Protein 2JYA (pdb70)

Radius of gyration: 15.41 Å; Cα contacts (8 Å, |Δi|>4): 136; chains: 1; bounding box: 48×17×27 Å

Secondary structure (DSSP, 8-state):
-EEEEE--SS---TTTT--S-PEEEEEEEE--S---TTT-S-S---SEEEEEEEESSHHHHHHHHHHHT-EEEE---TT-

Sequence (80 aa):
MSAKIYRPAKTAMQSGTAKTNVWVLEFDAEVPRKIDPIMGYTSSSDMKQQVKLTFETQEQAEAYAQRKGIEYRVILPKEAMSAKIYRPAKTAMQSGTAKTNVWVLEFDAEVPRKIDPIMGYTSSSDMKQQVKLTFETQEQAEAYAQRKGIEYRVILPKEAMSAKIYRPAKTAMQSGTAKTNVWVLEFDAEVPRKIDPIMGYTSSSDMKQQVKLTFETQEQAEAYAQRKGIEYRVILPKEAMSAKIYRPAKTAMQSGTAKTNVWVLEFDAEVPRKIDPIMGYTSSSDMKQQVKLTFETQEQAEAYAQRKGIEYRVILPKEAMSAKIYRPAKTAMQSGTAKTNVWVLEFDAEVPRKIDPIMGYTSSSDMKQQVKLTFETQEQAEAYAQRKGIEYRVILPKEAMSAKIYRPAKTAMQSGTAKTNVWVLEFDAEVPRKIDPIMGYTSSSDMKQQVKLTFETQEQAEAYAQRKGIEYRVILPKEAMSAKIYRPAKTAMQSGTAKTNVWVLEFDAEVPRKIDPIMGYTSSSDMKQQVKLTFETQEQAEAYAQRKGIEYRVILPKEAMSAKIYRPAKTAMQSGTAKTNVWVLEFDAEVPRKIDPIMGYTSSSDMKQQVKLTFETQEQAEAYAQRKGIEYRVILPKEAMSAKIYRPAKTAMQSGTAKTNVWVLEFDAEVPRKIDPIMGYTSSSDMKQQVKLTFETQEQAEAYAQRKGIEYRVILPKEAMSAKIYRPAKTAMQSGTAKTNVWVLEFDAEVPRKIDPIMGYTSSSDMKQQVKLTFETQEQAEAYAQRKGIEYRVILPKEAMSAKIYRPAKTAMQSGTAKTNVWVLEFDAEVPRKIDPIMGYTSSSDMKQQVKLTFETQEQAEAYAQRKGIEYRVILPKEAMSAKIYRPAKTAMQSGTAKTNVWVLEFDAEVPRKIDPIMGYTSSSDMKQQVKLTFETQEQAEAYAQRKGIEYRVILPKEAMSAKIYRPAKTAMQSGTAKTNVWVLEFDAEVPRKIDPIMGYTSSSDMKQQVKLTFETQEQAEAYAQRKGIEYRVILPKEAMSAKIYRPAKTAMQSGTAKTNVWVLEFDAEVPRKIDPIMGYTSSSDMKQQVKLTFETQEQAEAYAQRKGIEYRVILPKEAMSAKIYRPAKTAMQSGTAKTNVWVLEFDAEVPRKIDPIMGYTSSSDMKQQVKLTFETQEQAEAYAQRKGIEYRVILPKEAMSAKIYRPAKTAMQSGTAKTNVWVLEFDAEVPRKIDPIMGYTSSSDMKQQVKLTFETQEQAEAYAQRKGIEYRVILPKEAMSAKIYRPAKTAMQSGTAKTNVWVLEFDAEVPRKIDPIMGYTSSSDMKQQVKLTFETQEQAEAYAQRKGIEYRVILPKEAMSAKIYRPAKTAMQSGTAKTNVWVLEFDAEVPRKIDPIMGYTSSSDMKQQVKLTFETQEQAEAYAQRKGIEYRVILPKEAMSAKIYRPAKTAMQSGTAKTNVWVLEFDAEVPRKIDPIMGYTSSSDMKQQVKLTFETQEQAEAYAQRKGIEYRVILPKEAMSAKIYRPAKTAMQSGTAKTNVWVLEFDAEVPRKIDPIMGYTSSSDMKQQVKLTFETQEQAEAYAQRKGIEYRVILPKEA

Organism: Agrobacterium fabrum (strain C58 / ATCC 33970) (NCBI:txid176299)

InterPro domains:
  IPR006885 NADH dehydrogenase ubiquinone Fe-S protein 4 mitochondrial-like [PF04800] (3-96)
  IPR006885 NADH dehydrogenase ubiquinone Fe-S protein 4 mitochondrial-like [PTHR12219] (3-98)
  IPR038532 NADH dehydrogenase ubiquinone Fe-S protein 4-like superfamily [G3DSA:3.30.160.190] (1-80)

Structure (mmCIF, N/CA/C/O backbone):
data_2JYA
#
_entry.id   2JYA
#
loop_
_atom_site.group_PDB
_atom_site.id
_atom_site.type_symbol
_atom_site.label_atom_id
_atom_site.label_alt_id
_atom_site.label_comp_id
_atom_site.label_asym_id
_atom_site.label_entity_id
_atom_site.label_seq_id
_atom_site.pdbx_PDB_ins_code
_atom_site.Cartn_x
_atom_site.Cartn_y
_atom_site.Cartn_z
_atom_site.occupancy
_atom_site.B_iso_or_equiv
_atom_site.auth_seq_id
_atom_site.auth_comp_id
_atom_site.auth_asym_id
_atom_site.auth_atom_id
_atom_site.pdbx_PDB_model_num
ATOM 1 N N . MET A 1 4 ? -9.278 -4.419 6.247 1.00 0.00 1 MET A N 1
ATOM 2 C CA . MET A 1 4 ? -8.698 -4.296 4.886 1.00 0.00 1 MET A CA 1
ATOM 3 C C . MET A 1 4 ? -7.180 -4.399 4.982 1.00 0.00 1 MET A C 1
ATOM 4 O O . MET A 1 4 ? -6.590 -3.744 5.829 1.00 0.00 1 MET A O 1
ATOM 18 N N . SER A 1 5 ? -6.537 -5.154 4.079 1.00 0.00 2 SER A N 1
ATOM 19 C CA . SER A 1 5 ? -5.078 -5.398 4.125 1.00 0.00 2 SER A CA 1
ATOM 20 C C . SER A 1 5 ? -4.358 -4.610 3.018 1.00 0.00 2 SER A C 1
ATOM 21 O O . SER A 1 5 ? -4.719 -4.715 1.838 1.00 0.00 2 SER A O 1
ATOM 29 N N . ALA A 1 6 ? -3.379 -3.781 3.416 1.00 0.00 3 ALA A N 1
ATOM 30 C CA . ALA A 1 6 ? -2.522 -3.016 2.489 1.00 0.00 3 ALA A CA 1
ATOM 31 C C . ALA A 1 6 ? -1.148 -3.705 2.385 1.00 0.00 3 ALA A C 1
ATOM 32 O O . ALA A 1 6 ? -0.519 -3.974 3.395 1.00 0.00 3 ALA A O 1
ATOM 39 N N . LYS A 1 7 ? -0.689 -3.992 1.169 1.00 0.00 4 LYS A N 1
ATOM 40 C CA . LYS A 1 7 ? 0.581 -4.688 0.916 1.00 0.00 4 LYS A CA 1
ATOM 41 C C . LYS A 1 7 ? 1.579 -3.668 0.332 1.00 0.00 4 LYS A C 1
ATOM 42 O O . LYS A 1 7 ? 1.271 -2.967 -0.639 1.00 0.00 4 LYS A O 1
ATOM 61 N N . ILE A 1 8 ? 2.742 -3.532 0.986 1.00 0.00 5 ILE A N 1
ATOM 62 C CA . ILE A 1 8 ? 3.798 -2.597 0.559 1.00 0.00 5 ILE A CA 1
ATOM 63 C C . ILE A 1 8 ? 4.931 -3.435 -0.015 1.00 0.00 5 ILE A C 1
ATOM 64 O O . ILE A 1 8 ? 5.494 -4.253 0.704 1.00 0.00 5 ILE A O 1
ATOM 80 N N . TYR A 1 9 ? 5.296 -3.212 -1.284 1.00 0.00 6 TYR A N 1
ATOM 81 C CA . TYR A 1 9 ? 6.282 -4.062 -1.975 1.00 0.00 6 TYR A CA 1
ATOM 82 C C . TYR A 1 9 ? 7.065 -3.286 -3.049 1.00 0.00 6 TYR A C 1
ATOM 83 O O . TYR A 1 9 ? 6.631 -2.251 -3.530 1.00 0.00 6 TYR A O 1
ATOM 101 N N . ARG A 1 10 ? 8.224 -3.840 -3.416 1.00 0.00 7 ARG A N 1
ATOM 102 C CA . ARG A 1 10 ? 9.010 -3.410 -4.592 1.00 0.00 7 ARG A CA 1
ATOM 103 C C . ARG A 1 10 ? 9.173 -4.638 -5.499 1.00 0.00 7 ARG A C 1
ATOM 104 O O . ARG A 1 10 ? 10.037 -5.489 -5.240 1.00 0.00 7 ARG A O 1
ATOM 125 N N . PRO A 1 11 ? 8.298 -4.780 -6.537 1.00 0.00 8 PRO A N 1
ATOM 126 C CA . PRO A 1 11 ? 8.377 -5.893 -7.493 1.00 0.00 8 PRO A CA 1
ATOM 127 C C . PRO A 1 11 ? 9.549 -5.707 -8.494 1.00 0.00 8 PRO A C 1
ATOM 128 O O . PRO A 1 11 ? 10.126 -4.608 -8.594 1.00 0.00 8 PRO A O 1
ATOM 139 N N . ALA A 1 12 ? 9.902 -6.798 -9.208 1.00 0.00 9 ALA A N 1
ATOM 140 C CA . ALA A 1 12 ? 10.965 -6.797 -10.240 1.00 0.00 9 ALA A CA 1
ATOM 141 C C . ALA A 1 12 ? 10.594 -5.854 -11.391 1.00 0.00 9 ALA A C 1
ATOM 142 O O . ALA A 1 12 ? 11.434 -5.109 -11.905 1.00 0.00 9 ALA A O 1
ATOM 149 N N . LYS A 1 13 ? 9.314 -5.901 -11.767 1.00 0.00 10 LYS A N 1
ATOM 150 C CA . LYS A 1 13 ? 8.702 -4.958 -12.703 1.00 0.00 10 LYS A CA 1
ATOM 151 C C . LYS A 1 13 ? 7.677 -4.117 -11.917 1.00 0.00 10 LYS A C 1
ATOM 152 O O . LYS A 1 13 ? 6.674 -4.642 -11.430 1.00 0.00 10 LYS A O 1
ATOM 171 N N . THR A 1 14 ? 7.968 -2.819 -11.759 1.00 0.00 11 THR A N 1
ATOM 172 C CA . THR A 1 14 ? 7.210 -1.911 -10.873 1.00 0.00 11 THR A CA 1
ATOM 173 C C . THR A 1 14 ? 6.101 -1.174 -11.624 1.00 0.00 11 THR A C 1
ATOM 174 O O . THR A 1 14 ? 6.179 -0.998 -12.844 1.00 0.00 11 THR A O 1
ATOM 185 N N . ALA A 1 15 ? 5.057 -0.766 -10.865 1.00 0.00 12 ALA A N 1
ATOM 186 C CA . ALA A 1 15 ? 3.992 0.113 -11.364 1.00 0.00 12 ALA A CA 1
ATOM 187 C C . ALA A 1 15 ? 4.589 1.506 -11.625 1.00 0.00 12 ALA A C 1
ATOM 188 O O . ALA A 1 15 ? 4.780 2.306 -10.702 1.00 0.00 12 ALA A O 1
ATOM 195 N N . MET A 1 16 ? 4.948 1.742 -12.893 1.00 0.00 13 MET A N 1
ATOM 196 C CA . MET A 1 16 ? 5.636 2.963 -13.341 1.00 0.00 13 MET A CA 1
ATOM 197 C C . MET A 1 16 ? 4.676 4.169 -13.351 1.00 0.00 13 MET A C 1
ATOM 198 O O . MET A 1 16 ? 5.122 5.312 -13.221 1.00 0.00 13 MET A O 1
ATOM 212 N N . GLN A 1 17 ? 3.361 3.871 -13.495 1.00 0.00 14 GLN A N 1
ATOM 213 C CA . GLN A 1 17 ? 2.257 4.850 -13.422 1.00 0.00 14 GLN A CA 1
ATOM 214 C C . GLN A 1 17 ? 2.451 5.983 -14.450 1.00 0.00 14 GLN A C 1
ATOM 215 O O . GLN A 1 17 ? 3.095 6.989 -14.153 1.00 0.00 14 GLN A O 1
ATOM 229 N N . SER A 1 18 ? 1.943 5.761 -15.677 1.00 0.00 15 SER A N 1
ATOM 230 C CA . SER A 1 18 ? 2.119 6.676 -16.828 1.00 0.00 15 SER A CA 1
ATOM 231 C C . SER A 1 18 ? 3.618 6.792 -17.235 1.00 0.00 15 SER A C 1
ATOM 232 O O . SER A 1 18 ? 4.005 7.701 -17.981 1.00 0.00 15 SER A O 1
ATOM 240 N N . GLY A 1 19 ? 4.436 5.819 -16.768 1.00 0.00 16 GLY A N 1
ATOM 241 C CA . GLY A 1 19 ? 5.879 5.796 -17.024 1.00 0.00 16 GLY A CA 1
ATOM 242 C C . GLY A 1 19 ? 6.647 6.915 -16.323 1.00 0.00 16 GLY A C 1
ATOM 243 O O . GLY A 1 19 ? 7.693 7.351 -16.817 1.00 0.00 16 GLY A O 1
ATOM 247 N N . THR A 1 20 ? 6.134 7.378 -15.170 1.00 0.00 17 THR A N 1
ATOM 248 C CA . THR A 1 20 ? 6.746 8.490 -14.412 1.00 0.00 17 THR A CA 1
ATOM 249 C C . THR A 1 20 ? 7.907 7.997 -13.518 1.00 0.00 17 THR A C 1
ATOM 250 O O . THR A 1 20 ? 8.960 8.649 -13.432 1.00 0.00 17 THR A O 1
ATOM 261 N N . ALA A 1 21 ? 7.695 6.838 -12.863 1.00 0.00 18 ALA A N 1
ATOM 262 C CA . ALA A 1 21 ? 8.665 6.242 -11.921 1.00 0.00 18 ALA A CA 1
ATOM 263 C C . ALA A 1 21 ? 9.947 5.787 -12.643 1.00 0.00 18 ALA A C 1
ATOM 264 O O . ALA A 1 21 ? 9.878 5.161 -13.707 1.00 0.00 18 ALA A O 1
ATOM 271 N N . LYS A 1 22 ? 11.107 6.115 -12.045 1.00 0.00 19 LYS A N 1
ATOM 272 C CA . LYS A 1 22 ? 12.435 5.817 -12.612 1.00 0.00 19 LYS A CA 1
ATOM 273 C C . LYS A 1 22 ? 12.946 4.479 -12.051 1.00 0.00 19 LYS A C 1
ATOM 274 O O . LYS A 1 22 ? 12.962 3.465 -12.754 1.00 0.00 19 LYS A O 1
ATOM 293 N N . THR A 1 23 ? 13.329 4.489 -10.759 1.00 0.00 20 THR A N 1
ATOM 294 C CA . THR A 1 23 ? 13.804 3.294 -10.038 1.00 0.00 20 THR A CA 1
ATOM 295 C C . THR A 1 23 ? 12.611 2.451 -9.555 1.00 0.00 20 THR A C 1
ATOM 296 O O . THR A 1 23 ? 11.447 2.807 -9.810 1.00 0.00 20 THR A O 1
ATOM 307 N N . ASN A 1 24 ? 12.904 1.327 -8.875 1.00 0.00 21 ASN A N 1
ATOM 308 C CA . ASN A 1 24 ? 11.872 0.465 -8.288 1.00 0.00 21 ASN A CA 1
ATOM 309 C C . ASN A 1 24 ? 11.161 1.208 -7.140 1.00 0.00 21 ASN A C 1
ATOM 310 O O . ASN A 1 24 ? 11.636 1.238 -6.007 1.00 0.00 21 ASN A O 1
ATOM 321 N N . VAL A 1 25 ? 10.063 1.880 -7.493 1.00 0.00 22 VAL A N 1
ATOM 322 C CA . VAL A 1 25 ? 9.190 2.580 -6.540 1.00 0.00 22 VAL A CA 1
ATOM 323 C C . VAL A 1 25 ? 8.417 1.538 -5.700 1.00 0.00 22 VAL A C 1
ATOM 324 O O . VAL A 1 25 ? 8.201 0.399 -6.166 1.00 0.00 22 VAL A O 1
ATOM 337 N N . TRP A 1 26 ? 8.012 1.895 -4.463 1.00 0.00 23 TRP A N 1
ATOM 338 C CA . TRP A 1 26 ? 7.222 1.013 -3.597 1.00 0.00 23 TRP A CA 1
ATOM 339 C C . TRP A 1 26 ? 5.758 1.155 -4.025 1.00 0.00 23 TRP A C 1
ATOM 340 O O . TRP A 1 26 ? 5.226 2.268 -4.076 1.00 0.00 23 TRP A O 1
ATOM 361 N N . VAL A 1 27 ? 5.133 0.031 -4.335 1.00 0.00 24 VAL A N 1
ATOM 362 C CA . VAL A 1 27 ? 3.730 0.000 -4.717 1.00 0.00 24 VAL A CA 1
ATOM 363 C C . VAL A 1 27 ? 2.933 -0.438 -3.482 1.00 0.00 24 VAL A C 1
ATOM 364 O O . VAL A 1 27 ? 3.329 -1.374 -2.777 1.00 0.00 24 VAL A O 1
ATOM 377 N N . LEU A 1 28 ? 1.819 0.251 -3.237 1.00 0.00 25 LEU A N 1
ATOM 378 C CA . LEU A 1 28 ? 0.909 -0.011 -2.130 1.00 0.00 25 LEU A CA 1
ATOM 379 C C . LEU A 1 28 ? -0.428 -0.431 -2.727 1.00 0.00 25 LEU A C 1
ATOM 380 O O . LEU A 1 28 ? -1.189 0.409 -3.197 1.00 0.00 25 LEU A O 1
ATOM 396 N N . GLU A 1 29 ? -0.711 -1.724 -2.674 1.00 0.00 26 GLU A N 1
ATOM 397 C CA . GLU A 1 29 ? -1.994 -2.266 -3.149 1.00 0.00 26 GLU A CA 1
ATOM 398 C C . GLU A 1 29 ? -2.814 -2.602 -1.922 1.00 0.00 26 GLU A C 1
ATOM 399 O O . GLU A 1 29 ? -2.296 -3.208 -1.006 1.00 0.00 26 GLU A O 1
ATOM 411 N N . PHE A 1 30 ? -4.096 -2.261 -1.903 1.00 0.00 27 PHE A N 1
ATOM 412 C CA . PHE A 1 30 ? -4.944 -2.528 -0.737 1.00 0.00 27 PHE A CA 1
ATOM 413 C C . PHE A 1 30 ? -6.347 -2.930 -1.140 1.00 0.00 27 PHE A C 1
ATOM 414 O O . PHE A 1 30 ? -6.826 -2.577 -2.227 1.00 0.00 27 PHE A O 1
ATOM 431 N N . ASP A 1 31 ? -6.984 -3.693 -0.245 1.00 0.00 28 ASP A N 1
ATOM 432 C CA . ASP A 1 31 ? -8.416 -3.957 -0.254 1.00 0.00 28 ASP A CA 1
ATOM 433 C C . ASP A 1 31 ? -9.197 -2.638 -0.090 1.00 0.00 28 ASP A C 1
ATOM 434 O O . ASP A 1 31 ? -9.492 -2.200 1.026 1.00 0.00 28 ASP A O 1
ATOM 443 N N . ALA A 1 32 ? -9.443 -1.984 -1.225 1.00 0.00 29 ALA A N 1
ATOM 444 C CA . ALA A 1 32 ? -10.212 -0.742 -1.292 1.00 0.00 29 ALA A CA 1
ATOM 445 C C . ALA A 1 32 ? -11.701 -1.064 -1.181 1.00 0.00 29 ALA A C 1
ATOM 446 O O . ALA A 1 32 ? -12.277 -1.696 -2.078 1.00 0.00 29 ALA A O 1
ATOM 453 N N . GLU A 1 33 ? -12.302 -0.651 -0.062 1.00 0.00 30 GLU A N 1
ATOM 454 C CA . GLU A 1 33 ? -13.704 -0.926 0.235 1.00 0.00 30 GLU A CA 1
ATOM 455 C C . GLU A 1 33 ? -14.630 -0.084 -0.670 1.00 0.00 30 GLU A C 1
ATOM 456 O O . GLU A 1 33 ? -14.625 1.155 -0.619 1.00 0.00 30 GLU A O 1
ATOM 468 N N . VAL A 1 34 ? -15.362 -0.765 -1.561 1.00 0.00 31 VAL A N 1
ATOM 469 C CA . VAL A 1 34 ? -16.483 -0.166 -2.299 1.00 0.00 31 VAL A CA 1
ATOM 470 C C . VAL A 1 34 ? -17.789 -0.689 -1.635 1.00 0.00 31 VAL A C 1
ATOM 471 O O . VAL A 1 34 ? -18.204 -1.823 -1.880 1.00 0.00 31 VAL A O 1
ATOM 484 N N . PRO A 1 35 ? -18.396 0.105 -0.683 1.00 0.00 32 PRO A N 1
ATOM 485 C CA . PRO A 1 35 ? -19.545 -0.353 0.157 1.00 0.00 32 PRO A CA 1
ATOM 486 C C . PRO A 1 35 ? -20.859 -0.496 -0.640 1.00 0.00 32 PRO A C 1
ATOM 487 O O . PRO A 1 35 ? -20.840 -0.554 -1.876 1.00 0.00 32 PRO A O 1
ATOM 498 N N . ARG A 1 36 ? -21.993 -0.566 0.093 1.00 0.00 33 ARG A N 1
ATOM 499 C CA . ARG A 1 36 ? -23.340 -0.628 -0.501 1.00 0.00 33 ARG A CA 1
ATOM 500 C C . ARG A 1 36 ? -23.614 0.645 -1.343 1.00 0.00 33 ARG A C 1
ATOM 501 O O . ARG A 1 36 ? -23.969 1.714 -0.833 1.00 0.00 33 ARG A O 1
ATOM 522 N N . LYS A 1 37 ? -23.414 0.497 -2.645 1.00 0.00 34 LYS A N 1
ATOM 523 C CA . LYS A 1 37 ? -23.381 1.595 -3.624 1.00 0.00 34 LYS A CA 1
ATOM 524 C C . LYS A 1 37 ? -23.892 1.062 -4.975 1.00 0.00 34 LYS A C 1
ATOM 525 O O . LYS A 1 37 ? -23.101 0.675 -5.849 1.00 0.00 34 LYS A O 1
ATOM 544 N N . ILE A 1 38 ? -25.225 0.979 -5.105 1.00 0.00 35 ILE A N 1
ATOM 545 C CA . ILE A 1 38 ? -25.892 0.620 -6.371 1.00 0.00 35 ILE A CA 1
ATOM 546 C C . ILE A 1 38 ? -26.009 1.860 -7.271 1.00 0.00 35 ILE A C 1
ATOM 547 O O . ILE A 1 38 ? -26.019 2.998 -6.774 1.00 0.00 35 ILE A O 1
ATOM 563 N N . ASP A 1 39 ? -26.085 1.638 -8.588 1.00 0.00 36 ASP A N 1
ATOM 564 C CA . ASP A 1 39 ? -26.268 2.729 -9.562 1.00 0.00 36 ASP A CA 1
ATOM 565 C C . ASP A 1 39 ? -27.778 3.022 -9.688 1.00 0.00 36 ASP A C 1
ATOM 566 O O . ASP A 1 39 ? -28.554 2.076 -9.838 1.00 0.00 36 ASP A O 1
ATOM 575 N N . PRO A 1 40 ? -28.223 4.318 -9.623 1.00 0.00 37 PRO A N 1
ATOM 576 C CA . PRO A 1 40 ? -29.663 4.689 -9.751 1.00 0.00 37 PRO A CA 1
ATOM 577 C C . PRO A 1 40 ? -30.294 4.259 -11.101 1.00 0.00 37 PRO A C 1
ATOM 578 O O . PRO A 1 40 ? -31.508 4.028 -11.177 1.00 0.00 37 PRO A O 1
ATOM 589 N N . ILE A 1 41 ? -29.458 4.155 -12.150 1.00 0.00 38 ILE A N 1
ATOM 590 C CA . ILE A 1 41 ? -29.904 3.750 -13.502 1.00 0.00 38 ILE A CA 1
ATOM 591 C C . ILE A 1 41 ? -30.183 2.236 -13.529 1.00 0.00 38 ILE A C 1
ATOM 592 O O . ILE A 1 41 ? -31.184 1.777 -14.089 1.00 0.00 38 ILE A O 1
ATOM 608 N N . MET A 1 42 ? -29.282 1.480 -12.885 1.00 0.00 39 MET A N 1
ATOM 609 C CA . MET A 1 42 ? -29.288 0.001 -12.890 1.00 0.00 39 MET A CA 1
ATOM 610 C C . MET A 1 42 ? -30.210 -0.566 -11.790 1.00 0.00 39 MET A C 1
ATOM 611 O O . MET A 1 42 ? -30.621 -1.730 -11.859 1.00 0.00 39 MET A O 1
ATOM 625 N N . GLY A 1 43 ? -30.536 0.280 -10.791 1.00 0.00 40 GLY A N 1
ATOM 626 C CA . GLY A 1 43 ? -31.379 -0.109 -9.657 1.00 0.00 40 GLY A CA 1
ATOM 627 C C . GLY A 1 43 ? -30.731 -1.189 -8.796 1.00 0.00 40 GLY A C 1
ATOM 628 O O . GLY A 1 43 ? -29.600 -1.012 -8.330 1.00 0.00 40 GLY A O 1
ATOM 632 N N . TYR A 1 44 ? -31.446 -2.309 -8.600 1.00 0.00 41 TYR A N 1
ATOM 633 C CA . TYR A 1 44 ? -30.911 -3.500 -7.923 1.00 0.00 41 TYR A CA 1
ATOM 634 C C . TYR A 1 44 ? -29.933 -4.213 -8.866 1.00 0.00 41 TYR A C 1
ATOM 635 O O . TYR A 1 44 ? -30.351 -4.837 -9.852 1.00 0.00 41 TYR A O 1
ATOM 653 N N . THR A 1 45 ? -28.633 -4.079 -8.570 1.00 0.00 42 THR A N 1
ATOM 654 C CA . THR A 1 45 ? -27.551 -4.667 -9.367 1.00 0.00 42 THR A CA 1
ATOM 655 C C . THR A 1 45 ? -26.643 -5.531 -8.467 1.00 0.00 42 THR A C 1
ATOM 656 O O . THR A 1 45 ? -25.852 -5.018 -7.666 1.00 0.00 42 THR A O 1
ATOM 667 N N . SER A 1 46 ? -26.813 -6.864 -8.577 1.00 0.00 43 SER A N 1
ATOM 668 C CA . SER A 1 46 ? -25.943 -7.858 -7.911 1.00 0.00 43 SER A CA 1
ATOM 669 C C . SER A 1 46 ? -24.530 -7.838 -8.524 1.00 0.00 43 SER A C 1
ATOM 670 O O . SER A 1 46 ? -23.571 -8.298 -7.897 1.00 0.00 43 SER A O 1
ATOM 678 N N . SER A 1 47 ? -24.417 -7.304 -9.764 1.00 0.00 44 SER A N 1
ATOM 679 C CA . SER A 1 47 ? -23.132 -7.102 -10.450 1.00 0.00 44 SER A CA 1
ATOM 680 C C . SER A 1 47 ? -22.419 -5.872 -9.858 1.00 0.00 44 SER A C 1
ATOM 681 O O . SER A 1 47 ? -22.470 -4.758 -10.406 1.00 0.00 44 SER A O 1
ATOM 689 N N . SER A 1 48 ? -21.820 -6.107 -8.691 1.00 0.00 45 SER A N 1
ATOM 690 C CA . SER A 1 48 ? -21.059 -5.133 -7.919 1.00 0.00 45 SER A CA 1
ATOM 691 C C . SER A 1 48 ? -20.264 -5.922 -6.873 1.00 0.00 45 SER A C 1
ATOM 692 O O . SER A 1 48 ? -20.803 -6.280 -5.813 1.00 0.00 45 SER A O 1
ATOM 700 N N . ASP A 1 49 ? -19.007 -6.258 -7.218 1.00 0.00 46 ASP A N 1
ATOM 701 C CA . ASP A 1 49 ? -18.128 -7.085 -6.370 1.00 0.00 46 ASP A CA 1
ATOM 702 C C . ASP A 1 49 ? -17.849 -6.363 -5.038 1.00 0.00 46 ASP A C 1
ATOM 703 O O . ASP A 1 49 ? -17.777 -5.127 -5.009 1.00 0.00 46 ASP A O 1
ATOM 712 N N . MET A 1 50 ? -17.668 -7.156 -3.969 1.00 0.00 47 MET A N 1
ATOM 713 C CA . MET A 1 50 ? -17.590 -6.679 -2.574 1.00 0.00 47 MET A CA 1
ATOM 714 C C . MET A 1 50 ? -16.573 -5.523 -2.407 1.00 0.00 47 MET A C 1
ATOM 715 O O . MET A 1 50 ? -16.945 -4.425 -1.989 1.00 0.00 47 MET A O 1
ATOM 729 N N . LYS A 1 51 ? -15.297 -5.787 -2.748 1.00 0.00 48 LYS A N 1
ATOM 730 C CA . LYS A 1 51 ? -14.201 -4.790 -2.689 1.00 0.00 48 LYS A CA 1
ATOM 731 C C . LYS A 1 51 ? -13.386 -4.846 -3.999 1.00 0.00 48 LYS A C 1
ATOM 732 O O . LYS A 1 51 ? -13.617 -5.699 -4.860 1.00 0.00 48 LYS A O 1
ATOM 751 N N . GLN A 1 52 ? -12.419 -3.930 -4.121 1.00 0.00 49 GLN A N 1
ATOM 752 C CA . GLN A 1 52 ? -11.537 -3.793 -5.301 1.00 0.00 49 GLN A CA 1
ATOM 753 C C . GLN A 1 52 ? -10.100 -3.531 -4.815 1.00 0.00 49 GLN A C 1
ATOM 754 O O . GLN A 1 52 ? -9.913 -2.939 -3.764 1.00 0.00 49 GLN A O 1
ATOM 768 N N . GLN A 1 53 ? -9.092 -3.983 -5.566 1.00 0.00 50 GLN A N 1
ATOM 769 C CA . GLN A 1 53 ? -7.671 -3.887 -5.142 1.00 0.00 50 GLN A CA 1
ATOM 770 C C . GLN A 1 53 ? -6.932 -2.824 -5.980 1.00 0.00 50 GLN A C 1
ATOM 771 O O . GLN A 1 53 ? -6.368 -3.104 -7.043 1.00 0.00 50 GLN A O 1
ATOM 785 N N . VAL A 1 54 ? -6.986 -1.559 -5.524 1.00 0.00 51 VAL A N 1
ATOM 786 C CA . VAL A 1 54 ? -6.335 -0.424 -6.202 1.00 0.00 51 VAL A CA 1
ATOM 787 C C . VAL A 1 54 ? -4.956 -0.166 -5.569 1.00 0.00 51 VAL A C 1
ATOM 788 O O . VAL A 1 54 ? -4.667 -0.679 -4.479 1.00 0.00 51 VAL A O 1
ATOM 801 N N . LYS A 1 55 ? -4.112 0.647 -6.242 1.00 0.00 52 LYS A N 1
ATOM 802 C CA . LYS A 1 55 ? -2.724 0.845 -5.799 1.00 0.00 52 LYS A CA 1
ATOM 803 C C . LYS A 1 55 ? -2.220 2.280 -5.995 1.00 0.00 52 LYS A C 1
ATOM 804 O O . LYS A 1 55 ? -2.636 3.001 -6.906 1.00 0.00 52 LYS A O 1
ATOM 823 N N . LEU A 1 56 ? -1.312 2.648 -5.078 1.00 0.00 53 LEU A N 1
ATOM 824 C CA . LEU A 1 56 ? -0.620 3.939 -5.004 1.00 0.00 53 LEU A CA 1
ATOM 825 C C . LEU A 1 56 ? 0.892 3.666 -5.142 1.00 0.00 53 LEU A C 1
ATOM 826 O O . LEU A 1 56 ? 1.331 2.536 -4.918 1.00 0.00 53 LEU A O 1
ATOM 842 N N . THR A 1 57 ? 1.689 4.671 -5.531 1.00 0.00 54 THR A N 1
ATOM 843 C CA . THR A 1 57 ? 3.165 4.549 -5.593 1.00 0.00 54 THR A CA 1
ATOM 844 C C . THR A 1 57 ? 3.837 5.619 -4.705 1.00 0.00 54 THR A C 1
ATOM 845 O O . THR A 1 57 ? 3.522 6.805 -4.813 1.00 0.00 54 THR A O 1
ATOM 856 N N . PHE A 1 58 ? 4.766 5.182 -3.829 1.00 0.00 55 PHE A N 1
ATOM 857 C CA . PHE A 1 58 ? 5.518 6.037 -2.884 1.00 0.00 55 PHE A CA 1
ATOM 858 C C . PHE A 1 58 ? 7.013 5.712 -3.000 1.00 0.00 55 PHE A C 1
ATOM 859 O O . PHE A 1 58 ? 7.382 4.558 -3.244 1.00 0.00 55 PHE A O 1
ATOM 876 N N . GLU A 1 59 ? 7.868 6.722 -2.772 1.00 0.00 56 GLU A N 1
ATOM 877 C CA . GLU A 1 59 ? 9.335 6.573 -2.896 1.00 0.00 56 GLU A CA 1
ATOM 878 C C . GLU A 1 59 ? 9.917 5.711 -1.754 1.00 0.00 56 GLU A C 1
ATOM 879 O O . GLU A 1 59 ? 10.994 5.137 -1.907 1.00 0.00 56 GLU A O 1
ATOM 891 N N . THR A 1 60 ? 9.192 5.617 -0.621 1.00 0.00 57 THR A N 1
ATOM 892 C CA . THR A 1 60 ? 9.603 4.799 0.536 1.00 0.00 57 THR A CA 1
ATOM 893 C C . THR A 1 60 ? 8.435 3.930 1.047 1.00 0.00 57 THR A C 1
ATOM 894 O O . THR A 1 60 ? 7.254 4.243 0.820 1.00 0.00 57 THR A O 1
ATOM 905 N N . GLN A 1 61 ? 8.813 2.842 1.743 1.00 0.00 58 GLN A N 1
ATOM 906 C CA . GLN A 1 61 ? 7.897 1.965 2.500 1.00 0.00 58 GLN A CA 1
ATOM 907 C C . GLN A 1 61 ? 7.140 2.749 3.577 1.00 0.00 58 GLN A C 1
ATOM 908 O O . GLN A 1 61 ? 5.933 2.578 3.750 1.00 0.00 58 GLN A O 1
ATOM 922 N N . GLU A 1 62 ? 7.898 3.604 4.279 1.00 0.00 59 GLU A N 1
ATOM 923 C CA . GLU A 1 62 ? 7.411 4.385 5.431 1.00 0.00 59 GLU A CA 1
ATOM 924 C C . GLU A 1 62 ? 6.230 5.292 5.039 1.00 0.00 59 GLU A C 1
ATOM 925 O O . GLU A 1 62 ? 5.320 5.498 5.840 1.00 0.00 59 GLU A O 1
ATOM 937 N N . GLN A 1 63 ? 6.258 5.836 3.806 1.00 0.00 60 GLN A N 1
ATOM 938 C CA . GLN A 1 63 ? 5.166 6.678 3.270 1.00 0.00 60 GLN A CA 1
ATOM 939 C C . GLN A 1 63 ? 3.920 5.840 2.887 1.00 0.00 60 GLN A C 1
ATOM 940 O O . GLN A 1 63 ? 2.792 6.334 2.982 1.00 0.00 60 GLN A O 1
ATOM 954 N N . ALA A 1 64 ? 4.119 4.568 2.480 1.00 0.00 61 ALA A N 1
ATOM 955 C CA . ALA A 1 64 ? 3.016 3.688 2.021 1.00 0.00 61 ALA A CA 1
ATOM 956 C C . ALA A 1 64 ? 2.261 3.087 3.216 1.00 0.00 61 ALA A C 1
ATOM 957 O O . ALA A 1 64 ? 1.028 2.959 3.202 1.00 0.00 61 ALA A O 1
ATOM 964 N N . GLU A 1 65 ? 3.035 2.750 4.258 1.00 0.00 62 GLU A N 1
ATOM 965 C CA . GLU A 1 65 ? 2.465 2.255 5.518 1.00 0.00 62 GLU A CA 1
ATOM 966 C C . GLU A 1 65 ? 1.773 3.395 6.275 1.00 0.00 62 GLU A C 1
ATOM 967 O O . GLU A 1 65 ? 0.735 3.170 6.883 1.00 0.00 62 GLU A O 1
ATOM 979 N N . ALA A 1 66 ? 2.362 4.616 6.229 1.00 0.00 63 ALA A N 1
ATOM 980 C CA . ALA A 1 66 ? 1.798 5.822 6.871 1.00 0.00 63 ALA A CA 1
ATOM 981 C C . ALA A 1 66 ? 0.382 6.140 6.365 1.00 0.00 63 ALA A C 1
ATOM 982 O O . ALA A 1 66 ? -0.457 6.605 7.141 1.00 0.00 63 ALA A O 1
ATOM 989 N N . TYR A 1 67 ? 0.132 5.877 5.061 1.00 0.00 64 TYR A N 1
ATOM 990 C CA . TYR A 1 67 ? -1.202 6.028 4.456 1.00 0.00 64 TYR A CA 1
ATOM 991 C C . TYR A 1 67 ? -2.184 5.080 5.158 1.00 0.00 64 TYR A C 1
ATOM 992 O O . TYR A 1 67 ? -3.175 5.522 5.749 1.00 0.00 64 TYR A O 1
ATOM 1010 N N . ALA A 1 68 ? -1.868 3.775 5.074 1.00 0.00 65 ALA A N 1
ATOM 1011 C CA . ALA A 1 68 ? -2.673 2.678 5.622 1.00 0.00 65 ALA A CA 1
ATOM 1012 C C . ALA A 1 68 ? -3.020 2.901 7.114 1.00 0.00 65 ALA A C 1
ATOM 1013 O O . ALA A 1 68 ? -4.176 2.804 7.506 1.00 0.00 65 ALA A O 1
ATOM 1020 N N . GLN A 1 69 ? -2.000 3.259 7.905 1.00 0.00 66 GLN A N 1
ATOM 1021 C CA . GLN A 1 69 ? -2.120 3.519 9.355 1.00 0.00 66 GLN A CA 1
ATOM 1022 C C . GLN A 1 69 ? -3.088 4.679 9.637 1.00 0.00 66 GLN A C 1
ATOM 1023 O O . GLN A 1 69 ? -3.957 4.571 10.510 1.00 0.00 66 GLN A O 1
ATOM 1037 N N . ARG A 1 70 ? -2.928 5.783 8.882 1.00 0.00 67 ARG A N 1
ATOM 1038 C CA . ARG A 1 70 ? -3.764 6.996 8.983 1.00 0.00 67 ARG A CA 1
ATOM 1039 C C . ARG A 1 70 ? -5.231 6.700 8.615 1.00 0.00 67 ARG A C 1
ATOM 1040 O O . ARG A 1 70 ? -6.149 7.317 9.159 1.00 0.00 67 ARG A O 1
ATOM 1061 N N . LYS A 1 71 ? -5.440 5.743 7.695 1.00 0.00 68 LYS A N 1
ATOM 1062 C CA . LYS A 1 71 ? -6.789 5.343 7.234 1.00 0.00 68 LYS A CA 1
ATOM 1063 C C . LYS A 1 71 ? -7.375 4.216 8.112 1.00 0.00 68 LYS A C 1
ATOM 1064 O O . LYS A 1 71 ? -8.576 3.937 8.040 1.00 0.00 68 LYS A O 1
ATOM 1083 N N . GLY A 1 72 ? -6.517 3.562 8.924 1.00 0.00 69 GLY A N 1
ATOM 1084 C CA . GLY A 1 72 ? -6.922 2.415 9.757 1.00 0.00 69 GLY A CA 1
ATOM 1085 C C . GLY A 1 72 ? -6.712 1.069 9.056 1.00 0.00 69 GLY A C 1
ATOM 1086 O O . GLY A 1 72 ? -6.978 0.010 9.638 1.00 0.00 69 GLY A O 1
ATOM 1090 N N . ILE A 1 73 ? -6.267 1.132 7.784 1.00 0.00 70 ILE A N 1
ATOM 1091 C CA . ILE A 1 73 ? -5.998 -0.072 6.982 1.00 0.00 70 ILE A CA 1
ATOM 1092 C C . ILE A 1 73 ? -4.755 -0.801 7.552 1.00 0.00 70 ILE A C 1
ATOM 1093 O O . ILE A 1 73 ? -3.627 -0.315 7.455 1.00 0.00 70 ILE A O 1
ATOM 1109 N N . GLU A 1 74 ? -5.036 -1.931 8.219 1.00 0.00 71 GLU A N 1
ATOM 1110 C CA . GLU A 1 74 ? -3.963 -2.864 8.652 1.00 0.00 71 GLU A CA 1
ATOM 1111 C C . GLU A 1 74 ? -3.112 -3.272 7.427 1.00 0.00 71 GLU A C 1
ATOM 1112 O O . GLU A 1 74 ? -3.660 -3.442 6.333 1.00 0.00 71 GLU A O 1
ATOM 1124 N N . TYR A 1 75 ? -1.787 -3.448 7.592 1.00 0.00 72 TYR A N 1
ATOM 1125 C CA . TYR A 1 75 ? -0.885 -3.640 6.445 1.00 0.00 72 TYR A CA 1
ATOM 1126 C C . TYR A 1 75 ? 0.125 -4.770 6.687 1.00 0.00 72 TYR A C 1
ATOM 1127 O O . TYR A 1 75 ? 0.540 -5.021 7.824 1.00 0.00 72 TYR A O 1
ATOM 1145 N N . ARG A 1 76 ? 0.476 -5.466 5.600 1.00 0.00 73 ARG A N 1
ATOM 1146 C CA . ARG A 1 76 ? 1.551 -6.461 5.552 1.00 0.00 73 ARG A CA 1
ATOM 1147 C C . ARG A 1 76 ? 2.643 -5.908 4.617 1.00 0.00 73 ARG A C 1
ATOM 1148 O O . ARG A 1 76 ? 2.358 -5.553 3.474 1.00 0.00 73 ARG A O 1
ATOM 1169 N N . VAL A 1 77 ? 3.882 -5.827 5.110 1.00 0.00 74 VAL A N 1
ATOM 1170 C CA . VAL A 1 77 ? 5.031 -5.410 4.288 1.00 0.00 74 VAL A CA 1
ATOM 1171 C C . VAL A 1 77 ? 5.687 -6.636 3.634 1.00 0.00 74 VAL A C 1
ATOM 1172 O O . VAL A 1 77 ? 6.024 -7.616 4.308 1.00 0.00 74 VAL A O 1
ATOM 1185 N N . ILE A 1 78 ? 5.830 -6.557 2.312 1.00 0.00 75 ILE A N 1
ATOM 1186 C CA . ILE A 1 78 ? 6.595 -7.492 1.495 1.00 0.00 75 ILE A CA 1
ATOM 1187 C C . ILE A 1 78 ? 7.892 -6.767 1.088 1.00 0.00 75 ILE A C 1
ATOM 1188 O O . ILE A 1 78 ? 7.852 -5.770 0.361 1.00 0.00 75 ILE A O 1
ATOM 1204 N N . LEU A 1 79 ? 9.026 -7.244 1.611 1.00 0.00 76 LEU A N 1
ATOM 1205 C CA . LEU A 1 79 ? 10.355 -6.679 1.328 1.00 0.00 76 LEU A CA 1
ATOM 1206 C C . LEU A 1 79 ? 10.689 -6.733 -0.182 1.00 0.00 76 LEU A C 1
ATOM 1207 O O . LEU A 1 79 ? 10.170 -7.599 -0.896 1.00 0.00 76 LEU A O 1
ATOM 1223 N N . PRO A 1 80 ? 11.568 -5.810 -0.690 1.00 0.00 77 PRO A N 1
ATOM 1224 C CA . PRO A 1 80 ? 11.902 -5.731 -2.133 1.00 0.00 77 PRO A CA 1
ATOM 1225 C C . PRO A 1 80 ? 12.619 -6.993 -2.651 1.00 0.00 77 PRO A C 1
ATOM 1226 O O . PRO A 1 80 ? 13.094 -7.823 -1.869 1.00 0.00 77 PRO A O 1
ATOM 1237 N N . LYS A 1 81 ? 12.742 -7.080 -3.981 1.00 0.00 78 LYS A N 1
ATOM 1238 C CA . LYS A 1 81 ? 13.420 -8.201 -4.693 1.00 0.00 78 LYS A CA 1
ATOM 1239 C C . LYS A 1 81 ? 14.975 -8.074 -4.648 1.00 0.00 78 LYS A C 1
ATOM 1240 O O . LYS A 1 81 ? 15.681 -8.559 -5.541 1.00 0.00 78 LYS A O 1
ATOM 1259 N N . GLU A 1 82 ? 15.484 -7.469 -3.562 1.00 0.00 79 GLU A N 1
ATOM 1260 C CA . GLU A 1 82 ? 16.890 -7.053 -3.402 1.00 0.00 79 GLU A CA 1
ATOM 1261 C C . GLU A 1 82 ? 17.235 -6.882 -1.901 1.00 0.00 79 GLU A C 1
ATOM 1262 O O . GLU A 1 82 ? 18.342 -6.457 -1.555 1.00 0.00 79 GLU A O 1
ATOM 1274 N N . ALA A 1 83 ? 16.281 -7.254 -1.017 1.00 0.00 80 ALA A N 1
ATOM 1275 C CA . ALA A 1 83 ? 16.401 -7.063 0.446 1.00 0.00 80 ALA A CA 1
ATOM 1276 C C . ALA A 1 83 ? 17.397 -8.057 1.067 1.00 0.00 80 ALA A C 1
ATOM 1277 O O . ALA A 1 83 ? 18.030 -7.751 2.084 1.00 0.00 80 ALA A O 1
ATOM 1284 N N . MET A 1 4 ? -9.976 -5.656 4.085 1.00 0.00 1 MET A N 2
ATOM 1285 C CA . MET A 1 4 ? -9.077 -4.510 3.830 1.00 0.00 1 MET A CA 2
ATOM 1286 C C . MET A 1 4 ? -7.731 -4.739 4.546 1.00 0.00 1 MET A C 2
ATOM 1287 O O . MET A 1 4 ? -7.552 -4.339 5.697 1.00 0.00 1 MET A O 2
ATOM 1301 N N . SER A 1 5 ? -6.809 -5.438 3.865 1.00 0.00 2 SER A N 2
ATOM 1302 C CA . SER A 1 5 ? -5.446 -5.709 4.357 1.00 0.00 2 SER A CA 2
ATOM 1303 C C . SER A 1 5 ? -4.457 -5.342 3.247 1.00 0.00 2 SER A C 2
ATOM 1304 O O . SER A 1 5 ? -4.521 -5.899 2.138 1.00 0.00 2 SER A O 2
ATOM 1312 N N . ALA A 1 6 ? -3.569 -4.383 3.539 1.00 0.00 3 ALA A N 2
ATOM 1313 C CA . ALA A 1 6 ? -2.732 -3.730 2.517 1.00 0.00 3 ALA A CA 2
ATOM 1314 C C . ALA A 1 6 ? -1.318 -4.298 2.528 1.00 0.00 3 ALA A C 2
ATOM 1315 O O . ALA A 1 6 ? -0.737 -4.495 3.580 1.00 0.00 3 ALA A O 2
ATOM 1322 N N . LYS A 1 7 ? -0.782 -4.593 1.352 1.00 0.00 4 LYS A N 2
ATOM 1323 C CA . LYS A 1 7 ? 0.585 -5.082 1.192 1.00 0.00 4 LYS A CA 2
ATOM 1324 C C . LYS A 1 7 ? 1.404 -3.960 0.535 1.00 0.00 4 LYS A C 2
ATOM 1325 O O . LYS A 1 7 ? 1.030 -3.447 -0.526 1.00 0.00 4 LYS A O 2
ATOM 1344 N N . ILE A 1 8 ? 2.490 -3.537 1.202 1.00 0.00 5 ILE A N 2
ATOM 1345 C CA . ILE A 1 8 ? 3.380 -2.492 0.687 1.00 0.00 5 ILE A CA 2
ATOM 1346 C C . ILE A 1 8 ? 4.663 -3.179 0.246 1.00 0.00 5 ILE A C 2
ATOM 1347 O O . ILE A 1 8 ? 5.320 -3.836 1.043 1.00 0.00 5 ILE A O 2
ATOM 1363 N N . TYR A 1 9 ? 5.007 -3.000 -1.016 1.00 0.00 6 TYR A N 2
ATOM 1364 C CA . TYR A 1 9 ? 6.150 -3.653 -1.652 1.00 0.00 6 TYR A CA 2
ATOM 1365 C C . TYR A 1 9 ? 6.711 -2.712 -2.699 1.00 0.00 6 TYR A C 2
ATOM 1366 O O . TYR A 1 9 ? 6.116 -1.684 -2.994 1.00 0.00 6 TYR A O 2
ATOM 1384 N N . ARG A 1 10 ? 7.841 -3.087 -3.274 1.00 0.00 7 ARG A N 2
ATOM 1385 C CA . ARG A 1 10 ? 8.376 -2.389 -4.440 1.00 0.00 7 ARG A CA 2
ATOM 1386 C C . ARG A 1 10 ? 8.379 -3.390 -5.597 1.00 0.00 7 ARG A C 2
ATOM 1387 O O . ARG A 1 10 ? 8.962 -4.462 -5.456 1.00 0.00 7 ARG A O 2
ATOM 1408 N N . PRO A 1 11 ? 7.654 -3.108 -6.716 1.00 0.00 8 PRO A N 2
ATOM 1409 C CA . PRO A 1 11 ? 7.640 -3.994 -7.893 1.00 0.00 8 PRO A CA 2
ATOM 1410 C C . PRO A 1 11 ? 9.059 -4.184 -8.488 1.00 0.00 8 PRO A C 2
ATOM 1411 O O . PRO A 1 11 ? 9.594 -3.304 -9.151 1.00 0.00 8 PRO A O 2
ATOM 1422 N N . ALA A 1 12 ? 9.684 -5.301 -8.096 1.00 0.00 9 ALA A N 2
ATOM 1423 C CA . ALA A 1 12 ? 10.881 -5.858 -8.744 1.00 0.00 9 ALA A CA 2
ATOM 1424 C C . ALA A 1 12 ? 10.457 -6.903 -9.798 1.00 0.00 9 ALA A C 2
ATOM 1425 O O . ALA A 1 12 ? 11.274 -7.401 -10.573 1.00 0.00 9 ALA A O 2
ATOM 1432 N N . LYS A 1 13 ? 9.152 -7.229 -9.787 1.00 0.00 10 LYS A N 2
ATOM 1433 C CA . LYS A 1 13 ? 8.474 -8.037 -10.822 1.00 0.00 10 LYS A CA 2
ATOM 1434 C C . LYS A 1 13 ? 7.645 -7.116 -11.747 1.00 0.00 10 LYS A C 2
ATOM 1435 O O . LYS A 1 13 ? 6.635 -7.549 -12.313 1.00 0.00 10 LYS A O 2
ATOM 1454 N N . THR A 1 14 ? 8.141 -5.870 -11.913 1.00 0.00 11 THR A N 2
ATOM 1455 C CA . THR A 1 14 ? 7.388 -4.711 -12.436 1.00 0.00 11 THR A CA 2
ATOM 1456 C C . THR A 1 14 ? 6.556 -5.037 -13.687 1.00 0.00 11 THR A C 2
ATOM 1457 O O . THR A 1 14 ? 7.063 -5.679 -14.619 1.00 0.00 11 THR A O 2
ATOM 1468 N N . ALA A 1 15 ? 5.283 -4.603 -13.669 1.00 0.00 12 ALA A N 2
ATOM 1469 C CA . ALA A 1 15 ? 4.355 -4.741 -14.798 1.00 0.00 12 ALA A CA 2
ATOM 1470 C C . ALA A 1 15 ? 4.945 -4.096 -16.067 1.00 0.00 12 ALA A C 2
ATOM 1471 O O . ALA A 1 15 ? 5.637 -3.071 -15.973 1.00 0.00 12 ALA A O 2
ATOM 1478 N N . MET A 1 16 ? 4.679 -4.718 -17.228 1.00 0.00 13 MET A N 2
ATOM 1479 C CA . MET A 1 16 ? 5.267 -4.311 -18.517 1.00 0.00 13 MET A CA 2
ATOM 1480 C C . MET A 1 16 ? 4.897 -2.856 -18.855 1.00 0.00 13 MET A C 2
ATOM 1481 O O . MET A 1 16 ? 3.714 -2.538 -19.039 1.00 0.00 13 MET A O 2
ATOM 1495 N N . GLN A 1 17 ? 5.923 -1.985 -18.875 1.00 0.00 14 GLN A N 2
ATOM 1496 C CA . GLN A 1 17 ? 5.781 -0.548 -19.162 1.00 0.00 14 GLN A CA 2
ATOM 1497 C C . GLN A 1 17 ? 5.376 -0.337 -20.639 1.00 0.00 14 GLN A C 2
ATOM 1498 O O . GLN A 1 17 ? 6.225 -0.126 -21.512 1.00 0.00 14 GLN A O 2
ATOM 1512 N N . SER A 1 18 ? 4.067 -0.462 -20.907 1.00 0.00 15 SER A N 2
ATOM 1513 C CA . SER A 1 18 ? 3.503 -0.364 -22.259 1.00 0.00 15 SER A CA 2
ATOM 1514 C C . SER A 1 18 ? 3.224 1.111 -22.603 1.00 0.00 15 SER A C 2
ATOM 1515 O O . SER A 1 18 ? 3.922 1.706 -23.438 1.00 0.00 15 SER A O 2
ATOM 1523 N N . GLY A 1 19 ? 2.217 1.700 -21.931 1.00 0.00 16 GLY A N 2
ATOM 1524 C CA . GLY A 1 19 ? 1.850 3.112 -22.122 1.00 0.00 16 GLY A CA 2
ATOM 1525 C C . GLY A 1 19 ? 2.396 4.004 -21.016 1.00 0.00 16 GLY A C 2
ATOM 1526 O O . GLY A 1 19 ? 1.842 5.068 -20.727 1.00 0.00 16 GLY A O 2
ATOM 1530 N N . THR A 1 20 ? 3.495 3.552 -20.394 1.00 0.00 17 THR A N 2
ATOM 1531 C CA . THR A 1 20 ? 4.160 4.258 -19.292 1.00 0.00 17 THR A CA 2
ATOM 1532 C C . THR A 1 20 ? 5.662 3.912 -19.289 1.00 0.00 17 THR A C 2
ATOM 1533 O O . THR A 1 20 ? 6.115 3.043 -20.050 1.00 0.00 17 THR A O 2
ATOM 1544 N N . ALA A 1 21 ? 6.420 4.631 -18.452 1.00 0.00 18 ALA A N 2
ATOM 1545 C CA . ALA A 1 21 ? 7.865 4.419 -18.256 1.00 0.00 18 ALA A CA 2
ATOM 1546 C C . ALA A 1 21 ? 8.273 4.950 -16.871 1.00 0.00 18 ALA A C 2
ATOM 1547 O O . ALA A 1 21 ? 9.404 5.418 -16.674 1.00 0.00 18 ALA A O 2
ATOM 1554 N N . LYS A 1 22 ? 7.336 4.855 -15.904 1.00 0.00 19 LYS A N 2
ATOM 1555 C CA . LYS A 1 22 ? 7.539 5.370 -14.536 1.00 0.00 19 LYS A CA 2
ATOM 1556 C C . LYS A 1 22 ? 8.604 4.556 -13.784 1.00 0.00 19 LYS A C 2
ATOM 1557 O O . LYS A 1 22 ? 8.668 3.328 -13.921 1.00 0.00 19 LYS A O 2
ATOM 1576 N N . THR A 1 23 ? 9.422 5.269 -12.992 1.00 0.00 20 THR A N 2
ATOM 1577 C CA . THR A 1 23 ? 10.465 4.672 -12.146 1.00 0.00 20 THR A CA 2
ATOM 1578 C C . THR A 1 23 ? 9.831 3.844 -11.013 1.00 0.00 20 THR A C 2
ATOM 1579 O O . THR A 1 23 ? 8.686 4.104 -10.603 1.00 0.00 20 THR A O 2
ATOM 1590 N N . ASN A 1 24 ? 10.576 2.849 -10.521 1.00 0.00 21 ASN A N 2
ATOM 1591 C CA . ASN A 1 24 ? 10.043 1.839 -9.596 1.00 0.00 21 ASN A CA 2
ATOM 1592 C C . ASN A 1 24 ? 9.878 2.406 -8.182 1.00 0.00 21 ASN A C 2
ATOM 1593 O O . ASN A 1 24 ? 10.836 2.517 -7.408 1.00 0.00 21 ASN A O 2
ATOM 1604 N N . VAL A 1 25 ? 8.640 2.794 -7.889 1.00 0.00 22 VAL A N 2
ATOM 1605 C CA . VAL A 1 25 ? 8.214 3.275 -6.567 1.00 0.00 22 VAL A CA 2
ATOM 1606 C C . VAL A 1 25 ? 7.582 2.114 -5.788 1.00 0.00 22 VAL A C 2
ATOM 1607 O O . VAL A 1 25 ? 7.570 0.988 -6.272 1.00 0.00 22 VAL A O 2
ATOM 1620 N N . TRP A 1 26 ? 7.035 2.384 -4.601 1.00 0.00 23 TRP A N 2
ATOM 1621 C CA . TRP A 1 26 ? 6.403 1.364 -3.750 1.00 0.00 23 TRP A CA 2
ATOM 1622 C C . TRP A 1 26 ? 4.894 1.318 -4.046 1.00 0.00 23 TRP A C 2
ATOM 1623 O O . TRP A 1 26 ? 4.237 2.354 -4.118 1.00 0.00 23 TRP A O 2
ATOM 1644 N N . VAL A 1 27 ? 4.362 0.104 -4.229 1.00 0.00 24 VAL A N 2
ATOM 1645 C CA . VAL A 1 27 ? 2.921 -0.082 -4.470 1.00 0.00 24 VAL A CA 2
ATOM 1646 C C . VAL A 1 27 ? 2.239 -0.573 -3.180 1.00 0.00 24 VAL A C 2
ATOM 1647 O O . VAL A 1 27 ? 2.767 -1.432 -2.466 1.00 0.00 24 VAL A O 2
ATOM 1660 N N . LEU A 1 28 ? 1.051 -0.012 -2.919 1.00 0.00 25 LEU A N 2
ATOM 1661 C CA . LEU A 1 28 ? 0.176 -0.363 -1.807 1.00 0.00 25 LEU A CA 2
ATOM 1662 C C . LEU A 1 28 ? -1.061 -0.999 -2.445 1.00 0.00 25 LEU A C 2
ATOM 1663 O O . LEU A 1 28 ? -1.860 -0.306 -3.075 1.00 0.00 25 LEU A O 2
ATOM 1679 N N . GLU A 1 29 ? -1.203 -2.311 -2.292 1.00 0.00 26 GLU A N 2
ATOM 1680 C CA . GLU A 1 29 ? -2.323 -3.051 -2.891 1.00 0.00 26 GLU A CA 2
ATOM 1681 C C . GLU A 1 29 ? -3.133 -3.723 -1.782 1.00 0.00 26 GLU A C 2
ATOM 1682 O O . GLU A 1 29 ? -2.561 -4.383 -0.927 1.00 0.00 26 GLU A O 2
ATOM 1694 N N . PHE A 1 30 ? -4.462 -3.565 -1.802 1.00 0.00 27 PHE A N 2
ATOM 1695 C CA . PHE A 1 30 ? -5.363 -4.129 -0.784 1.00 0.00 27 PHE A CA 2
ATOM 1696 C C . PHE A 1 30 ? -6.685 -4.565 -1.404 1.00 0.00 27 PHE A C 2
ATOM 1697 O O . PHE A 1 30 ? -7.053 -4.108 -2.494 1.00 0.00 27 PHE A O 2
ATOM 1714 N N . ASP A 1 31 ? -7.383 -5.474 -0.707 1.00 0.00 28 ASP A N 2
ATOM 1715 C CA . ASP A 1 31 ? -8.780 -5.801 -1.046 1.00 0.00 28 ASP A CA 2
ATOM 1716 C C . ASP A 1 31 ? -9.638 -4.593 -0.618 1.00 0.00 28 ASP A C 2
ATOM 1717 O O . ASP A 1 31 ? -9.594 -4.178 0.549 1.00 0.00 28 ASP A O 2
ATOM 1726 N N . ALA A 1 32 ? -10.369 -4.018 -1.590 1.00 0.00 29 ALA A N 2
ATOM 1727 C CA . ALA A 1 32 ? -10.915 -2.650 -1.493 1.00 0.00 29 ALA A CA 2
ATOM 1728 C C . ALA A 1 32 ? -11.862 -2.438 -0.298 1.00 0.00 29 ALA A C 2
ATOM 1729 O O . ALA A 1 32 ? -12.505 -3.375 0.196 1.00 0.00 29 ALA A O 2
ATOM 1736 N N . GLU A 1 33 ? -11.909 -1.180 0.158 1.00 0.00 30 GLU A N 2
ATOM 1737 C CA . GLU A 1 33 ? -12.815 -0.719 1.224 1.00 0.00 30 GLU A CA 2
ATOM 1738 C C . GLU A 1 33 ? -14.026 0.015 0.622 1.00 0.00 30 GLU A C 2
ATOM 1739 O O . GLU A 1 33 ? -14.770 0.694 1.348 1.00 0.00 30 GLU A O 2
ATOM 1751 N N . VAL A 1 34 ? -14.220 -0.139 -0.715 1.00 0.00 31 VAL A N 2
ATOM 1752 C CA . VAL A 1 34 ? -15.367 0.439 -1.426 1.00 0.00 31 VAL A CA 2
ATOM 1753 C C . VAL A 1 34 ? -16.664 -0.245 -0.906 1.00 0.00 31 VAL A C 2
ATOM 1754 O O . VAL A 1 34 ? -16.789 -1.465 -0.975 1.00 0.00 31 VAL A O 2
ATOM 1767 N N . PRO A 1 35 ? -17.613 0.521 -0.292 1.00 0.00 32 PRO A N 2
ATOM 1768 C CA . PRO A 1 35 ? -18.801 -0.064 0.377 1.00 0.00 32 PRO A CA 2
ATOM 1769 C C . PRO A 1 35 ? -19.886 -0.522 -0.617 1.00 0.00 32 PRO A C 2
ATOM 1770 O O . PRO A 1 35 ? -19.628 -0.675 -1.819 1.00 0.00 32 PRO A O 2
ATOM 1781 N N . ARG A 1 36 ? -21.099 -0.759 -0.082 1.00 0.00 33 ARG A N 2
ATOM 1782 C CA . ARG A 1 36 ? -22.316 -0.975 -0.891 1.00 0.00 33 ARG A CA 2
ATOM 1783 C C . ARG A 1 36 ? -22.585 0.233 -1.811 1.00 0.00 33 ARG A C 2
ATOM 1784 O O . ARG A 1 36 ? -23.176 0.093 -2.890 1.00 0.00 33 ARG A O 2
ATOM 1805 N N . LYS A 1 37 ? -22.140 1.416 -1.344 1.00 0.00 34 LYS A N 2
ATOM 1806 C CA . LYS A 1 37 ? -22.284 2.680 -2.049 1.00 0.00 34 LYS A CA 2
ATOM 1807 C C . LYS A 1 37 ? -21.245 2.759 -3.189 1.00 0.00 34 LYS A C 2
ATOM 1808 O O . LYS A 1 37 ? -20.152 3.324 -3.026 1.00 0.00 34 LYS A O 2
ATOM 1827 N N . ILE A 1 38 ? -21.570 2.092 -4.304 1.00 0.00 35 ILE A N 2
ATOM 1828 C CA . ILE A 1 38 ? -20.830 2.208 -5.566 1.00 0.00 35 ILE A CA 2
ATOM 1829 C C . ILE A 1 38 ? -21.594 3.189 -6.467 1.00 0.00 35 ILE A C 2
ATOM 1830 O O . ILE A 1 38 ? -22.838 3.180 -6.486 1.00 0.00 35 ILE A O 2
ATOM 1846 N N . ASP A 1 39 ? -20.836 4.037 -7.175 1.00 0.00 36 ASP A N 2
ATOM 1847 C CA . ASP A 1 39 ? -21.369 5.105 -8.027 1.00 0.00 36 ASP A CA 2
ATOM 1848 C C . ASP A 1 39 ? -22.336 4.550 -9.092 1.00 0.00 36 ASP A C 2
ATOM 1849 O O . ASP A 1 39 ? -21.945 3.657 -9.852 1.00 0.00 36 ASP A O 2
ATOM 1858 N N . PRO A 1 40 ? -23.610 5.068 -9.159 1.00 0.00 37 PRO A N 2
ATOM 1859 C CA . PRO A 1 40 ? -24.595 4.685 -10.207 1.00 0.00 37 PRO A CA 2
ATOM 1860 C C . PRO A 1 40 ? -24.082 4.962 -11.642 1.00 0.00 37 PRO A C 2
ATOM 1861 O O . PRO A 1 40 ? -24.595 4.397 -12.611 1.00 0.00 37 PRO A O 2
ATOM 1872 N N . ILE A 1 41 ? -23.068 5.841 -11.734 1.00 0.00 38 ILE A N 2
ATOM 1873 C CA . ILE A 1 41 ? -22.335 6.140 -12.974 1.00 0.00 38 ILE A CA 2
ATOM 1874 C C . ILE A 1 41 ? -21.691 4.851 -13.542 1.00 0.00 38 ILE A C 2
ATOM 1875 O O . ILE A 1 41 ? -21.834 4.542 -14.733 1.00 0.00 38 ILE A O 2
ATOM 1891 N N . MET A 1 42 ? -20.998 4.098 -12.668 1.00 0.00 39 MET A N 2
ATOM 1892 C CA . MET A 1 42 ? -20.417 2.777 -13.014 1.00 0.00 39 MET A CA 2
ATOM 1893 C C . MET A 1 42 ? -21.514 1.696 -13.026 1.00 0.00 39 MET A C 2
ATOM 1894 O O . MET A 1 42 ? -21.499 0.786 -13.866 1.00 0.00 39 MET A O 2
ATOM 1908 N N . GLY A 1 43 ? -22.456 1.823 -12.086 1.00 0.00 40 GLY A N 2
ATOM 1909 C CA . GLY A 1 43 ? -23.557 0.880 -11.917 1.00 0.00 40 GLY A CA 2
ATOM 1910 C C . GLY A 1 43 ? -24.158 1.011 -10.526 1.00 0.00 40 GLY A C 2
ATOM 1911 O O . GLY A 1 43 ? -23.424 0.942 -9.532 1.00 0.00 40 GLY A O 2
ATOM 1915 N N . TYR A 1 44 ? -25.482 1.243 -10.445 1.00 0.00 41 TYR A N 2
ATOM 1916 C CA . TYR A 1 44 ? -26.201 1.371 -9.166 1.00 0.00 41 TYR A CA 2
ATOM 1917 C C . TYR A 1 44 ? -26.354 -0.024 -8.532 1.00 0.00 41 TYR A C 2
ATOM 1918 O O . TYR A 1 44 ? -27.302 -0.758 -8.838 1.00 0.00 41 TYR A O 2
ATOM 1936 N N . THR A 1 45 ? -25.367 -0.397 -7.706 1.00 0.00 42 THR A N 2
ATOM 1937 C CA . THR A 1 45 ? -25.275 -1.733 -7.116 1.00 0.00 42 THR A CA 2
ATOM 1938 C C . THR A 1 45 ? -26.057 -1.834 -5.797 1.00 0.00 42 THR A C 2
ATOM 1939 O O . THR A 1 45 ? -26.060 -0.895 -4.989 1.00 0.00 42 THR A O 2
ATOM 1950 N N . SER A 1 46 ? -26.733 -2.977 -5.609 1.00 0.00 43 SER A N 2
ATOM 1951 C CA . SER A 1 46 ? -27.229 -3.415 -4.300 1.00 0.00 43 SER A CA 2
ATOM 1952 C C . SER A 1 46 ? -26.041 -3.907 -3.447 1.00 0.00 43 SER A C 2
ATOM 1953 O O . SER A 1 46 ? -26.031 -3.739 -2.222 1.00 0.00 43 SER A O 2
ATOM 1961 N N . SER A 1 47 ? -25.049 -4.502 -4.151 1.00 0.00 44 SER A N 2
ATOM 1962 C CA . SER A 1 47 ? -23.816 -5.058 -3.580 1.00 0.00 44 SER A CA 2
ATOM 1963 C C . SER A 1 47 ? -24.107 -6.290 -2.702 1.00 0.00 44 SER A C 2
ATOM 1964 O O . SER A 1 47 ? -24.262 -6.192 -1.476 1.00 0.00 44 SER A O 2
ATOM 1972 N N . SER A 1 48 ? -24.253 -7.441 -3.372 1.00 0.00 45 SER A N 2
ATOM 1973 C CA . SER A 1 48 ? -24.328 -8.769 -2.726 1.00 0.00 45 SER A CA 2
ATOM 1974 C C . SER A 1 48 ? -22.937 -9.441 -2.759 1.00 0.00 45 SER A C 2
ATOM 1975 O O . SER A 1 48 ? -22.683 -10.415 -2.039 1.00 0.00 45 SER A O 2
ATOM 1983 N N . ASP A 1 49 ? -22.042 -8.888 -3.597 1.00 0.00 46 ASP A N 2
ATOM 1984 C CA . ASP A 1 49 ? -20.698 -9.433 -3.853 1.00 0.00 46 ASP A CA 2
ATOM 1985 C C . ASP A 1 49 ? -19.638 -8.667 -3.050 1.00 0.00 46 ASP A C 2
ATOM 1986 O O . ASP A 1 49 ? -19.915 -7.586 -2.502 1.00 0.00 46 ASP A O 2
ATOM 1995 N N . MET A 1 50 ? -18.423 -9.238 -2.996 1.00 0.00 47 MET A N 2
ATOM 1996 C CA . MET A 1 50 ? -17.281 -8.656 -2.262 1.00 0.00 47 MET A CA 2
ATOM 1997 C C . MET A 1 50 ? -16.477 -7.684 -3.144 1.00 0.00 47 MET A C 2
ATOM 1998 O O . MET A 1 50 ? -16.742 -7.533 -4.341 1.00 0.00 47 MET A O 2
ATOM 2012 N N . LYS A 1 51 ? -15.474 -7.052 -2.519 1.00 0.00 48 LYS A N 2
ATOM 2013 C CA . LYS A 1 51 ? -14.723 -5.938 -3.104 1.00 0.00 48 LYS A CA 2
ATOM 2014 C C . LYS A 1 51 ? -13.468 -6.462 -3.819 1.00 0.00 48 LYS A C 2
ATOM 2015 O O . LYS A 1 51 ? -12.691 -7.226 -3.234 1.00 0.00 48 LYS A O 2
ATOM 2034 N N . GLN A 1 52 ? -13.276 -6.017 -5.071 1.00 0.00 49 GLN A N 2
ATOM 2035 C CA . GLN A 1 52 ? -12.101 -6.366 -5.900 1.00 0.00 49 GLN A CA 2
ATOM 2036 C C . GLN A 1 52 ? -10.821 -5.708 -5.339 1.00 0.00 49 GLN A C 2
ATOM 2037 O O . GLN A 1 52 ? -10.893 -4.909 -4.400 1.00 0.00 49 GLN A O 2
ATOM 2051 N N . GLN A 1 53 ? -9.650 -6.043 -5.916 1.00 0.00 50 GLN A N 2
ATOM 2052 C CA . GLN A 1 53 ? -8.375 -5.464 -5.458 1.00 0.00 50 GLN A CA 2
ATOM 2053 C C . GLN A 1 53 ? -8.150 -4.066 -6.071 1.00 0.00 50 GLN A C 2
ATOM 2054 O O . GLN A 1 53 ? -8.677 -3.735 -7.141 1.00 0.00 50 GLN A O 2
ATOM 2068 N N . VAL A 1 54 ? -7.388 -3.260 -5.334 1.00 0.00 51 VAL A N 2
ATOM 2069 C CA . VAL A 1 54 ? -7.044 -1.871 -5.698 1.00 0.00 51 VAL A CA 2
ATOM 2070 C C . VAL A 1 54 ? -5.581 -1.597 -5.337 1.00 0.00 51 VAL A C 2
ATOM 2071 O O . VAL A 1 54 ? -5.078 -2.140 -4.351 1.00 0.00 51 VAL A O 2
ATOM 2084 N N . LYS A 1 55 ? -4.910 -0.743 -6.125 1.00 0.00 52 LYS A N 2
ATOM 2085 C CA . LYS A 1 55 ? -3.474 -0.465 -5.952 1.00 0.00 52 LYS A CA 2
ATOM 2086 C C . LYS A 1 55 ? -3.164 1.035 -6.147 1.00 0.00 52 LYS A C 2
ATOM 2087 O O . LYS A 1 55 ? -3.684 1.692 -7.054 1.00 0.00 52 LYS A O 2
ATOM 2106 N N . LEU A 1 56 ? -2.330 1.554 -5.240 1.00 0.00 53 LEU A N 2
ATOM 2107 C CA . LEU A 1 56 ? -1.889 2.960 -5.185 1.00 0.00 53 LEU A CA 2
ATOM 2108 C C . LEU A 1 56 ? -0.357 2.963 -5.226 1.00 0.00 53 LEU A C 2
ATOM 2109 O O . LEU A 1 56 ? 0.260 1.967 -4.847 1.00 0.00 53 LEU A O 2
ATOM 2125 N N . THR A 1 57 ? 0.285 4.035 -5.706 1.00 0.00 54 THR A N 2
ATOM 2126 C CA . THR A 1 57 ? 1.754 4.133 -5.797 1.00 0.00 54 THR A CA 2
ATOM 2127 C C . THR A 1 57 ? 2.283 5.325 -4.979 1.00 0.00 54 THR A C 2
ATOM 2128 O O . THR A 1 57 ? 1.867 6.465 -5.188 1.00 0.00 54 THR A O 2
ATOM 2139 N N . PHE A 1 58 ? 3.219 5.053 -4.065 1.00 0.00 55 PHE A N 2
ATOM 2140 C CA . PHE A 1 58 ? 3.885 6.032 -3.197 1.00 0.00 55 PHE A CA 2
ATOM 2141 C C . PHE A 1 58 ? 5.396 5.886 -3.414 1.00 0.00 55 PHE A C 2
ATOM 2142 O O . PHE A 1 58 ? 5.869 4.774 -3.608 1.00 0.00 55 PHE A O 2
ATOM 2159 N N . GLU A 1 59 ? 6.142 6.993 -3.346 1.00 0.00 56 GLU A N 2
ATOM 2160 C CA . GLU A 1 59 ? 7.584 7.006 -3.687 1.00 0.00 56 GLU A CA 2
ATOM 2161 C C . GLU A 1 59 ? 8.441 6.252 -2.651 1.00 0.00 56 GLU A C 2
ATOM 2162 O O . GLU A 1 59 ? 9.550 5.809 -2.962 1.00 0.00 56 GLU A O 2
ATOM 2174 N N . THR A 1 60 ? 7.922 6.111 -1.421 1.00 0.00 57 THR A N 2
ATOM 2175 C CA . THR A 1 60 ? 8.604 5.390 -0.329 1.00 0.00 57 THR A CA 2
ATOM 2176 C C . THR A 1 60 ? 7.611 4.480 0.404 1.00 0.00 57 THR A C 2
ATOM 2177 O O . THR A 1 60 ? 6.386 4.655 0.288 1.00 0.00 57 THR A O 2
ATOM 2188 N N . GLN A 1 61 ? 8.161 3.509 1.161 1.00 0.00 58 GLN A N 2
ATOM 2189 C CA . GLN A 1 61 ? 7.369 2.628 2.037 1.00 0.00 58 GLN A CA 2
ATOM 2190 C C . GLN A 1 61 ? 6.650 3.445 3.113 1.00 0.00 58 GLN A C 2
ATOM 2191 O O . GLN A 1 61 ? 5.486 3.191 3.400 1.00 0.00 58 GLN A O 2
ATOM 2205 N N . GLU A 1 62 ? 7.361 4.444 3.670 1.00 0.00 59 GLU A N 2
ATOM 2206 C CA . GLU A 1 62 ? 6.874 5.269 4.795 1.00 0.00 59 GLU A CA 2
ATOM 2207 C C . GLU A 1 62 ? 5.573 6.005 4.435 1.00 0.00 59 GLU A C 2
ATOM 2208 O O . GLU A 1 62 ? 4.672 6.107 5.265 1.00 0.00 59 GLU A O 2
ATOM 2220 N N . GLN A 1 63 ? 5.486 6.507 3.191 1.00 0.00 60 GLN A N 2
ATOM 2221 C CA . GLN A 1 63 ? 4.289 7.219 2.693 1.00 0.00 60 GLN A CA 2
ATOM 2222 C C . GLN A 1 63 ? 3.086 6.266 2.557 1.00 0.00 60 GLN A C 2
ATOM 2223 O O . GLN A 1 63 ? 1.944 6.665 2.790 1.00 0.00 60 GLN A O 2
ATOM 2237 N N . ALA A 1 64 ? 3.361 4.999 2.214 1.00 0.00 61 ALA A N 2
ATOM 2238 C CA . ALA A 1 64 ? 2.316 3.990 1.972 1.00 0.00 61 ALA A CA 2
ATOM 2239 C C . ALA A 1 64 ? 1.799 3.399 3.299 1.00 0.00 61 ALA A C 2
ATOM 2240 O O . ALA A 1 64 ? 0.595 3.228 3.494 1.00 0.00 61 ALA A O 2
ATOM 2247 N N . GLU A 1 65 ? 2.730 3.174 4.229 1.00 0.00 62 GLU A N 2
ATOM 2248 C CA . GLU A 1 65 ? 2.391 2.576 5.529 1.00 0.00 62 GLU A CA 2
ATOM 2249 C C . GLU A 1 65 ? 1.680 3.600 6.415 1.00 0.00 62 GLU A C 2
ATOM 2250 O O . GLU A 1 65 ? 0.738 3.241 7.112 1.00 0.00 62 GLU A O 2
ATOM 2262 N N . ALA A 1 66 ? 2.128 4.876 6.371 1.00 0.00 63 ALA A N 2
ATOM 2263 C CA . ALA A 1 66 ? 1.491 5.988 7.102 1.00 0.00 63 ALA A CA 2
ATOM 2264 C C . ALA A 1 66 ? 0.086 6.289 6.567 1.00 0.00 63 ALA A C 2
ATOM 2265 O O . ALA A 1 66 ? -0.784 6.713 7.325 1.00 0.00 63 ALA A O 2
ATOM 2272 N N . TYR A 1 67 ? -0.113 6.080 5.252 1.00 0.00 64 TYR A N 2
ATOM 2273 C CA . TYR A 1 67 ? -1.423 6.269 4.603 1.00 0.00 64 TYR A CA 2
ATOM 2274 C C . TYR A 1 67 ? -2.412 5.221 5.126 1.00 0.00 64 TYR A C 2
ATOM 2275 O O . TYR A 1 67 ? -3.549 5.548 5.497 1.00 0.00 64 TYR A O 2
ATOM 2293 N N . ALA A 1 68 ? -1.968 3.950 5.116 1.00 0.00 65 ALA A N 2
ATOM 2294 C CA . ALA A 1 68 ? -2.710 2.815 5.677 1.00 0.00 65 ALA A CA 2
ATOM 2295 C C . ALA A 1 68 ? -3.034 3.043 7.171 1.00 0.00 65 ALA A C 2
ATOM 2296 O O . ALA A 1 68 ? -4.157 2.836 7.594 1.00 0.00 65 ALA A O 2
ATOM 2303 N N . GLN A 1 69 ? -2.034 3.510 7.939 1.00 0.00 66 GLN A N 2
ATOM 2304 C CA . GLN A 1 69 ? -2.167 3.797 9.389 1.00 0.00 66 GLN A CA 2
ATOM 2305 C C . GLN A 1 69 ? -3.199 4.909 9.647 1.00 0.00 66 GLN A C 2
ATOM 2306 O O . GLN A 1 69 ? -4.004 4.803 10.578 1.00 0.00 66 GLN A O 2
ATOM 2320 N N . ARG A 1 70 ? -3.160 5.979 8.825 1.00 0.00 67 ARG A N 2
ATOM 2321 C CA . ARG A 1 70 ? -4.120 7.106 8.853 1.00 0.00 67 ARG A CA 2
ATOM 2322 C C . ARG A 1 70 ? -5.564 6.598 8.705 1.00 0.00 67 ARG A C 2
ATOM 2323 O O . ARG A 1 70 ? -6.495 7.120 9.323 1.00 0.00 67 ARG A O 2
ATOM 2344 N N . LYS A 1 71 ? -5.717 5.559 7.874 1.00 0.00 68 LYS A N 2
ATOM 2345 C CA . LYS A 1 71 ? -7.011 4.923 7.586 1.00 0.00 68 LYS A CA 2
ATOM 2346 C C . LYS A 1 71 ? -7.326 3.825 8.621 1.00 0.00 68 LYS A C 2
ATOM 2347 O O . LYS A 1 71 ? -8.489 3.445 8.792 1.00 0.00 68 LYS A O 2
ATOM 2366 N N . GLY A 1 72 ? -6.278 3.317 9.303 1.00 0.00 69 GLY A N 2
ATOM 2367 C CA . GLY A 1 72 ? -6.399 2.191 10.232 1.00 0.00 69 GLY A CA 2
ATOM 2368 C C . GLY A 1 72 ? -6.037 0.854 9.583 1.00 0.00 69 GLY A C 2
ATOM 2369 O O . GLY A 1 72 ? -5.883 -0.137 10.294 1.00 0.00 69 GLY A O 2
ATOM 2373 N N . ILE A 1 73 ? -5.885 0.861 8.233 1.00 0.00 70 ILE A N 2
ATOM 2374 C CA . ILE A 1 73 ? -5.679 -0.359 7.421 1.00 0.00 70 ILE A CA 2
ATOM 2375 C C . ILE A 1 73 ? -4.501 -1.211 7.963 1.00 0.00 70 ILE A C 2
ATOM 2376 O O . ILE A 1 73 ? -3.340 -0.772 7.970 1.00 0.00 70 ILE A O 2
ATOM 2392 N N . GLU A 1 74 ? -4.873 -2.407 8.446 1.00 0.00 71 GLU A N 2
ATOM 2393 C CA . GLU A 1 74 ? -3.888 -3.437 8.808 1.00 0.00 71 GLU A CA 2
ATOM 2394 C C . GLU A 1 74 ? -3.035 -3.761 7.571 1.00 0.00 71 GLU A C 2
ATOM 2395 O O . GLU A 1 74 ? -3.589 -3.994 6.488 1.00 0.00 71 GLU A O 2
ATOM 2407 N N . TYR A 1 75 ? -1.704 -3.763 7.709 1.00 0.00 72 TYR A N 2
ATOM 2408 C CA . TYR A 1 75 ? -0.809 -3.843 6.555 1.00 0.00 72 TYR A CA 2
ATOM 2409 C C . TYR A 1 75 ? 0.419 -4.711 6.855 1.00 0.00 72 TYR A C 2
ATOM 2410 O O . TYR A 1 75 ? 0.903 -4.759 7.990 1.00 0.00 72 TYR A O 2
ATOM 2428 N N . ARG A 1 76 ? 0.895 -5.404 5.821 1.00 0.00 73 ARG A N 2
ATOM 2429 C CA . ARG A 1 76 ? 2.149 -6.153 5.829 1.00 0.00 73 ARG A CA 2
ATOM 2430 C C . ARG A 1 76 ? 3.098 -5.488 4.827 1.00 0.00 73 ARG A C 2
ATOM 2431 O O . ARG A 1 76 ? 2.680 -5.164 3.712 1.00 0.00 73 ARG A O 2
ATOM 2452 N N . VAL A 1 77 ? 4.365 -5.266 5.220 1.00 0.00 74 VAL A N 2
ATOM 2453 C CA . VAL A 1 77 ? 5.389 -4.742 4.299 1.00 0.00 74 VAL A CA 2
ATOM 2454 C C . VAL A 1 77 ? 6.316 -5.889 3.858 1.00 0.00 74 VAL A C 2
ATOM 2455 O O . VAL A 1 77 ? 6.836 -6.654 4.685 1.00 0.00 74 VAL A O 2
ATOM 2468 N N . ILE A 1 78 ? 6.468 -6.024 2.539 1.00 0.00 75 ILE A N 2
ATOM 2469 C CA . ILE A 1 78 ? 7.250 -7.064 1.880 1.00 0.00 75 ILE A CA 2
ATOM 2470 C C . ILE A 1 78 ? 8.368 -6.367 1.100 1.00 0.00 75 ILE A C 2
ATOM 2471 O O . ILE A 1 78 ? 8.108 -5.383 0.391 1.00 0.00 75 ILE A O 2
ATOM 2487 N N . LEU A 1 79 ? 9.602 -6.853 1.244 1.00 0.00 76 LEU A N 2
ATOM 2488 C CA . LEU A 1 79 ? 10.730 -6.358 0.451 1.00 0.00 76 LEU A CA 2
ATOM 2489 C C . LEU A 1 79 ? 10.659 -6.900 -0.987 1.00 0.00 76 LEU A C 2
ATOM 2490 O O . LEU A 1 79 ? 10.138 -8.003 -1.208 1.00 0.00 76 LEU A O 2
ATOM 2506 N N . PRO A 1 80 ? 11.170 -6.123 -1.993 1.00 0.00 77 PRO A N 2
ATOM 2507 C CA . PRO A 1 80 ? 11.249 -6.600 -3.390 1.00 0.00 77 PRO A CA 2
ATOM 2508 C C . PRO A 1 80 ? 12.277 -7.748 -3.534 1.00 0.00 77 PRO A C 2
ATOM 2509 O O . PRO A 1 80 ? 13.176 -7.885 -2.693 1.00 0.00 77 PRO A O 2
ATOM 2520 N N . LYS A 1 81 ? 12.143 -8.558 -4.612 1.00 0.00 78 LYS A N 2
ATOM 2521 C CA . LYS A 1 81 ? 13.057 -9.700 -4.876 1.00 0.00 78 LYS A CA 2
ATOM 2522 C C . LYS A 1 81 ? 14.501 -9.202 -5.100 1.00 0.00 78 LYS A C 2
ATOM 2523 O O . LYS A 1 81 ? 15.463 -9.927 -4.840 1.00 0.00 78 LYS A O 2
ATOM 2542 N N . GLU A 1 82 ? 14.618 -7.948 -5.583 1.00 0.00 79 GLU A N 2
ATOM 2543 C CA . GLU A 1 82 ? 15.905 -7.286 -5.868 1.00 0.00 79 GLU A CA 2
ATOM 2544 C C . GLU A 1 82 ? 16.651 -6.929 -4.566 1.00 0.00 79 GLU A C 2
ATOM 2545 O O . GLU A 1 82 ? 17.884 -6.839 -4.563 1.00 0.00 79 GLU A O 2
ATOM 2557 N N . ALA A 1 83 ? 15.881 -6.696 -3.475 1.00 0.00 80 ALA A N 2
ATOM 2558 C CA . ALA A 1 83 ? 16.442 -6.415 -2.150 1.00 0.00 80 ALA A CA 2
ATOM 2559 C C . ALA A 1 83 ? 17.013 -7.713 -1.572 1.00 0.00 80 ALA A C 2
ATOM 2560 O O . ALA A 1 83 ? 16.339 -8.445 -0.837 1.00 0.00 80 ALA A O 2
ATOM 2567 N N . MET A 1 4 ? -9.876 -4.054 5.266 1.00 0.00 1 MET A N 3
ATOM 2568 C CA . MET A 1 4 ? -8.969 -4.365 4.139 1.00 0.00 1 MET A CA 3
ATOM 2569 C C . MET A 1 4 ? -7.578 -4.632 4.694 1.00 0.00 1 MET A C 3
ATOM 2570 O O . MET A 1 4 ? -7.222 -4.076 5.730 1.00 0.00 1 MET A O 3
ATOM 2584 N N . SER A 1 5 ? -6.772 -5.404 3.971 1.00 0.00 2 SER A N 3
ATOM 2585 C CA . SER A 1 5 ? -5.400 -5.750 4.379 1.00 0.00 2 SER A CA 3
ATOM 2586 C C . SER A 1 5 ? -4.456 -5.366 3.242 1.00 0.00 2 SER A C 3
ATOM 2587 O O . SER A 1 5 ? -4.586 -5.882 2.126 1.00 0.00 2 SER A O 3
ATOM 2595 N N . ALA A 1 6 ? -3.542 -4.427 3.515 1.00 0.00 3 ALA A N 3
ATOM 2596 C CA . ALA A 1 6 ? -2.648 -3.857 2.492 1.00 0.00 3 ALA A CA 3
ATOM 2597 C C . ALA A 1 6 ? -1.265 -4.502 2.598 1.00 0.00 3 ALA A C 3
ATOM 2598 O O . ALA A 1 6 ? -0.754 -4.707 3.693 1.00 0.00 3 ALA A O 3
ATOM 2605 N N . LYS A 1 7 ? -0.676 -4.855 1.459 1.00 0.00 4 LYS A N 3
ATOM 2606 C CA . LYS A 1 7 ? 0.675 -5.412 1.391 1.00 0.00 4 LYS A CA 3
ATOM 2607 C C . LYS A 1 7 ? 1.601 -4.340 0.785 1.00 0.00 4 LYS A C 3
ATOM 2608 O O . LYS A 1 7 ? 1.321 -3.798 -0.293 1.00 0.00 4 LYS A O 3
ATOM 2627 N N . ILE A 1 8 ? 2.668 -3.986 1.519 1.00 0.00 5 ILE A N 3
ATOM 2628 C CA . ILE A 1 8 ? 3.663 -3.008 1.064 1.00 0.00 5 ILE A CA 3
ATOM 2629 C C . ILE A 1 8 ? 4.896 -3.779 0.642 1.00 0.00 5 ILE A C 3
ATOM 2630 O O . ILE A 1 8 ? 5.493 -4.471 1.452 1.00 0.00 5 ILE A O 3
ATOM 2646 N N . TYR A 1 9 ? 5.284 -3.622 -0.604 1.00 0.00 6 TYR A N 3
ATOM 2647 C CA . TYR A 1 9 ? 6.430 -4.312 -1.184 1.00 0.00 6 TYR A CA 3
ATOM 2648 C C . TYR A 1 9 ? 7.076 -3.388 -2.203 1.00 0.00 6 TYR A C 3
ATOM 2649 O O . TYR A 1 9 ? 6.586 -2.291 -2.448 1.00 0.00 6 TYR A O 3
ATOM 2667 N N . ARG A 1 10 ? 8.176 -3.835 -2.776 1.00 0.00 7 ARG A N 3
ATOM 2668 C CA . ARG A 1 10 ? 8.886 -3.077 -3.805 1.00 0.00 7 ARG A CA 3
ATOM 2669 C C . ARG A 1 10 ? 9.279 -4.053 -4.917 1.00 0.00 7 ARG A C 3
ATOM 2670 O O . ARG A 1 10 ? 10.301 -4.742 -4.810 1.00 0.00 7 ARG A O 3
ATOM 2691 N N . PRO A 1 11 ? 8.432 -4.161 -5.986 1.00 0.00 8 PRO A N 3
ATOM 2692 C CA . PRO A 1 11 ? 8.596 -5.156 -7.051 1.00 0.00 8 PRO A CA 3
ATOM 2693 C C . PRO A 1 11 ? 9.443 -4.607 -8.212 1.00 0.00 8 PRO A C 3
ATOM 2694 O O . PRO A 1 11 ? 10.217 -3.662 -8.041 1.00 0.00 8 PRO A O 3
ATOM 2705 N N . ALA A 1 12 ? 9.286 -5.225 -9.381 1.00 0.00 9 ALA A N 3
ATOM 2706 C CA . ALA A 1 12 ? 9.873 -4.758 -10.649 1.00 0.00 9 ALA A CA 3
ATOM 2707 C C . ALA A 1 12 ? 8.723 -4.544 -11.657 1.00 0.00 9 ALA A C 3
ATOM 2708 O O . ALA A 1 12 ? 8.935 -4.348 -12.855 1.00 0.00 9 ALA A O 3
ATOM 2715 N N . LYS A 1 13 ? 7.491 -4.554 -11.108 1.00 0.00 10 LYS A N 3
ATOM 2716 C CA . LYS A 1 13 ? 6.227 -4.452 -11.847 1.00 0.00 10 LYS A CA 3
ATOM 2717 C C . LYS A 1 13 ? 5.912 -2.991 -12.208 1.00 0.00 10 LYS A C 3
ATOM 2718 O O . LYS A 1 13 ? 5.042 -2.713 -13.040 1.00 0.00 10 LYS A O 3
ATOM 2737 N N . THR A 1 14 ? 6.625 -2.071 -11.543 1.00 0.00 11 THR A N 3
ATOM 2738 C CA . THR A 1 14 ? 6.559 -0.628 -11.808 1.00 0.00 11 THR A CA 3
ATOM 2739 C C . THR A 1 14 ? 7.004 -0.323 -13.263 1.00 0.00 11 THR A C 3
ATOM 2740 O O . THR A 1 14 ? 8.204 -0.248 -13.563 1.00 0.00 11 THR A O 3
ATOM 2751 N N . ALA A 1 15 ? 6.007 -0.238 -14.165 1.00 0.00 12 ALA A N 3
ATOM 2752 C CA . ALA A 1 15 ? 6.207 0.088 -15.589 1.00 0.00 12 ALA A CA 3
ATOM 2753 C C . ALA A 1 15 ? 6.384 1.610 -15.776 1.00 0.00 12 ALA A C 3
ATOM 2754 O O . ALA A 1 15 ? 6.414 2.359 -14.788 1.00 0.00 12 ALA A O 3
ATOM 2761 N N . MET A 1 16 ? 6.500 2.062 -17.046 1.00 0.00 13 MET A N 3
ATOM 2762 C CA . MET A 1 16 ? 6.669 3.492 -17.377 1.00 0.00 13 MET A CA 3
ATOM 2763 C C . MET A 1 16 ? 5.387 4.266 -17.016 1.00 0.00 13 MET A C 3
ATOM 2764 O O . MET A 1 16 ? 4.465 4.388 -17.831 1.00 0.00 13 MET A O 3
ATOM 2778 N N . GLN A 1 17 ? 5.318 4.711 -15.755 1.00 0.00 14 GLN A N 3
ATOM 2779 C CA . GLN A 1 17 ? 4.185 5.462 -15.209 1.00 0.00 14 GLN A CA 3
ATOM 2780 C C . GLN A 1 17 ? 4.476 6.951 -15.376 1.00 0.00 14 GLN A C 3
ATOM 2781 O O . GLN A 1 17 ? 5.382 7.471 -14.732 1.00 0.00 14 GLN A O 3
ATOM 2795 N N . SER A 1 18 ? 3.735 7.601 -16.295 1.00 0.00 15 SER A N 3
ATOM 2796 C CA . SER A 1 18 ? 3.962 9.003 -16.708 1.00 0.00 15 SER A CA 3
ATOM 2797 C C . SER A 1 18 ? 5.373 9.156 -17.350 1.00 0.00 15 SER A C 3
ATOM 2798 O O . SER A 1 18 ? 5.940 10.253 -17.404 1.00 0.00 15 SER A O 3
ATOM 2806 N N . GLY A 1 19 ? 5.902 8.024 -17.870 1.00 0.00 16 GLY A N 3
ATOM 2807 C CA . GLY A 1 19 ? 7.235 7.956 -18.472 1.00 0.00 16 GLY A CA 3
ATOM 2808 C C . GLY A 1 19 ? 8.281 7.380 -17.519 1.00 0.00 16 GLY A C 3
ATOM 2809 O O . GLY A 1 19 ? 9.119 6.563 -17.930 1.00 0.00 16 GLY A O 3
ATOM 2813 N N . THR A 1 20 ? 8.214 7.792 -16.235 1.00 0.00 17 THR A N 3
ATOM 2814 C CA . THR A 1 20 ? 9.243 7.469 -15.225 1.00 0.00 17 THR A CA 3
ATOM 2815 C C . THR A 1 20 ? 9.106 6.016 -14.709 1.00 0.00 17 THR A C 3
ATOM 2816 O O . THR A 1 20 ? 7.993 5.540 -14.435 1.00 0.00 17 THR A O 3
ATOM 2827 N N . ALA A 1 21 ? 10.264 5.325 -14.621 1.00 0.00 18 ALA A N 3
ATOM 2828 C CA . ALA A 1 21 ? 10.367 3.912 -14.197 1.00 0.00 18 ALA A CA 3
ATOM 2829 C C . ALA A 1 21 ? 11.837 3.503 -13.949 1.00 0.00 18 ALA A C 3
ATOM 2830 O O . ALA A 1 21 ? 12.124 2.312 -13.780 1.00 0.00 18 ALA A O 3
ATOM 2837 N N . LYS A 1 22 ? 12.757 4.499 -13.903 1.00 0.00 19 LYS A N 3
ATOM 2838 C CA . LYS A 1 22 ? 14.215 4.258 -13.748 1.00 0.00 19 LYS A CA 3
ATOM 2839 C C . LYS A 1 22 ? 14.530 3.585 -12.395 1.00 0.00 19 LYS A C 3
ATOM 2840 O O . LYS A 1 22 ? 15.475 2.799 -12.285 1.00 0.00 19 LYS A O 3
ATOM 2859 N N . THR A 1 23 ? 13.733 3.937 -11.369 1.00 0.00 20 THR A N 3
ATOM 2860 C CA . THR A 1 23 ? 13.771 3.305 -10.043 1.00 0.00 20 THR A CA 3
ATOM 2861 C C . THR A 1 23 ? 12.456 2.543 -9.822 1.00 0.00 20 THR A C 3
ATOM 2862 O O . THR A 1 23 ? 11.366 3.090 -10.059 1.00 0.00 20 THR A O 3
ATOM 2873 N N . ASN A 1 24 ? 12.562 1.283 -9.393 1.00 0.00 21 ASN A N 3
ATOM 2874 C CA . ASN A 1 24 ? 11.399 0.482 -8.993 1.00 0.00 21 ASN A CA 3
ATOM 2875 C C . ASN A 1 24 ? 10.975 0.906 -7.583 1.00 0.00 21 ASN A C 3
ATOM 2876 O O . ASN A 1 24 ? 11.640 0.554 -6.612 1.00 0.00 21 ASN A O 3
ATOM 2887 N N . VAL A 1 25 ? 9.903 1.711 -7.497 1.00 0.00 22 VAL A N 3
ATOM 2888 C CA . VAL A 1 25 ? 9.401 2.260 -6.221 1.00 0.00 22 VAL A CA 3
ATOM 2889 C C . VAL A 1 25 ? 8.562 1.222 -5.449 1.00 0.00 22 VAL A C 3
ATOM 2890 O O . VAL A 1 25 ? 8.367 0.087 -5.925 1.00 0.00 22 VAL A O 3
ATOM 2903 N N . TRP A 1 26 ? 8.042 1.621 -4.272 1.00 0.00 23 TRP A N 3
ATOM 2904 C CA . TRP A 1 26 ? 7.271 0.737 -3.392 1.00 0.00 23 TRP A CA 3
ATOM 2905 C C . TRP A 1 26 ? 5.804 0.739 -3.857 1.00 0.00 23 TRP A C 3
ATOM 2906 O O . TRP A 1 26 ? 5.214 1.803 -4.065 1.00 0.00 23 TRP A O 3
ATOM 2927 N N . VAL A 1 27 ? 5.242 -0.455 -4.035 1.00 0.00 24 VAL A N 3
ATOM 2928 C CA . VAL A 1 27 ? 3.824 -0.604 -4.393 1.00 0.00 24 VAL A CA 3
ATOM 2929 C C . VAL A 1 27 ? 3.019 -1.016 -3.157 1.00 0.00 24 VAL A C 3
ATOM 2930 O O . VAL A 1 27 ? 3.447 -1.858 -2.362 1.00 0.00 24 VAL A O 3
ATOM 2943 N N . LEU A 1 28 ? 1.841 -0.402 -3.029 1.00 0.00 25 LEU A N 3
ATOM 2944 C CA . LEU A 1 28 ? 0.886 -0.631 -1.958 1.00 0.00 25 LEU A CA 3
ATOM 2945 C C . LEU A 1 28 ? -0.366 -1.211 -2.605 1.00 0.00 25 LEU A C 3
ATOM 2946 O O . LEU A 1 28 ? -1.118 -0.497 -3.261 1.00 0.00 25 LEU A O 3
ATOM 2962 N N . GLU A 1 29 ? -0.556 -2.504 -2.416 1.00 0.00 26 GLU A N 3
ATOM 2963 C CA . GLU A 1 29 ? -1.665 -3.237 -3.031 1.00 0.00 26 GLU A CA 3
ATOM 2964 C C . GLU A 1 29 ? -2.583 -3.709 -1.924 1.00 0.00 26 GLU A C 3
ATOM 2965 O O . GLU A 1 29 ? -2.129 -4.321 -0.970 1.00 0.00 26 GLU A O 3
ATOM 2977 N N . PHE A 1 30 ? -3.884 -3.467 -2.079 1.00 0.00 27 PHE A N 3
ATOM 2978 C CA . PHE A 1 30 ? -4.913 -3.882 -1.135 1.00 0.00 27 PHE A CA 3
ATOM 2979 C C . PHE A 1 30 ? -6.207 -4.220 -1.863 1.00 0.00 27 PHE A C 3
ATOM 2980 O O . PHE A 1 30 ? -6.445 -3.777 -2.991 1.00 0.00 27 PHE A O 3
ATOM 2997 N N . ASP A 1 31 ? -7.020 -5.035 -1.201 1.00 0.00 28 ASP A N 3
ATOM 2998 C CA . ASP A 1 31 ? -8.423 -5.192 -1.590 1.00 0.00 28 ASP A CA 3
ATOM 2999 C C . ASP A 1 31 ? -9.121 -3.850 -1.238 1.00 0.00 28 ASP A C 3
ATOM 3000 O O . ASP A 1 31 ? -8.954 -3.351 -0.120 1.00 0.00 28 ASP A O 3
ATOM 3009 N N . ALA A 1 32 ? -9.839 -3.268 -2.215 1.00 0.00 29 ALA A N 3
ATOM 3010 C CA . ALA A 1 32 ? -10.293 -1.844 -2.154 1.00 0.00 29 ALA A CA 3
ATOM 3011 C C . ALA A 1 32 ? -11.048 -1.482 -0.864 1.00 0.00 29 ALA A C 3
ATOM 3012 O O . ALA A 1 32 ? -11.853 -2.274 -0.360 1.00 0.00 29 ALA A O 3
ATOM 3019 N N . GLU A 1 33 ? -10.783 -0.258 -0.364 1.00 0.00 30 GLU A N 3
ATOM 3020 C CA . GLU A 1 33 ? -11.440 0.321 0.828 1.00 0.00 30 GLU A CA 3
ATOM 3021 C C . GLU A 1 33 ? -12.829 0.895 0.457 1.00 0.00 30 GLU A C 3
ATOM 3022 O O . GLU A 1 33 ? -13.200 2.012 0.860 1.00 0.00 30 GLU A O 3
ATOM 3034 N N . VAL A 1 34 ? -13.630 0.098 -0.274 1.00 0.00 31 VAL A N 3
ATOM 3035 C CA . VAL A 1 34 ? -14.909 0.556 -0.834 1.00 0.00 31 VAL A CA 3
ATOM 3036 C C . VAL A 1 34 ? -16.084 -0.203 -0.170 1.00 0.00 31 VAL A C 3
ATOM 3037 O O . VAL A 1 34 ? -16.013 -1.418 0.002 1.00 0.00 31 VAL A O 3
ATOM 3050 N N . PRO A 1 35 ? -17.135 0.521 0.314 1.00 0.00 32 PRO A N 3
ATOM 3051 C CA . PRO A 1 35 ? -18.435 -0.097 0.657 1.00 0.00 32 PRO A CA 3
ATOM 3052 C C . PRO A 1 35 ? -19.298 -0.255 -0.602 1.00 0.00 32 PRO A C 3
ATOM 3053 O O . PRO A 1 35 ? -18.773 -0.464 -1.702 1.00 0.00 32 PRO A O 3
ATOM 3064 N N . ARG A 1 36 ? -20.620 -0.168 -0.452 1.00 0.00 33 ARG A N 3
ATOM 3065 C CA . ARG A 1 36 ? -21.530 -0.043 -1.608 1.00 0.00 33 ARG A CA 3
ATOM 3066 C C . ARG A 1 36 ? -21.615 1.443 -2.069 1.00 0.00 33 ARG A C 3
ATOM 3067 O O . ARG A 1 36 ? -22.702 1.991 -2.279 1.00 0.00 33 ARG A O 3
ATOM 3088 N N . LYS A 1 37 ? -20.426 2.074 -2.272 1.00 0.00 34 LYS A N 3
ATOM 3089 C CA . LYS A 1 37 ? -20.299 3.502 -2.622 1.00 0.00 34 LYS A CA 3
ATOM 3090 C C . LYS A 1 37 ? -20.542 3.684 -4.134 1.00 0.00 34 LYS A C 3
ATOM 3091 O O . LYS A 1 37 ? -19.608 3.884 -4.927 1.00 0.00 34 LYS A O 3
ATOM 3110 N N . ILE A 1 38 ? -21.818 3.547 -4.517 1.00 0.00 35 ILE A N 3
ATOM 3111 C CA . ILE A 1 38 ? -22.282 3.532 -5.917 1.00 0.00 35 ILE A CA 3
ATOM 3112 C C . ILE A 1 38 ? -23.656 4.221 -5.989 1.00 0.00 35 ILE A C 3
ATOM 3113 O O . ILE A 1 38 ? -24.453 4.128 -5.043 1.00 0.00 35 ILE A O 3
ATOM 3129 N N . ASP A 1 39 ? -23.915 4.932 -7.094 1.00 0.00 36 ASP A N 3
ATOM 3130 C CA . ASP A 1 39 ? -25.166 5.699 -7.293 1.00 0.00 36 ASP A CA 3
ATOM 3131 C C . ASP A 1 39 ? -26.048 5.040 -8.361 1.00 0.00 36 ASP A C 3
ATOM 3132 O O . ASP A 1 39 ? -25.537 4.294 -9.210 1.00 0.00 36 ASP A O 3
ATOM 3141 N N . PRO A 1 40 ? -27.405 5.288 -8.329 1.00 0.00 37 PRO A N 3
ATOM 3142 C CA . PRO A 1 40 ? -28.322 4.852 -9.410 1.00 0.00 37 PRO A CA 3
ATOM 3143 C C . PRO A 1 40 ? -27.919 5.472 -10.766 1.00 0.00 37 PRO A C 3
ATOM 3144 O O . PRO A 1 40 ? -28.018 4.821 -11.806 1.00 0.00 37 PRO A O 3
ATOM 3155 N N . ILE A 1 41 ? -27.406 6.722 -10.702 1.00 0.00 38 ILE A N 3
ATOM 3156 C CA . ILE A 1 41 ? -26.921 7.480 -11.875 1.00 0.00 38 ILE A CA 3
ATOM 3157 C C . ILE A 1 41 ? -25.744 6.737 -12.556 1.00 0.00 38 ILE A C 3
ATOM 3158 O O . ILE A 1 41 ? -25.650 6.703 -13.783 1.00 0.00 38 ILE A O 3
ATOM 3174 N N . MET A 1 42 ? -24.877 6.124 -11.722 1.00 0.00 39 MET A N 3
ATOM 3175 C CA . MET A 1 42 ? -23.702 5.355 -12.187 1.00 0.00 39 MET A CA 3
ATOM 3176 C C . MET A 1 42 ? -24.125 4.080 -12.933 1.00 0.00 39 MET A C 3
ATOM 3177 O O . MET A 1 42 ? -23.471 3.677 -13.902 1.00 0.00 39 MET A O 3
ATOM 3191 N N . GLY A 1 43 ? -25.230 3.464 -12.471 1.00 0.00 40 GLY A N 3
ATOM 3192 C CA . GLY A 1 43 ? -25.725 2.205 -13.041 1.00 0.00 40 GLY A CA 3
ATOM 3193 C C . GLY A 1 43 ? -24.839 1.007 -12.698 1.00 0.00 40 GLY A C 3
ATOM 3194 O O . GLY A 1 43 ? -24.921 -0.041 -13.349 1.00 0.00 40 GLY A O 3
ATOM 3198 N N . TYR A 1 44 ? -23.999 1.165 -11.653 1.00 0.00 41 TYR A N 3
ATOM 3199 C CA . TYR A 1 44 ? -23.079 0.116 -11.171 1.00 0.00 41 TYR A CA 3
ATOM 3200 C C . TYR A 1 44 ? -23.644 -0.495 -9.860 1.00 0.00 41 TYR A C 3
ATOM 3201 O O . TYR A 1 44 ? -22.917 -1.053 -9.038 1.00 0.00 41 TYR A O 3
ATOM 3219 N N . THR A 1 45 ? -24.981 -0.423 -9.715 1.00 0.00 42 THR A N 3
ATOM 3220 C CA . THR A 1 45 ? -25.695 -0.844 -8.503 1.00 0.00 42 THR A CA 3
ATOM 3221 C C . THR A 1 45 ? -25.923 -2.371 -8.453 1.00 0.00 42 THR A C 3
ATOM 3222 O O . THR A 1 45 ? -25.976 -2.951 -7.361 1.00 0.00 42 THR A O 3
ATOM 3233 N N . SER A 1 46 ? -26.061 -3.012 -9.633 1.00 0.00 43 SER A N 3
ATOM 3234 C CA . SER A 1 46 ? -26.179 -4.484 -9.732 1.00 0.00 43 SER A CA 3
ATOM 3235 C C . SER A 1 46 ? -24.850 -5.137 -9.317 1.00 0.00 43 SER A C 3
ATOM 3236 O O . SER A 1 46 ? -24.822 -6.094 -8.534 1.00 0.00 43 SER A O 3
ATOM 3244 N N . SER A 1 47 ? -23.749 -4.571 -9.825 1.00 0.00 44 SER A N 3
ATOM 3245 C CA . SER A 1 47 ? -22.391 -4.990 -9.472 1.00 0.00 44 SER A CA 3
ATOM 3246 C C . SER A 1 47 ? -21.892 -4.159 -8.273 1.00 0.00 44 SER A C 3
ATOM 3247 O O . SER A 1 47 ? -21.058 -3.260 -8.418 1.00 0.00 44 SER A O 3
ATOM 3255 N N . SER A 1 48 ? -22.469 -4.446 -7.090 1.00 0.00 45 SER A N 3
ATOM 3256 C CA . SER A 1 48 ? -22.098 -3.793 -5.828 1.00 0.00 45 SER A CA 3
ATOM 3257 C C . SER A 1 48 ? -20.696 -4.269 -5.398 1.00 0.00 45 SER A C 3
ATOM 3258 O O . SER A 1 48 ? -20.552 -5.346 -4.804 1.00 0.00 45 SER A O 3
ATOM 3266 N N . ASP A 1 49 ? -19.663 -3.490 -5.778 1.00 0.00 46 ASP A N 3
ATOM 3267 C CA . ASP A 1 49 ? -18.258 -3.868 -5.557 1.00 0.00 46 ASP A CA 3
ATOM 3268 C C . ASP A 1 49 ? -17.895 -3.784 -4.068 1.00 0.00 46 ASP A C 3
ATOM 3269 O O . ASP A 1 49 ? -18.017 -2.720 -3.449 1.00 0.00 46 ASP A O 3
ATOM 3278 N N . MET A 1 50 ? -17.450 -4.917 -3.512 1.00 0.00 47 MET A N 3
ATOM 3279 C CA . MET A 1 50 ? -17.124 -5.051 -2.083 1.00 0.00 47 MET A CA 3
ATOM 3280 C C . MET A 1 50 ? -15.666 -4.656 -1.821 1.00 0.00 47 MET A C 3
ATOM 3281 O O . MET A 1 50 ? -15.378 -3.978 -0.830 1.00 0.00 47 MET A O 3
ATOM 3295 N N . LYS A 1 51 ? -14.750 -5.117 -2.702 1.00 0.00 48 LYS A N 3
ATOM 3296 C CA . LYS A 1 51 ? -13.306 -4.802 -2.613 1.00 0.00 48 LYS A CA 3
ATOM 3297 C C . LYS A 1 51 ? -12.545 -5.317 -3.864 1.00 0.00 48 LYS A C 3
ATOM 3298 O O . LYS A 1 51 ? -12.047 -6.452 -3.900 1.00 0.00 48 LYS A O 3
ATOM 3317 N N . GLN A 1 52 ? -12.513 -4.489 -4.922 1.00 0.00 49 GLN A N 3
ATOM 3318 C CA . GLN A 1 52 ? -11.683 -4.741 -6.129 1.00 0.00 49 GLN A CA 3
ATOM 3319 C C . GLN A 1 52 ? -10.213 -4.454 -5.802 1.00 0.00 49 GLN A C 3
ATOM 3320 O O . GLN A 1 52 ? -9.915 -3.519 -5.077 1.00 0.00 49 GLN A O 3
ATOM 3334 N N . GLN A 1 53 ? -9.289 -5.250 -6.327 1.00 0.00 50 GLN A N 3
ATOM 3335 C CA . GLN A 1 53 ? -7.869 -5.076 -6.004 1.00 0.00 50 GLN A CA 3
ATOM 3336 C C . GLN A 1 53 ? -7.340 -3.788 -6.661 1.00 0.00 50 GLN A C 3
ATOM 3337 O O . GLN A 1 53 ? -7.588 -3.525 -7.844 1.00 0.00 50 GLN A O 3
ATOM 3351 N N . VAL A 1 54 ? -6.616 -3.017 -5.863 1.00 0.00 51 VAL A N 3
ATOM 3352 C CA . VAL A 1 54 ? -6.123 -1.677 -6.220 1.00 0.00 51 VAL A CA 3
ATOM 3353 C C . VAL A 1 54 ? -4.676 -1.533 -5.744 1.00 0.00 51 VAL A C 3
ATOM 3354 O O . VAL A 1 54 ? -4.283 -2.148 -4.747 1.00 0.00 51 VAL A O 3
ATOM 3367 N N . LYS A 1 55 ? -3.889 -0.728 -6.468 1.00 0.00 52 LYS A N 3
ATOM 3368 C CA . LYS A 1 55 ? -2.476 -0.506 -6.144 1.00 0.00 52 LYS A CA 3
ATOM 3369 C C . LYS A 1 55 ? -2.065 0.947 -6.404 1.00 0.00 52 LYS A C 3
ATOM 3370 O O . LYS A 1 55 ? -2.434 1.553 -7.413 1.00 0.00 52 LYS A O 3
ATOM 3389 N N . LEU A 1 56 ? -1.311 1.479 -5.433 1.00 0.00 53 LEU A N 3
ATOM 3390 C CA . LEU A 1 56 ? -0.809 2.855 -5.404 1.00 0.00 53 LEU A CA 3
ATOM 3391 C C . LEU A 1 56 ? 0.723 2.778 -5.323 1.00 0.00 53 LEU A C 3
ATOM 3392 O O . LEU A 1 56 ? 1.251 1.846 -4.723 1.00 0.00 53 LEU A O 3
ATOM 3408 N N . THR A 1 57 ? 1.439 3.738 -5.914 1.00 0.00 54 THR A N 3
ATOM 3409 C CA . THR A 1 57 ? 2.913 3.756 -5.926 1.00 0.00 54 THR A CA 3
ATOM 3410 C C . THR A 1 57 ? 3.435 4.939 -5.099 1.00 0.00 54 THR A C 3
ATOM 3411 O O . THR A 1 57 ? 2.944 6.064 -5.225 1.00 0.00 54 THR A O 3
ATOM 3422 N N . PHE A 1 58 ? 4.413 4.652 -4.228 1.00 0.00 55 PHE A N 3
ATOM 3423 C CA . PHE A 1 58 ? 5.060 5.618 -3.329 1.00 0.00 55 PHE A CA 3
ATOM 3424 C C . PHE A 1 58 ? 6.584 5.427 -3.422 1.00 0.00 55 PHE A C 3
ATOM 3425 O O . PHE A 1 58 ? 7.048 4.306 -3.625 1.00 0.00 55 PHE A O 3
ATOM 3442 N N . GLU A 1 59 ? 7.347 6.522 -3.250 1.00 0.00 56 GLU A N 3
ATOM 3443 C CA . GLU A 1 59 ? 8.827 6.489 -3.363 1.00 0.00 56 GLU A CA 3
ATOM 3444 C C . GLU A 1 59 ? 9.479 5.726 -2.186 1.00 0.00 56 GLU A C 3
ATOM 3445 O O . GLU A 1 59 ? 10.567 5.161 -2.340 1.00 0.00 56 GLU A O 3
ATOM 3457 N N . THR A 1 60 ? 8.801 5.695 -1.020 1.00 0.00 57 THR A N 3
ATOM 3458 C CA . THR A 1 60 ? 9.286 4.973 0.176 1.00 0.00 57 THR A CA 3
ATOM 3459 C C . THR A 1 60 ? 8.148 4.134 0.785 1.00 0.00 57 THR A C 3
ATOM 3460 O O . THR A 1 60 ? 6.963 4.349 0.487 1.00 0.00 57 THR A O 3
ATOM 3471 N N . GLN A 1 61 ? 8.544 3.180 1.643 1.00 0.00 58 GLN A N 3
ATOM 3472 C CA . GLN A 1 61 ? 7.618 2.393 2.474 1.00 0.00 58 GLN A CA 3
ATOM 3473 C C . GLN A 1 61 ? 6.844 3.304 3.444 1.00 0.00 58 GLN A C 3
ATOM 3474 O O . GLN A 1 61 ? 5.656 3.090 3.683 1.00 0.00 58 GLN A O 3
ATOM 3488 N N . GLU A 1 62 ? 7.562 4.307 3.990 1.00 0.00 59 GLU A N 3
ATOM 3489 C CA . GLU A 1 62 ? 7.032 5.278 4.969 1.00 0.00 59 GLU A CA 3
ATOM 3490 C C . GLU A 1 62 ? 5.747 5.952 4.455 1.00 0.00 59 GLU A C 3
ATOM 3491 O O . GLU A 1 62 ? 4.792 6.141 5.207 1.00 0.00 59 GLU A O 3
ATOM 3503 N N . GLN A 1 63 ? 5.768 6.332 3.170 1.00 0.00 60 GLN A N 3
ATOM 3504 C CA . GLN A 1 63 ? 4.641 6.985 2.485 1.00 0.00 60 GLN A CA 3
ATOM 3505 C C . GLN A 1 63 ? 3.440 6.016 2.321 1.00 0.00 60 GLN A C 3
ATOM 3506 O O . GLN A 1 63 ? 2.284 6.431 2.446 1.00 0.00 60 GLN A O 3
ATOM 3520 N N . ALA A 1 64 ? 3.724 4.718 2.073 1.00 0.00 61 ALA A N 3
ATOM 3521 C CA . ALA A 1 64 ? 2.679 3.700 1.804 1.00 0.00 61 ALA A CA 3
ATOM 3522 C C . ALA A 1 64 ? 1.963 3.284 3.101 1.00 0.00 61 ALA A C 3
ATOM 3523 O O . ALA A 1 64 ? 0.737 3.090 3.119 1.00 0.00 61 ALA A O 3
ATOM 3530 N N . GLU A 1 65 ? 2.755 3.154 4.181 1.00 0.00 62 GLU A N 3
ATOM 3531 C CA . GLU A 1 65 ? 2.215 2.826 5.508 1.00 0.00 62 GLU A CA 3
ATOM 3532 C C . GLU A 1 65 ? 1.438 4.011 6.079 1.00 0.00 62 GLU A C 3
ATOM 3533 O O . GLU A 1 65 ? 0.423 3.810 6.728 1.00 0.00 62 GLU A O 3
ATOM 3545 N N . ALA A 1 66 ? 1.933 5.244 5.832 1.00 0.00 63 ALA A N 3
ATOM 3546 C CA . ALA A 1 66 ? 1.246 6.489 6.218 1.00 0.00 63 ALA A CA 3
ATOM 3547 C C . ALA A 1 66 ? -0.185 6.556 5.651 1.00 0.00 63 ALA A C 3
ATOM 3548 O O . ALA A 1 66 ? -1.101 7.021 6.336 1.00 0.00 63 ALA A O 3
ATOM 3555 N N . TYR A 1 67 ? -0.361 6.078 4.400 1.00 0.00 64 TYR A N 3
ATOM 3556 C CA . TYR A 1 67 ? -1.672 6.015 3.736 1.00 0.00 64 TYR A CA 3
ATOM 3557 C C . TYR A 1 67 ? -2.605 5.063 4.503 1.00 0.00 64 TYR A C 3
ATOM 3558 O O . TYR A 1 67 ? -3.665 5.478 4.983 1.00 0.00 64 TYR A O 3
ATOM 3576 N N . ALA A 1 68 ? -2.180 3.788 4.592 1.00 0.00 65 ALA A N 3
ATOM 3577 C CA . ALA A 1 68 ? -2.925 2.703 5.262 1.00 0.00 65 ALA A CA 3
ATOM 3578 C C . ALA A 1 68 ? -3.334 3.077 6.707 1.00 0.00 65 ALA A C 3
ATOM 3579 O O . ALA A 1 68 ? -4.487 2.917 7.083 1.00 0.00 65 ALA A O 3
ATOM 3586 N N . GLN A 1 69 ? -2.374 3.613 7.481 1.00 0.00 66 GLN A N 3
ATOM 3587 C CA . GLN A 1 69 ? -2.580 4.029 8.887 1.00 0.00 66 GLN A CA 3
ATOM 3588 C C . GLN A 1 69 ? -3.634 5.147 8.995 1.00 0.00 66 GLN A C 3
ATOM 3589 O O . GLN A 1 69 ? -4.518 5.077 9.854 1.00 0.00 66 GLN A O 3
ATOM 3603 N N . ARG A 1 70 ? -3.531 6.172 8.118 1.00 0.00 67 ARG A N 3
ATOM 3604 C CA . ARG A 1 70 ? -4.482 7.306 8.051 1.00 0.00 67 ARG A CA 3
ATOM 3605 C C . ARG A 1 70 ? -5.913 6.809 7.754 1.00 0.00 67 ARG A C 3
ATOM 3606 O O . ARG A 1 70 ? -6.893 7.352 8.281 1.00 0.00 67 ARG A O 3
ATOM 3627 N N . LYS A 1 71 ? -6.018 5.739 6.947 1.00 0.00 68 LYS A N 3
ATOM 3628 C CA . LYS A 1 71 ? -7.313 5.145 6.549 1.00 0.00 68 LYS A CA 3
ATOM 3629 C C . LYS A 1 71 ? -7.797 4.108 7.581 1.00 0.00 68 LYS A C 3
ATOM 3630 O O . LYS A 1 71 ? -8.996 3.803 7.646 1.00 0.00 68 LYS A O 3
ATOM 3649 N N . GLY A 1 72 ? -6.860 3.585 8.398 1.00 0.00 69 GLY A N 3
ATOM 3650 C CA . GLY A 1 72 ? -7.148 2.492 9.340 1.00 0.00 69 GLY A CA 3
ATOM 3651 C C . GLY A 1 72 ? -6.921 1.104 8.727 1.00 0.00 69 GLY A C 3
ATOM 3652 O O . GLY A 1 72 ? -7.188 0.084 9.378 1.00 0.00 69 GLY A O 3
ATOM 3656 N N . ILE A 1 73 ? -6.457 1.082 7.452 1.00 0.00 70 ILE A N 3
ATOM 3657 C CA . ILE A 1 73 ? -6.154 -0.176 6.737 1.00 0.00 70 ILE A CA 3
ATOM 3658 C C . ILE A 1 73 ? -5.013 -0.933 7.451 1.00 0.00 70 ILE A C 3
ATOM 3659 O O . ILE A 1 73 ? -3.862 -0.471 7.476 1.00 0.00 70 ILE A O 3
ATOM 3675 N N . GLU A 1 74 ? -5.402 -2.073 8.060 1.00 0.00 71 GLU A N 3
ATOM 3676 C CA . GLU A 1 74 ? -4.405 -3.022 8.609 1.00 0.00 71 GLU A CA 3
ATOM 3677 C C . GLU A 1 74 ? -3.474 -3.475 7.456 1.00 0.00 71 GLU A C 3
ATOM 3678 O O . GLU A 1 74 ? -3.956 -3.741 6.350 1.00 0.00 71 GLU A O 3
ATOM 3690 N N . TYR A 1 75 ? -2.155 -3.545 7.692 1.00 0.00 72 TYR A N 3
ATOM 3691 C CA . TYR A 1 75 ? -1.177 -3.794 6.620 1.00 0.00 72 TYR A CA 3
ATOM 3692 C C . TYR A 1 75 ? -0.013 -4.655 7.127 1.00 0.00 72 TYR A C 3
ATOM 3693 O O . TYR A 1 75 ? 0.307 -4.638 8.319 1.00 0.00 72 TYR A O 3
ATOM 3711 N N . ARG A 1 76 ? 0.588 -5.420 6.211 1.00 0.00 73 ARG A N 3
ATOM 3712 C CA . ARG A 1 76 ? 1.827 -6.177 6.441 1.00 0.00 73 ARG A CA 3
ATOM 3713 C C . ARG A 1 76 ? 2.843 -5.778 5.359 1.00 0.00 73 ARG A C 3
ATOM 3714 O O . ARG A 1 76 ? 2.479 -5.597 4.193 1.00 0.00 73 ARG A O 3
ATOM 3735 N N . VAL A 1 77 ? 4.113 -5.642 5.758 1.00 0.00 74 VAL A N 3
ATOM 3736 C CA . VAL A 1 77 ? 5.205 -5.225 4.859 1.00 0.00 74 VAL A CA 3
ATOM 3737 C C . VAL A 1 77 ? 6.108 -6.420 4.494 1.00 0.00 74 VAL A C 3
ATOM 3738 O O . VAL A 1 77 ? 6.471 -7.232 5.352 1.00 0.00 74 VAL A O 3
ATOM 3751 N N . ILE A 1 78 ? 6.460 -6.485 3.206 1.00 0.00 75 ILE A N 3
ATOM 3752 C CA . ILE A 1 78 ? 7.397 -7.444 2.619 1.00 0.00 75 ILE A CA 3
ATOM 3753 C C . ILE A 1 78 ? 8.665 -6.664 2.188 1.00 0.00 75 ILE A C 3
ATOM 3754 O O . ILE A 1 78 ? 8.577 -5.472 1.852 1.00 0.00 75 ILE A O 3
ATOM 3770 N N . LEU A 1 79 ? 9.831 -7.331 2.203 1.00 0.00 76 LEU A N 3
ATOM 3771 C CA . LEU A 1 79 ? 11.092 -6.752 1.695 1.00 0.00 76 LEU A CA 3
ATOM 3772 C C . LEU A 1 79 ? 11.105 -6.723 0.139 1.00 0.00 76 LEU A C 3
ATOM 3773 O O . LEU A 1 79 ? 10.410 -7.526 -0.493 1.00 0.00 76 LEU A O 3
ATOM 3789 N N . PRO A 1 80 ? 11.897 -5.790 -0.497 1.00 0.00 77 PRO A N 3
ATOM 3790 C CA . PRO A 1 80 ? 11.947 -5.631 -1.985 1.00 0.00 77 PRO A CA 3
ATOM 3791 C C . PRO A 1 80 ? 12.511 -6.861 -2.740 1.00 0.00 77 PRO A C 3
ATOM 3792 O O . PRO A 1 80 ? 13.073 -7.770 -2.134 1.00 0.00 77 PRO A O 3
ATOM 3803 N N . LYS A 1 81 ? 12.369 -6.847 -4.082 1.00 0.00 78 LYS A N 3
ATOM 3804 C CA . LYS A 1 81 ? 12.992 -7.848 -4.989 1.00 0.00 78 LYS A CA 3
ATOM 3805 C C . LYS A 1 81 ? 14.535 -7.730 -4.987 1.00 0.00 78 LYS A C 3
ATOM 3806 O O . LYS A 1 81 ? 15.246 -8.660 -5.374 1.00 0.00 78 LYS A O 3
ATOM 3825 N N . GLU A 1 82 ? 15.028 -6.558 -4.552 1.00 0.00 79 GLU A N 3
ATOM 3826 C CA . GLU A 1 82 ? 16.466 -6.242 -4.470 1.00 0.00 79 GLU A CA 3
ATOM 3827 C C . GLU A 1 82 ? 17.008 -6.475 -3.040 1.00 0.00 79 GLU A C 3
ATOM 3828 O O . GLU A 1 82 ? 18.148 -6.107 -2.738 1.00 0.00 79 GLU A O 3
ATOM 3840 N N . ALA A 1 83 ? 16.191 -7.126 -2.179 1.00 0.00 80 ALA A N 3
ATOM 3841 C CA . ALA A 1 83 ? 16.558 -7.402 -0.779 1.00 0.00 80 ALA A CA 3
ATOM 3842 C C . ALA A 1 83 ? 17.671 -8.465 -0.709 1.00 0.00 80 ALA A C 3
ATOM 3843 O O . ALA A 1 83 ? 17.405 -9.672 -0.791 1.00 0.00 80 ALA A O 3
ATOM 3850 N N . MET A 1 4 ? -9.858 -4.333 7.014 1.00 0.00 1 MET A N 4
ATOM 3851 C CA . MET A 1 4 ? -9.211 -5.250 6.043 1.00 0.00 1 MET A CA 4
ATOM 3852 C C . MET A 1 4 ? -7.695 -4.993 6.025 1.00 0.00 1 MET A C 4
ATOM 3853 O O . MET A 1 4 ? -7.208 -4.120 6.752 1.00 0.00 1 MET A O 4
ATOM 3867 N N . SER A 1 5 ? -6.951 -5.725 5.175 1.00 0.00 2 SER A N 4
ATOM 3868 C CA . SER A 1 5 ? -5.473 -5.700 5.171 1.00 0.00 2 SER A CA 4
ATOM 3869 C C . SER A 1 5 ? -4.929 -5.154 3.838 1.00 0.00 2 SER A C 4
ATOM 3870 O O . SER A 1 5 ? -5.403 -5.534 2.759 1.00 0.00 2 SER A O 4
ATOM 3878 N N . ALA A 1 6 ? -3.954 -4.236 3.935 1.00 0.00 3 ALA A N 4
ATOM 3879 C CA . ALA A 1 6 ? -3.240 -3.684 2.775 1.00 0.00 3 ALA A CA 4
ATOM 3880 C C . ALA A 1 6 ? -1.865 -4.357 2.675 1.00 0.00 3 ALA A C 4
ATOM 3881 O O . ALA A 1 6 ? -1.263 -4.704 3.682 1.00 0.00 3 ALA A O 4
ATOM 3888 N N . LYS A 1 7 ? -1.396 -4.587 1.461 1.00 0.00 4 LYS A N 4
ATOM 3889 C CA . LYS A 1 7 ? -0.080 -5.157 1.191 1.00 0.00 4 LYS A CA 4
ATOM 3890 C C . LYS A 1 7 ? 0.827 -4.038 0.632 1.00 0.00 4 LYS A C 4
ATOM 3891 O O . LYS A 1 7 ? 0.458 -3.328 -0.315 1.00 0.00 4 LYS A O 4
ATOM 3910 N N . ILE A 1 8 ? 1.975 -3.833 1.280 1.00 0.00 5 ILE A N 4
ATOM 3911 C CA . ILE A 1 8 ? 3.012 -2.934 0.781 1.00 0.00 5 ILE A CA 4
ATOM 3912 C C . ILE A 1 8 ? 4.106 -3.802 0.189 1.00 0.00 5 ILE A C 4
ATOM 3913 O O . ILE A 1 8 ? 4.635 -4.688 0.857 1.00 0.00 5 ILE A O 4
ATOM 3929 N N . TYR A 1 9 ? 4.408 -3.556 -1.064 1.00 0.00 6 TYR A N 4
ATOM 3930 C CA . TYR A 1 9 ? 5.465 -4.240 -1.794 1.00 0.00 6 TYR A CA 4
ATOM 3931 C C . TYR A 1 9 ? 6.044 -3.265 -2.813 1.00 0.00 6 TYR A C 4
ATOM 3932 O O . TYR A 1 9 ? 5.571 -2.135 -2.936 1.00 0.00 6 TYR A O 4
ATOM 3950 N N . ARG A 1 10 ? 7.074 -3.698 -3.516 1.00 0.00 7 ARG A N 4
ATOM 3951 C CA . ARG A 1 10 ? 7.663 -2.935 -4.617 1.00 0.00 7 ARG A CA 4
ATOM 3952 C C . ARG A 1 10 ? 8.044 -3.938 -5.704 1.00 0.00 7 ARG A C 4
ATOM 3953 O O . ARG A 1 10 ? 9.075 -4.607 -5.589 1.00 0.00 7 ARG A O 4
ATOM 3974 N N . PRO A 1 11 ? 7.184 -4.121 -6.741 1.00 0.00 8 PRO A N 4
ATOM 3975 C CA . PRO A 1 11 ? 7.433 -5.124 -7.781 1.00 0.00 8 PRO A CA 4
ATOM 3976 C C . PRO A 1 11 ? 8.568 -4.693 -8.728 1.00 0.00 8 PRO A C 4
ATOM 3977 O O . PRO A 1 11 ? 8.883 -3.493 -8.835 1.00 0.00 8 PRO A O 4
ATOM 3988 N N . ALA A 1 12 ? 9.182 -5.687 -9.397 1.00 0.00 9 ALA A N 4
ATOM 3989 C CA . ALA A 1 12 ? 10.197 -5.452 -10.443 1.00 0.00 9 ALA A CA 4
ATOM 3990 C C . ALA A 1 12 ? 9.615 -4.581 -11.573 1.00 0.00 9 ALA A C 4
ATOM 3991 O O . ALA A 1 12 ? 10.320 -3.779 -12.191 1.00 0.00 9 ALA A O 4
ATOM 3998 N N . LYS A 1 13 ? 8.303 -4.738 -11.793 1.00 0.00 10 LYS A N 4
ATOM 3999 C CA . LYS A 1 13 ? 7.516 -3.928 -12.719 1.00 0.00 10 LYS A CA 4
ATOM 4000 C C . LYS A 1 13 ? 6.182 -3.545 -12.045 1.00 0.00 10 LYS A C 4
ATOM 4001 O O . LYS A 1 13 ? 5.377 -4.416 -11.696 1.00 0.00 10 LYS A O 4
ATOM 4020 N N . THR A 1 14 ? 5.981 -2.238 -11.827 1.00 0.00 11 THR A N 4
ATOM 4021 C CA . THR A 1 14 ? 4.727 -1.690 -11.272 1.00 0.00 11 THR A CA 4
ATOM 4022 C C . THR A 1 14 ? 3.612 -1.703 -12.334 1.00 0.00 11 THR A C 4
ATOM 4023 O O . THR A 1 14 ? 2.420 -1.724 -12.010 1.00 0.00 11 THR A O 4
ATOM 4034 N N . ALA A 1 15 ? 4.042 -1.694 -13.599 1.00 0.00 12 ALA A N 4
ATOM 4035 C CA . ALA A 1 15 ? 3.180 -1.778 -14.779 1.00 0.00 12 ALA A CA 4
ATOM 4036 C C . ALA A 1 15 ? 4.067 -2.179 -15.974 1.00 0.00 12 ALA A C 4
ATOM 4037 O O . ALA A 1 15 ? 5.163 -2.721 -15.771 1.00 0.00 12 ALA A O 4
ATOM 4044 N N . MET A 1 16 ? 3.602 -1.932 -17.210 1.00 0.00 13 MET A N 4
ATOM 4045 C CA . MET A 1 16 ? 4.441 -2.101 -18.415 1.00 0.00 13 MET A CA 4
ATOM 4046 C C . MET A 1 16 ? 5.558 -1.037 -18.391 1.00 0.00 13 MET A C 4
ATOM 4047 O O . MET A 1 16 ? 5.274 0.160 -18.491 1.00 0.00 13 MET A O 4
ATOM 4061 N N . GLN A 1 17 ? 6.814 -1.478 -18.186 1.00 0.00 14 GLN A N 4
ATOM 4062 C CA . GLN A 1 17 ? 7.972 -0.583 -17.960 1.00 0.00 14 GLN A CA 4
ATOM 4063 C C . GLN A 1 17 ? 9.028 -0.731 -19.082 1.00 0.00 14 GLN A C 4
ATOM 4064 O O . GLN A 1 17 ? 10.190 -1.075 -18.828 1.00 0.00 14 GLN A O 4
ATOM 4078 N N . SER A 1 18 ? 8.609 -0.451 -20.328 1.00 0.00 15 SER A N 4
ATOM 4079 C CA . SER A 1 18 ? 9.509 -0.451 -21.499 1.00 0.00 15 SER A CA 4
ATOM 4080 C C . SER A 1 18 ? 9.095 0.661 -22.485 1.00 0.00 15 SER A C 4
ATOM 4081 O O . SER A 1 18 ? 7.999 0.616 -23.059 1.00 0.00 15 SER A O 4
ATOM 4089 N N . GLY A 1 19 ? 9.983 1.660 -22.661 1.00 0.00 16 GLY A N 4
ATOM 4090 C CA . GLY A 1 19 ? 9.713 2.819 -23.520 1.00 0.00 16 GLY A CA 4
ATOM 4091 C C . GLY A 1 19 ? 8.835 3.861 -22.835 1.00 0.00 16 GLY A C 4
ATOM 4092 O O . GLY A 1 19 ? 8.194 4.674 -23.504 1.00 0.00 16 GLY A O 4
ATOM 4096 N N . THR A 1 20 ? 8.839 3.860 -21.488 1.00 0.00 17 THR A N 4
ATOM 4097 C CA . THR A 1 20 ? 7.987 4.741 -20.667 1.00 0.00 17 THR A CA 4
ATOM 4098 C C . THR A 1 20 ? 8.764 5.217 -19.419 1.00 0.00 17 THR A C 4
ATOM 4099 O O . THR A 1 20 ? 9.918 4.812 -19.208 1.00 0.00 17 THR A O 4
ATOM 4110 N N . ALA A 1 21 ? 8.122 6.080 -18.606 1.00 0.00 18 ALA A N 4
ATOM 4111 C CA . ALA A 1 21 ? 8.691 6.580 -17.340 1.00 0.00 18 ALA A CA 4
ATOM 4112 C C . ALA A 1 21 ? 8.942 5.430 -16.348 1.00 0.00 18 ALA A C 4
ATOM 4113 O O . ALA A 1 21 ? 8.068 4.571 -16.148 1.00 0.00 18 ALA A O 4
ATOM 4120 N N . LYS A 1 22 ? 10.147 5.419 -15.747 1.00 0.00 19 LYS A N 4
ATOM 4121 C CA . LYS A 1 22 ? 10.522 4.441 -14.719 1.00 0.00 19 LYS A CA 4
ATOM 4122 C C . LYS A 1 22 ? 9.818 4.807 -13.410 1.00 0.00 19 LYS A C 4
ATOM 4123 O O . LYS A 1 22 ? 10.332 5.583 -12.600 1.00 0.00 19 LYS A O 4
ATOM 4142 N N . THR A 1 23 ? 8.595 4.293 -13.267 1.00 0.00 20 THR A N 4
ATOM 4143 C CA . THR A 1 23 ? 7.739 4.514 -12.098 1.00 0.00 20 THR A CA 4
ATOM 4144 C C . THR A 1 23 ? 7.789 3.273 -11.179 1.00 0.00 20 THR A C 4
ATOM 4145 O O . THR A 1 23 ? 6.837 2.964 -10.469 1.00 0.00 20 THR A O 4
ATOM 4156 N N . ASN A 1 24 ? 8.953 2.589 -11.179 1.00 0.00 21 ASN A N 4
ATOM 4157 C CA . ASN A 1 24 ? 9.216 1.394 -10.350 1.00 0.00 21 ASN A CA 4
ATOM 4158 C C . ASN A 1 24 ? 9.360 1.800 -8.863 1.00 0.00 21 ASN A C 4
ATOM 4159 O O . ASN A 1 24 ? 10.469 1.910 -8.329 1.00 0.00 21 ASN A O 4
ATOM 4170 N N . VAL A 1 25 ? 8.211 2.070 -8.228 1.00 0.00 22 VAL A N 4
ATOM 4171 C CA . VAL A 1 25 ? 8.105 2.550 -6.838 1.00 0.00 22 VAL A CA 4
ATOM 4172 C C . VAL A 1 25 ? 7.299 1.546 -6.001 1.00 0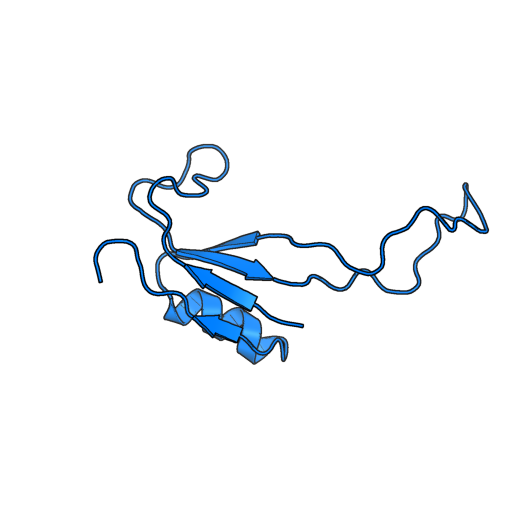.00 22 VAL A C 4
ATOM 4173 O O . VAL A 1 25 ? 6.984 0.448 -6.481 1.00 0.00 22 VAL A O 4
ATOM 4186 N N . TRP A 1 26 ? 6.942 1.918 -4.763 1.00 0.00 23 TRP A N 4
ATOM 4187 C CA . TRP A 1 26 ? 6.257 1.027 -3.831 1.00 0.00 23 TRP A CA 4
ATOM 4188 C C . TRP A 1 26 ? 4.753 1.095 -4.109 1.00 0.00 23 TRP A C 4
ATOM 4189 O O . TRP A 1 26 ? 4.182 2.180 -4.253 1.00 0.00 23 TRP A O 4
ATOM 4210 N N . VAL A 1 27 ? 4.137 -0.073 -4.203 1.00 0.00 24 VAL A N 4
ATOM 4211 C CA . VAL A 1 27 ? 2.691 -0.169 -4.411 1.00 0.00 24 VAL A CA 4
ATOM 4212 C C . VAL A 1 27 ? 2.009 -0.487 -3.070 1.00 0.00 24 VAL A C 4
ATOM 4213 O O . VAL A 1 27 ? 2.500 -1.315 -2.290 1.00 0.00 24 VAL A O 4
ATOM 4226 N N . LEU A 1 28 ? 0.866 0.170 -2.835 1.00 0.00 25 LEU A N 4
ATOM 4227 C CA . LEU A 1 28 ? -0.011 -0.057 -1.697 1.00 0.00 25 LEU A CA 4
ATOM 4228 C C . LEU A 1 28 ? -1.317 -0.548 -2.298 1.00 0.00 25 LEU A C 4
ATOM 4229 O O . LEU A 1 28 ? -2.075 0.227 -2.875 1.00 0.00 25 LEU A O 4
ATOM 4245 N N . GLU A 1 29 ? -1.548 -1.842 -2.175 1.00 0.00 26 GLU A N 4
ATOM 4246 C CA . GLU A 1 29 ? -2.803 -2.450 -2.624 1.00 0.00 26 GLU A CA 4
ATOM 4247 C C . GLU A 1 29 ? -3.590 -2.815 -1.379 1.00 0.00 26 GLU A C 4
ATOM 4248 O O . GLU A 1 29 ? -3.024 -3.326 -0.437 1.00 0.00 26 GLU A O 4
ATOM 4260 N N . PHE A 1 30 ? -4.890 -2.560 -1.376 1.00 0.00 27 PHE A N 4
ATOM 4261 C CA . PHE A 1 30 ? -5.766 -2.843 -0.222 1.00 0.00 27 PHE A CA 4
ATOM 4262 C C . PHE A 1 30 ? -6.919 -3.733 -0.654 1.00 0.00 27 PHE A C 4
ATOM 4263 O O . PHE A 1 30 ? -7.264 -3.792 -1.836 1.00 0.00 27 PHE A O 4
ATOM 4280 N N . ASP A 1 31 ? -7.527 -4.395 0.326 1.00 0.00 28 ASP A N 4
ATOM 4281 C CA . ASP A 1 31 ? -8.622 -5.325 0.080 1.00 0.00 28 ASP A CA 4
ATOM 4282 C C . ASP A 1 31 ? -9.901 -4.542 0.351 1.00 0.00 28 ASP A C 4
ATOM 4283 O O . ASP A 1 31 ? -10.293 -4.368 1.514 1.00 0.00 28 ASP A O 4
ATOM 4292 N N . ALA A 1 32 ? -10.469 -3.958 -0.715 1.00 0.00 29 ALA A N 4
ATOM 4293 C CA . ALA A 1 32 ? -11.716 -3.190 -0.622 1.00 0.00 29 ALA A CA 4
ATOM 4294 C C . ALA A 1 32 ? -12.846 -4.078 -0.088 1.00 0.00 29 ALA A C 4
ATOM 4295 O O . ALA A 1 32 ? -12.998 -5.215 -0.519 1.00 0.00 29 ALA A O 4
ATOM 4302 N N . GLU A 1 33 ? -13.619 -3.551 0.854 1.00 0.00 30 GLU A N 4
ATOM 4303 C CA . GLU A 1 33 ? -14.726 -4.278 1.504 1.00 0.00 30 GLU A CA 4
ATOM 4304 C C . GLU A 1 33 ? -16.051 -4.045 0.749 1.00 0.00 30 GLU A C 4
ATOM 4305 O O . GLU A 1 33 ? -17.138 -4.108 1.336 1.00 0.00 30 GLU A O 4
ATOM 4317 N N . VAL A 1 34 ? -15.956 -3.852 -0.576 1.00 0.00 31 VAL A N 4
ATOM 4318 C CA . VAL A 1 34 ? -17.087 -3.404 -1.401 1.00 0.00 31 VAL A CA 4
ATOM 4319 C C . VAL A 1 34 ? -17.189 -4.273 -2.693 1.00 0.00 31 VAL A C 4
ATOM 4320 O O . VAL A 1 34 ? -16.287 -4.248 -3.538 1.00 0.00 31 VAL A O 4
ATOM 4333 N N . PRO A 1 35 ? -18.275 -5.109 -2.833 1.00 0.00 32 PRO A N 4
ATOM 4334 C CA . PRO A 1 35 ? -18.498 -5.964 -4.028 1.00 0.00 32 PRO A CA 4
ATOM 4335 C C . PRO A 1 35 ? -19.067 -5.166 -5.214 1.00 0.00 32 PRO A C 4
ATOM 4336 O O . PRO A 1 35 ? -18.856 -3.962 -5.303 1.00 0.00 32 PRO A O 4
ATOM 4347 N N . ARG A 1 36 ? -19.777 -5.872 -6.116 1.00 0.00 33 ARG A N 4
ATOM 4348 C CA . ARG A 1 36 ? -20.446 -5.296 -7.309 1.00 0.00 33 ARG A CA 4
ATOM 4349 C C . ARG A 1 36 ? -21.234 -3.983 -7.026 1.00 0.00 33 ARG A C 4
ATOM 4350 O O . ARG A 1 36 ? -21.355 -3.142 -7.920 1.00 0.00 33 ARG A O 4
ATOM 4371 N N . LYS A 1 37 ? -21.763 -3.815 -5.787 1.00 0.00 34 LYS A N 4
ATOM 4372 C CA . LYS A 1 37 ? -22.495 -2.592 -5.391 1.00 0.00 34 LYS A CA 4
ATOM 4373 C C . LYS A 1 37 ? -21.508 -1.417 -5.184 1.00 0.00 34 LYS A C 4
ATOM 4374 O O . LYS A 1 37 ? -21.064 -1.156 -4.066 1.00 0.00 34 LYS A O 4
ATOM 4393 N N . ILE A 1 38 ? -21.141 -0.766 -6.301 1.00 0.00 35 ILE A N 4
ATOM 4394 C CA . ILE A 1 38 ? -20.246 0.417 -6.348 1.00 0.00 35 ILE A CA 4
ATOM 4395 C C . ILE A 1 38 ? -20.937 1.516 -7.183 1.00 0.00 35 ILE A C 4
ATOM 4396 O O . ILE A 1 38 ? -21.859 1.207 -7.951 1.00 0.00 35 ILE A O 4
ATOM 4412 N N . ASP A 1 39 ? -20.509 2.790 -6.986 1.00 0.00 36 ASP A N 4
ATOM 4413 C CA . ASP A 1 39 ? -20.988 3.978 -7.745 1.00 0.00 36 ASP A CA 4
ATOM 4414 C C . ASP A 1 39 ? -21.153 3.677 -9.254 1.00 0.00 36 ASP A C 4
ATOM 4415 O O . ASP A 1 39 ? -20.226 3.143 -9.851 1.00 0.00 36 ASP A O 4
ATOM 4424 N N . PRO A 1 40 ? -22.316 4.045 -9.896 1.00 0.00 37 PRO A N 4
ATOM 4425 C CA . PRO A 1 40 ? -22.601 3.725 -11.337 1.00 0.00 37 PRO A CA 4
ATOM 4426 C C . PRO A 1 40 ? -21.536 4.285 -12.313 1.00 0.00 37 PRO A C 4
ATOM 4427 O O . PRO A 1 40 ? -21.409 3.811 -13.444 1.00 0.00 37 PRO A O 4
ATOM 4438 N N . ILE A 1 41 ? -20.768 5.273 -11.833 1.00 0.00 38 ILE A N 4
ATOM 4439 C CA . ILE A 1 41 ? -19.657 5.901 -12.571 1.00 0.00 38 ILE A CA 4
ATOM 4440 C C . ILE A 1 41 ? -18.525 4.881 -12.849 1.00 0.00 38 ILE A C 4
ATOM 4441 O O . ILE A 1 41 ? -17.935 4.865 -13.937 1.00 0.00 38 ILE A O 4
ATOM 4457 N N . MET A 1 42 ? -18.255 4.022 -11.850 1.00 0.00 39 MET A N 4
ATOM 4458 C CA . MET A 1 42 ? -17.119 3.071 -11.869 1.00 0.00 39 MET A CA 4
ATOM 4459 C C . MET A 1 42 ? -17.545 1.686 -11.330 1.00 0.00 39 MET A C 4
ATOM 4460 O O . MET A 1 42 ? -16.701 0.903 -10.886 1.00 0.00 39 MET A O 4
ATOM 4474 N N . GLY A 1 43 ? -18.850 1.381 -11.402 1.00 0.00 40 GLY A N 4
ATOM 4475 C CA . GLY A 1 43 ? -19.419 0.188 -10.758 1.00 0.00 40 GLY A CA 4
ATOM 4476 C C . GLY A 1 43 ? -20.080 -0.768 -11.730 1.00 0.00 40 GLY A C 4
ATOM 4477 O O . GLY A 1 43 ? -19.768 -1.968 -11.730 1.00 0.00 40 GLY A O 4
ATOM 4481 N N . TYR A 1 44 ? -21.005 -0.233 -12.556 1.00 0.00 41 TYR A N 4
ATOM 4482 C CA . TYR A 1 44 ? -21.789 -1.027 -13.526 1.00 0.00 41 TYR A CA 4
ATOM 4483 C C . TYR A 1 44 ? -20.862 -1.753 -14.519 1.00 0.00 41 TYR A C 4
ATOM 4484 O O . TYR A 1 44 ? -20.309 -1.128 -15.430 1.00 0.00 41 TYR A O 4
ATOM 4502 N N . THR A 1 45 ? -20.655 -3.059 -14.255 1.00 0.00 42 THR A N 4
ATOM 4503 C CA . THR A 1 45 ? -19.900 -4.029 -15.091 1.00 0.00 42 THR A CA 4
ATOM 4504 C C . THR A 1 45 ? -18.369 -3.763 -15.158 1.00 0.00 42 THR A C 4
ATOM 4505 O O . THR A 1 45 ? -17.602 -4.689 -15.441 1.00 0.00 42 THR A O 4
ATOM 4516 N N . SER A 1 46 ? -17.924 -2.519 -14.888 1.00 0.00 43 SER A N 4
ATOM 4517 C CA . SER A 1 46 ? -16.496 -2.174 -14.721 1.00 0.00 43 SER A CA 4
ATOM 4518 C C . SER A 1 46 ? -15.976 -2.708 -13.365 1.00 0.00 43 SER A C 4
ATOM 4519 O O . SER A 1 46 ? -14.764 -2.856 -13.163 1.00 0.00 43 SER A O 4
ATOM 4527 N N . SER A 1 47 ? -16.918 -2.981 -12.445 1.00 0.00 44 SER A N 4
ATOM 4528 C CA . SER A 1 47 ? -16.653 -3.607 -11.147 1.00 0.00 44 SER A CA 4
ATOM 4529 C C . SER A 1 47 ? -17.732 -4.675 -10.884 1.00 0.00 44 SER A C 4
ATOM 4530 O O . SER A 1 47 ? -18.418 -4.657 -9.857 1.00 0.00 44 SER A O 4
ATOM 4538 N N . SER A 1 48 ? -17.860 -5.627 -11.827 1.00 0.00 45 SER A N 4
ATOM 4539 C CA . SER A 1 48 ? -18.847 -6.730 -11.759 1.00 0.00 45 SER A CA 4
ATOM 4540 C C . SER A 1 48 ? -18.264 -7.940 -10.982 1.00 0.00 45 SER A C 4
ATOM 4541 O O . SER A 1 48 ? -18.575 -9.102 -11.281 1.00 0.00 45 SER A O 4
ATOM 4549 N N . ASP A 1 49 ? -17.447 -7.652 -9.955 1.00 0.00 46 ASP A N 4
ATOM 4550 C CA . ASP A 1 49 ? -16.731 -8.672 -9.154 1.00 0.00 46 ASP A CA 4
ATOM 4551 C C . ASP A 1 49 ? -16.898 -8.380 -7.662 1.00 0.00 46 ASP A C 4
ATOM 4552 O O . ASP A 1 49 ? -17.338 -7.291 -7.268 1.00 0.00 46 ASP A O 4
ATOM 4561 N N . MET A 1 50 ? -16.543 -9.375 -6.835 1.00 0.00 47 MET A N 4
ATOM 4562 C CA . MET A 1 50 ? -16.534 -9.244 -5.376 1.00 0.00 47 MET A CA 4
ATOM 4563 C C . MET A 1 50 ? -15.206 -8.599 -4.928 1.00 0.00 47 MET A C 4
ATOM 4564 O O . MET A 1 50 ? -14.135 -9.187 -5.105 1.00 0.00 47 MET A O 4
ATOM 4578 N N . LYS A 1 51 ? -15.303 -7.343 -4.427 1.00 0.00 48 LYS A N 4
ATOM 4579 C CA . LYS A 1 51 ? -14.208 -6.614 -3.750 1.00 0.00 48 LYS A CA 4
ATOM 4580 C C . LYS A 1 51 ? -13.097 -6.205 -4.737 1.00 0.00 48 LYS A C 4
ATOM 4581 O O . LYS A 1 51 ? -12.379 -7.063 -5.260 1.00 0.00 48 LYS A O 4
ATOM 4600 N N . GLN A 1 52 ? -12.978 -4.891 -5.005 1.00 0.00 49 GLN A N 4
ATOM 4601 C CA . GLN A 1 52 ? -11.962 -4.355 -5.932 1.00 0.00 49 GLN A CA 4
ATOM 4602 C C . GLN A 1 52 ? -10.654 -4.030 -5.174 1.00 0.00 49 GLN A C 4
ATOM 4603 O O . GLN A 1 52 ? -10.556 -3.019 -4.486 1.00 0.00 49 GLN A O 4
ATOM 4617 N N . GLN A 1 53 ? -9.649 -4.905 -5.287 1.00 0.00 50 GLN A N 4
ATOM 4618 C CA . GLN A 1 53 ? -8.337 -4.666 -4.652 1.00 0.00 50 GLN A CA 4
ATOM 4619 C C . GLN A 1 53 ? -7.566 -3.627 -5.480 1.00 0.00 50 GLN A C 4
ATOM 4620 O O . GLN A 1 53 ? -6.834 -3.977 -6.415 1.00 0.00 50 GLN A O 4
ATOM 4634 N N . VAL A 1 54 ? -7.778 -2.336 -5.157 1.00 0.00 51 VAL A N 4
ATOM 4635 C CA . VAL A 1 54 ? -7.227 -1.193 -5.893 1.00 0.00 51 VAL A CA 4
ATOM 4636 C C . VAL A 1 54 ? -5.827 -0.882 -5.335 1.00 0.00 51 VAL A C 4
ATOM 4637 O O . VAL A 1 54 ? -5.488 -1.305 -4.220 1.00 0.00 51 VAL A O 4
ATOM 4650 N N . LYS A 1 55 ? -5.043 -0.097 -6.082 1.00 0.00 52 LYS A N 4
ATOM 4651 C CA . LYS A 1 55 ? -3.648 0.161 -5.728 1.00 0.00 52 LYS A CA 4
ATOM 4652 C C . LYS A 1 55 ? -3.280 1.635 -5.921 1.00 0.00 52 LYS A C 4
ATOM 4653 O O . LYS A 1 55 ? -3.797 2.323 -6.804 1.00 0.00 52 LYS A O 4
ATOM 4672 N N . LEU A 1 56 ? -2.389 2.083 -5.039 1.00 0.00 53 LEU A N 4
ATOM 4673 C CA . LEU A 1 56 ? -1.787 3.417 -5.045 1.00 0.00 53 LEU A CA 4
ATOM 4674 C C . LEU A 1 56 ? -0.278 3.225 -5.193 1.00 0.00 53 LEU A C 4
ATOM 4675 O O . LEU A 1 56 ? 0.240 2.150 -4.886 1.00 0.00 53 LEU A O 4
ATOM 4691 N N . THR A 1 57 ? 0.434 4.242 -5.679 1.00 0.00 54 THR A N 4
ATOM 4692 C CA . THR A 1 57 ? 1.896 4.204 -5.771 1.00 0.00 54 THR A CA 4
ATOM 4693 C C . THR A 1 57 ? 2.507 5.366 -4.977 1.00 0.00 54 THR A C 4
ATOM 4694 O O . THR A 1 57 ? 2.065 6.512 -5.087 1.00 0.00 54 THR A O 4
ATOM 4705 N N . PHE A 1 58 ? 3.502 5.036 -4.150 1.00 0.00 55 PHE A N 4
ATOM 4706 C CA . PHE A 1 58 ? 4.259 5.972 -3.312 1.00 0.00 55 PHE A CA 4
ATOM 4707 C C . PHE A 1 58 ? 5.749 5.740 -3.572 1.00 0.00 55 PHE A C 4
ATOM 4708 O O . PHE A 1 58 ? 6.158 4.606 -3.824 1.00 0.00 55 PHE A O 4
ATOM 4725 N N . GLU A 1 59 ? 6.554 6.807 -3.487 1.00 0.00 56 GLU A N 4
ATOM 4726 C CA . GLU A 1 59 ? 8.004 6.740 -3.783 1.00 0.00 56 GLU A CA 4
ATOM 4727 C C . GLU A 1 59 ? 8.769 5.926 -2.721 1.00 0.00 56 GLU A C 4
ATOM 4728 O O . GLU A 1 59 ? 9.832 5.369 -3.011 1.00 0.00 56 GLU A O 4
ATOM 4740 N N . THR A 1 60 ? 8.199 5.841 -1.501 1.00 0.00 57 THR A N 4
ATOM 4741 C CA . THR A 1 60 ? 8.780 5.093 -0.372 1.00 0.00 57 THR A CA 4
ATOM 4742 C C . THR A 1 60 ? 7.704 4.219 0.296 1.00 0.00 57 THR A C 4
ATOM 4743 O O . THR A 1 60 ? 6.495 4.464 0.140 1.00 0.00 57 THR A O 4
ATOM 4754 N N . GLN A 1 61 ? 8.174 3.202 1.051 1.00 0.00 58 GLN A N 4
ATOM 4755 C CA . GLN A 1 61 ? 7.331 2.366 1.932 1.00 0.00 58 GLN A CA 4
ATOM 4756 C C . GLN A 1 61 ? 6.667 3.228 3.005 1.00 0.00 58 GLN A C 4
ATOM 4757 O O . GLN A 1 61 ? 5.497 3.032 3.334 1.00 0.00 58 GLN A O 4
ATOM 4771 N N . GLU A 1 62 ? 7.451 4.176 3.528 1.00 0.00 59 GLU A N 4
ATOM 4772 C CA . GLU A 1 62 ? 7.077 5.046 4.644 1.00 0.00 59 GLU A CA 4
ATOM 4773 C C . GLU A 1 62 ? 5.792 5.838 4.344 1.00 0.00 59 GLU A C 4
ATOM 4774 O O . GLU A 1 62 ? 4.963 6.036 5.231 1.00 0.00 59 GLU A O 4
ATOM 4786 N N . GLN A 1 63 ? 5.656 6.312 3.098 1.00 0.00 60 GLN A N 4
ATOM 4787 C CA . GLN A 1 63 ? 4.457 7.041 2.643 1.00 0.00 60 GLN A CA 4
ATOM 4788 C C . GLN A 1 63 ? 3.227 6.108 2.506 1.00 0.00 60 GLN A C 4
ATOM 4789 O O . GLN A 1 63 ? 2.090 6.549 2.707 1.00 0.00 60 GLN A O 4
ATOM 4803 N N . ALA A 1 64 ? 3.455 4.820 2.174 1.00 0.00 61 ALA A N 4
ATOM 4804 C CA . ALA A 1 64 ? 2.370 3.831 1.965 1.00 0.00 61 ALA A CA 4
ATOM 4805 C C . ALA A 1 64 ? 1.781 3.363 3.305 1.00 0.00 61 ALA A C 4
ATOM 4806 O O . ALA A 1 64 ? 0.559 3.198 3.446 1.00 0.00 61 ALA A O 4
ATOM 4813 N N . GLU A 1 65 ? 2.677 3.164 4.284 1.00 0.00 62 GLU A N 4
ATOM 4814 C CA . GLU A 1 65 ? 2.293 2.763 5.646 1.00 0.00 62 GLU A CA 4
ATOM 4815 C C . GLU A 1 65 ? 1.647 3.926 6.396 1.00 0.00 62 GLU A C 4
ATOM 4816 O O . GLU A 1 65 ? 0.704 3.714 7.155 1.00 0.00 62 GLU A O 4
ATOM 4828 N N . ALA A 1 66 ? 2.159 5.156 6.178 1.00 0.00 63 ALA A N 4
ATOM 4829 C CA . ALA A 1 66 ? 1.556 6.389 6.715 1.00 0.00 63 ALA A CA 4
ATOM 4830 C C . ALA A 1 66 ? 0.111 6.576 6.238 1.00 0.00 63 ALA A C 4
ATOM 4831 O O . ALA A 1 66 ? -0.744 7.031 7.004 1.00 0.00 63 ALA A O 4
ATOM 4838 N N . TYR A 1 67 ? -0.148 6.210 4.969 1.00 0.00 64 TYR A N 4
ATOM 4839 C CA . TYR A 1 67 ? -1.485 6.258 4.369 1.00 0.00 64 TYR A CA 4
ATOM 4840 C C . TYR A 1 67 ? -2.422 5.250 5.064 1.00 0.00 64 TYR A C 4
ATOM 4841 O O . TYR A 1 67 ? -3.464 5.642 5.611 1.00 0.00 64 TYR A O 4
ATOM 4859 N N . ALA A 1 68 ? -2.040 3.957 5.020 1.00 0.00 65 ALA A N 4
ATOM 4860 C CA . ALA A 1 68 ? -2.816 2.835 5.585 1.00 0.00 65 ALA A CA 4
ATOM 4861 C C . ALA A 1 68 ? -3.165 3.046 7.076 1.00 0.00 65 ALA A C 4
ATOM 4862 O O . ALA A 1 68 ? -4.324 2.925 7.462 1.00 0.00 65 ALA A O 4
ATOM 4869 N N . GLN A 1 69 ? -2.155 3.398 7.888 1.00 0.00 66 GLN A N 4
ATOM 4870 C CA . GLN A 1 69 ? -2.314 3.601 9.344 1.00 0.00 66 GLN A CA 4
ATOM 4871 C C . GLN A 1 69 ? -3.251 4.783 9.656 1.00 0.00 66 GLN A C 4
ATOM 4872 O O . GLN A 1 69 ? -4.033 4.711 10.613 1.00 0.00 66 GLN A O 4
ATOM 4886 N N . ARG A 1 70 ? -3.170 5.866 8.851 1.00 0.00 67 ARG A N 4
ATOM 4887 C CA . ARG A 1 70 ? -4.059 7.047 8.961 1.00 0.00 67 ARG A CA 4
ATOM 4888 C C . ARG A 1 70 ? -5.529 6.649 8.706 1.00 0.00 67 ARG A C 4
ATOM 4889 O O . ARG A 1 70 ? -6.452 7.244 9.274 1.00 0.00 67 ARG A O 4
ATOM 4910 N N . LYS A 1 71 ? -5.733 5.627 7.856 1.00 0.00 68 LYS A N 4
ATOM 4911 C CA . LYS A 1 71 ? -7.066 5.078 7.549 1.00 0.00 68 LYS A CA 4
ATOM 4912 C C . LYS A 1 71 ? -7.468 4.009 8.591 1.00 0.00 68 LYS A C 4
ATOM 4913 O O . LYS A 1 71 ? -8.658 3.726 8.766 1.00 0.00 68 LYS A O 4
ATOM 4932 N N . GLY A 1 72 ? -6.459 3.428 9.275 1.00 0.00 69 GLY A N 4
ATOM 4933 C CA . GLY A 1 72 ? -6.667 2.316 10.214 1.00 0.00 69 GLY A CA 4
ATOM 4934 C C . GLY A 1 72 ? -6.411 0.951 9.578 1.00 0.00 69 GLY A C 4
ATOM 4935 O O . GLY A 1 72 ? -6.549 -0.080 10.245 1.00 0.00 69 GLY A O 4
ATOM 4939 N N . ILE A 1 73 ? -6.076 0.957 8.270 1.00 0.00 70 ILE A N 4
ATOM 4940 C CA . ILE A 1 73 ? -5.827 -0.286 7.515 1.00 0.00 70 ILE A CA 4
ATOM 4941 C C . ILE A 1 73 ? -4.529 -0.970 8.024 1.00 0.00 70 ILE A C 4
ATOM 4942 O O . ILE A 1 73 ? -3.416 -0.447 7.870 1.00 0.00 70 ILE A O 4
ATOM 4958 N N . GLU A 1 74 ? -4.754 -2.109 8.711 1.00 0.00 71 GLU A N 4
ATOM 4959 C CA . GLU A 1 74 ? -3.637 -3.021 9.063 1.00 0.00 71 GLU A CA 4
ATOM 4960 C C . GLU A 1 74 ? -2.928 -3.461 7.766 1.00 0.00 71 GLU A C 4
ATOM 4961 O O . GLU A 1 74 ? -3.589 -3.695 6.760 1.00 0.00 71 GLU A O 4
ATOM 4973 N N . TYR A 1 75 ? -1.596 -3.572 7.782 1.00 0.00 72 TYR A N 4
ATOM 4974 C CA . TYR A 1 75 ? -0.804 -3.765 6.554 1.00 0.00 72 TYR A CA 4
ATOM 4975 C C . TYR A 1 75 ? 0.357 -4.746 6.784 1.00 0.00 72 TYR A C 4
ATOM 4976 O O . TYR A 1 75 ? 0.880 -4.855 7.898 1.00 0.00 72 TYR A O 4
ATOM 4994 N N . ARG A 1 76 ? 0.742 -5.472 5.725 1.00 0.00 73 ARG A N 4
ATOM 4995 C CA . ARG A 1 76 ? 1.925 -6.346 5.720 1.00 0.00 73 ARG A CA 4
ATOM 4996 C C . ARG A 1 76 ? 2.892 -5.893 4.617 1.00 0.00 73 ARG A C 4
ATOM 4997 O O . ARG A 1 76 ? 2.497 -5.768 3.456 1.00 0.00 73 ARG A O 4
ATOM 5018 N N . VAL A 1 77 ? 4.162 -5.676 4.993 1.00 0.00 74 VAL A N 4
ATOM 5019 C CA . VAL A 1 77 ? 5.206 -5.160 4.091 1.00 0.00 74 VAL A CA 4
ATOM 5020 C C . VAL A 1 77 ? 6.099 -6.320 3.654 1.00 0.00 74 VAL A C 4
ATOM 5021 O O . VAL A 1 77 ? 6.503 -7.146 4.482 1.00 0.00 74 VAL A O 4
ATOM 5034 N N . ILE A 1 78 ? 6.400 -6.375 2.354 1.00 0.00 75 ILE A N 4
ATOM 5035 C CA . ILE A 1 78 ? 7.217 -7.420 1.732 1.00 0.00 75 ILE A CA 4
ATOM 5036 C C . ILE A 1 78 ? 8.284 -6.730 0.870 1.00 0.00 75 ILE A C 4
ATOM 5037 O O . ILE A 1 78 ? 7.952 -5.944 -0.031 1.00 0.00 75 ILE A O 4
ATOM 5053 N N . LEU A 1 79 ? 9.557 -7.003 1.186 1.00 0.00 76 LEU A N 4
ATOM 5054 C CA . LEU A 1 79 ? 10.711 -6.363 0.545 1.00 0.00 76 LEU A CA 4
ATOM 5055 C C . LEU A 1 79 ? 10.798 -6.699 -0.959 1.00 0.00 76 LEU A C 4
ATOM 5056 O O . LEU A 1 79 ? 10.473 -7.821 -1.357 1.00 0.00 76 LEU A O 4
ATOM 5072 N N . PRO A 1 80 ? 11.235 -5.720 -1.811 1.00 0.00 77 PRO A N 4
ATOM 5073 C CA . PRO A 1 80 ? 11.439 -5.936 -3.259 1.00 0.00 77 PRO A CA 4
ATOM 5074 C C . PRO A 1 80 ? 12.659 -6.821 -3.568 1.00 0.00 77 PRO A C 4
ATOM 5075 O O . PRO A 1 80 ? 13.379 -7.274 -2.670 1.00 0.00 77 PRO A O 4
ATOM 5086 N N . LYS A 1 81 ? 12.918 -6.972 -4.874 1.00 0.00 78 LYS A N 4
ATOM 5087 C CA . LYS A 1 81 ? 14.043 -7.758 -5.415 1.00 0.00 78 LYS A CA 4
ATOM 5088 C C . LYS A 1 81 ? 15.416 -7.037 -5.266 1.00 0.00 78 LYS A C 4
ATOM 5089 O O . LYS A 1 81 ? 16.406 -7.470 -5.866 1.00 0.00 78 LYS A O 4
ATOM 5108 N N . GLU A 1 82 ? 15.483 -5.969 -4.439 1.00 0.00 79 GLU A N 4
ATOM 5109 C CA . GLU A 1 82 ? 16.696 -5.140 -4.294 1.00 0.00 79 GLU A CA 4
ATOM 5110 C C . GLU A 1 82 ? 16.921 -4.676 -2.836 1.00 0.00 79 GLU A C 4
ATOM 5111 O O . GLU A 1 82 ? 17.994 -4.142 -2.520 1.00 0.00 79 GLU A O 4
ATOM 5123 N N . ALA A 1 83 ? 15.926 -4.884 -1.939 1.00 0.00 80 ALA A N 4
ATOM 5124 C CA . ALA A 1 83 ? 16.044 -4.456 -0.524 1.00 0.00 80 ALA A CA 4
ATOM 5125 C C . ALA A 1 83 ? 16.699 -5.552 0.332 1.00 0.00 80 ALA A C 4
ATOM 5126 O O . ALA A 1 83 ? 16.014 -6.415 0.902 1.00 0.00 80 ALA A O 4
ATOM 5133 N N . MET A 1 4 ? -9.794 -4.319 6.762 1.00 0.00 1 MET A N 5
ATOM 5134 C CA . MET A 1 4 ? -9.170 -4.378 5.418 1.00 0.00 1 MET A CA 5
ATOM 5135 C C . MET A 1 4 ? -7.649 -4.424 5.568 1.00 0.00 1 MET A C 5
ATOM 5136 O O . MET A 1 4 ? -7.106 -3.765 6.463 1.00 0.00 1 MET A O 5
ATOM 5150 N N . SER A 1 5 ? -6.946 -5.164 4.678 1.00 0.00 2 SER A N 5
ATOM 5151 C CA . SER A 1 5 ? -5.493 -5.420 4.804 1.00 0.00 2 SER A CA 5
ATOM 5152 C C . SER A 1 5 ? -4.731 -4.893 3.571 1.00 0.00 2 SER A C 5
ATOM 5153 O O . SER A 1 5 ? -5.037 -5.268 2.433 1.00 0.00 2 SER A O 5
ATOM 5161 N N . ALA A 1 6 ? -3.756 -4.001 3.814 1.00 0.00 3 ALA A N 5
ATOM 5162 C CA . ALA A 1 6 ? -2.912 -3.406 2.755 1.00 0.00 3 ALA A CA 5
ATOM 5163 C C . ALA A 1 6 ? -1.570 -4.143 2.706 1.00 0.00 3 ALA A C 5
ATOM 5164 O O . ALA A 1 6 ? -1.009 -4.468 3.740 1.00 0.00 3 ALA A O 5
ATOM 5171 N N . LYS A 1 7 ? -1.072 -4.438 1.504 1.00 0.00 4 LYS A N 5
ATOM 5172 C CA . LYS A 1 7 ? 0.251 -5.043 1.305 1.00 0.00 4 LYS A CA 5
ATOM 5173 C C . LYS A 1 7 ? 1.141 -4.011 0.610 1.00 0.00 4 LYS A C 5
ATOM 5174 O O . LYS A 1 7 ? 0.781 -3.470 -0.444 1.00 0.00 4 LYS A O 5
ATOM 5193 N N . ILE A 1 8 ? 2.282 -3.706 1.244 1.00 0.00 5 ILE A N 5
ATOM 5194 C CA . ILE A 1 8 ? 3.253 -2.740 0.727 1.00 0.00 5 ILE A CA 5
ATOM 5195 C C . ILE A 1 8 ? 4.438 -3.545 0.201 1.00 0.00 5 ILE A C 5
ATOM 5196 O O . ILE A 1 8 ? 5.024 -4.330 0.932 1.00 0.00 5 ILE A O 5
ATOM 5212 N N . TYR A 1 9 ? 4.760 -3.345 -1.069 1.00 0.00 6 TYR A N 5
ATOM 5213 C CA . TYR A 1 9 ? 5.835 -4.057 -1.770 1.00 0.00 6 TYR A CA 5
ATOM 5214 C C . TYR A 1 9 ? 6.385 -3.144 -2.858 1.00 0.00 6 TYR A C 5
ATOM 5215 O O . TYR A 1 9 ? 5.852 -2.065 -3.088 1.00 0.00 6 TYR A O 5
ATOM 5233 N N . ARG A 1 10 ? 7.445 -3.581 -3.526 1.00 0.00 7 ARG A N 5
ATOM 5234 C CA . ARG A 1 10 ? 8.031 -2.839 -4.648 1.00 0.00 7 ARG A CA 5
ATOM 5235 C C . ARG A 1 10 ? 8.427 -3.848 -5.735 1.00 0.00 7 ARG A C 5
ATOM 5236 O O . ARG A 1 10 ? 9.468 -4.515 -5.616 1.00 0.00 7 ARG A O 5
ATOM 5257 N N . PRO A 1 11 ? 7.565 -4.033 -6.779 1.00 0.00 8 PRO A N 5
ATOM 5258 C CA . PRO A 1 11 ? 7.794 -5.036 -7.831 1.00 0.00 8 PRO A CA 5
ATOM 5259 C C . PRO A 1 11 ? 8.794 -4.540 -8.904 1.00 0.00 8 PRO A C 5
ATOM 5260 O O . PRO A 1 11 ? 9.243 -3.384 -8.867 1.00 0.00 8 PRO A O 5
ATOM 5271 N N . ALA A 1 12 ? 9.143 -5.435 -9.847 1.00 0.00 9 ALA A N 5
ATOM 5272 C CA . ALA A 1 12 ? 10.043 -5.117 -10.978 1.00 0.00 9 ALA A CA 5
ATOM 5273 C C . ALA A 1 12 ? 9.310 -4.269 -12.052 1.00 0.00 9 ALA A C 5
ATOM 5274 O O . ALA A 1 12 ? 9.948 -3.636 -12.900 1.00 0.00 9 ALA A O 5
ATOM 5281 N N . LYS A 1 13 ? 7.967 -4.286 -11.998 1.00 0.00 10 LYS A N 5
ATOM 5282 C CA . LYS A 1 13 ? 7.090 -3.408 -12.783 1.00 0.00 10 LYS A CA 5
ATOM 5283 C C . LYS A 1 13 ? 5.825 -3.132 -11.948 1.00 0.00 10 LYS A C 5
ATOM 5284 O O . LYS A 1 13 ? 5.191 -4.074 -11.451 1.00 0.00 10 LYS A O 5
ATOM 5303 N N . THR A 1 14 ? 5.505 -1.838 -11.735 1.00 0.00 11 THR A N 5
ATOM 5304 C CA . THR A 1 14 ? 4.363 -1.413 -10.901 1.00 0.00 11 THR A CA 5
ATOM 5305 C C . THR A 1 14 ? 3.009 -1.802 -11.557 1.00 0.00 11 THR A C 5
ATOM 5306 O O . THR A 1 14 ? 2.419 -2.832 -11.198 1.00 0.00 11 THR A O 5
ATOM 5317 N N . ALA A 1 15 ? 2.572 -0.998 -12.545 1.00 0.00 12 ALA A N 5
ATOM 5318 C CA . ALA A 1 15 ? 1.278 -1.137 -13.236 1.00 0.00 12 ALA A CA 5
ATOM 5319 C C . ALA A 1 15 ? 1.156 0.026 -14.235 1.00 0.00 12 ALA A C 5
ATOM 5320 O O . ALA A 1 15 ? 1.159 -0.173 -15.452 1.00 0.00 12 ALA A O 5
ATOM 5327 N N . MET A 1 16 ? 1.099 1.249 -13.681 1.00 0.00 13 MET A N 5
ATOM 5328 C CA . MET A 1 16 ? 1.085 2.504 -14.449 1.00 0.00 13 MET A CA 5
ATOM 5329 C C . MET A 1 16 ? 2.539 2.915 -14.758 1.00 0.00 13 MET A C 5
ATOM 5330 O O . MET A 1 16 ? 3.299 3.315 -13.863 1.00 0.00 13 MET A O 5
ATOM 5344 N N . GLN A 1 17 ? 2.941 2.748 -16.032 1.00 0.00 14 GLN A N 5
ATOM 5345 C CA . GLN A 1 17 ? 4.323 2.980 -16.475 1.00 0.00 14 GLN A CA 5
ATOM 5346 C C . GLN A 1 17 ? 4.537 4.460 -16.839 1.00 0.00 14 GLN A C 5
ATOM 5347 O O . GLN A 1 17 ? 4.368 4.867 -17.997 1.00 0.00 14 GLN A O 5
ATOM 5361 N N . SER A 1 18 ? 4.850 5.271 -15.813 1.00 0.00 15 SER A N 5
ATOM 5362 C CA . SER A 1 18 ? 5.140 6.705 -15.980 1.00 0.00 15 SER A CA 5
ATOM 5363 C C . SER A 1 18 ? 6.661 6.922 -16.131 1.00 0.00 15 SER A C 5
ATOM 5364 O O . SER A 1 18 ? 7.150 7.143 -17.245 1.00 0.00 15 SER A O 5
ATOM 5372 N N . GLY A 1 19 ? 7.402 6.821 -15.006 1.00 0.00 16 GLY A N 5
ATOM 5373 C CA . GLY A 1 19 ? 8.874 6.876 -14.990 1.00 0.00 16 GLY A CA 5
ATOM 5374 C C . GLY A 1 19 ? 9.482 5.570 -14.491 1.00 0.00 16 GLY A C 5
ATOM 5375 O O . GLY A 1 19 ? 10.659 5.513 -14.097 1.00 0.00 16 GLY A O 5
ATOM 5379 N N . THR A 1 20 ? 8.670 4.506 -14.551 1.00 0.00 17 THR A N 5
ATOM 5380 C CA . THR A 1 20 ? 8.993 3.187 -13.995 1.00 0.00 17 THR A CA 5
ATOM 5381 C C . THR A 1 20 ? 9.921 2.380 -14.926 1.00 0.00 17 THR A C 5
ATOM 5382 O O . THR A 1 20 ? 10.406 1.308 -14.548 1.00 0.00 17 THR A O 5
ATOM 5393 N N . ALA A 1 21 ? 10.137 2.891 -16.157 1.00 0.00 18 ALA A N 5
ATOM 5394 C CA . ALA A 1 21 ? 11.123 2.331 -17.103 1.00 0.00 18 ALA A CA 5
ATOM 5395 C C . ALA A 1 21 ? 12.557 2.648 -16.625 1.00 0.00 18 ALA A C 5
ATOM 5396 O O . ALA A 1 21 ? 13.515 1.955 -16.991 1.00 0.00 18 ALA A O 5
ATOM 5403 N N . LYS A 1 22 ? 12.684 3.721 -15.816 1.00 0.00 19 LYS A N 5
ATOM 5404 C CA . LYS A 1 22 ? 13.944 4.098 -15.152 1.00 0.00 19 LYS A CA 5
ATOM 5405 C C . LYS A 1 22 ? 13.997 3.433 -13.768 1.00 0.00 19 LYS A C 5
ATOM 5406 O O . LYS A 1 22 ? 14.840 2.561 -13.523 1.00 0.00 19 LYS A O 5
ATOM 5425 N N . THR A 1 23 ? 13.063 3.832 -12.879 1.00 0.00 20 THR A N 5
ATOM 5426 C CA . THR A 1 23 ? 12.944 3.286 -11.509 1.00 0.00 20 THR A CA 5
ATOM 5427 C C . THR A 1 23 ? 11.462 3.110 -11.130 1.00 0.00 20 THR A C 5
ATOM 5428 O O . THR A 1 23 ? 10.670 4.043 -11.273 1.00 0.00 20 THR A O 5
ATOM 5439 N N . ASN A 1 24 ? 11.093 1.901 -10.680 1.00 0.00 21 ASN A N 5
ATOM 5440 C CA . ASN A 1 24 ? 9.762 1.629 -10.099 1.00 0.00 21 ASN A CA 5
ATOM 5441 C C . ASN A 1 24 ? 9.697 2.140 -8.655 1.00 0.00 21 ASN A C 5
ATOM 5442 O O . ASN A 1 24 ? 10.724 2.377 -8.009 1.00 0.00 21 ASN A O 5
ATOM 5453 N N . VAL A 1 25 ? 8.468 2.306 -8.164 1.00 0.00 22 VAL A N 5
ATOM 5454 C CA . VAL A 1 25 ? 8.188 2.739 -6.783 1.00 0.00 22 VAL A CA 5
ATOM 5455 C C . VAL A 1 25 ? 7.427 1.633 -6.034 1.00 0.00 22 VAL A C 5
ATOM 5456 O O . VAL A 1 25 ? 7.189 0.549 -6.589 1.00 0.00 22 VAL A O 5
ATOM 5469 N N . TRP A 1 26 ? 7.011 1.924 -4.790 1.00 0.00 23 TRP A N 5
ATOM 5470 C CA . TRP A 1 26 ? 6.340 0.965 -3.912 1.00 0.00 23 TRP A CA 5
ATOM 5471 C C . TRP A 1 26 ? 4.834 0.990 -4.220 1.00 0.00 23 TRP A C 5
ATOM 5472 O O . TRP A 1 26 ? 4.240 2.066 -4.335 1.00 0.00 23 TRP A O 5
ATOM 5493 N N . VAL A 1 27 ? 4.239 -0.190 -4.376 1.00 0.00 24 VAL A N 5
ATOM 5494 C CA . VAL A 1 27 ? 2.800 -0.316 -4.582 1.00 0.00 24 VAL A CA 5
ATOM 5495 C C . VAL A 1 27 ? 2.142 -0.751 -3.262 1.00 0.00 24 VAL A C 5
ATOM 5496 O O . VAL A 1 27 ? 2.663 -1.619 -2.546 1.00 0.00 24 VAL A O 5
ATOM 5509 N N . LEU A 1 28 ? 0.993 -0.140 -2.968 1.00 0.00 25 LEU A N 5
ATOM 5510 C CA . LEU A 1 28 ? 0.126 -0.496 -1.858 1.00 0.00 25 LEU A CA 5
ATOM 5511 C C . LEU A 1 28 ? -1.159 -1.000 -2.484 1.00 0.00 25 LEU A C 5
ATOM 5512 O O . LEU A 1 28 ? -1.930 -0.223 -3.034 1.00 0.00 25 LEU A O 5
ATOM 5528 N N . GLU A 1 29 ? -1.372 -2.302 -2.404 1.00 0.00 26 GLU A N 5
ATOM 5529 C CA . GLU A 1 29 ? -2.620 -2.917 -2.865 1.00 0.00 26 GLU A CA 5
ATOM 5530 C C . GLU A 1 29 ? -3.386 -3.358 -1.629 1.00 0.00 26 GLU A C 5
ATOM 5531 O O . GLU A 1 29 ? -2.794 -3.951 -0.733 1.00 0.00 26 GLU A O 5
ATOM 5543 N N . PHE A 1 30 ? -4.694 -3.091 -1.559 1.00 0.00 27 PHE A N 5
ATOM 5544 C CA . PHE A 1 30 ? -5.494 -3.415 -0.364 1.00 0.00 27 PHE A CA 5
ATOM 5545 C C . PHE A 1 30 ? -6.904 -3.830 -0.720 1.00 0.00 27 PHE A C 5
ATOM 5546 O O . PHE A 1 30 ? -7.435 -3.411 -1.740 1.00 0.00 27 PHE A O 5
ATOM 5563 N N . ASP A 1 31 ? -7.507 -4.620 0.166 1.00 0.00 28 ASP A N 5
ATOM 5564 C CA . ASP A 1 31 ? -8.953 -4.835 0.214 1.00 0.00 28 ASP A CA 5
ATOM 5565 C C . ASP A 1 31 ? -9.601 -3.468 0.484 1.00 0.00 28 ASP A C 5
ATOM 5566 O O . ASP A 1 31 ? -9.396 -2.918 1.560 1.00 0.00 28 ASP A O 5
ATOM 5575 N N . ALA A 1 32 ? -10.266 -2.868 -0.515 1.00 0.00 29 ALA A N 5
ATOM 5576 C CA . ALA A 1 32 ? -10.747 -1.474 -0.410 1.00 0.00 29 ALA A CA 5
ATOM 5577 C C . ALA A 1 32 ? -11.772 -1.266 0.720 1.00 0.00 29 ALA A C 5
ATOM 5578 O O . ALA A 1 32 ? -12.524 -2.176 1.087 1.00 0.00 29 ALA A O 5
ATOM 5585 N N . GLU A 1 33 ? -11.794 -0.029 1.236 1.00 0.00 30 GLU A N 5
ATOM 5586 C CA . GLU A 1 33 ? -12.681 0.403 2.334 1.00 0.00 30 GLU A CA 5
ATOM 5587 C C . GLU A 1 33 ? -14.084 0.809 1.822 1.00 0.00 30 GLU A C 5
ATOM 5588 O O . GLU A 1 33 ? -14.883 1.378 2.574 1.00 0.00 30 GLU A O 5
ATOM 5600 N N . VAL A 1 34 ? -14.367 0.522 0.537 1.00 0.00 31 VAL A N 5
ATOM 5601 C CA . VAL A 1 34 ? -15.673 0.772 -0.074 1.00 0.00 31 VAL A CA 5
ATOM 5602 C C . VAL A 1 34 ? -16.508 -0.538 0.004 1.00 0.00 31 VAL A C 5
ATOM 5603 O O . VAL A 1 34 ? -15.962 -1.627 -0.222 1.00 0.00 31 VAL A O 5
ATOM 5616 N N . PRO A 1 35 ? -17.811 -0.467 0.435 1.00 0.00 32 PRO A N 5
ATOM 5617 C CA . PRO A 1 35 ? -18.762 -1.615 0.367 1.00 0.00 32 PRO A CA 5
ATOM 5618 C C . PRO A 1 35 ? -18.914 -2.241 -1.042 1.00 0.00 32 PRO A C 5
ATOM 5619 O O . PRO A 1 35 ? -18.446 -1.690 -2.046 1.00 0.00 32 PRO A O 5
ATOM 5630 N N . ARG A 1 36 ? -19.625 -3.391 -1.083 1.00 0.00 33 ARG A N 5
ATOM 5631 C CA . ARG A 1 36 ? -19.965 -4.118 -2.338 1.00 0.00 33 ARG A CA 5
ATOM 5632 C C . ARG A 1 36 ? -20.922 -3.304 -3.241 1.00 0.00 33 ARG A C 5
ATOM 5633 O O . ARG A 1 36 ? -21.121 -3.636 -4.415 1.00 0.00 33 ARG A O 5
ATOM 5654 N N . LYS A 1 37 ? -21.523 -2.255 -2.656 1.00 0.00 34 LYS A N 5
ATOM 5655 C CA . LYS A 1 37 ? -22.391 -1.315 -3.361 1.00 0.00 34 LYS A CA 5
ATOM 5656 C C . LYS A 1 37 ? -21.551 -0.425 -4.290 1.00 0.00 34 LYS A C 5
ATOM 5657 O O . LYS A 1 37 ? -20.759 0.405 -3.824 1.00 0.00 34 LYS A O 5
ATOM 5676 N N . ILE A 1 38 ? -21.699 -0.656 -5.595 1.00 0.00 35 ILE A N 5
ATOM 5677 C CA . ILE A 1 38 ? -21.007 0.112 -6.650 1.00 0.00 35 ILE A CA 5
ATOM 5678 C C . ILE A 1 38 ? -21.894 1.274 -7.153 1.00 0.00 35 ILE A C 5
ATOM 5679 O O . ILE A 1 38 ? -23.114 1.280 -6.938 1.00 0.00 35 ILE A O 5
ATOM 5695 N N . ASP A 1 39 ? -21.272 2.250 -7.826 1.00 0.00 36 ASP A N 5
ATOM 5696 C CA . ASP A 1 39 ? -21.971 3.419 -8.405 1.00 0.00 36 ASP A CA 5
ATOM 5697 C C . ASP A 1 39 ? -22.434 3.073 -9.846 1.00 0.00 36 ASP A C 5
ATOM 5698 O O . ASP A 1 39 ? -21.785 2.244 -10.495 1.00 0.00 36 ASP A O 5
ATOM 5707 N N . PRO A 1 40 ? -23.580 3.649 -10.358 1.00 0.00 37 PRO A N 5
ATOM 5708 C CA . PRO A 1 40 ? -24.022 3.478 -11.776 1.00 0.00 37 PRO A CA 5
ATOM 5709 C C . PRO A 1 40 ? -22.916 3.772 -12.827 1.00 0.00 37 PRO A C 5
ATOM 5710 O O . PRO A 1 40 ? -22.882 3.126 -13.884 1.00 0.00 37 PRO A O 5
ATOM 5721 N N . ILE A 1 41 ? -22.022 4.743 -12.522 1.00 0.00 38 ILE A N 5
ATOM 5722 C CA . ILE A 1 41 ? -20.885 5.107 -13.412 1.00 0.00 38 ILE A CA 5
ATOM 5723 C C . ILE A 1 41 ? -19.920 3.913 -13.555 1.00 0.00 38 ILE A C 5
ATOM 5724 O O . ILE A 1 41 ? -19.455 3.600 -14.661 1.00 0.00 38 ILE A O 5
ATOM 5740 N N . MET A 1 42 ? -19.659 3.238 -12.417 1.00 0.00 39 MET A N 5
ATOM 5741 C CA . MET A 1 42 ? -18.791 2.043 -12.352 1.00 0.00 39 MET A CA 5
ATOM 5742 C C . MET A 1 42 ? -19.382 0.916 -13.227 1.00 0.00 39 MET A C 5
ATOM 5743 O O . MET A 1 42 ? -18.730 0.443 -14.164 1.00 0.00 39 MET A O 5
ATOM 5757 N N . GLY A 1 43 ? -20.624 0.511 -12.901 1.00 0.00 40 GLY A N 5
ATOM 5758 C CA . GLY A 1 43 ? -21.373 -0.475 -13.691 1.00 0.00 40 GLY A CA 5
ATOM 5759 C C . GLY A 1 43 ? -20.730 -1.867 -13.742 1.00 0.00 40 GLY A C 5
ATOM 5760 O O . GLY A 1 43 ? -20.968 -2.632 -14.683 1.00 0.00 40 GLY A O 5
ATOM 5764 N N . TYR A 1 44 ? -19.919 -2.195 -12.721 1.00 0.00 41 TYR A N 5
ATOM 5765 C CA . TYR A 1 44 ? -19.204 -3.484 -12.623 1.00 0.00 41 TYR A CA 5
ATOM 5766 C C . TYR A 1 44 ? -20.132 -4.563 -12.007 1.00 0.00 41 TYR A C 5
ATOM 5767 O O . TYR A 1 44 ? -19.950 -5.001 -10.868 1.00 0.00 41 TYR A O 5
ATOM 5785 N N . THR A 1 45 ? -21.172 -4.944 -12.766 1.00 0.00 42 THR A N 5
ATOM 5786 C CA . THR A 1 45 ? -22.183 -5.933 -12.332 1.00 0.00 42 THR A CA 5
ATOM 5787 C C . THR A 1 45 ? -21.909 -7.323 -12.944 1.00 0.00 42 THR A C 5
ATOM 5788 O O . THR A 1 45 ? -22.599 -8.298 -12.608 1.00 0.00 42 THR A O 5
ATOM 5799 N N . SER A 1 46 ? -20.901 -7.399 -13.842 1.00 0.00 43 SER A N 5
ATOM 5800 C CA . SER A 1 46 ? -20.502 -8.648 -14.524 1.00 0.00 43 SER A CA 5
ATOM 5801 C C . SER A 1 46 ? -20.045 -9.711 -13.503 1.00 0.00 43 SER A C 5
ATOM 5802 O O . SER A 1 46 ? -20.514 -10.857 -13.518 1.00 0.00 43 SER A O 5
ATOM 5810 N N . SER A 1 47 ? -19.135 -9.291 -12.609 1.00 0.00 44 SER A N 5
ATOM 5811 C CA . SER A 1 47 ? -18.663 -10.095 -11.470 1.00 0.00 44 SER A CA 5
ATOM 5812 C C . SER A 1 47 ? -18.923 -9.308 -10.170 1.00 0.00 44 SER A C 5
ATOM 5813 O O . SER A 1 47 ? -18.228 -8.324 -9.885 1.00 0.00 44 SER A O 5
ATOM 5821 N N . SER A 1 48 ? -19.973 -9.711 -9.427 1.00 0.00 45 SER A N 5
ATOM 5822 C CA . SER A 1 48 ? -20.347 -9.093 -8.147 1.00 0.00 45 SER A CA 5
ATOM 5823 C C . SER A 1 48 ? -19.311 -9.446 -7.063 1.00 0.00 45 SER A C 5
ATOM 5824 O O . SER A 1 48 ? -19.431 -10.463 -6.369 1.00 0.00 45 SER A O 5
ATOM 5832 N N . ASP A 1 49 ? -18.252 -8.626 -6.984 1.00 0.00 46 ASP A N 5
ATOM 5833 C CA . ASP A 1 49 ? -17.151 -8.808 -6.020 1.00 0.00 46 ASP A CA 5
ATOM 5834 C C . ASP A 1 49 ? -17.454 -8.002 -4.734 1.00 0.00 46 ASP A C 5
ATOM 5835 O O . ASP A 1 49 ? -18.361 -7.153 -4.730 1.00 0.00 46 ASP A O 5
ATOM 5844 N N . MET A 1 50 ? -16.706 -8.269 -3.650 1.00 0.00 47 MET A N 5
ATOM 5845 C CA . MET A 1 50 ? -16.894 -7.578 -2.357 1.00 0.00 47 MET A CA 5
ATOM 5846 C C . MET A 1 50 ? -16.471 -6.097 -2.456 1.00 0.00 47 MET A C 5
ATOM 5847 O O . MET A 1 50 ? -17.081 -5.238 -1.823 1.00 0.00 47 MET A O 5
ATOM 5861 N N . LYS A 1 51 ? -15.396 -5.828 -3.228 1.00 0.00 48 LYS A N 5
ATOM 5862 C CA . LYS A 1 51 ? -14.923 -4.457 -3.552 1.00 0.00 48 LYS A CA 5
ATOM 5863 C C . LYS A 1 51 ? -13.702 -4.530 -4.485 1.00 0.00 48 LYS A C 5
ATOM 5864 O O . LYS A 1 51 ? -12.982 -5.534 -4.510 1.00 0.00 48 LYS A O 5
ATOM 5883 N N . GLN A 1 52 ? -13.475 -3.443 -5.241 1.00 0.00 49 GLN A N 5
ATOM 5884 C CA . GLN A 1 52 ? -12.272 -3.288 -6.078 1.00 0.00 49 GLN A CA 5
ATOM 5885 C C . GLN A 1 52 ? -11.043 -3.094 -5.177 1.00 0.00 49 GLN A C 5
ATOM 5886 O O . GLN A 1 52 ? -10.902 -2.064 -4.536 1.00 0.00 49 GLN A O 5
ATOM 5900 N N . GLN A 1 53 ? -10.200 -4.126 -5.079 1.00 0.00 50 GLN A N 5
ATOM 5901 C CA . GLN A 1 53 ? -8.941 -4.067 -4.314 1.00 0.00 50 GLN A CA 5
ATOM 5902 C C . GLN A 1 53 ? -7.960 -3.076 -4.997 1.00 0.00 50 GLN A C 5
ATOM 5903 O O . GLN A 1 53 ? -7.207 -3.442 -5.901 1.00 0.00 50 GLN A O 5
ATOM 5917 N N . VAL A 1 54 ? -8.017 -1.790 -4.580 1.00 0.00 51 VAL A N 5
ATOM 5918 C CA . VAL A 1 54 ? -7.305 -0.669 -5.230 1.00 0.00 51 VAL A CA 5
ATOM 5919 C C . VAL A 1 54 ? -5.774 -0.762 -5.008 1.00 0.00 51 VAL A C 5
ATOM 5920 O O . VAL A 1 54 ? -5.311 -1.436 -4.082 1.00 0.00 51 VAL A O 5
ATOM 5933 N N . LYS A 1 55 ? -5.008 -0.052 -5.866 1.00 0.00 52 LYS A N 5
ATOM 5934 C CA . LYS A 1 55 ? -3.547 0.051 -5.715 1.00 0.00 52 LYS A CA 5
ATOM 5935 C C . LYS A 1 55 ? -3.081 1.511 -5.877 1.00 0.00 52 LYS A C 5
ATOM 5936 O O . LYS A 1 55 ? -3.493 2.227 -6.795 1.00 0.00 52 LYS A O 5
ATOM 5955 N N . LEU A 1 56 ? -2.239 1.929 -4.931 1.00 0.00 53 LEU A N 5
ATOM 5956 C CA . LEU A 1 56 ? -1.668 3.274 -4.847 1.00 0.00 53 LEU A CA 5
ATOM 5957 C C . LEU A 1 56 ? -0.153 3.137 -5.031 1.00 0.00 53 LEU A C 5
ATOM 5958 O O . LEU A 1 56 ? 0.415 2.117 -4.657 1.00 0.00 53 LEU A O 5
ATOM 5974 N N . THR A 1 57 ? 0.511 4.133 -5.616 1.00 0.00 54 THR A N 5
ATOM 5975 C CA . THR A 1 57 ? 1.972 4.126 -5.771 1.00 0.00 54 THR A CA 5
ATOM 5976 C C . THR A 1 57 ? 2.588 5.267 -4.937 1.00 0.00 54 THR A C 5
ATOM 5977 O O . THR A 1 57 ? 2.111 6.409 -4.974 1.00 0.00 54 THR A O 5
ATOM 5988 N N . PHE A 1 58 ? 3.616 4.926 -4.148 1.00 0.00 55 PHE A N 5
ATOM 5989 C CA . PHE A 1 58 ? 4.363 5.845 -3.273 1.00 0.00 55 PHE A CA 5
ATOM 5990 C C . PHE A 1 58 ? 5.859 5.638 -3.523 1.00 0.00 55 PHE A C 5
ATOM 5991 O O . PHE A 1 58 ? 6.280 4.511 -3.753 1.00 0.00 55 PHE A O 5
ATOM 6008 N N . GLU A 1 59 ? 6.661 6.708 -3.420 1.00 0.00 56 GLU A N 5
ATOM 6009 C CA . GLU A 1 59 ? 8.107 6.657 -3.723 1.00 0.00 56 GLU A CA 5
ATOM 6010 C C . GLU A 1 59 ? 8.891 5.816 -2.688 1.00 0.00 56 GLU A C 5
ATOM 6011 O O . GLU A 1 59 ? 9.927 5.224 -3.014 1.00 0.00 56 GLU A O 5
ATOM 6023 N N . THR A 1 60 ? 8.361 5.746 -1.456 1.00 0.00 57 THR A N 5
ATOM 6024 C CA . THR A 1 60 ? 8.982 5.009 -0.341 1.00 0.00 57 THR A CA 5
ATOM 6025 C C . THR A 1 60 ? 7.929 4.165 0.394 1.00 0.00 57 THR A C 5
ATOM 6026 O O . THR A 1 60 ? 6.720 4.433 0.307 1.00 0.00 57 THR A O 5
ATOM 6037 N N . GLN A 1 61 ? 8.428 3.151 1.115 1.00 0.00 58 GLN A N 5
ATOM 6038 C CA . GLN A 1 61 ? 7.642 2.310 2.032 1.00 0.00 58 GLN A CA 5
ATOM 6039 C C . GLN A 1 61 ? 6.924 3.162 3.103 1.00 0.00 58 GLN A C 5
ATOM 6040 O O . GLN A 1 61 ? 5.743 2.954 3.369 1.00 0.00 58 GLN A O 5
ATOM 6054 N N . GLU A 1 62 ? 7.692 4.097 3.690 1.00 0.00 59 GLU A N 5
ATOM 6055 C CA . GLU A 1 62 ? 7.235 4.996 4.780 1.00 0.00 59 GLU A CA 5
ATOM 6056 C C . GLU A 1 62 ? 5.917 5.709 4.425 1.00 0.00 59 GLU A C 5
ATOM 6057 O O . GLU A 1 62 ? 4.990 5.758 5.235 1.00 0.00 59 GLU A O 5
ATOM 6069 N N . GLN A 1 63 ? 5.852 6.231 3.195 1.00 0.00 60 GLN A N 5
ATOM 6070 C CA . GLN A 1 63 ? 4.695 6.991 2.692 1.00 0.00 60 GLN A CA 5
ATOM 6071 C C . GLN A 1 63 ? 3.471 6.079 2.451 1.00 0.00 60 GLN A C 5
ATOM 6072 O O . GLN A 1 63 ? 2.325 6.532 2.580 1.00 0.00 60 GLN A O 5
ATOM 6086 N N . ALA A 1 64 ? 3.713 4.788 2.125 1.00 0.00 61 ALA A N 5
ATOM 6087 C CA . ALA A 1 64 ? 2.640 3.807 1.875 1.00 0.00 61 ALA A CA 5
ATOM 6088 C C . ALA A 1 64 ? 2.029 3.316 3.199 1.00 0.00 61 ALA A C 5
ATOM 6089 O O . ALA A 1 64 ? 0.805 3.309 3.371 1.00 0.00 61 ALA A O 5
ATOM 6096 N N . GLU A 1 65 ? 2.907 3.013 4.166 1.00 0.00 62 GLU A N 5
ATOM 6097 C CA . GLU A 1 65 ? 2.464 2.475 5.465 1.00 0.00 62 GLU A CA 5
ATOM 6098 C C . GLU A 1 65 ? 1.744 3.556 6.281 1.00 0.00 62 GLU A C 5
ATOM 6099 O O . GLU A 1 65 ? 0.755 3.266 6.950 1.00 0.00 62 GLU A O 5
ATOM 6111 N N . ALA A 1 66 ? 2.246 4.807 6.194 1.00 0.00 63 ALA A N 5
ATOM 6112 C CA . ALA A 1 66 ? 1.610 5.986 6.824 1.00 0.00 63 ALA A CA 5
ATOM 6113 C C . ALA A 1 66 ? 0.168 6.220 6.311 1.00 0.00 63 ALA A C 5
ATOM 6114 O O . ALA A 1 66 ? -0.712 6.602 7.089 1.00 0.00 63 ALA A O 5
ATOM 6121 N N . TYR A 1 67 ? -0.062 5.951 5.006 1.00 0.00 64 TYR A N 5
ATOM 6122 C CA . TYR A 1 67 ? -1.395 6.079 4.373 1.00 0.00 64 TYR A CA 5
ATOM 6123 C C . TYR A 1 67 ? -2.380 5.099 5.026 1.00 0.00 64 TYR A C 5
ATOM 6124 O O . TYR A 1 67 ? -3.441 5.509 5.528 1.00 0.00 64 TYR A O 5
ATOM 6142 N N . ALA A 1 68 ? -2.017 3.801 4.990 1.00 0.00 65 ALA A N 5
ATOM 6143 C CA . ALA A 1 68 ? -2.790 2.703 5.590 1.00 0.00 65 ALA A CA 5
ATOM 6144 C C . ALA A 1 68 ? -3.122 2.980 7.081 1.00 0.00 65 ALA A C 5
ATOM 6145 O O . ALA A 1 68 ? -4.275 2.876 7.495 1.00 0.00 65 ALA A O 5
ATOM 6152 N N . GLN A 1 69 ? -2.097 3.394 7.845 1.00 0.00 66 GLN A N 5
ATOM 6153 C CA . GLN A 1 69 ? -2.205 3.700 9.291 1.00 0.00 66 GLN A CA 5
ATOM 6154 C C . GLN A 1 69 ? -3.211 4.826 9.567 1.00 0.00 66 GLN A C 5
ATOM 6155 O O . GLN A 1 69 ? -4.037 4.711 10.478 1.00 0.00 66 GLN A O 5
ATOM 6169 N N . ARG A 1 70 ? -3.136 5.915 8.785 1.00 0.00 67 ARG A N 5
ATOM 6170 C CA . ARG A 1 70 ? -4.006 7.100 8.914 1.00 0.00 67 ARG A CA 5
ATOM 6171 C C . ARG A 1 70 ? -5.490 6.727 8.710 1.00 0.00 67 ARG A C 5
ATOM 6172 O O . ARG A 1 70 ? -6.385 7.333 9.300 1.00 0.00 67 ARG A O 5
ATOM 6193 N N . LYS A 1 71 ? -5.720 5.704 7.871 1.00 0.00 68 LYS A N 5
ATOM 6194 C CA . LYS A 1 71 ? -7.064 5.179 7.574 1.00 0.00 68 LYS A CA 5
ATOM 6195 C C . LYS A 1 71 ? -7.473 4.091 8.593 1.00 0.00 68 LYS A C 5
ATOM 6196 O O . LYS A 1 71 ? -8.663 3.829 8.781 1.00 0.00 68 LYS A O 5
ATOM 6215 N N . GLY A 1 72 ? -6.472 3.488 9.265 1.00 0.00 69 GLY A N 5
ATOM 6216 C CA . GLY A 1 72 ? -6.706 2.351 10.172 1.00 0.00 69 GLY A CA 5
ATOM 6217 C C . GLY A 1 72 ? -6.461 0.999 9.497 1.00 0.00 69 GLY A C 5
ATOM 6218 O O . GLY A 1 72 ? -6.562 -0.044 10.150 1.00 0.00 69 GLY A O 5
ATOM 6222 N N . ILE A 1 73 ? -6.153 1.035 8.179 1.00 0.00 70 ILE A N 5
ATOM 6223 C CA . ILE A 1 73 ? -5.915 -0.186 7.378 1.00 0.00 70 ILE A CA 5
ATOM 6224 C C . ILE A 1 73 ? -4.672 -0.942 7.924 1.00 0.00 70 ILE A C 5
ATOM 6225 O O . ILE A 1 73 ? -3.539 -0.455 7.834 1.00 0.00 70 ILE A O 5
ATOM 6241 N N . GLU A 1 74 ? -4.966 -2.096 8.558 1.00 0.00 71 GLU A N 5
ATOM 6242 C CA . GLU A 1 74 ? -3.898 -3.032 8.995 1.00 0.00 71 GLU A CA 5
ATOM 6243 C C . GLU A 1 74 ? -3.071 -3.439 7.762 1.00 0.00 71 GLU A C 5
ATOM 6244 O O . GLU A 1 74 ? -3.645 -3.652 6.696 1.00 0.00 71 GLU A O 5
ATOM 6256 N N . TYR A 1 75 ? -1.737 -3.544 7.882 1.00 0.00 72 TYR A N 5
ATOM 6257 C CA . TYR A 1 75 ? -0.867 -3.681 6.702 1.00 0.00 72 TYR A CA 5
ATOM 6258 C C . TYR A 1 75 ? 0.305 -4.643 6.956 1.00 0.00 72 TYR A C 5
ATOM 6259 O O . TYR A 1 75 ? 0.798 -4.763 8.086 1.00 0.00 72 TYR A O 5
ATOM 6277 N N . ARG A 1 76 ? 0.725 -5.342 5.893 1.00 0.00 73 ARG A N 5
ATOM 6278 C CA . ARG A 1 76 ? 1.890 -6.232 5.896 1.00 0.00 73 ARG A CA 5
ATOM 6279 C C . ARG A 1 76 ? 2.877 -5.723 4.828 1.00 0.00 73 ARG A C 5
ATOM 6280 O O . ARG A 1 7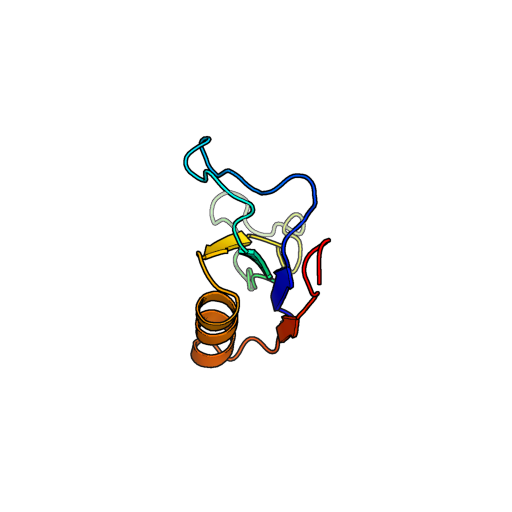6 ? 2.588 -5.785 3.628 1.00 0.00 73 ARG A O 5
ATOM 6301 N N . VAL A 1 77 ? 4.018 -5.185 5.275 1.00 0.00 74 VAL A N 5
ATOM 6302 C CA . VAL A 1 77 ? 5.107 -4.765 4.382 1.00 0.00 74 VAL A CA 5
ATOM 6303 C C . VAL A 1 77 ? 5.981 -5.982 4.042 1.00 0.00 74 VAL A C 5
ATOM 6304 O O . VAL A 1 77 ? 6.330 -6.773 4.922 1.00 0.00 74 VAL A O 5
ATOM 6317 N N . ILE A 1 78 ? 6.322 -6.097 2.760 1.00 0.00 75 ILE A N 5
ATOM 6318 C CA . ILE A 1 78 ? 7.084 -7.195 2.171 1.00 0.00 75 ILE A CA 5
ATOM 6319 C C . ILE A 1 78 ? 8.345 -6.603 1.517 1.00 0.00 75 ILE A C 5
ATOM 6320 O O . ILE A 1 78 ? 8.252 -5.610 0.776 1.00 0.00 75 ILE A O 5
ATOM 6336 N N . LEU A 1 79 ? 9.520 -7.174 1.845 1.00 0.00 76 LEU A N 5
ATOM 6337 C CA . LEU A 1 79 ? 10.792 -6.776 1.231 1.00 0.00 76 LEU A CA 5
ATOM 6338 C C . LEU A 1 79 ? 10.753 -6.983 -0.296 1.00 0.00 76 LEU A C 5
ATOM 6339 O O . LEU A 1 79 ? 10.312 -8.034 -0.762 1.00 0.00 76 LEU A O 5
ATOM 6355 N N . PRO A 1 80 ? 11.217 -5.977 -1.078 1.00 0.00 77 PRO A N 5
ATOM 6356 C CA . PRO A 1 80 ? 11.155 -6.015 -2.553 1.00 0.00 77 PRO A CA 5
ATOM 6357 C C . PRO A 1 80 ? 12.227 -6.922 -3.192 1.00 0.00 77 PRO A C 5
ATOM 6358 O O . PRO A 1 80 ? 13.147 -7.405 -2.520 1.00 0.00 77 PRO A O 5
ATOM 6369 N N . LYS A 1 81 ? 12.093 -7.093 -4.519 1.00 0.00 78 LYS A N 5
ATOM 6370 C CA . LYS A 1 81 ? 13.027 -7.867 -5.360 1.00 0.00 78 LYS A CA 5
ATOM 6371 C C . LYS A 1 81 ? 14.458 -7.258 -5.363 1.00 0.00 78 LYS A C 5
ATOM 6372 O O . LYS A 1 81 ? 15.448 -7.977 -5.544 1.00 0.00 78 LYS A O 5
ATOM 6391 N N . GLU A 1 82 ? 14.544 -5.927 -5.133 1.00 0.00 79 GLU A N 5
ATOM 6392 C CA . GLU A 1 82 ? 15.827 -5.187 -5.092 1.00 0.00 79 GLU A CA 5
ATOM 6393 C C . GLU A 1 82 ? 16.562 -5.409 -3.752 1.00 0.00 79 GLU A C 5
ATOM 6394 O O . GLU A 1 82 ? 17.788 -5.275 -3.686 1.00 0.00 79 GLU A O 5
ATOM 6406 N N . ALA A 1 83 ? 15.802 -5.747 -2.689 1.00 0.00 80 ALA A N 5
ATOM 6407 C CA . ALA A 1 83 ? 16.366 -6.028 -1.349 1.00 0.00 80 ALA A CA 5
ATOM 6408 C C . ALA A 1 83 ? 16.939 -7.454 -1.281 1.00 0.00 80 ALA A C 5
ATOM 6409 O O . ALA A 1 83 ? 17.942 -7.705 -0.595 1.00 0.00 80 ALA A O 5
ATOM 6416 N N . MET A 1 4 ? -9.973 -4.194 6.741 1.00 0.00 1 MET A N 6
ATOM 6417 C CA . MET A 1 4 ? -9.301 -4.321 5.431 1.00 0.00 1 MET A CA 6
ATOM 6418 C C . MET A 1 4 ? -7.791 -4.372 5.648 1.00 0.00 1 MET A C 6
ATOM 6419 O O . MET A 1 4 ? -7.283 -3.696 6.536 1.00 0.00 1 MET A O 6
ATOM 6433 N N . SER A 1 5 ? -7.070 -5.134 4.813 1.00 0.00 2 SER A N 6
ATOM 6434 C CA . SER A 1 5 ? -5.618 -5.319 4.956 1.00 0.00 2 SER A CA 6
ATOM 6435 C C . SER A 1 5 ? -4.902 -4.786 3.717 1.00 0.00 2 SER A C 6
ATOM 6436 O O . SER A 1 5 ? -5.308 -5.068 2.587 1.00 0.00 2 SER A O 6
ATOM 6444 N N . ALA A 1 6 ? -3.881 -3.954 3.953 1.00 0.00 3 ALA A N 6
ATOM 6445 C CA . ALA A 1 6 ? -3.056 -3.356 2.892 1.00 0.00 3 ALA A CA 6
ATOM 6446 C C . ALA A 1 6 ? -1.734 -4.125 2.769 1.00 0.00 3 ALA A C 6
ATOM 6447 O O . ALA A 1 6 ? -1.127 -4.501 3.767 1.00 0.00 3 ALA A O 6
ATOM 6454 N N . LYS A 1 7 ? -1.318 -4.395 1.537 1.00 0.00 4 LYS A N 6
ATOM 6455 C CA . LYS A 1 7 ? -0.037 -5.028 1.231 1.00 0.00 4 LYS A CA 6
ATOM 6456 C C . LYS A 1 7 ? 0.862 -3.953 0.602 1.00 0.00 4 LYS A C 6
ATOM 6457 O O . LYS A 1 7 ? 0.501 -3.322 -0.400 1.00 0.00 4 LYS A O 6
ATOM 6476 N N . ILE A 1 8 ? 1.999 -3.694 1.254 1.00 0.00 5 ILE A N 6
ATOM 6477 C CA . ILE A 1 8 ? 2.997 -2.734 0.773 1.00 0.00 5 ILE A CA 6
ATOM 6478 C C . ILE A 1 8 ? 4.134 -3.559 0.212 1.00 0.00 5 ILE A C 6
ATOM 6479 O O . ILE A 1 8 ? 4.692 -4.383 0.918 1.00 0.00 5 ILE A O 6
ATOM 6495 N N . TYR A 1 9 ? 4.469 -3.343 -1.041 1.00 0.00 6 TYR A N 6
ATOM 6496 C CA . TYR A 1 9 ? 5.500 -4.103 -1.742 1.00 0.00 6 TYR A CA 6
ATOM 6497 C C . TYR A 1 9 ? 6.108 -3.212 -2.812 1.00 0.00 6 TYR A C 6
ATOM 6498 O O . TYR A 1 9 ? 5.625 -2.111 -3.052 1.00 0.00 6 TYR A O 6
ATOM 6516 N N . ARG A 1 10 ? 7.156 -3.702 -3.444 1.00 0.00 7 ARG A N 6
ATOM 6517 C CA . ARG A 1 10 ? 7.801 -3.003 -4.555 1.00 0.00 7 ARG A CA 6
ATOM 6518 C C . ARG A 1 10 ? 8.148 -4.043 -5.614 1.00 0.00 7 ARG A C 6
ATOM 6519 O O . ARG A 1 10 ? 9.156 -4.755 -5.479 1.00 0.00 7 ARG A O 6
ATOM 6540 N N . PRO A 1 11 ? 7.280 -4.198 -6.656 1.00 0.00 8 PRO A N 6
ATOM 6541 C CA . PRO A 1 11 ? 7.457 -5.238 -7.675 1.00 0.00 8 PRO A CA 6
ATOM 6542 C C . PRO A 1 11 ? 8.626 -4.908 -8.621 1.00 0.00 8 PRO A C 6
ATOM 6543 O O . PRO A 1 11 ? 8.924 -3.734 -8.870 1.00 0.00 8 PRO A O 6
ATOM 6554 N N . ALA A 1 12 ? 9.303 -5.961 -9.106 1.00 0.00 9 ALA A N 6
ATOM 6555 C CA . ALA A 1 12 ? 10.300 -5.849 -10.182 1.00 0.00 9 ALA A CA 6
ATOM 6556 C C . ALA A 1 12 ? 9.622 -5.331 -11.462 1.00 0.00 9 ALA A C 6
ATOM 6557 O O . ALA A 1 12 ? 10.210 -4.568 -12.240 1.00 0.00 9 ALA A O 6
ATOM 6564 N N . LYS A 1 13 ? 8.361 -5.757 -11.644 1.00 0.00 10 LYS A N 6
ATOM 6565 C CA . LYS A 1 13 ? 7.502 -5.306 -12.736 1.00 0.00 10 LYS A CA 6
ATOM 6566 C C . LYS A 1 13 ? 6.575 -4.158 -12.253 1.00 0.00 10 LYS A C 6
ATOM 6567 O O . LYS A 1 13 ? 5.455 -4.375 -11.783 1.00 0.00 10 LYS A O 6
ATOM 6586 N N . THR A 1 14 ? 7.093 -2.932 -12.314 1.00 0.00 11 THR A N 6
ATOM 6587 C CA . THR A 1 14 ? 6.313 -1.701 -12.052 1.00 0.00 11 THR A CA 6
ATOM 6588 C C . THR A 1 14 ? 5.796 -1.115 -13.381 1.00 0.00 11 THR A C 6
ATOM 6589 O O . THR A 1 14 ? 5.983 -1.716 -14.454 1.00 0.00 11 THR A O 6
ATOM 6600 N N . ALA A 1 15 ? 5.115 0.046 -13.298 1.00 0.00 12 ALA A N 6
ATOM 6601 C CA . ALA A 1 15 ? 4.727 0.828 -14.481 1.00 0.00 12 ALA A CA 6
ATOM 6602 C C . ALA A 1 15 ? 5.995 1.322 -15.210 1.00 0.00 12 ALA A C 6
ATOM 6603 O O . ALA A 1 15 ? 6.986 1.696 -14.549 1.00 0.00 12 ALA A O 6
ATOM 6610 N N . MET A 1 16 ? 5.947 1.285 -16.567 1.00 0.00 13 MET A N 6
ATOM 6611 C CA . MET A 1 16 ? 7.064 1.667 -17.465 1.00 0.00 13 MET A CA 6
ATOM 6612 C C . MET A 1 16 ? 8.234 0.659 -17.328 1.00 0.00 13 MET A C 6
ATOM 6613 O O . MET A 1 16 ? 9.401 1.025 -17.492 1.00 0.00 13 MET A O 6
ATOM 6627 N N . GLN A 1 17 ? 7.869 -0.622 -17.053 1.00 0.00 14 GLN A N 6
ATOM 6628 C CA . GLN A 1 17 ? 8.810 -1.747 -16.802 1.00 0.00 14 GLN A CA 6
ATOM 6629 C C . GLN A 1 17 ? 9.951 -1.815 -17.849 1.00 0.00 14 GLN A C 6
ATOM 6630 O O . GLN A 1 17 ? 9.709 -1.574 -19.037 1.00 0.00 14 GLN A O 6
ATOM 6644 N N . SER A 1 18 ? 11.181 -2.103 -17.355 1.00 0.00 15 SER A N 6
ATOM 6645 C CA . SER A 1 18 ? 12.438 -2.237 -18.143 1.00 0.00 15 SER A CA 6
ATOM 6646 C C . SER A 1 18 ? 13.077 -0.863 -18.429 1.00 0.00 15 SER A C 6
ATOM 6647 O O . SER A 1 18 ? 14.306 -0.762 -18.541 1.00 0.00 15 SER A O 6
ATOM 6655 N N . GLY A 1 19 ? 12.240 0.188 -18.562 1.00 0.00 16 GLY A N 6
ATOM 6656 C CA . GLY A 1 19 ? 12.712 1.579 -18.620 1.00 0.00 16 GLY A CA 6
ATOM 6657 C C . GLY A 1 19 ? 12.373 2.346 -17.346 1.00 0.00 16 GLY A C 6
ATOM 6658 O O . GLY A 1 19 ? 12.431 3.577 -17.319 1.00 0.00 16 GLY A O 6
ATOM 6662 N N . THR A 1 20 ? 12.068 1.597 -16.271 1.00 0.00 17 THR A N 6
ATOM 6663 C CA . THR A 1 20 ? 11.589 2.134 -14.986 1.00 0.00 17 THR A CA 6
ATOM 6664 C C . THR A 1 20 ? 12.785 2.392 -14.026 1.00 0.00 17 THR A C 6
ATOM 6665 O O . THR A 1 20 ? 12.730 2.112 -12.822 1.00 0.00 17 THR A O 6
ATOM 6676 N N . ALA A 1 21 ? 13.857 2.993 -14.589 1.00 0.00 18 ALA A N 6
ATOM 6677 C CA . ALA A 1 21 ? 15.110 3.276 -13.870 1.00 0.00 18 ALA A CA 6
ATOM 6678 C C . ALA A 1 21 ? 14.881 4.265 -12.708 1.00 0.00 18 ALA A C 6
ATOM 6679 O O . ALA A 1 21 ? 14.653 5.456 -12.935 1.00 0.00 18 ALA A O 6
ATOM 6686 N N . LYS A 1 22 ? 14.856 3.712 -11.468 1.00 0.00 19 LYS A N 6
ATOM 6687 C CA . LYS A 1 22 ? 14.668 4.450 -10.193 1.00 0.00 19 LYS A CA 6
ATOM 6688 C C . LYS A 1 22 ? 13.186 4.807 -9.942 1.00 0.00 19 LYS A C 6
ATOM 6689 O O . LYS A 1 22 ? 12.742 4.820 -8.788 1.00 0.00 19 LYS A O 6
ATOM 6708 N N . THR A 1 23 ? 12.411 5.072 -11.020 1.00 0.00 20 THR A N 6
ATOM 6709 C CA . THR A 1 23 ? 10.955 5.299 -10.926 1.00 0.00 20 THR A CA 6
ATOM 6710 C C . THR A 1 23 ? 10.196 3.967 -10.647 1.00 0.00 20 THR A C 6
ATOM 6711 O O . THR A 1 23 ? 8.969 3.951 -10.509 1.00 0.00 20 THR A O 6
ATOM 6722 N N . ASN A 1 24 ? 10.957 2.845 -10.580 1.00 0.00 21 ASN A N 6
ATOM 6723 C CA . ASN A 1 24 ? 10.516 1.600 -9.925 1.00 0.00 21 ASN A CA 6
ATOM 6724 C C . ASN A 1 24 ? 10.281 1.910 -8.438 1.00 0.00 21 ASN A C 6
ATOM 6725 O O . ASN A 1 24 ? 11.235 2.168 -7.703 1.00 0.00 21 ASN A O 6
ATOM 6736 N N . VAL A 1 25 ? 9.009 1.939 -8.029 1.00 0.00 22 VAL A N 6
ATOM 6737 C CA . VAL A 1 25 ? 8.581 2.426 -6.699 1.00 0.00 22 VAL A CA 6
ATOM 6738 C C . VAL A 1 25 ? 7.645 1.416 -6.020 1.00 0.00 22 VAL A C 6
ATOM 6739 O O . VAL A 1 25 ? 7.326 0.365 -6.595 1.00 0.00 22 VAL A O 6
ATOM 6752 N N . TRP A 1 26 ? 7.173 1.761 -4.806 1.00 0.00 23 TRP A N 6
ATOM 6753 C CA . TRP A 1 26 ? 6.394 0.868 -3.944 1.00 0.00 23 TRP A CA 6
ATOM 6754 C C . TRP A 1 26 ? 4.901 1.015 -4.276 1.00 0.00 23 TRP A C 6
ATOM 6755 O O . TRP A 1 26 ? 4.387 2.130 -4.391 1.00 0.00 23 TRP A O 6
ATOM 6776 N N . VAL A 1 27 ? 4.232 -0.126 -4.431 1.00 0.00 24 VAL A N 6
ATOM 6777 C CA . VAL A 1 27 ? 2.785 -0.156 -4.647 1.00 0.00 24 VAL A CA 6
ATOM 6778 C C . VAL A 1 27 ? 2.091 -0.523 -3.326 1.00 0.00 24 VAL A C 6
ATOM 6779 O O . VAL A 1 27 ? 2.550 -1.402 -2.589 1.00 0.00 24 VAL A O 6
ATOM 6792 N N . LEU A 1 28 ? 0.982 0.166 -3.058 1.00 0.00 25 LEU A N 6
ATOM 6793 C CA . LEU A 1 28 ? 0.110 -0.052 -1.911 1.00 0.00 25 LEU A CA 6
ATOM 6794 C C . LEU A 1 28 ? -1.223 -0.541 -2.448 1.00 0.00 25 LEU A C 6
ATOM 6795 O O . LEU A 1 28 ? -1.979 0.230 -3.031 1.00 0.00 25 LEU A O 6
ATOM 6811 N N . GLU A 1 29 ? -1.494 -1.820 -2.265 1.00 0.00 26 GLU A N 6
ATOM 6812 C CA . GLU A 1 29 ? -2.742 -2.426 -2.735 1.00 0.00 26 GLU A CA 6
ATOM 6813 C C . GLU A 1 29 ? -3.531 -2.888 -1.517 1.00 0.00 26 GLU A C 6
ATOM 6814 O O . GLU A 1 29 ? -2.975 -3.548 -0.652 1.00 0.00 26 GLU A O 6
ATOM 6826 N N . PHE A 1 30 ? -4.825 -2.565 -1.458 1.00 0.00 27 PHE A N 6
ATOM 6827 C CA . PHE A 1 30 ? -5.714 -2.995 -0.376 1.00 0.00 27 PHE A CA 6
ATOM 6828 C C . PHE A 1 30 ? -7.119 -3.245 -0.905 1.00 0.00 27 PHE A C 6
ATOM 6829 O O . PHE A 1 30 ? -7.504 -2.728 -1.968 1.00 0.00 27 PHE A O 6
ATOM 6846 N N . ASP A 1 31 ? -7.856 -4.073 -0.160 1.00 0.00 28 ASP A N 6
ATOM 6847 C CA . ASP A 1 31 ? -9.294 -4.261 -0.352 1.00 0.00 28 ASP A CA 6
ATOM 6848 C C . ASP A 1 31 ? -9.972 -2.947 0.049 1.00 0.00 28 ASP A C 6
ATOM 6849 O O . ASP A 1 31 ? -9.859 -2.547 1.216 1.00 0.00 28 ASP A O 6
ATOM 6858 N N . ALA A 1 32 ? -10.615 -2.268 -0.927 1.00 0.00 29 ALA A N 6
ATOM 6859 C CA . ALA A 1 32 ? -11.149 -0.900 -0.731 1.00 0.00 29 ALA A CA 6
ATOM 6860 C C . ALA A 1 32 ? -12.102 -0.828 0.479 1.00 0.00 29 ALA A C 6
ATOM 6861 O O . ALA A 1 32 ? -13.034 -1.629 0.597 1.00 0.00 29 ALA A O 6
ATOM 6868 N N . GLU A 1 33 ? -11.835 0.137 1.377 1.00 0.00 30 GLU A N 6
ATOM 6869 C CA . GLU A 1 33 ? -12.612 0.344 2.621 1.00 0.00 30 GLU A CA 6
ATOM 6870 C C . GLU A 1 33 ? -14.028 0.906 2.346 1.00 0.00 30 GLU A C 6
ATOM 6871 O O . GLU A 1 33 ? -14.829 1.042 3.279 1.00 0.00 30 GLU A O 6
ATOM 6883 N N . VAL A 1 34 ? -14.327 1.217 1.071 1.00 0.00 31 VAL A N 6
ATOM 6884 C CA . VAL A 1 34 ? -15.639 1.730 0.657 1.00 0.00 31 VAL A CA 6
ATOM 6885 C C . VAL A 1 34 ? -16.680 0.578 0.669 1.00 0.00 31 VAL A C 6
ATOM 6886 O O . VAL A 1 34 ? -16.342 -0.561 0.302 1.00 0.00 31 VAL A O 6
ATOM 6899 N N . PRO A 1 35 ? -17.938 0.823 1.164 1.00 0.00 32 PRO A N 6
ATOM 6900 C CA . PRO A 1 35 ? -19.067 -0.126 0.975 1.00 0.00 32 PRO A CA 6
ATOM 6901 C C . PRO A 1 35 ? -19.540 -0.131 -0.494 1.00 0.00 32 PRO A C 6
ATOM 6902 O O . PRO A 1 35 ? -18.917 0.507 -1.359 1.00 0.00 32 PRO A O 6
ATOM 6913 N N . ARG A 1 36 ? -20.630 -0.865 -0.788 1.00 0.00 33 ARG A N 6
ATOM 6914 C CA . ARG A 1 36 ? -21.224 -0.868 -2.137 1.00 0.00 33 ARG A CA 6
ATOM 6915 C C . ARG A 1 36 ? -21.936 0.479 -2.395 1.00 0.00 33 ARG A C 6
ATOM 6916 O O . ARG A 1 36 ? -23.142 0.640 -2.198 1.00 0.00 33 ARG A O 6
ATOM 6937 N N . LYS A 1 37 ? -21.120 1.471 -2.759 1.00 0.00 34 LYS A N 6
ATOM 6938 C CA . LYS A 1 37 ? -21.550 2.850 -2.998 1.00 0.00 34 LYS A CA 6
ATOM 6939 C C . LYS A 1 37 ? -20.820 3.371 -4.254 1.00 0.00 34 LYS A C 6
ATOM 6940 O O . LYS A 1 37 ? -20.584 4.575 -4.428 1.00 0.00 34 LYS A O 6
ATOM 6959 N N . ILE A 1 38 ? -20.476 2.428 -5.151 1.00 0.00 35 ILE A N 6
ATOM 6960 C CA . ILE A 1 38 ? -19.867 2.748 -6.446 1.00 0.00 35 ILE A CA 6
ATOM 6961 C C . ILE A 1 38 ? -20.934 3.359 -7.374 1.00 0.00 35 ILE A C 6
ATOM 6962 O O . ILE A 1 38 ? -22.144 3.233 -7.117 1.00 0.00 35 ILE A O 6
ATOM 6978 N N . ASP A 1 39 ? -20.489 4.020 -8.442 1.00 0.00 36 ASP A N 6
ATOM 6979 C CA . ASP A 1 39 ? -21.395 4.660 -9.402 1.00 0.00 36 ASP A CA 6
ATOM 6980 C C . ASP A 1 39 ? -22.108 3.594 -10.266 1.00 0.00 36 ASP A C 6
ATOM 6981 O O . ASP A 1 39 ? -21.440 2.765 -10.894 1.00 0.00 36 ASP A O 6
ATOM 6990 N N . PRO A 1 40 ? -23.485 3.597 -10.313 1.00 0.00 37 PRO A N 6
ATOM 6991 C CA . PRO A 1 40 ? -24.258 2.670 -11.187 1.00 0.00 37 PRO A CA 6
ATOM 6992 C C . PRO A 1 40 ? -24.132 3.052 -12.685 1.00 0.00 37 PRO A C 6
ATOM 6993 O O . PRO A 1 40 ? -24.538 2.293 -13.572 1.00 0.00 37 PRO A O 6
ATOM 7004 N N . ILE A 1 41 ? -23.559 4.248 -12.926 1.00 0.00 38 ILE A N 6
ATOM 7005 C CA . ILE A 1 41 ? -23.242 4.775 -14.264 1.00 0.00 38 ILE A CA 6
ATOM 7006 C C . ILE A 1 41 ? -22.152 3.911 -14.944 1.00 0.00 38 ILE A C 6
ATOM 7007 O O . ILE A 1 41 ? -22.106 3.804 -16.171 1.00 0.00 38 ILE A O 6
ATOM 7023 N N . MET A 1 42 ? -21.301 3.274 -14.121 1.00 0.00 39 MET A N 6
ATOM 7024 C CA . MET A 1 42 ? -20.241 2.362 -14.595 1.00 0.00 39 MET A CA 6
ATOM 7025 C C . MET A 1 42 ? -20.858 1.098 -15.225 1.00 0.00 39 MET A C 6
ATOM 7026 O O . MET A 1 42 ? -20.672 0.839 -16.423 1.00 0.00 39 MET A O 6
ATOM 7040 N N . GLY A 1 43 ? -21.610 0.336 -14.405 1.00 0.00 40 GLY A N 6
ATOM 7041 C CA . GLY A 1 43 ? -22.295 -0.880 -14.857 1.00 0.00 40 GLY A CA 6
ATOM 7042 C C . GLY A 1 43 ? -21.345 -1.960 -15.386 1.00 0.00 40 GLY A C 6
ATOM 7043 O O . GLY A 1 43 ? -20.145 -1.935 -15.083 1.00 0.00 40 GLY A O 6
ATOM 7047 N N . TYR A 1 44 ? -21.906 -2.922 -16.152 1.00 0.00 41 TYR A N 6
ATOM 7048 C CA . TYR A 1 44 ? -21.156 -4.011 -16.841 1.00 0.00 41 TYR A CA 6
ATOM 7049 C C . TYR A 1 44 ? -20.351 -4.899 -15.853 1.00 0.00 41 TYR A C 6
ATOM 7050 O O . TYR A 1 44 ? -19.418 -5.610 -16.256 1.00 0.00 41 TYR A O 6
ATOM 7068 N N . THR A 1 45 ? -20.750 -4.872 -14.570 1.00 0.00 42 THR A N 6
ATOM 7069 C CA . THR A 1 45 ? -20.086 -5.609 -13.491 1.00 0.00 42 THR A CA 6
ATOM 7070 C C . THR A 1 45 ? -20.810 -6.964 -13.269 1.00 0.00 42 THR A C 6
ATOM 7071 O O . THR A 1 45 ? -21.839 -7.050 -12.582 1.00 0.00 42 THR A O 6
ATOM 7082 N N . SER A 1 46 ? -20.281 -8.011 -13.947 1.00 0.00 43 SER A N 6
ATOM 7083 C CA . SER A 1 46 ? -20.800 -9.389 -13.876 1.00 0.00 43 SER A CA 6
ATOM 7084 C C . SER A 1 46 ? -20.617 -9.984 -12.467 1.00 0.00 43 SER A C 6
ATOM 7085 O O . SER A 1 46 ? -21.392 -10.848 -12.037 1.00 0.00 43 SER A O 6
ATOM 7093 N N . SER A 1 47 ? -19.567 -9.515 -11.775 1.00 0.00 44 SER A N 6
ATOM 7094 C CA . SER A 1 47 ? -19.288 -9.858 -10.379 1.00 0.00 44 SER A CA 6
ATOM 7095 C C . SER A 1 47 ? -20.179 -9.029 -9.438 1.00 0.00 44 SER A C 6
ATOM 7096 O O . SER A 1 47 ? -20.514 -7.874 -9.748 1.00 0.00 44 SER A O 6
ATOM 7104 N N . SER A 1 48 ? -20.579 -9.638 -8.305 1.00 0.00 45 SER A N 6
ATOM 7105 C CA . SER A 1 48 ? -21.341 -8.955 -7.245 1.00 0.00 45 SER A CA 6
ATOM 7106 C C . SER A 1 48 ? -20.406 -8.013 -6.462 1.00 0.00 45 SER A C 6
ATOM 7107 O O . SER A 1 48 ? -19.906 -8.354 -5.378 1.00 0.00 45 SER A O 6
ATOM 7115 N N . ASP A 1 49 ? -20.139 -6.840 -7.057 1.00 0.00 46 ASP A N 6
ATOM 7116 C CA . ASP A 1 49 ? -19.161 -5.872 -6.546 1.00 0.00 46 ASP A CA 6
ATOM 7117 C C . ASP A 1 49 ? -19.698 -5.171 -5.290 1.00 0.00 46 ASP A C 6
ATOM 7118 O O . ASP A 1 49 ? -20.721 -4.476 -5.343 1.00 0.00 46 ASP A O 6
ATOM 7127 N N . MET A 1 50 ? -19.016 -5.392 -4.162 1.00 0.00 47 MET A N 6
ATOM 7128 C CA . MET A 1 50 ? -19.260 -4.651 -2.917 1.00 0.00 47 MET A CA 6
ATOM 7129 C C . MET A 1 50 ? -18.233 -3.505 -2.798 1.00 0.00 47 MET A C 6
ATOM 7130 O O . MET A 1 50 ? -18.495 -2.481 -2.178 1.00 0.00 47 MET A O 6
ATOM 7144 N N . LYS A 1 51 ? -17.049 -3.727 -3.381 1.00 0.00 48 LYS A N 6
ATOM 7145 C CA . LYS A 1 51 ? -15.994 -2.719 -3.536 1.00 0.00 48 LYS A CA 6
ATOM 7146 C C . LYS A 1 51 ? -15.017 -3.211 -4.604 1.00 0.00 48 LYS A C 6
ATOM 7147 O O . LYS A 1 51 ? -14.898 -4.422 -4.839 1.00 0.00 48 LYS A O 6
ATOM 7166 N N . GLN A 1 52 ? -14.353 -2.266 -5.267 1.00 0.00 49 GLN A N 6
ATOM 7167 C CA . GLN A 1 52 ? -13.261 -2.563 -6.205 1.00 0.00 49 GLN A CA 6
ATOM 7168 C C . GLN A 1 52 ? -11.962 -2.833 -5.423 1.00 0.00 49 GLN A C 6
ATOM 7169 O O . GLN A 1 52 ? -11.889 -2.591 -4.213 1.00 0.00 49 GLN A O 6
ATOM 7183 N N . GLN A 1 53 ? -10.957 -3.390 -6.108 1.00 0.00 50 GLN A N 6
ATOM 7184 C CA . GLN A 1 53 ? -9.571 -3.371 -5.607 1.00 0.00 50 GLN A CA 6
ATOM 7185 C C . GLN A 1 53 ? -8.979 -1.989 -5.929 1.00 0.00 50 GLN A C 6
ATOM 7186 O O . GLN A 1 53 ? -9.397 -1.344 -6.904 1.00 0.00 50 GLN A O 6
ATOM 7200 N N . VAL A 1 54 ? -8.056 -1.512 -5.101 1.00 0.00 51 VAL A N 6
ATOM 7201 C CA . VAL A 1 54 ? -7.443 -0.188 -5.293 1.00 0.00 51 VAL A CA 6
ATOM 7202 C C . VAL A 1 54 ? -5.938 -0.264 -5.020 1.00 0.00 51 VAL A C 6
ATOM 7203 O O . VAL A 1 54 ? -5.489 -1.033 -4.158 1.00 0.00 51 VAL A O 6
ATOM 7216 N N . LYS A 1 55 ? -5.174 0.530 -5.783 1.00 0.00 52 LYS A N 6
ATOM 7217 C CA . LYS A 1 55 ? -3.727 0.638 -5.611 1.00 0.00 52 LYS A CA 6
ATOM 7218 C C . LYS A 1 55 ? -3.278 2.094 -5.748 1.00 0.00 52 LYS A C 6
ATOM 7219 O O . LYS A 1 55 ? -3.779 2.849 -6.587 1.00 0.00 52 LYS A O 6
ATOM 7238 N N . LEU A 1 56 ? -2.355 2.465 -4.863 1.00 0.00 53 LEU A N 6
ATOM 7239 C CA . LEU A 1 56 ? -1.692 3.768 -4.826 1.00 0.00 53 LEU A CA 6
ATOM 7240 C C . LEU A 1 56 ? -0.191 3.507 -5.017 1.00 0.00 53 LEU A C 6
ATOM 7241 O O . LEU A 1 56 ? 0.287 2.431 -4.671 1.00 0.00 53 LEU A O 6
ATOM 7257 N N . THR A 1 57 ? 0.558 4.459 -5.581 1.00 0.00 54 THR A N 6
ATOM 7258 C CA . THR A 1 57 ? 2.020 4.280 -5.770 1.00 0.00 54 THR A CA 6
ATOM 7259 C C . THR A 1 57 ? 2.796 5.411 -5.076 1.00 0.00 54 THR A C 6
ATOM 7260 O O . THR A 1 57 ? 2.508 6.594 -5.282 1.00 0.00 54 THR A O 6
ATOM 7271 N N . PHE A 1 58 ? 3.776 5.024 -4.250 1.00 0.00 55 PHE A N 6
ATOM 7272 C CA . PHE A 1 58 ? 4.588 5.931 -3.429 1.00 0.00 55 PHE A CA 6
ATOM 7273 C C . PHE A 1 58 ? 6.064 5.620 -3.657 1.00 0.00 55 PHE A C 6
ATOM 7274 O O . PHE A 1 58 ? 6.417 4.486 -3.988 1.00 0.00 55 PHE A O 6
ATOM 7291 N N . GLU A 1 59 ? 6.918 6.623 -3.429 1.00 0.00 56 GLU A N 6
ATOM 7292 C CA . GLU A 1 59 ? 8.369 6.509 -3.653 1.00 0.00 56 GLU A CA 6
ATOM 7293 C C . GLU A 1 59 ? 9.030 5.533 -2.656 1.00 0.00 56 GLU A C 6
ATOM 7294 O O . GLU A 1 59 ? 10.029 4.877 -2.983 1.00 0.00 56 GLU A O 6
ATOM 7306 N N . THR A 1 60 ? 8.443 5.430 -1.449 1.00 0.00 57 THR A N 6
ATOM 7307 C CA . THR A 1 60 ? 8.979 4.606 -0.355 1.00 0.00 57 THR A CA 6
ATOM 7308 C C . THR A 1 60 ? 7.873 3.750 0.286 1.00 0.00 57 THR A C 6
ATOM 7309 O O . THR A 1 60 ? 6.672 4.037 0.145 1.00 0.00 57 THR A O 6
ATOM 7320 N N . GLN A 1 61 ? 8.324 2.700 1.000 1.00 0.00 58 GLN A N 6
ATOM 7321 C CA . GLN A 1 61 ? 7.493 1.880 1.906 1.00 0.00 58 GLN A CA 6
ATOM 7322 C C . GLN A 1 61 ? 6.786 2.751 2.944 1.00 0.00 58 GLN A C 6
ATOM 7323 O O . GLN A 1 61 ? 5.580 2.637 3.154 1.00 0.00 58 GLN A O 6
ATOM 7337 N N . GLU A 1 62 ? 7.604 3.616 3.563 1.00 0.00 59 GLU A N 6
ATOM 7338 C CA . GLU A 1 62 ? 7.225 4.554 4.632 1.00 0.00 59 GLU A CA 6
ATOM 7339 C C . GLU A 1 62 ? 5.914 5.311 4.342 1.00 0.00 59 GLU A C 6
ATOM 7340 O O . GLU A 1 62 ? 5.058 5.405 5.212 1.00 0.00 59 GLU A O 6
ATOM 7352 N N . GLN A 1 63 ? 5.775 5.836 3.112 1.00 0.00 60 GLN A N 6
ATOM 7353 C CA . GLN A 1 63 ? 4.587 6.618 2.695 1.00 0.00 60 GLN A CA 6
ATOM 7354 C C . GLN A 1 63 ? 3.329 5.731 2.554 1.00 0.00 60 GLN A C 6
ATOM 7355 O O . GLN A 1 63 ? 2.216 6.173 2.858 1.00 0.00 60 GLN A O 6
ATOM 7369 N N . ALA A 1 64 ? 3.510 4.469 2.124 1.00 0.00 61 ALA A N 6
ATOM 7370 C CA . ALA A 1 64 ? 2.391 3.550 1.826 1.00 0.00 61 ALA A CA 6
ATOM 7371 C C . ALA A 1 64 ? 1.840 2.929 3.115 1.00 0.00 61 ALA A C 6
ATOM 7372 O O . ALA A 1 64 ? 0.624 2.750 3.275 1.00 0.00 61 ALA A O 6
ATOM 7379 N N . GLU A 1 65 ? 2.762 2.621 4.035 1.00 0.00 62 GLU A N 6
ATOM 7380 C CA . GLU A 1 65 ? 2.409 2.107 5.361 1.00 0.00 62 GLU A CA 6
ATOM 7381 C C . GLU A 1 65 ? 1.799 3.220 6.220 1.00 0.00 62 GLU A C 6
ATOM 7382 O O . GLU A 1 65 ? 0.845 2.974 6.943 1.00 0.00 62 GLU A O 6
ATOM 7394 N N . ALA A 1 66 ? 2.365 4.444 6.128 1.00 0.00 63 ALA A N 6
ATOM 7395 C CA . ALA A 1 66 ? 1.833 5.638 6.821 1.00 0.00 63 ALA A CA 6
ATOM 7396 C C . ALA A 1 66 ? 0.391 5.950 6.408 1.00 0.00 63 ALA A C 6
ATOM 7397 O O . ALA A 1 66 ? -0.391 6.447 7.220 1.00 0.00 63 ALA A O 6
ATOM 7404 N N . TYR A 1 67 ? 0.059 5.664 5.129 1.00 0.00 64 TYR A N 6
ATOM 7405 C CA . TYR A 1 67 ? -1.302 5.834 4.601 1.00 0.00 64 TYR A CA 6
ATOM 7406 C C . TYR A 1 67 ? -2.254 4.883 5.337 1.00 0.00 64 TYR A C 6
ATOM 7407 O O . TYR A 1 67 ? -3.252 5.319 5.923 1.00 0.00 64 TYR A O 6
ATOM 7425 N N . ALA A 1 68 ? -1.927 3.577 5.278 1.00 0.00 65 ALA A N 6
ATOM 7426 C CA . ALA A 1 68 ? -2.673 2.499 5.950 1.00 0.00 65 ALA A CA 6
ATOM 7427 C C . ALA A 1 68 ? -2.868 2.776 7.465 1.00 0.00 65 ALA A C 6
ATOM 7428 O O . ALA A 1 68 ? -3.973 2.652 7.976 1.00 0.00 65 ALA A O 6
ATOM 7435 N N . GLN A 1 69 ? -1.783 3.188 8.149 1.00 0.00 66 GLN A N 6
ATOM 7436 C CA . GLN A 1 69 ? -1.780 3.522 9.597 1.00 0.00 66 GLN A CA 6
ATOM 7437 C C . GLN A 1 69 ? -2.754 4.674 9.899 1.00 0.00 66 GLN A C 6
ATOM 7438 O O . GLN A 1 69 ? -3.546 4.590 10.843 1.00 0.00 66 GLN A O 6
ATOM 7452 N N . ARG A 1 70 ? -2.675 5.749 9.091 1.00 0.00 67 ARG A N 6
ATOM 7453 C CA . ARG A 1 70 ? -3.548 6.936 9.181 1.00 0.00 67 ARG A CA 6
ATOM 7454 C C . ARG A 1 70 ? -5.035 6.549 9.037 1.00 0.00 67 ARG A C 6
ATOM 7455 O O . ARG A 1 70 ? -5.910 7.119 9.707 1.00 0.00 67 ARG A O 6
ATOM 7476 N N . LYS A 1 71 ? -5.307 5.553 8.175 1.00 0.00 68 LYS A N 6
ATOM 7477 C CA . LYS A 1 71 ? -6.664 5.044 7.921 1.00 0.00 68 LYS A CA 6
ATOM 7478 C C . LYS A 1 71 ? -7.099 4.049 9.024 1.00 0.00 68 LYS A C 6
ATOM 7479 O O . LYS A 1 71 ? -8.298 3.886 9.283 1.00 0.00 68 LYS A O 6
ATOM 7498 N N . GLY A 1 72 ? -6.107 3.405 9.679 1.00 0.00 69 GLY A N 6
ATOM 7499 C CA . GLY A 1 72 ? -6.352 2.300 10.619 1.00 0.00 69 GLY A CA 6
ATOM 7500 C C . GLY A 1 72 ? -6.173 0.923 9.966 1.00 0.00 69 GLY A C 6
ATOM 7501 O O . GLY A 1 72 ? -6.266 -0.107 10.647 1.00 0.00 69 GLY A O 6
ATOM 7505 N N . ILE A 1 73 ? -5.941 0.927 8.633 1.00 0.00 70 ILE A N 6
ATOM 7506 C CA . ILE A 1 73 ? -5.804 -0.302 7.829 1.00 0.00 70 ILE A CA 6
ATOM 7507 C C . ILE A 1 73 ? -4.572 -1.136 8.298 1.00 0.00 70 ILE A C 6
ATOM 7508 O O . ILE A 1 73 ? -3.415 -0.703 8.177 1.00 0.00 70 ILE A O 6
ATOM 7524 N N . GLU A 1 74 ? -4.903 -2.294 8.911 1.00 0.00 71 GLU A N 6
ATOM 7525 C CA . GLU A 1 74 ? -3.873 -3.320 9.228 1.00 0.00 71 GLU A CA 6
ATOM 7526 C C . GLU A 1 74 ? -3.096 -3.681 7.940 1.00 0.00 71 GLU A C 6
ATOM 7527 O O . GLU A 1 74 ? -3.709 -3.816 6.886 1.00 0.00 71 GLU A O 6
ATOM 7539 N N . TYR A 1 75 ? -1.760 -3.849 8.008 1.00 0.00 72 TYR A N 6
ATOM 7540 C CA . TYR A 1 75 ? -0.936 -3.983 6.791 1.00 0.00 72 TYR A CA 6
ATOM 7541 C C . TYR A 1 75 ? 0.282 -4.887 7.016 1.00 0.00 72 TYR A C 6
ATOM 7542 O O . TYR A 1 75 ? 0.786 -4.999 8.143 1.00 0.00 72 TYR A O 6
ATOM 7560 N N . ARG A 1 76 ? 0.735 -5.549 5.937 1.00 0.00 73 ARG A N 6
ATOM 7561 C CA . ARG A 1 76 ? 1.990 -6.320 5.908 1.00 0.00 73 ARG A CA 6
ATOM 7562 C C . ARG A 1 76 ? 2.902 -5.741 4.796 1.00 0.00 73 ARG A C 6
ATOM 7563 O O . ARG A 1 76 ? 2.474 -5.603 3.645 1.00 0.00 73 ARG A O 6
ATOM 7584 N N . VAL A 1 77 ? 4.145 -5.375 5.171 1.00 0.00 74 VAL A N 6
ATOM 7585 C CA . VAL A 1 77 ? 5.170 -4.866 4.231 1.00 0.00 74 VAL A CA 6
ATOM 7586 C C . VAL A 1 77 ? 6.066 -6.027 3.732 1.00 0.00 74 VAL A C 6
ATOM 7587 O O . VAL A 1 77 ? 6.433 -6.917 4.506 1.00 0.00 74 VAL A O 6
ATOM 7600 N N . ILE A 1 78 ? 6.376 -6.026 2.424 1.00 0.00 75 ILE A N 6
ATOM 7601 C CA . ILE A 1 78 ? 7.187 -7.061 1.755 1.00 0.00 75 ILE A CA 6
ATOM 7602 C C . ILE A 1 78 ? 8.418 -6.380 1.125 1.00 0.00 75 ILE A C 6
ATOM 7603 O O . ILE A 1 78 ? 8.297 -5.307 0.519 1.00 0.00 75 ILE A O 6
ATOM 7619 N N . LEU A 1 79 ? 9.589 -7.018 1.269 1.00 0.00 76 LEU A N 6
ATOM 7620 C CA . LEU A 1 79 ? 10.868 -6.507 0.757 1.00 0.00 76 LEU A CA 6
ATOM 7621 C C . LEU A 1 79 ? 10.970 -6.672 -0.778 1.00 0.00 76 LEU A C 6
ATOM 7622 O O . LEU A 1 79 ? 10.510 -7.682 -1.326 1.00 0.00 76 LEU A O 6
ATOM 7638 N N . PRO A 1 80 ? 11.583 -5.676 -1.497 1.00 0.00 77 PRO A N 6
ATOM 7639 C CA . PRO A 1 80 ? 11.714 -5.699 -2.973 1.00 0.00 77 PRO A CA 6
ATOM 7640 C C . PRO A 1 80 ? 12.867 -6.598 -3.458 1.00 0.00 77 PRO A C 6
ATOM 7641 O O . PRO A 1 80 ? 13.439 -7.369 -2.683 1.00 0.00 77 PRO A O 6
ATOM 7652 N N . LYS A 1 81 ? 13.230 -6.437 -4.742 1.00 0.00 78 LYS A N 6
ATOM 7653 C CA . LYS A 1 81 ? 14.329 -7.190 -5.397 1.00 0.00 78 LYS A CA 6
ATOM 7654 C C . LYS A 1 81 ? 15.748 -6.679 -4.994 1.00 0.00 78 LYS A C 6
ATOM 7655 O O . LYS A 1 81 ? 16.735 -7.010 -5.658 1.00 0.00 78 LYS A O 6
ATOM 7674 N N . GLU A 1 82 ? 15.840 -5.903 -3.893 1.00 0.00 79 GLU A N 6
ATOM 7675 C CA . GLU A 1 82 ? 17.097 -5.307 -3.413 1.00 0.00 79 GLU A CA 6
ATOM 7676 C C . GLU A 1 82 ? 17.074 -5.224 -1.870 1.00 0.00 79 GLU A C 6
ATOM 7677 O O . GLU A 1 82 ? 17.865 -5.912 -1.210 1.00 0.00 79 GLU A O 6
ATOM 7689 N N . ALA A 1 83 ? 16.130 -4.427 -1.311 1.00 0.00 80 ALA A N 6
ATOM 7690 C CA . ALA A 1 83 ? 15.915 -4.293 0.147 1.00 0.00 80 ALA A CA 6
ATOM 7691 C C . ALA A 1 83 ? 17.196 -3.864 0.888 1.00 0.00 80 ALA A C 6
ATOM 7692 O O . ALA A 1 83 ? 17.615 -4.508 1.859 1.00 0.00 80 ALA A O 6
ATOM 7699 N N . MET A 1 4 ? -9.533 -5.891 6.737 1.00 0.00 1 MET A N 7
ATOM 7700 C CA . MET A 1 4 ? -8.822 -5.166 5.662 1.00 0.00 1 MET A CA 7
ATOM 7701 C C . MET A 1 4 ? -7.327 -5.151 5.983 1.00 0.00 1 MET A C 7
ATOM 7702 O O . MET A 1 4 ? -6.912 -4.512 6.951 1.00 0.00 1 MET A O 7
ATOM 7716 N N . SER A 1 5 ? -6.531 -5.857 5.172 1.00 0.00 2 SER A N 7
ATOM 7717 C CA . SER A 1 5 ? -5.066 -5.950 5.322 1.00 0.00 2 SER A CA 7
ATOM 7718 C C . SER A 1 5 ? -4.402 -5.315 4.093 1.00 0.00 2 SER A C 7
ATOM 7719 O O . SER A 1 5 ? -4.749 -5.654 2.955 1.00 0.00 2 SER A O 7
ATOM 7727 N N . ALA A 1 6 ? -3.499 -4.351 4.326 1.00 0.00 3 ALA A N 7
ATOM 7728 C CA . ALA A 1 6 ? -2.806 -3.610 3.261 1.00 0.00 3 ALA A CA 7
ATOM 7729 C C . ALA A 1 6 ? -1.394 -4.187 3.052 1.00 0.00 3 ALA A C 7
ATOM 7730 O O . ALA A 1 6 ? -0.655 -4.365 4.003 1.00 0.00 3 ALA A O 7
ATOM 7737 N N . LYS A 1 7 ? -1.036 -4.504 1.808 1.00 0.00 4 LYS A N 7
ATOM 7738 C CA . LYS A 1 7 ? 0.277 -5.044 1.446 1.00 0.00 4 LYS A CA 7
ATOM 7739 C C . LYS A 1 7 ? 1.005 -4.013 0.557 1.00 0.00 4 LYS A C 7
ATOM 7740 O O . LYS A 1 7 ? 0.501 -3.609 -0.500 1.00 0.00 4 LYS A O 7
ATOM 7759 N N . ILE A 1 8 ? 2.174 -3.556 1.046 1.00 0.00 5 ILE A N 7
ATOM 7760 C CA . ILE A 1 8 ? 2.984 -2.514 0.396 1.00 0.00 5 ILE A CA 7
ATOM 7761 C C . ILE A 1 8 ? 4.195 -3.211 -0.208 1.00 0.00 5 ILE A C 7
ATOM 7762 O O . ILE A 1 8 ? 4.956 -3.844 0.524 1.00 0.00 5 ILE A O 7
ATOM 7778 N N . TYR A 1 9 ? 4.400 -3.073 -1.518 1.00 0.00 6 TYR A N 7
ATOM 7779 C CA . TYR A 1 9 ? 5.438 -3.838 -2.224 1.00 0.00 6 TYR A CA 7
ATOM 7780 C C . TYR A 1 9 ? 5.989 -3.069 -3.427 1.00 0.00 6 TYR A C 7
ATOM 7781 O O . TYR A 1 9 ? 5.369 -2.131 -3.927 1.00 0.00 6 TYR A O 7
ATOM 7799 N N . ARG A 1 10 ? 7.164 -3.508 -3.882 1.00 0.00 7 ARG A N 7
ATOM 7800 C CA . ARG A 1 10 ? 7.754 -3.072 -5.158 1.00 0.00 7 ARG A CA 7
ATOM 7801 C C . ARG A 1 10 ? 7.929 -4.299 -6.056 1.00 0.00 7 ARG A C 7
ATOM 7802 O O . ARG A 1 10 ? 8.842 -5.107 -5.827 1.00 0.00 7 ARG A O 7
ATOM 7823 N N . PRO A 1 11 ? 7.040 -4.480 -7.070 1.00 0.00 8 PRO A N 7
ATOM 7824 C CA . PRO A 1 11 ? 7.118 -5.624 -7.985 1.00 0.00 8 PRO A CA 7
ATOM 7825 C C . PRO A 1 11 ? 8.257 -5.461 -9.023 1.00 0.00 8 PRO A C 7
ATOM 7826 O O . PRO A 1 11 ? 8.480 -4.366 -9.554 1.00 0.00 8 PRO A O 7
ATOM 7837 N N . ALA A 1 12 ? 8.973 -6.574 -9.291 1.00 0.00 9 ALA A N 7
ATOM 7838 C CA . ALA A 1 12 ? 10.008 -6.657 -10.347 1.00 0.00 9 ALA A CA 7
ATOM 7839 C C . ALA A 1 12 ? 9.373 -6.599 -11.760 1.00 0.00 9 ALA A C 7
ATOM 7840 O O . ALA A 1 12 ? 10.076 -6.484 -12.771 1.00 0.00 9 ALA A O 7
ATOM 7847 N N . LYS A 1 13 ? 8.039 -6.719 -11.800 1.00 0.00 10 LYS A N 7
ATOM 7848 C CA . LYS A 1 13 ? 7.207 -6.382 -12.960 1.00 0.00 10 LYS A CA 7
ATOM 7849 C C . LYS A 1 13 ? 6.088 -5.439 -12.470 1.00 0.00 10 LYS A C 7
ATOM 7850 O O . LYS A 1 13 ? 5.057 -5.881 -11.943 1.00 0.00 10 LYS A O 7
ATOM 7869 N N . THR A 1 14 ? 6.333 -4.132 -12.589 1.00 0.00 11 THR A N 7
ATOM 7870 C CA . THR A 1 14 ? 5.402 -3.092 -12.121 1.00 0.00 11 THR A CA 7
ATOM 7871 C C . THR A 1 14 ? 4.328 -2.818 -13.182 1.00 0.00 11 THR A C 7
ATOM 7872 O O . THR A 1 14 ? 4.627 -2.799 -14.389 1.00 0.00 11 THR A O 7
ATOM 7883 N N . ALA A 1 15 ? 3.069 -2.656 -12.715 1.00 0.00 12 ALA A N 7
ATOM 7884 C CA . ALA A 1 15 ? 1.955 -2.211 -13.558 1.00 0.00 12 ALA A CA 7
ATOM 7885 C C . ALA A 1 15 ? 2.294 -0.833 -14.145 1.00 0.00 12 ALA A C 7
ATOM 7886 O O . ALA A 1 15 ? 2.547 0.122 -13.394 1.00 0.00 12 ALA A O 7
ATOM 7893 N N . MET A 1 16 ? 2.335 -0.770 -15.481 1.00 0.00 13 MET A N 7
ATOM 7894 C CA . MET A 1 16 ? 2.816 0.400 -16.225 1.00 0.00 13 MET A CA 7
ATOM 7895 C C . MET A 1 16 ? 1.814 1.565 -16.122 1.00 0.00 13 MET A C 7
ATOM 7896 O O . MET A 1 16 ? 0.844 1.652 -16.890 1.00 0.00 13 MET A O 7
ATOM 7910 N N . GLN A 1 17 ? 2.028 2.402 -15.093 1.00 0.00 14 GLN A N 7
ATOM 7911 C CA . GLN A 1 17 ? 1.338 3.691 -14.921 1.00 0.00 14 GLN A CA 7
ATOM 7912 C C . GLN A 1 17 ? 1.920 4.703 -15.930 1.00 0.00 14 GLN A C 7
ATOM 7913 O O . GLN A 1 17 ? 1.203 5.546 -16.479 1.00 0.00 14 GLN A O 7
ATOM 7927 N N . SER A 1 18 ? 3.238 4.581 -16.146 1.00 0.00 15 SER A N 7
ATOM 7928 C CA . SER A 1 18 ? 3.979 5.280 -17.200 1.00 0.00 15 SER A CA 7
ATOM 7929 C C . SER A 1 18 ? 5.258 4.474 -17.510 1.00 0.00 15 SER A C 7
ATOM 7930 O O . SER A 1 18 ? 5.767 3.752 -16.634 1.00 0.00 15 SER A O 7
ATOM 7938 N N . GLY A 1 19 ? 5.750 4.572 -18.756 1.00 0.00 16 GLY A N 7
ATOM 7939 C CA . GLY A 1 19 ? 6.941 3.836 -19.201 1.00 0.00 16 GLY A CA 7
ATOM 7940 C C . GLY A 1 19 ? 8.235 4.473 -18.702 1.00 0.00 16 GLY A C 7
ATOM 7941 O O . GLY A 1 19 ? 8.986 5.070 -19.487 1.00 0.00 16 GLY A O 7
ATOM 7945 N N . THR A 1 20 ? 8.479 4.342 -17.384 1.00 0.00 17 THR A N 7
ATOM 7946 C CA . THR A 1 20 ? 9.637 4.933 -16.698 1.00 0.00 17 THR A CA 7
ATOM 7947 C C . THR A 1 20 ? 9.974 4.127 -15.422 1.00 0.00 17 THR A C 7
ATOM 7948 O O . THR A 1 20 ? 10.699 4.605 -14.545 1.00 0.00 17 THR A O 7
ATOM 7959 N N . ALA A 1 21 ? 9.488 2.873 -15.347 1.00 0.00 18 ALA A N 7
ATOM 7960 C CA . ALA A 1 21 ? 9.613 2.037 -14.138 1.00 0.00 18 ALA A CA 7
ATOM 7961 C C . ALA A 1 21 ? 11.003 1.358 -14.057 1.00 0.00 18 ALA A C 7
ATOM 7962 O O . ALA A 1 21 ? 11.139 0.149 -14.292 1.00 0.00 18 ALA A O 7
ATOM 7969 N N . LYS A 1 22 ? 12.040 2.180 -13.786 1.00 0.00 19 LYS A N 7
ATOM 7970 C CA . LYS A 1 22 ? 13.387 1.706 -13.423 1.00 0.00 19 LYS A CA 7
ATOM 7971 C C . LYS A 1 22 ? 13.432 1.611 -11.889 1.00 0.00 19 LYS A C 7
ATOM 7972 O O . LYS A 1 22 ? 13.554 0.519 -11.312 1.00 0.00 19 LYS A O 7
ATOM 7991 N N . THR A 1 23 ? 13.327 2.789 -11.242 1.00 0.00 20 THR A N 7
ATOM 7992 C CA . THR A 1 23 ? 13.024 2.902 -9.819 1.00 0.00 20 THR A CA 7
ATOM 7993 C C . THR A 1 23 ? 11.505 2.717 -9.657 1.00 0.00 20 THR A C 7
ATOM 7994 O O . THR A 1 23 ? 10.725 3.660 -9.841 1.00 0.00 20 THR A O 7
ATOM 8005 N N . ASN A 1 24 ? 11.097 1.470 -9.379 1.00 0.00 21 ASN A N 7
ATOM 8006 C CA . ASN A 1 24 ? 9.677 1.064 -9.384 1.00 0.00 21 ASN A CA 7
ATOM 8007 C C . ASN A 1 24 ? 8.903 1.753 -8.251 1.00 0.00 21 ASN A C 7
ATOM 8008 O O . ASN A 1 24 ? 9.436 1.945 -7.154 1.00 0.00 21 ASN A O 7
ATOM 8019 N N . VAL A 1 25 ? 7.659 2.139 -8.541 1.00 0.00 22 VAL A N 7
ATOM 8020 C CA . VAL A 1 25 ? 6.755 2.761 -7.559 1.00 0.00 22 VAL A CA 7
ATOM 8021 C C . VAL A 1 25 ? 6.247 1.692 -6.566 1.00 0.00 22 VAL A C 7
ATOM 8022 O O . VAL A 1 25 ? 6.145 0.506 -6.928 1.00 0.00 22 VAL A O 7
ATOM 8035 N N . TRP A 1 26 ? 5.954 2.091 -5.307 1.00 0.00 23 TRP A N 7
ATOM 8036 C CA . TRP A 1 26 ? 5.420 1.182 -4.286 1.00 0.00 23 TRP A CA 7
ATOM 8037 C C . TRP A 1 26 ? 3.895 1.121 -4.460 1.00 0.00 23 TRP A C 7
ATOM 8038 O O . TRP A 1 26 ? 3.220 2.160 -4.496 1.00 0.00 23 TRP A O 7
ATOM 8059 N N . VAL A 1 27 ? 3.378 -0.096 -4.569 1.00 0.00 24 VAL A N 7
ATOM 8060 C CA . VAL A 1 27 ? 1.944 -0.321 -4.759 1.00 0.00 24 VAL A CA 7
ATOM 8061 C C . VAL A 1 27 ? 1.345 -0.731 -3.402 1.00 0.00 24 VAL A C 7
ATOM 8062 O O . VAL A 1 27 ? 1.939 -1.539 -2.677 1.00 0.00 24 VAL A O 7
ATOM 8075 N N . LEU A 1 28 ? 0.172 -0.167 -3.073 1.00 0.00 25 LEU A N 7
ATOM 8076 C CA . LEU A 1 28 ? -0.552 -0.405 -1.825 1.00 0.00 25 LEU A CA 7
ATOM 8077 C C . LEU A 1 28 ? -1.913 -1.029 -2.157 1.00 0.00 25 LEU A C 7
ATOM 8078 O O . LEU A 1 28 ? -2.837 -0.338 -2.572 1.00 0.00 25 LEU A O 7
ATOM 8094 N N . GLU A 1 29 ? -2.010 -2.327 -1.925 1.00 0.00 26 GLU A N 7
ATOM 8095 C CA . GLU A 1 29 ? -3.261 -3.079 -2.129 1.00 0.00 26 GLU A CA 7
ATOM 8096 C C . GLU A 1 29 ? -3.859 -3.357 -0.759 1.00 0.00 26 GLU A C 7
ATOM 8097 O O . GLU A 1 29 ? -3.134 -3.735 0.135 1.00 0.00 26 GLU A O 7
ATOM 8109 N N . PHE A 1 30 ? -5.171 -3.194 -0.593 1.00 0.00 27 PHE A N 7
ATOM 8110 C CA . PHE A 1 30 ? -5.869 -3.549 0.658 1.00 0.00 27 PHE A CA 7
ATOM 8111 C C . PHE A 1 30 ? -7.246 -4.106 0.342 1.00 0.00 27 PHE A C 7
ATOM 8112 O O . PHE A 1 30 ? -7.852 -3.683 -0.650 1.00 0.00 27 PHE A O 7
ATOM 8129 N N . ASP A 1 31 ? -7.756 -5.016 1.199 1.00 0.00 28 ASP A N 7
ATOM 8130 C CA . ASP A 1 31 ? -9.094 -5.614 1.060 1.00 0.00 28 ASP A CA 7
ATOM 8131 C C . ASP A 1 31 ? -10.170 -4.531 1.147 1.00 0.00 28 ASP A C 7
ATOM 8132 O O . ASP A 1 31 ? -10.580 -4.140 2.233 1.00 0.00 28 ASP A O 7
ATOM 8141 N N . ALA A 1 32 ? -10.585 -4.029 -0.012 1.00 0.00 29 ALA A N 7
ATOM 8142 C CA . ALA A 1 32 ? -11.619 -3.002 -0.104 1.00 0.00 29 ALA A CA 7
ATOM 8143 C C . ALA A 1 32 ? -12.989 -3.681 -0.185 1.00 0.00 29 ALA A C 7
ATOM 8144 O O . ALA A 1 32 ? -13.154 -4.673 -0.902 1.00 0.00 29 ALA A O 7
ATOM 8151 N N . GLU A 1 33 ? -13.971 -3.133 0.549 1.00 0.00 30 GLU A N 7
ATOM 8152 C CA . GLU A 1 33 ? -15.331 -3.702 0.646 1.00 0.00 30 GLU A CA 7
ATOM 8153 C C . GLU A 1 33 ? -16.212 -3.263 -0.551 1.00 0.00 30 GLU A C 7
ATOM 8154 O O . GLU A 1 33 ? -17.425 -3.511 -0.566 1.00 0.00 30 GLU A O 7
ATOM 8166 N N . VAL A 1 34 ? -15.585 -2.636 -1.561 1.00 0.00 31 VAL A N 7
ATOM 8167 C CA . VAL A 1 34 ? -16.263 -2.171 -2.775 1.00 0.00 31 VAL A CA 7
ATOM 8168 C C . VAL A 1 34 ? -16.276 -3.293 -3.862 1.00 0.00 31 VAL A C 7
ATOM 8169 O O . VAL A 1 34 ? -15.211 -3.764 -4.292 1.00 0.00 31 VAL A O 7
ATOM 8182 N N . PRO A 1 35 ? -17.492 -3.791 -4.274 1.00 0.00 32 PRO A N 7
ATOM 8183 C CA . PRO A 1 35 ? -17.635 -4.803 -5.352 1.00 0.00 32 PRO A CA 7
ATOM 8184 C C . PRO A 1 35 ? -17.674 -4.165 -6.754 1.00 0.00 32 PRO A C 7
ATOM 8185 O O . PRO A 1 35 ? -17.058 -3.124 -6.979 1.00 0.00 32 PRO A O 7
ATOM 8196 N N . ARG A 1 36 ? -18.390 -4.819 -7.697 1.00 0.00 33 ARG A N 7
ATOM 8197 C CA . ARG A 1 36 ? -18.704 -4.251 -9.038 1.00 0.00 33 ARG A CA 7
ATOM 8198 C C . ARG A 1 36 ? -19.408 -2.867 -8.948 1.00 0.00 33 ARG A C 7
ATOM 8199 O O . ARG A 1 36 ? -19.502 -2.141 -9.942 1.00 0.00 33 ARG A O 7
ATOM 8220 N N . LYS A 1 37 ? -19.924 -2.533 -7.750 1.00 0.00 34 LYS A N 7
ATOM 8221 C CA . LYS A 1 37 ? -20.448 -1.200 -7.423 1.00 0.00 34 LYS A CA 7
ATOM 8222 C C . LYS A 1 37 ? -19.255 -0.243 -7.121 1.00 0.00 34 LYS A C 7
ATOM 8223 O O . LYS A 1 37 ? -19.103 0.272 -6.006 1.00 0.00 34 LYS A O 7
ATOM 8242 N N . ILE A 1 38 ? -18.393 -0.059 -8.142 1.00 0.00 35 ILE A N 7
ATOM 8243 C CA . ILE A 1 38 ? -17.182 0.797 -8.080 1.00 0.00 35 ILE A CA 7
ATOM 8244 C C . ILE A 1 38 ? -17.508 2.256 -8.481 1.00 0.00 35 ILE A C 7
ATOM 8245 O O . ILE A 1 38 ? -18.678 2.652 -8.487 1.00 0.00 35 ILE A O 7
ATOM 8261 N N . ASP A 1 39 ? -16.453 3.057 -8.755 1.00 0.00 36 ASP A N 7
ATOM 8262 C CA . ASP A 1 39 ? -16.593 4.428 -9.291 1.00 0.00 36 ASP A CA 7
ATOM 8263 C C . ASP A 1 39 ? -17.407 4.422 -10.613 1.00 0.00 36 ASP A C 7
ATOM 8264 O O . ASP A 1 39 ? -16.952 3.843 -11.612 1.00 0.00 36 ASP A O 7
ATOM 8273 N N . PRO A 1 40 ? -18.623 5.066 -10.652 1.00 0.00 37 PRO A N 7
ATOM 8274 C CA . PRO A 1 40 ? -19.459 5.130 -11.882 1.00 0.00 37 PRO A CA 7
ATOM 8275 C C . PRO A 1 40 ? -18.864 6.088 -12.945 1.00 0.00 37 PRO A C 7
ATOM 8276 O O . PRO A 1 40 ? -19.362 6.156 -14.074 1.00 0.00 37 PRO A O 7
ATOM 8287 N N . ILE A 1 41 ? -17.802 6.817 -12.545 1.00 0.00 38 ILE A N 7
ATOM 8288 C CA . ILE A 1 41 ? -17.101 7.807 -13.377 1.00 0.00 38 ILE A CA 7
ATOM 8289 C C . ILE A 1 41 ? -16.524 7.151 -14.652 1.00 0.00 38 ILE A C 7
ATOM 8290 O O . ILE A 1 41 ? -16.818 7.591 -15.769 1.00 0.00 38 ILE A O 7
ATOM 8306 N N . MET A 1 42 ? -15.718 6.088 -14.465 1.00 0.00 39 MET A N 7
ATOM 8307 C CA . MET A 1 42 ? -15.103 5.333 -15.579 1.00 0.00 39 MET A CA 7
ATOM 8308 C C . MET A 1 42 ? -15.801 3.957 -15.747 1.00 0.00 39 MET A C 7
ATOM 8309 O O . MET A 1 42 ? -16.373 3.687 -16.813 1.00 0.00 39 MET A O 7
ATOM 8323 N N . GLY A 1 43 ? -15.792 3.117 -14.683 1.00 0.00 40 GLY A N 7
ATOM 8324 C CA . GLY A 1 43 ? -16.397 1.771 -14.724 1.00 0.00 40 GLY A CA 7
ATOM 8325 C C . GLY A 1 43 ? -15.621 0.776 -15.604 1.00 0.00 40 GLY A C 7
ATOM 8326 O O . GLY A 1 43 ? -15.558 0.951 -16.822 1.00 0.00 40 GLY A O 7
ATOM 8330 N N . TYR A 1 44 ? -15.042 -0.282 -14.991 1.00 0.00 41 TYR A N 7
ATOM 8331 C CA . TYR A 1 44 ? -14.217 -1.288 -15.710 1.00 0.00 41 TYR A CA 7
ATOM 8332 C C . TYR A 1 44 ? -14.549 -2.728 -15.241 1.00 0.00 41 TYR A C 7
ATOM 8333 O O . TYR A 1 44 ? -13.701 -3.629 -15.329 1.00 0.00 41 TYR A O 7
ATOM 8351 N N . THR A 1 45 ? -15.808 -2.941 -14.806 1.00 0.00 42 THR A N 7
ATOM 8352 C CA . THR A 1 45 ? -16.268 -4.230 -14.242 1.00 0.00 42 THR A CA 7
ATOM 8353 C C . THR A 1 45 ? -16.188 -5.378 -15.273 1.00 0.00 42 THR A C 7
ATOM 8354 O O . THR A 1 45 ? -16.387 -5.160 -16.477 1.00 0.00 42 THR A O 7
ATOM 8365 N N . SER A 1 46 ? -15.869 -6.593 -14.798 1.00 0.00 43 SER A N 7
ATOM 8366 C CA . SER A 1 46 ? -15.864 -7.797 -15.643 1.00 0.00 43 SER A CA 7
ATOM 8367 C C . SER A 1 46 ? -17.314 -8.211 -15.949 1.00 0.00 43 SER A C 7
ATOM 8368 O O . SER A 1 46 ? -17.697 -8.348 -17.122 1.00 0.00 43 SER A O 7
ATOM 8376 N N . SER A 1 47 ? -18.111 -8.369 -14.871 1.00 0.00 44 SER A N 7
ATOM 8377 C CA . SER A 1 47 ? -19.548 -8.671 -14.948 1.00 0.00 44 SER A CA 7
ATOM 8378 C C . SER A 1 47 ? -20.156 -8.623 -13.527 1.00 0.00 44 SER A C 7
ATOM 8379 O O . SER A 1 47 ? -20.683 -7.592 -13.109 1.00 0.00 44 SER A O 7
ATOM 8387 N N . SER A 1 48 ? -20.020 -9.731 -12.772 1.00 0.00 45 SER A N 7
ATOM 8388 C CA . SER A 1 48 ? -20.640 -9.914 -11.443 1.00 0.00 45 SER A CA 7
ATOM 8389 C C . SER A 1 48 ? -19.535 -10.048 -10.368 1.00 0.00 45 SER A C 7
ATOM 8390 O O . SER A 1 48 ? -19.657 -10.818 -9.406 1.00 0.00 45 SER A O 7
ATOM 8398 N N . ASP A 1 49 ? -18.463 -9.256 -10.538 1.00 0.00 46 ASP A N 7
ATOM 8399 C CA . ASP A 1 49 ? -17.270 -9.290 -9.663 1.00 0.00 46 ASP A CA 7
ATOM 8400 C C . ASP A 1 49 ? -17.567 -8.703 -8.265 1.00 0.00 46 ASP A C 7
ATOM 8401 O O . ASP A 1 49 ? -18.366 -7.768 -8.115 1.00 0.00 46 ASP A O 7
ATOM 8410 N N . MET A 1 50 ? -16.915 -9.295 -7.247 1.00 0.00 47 MET A N 7
ATOM 8411 C CA . MET A 1 50 ? -17.178 -9.020 -5.813 1.00 0.00 47 MET A CA 7
ATOM 8412 C C . MET A 1 50 ? -16.147 -8.035 -5.222 1.00 0.00 47 MET A C 7
ATOM 8413 O O . MET A 1 50 ? -15.352 -7.452 -5.967 1.00 0.00 47 MET A O 7
ATOM 8427 N N . LYS A 1 51 ? -16.228 -7.832 -3.878 1.00 0.00 48 LYS A N 7
ATOM 8428 C CA . LYS A 1 51 ? -15.412 -6.845 -3.123 1.00 0.00 48 LYS A CA 7
ATOM 8429 C C . LYS A 1 51 ? -13.885 -7.025 -3.356 1.00 0.00 48 LYS A C 7
ATOM 8430 O O . LYS A 1 51 ? -13.199 -7.797 -2.670 1.00 0.00 48 LYS A O 7
ATOM 8449 N N . GLN A 1 52 ? -13.391 -6.309 -4.380 1.00 0.00 49 GLN A N 7
ATOM 8450 C CA . GLN A 1 52 ? -11.996 -6.380 -4.850 1.00 0.00 49 GLN A CA 7
ATOM 8451 C C . GLN A 1 52 ? -11.054 -5.634 -3.894 1.00 0.00 49 GLN A C 7
ATOM 8452 O O . GLN A 1 52 ? -11.468 -4.684 -3.225 1.00 0.00 49 GLN A O 7
ATOM 8466 N N . GLN A 1 53 ? -9.781 -6.065 -3.835 1.00 0.00 50 GLN A N 7
ATOM 8467 C CA . GLN A 1 53 ? -8.732 -5.302 -3.146 1.00 0.00 50 GLN A CA 7
ATOM 8468 C C . GLN A 1 53 ? -8.232 -4.213 -4.113 1.00 0.00 50 GLN A C 7
ATOM 8469 O O . GLN A 1 53 ? -7.755 -4.525 -5.212 1.00 0.00 50 GLN A O 7
ATOM 8483 N N . VAL A 1 54 ? -8.415 -2.930 -3.769 1.00 0.00 51 VAL A N 7
ATOM 8484 C CA . VAL A 1 54 ? -8.012 -1.811 -4.637 1.00 0.00 51 VAL A CA 7
ATOM 8485 C C . VAL A 1 54 ? -6.551 -1.437 -4.357 1.00 0.00 51 VAL A C 7
ATOM 8486 O O . VAL A 1 54 ? -6.003 -1.821 -3.314 1.00 0.00 51 VAL A O 7
ATOM 8499 N N . LYS A 1 55 ? -5.942 -0.655 -5.268 1.00 0.00 52 LYS A N 7
ATOM 8500 C CA . LYS A 1 55 ? -4.512 -0.342 -5.165 1.00 0.00 52 LYS A CA 7
ATOM 8501 C C . LYS A 1 55 ? -4.226 1.145 -5.434 1.00 0.00 52 LYS A C 7
ATOM 8502 O O . LYS A 1 55 ? -4.847 1.778 -6.296 1.00 0.00 52 LYS A O 7
ATOM 8521 N N . LEU A 1 56 ? -3.298 1.677 -4.634 1.00 0.00 53 LEU A N 7
ATOM 8522 C CA . LEU A 1 56 ? -2.793 3.049 -4.709 1.00 0.00 53 LEU A CA 7
ATOM 8523 C C . LEU A 1 56 ? -1.297 2.970 -5.048 1.00 0.00 53 LEU A C 7
ATOM 8524 O O . LEU A 1 56 ? -0.668 1.943 -4.805 1.00 0.00 53 LEU A O 7
ATOM 8540 N N . THR A 1 57 ? -0.723 4.019 -5.636 1.00 0.00 54 THR A N 7
ATOM 8541 C CA . THR A 1 57 ? 0.732 4.094 -5.901 1.00 0.00 54 THR A CA 7
ATOM 8542 C C . THR A 1 57 ? 1.353 5.299 -5.176 1.00 0.00 54 THR A C 7
ATOM 8543 O O . THR A 1 57 ? 0.804 6.409 -5.215 1.00 0.00 54 THR A O 7
ATOM 8554 N N . PHE A 1 58 ? 2.495 5.063 -4.501 1.00 0.00 55 PHE A N 7
ATOM 8555 C CA . PHE A 1 58 ? 3.249 6.076 -3.738 1.00 0.00 55 PHE A CA 7
ATOM 8556 C C . PHE A 1 58 ? 4.751 5.933 -4.049 1.00 0.00 55 PHE A C 7
ATOM 8557 O O . PHE A 1 58 ? 5.237 4.816 -4.251 1.00 0.00 55 PHE A O 7
ATOM 8574 N N . GLU A 1 59 ? 5.473 7.065 -4.029 1.00 0.00 56 GLU A N 7
ATOM 8575 C CA . GLU A 1 59 ? 6.899 7.113 -4.423 1.00 0.00 56 GLU A CA 7
ATOM 8576 C C . GLU A 1 59 ? 7.794 6.347 -3.426 1.00 0.00 56 GLU A C 7
ATOM 8577 O O . GLU A 1 59 ? 8.875 5.885 -3.791 1.00 0.00 56 GLU A O 7
ATOM 8589 N N . THR A 1 60 ? 7.324 6.211 -2.172 1.00 0.00 57 THR A N 7
ATOM 8590 C CA . THR A 1 60 ? 8.048 5.488 -1.106 1.00 0.00 57 THR A CA 7
ATOM 8591 C C . THR A 1 60 ? 7.089 4.560 -0.350 1.00 0.00 57 THR A C 7
ATOM 8592 O O . THR A 1 60 ? 5.859 4.727 -0.425 1.00 0.00 57 THR A O 7
ATOM 8603 N N . GLN A 1 61 ? 7.670 3.596 0.397 1.00 0.00 58 GLN A N 7
ATOM 8604 C CA . GLN A 1 61 ? 6.920 2.714 1.317 1.00 0.00 58 GLN A CA 7
ATOM 8605 C C . GLN A 1 61 ? 6.241 3.541 2.415 1.00 0.00 58 GLN A C 7
ATOM 8606 O O . GLN A 1 61 ? 5.096 3.271 2.780 1.00 0.00 58 GLN A O 7
ATOM 8620 N N . GLU A 1 62 ? 6.980 4.566 2.893 1.00 0.00 59 GLU A N 7
ATOM 8621 C CA . GLU A 1 62 ? 6.569 5.449 4.004 1.00 0.00 59 GLU A CA 7
ATOM 8622 C C . GLU A 1 62 ? 5.169 6.052 3.792 1.00 0.00 59 GLU A C 7
ATOM 8623 O O . GLU A 1 62 ? 4.355 6.062 4.704 1.00 0.00 59 GLU A O 7
ATOM 8635 N N . GLN A 1 63 ? 4.915 6.528 2.567 1.00 0.00 60 GLN A N 7
ATOM 8636 C CA . GLN A 1 63 ? 3.651 7.196 2.197 1.00 0.00 60 GLN A CA 7
ATOM 8637 C C . GLN A 1 63 ? 2.464 6.198 2.132 1.00 0.00 60 GLN A C 7
ATOM 8638 O O . GLN A 1 63 ? 1.319 6.573 2.411 1.00 0.00 60 GLN A O 7
ATOM 8652 N N . ALA A 1 64 ? 2.749 4.925 1.781 1.00 0.00 61 ALA A N 7
ATOM 8653 C CA . ALA A 1 64 ? 1.715 3.869 1.632 1.00 0.00 61 ALA A CA 7
ATOM 8654 C C . ALA A 1 64 ? 1.335 3.262 2.995 1.00 0.00 61 ALA A C 7
ATOM 8655 O O . ALA A 1 64 ? 0.158 2.979 3.272 1.00 0.00 61 ALA A O 7
ATOM 8662 N N . GLU A 1 65 ? 2.358 3.096 3.845 1.00 0.00 62 GLU A N 7
ATOM 8663 C CA . GLU A 1 65 ? 2.176 2.522 5.185 1.00 0.00 62 GLU A CA 7
ATOM 8664 C C . GLU A 1 65 ? 1.550 3.547 6.136 1.00 0.00 62 GLU A C 7
ATOM 8665 O O . GLU A 1 65 ? 0.702 3.186 6.947 1.00 0.00 62 GLU A O 7
ATOM 8677 N N . ALA A 1 66 ? 1.968 4.826 6.023 1.00 0.00 63 ALA A N 7
ATOM 8678 C CA . ALA A 1 66 ? 1.397 5.946 6.796 1.00 0.00 63 ALA A CA 7
ATOM 8679 C C . ALA A 1 66 ? -0.073 6.191 6.437 1.00 0.00 63 ALA A C 7
ATOM 8680 O O . ALA A 1 66 ? -0.849 6.635 7.287 1.00 0.00 63 ALA A O 7
ATOM 8687 N N . TYR A 1 67 ? -0.445 5.898 5.168 1.00 0.00 64 TYR A N 7
ATOM 8688 C CA . TYR A 1 67 ? -1.846 5.982 4.724 1.00 0.00 64 TYR A CA 7
ATOM 8689 C C . TYR A 1 67 ? -2.680 4.941 5.491 1.00 0.00 64 TYR A C 7
ATOM 8690 O O . TYR A 1 67 ? -3.698 5.277 6.108 1.00 0.00 64 TYR A O 7
ATOM 8708 N N . ALA A 1 68 ? -2.216 3.676 5.437 1.00 0.00 65 ALA A N 7
ATOM 8709 C CA . ALA A 1 68 ? -2.836 2.534 6.137 1.00 0.00 65 ALA A CA 7
ATOM 8710 C C . ALA A 1 68 ? -2.968 2.797 7.659 1.00 0.00 65 ALA A C 7
ATOM 8711 O O . ALA A 1 68 ? -4.013 2.556 8.237 1.00 0.00 65 ALA A O 7
ATOM 8718 N N . GLN A 1 69 ? -1.904 3.344 8.268 1.00 0.00 66 GLN A N 7
ATOM 8719 C CA . GLN A 1 69 ? -1.838 3.657 9.716 1.00 0.00 66 GLN A CA 7
ATOM 8720 C C . GLN A 1 69 ? -2.857 4.742 10.110 1.00 0.00 66 GLN A C 7
ATOM 8721 O O . GLN A 1 69 ? -3.540 4.611 11.136 1.00 0.00 66 GLN A O 7
ATOM 8735 N N . ARG A 1 70 ? -2.947 5.811 9.295 1.00 0.00 67 ARG A N 7
ATOM 8736 C CA . ARG A 1 70 ? -3.902 6.922 9.499 1.00 0.00 67 ARG A CA 7
ATOM 8737 C C . ARG A 1 70 ? -5.357 6.422 9.362 1.00 0.00 67 ARG A C 7
ATOM 8738 O O . ARG A 1 70 ? -6.273 6.960 9.992 1.00 0.00 67 ARG A O 7
ATOM 8759 N N . LYS A 1 71 ? -5.547 5.372 8.552 1.00 0.00 68 LYS A N 7
ATOM 8760 C CA . LYS A 1 71 ? -6.861 4.730 8.346 1.00 0.00 68 LYS A CA 7
ATOM 8761 C C . LYS A 1 71 ? -7.098 3.610 9.377 1.00 0.00 68 LYS A C 7
ATOM 8762 O O . LYS A 1 71 ? -8.232 3.151 9.541 1.00 0.00 68 LYS A O 7
ATOM 8781 N N . GLY A 1 72 ? -6.018 3.146 10.041 1.00 0.00 69 GLY A N 7
ATOM 8782 C CA . GLY A 1 72 ? -6.077 2.036 10.994 1.00 0.00 69 GLY A CA 7
ATOM 8783 C C . GLY A 1 72 ? -5.844 0.675 10.337 1.00 0.00 69 GLY A C 7
ATOM 8784 O O . GLY A 1 72 ? -5.743 -0.340 11.039 1.00 0.00 69 GLY A O 7
ATOM 8788 N N . ILE A 1 73 ? -5.779 0.672 8.983 1.00 0.00 70 ILE A N 7
ATOM 8789 C CA . ILE A 1 73 ? -5.629 -0.561 8.182 1.00 0.00 70 ILE A CA 7
ATOM 8790 C C . ILE A 1 73 ? -4.321 -1.305 8.570 1.00 0.00 70 ILE A C 7
ATOM 8791 O O . ILE A 1 73 ? -3.208 -0.800 8.365 1.00 0.00 70 ILE A O 7
ATOM 8807 N N . GLU A 1 74 ? -4.540 -2.482 9.193 1.00 0.00 71 GLU A N 7
ATOM 8808 C CA . GLU A 1 74 ? -3.434 -3.415 9.519 1.00 0.00 71 GLU A CA 7
ATOM 8809 C C . GLU A 1 74 ? -2.655 -3.732 8.220 1.00 0.00 71 GLU A C 7
ATOM 8810 O O . GLU A 1 74 ? -3.287 -3.961 7.188 1.00 0.00 71 GLU A O 7
ATOM 8822 N N . TYR A 1 75 ? -1.306 -3.733 8.238 1.00 0.00 72 TYR A N 7
ATOM 8823 C CA . TYR A 1 75 ? -0.521 -3.820 6.992 1.00 0.00 72 TYR A CA 7
ATOM 8824 C C . TYR A 1 75 ? 0.729 -4.704 7.144 1.00 0.00 72 TYR A C 7
ATOM 8825 O O . TYR A 1 75 ? 1.351 -4.757 8.210 1.00 0.00 72 TYR A O 7
ATOM 8843 N N . ARG A 1 76 ? 1.056 -5.414 6.058 1.00 0.00 73 ARG A N 7
ATOM 8844 C CA . ARG A 1 76 ? 2.299 -6.173 5.878 1.00 0.00 73 ARG A CA 7
ATOM 8845 C C . ARG A 1 76 ? 3.074 -5.558 4.701 1.00 0.00 73 ARG A C 7
ATOM 8846 O O . ARG A 1 76 ? 2.471 -5.199 3.692 1.00 0.00 73 ARG A O 7
ATOM 8867 N N . VAL A 1 77 ? 4.400 -5.415 4.828 1.00 0.00 74 VAL A N 7
ATOM 8868 C CA . VAL A 1 77 ? 5.254 -4.937 3.720 1.00 0.00 74 VAL A CA 7
ATOM 8869 C C . VAL A 1 77 ? 6.049 -6.110 3.112 1.00 0.00 74 VAL A C 7
ATOM 8870 O O . VAL A 1 77 ? 6.593 -6.957 3.834 1.00 0.00 74 VAL A O 7
ATOM 8883 N N . ILE A 1 78 ? 6.047 -6.181 1.768 1.00 0.00 75 ILE A N 7
ATOM 8884 C CA . ILE A 1 78 ? 6.829 -7.139 0.983 1.00 0.00 75 ILE A CA 7
ATOM 8885 C C . ILE A 1 78 ? 8.017 -6.363 0.392 1.00 0.00 75 ILE A C 7
ATOM 8886 O O . ILE A 1 78 ? 7.835 -5.460 -0.436 1.00 0.00 75 ILE A O 7
ATOM 8902 N N . LEU A 1 79 ? 9.220 -6.694 0.868 1.00 0.00 76 LEU A N 7
ATOM 8903 C CA . LEU A 1 79 ? 10.460 -6.008 0.495 1.00 0.00 76 LEU A CA 7
ATOM 8904 C C . LEU A 1 79 ? 10.864 -6.330 -0.959 1.00 0.00 76 LEU A C 7
ATOM 8905 O O . LEU A 1 79 ? 10.602 -7.440 -1.440 1.00 0.00 76 LEU A O 7
ATOM 8921 N N . PRO A 1 80 ? 11.510 -5.362 -1.688 1.00 0.00 77 PRO A N 7
ATOM 8922 C CA . PRO A 1 80 ? 11.949 -5.581 -3.082 1.00 0.00 77 PRO A CA 7
ATOM 8923 C C . PRO A 1 80 ? 13.231 -6.442 -3.154 1.00 0.00 77 PRO A C 7
ATOM 8924 O O . PRO A 1 80 ? 13.817 -6.796 -2.121 1.00 0.00 77 PRO A O 7
ATOM 8935 N N . LYS A 1 81 ? 13.667 -6.743 -4.391 1.00 0.00 78 LYS A N 7
ATOM 8936 C CA . LYS A 1 81 ? 14.867 -7.566 -4.659 1.00 0.00 78 LYS A CA 7
ATOM 8937 C C . LYS A 1 81 ? 16.156 -6.897 -4.107 1.00 0.00 78 LYS A C 7
ATOM 8938 O O . LYS A 1 81 ? 17.116 -7.575 -3.734 1.00 0.00 78 LYS A O 7
ATOM 8957 N N . GLU A 1 82 ? 16.124 -5.555 -4.034 1.00 0.00 79 GLU A N 7
ATOM 8958 C CA . GLU A 1 82 ? 17.279 -4.703 -3.658 1.00 0.00 79 GLU A CA 7
ATOM 8959 C C . GLU A 1 82 ? 17.244 -4.297 -2.170 1.00 0.00 79 GLU A C 7
ATOM 8960 O O . GLU A 1 82 ? 17.981 -3.396 -1.752 1.00 0.00 79 GLU A O 7
ATOM 8972 N N . ALA A 1 83 ? 16.397 -4.965 -1.373 1.00 0.00 80 ALA A N 7
ATOM 8973 C CA . ALA A 1 83 ? 16.314 -4.728 0.084 1.00 0.00 80 ALA A CA 7
ATOM 8974 C C . ALA A 1 83 ? 17.567 -5.262 0.814 1.00 0.00 80 ALA A C 7
ATOM 8975 O O . ALA A 1 83 ? 17.905 -4.804 1.909 1.00 0.00 80 ALA A O 7
ATOM 8982 N N . MET A 1 4 ? -9.501 -3.033 6.655 1.00 0.00 1 MET A N 8
ATOM 8983 C CA . MET A 1 4 ? -8.775 -3.337 5.399 1.00 0.00 1 MET A CA 8
ATOM 8984 C C . MET A 1 4 ? -7.420 -3.963 5.752 1.00 0.00 1 MET A C 8
ATOM 8985 O O . MET A 1 4 ? -6.919 -3.756 6.860 1.00 0.00 1 MET A O 8
ATOM 8999 N N . SER A 1 5 ? -6.808 -4.665 4.788 1.00 0.00 2 SER A N 8
ATOM 9000 C CA . SER A 1 5 ? -5.548 -5.406 4.979 1.00 0.00 2 SER A CA 8
ATOM 9001 C C . SER A 1 5 ? -4.634 -5.115 3.775 1.00 0.00 2 SER A C 8
ATOM 9002 O O . SER A 1 5 ? -4.861 -5.621 2.669 1.00 0.00 2 SER A O 8
ATOM 9010 N N . ALA A 1 6 ? -3.643 -4.237 3.981 1.00 0.00 3 ALA A N 8
ATOM 9011 C CA . ALA A 1 6 ? -2.867 -3.648 2.875 1.00 0.00 3 ALA A CA 8
ATOM 9012 C C . ALA A 1 6 ? -1.510 -4.340 2.729 1.00 0.00 3 ALA A C 8
ATOM 9013 O O . ALA A 1 6 ? -0.861 -4.656 3.716 1.00 0.00 3 ALA A O 8
ATOM 9020 N N . LYS A 1 7 ? -1.098 -4.592 1.487 1.00 0.00 4 LYS A N 8
ATOM 9021 C CA . LYS A 1 7 ? 0.213 -5.150 1.166 1.00 0.00 4 LYS A CA 8
ATOM 9022 C C . LYS A 1 7 ? 1.047 -4.010 0.556 1.00 0.00 4 LYS A C 8
ATOM 9023 O O . LYS A 1 7 ? 0.627 -3.364 -0.415 1.00 0.00 4 LYS A O 8
ATOM 9042 N N . ILE A 1 8 ? 2.194 -3.721 1.183 1.00 0.00 5 ILE A N 8
ATOM 9043 C CA . ILE A 1 8 ? 3.143 -2.723 0.690 1.00 0.00 5 ILE A CA 8
ATOM 9044 C C . ILE A 1 8 ? 4.279 -3.497 0.062 1.00 0.00 5 ILE A C 8
ATOM 9045 O O . ILE A 1 8 ? 4.880 -4.339 0.712 1.00 0.00 5 ILE A O 8
ATOM 9061 N N . TYR A 1 9 ? 4.543 -3.231 -1.196 1.00 0.00 6 TYR A N 8
ATOM 9062 C CA . TYR A 1 9 ? 5.598 -3.897 -1.948 1.00 0.00 6 TYR A CA 8
ATOM 9063 C C . TYR A 1 9 ? 6.117 -2.935 -2.998 1.00 0.00 6 TYR A C 8
ATOM 9064 O O . TYR A 1 9 ? 5.624 -1.826 -3.127 1.00 0.00 6 TYR A O 8
ATOM 9082 N N . ARG A 1 10 ? 7.104 -3.381 -3.736 1.00 0.00 7 ARG A N 8
ATOM 9083 C CA . ARG A 1 10 ? 7.723 -2.601 -4.804 1.00 0.00 7 ARG A CA 8
ATOM 9084 C C . ARG A 1 10 ? 7.904 -3.575 -5.971 1.00 0.00 7 ARG A C 8
ATOM 9085 O O . ARG A 1 10 ? 8.827 -4.382 -5.954 1.00 0.00 7 ARG A O 8
ATOM 9106 N N . PRO A 1 11 ? 6.955 -3.577 -6.954 1.00 0.00 8 PRO A N 8
ATOM 9107 C CA . PRO A 1 11 ? 6.839 -4.658 -7.957 1.00 0.00 8 PRO A CA 8
ATOM 9108 C C . PRO A 1 11 ? 8.096 -4.800 -8.849 1.00 0.00 8 PRO A C 8
ATOM 9109 O O . PRO A 1 11 ? 8.481 -3.876 -9.558 1.00 0.00 8 PRO A O 8
ATOM 9120 N N . ALA A 1 12 ? 8.753 -5.968 -8.750 1.00 0.00 9 ALA A N 8
ATOM 9121 C CA . ALA A 1 12 ? 9.857 -6.358 -9.650 1.00 0.00 9 ALA A CA 8
ATOM 9122 C C . ALA A 1 12 ? 9.312 -6.772 -11.031 1.00 0.00 9 ALA A C 8
ATOM 9123 O O . ALA A 1 12 ? 10.064 -6.887 -12.004 1.00 0.00 9 ALA A O 8
ATOM 9130 N N . LYS A 1 13 ? 7.991 -7.022 -11.077 1.00 0.00 10 LYS A N 8
ATOM 9131 C CA . LYS A 1 13 ? 7.242 -7.306 -12.309 1.00 0.00 10 LYS A CA 8
ATOM 9132 C C . LYS A 1 13 ? 7.115 -6.039 -13.189 1.00 0.00 10 LYS A C 8
ATOM 9133 O O . LYS A 1 13 ? 7.024 -6.150 -14.419 1.00 0.00 10 LYS A O 8
ATOM 9152 N N . THR A 1 14 ? 7.103 -4.834 -12.558 1.00 0.00 11 THR A N 8
ATOM 9153 C CA . THR A 1 14 ? 7.139 -3.564 -13.306 1.00 0.00 11 THR A CA 8
ATOM 9154 C C . THR A 1 14 ? 8.575 -3.275 -13.768 1.00 0.00 11 THR A C 8
ATOM 9155 O O . THR A 1 14 ? 9.533 -3.485 -13.010 1.00 0.00 11 THR A O 8
ATOM 9166 N N . ALA A 1 15 ? 8.703 -2.822 -15.015 1.00 0.00 12 ALA A N 8
ATOM 9167 C CA . ALA A 1 15 ? 9.983 -2.407 -15.609 1.00 0.00 12 ALA A CA 8
ATOM 9168 C C . ALA A 1 15 ? 10.253 -0.914 -15.303 1.00 0.00 12 ALA A C 8
ATOM 9169 O O . ALA A 1 15 ? 9.749 -0.382 -14.301 1.00 0.00 12 ALA A O 8
ATOM 9176 N N . MET A 1 16 ? 11.066 -0.256 -16.162 1.00 0.00 13 MET A N 8
ATOM 9177 C CA . MET A 1 16 ? 11.392 1.190 -16.062 1.00 0.00 13 MET A CA 8
ATOM 9178 C C . MET A 1 16 ? 10.128 2.095 -16.026 1.00 0.00 13 MET A C 8
ATOM 9179 O O . MET A 1 16 ? 10.189 3.226 -15.523 1.00 0.00 13 MET A O 8
ATOM 9193 N N . GLN A 1 17 ? 8.995 1.584 -16.566 1.00 0.00 14 GLN A N 8
ATOM 9194 C CA . GLN A 1 17 ? 7.695 2.294 -16.573 1.00 0.00 14 GLN A CA 8
ATOM 9195 C C . GLN A 1 17 ? 7.100 2.317 -15.145 1.00 0.00 14 GLN A C 8
ATOM 9196 O O . GLN A 1 17 ? 6.385 1.394 -14.734 1.00 0.00 14 GLN A O 8
ATOM 9210 N N . SER A 1 18 ? 7.465 3.358 -14.389 1.00 0.00 15 SER A N 8
ATOM 9211 C CA . SER A 1 18 ? 7.058 3.547 -12.983 1.00 0.00 15 SER A CA 8
ATOM 9212 C C . SER A 1 18 ? 6.419 4.946 -12.780 1.00 0.00 15 SER A C 8
ATOM 9213 O O . SER A 1 18 ? 5.919 5.265 -11.690 1.00 0.00 15 SER A O 8
ATOM 9221 N N . GLY A 1 19 ? 6.423 5.764 -13.855 1.00 0.00 16 GLY A N 8
ATOM 9222 C CA . GLY A 1 19 ? 5.884 7.128 -13.816 1.00 0.00 16 GLY A CA 8
ATOM 9223 C C . GLY A 1 19 ? 6.769 8.096 -13.025 1.00 0.00 16 GLY A C 8
ATOM 9224 O O . GLY A 1 19 ? 6.269 8.997 -12.342 1.00 0.00 16 GLY A O 8
ATOM 9228 N N . THR A 1 20 ? 8.091 7.888 -13.129 1.00 0.00 17 THR A N 8
ATOM 9229 C CA . THR A 1 20 ? 9.126 8.667 -12.415 1.00 0.00 17 THR A CA 8
ATOM 9230 C C . THR A 1 20 ? 10.500 8.410 -13.101 1.00 0.00 17 THR A C 8
ATOM 9231 O O . THR A 1 20 ? 10.537 7.978 -14.267 1.00 0.00 17 THR A O 8
ATOM 9242 N N . ALA A 1 21 ? 11.622 8.716 -12.417 1.00 0.00 18 ALA A N 8
ATOM 9243 C CA . ALA A 1 21 ? 12.974 8.292 -12.859 1.00 0.00 18 ALA A CA 8
ATOM 9244 C C . ALA A 1 21 ? 13.081 6.749 -12.818 1.00 0.00 18 ALA A C 8
ATOM 9245 O O . ALA A 1 21 ? 12.176 6.082 -12.298 1.00 0.00 18 ALA A O 8
ATOM 9252 N N . LYS A 1 22 ? 14.172 6.182 -13.371 1.00 0.00 19 LYS A N 8
ATOM 9253 C CA . LYS A 1 22 ? 14.330 4.715 -13.503 1.00 0.00 19 LYS A CA 8
ATOM 9254 C C . LYS A 1 22 ? 14.523 4.058 -12.118 1.00 0.00 19 LYS A C 8
ATOM 9255 O O . LYS A 1 22 ? 15.651 3.831 -11.657 1.00 0.00 19 LYS A O 8
ATOM 9274 N N . THR A 1 23 ? 13.393 3.814 -11.458 1.00 0.00 20 THR A N 8
ATOM 9275 C CA . THR A 1 23 ? 13.326 3.166 -10.156 1.00 0.00 20 THR A CA 8
ATOM 9276 C C . THR A 1 23 ? 11.881 2.724 -9.905 1.00 0.00 20 THR A C 8
ATOM 9277 O O . THR A 1 23 ? 10.938 3.467 -10.208 1.00 0.00 20 THR A O 8
ATOM 9288 N N . ASN A 1 24 ? 11.720 1.502 -9.380 1.00 0.00 21 ASN A N 8
ATOM 9289 C CA . ASN A 1 24 ? 10.406 0.921 -9.088 1.00 0.00 21 ASN A CA 8
ATOM 9290 C C . ASN A 1 24 ? 9.744 1.681 -7.931 1.00 0.00 21 ASN A C 8
ATOM 9291 O O . ASN A 1 24 ? 10.388 1.966 -6.915 1.00 0.00 21 ASN A O 8
ATOM 9302 N N . VAL A 1 25 ? 8.478 2.045 -8.123 1.00 0.00 22 VAL A N 8
ATOM 9303 C CA . VAL A 1 25 ? 7.666 2.712 -7.098 1.00 0.00 22 VAL A CA 8
ATOM 9304 C C . VAL A 1 25 ? 7.089 1.648 -6.139 1.00 0.00 22 VAL A C 8
ATOM 9305 O O . VAL A 1 25 ? 6.980 0.475 -6.523 1.00 0.00 22 VAL A O 8
ATOM 9318 N N . TRP A 1 26 ? 6.728 2.030 -4.900 1.00 0.00 23 TRP A N 8
ATOM 9319 C CA . TRP A 1 26 ? 6.074 1.141 -3.935 1.00 0.00 23 TRP A CA 8
ATOM 9320 C C . TRP A 1 26 ? 4.548 1.226 -4.137 1.00 0.00 23 TRP A C 8
ATOM 9321 O O . TRP A 1 26 ? 3.991 2.319 -4.239 1.00 0.00 23 TRP A O 8
ATOM 9342 N N . VAL A 1 27 ? 3.903 0.065 -4.211 1.00 0.00 24 VAL A N 8
ATOM 9343 C CA . VAL A 1 27 ? 2.437 -0.002 -4.321 1.00 0.00 24 VAL A CA 8
ATOM 9344 C C . VAL A 1 27 ? 1.835 -0.337 -2.947 1.00 0.00 24 VAL A C 8
ATOM 9345 O O . VAL A 1 27 ? 2.367 -1.176 -2.213 1.00 0.00 24 VAL A O 8
ATOM 9358 N N . LEU A 1 28 ? 0.711 0.330 -2.640 1.00 0.00 25 LEU A N 8
ATOM 9359 C CA . LEU A 1 28 ? -0.111 0.111 -1.451 1.00 0.00 25 LEU A CA 8
ATOM 9360 C C . LEU A 1 28 ? -1.453 -0.420 -1.963 1.00 0.00 25 LEU A C 8
ATOM 9361 O O . LEU A 1 28 ? -2.256 0.339 -2.492 1.00 0.00 25 LEU A O 8
ATOM 9377 N N . GLU A 1 29 ? -1.671 -1.719 -1.807 1.00 0.00 26 GLU A N 8
ATOM 9378 C CA . GLU A 1 29 ? -2.888 -2.389 -2.302 1.00 0.00 26 GLU A CA 8
ATOM 9379 C C . GLU A 1 29 ? -3.703 -2.871 -1.102 1.00 0.00 26 GLU A C 8
ATOM 9380 O O . GLU A 1 29 ? -3.149 -3.523 -0.233 1.00 0.00 26 GLU A O 8
ATOM 9392 N N . PHE A 1 30 ? -5.013 -2.595 -1.075 1.00 0.00 27 PHE A N 8
ATOM 9393 C CA . PHE A 1 30 ? -5.918 -3.034 0.005 1.00 0.00 27 PHE A CA 8
ATOM 9394 C C . PHE A 1 30 ? -7.293 -3.414 -0.560 1.00 0.00 27 PHE A C 8
ATOM 9395 O O . PHE A 1 30 ? -7.686 -2.939 -1.634 1.00 0.00 27 PHE A O 8
ATOM 9412 N N . ASP A 1 31 ? -8.004 -4.285 0.170 1.00 0.00 28 ASP A N 8
ATOM 9413 C CA . ASP A 1 31 ? -9.413 -4.592 -0.108 1.00 0.00 28 ASP A CA 8
ATOM 9414 C C . ASP A 1 31 ? -10.274 -3.360 0.247 1.00 0.00 28 ASP A C 8
ATOM 9415 O O . ASP A 1 31 ? -10.295 -2.914 1.400 1.00 0.00 28 ASP A O 8
ATOM 9424 N N . ALA A 1 32 ? -10.906 -2.769 -0.775 1.00 0.00 29 ALA A N 8
ATOM 9425 C CA . ALA A 1 32 ? -11.729 -1.554 -0.639 1.00 0.00 29 ALA A CA 8
ATOM 9426 C C . ALA A 1 32 ? -13.043 -1.847 0.106 1.00 0.00 29 ALA A C 8
ATOM 9427 O O . ALA A 1 32 ? -13.689 -2.856 -0.168 1.00 0.00 29 ALA A O 8
ATOM 9434 N N . GLU A 1 33 ? -13.466 -0.909 0.981 1.00 0.00 30 GLU A N 8
ATOM 9435 C CA . GLU A 1 33 ? -14.662 -1.073 1.853 1.00 0.00 30 GLU A CA 8
ATOM 9436 C C . GLU A 1 33 ? -15.994 -0.990 1.067 1.00 0.00 30 GLU A C 8
ATOM 9437 O O . GLU A 1 33 ? -17.075 -1.117 1.664 1.00 0.00 30 GLU A O 8
ATOM 9449 N N . VAL A 1 34 ? -15.902 -0.788 -0.262 1.00 0.00 31 VAL A N 8
ATOM 9450 C CA . VAL A 1 34 ? -17.057 -0.609 -1.135 1.00 0.00 31 VAL A CA 8
ATOM 9451 C C . VAL A 1 34 ? -17.816 -1.949 -1.275 1.00 0.00 31 VAL A C 8
ATOM 9452 O O . VAL A 1 34 ? -17.194 -2.989 -1.508 1.00 0.00 31 VAL A O 8
ATOM 9465 N N . PRO A 1 35 ? -19.158 -1.959 -1.036 1.00 0.00 32 PRO A N 8
ATOM 9466 C CA . PRO A 1 35 ? -20.026 -3.124 -1.342 1.00 0.00 32 PRO A CA 8
ATOM 9467 C C . PRO A 1 35 ? -20.107 -3.443 -2.858 1.00 0.00 32 PRO A C 8
ATOM 9468 O O . PRO A 1 35 ? -19.284 -2.992 -3.667 1.00 0.00 32 PRO A O 8
ATOM 9479 N N . ARG A 1 36 ? -21.126 -4.234 -3.214 1.00 0.00 33 ARG A N 8
ATOM 9480 C CA . ARG A 1 36 ? -21.531 -4.482 -4.615 1.00 0.00 33 ARG A CA 8
ATOM 9481 C C . ARG A 1 36 ? -22.060 -3.198 -5.319 1.00 0.00 33 ARG A C 8
ATOM 9482 O O . ARG A 1 36 ? -22.305 -3.212 -6.530 1.00 0.00 33 ARG A O 8
ATOM 9503 N N . LYS A 1 37 ? -22.281 -2.124 -4.524 1.00 0.00 34 LYS A N 8
ATOM 9504 C CA . LYS A 1 37 ? -22.787 -0.831 -4.999 1.00 0.00 34 LYS A CA 8
ATOM 9505 C C . LYS A 1 37 ? -21.813 -0.192 -6.002 1.00 0.00 34 LYS A C 8
ATOM 9506 O O . LYS A 1 37 ? -20.804 0.411 -5.613 1.00 0.00 34 LYS A O 8
ATOM 9525 N N . ILE A 1 38 ? -22.122 -0.380 -7.288 1.00 0.00 35 ILE A N 8
ATOM 9526 C CA . ILE A 1 38 ? -21.365 0.197 -8.410 1.00 0.00 35 ILE A CA 8
ATOM 9527 C C . ILE A 1 38 ? -21.835 1.633 -8.710 1.00 0.00 35 ILE A C 8
ATOM 9528 O O . ILE A 1 38 ? -22.879 2.080 -8.210 1.00 0.00 35 ILE A O 8
ATOM 9544 N N . ASP A 1 39 ? -21.048 2.351 -9.520 1.00 0.00 36 ASP A N 8
ATOM 9545 C CA . ASP A 1 39 ? -21.489 3.598 -10.159 1.00 0.00 36 ASP A CA 8
ATOM 9546 C C . ASP A 1 39 ? -22.279 3.228 -11.435 1.00 0.00 36 ASP A C 8
ATOM 9547 O O . ASP A 1 39 ? -21.759 2.477 -12.269 1.00 0.00 36 ASP A O 8
ATOM 9556 N N . PRO A 1 40 ? -23.544 3.726 -11.608 1.00 0.00 37 PRO A N 8
ATOM 9557 C CA . PRO A 1 40 ? -24.385 3.384 -12.786 1.00 0.00 37 PRO A CA 8
ATOM 9558 C C . PRO A 1 40 ? -23.839 3.925 -14.140 1.00 0.00 37 PRO A C 8
ATOM 9559 O O . PRO A 1 40 ? -24.436 3.676 -15.193 1.00 0.00 37 PRO A O 8
ATOM 9570 N N . ILE A 1 41 ? -22.718 4.676 -14.090 1.00 0.00 38 ILE A N 8
ATOM 9571 C CA . ILE A 1 41 ? -21.902 4.993 -15.285 1.00 0.00 38 ILE A CA 8
ATOM 9572 C C . ILE A 1 41 ? -21.388 3.685 -15.927 1.00 0.00 38 ILE A C 8
ATOM 9573 O O . ILE A 1 41 ? -21.538 3.461 -17.134 1.00 0.00 38 ILE A O 8
ATOM 9589 N N . MET A 1 42 ? -20.819 2.814 -15.081 1.00 0.00 39 MET A N 8
ATOM 9590 C CA . MET A 1 42 ? -20.164 1.561 -15.513 1.00 0.00 39 MET A CA 8
ATOM 9591 C C . MET A 1 42 ? -21.015 0.322 -15.148 1.00 0.00 39 MET A C 8
ATOM 9592 O O . MET A 1 42 ? -22.104 0.446 -14.567 1.00 0.00 39 MET A O 8
ATOM 9606 N N . GLY A 1 43 ? -20.496 -0.874 -15.509 1.00 0.00 40 GLY A N 8
ATOM 9607 C CA . GLY A 1 43 ? -21.174 -2.149 -15.255 1.00 0.00 40 GLY A CA 8
ATOM 9608 C C . GLY A 1 43 ? -20.911 -2.710 -13.860 1.00 0.00 40 GLY A C 8
ATOM 9609 O O . GLY A 1 43 ? -20.283 -2.051 -13.022 1.00 0.00 40 GLY A O 8
ATOM 9613 N N . TYR A 1 44 ? -21.382 -3.948 -13.635 1.00 0.00 41 TYR A N 8
ATOM 9614 C CA . TYR A 1 44 ? -21.349 -4.618 -12.320 1.00 0.00 41 TYR A CA 8
ATOM 9615 C C . TYR A 1 44 ? -20.159 -5.594 -12.179 1.00 0.00 41 TYR A C 8
ATOM 9616 O O . TYR A 1 44 ? -19.605 -5.727 -11.088 1.00 0.00 41 TYR A O 8
ATOM 9634 N N . THR A 1 45 ? -19.762 -6.246 -13.290 1.00 0.00 42 THR A N 8
ATOM 9635 C CA . THR A 1 45 ? -18.843 -7.416 -13.270 1.00 0.00 42 THR A CA 8
ATOM 9636 C C . THR A 1 45 ? -17.423 -7.088 -12.722 1.00 0.00 42 THR A C 8
ATOM 9637 O O . THR A 1 45 ? -16.658 -8.002 -12.393 1.00 0.00 42 THR A O 8
ATOM 9648 N N . SER A 1 46 ? -17.085 -5.791 -12.630 1.00 0.00 43 SER A N 8
ATOM 9649 C CA . SER A 1 46 ? -15.797 -5.330 -12.074 1.00 0.00 43 SER A CA 8
ATOM 9650 C C . SER A 1 46 ? -15.733 -5.468 -10.531 1.00 0.00 43 SER A C 8
ATOM 9651 O O . SER A 1 46 ? -14.639 -5.555 -9.961 1.00 0.00 43 SER A O 8
ATOM 9659 N N . SER A 1 47 ? -16.907 -5.474 -9.870 1.00 0.00 44 SER A N 8
ATOM 9660 C CA . SER A 1 47 ? -17.026 -5.629 -8.408 1.00 0.00 44 SER A CA 8
ATOM 9661 C C . SER A 1 47 ? -18.221 -6.541 -8.076 1.00 0.00 44 SER A C 8
ATOM 9662 O O . SER A 1 47 ? -19.378 -6.192 -8.342 1.00 0.00 44 SER A O 8
ATOM 9670 N N . SER A 1 48 ? -17.918 -7.711 -7.496 1.00 0.00 45 SER A N 8
ATOM 9671 C CA . SER A 1 48 ? -18.922 -8.721 -7.116 1.00 0.00 45 SER A CA 8
ATOM 9672 C C . SER A 1 48 ? -19.573 -8.362 -5.752 1.00 0.00 45 SER A C 8
ATOM 9673 O O . SER A 1 48 ? -19.307 -7.287 -5.192 1.00 0.00 45 SER A O 8
ATOM 9681 N N . ASP A 1 49 ? -20.416 -9.283 -5.233 1.00 0.00 46 ASP A N 8
ATOM 9682 C CA . ASP A 1 49 ? -21.201 -9.099 -3.985 1.00 0.00 46 ASP A CA 8
ATOM 9683 C C . ASP A 1 49 ? -20.329 -8.783 -2.754 1.00 0.00 46 ASP A C 8
ATOM 9684 O O . ASP A 1 49 ? -20.829 -8.203 -1.786 1.00 0.00 46 ASP A O 8
ATOM 9693 N N . MET A 1 50 ? -19.044 -9.183 -2.786 1.00 0.00 47 MET A N 8
ATOM 9694 C CA . MET A 1 50 ? -18.090 -8.869 -1.703 1.00 0.00 47 MET A CA 8
ATOM 9695 C C . MET A 1 50 ? -17.668 -7.386 -1.775 1.00 0.00 47 MET A C 8
ATOM 9696 O O . MET A 1 50 ? -18.192 -6.547 -1.029 1.00 0.00 47 MET A O 8
ATOM 9710 N N . LYS A 1 51 ? -16.758 -7.089 -2.730 1.00 0.00 48 LYS A N 8
ATOM 9711 C CA . LYS A 1 51 ? -16.046 -5.795 -2.832 1.00 0.00 48 LYS A CA 8
ATOM 9712 C C . LYS A 1 51 ? -15.094 -5.830 -4.050 1.00 0.00 48 LYS A C 8
ATOM 9713 O O . LYS A 1 51 ? -15.199 -6.724 -4.903 1.00 0.00 48 LYS A O 8
ATOM 9732 N N . GLN A 1 52 ? -14.176 -4.853 -4.118 1.00 0.00 49 GLN A N 8
ATOM 9733 C CA . GLN A 1 52 ? -13.055 -4.848 -5.080 1.00 0.00 49 GLN A CA 8
ATOM 9734 C C . GLN A 1 52 ? -11.771 -4.423 -4.346 1.00 0.00 49 GLN A C 8
ATOM 9735 O O . GLN A 1 52 ? -11.775 -4.279 -3.114 1.00 0.00 49 GLN A O 8
ATOM 9749 N N . GLN A 1 53 ? -10.674 -4.244 -5.101 1.00 0.00 50 GLN A N 8
ATOM 9750 C CA . GLN A 1 53 ? -9.391 -3.757 -4.562 1.00 0.00 50 GLN A CA 8
ATOM 9751 C C . GLN A 1 53 ? -9.153 -2.294 -4.990 1.00 0.00 50 GLN A C 8
ATOM 9752 O O . GLN A 1 53 ? -9.797 -1.784 -5.918 1.00 0.00 50 GLN A O 8
ATOM 9766 N N . VAL A 1 54 ? -8.232 -1.641 -4.273 1.00 0.00 51 VAL A N 8
ATOM 9767 C CA . VAL A 1 54 ? -7.719 -0.286 -4.582 1.00 0.00 51 VAL A CA 8
ATOM 9768 C C . VAL A 1 54 ? -6.197 -0.298 -4.368 1.00 0.00 51 VAL A C 8
ATOM 9769 O O . VAL A 1 54 ? -5.703 -1.002 -3.486 1.00 0.00 51 VAL A O 8
ATOM 9782 N N . LYS A 1 55 ? -5.469 0.494 -5.176 1.00 0.00 52 LYS A N 8
ATOM 9783 C CA . LYS A 1 55 ? -4.007 0.588 -5.056 1.00 0.00 52 LYS A CA 8
ATOM 9784 C C . LYS A 1 55 ? -3.503 2.007 -5.339 1.00 0.00 52 LYS A C 8
ATOM 9785 O O . LYS A 1 55 ? -3.976 2.690 -6.247 1.00 0.00 52 LYS A O 8
ATOM 9804 N N . LEU A 1 56 ? -2.531 2.414 -4.511 1.00 0.00 53 LEU A N 8
ATOM 9805 C CA . LEU A 1 56 ? -1.883 3.726 -4.542 1.00 0.00 53 LEU A CA 8
ATOM 9806 C C . LEU A 1 56 ? -0.385 3.511 -4.827 1.00 0.00 53 LEU A C 8
ATOM 9807 O O . LEU A 1 56 ? 0.133 2.416 -4.602 1.00 0.00 53 LEU A O 8
ATOM 9823 N N . THR A 1 57 ? 0.308 4.530 -5.339 1.00 0.00 54 THR A N 8
ATOM 9824 C CA . THR A 1 57 ? 1.763 4.485 -5.559 1.00 0.00 54 THR A CA 8
ATOM 9825 C C . THR A 1 57 ? 2.455 5.580 -4.725 1.00 0.00 54 THR A C 8
ATOM 9826 O O . THR A 1 57 ? 1.970 6.712 -4.661 1.00 0.00 54 THR A O 8
ATOM 9837 N N . PHE A 1 58 ? 3.564 5.208 -4.057 1.00 0.00 55 PHE A N 8
ATOM 9838 C CA . PHE A 1 58 ? 4.361 6.085 -3.173 1.00 0.00 55 PHE A CA 8
ATOM 9839 C C . PHE A 1 58 ? 5.860 5.840 -3.411 1.00 0.00 55 PHE A C 8
ATOM 9840 O O . PHE A 1 58 ? 6.262 4.709 -3.685 1.00 0.00 55 PHE A O 8
ATOM 9857 N N . GLU A 1 59 ? 6.686 6.895 -3.241 1.00 0.00 56 GLU A N 8
ATOM 9858 C CA . GLU A 1 59 ? 8.143 6.851 -3.544 1.00 0.00 56 GLU A CA 8
ATOM 9859 C C . GLU A 1 59 ? 8.888 5.836 -2.647 1.00 0.00 56 GLU A C 8
ATOM 9860 O O . GLU A 1 59 ? 9.858 5.203 -3.082 1.00 0.00 56 GLU A O 8
ATOM 9872 N N . THR A 1 60 ? 8.404 5.685 -1.395 1.00 0.00 57 THR A N 8
ATOM 9873 C CA . THR A 1 60 ? 9.025 4.814 -0.377 1.00 0.00 57 THR A CA 8
ATOM 9874 C C . THR A 1 60 ? 7.971 3.967 0.349 1.00 0.00 57 THR A C 8
ATOM 9875 O O . THR A 1 60 ? 6.761 4.253 0.292 1.00 0.00 57 THR A O 8
ATOM 9886 N N . GLN A 1 61 ? 8.473 2.925 1.038 1.00 0.00 58 GLN A N 8
ATOM 9887 C CA . GLN A 1 61 ? 7.672 2.050 1.914 1.00 0.00 58 GLN A CA 8
ATOM 9888 C C . GLN A 1 61 ? 6.984 2.857 3.022 1.00 0.00 58 GLN A C 8
ATOM 9889 O O . GLN A 1 61 ? 5.791 2.673 3.280 1.00 0.00 58 GLN A O 8
ATOM 9903 N N . GLU A 1 62 ? 7.783 3.748 3.647 1.00 0.00 59 GLU A N 8
ATOM 9904 C CA . GLU A 1 62 ? 7.341 4.655 4.728 1.00 0.00 59 GLU A CA 8
ATOM 9905 C C . GLU A 1 62 ? 6.038 5.399 4.387 1.00 0.00 59 GLU A C 8
ATOM 9906 O O . GLU A 1 62 ? 5.154 5.500 5.231 1.00 0.00 59 GLU A O 8
ATOM 9918 N N . GLN A 1 63 ? 5.946 5.907 3.144 1.00 0.00 60 GLN A N 8
ATOM 9919 C CA . GLN A 1 63 ? 4.796 6.708 2.672 1.00 0.00 60 GLN A CA 8
ATOM 9920 C C . GLN A 1 63 ? 3.522 5.844 2.511 1.00 0.00 60 GLN A C 8
ATOM 9921 O O . GLN A 1 63 ? 2.406 6.310 2.787 1.00 0.00 60 GLN A O 8
ATOM 9935 N N . ALA A 1 64 ? 3.705 4.579 2.089 1.00 0.00 61 ALA A N 8
ATOM 9936 C CA . ALA A 1 64 ? 2.589 3.656 1.794 1.00 0.00 61 ALA A CA 8
ATOM 9937 C C . ALA A 1 64 ? 1.981 3.112 3.090 1.00 0.00 61 ALA A C 8
ATOM 9938 O O . ALA A 1 64 ? 0.752 2.989 3.229 1.00 0.00 61 ALA A O 8
ATOM 9945 N N . GLU A 1 65 ? 2.874 2.829 4.046 1.00 0.00 62 GLU A N 8
ATOM 9946 C CA . GLU A 1 65 ? 2.457 2.375 5.377 1.00 0.00 62 GLU A CA 8
ATOM 9947 C C . GLU A 1 65 ? 1.943 3.533 6.237 1.00 0.00 62 GLU A C 8
ATOM 9948 O O . GLU A 1 65 ? 1.102 3.308 7.097 1.00 0.00 62 GLU A O 8
ATOM 9960 N N . ALA A 1 66 ? 2.463 4.761 6.024 1.00 0.00 63 ALA A N 8
ATOM 9961 C CA . ALA A 1 66 ? 1.961 5.986 6.695 1.00 0.00 63 ALA A CA 8
ATOM 9962 C C . ALA A 1 66 ? 0.483 6.246 6.373 1.00 0.00 63 ALA A C 8
ATOM 9963 O O . ALA A 1 66 ? -0.267 6.708 7.238 1.00 0.00 63 ALA A O 8
ATOM 9970 N N . TYR A 1 67 ? 0.079 5.931 5.124 1.00 0.00 64 TYR A N 8
ATOM 9971 C CA . TYR A 1 67 ? -1.326 6.014 4.699 1.00 0.00 64 TYR A CA 8
ATOM 9972 C C . TYR A 1 67 ? -2.168 5.038 5.537 1.00 0.00 64 TYR A C 8
ATOM 9973 O O . TYR A 1 67 ? -3.132 5.442 6.200 1.00 0.00 64 TYR A O 8
ATOM 9991 N N . ALA A 1 68 ? -1.789 3.747 5.464 1.00 0.00 65 ALA A N 8
ATOM 9992 C CA . ALA A 1 68 ? -2.442 2.635 6.174 1.00 0.00 65 ALA A CA 8
ATOM 9993 C C . ALA A 1 68 ? -2.597 2.912 7.691 1.00 0.00 65 ALA A C 8
ATOM 9994 O O . ALA A 1 68 ? -3.679 2.761 8.238 1.00 0.00 65 ALA A O 8
ATOM 10001 N N . GLN A 1 69 ? -1.506 3.361 8.333 1.00 0.00 66 GLN A N 8
ATOM 10002 C CA . GLN A 1 69 ? -1.460 3.681 9.781 1.00 0.00 66 GLN A CA 8
ATOM 10003 C C . GLN A 1 69 ? -2.448 4.804 10.139 1.00 0.00 66 GLN A C 8
ATOM 10004 O O . GLN A 1 69 ? -3.194 4.694 11.120 1.00 0.00 66 GLN A O 8
ATOM 10018 N N . ARG A 1 70 ? -2.452 5.877 9.328 1.00 0.00 67 ARG A N 8
ATOM 10019 C CA . ARG A 1 70 ? -3.351 7.039 9.481 1.00 0.00 67 ARG A CA 8
ATOM 10020 C C . ARG A 1 70 ? -4.828 6.616 9.397 1.00 0.00 67 ARG A C 8
ATOM 10021 O O . ARG A 1 70 ? -5.691 7.180 10.079 1.00 0.00 67 ARG A O 8
ATOM 10042 N N . LYS A 1 71 ? -5.106 5.609 8.550 1.00 0.00 68 LYS A N 8
ATOM 10043 C CA . LYS A 1 71 ? -6.457 5.077 8.327 1.00 0.00 68 LYS A CA 8
ATOM 10044 C C . LYS A 1 71 ? -6.804 3.962 9.341 1.00 0.00 68 LYS A C 8
ATOM 10045 O O . LYS A 1 71 ? -7.987 3.678 9.569 1.00 0.00 68 LYS A O 8
ATOM 10064 N N . GLY A 1 72 ? -5.765 3.351 9.954 1.00 0.00 69 GLY A N 8
ATOM 10065 C CA . GLY A 1 72 ? -5.936 2.193 10.854 1.00 0.00 69 GLY A CA 8
ATOM 10066 C C . GLY A 1 72 ? -5.785 0.846 10.138 1.00 0.00 69 GLY A C 8
ATOM 10067 O O . GLY A 1 72 ? -5.882 -0.213 10.774 1.00 0.00 69 GLY A O 8
ATOM 10071 N N . ILE A 1 73 ? -5.563 0.909 8.807 1.00 0.00 70 ILE A N 8
ATOM 10072 C CA . ILE A 1 73 ? -5.418 -0.280 7.949 1.00 0.00 70 ILE A CA 8
ATOM 10073 C C . ILE A 1 73 ? -4.235 -1.166 8.424 1.00 0.00 70 ILE A C 8
ATOM 10074 O O . ILE A 1 73 ? -3.072 -0.745 8.396 1.00 0.00 70 ILE A O 8
ATOM 10090 N N . GLU A 1 74 ? -4.611 -2.368 8.933 1.00 0.00 71 GLU A N 8
ATOM 10091 C CA . GLU A 1 74 ? -3.595 -3.421 9.223 1.00 0.00 71 GLU A CA 8
ATOM 10092 C C . GLU A 1 74 ? -2.838 -3.734 7.919 1.00 0.00 71 GLU A C 8
ATOM 10093 O O . GLU A 1 74 ? -3.467 -3.808 6.860 1.00 0.00 71 GLU A O 8
ATOM 10105 N N . TYR A 1 75 ? -1.507 -3.901 7.970 1.00 0.00 72 TYR A N 8
ATOM 10106 C CA . TYR A 1 75 ? -0.711 -4.049 6.746 1.00 0.00 72 TYR A CA 8
ATOM 10107 C C . TYR A 1 75 ? 0.495 -4.979 6.934 1.00 0.00 72 TYR A C 8
ATOM 10108 O O . TYR A 1 75 ? 1.057 -5.083 8.029 1.00 0.00 72 TYR A O 8
ATOM 10126 N N . ARG A 1 76 ? 0.862 -5.667 5.845 1.00 0.00 73 ARG A N 8
ATOM 10127 C CA . ARG A 1 76 ? 2.094 -6.453 5.722 1.00 0.00 73 ARG A CA 8
ATOM 10128 C C . ARG A 1 76 ? 3.003 -5.799 4.658 1.00 0.00 73 ARG A C 8
ATOM 10129 O O . ARG A 1 76 ? 2.578 -5.600 3.517 1.00 0.00 73 ARG A O 8
ATOM 10150 N N . VAL A 1 77 ? 4.241 -5.445 5.059 1.00 0.00 74 VAL A N 8
ATOM 10151 C CA . VAL A 1 77 ? 5.280 -4.942 4.132 1.00 0.00 74 VAL A CA 8
ATOM 10152 C C . VAL A 1 77 ? 6.134 -6.116 3.609 1.00 0.00 74 VAL A C 8
ATOM 10153 O O . VAL A 1 77 ? 6.469 -7.046 4.356 1.00 0.00 74 VAL A O 8
ATOM 10166 N N . ILE A 1 78 ? 6.416 -6.082 2.298 1.00 0.00 75 ILE A N 8
ATOM 10167 C CA . ILE A 1 78 ? 7.238 -7.063 1.568 1.00 0.00 75 ILE A CA 8
ATOM 10168 C C . ILE A 1 78 ? 8.406 -6.302 0.908 1.00 0.00 75 ILE A C 8
ATOM 10169 O O . ILE A 1 78 ? 8.200 -5.211 0.352 1.00 0.00 75 ILE A O 8
ATOM 10185 N N . LEU A 1 79 ? 9.620 -6.869 0.976 1.00 0.00 76 LEU A N 8
ATOM 10186 C CA . LEU A 1 79 ? 10.803 -6.298 0.315 1.00 0.00 76 LEU A CA 8
ATOM 10187 C C . LEU A 1 79 ? 11.015 -6.959 -1.067 1.00 0.00 76 LEU A C 8
ATOM 10188 O O . LEU A 1 79 ? 10.872 -8.182 -1.202 1.00 0.00 76 LEU A O 8
ATOM 10204 N N . PRO A 1 80 ? 11.356 -6.147 -2.112 1.00 0.00 77 PRO A N 8
ATOM 10205 C CA . PRO A 1 80 ? 11.610 -6.641 -3.489 1.00 0.00 77 PRO A CA 8
ATOM 10206 C C . PRO A 1 80 ? 13.069 -7.117 -3.684 1.00 0.00 77 PRO A C 8
ATOM 10207 O O . PRO A 1 80 ? 13.878 -7.057 -2.749 1.00 0.00 77 PRO A O 8
ATOM 10218 N N . LYS A 1 81 ? 13.407 -7.545 -4.923 1.00 0.00 78 LYS A N 8
ATOM 10219 C CA . LYS A 1 81 ? 14.740 -8.108 -5.242 1.00 0.00 78 LYS A CA 8
ATOM 10220 C C . LYS A 1 81 ? 15.857 -7.035 -5.191 1.00 0.00 78 LYS A C 8
ATOM 10221 O O . LYS A 1 81 ? 16.991 -7.337 -4.800 1.00 0.00 78 LYS A O 8
ATOM 10240 N N . GLU A 1 82 ? 15.527 -5.779 -5.567 1.00 0.00 79 GLU A N 8
ATOM 10241 C CA . GLU A 1 82 ? 16.508 -4.666 -5.600 1.00 0.00 79 GLU A CA 8
ATOM 10242 C C . GLU A 1 82 ? 16.430 -3.825 -4.316 1.00 0.00 79 GLU A C 8
ATOM 10243 O O . GLU A 1 82 ? 17.451 -3.631 -3.650 1.00 0.00 79 GLU A O 8
ATOM 10255 N N . ALA A 1 83 ? 15.215 -3.355 -3.974 1.00 0.00 80 ALA A N 8
ATOM 10256 C CA . ALA A 1 83 ? 14.963 -2.437 -2.834 1.00 0.00 80 ALA A CA 8
ATOM 10257 C C . ALA A 1 83 ? 15.897 -1.198 -2.848 1.00 0.00 80 ALA A C 8
ATOM 10258 O O . ALA A 1 83 ? 16.101 -0.568 -1.806 1.00 0.00 80 ALA A O 8
ATOM 10265 N N . MET A 1 4 ? -10.199 -4.193 7.244 1.00 0.00 1 MET A N 9
ATOM 10266 C CA . MET A 1 4 ? -9.534 -4.442 5.944 1.00 0.00 1 MET A CA 9
ATOM 10267 C C . MET A 1 4 ? -8.010 -4.439 6.123 1.00 0.00 1 MET A C 9
ATOM 10268 O O . MET A 1 4 ? -7.483 -3.745 7.001 1.00 0.00 1 MET A O 9
ATOM 10282 N N . SER A 1 5 ? -7.304 -5.196 5.266 1.00 0.00 2 SER A N 9
ATOM 10283 C CA . SER A 1 5 ? -5.849 -5.389 5.346 1.00 0.00 2 SER A CA 9
ATOM 10284 C C . SER A 1 5 ? -5.187 -4.977 4.021 1.00 0.00 2 SER A C 9
ATOM 10285 O O . SER A 1 5 ? -5.617 -5.413 2.945 1.00 0.00 2 SER A O 9
ATOM 10293 N N . ALA A 1 6 ? -4.168 -4.112 4.111 1.00 0.00 3 ALA A N 9
ATOM 10294 C CA . ALA A 1 6 ? -3.422 -3.617 2.943 1.00 0.00 3 ALA A CA 9
ATOM 10295 C C . ALA A 1 6 ? -2.109 -4.400 2.820 1.00 0.00 3 ALA A C 9
ATOM 10296 O O . ALA A 1 6 ? -1.557 -4.853 3.817 1.00 0.00 3 ALA A O 9
ATOM 10303 N N . LYS A 1 7 ? -1.654 -4.630 1.592 1.00 0.00 4 LYS A N 9
ATOM 10304 C CA . LYS A 1 7 ? -0.343 -5.212 1.311 1.00 0.00 4 LYS A CA 9
ATOM 10305 C C . LYS A 1 7 ? 0.551 -4.120 0.694 1.00 0.00 4 LYS A C 9
ATOM 10306 O O . LYS A 1 7 ? 0.170 -3.453 -0.276 1.00 0.00 4 LYS A O 9
ATOM 10325 N N . ILE A 1 8 ? 1.714 -3.898 1.310 1.00 0.00 5 ILE A N 9
ATOM 10326 C CA . ILE A 1 8 ? 2.748 -3.002 0.782 1.00 0.00 5 ILE A CA 9
ATOM 10327 C C . ILE A 1 8 ? 3.755 -3.884 0.085 1.00 0.00 5 ILE A C 9
ATOM 10328 O O . ILE A 1 8 ? 4.160 -4.890 0.635 1.00 0.00 5 ILE A O 9
ATOM 10344 N N . TYR A 1 9 ? 4.095 -3.547 -1.140 1.00 0.00 6 TYR A N 9
ATOM 10345 C CA . TYR A 1 9 ? 5.147 -4.218 -1.896 1.00 0.00 6 TYR A CA 9
ATOM 10346 C C . TYR A 1 9 ? 5.741 -3.229 -2.892 1.00 0.00 6 TYR A C 9
ATOM 10347 O O . TYR A 1 9 ? 5.333 -2.072 -2.944 1.00 0.00 6 TYR A O 9
ATOM 10365 N N . ARG A 1 10 ? 6.711 -3.691 -3.663 1.00 0.00 7 ARG A N 9
ATOM 10366 C CA . ARG A 1 10 ? 7.339 -2.915 -4.727 1.00 0.00 7 ARG A CA 9
ATOM 10367 C C . ARG A 1 10 ? 7.654 -3.904 -5.861 1.00 0.00 7 ARG A C 9
ATOM 10368 O O . ARG A 1 10 ? 8.681 -4.595 -5.823 1.00 0.00 7 ARG A O 9
ATOM 10389 N N . PRO A 1 11 ? 6.746 -4.011 -6.876 1.00 0.00 8 PRO A N 9
ATOM 10390 C CA . PRO A 1 11 ? 6.732 -5.145 -7.835 1.00 0.00 8 PRO A CA 9
ATOM 10391 C C . PRO A 1 11 ? 7.807 -5.018 -8.924 1.00 0.00 8 PRO A C 9
ATOM 10392 O O . PRO A 1 11 ? 8.698 -4.186 -8.820 1.00 0.00 8 PRO A O 9
ATOM 10403 N N . ALA A 1 12 ? 7.737 -5.885 -9.942 1.00 0.00 9 ALA A N 9
ATOM 10404 C CA . ALA A 1 12 ? 8.612 -5.807 -11.124 1.00 0.00 9 ALA A CA 9
ATOM 10405 C C . ALA A 1 12 ? 8.129 -4.710 -12.099 1.00 0.00 9 ALA A C 9
ATOM 10406 O O . ALA A 1 12 ? 8.909 -4.205 -12.917 1.00 0.00 9 ALA A O 9
ATOM 10413 N N . LYS A 1 13 ? 6.840 -4.342 -11.981 1.00 0.00 10 LYS A N 9
ATOM 10414 C CA . LYS A 1 13 ? 6.170 -3.384 -12.875 1.00 0.00 10 LYS A CA 9
ATOM 10415 C C . LYS A 1 13 ? 5.086 -2.610 -12.089 1.00 0.00 10 LYS A C 9
ATOM 10416 O O . LYS A 1 13 ? 4.202 -3.217 -11.479 1.00 0.00 10 LYS A O 9
ATOM 10435 N N . THR A 1 14 ? 5.176 -1.270 -12.095 1.00 0.00 11 THR A N 9
ATOM 10436 C CA . THR A 1 14 ? 4.271 -0.384 -11.323 1.00 0.00 11 THR A CA 9
ATOM 10437 C C . THR A 1 14 ? 3.111 0.130 -12.199 1.00 0.00 11 THR A C 9
ATOM 10438 O O . THR A 1 14 ? 1.943 0.023 -11.816 1.00 0.00 11 THR A O 9
ATOM 10449 N N . ALA A 1 15 ? 3.443 0.683 -13.375 1.00 0.00 12 ALA A N 9
ATOM 10450 C CA . ALA A 1 15 ? 2.452 1.245 -14.311 1.00 0.00 12 ALA A CA 9
ATOM 10451 C C . ALA A 1 15 ? 2.895 1.003 -15.766 1.00 0.00 12 ALA A C 9
ATOM 10452 O O . ALA A 1 15 ? 3.791 1.690 -16.276 1.00 0.00 12 ALA A O 9
ATOM 10459 N N . MET A 1 16 ? 2.267 0.003 -16.413 1.00 0.00 13 MET A N 9
ATOM 10460 C CA . MET A 1 16 ? 2.642 -0.465 -17.764 1.00 0.00 13 MET A CA 9
ATOM 10461 C C . MET A 1 16 ? 1.799 0.203 -18.867 1.00 0.00 13 MET A C 9
ATOM 10462 O O . MET A 1 16 ? 2.290 0.420 -19.978 1.00 0.00 13 MET A O 9
ATOM 10476 N N . GLN A 1 17 ? 0.530 0.512 -18.557 1.00 0.00 14 GLN A N 9
ATOM 10477 C CA . GLN A 1 17 ? -0.455 1.010 -19.550 1.00 0.00 14 GLN A CA 9
ATOM 10478 C C . GLN A 1 17 ? -0.604 2.540 -19.388 1.00 0.00 14 GLN A C 9
ATOM 10479 O O . GLN A 1 17 ? -0.735 3.026 -18.259 1.00 0.00 14 GLN A O 9
ATOM 10493 N N . SER A 1 18 ? -0.559 3.265 -20.533 1.00 0.00 15 SER A N 9
ATOM 10494 C CA . SER A 1 18 ? -0.772 4.724 -20.626 1.00 0.00 15 SER A CA 9
ATOM 10495 C C . SER A 1 18 ? 0.358 5.508 -19.918 1.00 0.00 15 SER A C 9
ATOM 10496 O O . SER A 1 18 ? 1.302 5.971 -20.575 1.00 0.00 15 SER A O 9
ATOM 10504 N N . GLY A 1 19 ? 0.269 5.618 -18.577 1.00 0.00 16 GLY A N 9
ATOM 10505 C CA . GLY A 1 19 ? 1.295 6.275 -17.768 1.00 0.00 16 GLY A CA 9
ATOM 10506 C C . GLY A 1 19 ? 2.463 5.335 -17.491 1.00 0.00 16 GLY A C 9
ATOM 10507 O O . GLY A 1 19 ? 2.562 4.763 -16.402 1.00 0.00 16 GLY A O 9
ATOM 10511 N N . THR A 1 20 ? 3.321 5.159 -18.502 1.00 0.00 17 THR A N 9
ATOM 10512 C CA . THR A 1 20 ? 4.469 4.242 -18.451 1.00 0.00 17 THR A CA 9
ATOM 10513 C C . THR A 1 20 ? 5.591 4.811 -17.555 1.00 0.00 17 THR A C 9
ATOM 10514 O O . THR A 1 20 ? 6.503 5.500 -18.026 1.00 0.00 17 THR A O 9
ATOM 10525 N N . ALA A 1 21 ? 5.478 4.545 -16.245 1.00 0.00 18 ALA A N 9
ATOM 10526 C CA . ALA A 1 21 ? 6.423 5.047 -15.236 1.00 0.00 18 ALA A CA 9
ATOM 10527 C C . ALA A 1 21 ? 7.727 4.221 -15.240 1.00 0.00 18 ALA A C 9
ATOM 10528 O O . ALA A 1 21 ? 7.687 2.984 -15.179 1.00 0.00 18 ALA A O 9
ATOM 10535 N N . LYS A 1 22 ? 8.874 4.921 -15.328 1.00 0.00 19 LYS A N 9
ATOM 10536 C CA . LYS A 1 22 ? 10.216 4.301 -15.254 1.00 0.00 19 LYS A CA 9
ATOM 10537 C C . LYS A 1 22 ? 10.629 4.078 -13.784 1.00 0.00 19 LYS A C 9
ATOM 10538 O O . LYS A 1 22 ? 11.421 3.171 -13.474 1.00 0.00 19 LYS A O 9
ATOM 10557 N N . THR A 1 23 ? 10.095 4.933 -12.896 1.00 0.00 20 THR A N 9
ATOM 10558 C CA . THR A 1 23 ? 10.301 4.833 -11.451 1.00 0.00 20 THR A CA 9
ATOM 10559 C C . THR A 1 23 ? 9.412 3.715 -10.881 1.00 0.00 20 THR A C 9
ATOM 10560 O O . THR A 1 23 ? 8.204 3.905 -10.654 1.00 0.00 20 THR A O 9
ATOM 10571 N N . ASN A 1 24 ? 10.008 2.516 -10.741 1.00 0.00 21 ASN A N 9
ATOM 10572 C CA . ASN A 1 24 ? 9.359 1.385 -10.075 1.00 0.00 21 ASN A CA 9
ATOM 10573 C C . ASN A 1 24 ? 9.418 1.620 -8.566 1.00 0.00 21 ASN A C 9
ATOM 10574 O O . ASN A 1 24 ? 10.410 1.291 -7.909 1.00 0.00 21 ASN A O 9
ATOM 10585 N N . VAL A 1 25 ? 8.360 2.258 -8.060 1.00 0.00 22 VAL A N 9
ATOM 10586 C CA . VAL A 1 25 ? 8.204 2.645 -6.651 1.00 0.00 22 VAL A CA 9
ATOM 10587 C C . VAL A 1 25 ? 7.332 1.619 -5.902 1.00 0.00 22 VAL A C 9
ATOM 10588 O O . VAL A 1 25 ? 7.017 0.551 -6.447 1.00 0.00 22 VAL A O 9
ATOM 10601 N N . TRP A 1 26 ? 6.915 1.949 -4.668 1.00 0.00 23 TRP A N 9
ATOM 10602 C CA . TRP A 1 26 ? 6.162 1.042 -3.802 1.00 0.00 23 TRP A CA 9
ATOM 10603 C C . TRP A 1 26 ? 4.664 1.171 -4.118 1.00 0.00 23 TRP A C 9
ATOM 10604 O O . TRP A 1 26 ? 4.154 2.269 -4.328 1.00 0.00 23 TRP A O 9
ATOM 10625 N N . VAL A 1 27 ? 4.001 0.028 -4.189 1.00 0.00 24 VAL A N 9
ATOM 10626 C CA . VAL A 1 27 ? 2.542 -0.010 -4.336 1.00 0.00 24 VAL A CA 9
ATOM 10627 C C . VAL A 1 27 ? 1.911 -0.321 -2.968 1.00 0.00 24 VAL A C 9
ATOM 10628 O O . VAL A 1 27 ? 2.417 -1.169 -2.222 1.00 0.00 24 VAL A O 9
ATOM 10641 N N . LEU A 1 28 ? 0.798 0.366 -2.661 1.00 0.00 25 LEU A N 9
ATOM 10642 C CA . LEU A 1 28 ? -0.016 0.152 -1.462 1.00 0.00 25 LEU A CA 9
ATOM 10643 C C . LEU A 1 28 ? -1.384 -0.283 -1.967 1.00 0.00 25 LEU A C 9
ATOM 10644 O O . LEU A 1 28 ? -2.164 0.522 -2.477 1.00 0.00 25 LEU A O 9
ATOM 10660 N N . GLU A 1 29 ? -1.636 -1.572 -1.832 1.00 0.00 26 GLU A N 9
ATOM 10661 C CA . GLU A 1 29 ? -2.863 -2.200 -2.313 1.00 0.00 26 GLU A CA 9
ATOM 10662 C C . GLU A 1 29 ? -3.719 -2.540 -1.103 1.00 0.00 26 GLU A C 9
ATOM 10663 O O . GLU A 1 29 ? -3.201 -3.071 -0.144 1.00 0.00 26 GLU A O 9
ATOM 10675 N N . PHE A 1 30 ? -5.013 -2.237 -1.149 1.00 0.00 27 PHE A N 9
ATOM 10676 C CA . PHE A 1 30 ? -5.966 -2.568 -0.079 1.00 0.00 27 PHE A CA 9
ATOM 10677 C C . PHE A 1 30 ? -7.296 -2.991 -0.693 1.00 0.00 27 PHE A C 9
ATOM 10678 O O . PHE A 1 30 ? -7.663 -2.517 -1.777 1.00 0.00 27 PHE A O 9
ATOM 10695 N N . ASP A 1 31 ? -8.021 -3.874 0.010 1.00 0.00 28 ASP A N 9
ATOM 10696 C CA . ASP A 1 31 ? -9.382 -4.255 -0.361 1.00 0.00 28 ASP A CA 9
ATOM 10697 C C . ASP A 1 31 ? -10.302 -3.047 -0.180 1.00 0.00 28 ASP A C 9
ATOM 10698 O O . ASP A 1 31 ? -10.589 -2.640 0.963 1.00 0.00 28 ASP A O 9
ATOM 10707 N N . ALA A 1 32 ? -10.708 -2.452 -1.313 1.00 0.00 29 ALA A N 9
ATOM 10708 C CA . ALA A 1 32 ? -11.607 -1.299 -1.335 1.00 0.00 29 ALA A CA 9
ATOM 10709 C C . ALA A 1 32 ? -12.951 -1.685 -0.710 1.00 0.00 29 ALA A C 9
ATOM 10710 O O . ALA A 1 32 ? -13.642 -2.577 -1.214 1.00 0.00 29 ALA A O 9
ATOM 10717 N N . GLU A 1 33 ? -13.298 -1.005 0.396 1.00 0.00 30 GLU A N 9
ATOM 10718 C CA . GLU A 1 33 ? -14.518 -1.272 1.186 1.00 0.00 30 GLU A CA 9
ATOM 10719 C C . GLU A 1 33 ? -15.740 -0.540 0.599 1.00 0.00 30 GLU A C 9
ATOM 10720 O O . GLU A 1 33 ? -16.623 -0.073 1.340 1.00 0.00 30 GLU A O 9
ATOM 10732 N N . VAL A 1 34 ? -15.804 -0.516 -0.747 1.00 0.00 31 VAL A N 9
ATOM 10733 C CA . VAL A 1 34 ? -16.922 0.059 -1.511 1.00 0.00 31 VAL A CA 9
ATOM 10734 C C . VAL A 1 34 ? -18.263 -0.570 -1.035 1.00 0.00 31 VAL A C 9
ATOM 10735 O O . VAL A 1 34 ? -18.339 -1.793 -0.866 1.00 0.00 31 VAL A O 9
ATOM 10748 N N . PRO A 1 35 ? -19.321 0.261 -0.741 1.00 0.00 32 PRO A N 9
ATOM 10749 C CA . PRO A 1 35 ? -20.600 -0.242 -0.171 1.00 0.00 32 PRO A CA 9
ATOM 10750 C C . PRO A 1 35 ? -21.397 -1.124 -1.157 1.00 0.00 32 PRO A C 9
ATOM 10751 O O . PRO A 1 35 ? -20.859 -1.616 -2.155 1.00 0.00 32 PRO A O 9
ATOM 10762 N N . ARG A 1 36 ? -22.687 -1.333 -0.845 1.00 0.00 33 ARG A N 9
ATOM 10763 C CA . ARG A 1 36 ? -23.621 -2.070 -1.721 1.00 0.00 33 ARG A CA 9
ATOM 10764 C C . ARG A 1 36 ? -23.809 -1.318 -3.059 1.00 0.00 33 ARG A C 9
ATOM 10765 O O . ARG A 1 36 ? -24.108 -1.921 -4.098 1.00 0.00 33 ARG A O 9
ATOM 10786 N N . LYS A 1 37 ? -23.626 0.018 -3.001 1.00 0.00 34 LYS A N 9
ATOM 10787 C CA . LYS A 1 37 ? -23.555 0.871 -4.187 1.00 0.00 34 LYS A CA 9
ATOM 10788 C C . LYS A 1 37 ? -22.122 0.783 -4.731 1.00 0.00 34 LYS A C 9
ATOM 10789 O O . LYS A 1 37 ? -21.240 1.529 -4.295 1.00 0.00 34 LYS A O 9
ATOM 10808 N N . ILE A 1 38 ? -21.890 -0.207 -5.598 1.00 0.00 35 ILE A N 9
ATOM 10809 C CA . ILE A 1 38 ? -20.599 -0.389 -6.286 1.00 0.00 35 ILE A CA 9
ATOM 10810 C C . ILE A 1 38 ? -20.404 0.754 -7.303 1.00 0.00 35 ILE A C 9
ATOM 10811 O O . ILE A 1 38 ? -21.378 1.151 -7.962 1.00 0.00 35 ILE A O 9
ATOM 10827 N N . ASP A 1 39 ? -19.156 1.281 -7.396 1.00 0.00 36 ASP A N 9
ATOM 10828 C CA . ASP A 1 39 ? -18.796 2.471 -8.219 1.00 0.00 36 ASP A CA 9
ATOM 10829 C C . ASP A 1 39 ? -19.409 2.394 -9.640 1.00 0.00 36 ASP A C 9
ATOM 10830 O O . ASP A 1 39 ? -19.329 1.330 -10.244 1.00 0.00 36 ASP A O 9
ATOM 10839 N N . PRO A 1 40 ? -20.023 3.517 -10.171 1.00 0.00 37 PRO A N 9
ATOM 10840 C CA . PRO A 1 40 ? -20.766 3.527 -11.468 1.00 0.00 37 PRO A CA 9
ATOM 10841 C C . PRO A 1 40 ? -20.013 2.824 -12.607 1.00 0.00 37 PRO A C 9
ATOM 10842 O O . PRO A 1 40 ? -20.577 1.980 -13.306 1.00 0.00 37 PRO A O 9
ATOM 10853 N N . ILE A 1 41 ? -18.717 3.173 -12.722 1.00 0.00 38 ILE A N 9
ATOM 10854 C CA . ILE A 1 41 ? -17.767 2.602 -13.713 1.00 0.00 38 ILE A CA 9
ATOM 10855 C C . ILE A 1 41 ? -17.825 1.052 -13.756 1.00 0.00 38 ILE A C 9
ATOM 10856 O O . ILE A 1 41 ? -17.852 0.447 -14.835 1.00 0.00 38 ILE A O 9
ATOM 10872 N N . MET A 1 42 ? -17.867 0.431 -12.571 1.00 0.00 39 MET A N 9
ATOM 10873 C CA . MET A 1 42 ? -17.828 -1.044 -12.411 1.00 0.00 39 MET A CA 9
ATOM 10874 C C . MET A 1 42 ? -19.117 -1.562 -11.732 1.00 0.00 39 MET A C 9
ATOM 10875 O O . MET A 1 42 ? -19.135 -2.666 -11.174 1.00 0.00 39 MET A O 9
ATOM 10889 N N . GLY A 1 43 ? -20.201 -0.771 -11.811 1.00 0.00 40 GLY A N 9
ATOM 10890 C CA . GLY A 1 43 ? -21.451 -1.100 -11.129 1.00 0.00 40 GLY A CA 9
ATOM 10891 C C . GLY A 1 43 ? -22.652 -0.373 -11.703 1.00 0.00 40 GLY A C 9
ATOM 10892 O O . GLY A 1 43 ? -23.4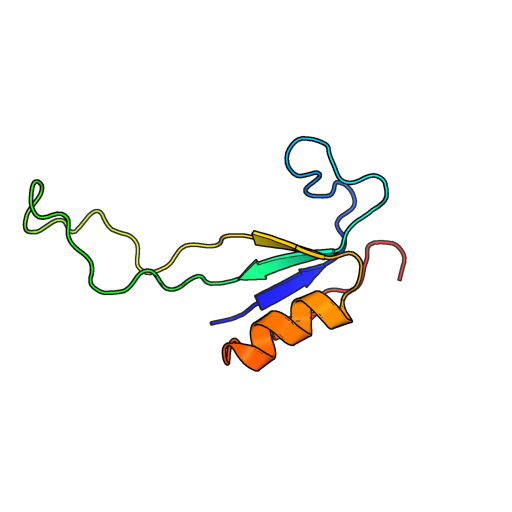10 0.274 -10.968 1.00 0.00 40 GLY A O 9
ATOM 10896 N N . TYR A 1 44 ? -22.811 -0.465 -13.035 1.00 0.00 41 TYR A N 9
ATOM 10897 C CA . TYR A 1 44 ? -24.012 0.038 -13.740 1.00 0.00 41 TYR A CA 9
ATOM 10898 C C . TYR A 1 44 ? -25.220 -0.874 -13.451 1.00 0.00 41 TYR A C 9
ATOM 10899 O O . TYR A 1 44 ? -26.351 -0.397 -13.301 1.00 0.00 41 TYR A O 9
ATOM 10917 N N . THR A 1 45 ? -24.948 -2.190 -13.380 1.00 0.00 42 THR A N 9
ATOM 10918 C CA . THR A 1 45 ? -25.965 -3.224 -13.130 1.00 0.00 42 THR A CA 9
ATOM 10919 C C . THR A 1 45 ? -26.323 -3.320 -11.626 1.00 0.00 42 THR A C 9
ATOM 10920 O O . THR A 1 45 ? -25.581 -2.825 -10.764 1.00 0.00 42 THR A O 9
ATOM 10931 N N . SER A 1 46 ? -27.477 -3.954 -11.336 1.00 0.00 43 SER A N 9
ATOM 10932 C CA . SER A 1 46 ? -27.936 -4.219 -9.960 1.00 0.00 43 SER A CA 9
ATOM 10933 C C . SER A 1 46 ? -27.061 -5.321 -9.330 1.00 0.00 43 SER A C 9
ATOM 10934 O O . SER A 1 46 ? -26.472 -5.131 -8.255 1.00 0.00 43 SER A O 9
ATOM 10942 N N . SER A 1 47 ? -26.966 -6.465 -10.037 1.00 0.00 44 SER A N 9
ATOM 10943 C CA . SER A 1 47 ? -26.022 -7.539 -9.706 1.00 0.00 44 SER A CA 9
ATOM 10944 C C . SER A 1 47 ? -24.633 -7.152 -10.259 1.00 0.00 44 SER A C 9
ATOM 10945 O O . SER A 1 47 ? -24.219 -7.590 -11.341 1.00 0.00 44 SER A O 9
ATOM 10953 N N . SER A 1 48 ? -23.961 -6.252 -9.529 1.00 0.00 45 SER A N 9
ATOM 10954 C CA . SER A 1 48 ? -22.669 -5.670 -9.924 1.00 0.00 45 SER A CA 9
ATOM 10955 C C . SER A 1 48 ? -21.496 -6.479 -9.344 1.00 0.00 45 SER A C 9
ATOM 10956 O O . SER A 1 48 ? -21.699 -7.487 -8.647 1.00 0.00 45 SER A O 9
ATOM 10964 N N . ASP A 1 49 ? -20.267 -6.027 -9.648 1.00 0.00 46 ASP A N 9
ATOM 10965 C CA . ASP A 1 49 ? -19.020 -6.689 -9.205 1.00 0.00 46 ASP A CA 9
ATOM 10966 C C . ASP A 1 49 ? -18.818 -6.530 -7.683 1.00 0.00 46 ASP A C 9
ATOM 10967 O O . ASP A 1 49 ? -19.406 -5.645 -7.062 1.00 0.00 46 ASP A O 9
ATOM 10976 N N . MET A 1 50 ? -17.972 -7.396 -7.101 1.00 0.00 47 MET A N 9
ATOM 10977 C CA . MET A 1 50 ? -17.704 -7.433 -5.644 1.00 0.00 47 MET A CA 9
ATOM 10978 C C . MET A 1 50 ? -16.864 -6.209 -5.191 1.00 0.00 47 MET A C 9
ATOM 10979 O O . MET A 1 50 ? -16.601 -5.278 -5.964 1.00 0.00 47 MET A O 9
ATOM 10993 N N . LYS A 1 51 ? -16.430 -6.252 -3.920 1.00 0.00 48 LYS A N 9
ATOM 10994 C CA . LYS A 1 51 ? -15.526 -5.263 -3.335 1.00 0.00 48 LYS A CA 9
ATOM 10995 C C . LYS A 1 51 ? -14.095 -5.649 -3.727 1.00 0.00 48 LYS A C 9
ATOM 10996 O O . LYS A 1 51 ? -13.458 -6.495 -3.085 1.00 0.00 48 LYS A O 9
ATOM 11015 N N . GLN A 1 52 ? -13.653 -5.090 -4.867 1.00 0.00 49 GLN A N 9
ATOM 11016 C CA . GLN A 1 52 ? -12.309 -5.324 -5.423 1.00 0.00 49 GLN A CA 9
ATOM 11017 C C . GLN A 1 52 ? -11.222 -4.685 -4.533 1.00 0.00 49 GLN A C 9
ATOM 11018 O O . GLN A 1 52 ? -11.516 -3.872 -3.651 1.00 0.00 49 GLN A O 9
ATOM 11032 N N . GLN A 1 53 ? -9.964 -5.072 -4.774 1.00 0.00 50 GLN A N 9
ATOM 11033 C CA . GLN A 1 53 ? -8.800 -4.362 -4.225 1.00 0.00 50 GLN A CA 9
ATOM 11034 C C . GLN A 1 53 ? -8.403 -3.231 -5.189 1.00 0.00 50 GLN A C 9
ATOM 11035 O O . GLN A 1 53 ? -8.408 -3.422 -6.413 1.00 0.00 50 GLN A O 9
ATOM 11049 N N . VAL A 1 54 ? -8.184 -2.013 -4.661 1.00 0.00 51 VAL A N 9
ATOM 11050 C CA . VAL A 1 54 ? -7.587 -0.896 -5.407 1.00 0.00 51 VAL A CA 9
ATOM 11051 C C . VAL A 1 54 ? -6.191 -0.600 -4.837 1.00 0.00 51 VAL A C 9
ATOM 11052 O O . VAL A 1 54 ? -5.848 -1.063 -3.741 1.00 0.00 51 VAL A O 9
ATOM 11065 N N . LYS A 1 55 ? -5.401 0.196 -5.570 1.00 0.00 52 LYS A N 9
ATOM 11066 C CA . LYS A 1 55 ? -3.983 0.404 -5.214 1.00 0.00 52 LYS A CA 9
ATOM 11067 C C . LYS A 1 55 ? -3.499 1.827 -5.516 1.00 0.00 52 LYS A C 9
ATOM 11068 O O . LYS A 1 55 ? -4.083 2.549 -6.324 1.00 0.00 52 LYS A O 9
ATOM 11087 N N . LEU A 1 56 ? -2.449 2.223 -4.786 1.00 0.00 53 LEU A N 9
ATOM 11088 C CA . LEU A 1 56 ? -1.795 3.542 -4.863 1.00 0.00 53 LEU A CA 9
ATOM 11089 C C . LEU A 1 56 ? -0.295 3.324 -5.125 1.00 0.00 53 LEU A C 9
ATOM 11090 O O . LEU A 1 56 ? 0.215 2.228 -4.891 1.00 0.00 53 LEU A O 9
ATOM 11106 N N . THR A 1 57 ? 0.417 4.346 -5.622 1.00 0.00 54 THR A N 9
ATOM 11107 C CA . THR A 1 57 ? 1.886 4.324 -5.764 1.00 0.00 54 THR A CA 9
ATOM 11108 C C . THR A 1 57 ? 2.510 5.448 -4.912 1.00 0.00 54 THR A C 9
ATOM 11109 O O . THR A 1 57 ? 2.092 6.609 -4.988 1.00 0.00 54 THR A O 9
ATOM 11120 N N . PHE A 1 58 ? 3.503 5.075 -4.099 1.00 0.00 55 PHE A N 9
ATOM 11121 C CA . PHE A 1 58 ? 4.270 5.964 -3.215 1.00 0.00 55 PHE A CA 9
ATOM 11122 C C . PHE A 1 58 ? 5.761 5.734 -3.483 1.00 0.00 55 PHE A C 9
ATOM 11123 O O . PHE A 1 58 ? 6.157 4.603 -3.752 1.00 0.00 55 PHE A O 9
ATOM 11140 N N . GLU A 1 59 ? 6.581 6.788 -3.350 1.00 0.00 56 GLU A N 9
ATOM 11141 C CA . GLU A 1 59 ? 8.028 6.749 -3.675 1.00 0.00 56 GLU A CA 9
ATOM 11142 C C . GLU A 1 59 ? 8.795 5.834 -2.699 1.00 0.00 56 GLU A C 9
ATOM 11143 O O . GLU A 1 59 ? 9.781 5.193 -3.074 1.00 0.00 56 GLU A O 9
ATOM 11155 N N . THR A 1 60 ? 8.301 5.770 -1.449 1.00 0.00 57 THR A N 9
ATOM 11156 C CA . THR A 1 60 ? 8.917 4.998 -0.357 1.00 0.00 57 THR A CA 9
ATOM 11157 C C . THR A 1 60 ? 7.850 4.160 0.365 1.00 0.00 57 THR A C 9
ATOM 11158 O O . THR A 1 60 ? 6.648 4.458 0.280 1.00 0.00 57 THR A O 9
ATOM 11169 N N . GLN A 1 61 ? 8.312 3.121 1.092 1.00 0.00 58 GLN A N 9
ATOM 11170 C CA . GLN A 1 61 ? 7.463 2.320 1.992 1.00 0.00 58 GLN A CA 9
ATOM 11171 C C . GLN A 1 61 ? 6.856 3.211 3.097 1.00 0.00 58 GLN A C 9
ATOM 11172 O O . GLN A 1 61 ? 5.687 3.056 3.438 1.00 0.00 58 GLN A O 9
ATOM 11186 N N . GLU A 1 62 ? 7.693 4.136 3.625 1.00 0.00 59 GLU A N 9
ATOM 11187 C CA . GLU A 1 62 ? 7.303 5.121 4.664 1.00 0.00 59 GLU A CA 9
ATOM 11188 C C . GLU A 1 62 ? 5.974 5.834 4.340 1.00 0.00 59 GLU A C 9
ATOM 11189 O O . GLU A 1 62 ? 5.091 5.932 5.195 1.00 0.00 59 GLU A O 9
ATOM 11201 N N . GLN A 1 63 ? 5.835 6.312 3.094 1.00 0.00 60 GLN A N 9
ATOM 11202 C CA . GLN A 1 63 ? 4.640 7.053 2.647 1.00 0.00 60 GLN A CA 9
ATOM 11203 C C . GLN A 1 63 ? 3.396 6.132 2.548 1.00 0.00 60 GLN A C 9
ATOM 11204 O O . GLN A 1 63 ? 2.266 6.589 2.779 1.00 0.00 60 GLN A O 9
ATOM 11218 N N . ALA A 1 64 ? 3.609 4.833 2.228 1.00 0.00 61 ALA A N 9
ATOM 11219 C CA . ALA A 1 64 ? 2.522 3.843 2.060 1.00 0.00 61 ALA A CA 9
ATOM 11220 C C . ALA A 1 64 ? 1.974 3.363 3.423 1.00 0.00 61 ALA A C 9
ATOM 11221 O O . ALA A 1 64 ? 0.760 3.230 3.612 1.00 0.00 61 ALA A O 9
ATOM 11228 N N . GLU A 1 65 ? 2.907 3.103 4.353 1.00 0.00 62 GLU A N 9
ATOM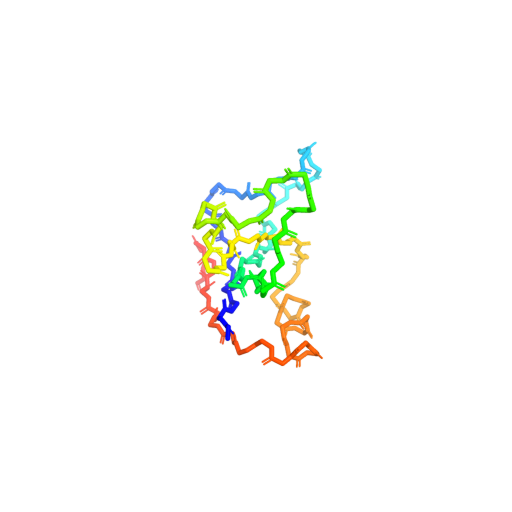 11229 C CA . GLU A 1 65 ? 2.571 2.651 5.718 1.00 0.00 62 GLU A CA 9
ATOM 11230 C C . GLU A 1 65 ? 1.916 3.776 6.519 1.00 0.00 62 GLU A C 9
ATOM 11231 O O . GLU A 1 65 ? 0.940 3.535 7.225 1.00 0.00 62 GLU A O 9
ATOM 11243 N N . ALA A 1 66 ? 2.460 5.002 6.400 1.00 0.00 63 ALA A N 9
ATOM 11244 C CA . ALA A 1 66 ? 1.901 6.201 7.052 1.00 0.00 63 ALA A CA 9
ATOM 11245 C C . ALA A 1 66 ? 0.468 6.485 6.574 1.00 0.00 63 ALA A C 9
ATOM 11246 O O . ALA A 1 66 ? -0.349 6.982 7.345 1.00 0.00 63 ALA A O 9
ATOM 11253 N N . TYR A 1 67 ? 0.178 6.153 5.296 1.00 0.00 64 TYR A N 9
ATOM 11254 C CA . TYR A 1 67 ? -1.169 6.278 4.716 1.00 0.00 64 TYR A CA 9
ATOM 11255 C C . TYR A 1 67 ? -2.129 5.316 5.434 1.00 0.00 64 TYR A C 9
ATOM 11256 O O . TYR A 1 67 ? -3.133 5.745 6.018 1.00 0.00 64 TYR A O 9
ATOM 11274 N N . ALA A 1 68 ? -1.805 4.008 5.361 1.00 0.00 65 ALA A N 9
ATOM 11275 C CA . ALA A 1 68 ? -2.615 2.910 5.922 1.00 0.00 65 ALA A CA 9
ATOM 11276 C C . ALA A 1 68 ? -2.908 3.106 7.430 1.00 0.00 65 ALA A C 9
ATOM 11277 O O . ALA A 1 68 ? -4.061 3.046 7.843 1.00 0.00 65 ALA A O 9
ATOM 11284 N N . GLN A 1 69 ? -1.851 3.379 8.216 1.00 0.00 66 GLN A N 9
ATOM 11285 C CA . GLN A 1 69 ? -1.942 3.601 9.683 1.00 0.00 66 GLN A CA 9
ATOM 11286 C C . GLN A 1 69 ? -2.863 4.790 10.020 1.00 0.00 66 GLN A C 9
ATOM 11287 O O . GLN A 1 69 ? -3.677 4.707 10.953 1.00 0.00 66 GLN A O 9
ATOM 11301 N N . ARG A 1 70 ? -2.741 5.888 9.245 1.00 0.00 67 ARG A N 9
ATOM 11302 C CA . ARG A 1 70 ? -3.551 7.113 9.392 1.00 0.00 67 ARG A CA 9
ATOM 11303 C C . ARG A 1 70 ? -5.051 6.816 9.153 1.00 0.00 67 ARG A C 9
ATOM 11304 O O . ARG A 1 70 ? -5.924 7.453 9.751 1.00 0.00 67 ARG A O 9
ATOM 11325 N N . LYS A 1 71 ? -5.328 5.819 8.289 1.00 0.00 68 LYS A N 9
ATOM 11326 C CA . LYS A 1 71 ? -6.701 5.346 8.009 1.00 0.00 68 LYS A CA 9
ATOM 11327 C C . LYS A 1 71 ? -7.125 4.243 9.011 1.00 0.00 68 LYS A C 9
ATOM 11328 O O . LYS A 1 71 ? -8.320 3.979 9.181 1.00 0.00 68 LYS A O 9
ATOM 11347 N N . GLY A 1 72 ? -6.129 3.612 9.665 1.00 0.00 69 GLY A N 9
ATOM 11348 C CA . GLY A 1 72 ? -6.364 2.473 10.563 1.00 0.00 69 GLY A CA 9
ATOM 11349 C C . GLY A 1 72 ? -6.187 1.121 9.867 1.00 0.00 69 GLY A C 9
ATOM 11350 O O . GLY A 1 72 ? -6.326 0.073 10.506 1.00 0.00 69 GLY A O 9
ATOM 11354 N N . ILE A 1 73 ? -5.908 1.157 8.546 1.00 0.00 70 ILE A N 9
ATOM 11355 C CA . ILE A 1 73 ? -5.733 -0.070 7.745 1.00 0.00 70 ILE A CA 9
ATOM 11356 C C . ILE A 1 73 ? -4.451 -0.832 8.187 1.00 0.00 70 ILE A C 9
ATOM 11357 O O . ILE A 1 73 ? -3.326 -0.358 7.998 1.00 0.00 70 ILE A O 9
ATOM 11373 N N . GLU A 1 74 ? -4.703 -1.977 8.856 1.00 0.00 71 GLU A N 9
ATOM 11374 C CA . GLU A 1 74 ? -3.613 -2.928 9.192 1.00 0.00 71 GLU A CA 9
ATOM 11375 C C . GLU A 1 74 ? -2.955 -3.416 7.882 1.00 0.00 71 GLU A C 9
ATOM 11376 O O . GLU A 1 74 ? -3.660 -3.646 6.905 1.00 0.00 71 GLU A O 9
ATOM 11388 N N . TYR A 1 75 ? -1.618 -3.573 7.851 1.00 0.00 72 TYR A N 9
ATOM 11389 C CA . TYR A 1 75 ? -0.877 -3.811 6.594 1.00 0.00 72 TYR A CA 9
ATOM 11390 C C . TYR A 1 75 ? 0.285 -4.807 6.787 1.00 0.00 72 TYR A C 9
ATOM 11391 O O . TYR A 1 75 ? 0.846 -4.926 7.883 1.00 0.00 72 TYR A O 9
ATOM 11409 N N . ARG A 1 76 ? 0.626 -5.529 5.706 1.00 0.00 73 ARG A N 9
ATOM 11410 C CA . ARG A 1 76 ? 1.758 -6.478 5.663 1.00 0.00 73 ARG A CA 9
ATOM 11411 C C . ARG A 1 76 ? 2.741 -6.018 4.559 1.00 0.00 73 ARG A C 9
ATOM 11412 O O . ARG A 1 76 ? 2.371 -5.978 3.383 1.00 0.00 73 ARG A O 9
ATOM 11433 N N . VAL A 1 77 ? 3.968 -5.635 4.956 1.00 0.00 74 VAL A N 9
ATOM 11434 C CA . VAL A 1 77 ? 5.033 -5.216 4.008 1.00 0.00 74 VAL A CA 9
ATOM 11435 C C . VAL A 1 77 ? 5.757 -6.445 3.404 1.00 0.00 74 VAL A C 9
ATOM 11436 O O . VAL A 1 77 ? 6.123 -7.372 4.123 1.00 0.00 74 VAL A O 9
ATOM 11449 N N . ILE A 1 78 ? 5.940 -6.422 2.074 1.00 0.00 75 ILE A N 9
ATOM 11450 C CA . ILE A 1 78 ? 6.703 -7.409 1.295 1.00 0.00 75 ILE A CA 9
ATOM 11451 C C . ILE A 1 78 ? 7.909 -6.675 0.671 1.00 0.00 75 ILE A C 9
ATOM 11452 O O . ILE A 1 78 ? 7.767 -5.545 0.178 1.00 0.00 75 ILE A O 9
ATOM 11468 N N . LEU A 1 79 ? 9.090 -7.311 0.715 1.00 0.00 76 LEU A N 9
ATOM 11469 C CA . LEU A 1 79 ? 10.329 -6.753 0.145 1.00 0.00 76 LEU A CA 9
ATOM 11470 C C . LEU A 1 79 ? 10.281 -6.770 -1.400 1.00 0.00 76 LEU A C 9
ATOM 11471 O O . LEU A 1 79 ? 9.681 -7.680 -1.984 1.00 0.00 76 LEU A O 9
ATOM 11487 N N . PRO A 1 80 ? 10.924 -5.772 -2.091 1.00 0.00 77 PRO A N 9
ATOM 11488 C CA . PRO A 1 80 ? 10.933 -5.692 -3.577 1.00 0.00 77 PRO A CA 9
ATOM 11489 C C . PRO A 1 80 ? 11.838 -6.745 -4.252 1.00 0.00 77 PRO A C 9
ATOM 11490 O O . PRO A 1 80 ? 12.567 -7.474 -3.582 1.00 0.00 77 PRO A O 9
ATOM 11501 N N . LYS A 1 81 ? 11.789 -6.768 -5.603 1.00 0.00 78 LYS A N 9
ATOM 11502 C CA . LYS A 1 81 ? 12.693 -7.586 -6.449 1.00 0.00 78 LYS A CA 9
ATOM 11503 C C . LYS A 1 81 ? 14.115 -6.977 -6.498 1.00 0.00 78 LYS A C 9
ATOM 11504 O O . LYS A 1 81 ? 15.096 -7.677 -6.768 1.00 0.00 78 LYS A O 9
ATOM 11523 N N . GLU A 1 82 ? 14.194 -5.667 -6.213 1.00 0.00 79 GLU A N 9
ATOM 11524 C CA . GLU A 1 82 ? 15.438 -4.870 -6.294 1.00 0.00 79 GLU A CA 9
ATOM 11525 C C . GLU A 1 82 ? 16.122 -4.745 -4.916 1.00 0.00 79 GLU A C 9
ATOM 11526 O O . GLU A 1 82 ? 17.126 -4.035 -4.782 1.00 0.00 79 GLU A O 9
ATOM 11538 N N . ALA A 1 83 ? 15.576 -5.449 -3.903 1.00 0.00 80 ALA A N 9
ATOM 11539 C CA . ALA A 1 83 ? 16.128 -5.451 -2.534 1.00 0.00 80 ALA A CA 9
ATOM 11540 C C . ALA A 1 83 ? 17.498 -6.151 -2.491 1.00 0.00 80 ALA A C 9
ATOM 11541 O O . ALA A 1 83 ? 18.412 -5.707 -1.786 1.00 0.00 80 ALA A O 9
ATOM 11548 N N . MET A 1 4 ? -9.811 -5.058 6.609 1.00 0.00 1 MET A N 10
ATOM 11549 C CA . MET A 1 4 ? -9.140 -4.853 5.304 1.00 0.00 1 MET A CA 10
ATOM 11550 C C . MET A 1 4 ? -7.630 -4.855 5.516 1.00 0.00 1 MET A C 10
ATOM 11551 O O . MET A 1 4 ? -7.151 -4.220 6.458 1.00 0.00 1 MET A O 10
ATOM 11565 N N . SER A 1 5 ? -6.878 -5.555 4.644 1.00 0.00 2 SER A N 10
ATOM 11566 C CA . SER A 1 5 ? -5.410 -5.697 4.785 1.00 0.00 2 SER A CA 10
ATOM 11567 C C . SER A 1 5 ? -4.674 -5.148 3.547 1.00 0.00 2 SER A C 10
ATOM 11568 O O . SER A 1 5 ? -5.020 -5.477 2.405 1.00 0.00 2 SER A O 10
ATOM 11576 N N . ALA A 1 6 ? -3.691 -4.271 3.807 1.00 0.00 3 ALA A N 10
ATOM 11577 C CA . ALA A 1 6 ? -2.858 -3.623 2.771 1.00 0.00 3 ALA A CA 10
ATOM 11578 C C . ALA A 1 6 ? -1.495 -4.331 2.658 1.00 0.00 3 ALA A C 10
ATOM 11579 O O . ALA A 1 6 ? -0.892 -4.696 3.660 1.00 0.00 3 ALA A O 10
ATOM 11586 N N . LYS A 1 7 ? -1.039 -4.542 1.429 1.00 0.00 4 LYS A N 10
ATOM 11587 C CA . LYS A 1 7 ? 0.274 -5.104 1.111 1.00 0.00 4 LYS A CA 10
ATOM 11588 C C . LYS A 1 7 ? 1.147 -3.978 0.536 1.00 0.00 4 LYS A C 10
ATOM 11589 O O . LYS A 1 7 ? 0.783 -3.332 -0.456 1.00 0.00 4 LYS A O 10
ATOM 11608 N N . ILE A 1 8 ? 2.265 -3.704 1.212 1.00 0.00 5 ILE A N 10
ATOM 11609 C CA . ILE A 1 8 ? 3.258 -2.732 0.760 1.00 0.00 5 ILE A CA 10
ATOM 11610 C C . ILE A 1 8 ? 4.437 -3.536 0.243 1.00 0.00 5 ILE A C 10
ATOM 11611 O O . ILE A 1 8 ? 4.990 -4.356 0.975 1.00 0.00 5 ILE A O 10
ATOM 11627 N N . TYR A 1 9 ? 4.807 -3.302 -1.007 1.00 0.00 6 TYR A N 10
ATOM 11628 C CA . TYR A 1 9 ? 5.886 -4.023 -1.670 1.00 0.00 6 TYR A CA 10
ATOM 11629 C C . TYR A 1 9 ? 6.433 -3.155 -2.803 1.00 0.00 6 TYR A C 10
ATOM 11630 O O . TYR A 1 9 ? 5.871 -2.107 -3.113 1.00 0.00 6 TYR A O 10
ATOM 11648 N N . ARG A 1 10 ? 7.520 -3.600 -3.414 1.00 0.00 7 ARG A N 10
ATOM 11649 C CA . ARG A 1 10 ? 8.102 -2.931 -4.589 1.00 0.00 7 ARG A CA 10
ATOM 11650 C C . ARG A 1 10 ? 8.474 -4.011 -5.609 1.00 0.00 7 ARG A C 10
ATOM 11651 O O . ARG A 1 10 ? 9.514 -4.661 -5.471 1.00 0.00 7 ARG A O 10
ATOM 11672 N N . PRO A 1 11 ? 7.598 -4.276 -6.615 1.00 0.00 8 PRO A N 10
ATOM 11673 C CA . PRO A 1 11 ? 7.795 -5.392 -7.551 1.00 0.00 8 PRO A CA 10
ATOM 11674 C C . PRO A 1 11 ? 8.835 -5.064 -8.637 1.00 0.00 8 PRO A C 10
ATOM 11675 O O . PRO A 1 11 ? 9.051 -3.894 -8.977 1.00 0.00 8 PRO A O 10
ATOM 11686 N N . ALA A 1 12 ? 9.474 -6.127 -9.161 1.00 0.00 9 ALA A N 10
ATOM 11687 C CA . ALA A 1 12 ? 10.402 -6.049 -10.304 1.00 0.00 9 ALA A CA 10
ATOM 11688 C C . ALA A 1 12 ? 9.661 -5.664 -11.607 1.00 0.00 9 ALA A C 10
ATOM 11689 O O . ALA A 1 12 ? 10.295 -5.316 -12.611 1.00 0.00 9 ALA A O 10
ATOM 11696 N N . LYS A 1 13 ? 8.317 -5.732 -11.565 1.00 0.00 10 LYS A N 10
ATOM 11697 C CA . LYS A 1 13 ? 7.439 -5.343 -12.675 1.00 0.00 10 LYS A CA 10
ATOM 11698 C C . LYS A 1 13 ? 6.523 -4.165 -12.259 1.00 0.00 10 LYS A C 10
ATOM 11699 O O . LYS A 1 13 ? 5.643 -4.311 -11.412 1.00 0.00 10 LYS A O 10
ATOM 11718 N N . THR A 1 14 ? 6.784 -2.994 -12.850 1.00 0.00 11 THR A N 10
ATOM 11719 C CA . THR A 1 14 ? 5.905 -1.799 -12.799 1.00 0.00 11 THR A CA 10
ATOM 11720 C C . THR A 1 14 ? 6.031 -1.052 -14.139 1.00 0.00 11 THR A C 10
ATOM 11721 O O . THR A 1 14 ? 5.042 -0.526 -14.664 1.00 0.00 11 THR A O 10
ATOM 11732 N N . ALA A 1 15 ? 7.282 -1.008 -14.656 1.00 0.00 12 ALA A N 10
ATOM 11733 C CA . ALA A 1 15 ? 7.618 -0.479 -15.994 1.00 0.00 12 ALA A CA 10
ATOM 11734 C C . ALA A 1 15 ? 7.260 1.015 -16.114 1.00 0.00 12 ALA A C 10
ATOM 11735 O O . ALA A 1 15 ? 6.644 1.457 -17.090 1.00 0.00 12 ALA A O 10
ATOM 11742 N N . MET A 1 16 ? 7.667 1.783 -15.091 1.00 0.00 13 MET A N 10
ATOM 11743 C CA . MET A 1 16 ? 7.406 3.232 -15.020 1.00 0.00 13 MET A CA 10
ATOM 11744 C C . MET A 1 16 ? 8.493 3.967 -15.814 1.00 0.00 13 MET A C 10
ATOM 11745 O O . MET A 1 16 ? 9.675 3.617 -15.714 1.00 0.00 13 MET A O 10
ATOM 11759 N N . GLN A 1 17 ? 8.094 4.970 -16.614 1.00 0.00 14 GLN A N 10
ATOM 11760 C CA . GLN A 1 17 ? 9.014 5.726 -17.489 1.00 0.00 14 GLN A CA 10
ATOM 11761 C C . GLN A 1 17 ? 8.831 7.239 -17.272 1.00 0.00 14 GLN A C 10
ATOM 11762 O O . GLN A 1 17 ? 7.951 7.853 -17.892 1.00 0.00 14 GLN A O 10
ATOM 11776 N N . SER A 1 18 ? 9.635 7.817 -16.359 1.00 0.00 15 SER A N 10
ATOM 11777 C CA . SER A 1 18 ? 9.713 9.273 -16.140 1.00 0.00 15 SER A CA 10
ATOM 11778 C C . SER A 1 18 ? 10.901 9.595 -15.209 1.00 0.00 15 SER A C 10
ATOM 11779 O O . SER A 1 18 ? 11.481 8.694 -14.588 1.00 0.00 15 SER A O 10
ATOM 11787 N N . GLY A 1 19 ? 11.257 10.889 -15.128 1.00 0.00 16 GLY A N 10
ATOM 11788 C CA . GLY A 1 19 ? 12.261 11.368 -14.176 1.00 0.00 16 GLY A CA 10
ATOM 11789 C C . GLY A 1 19 ? 11.701 11.430 -12.754 1.00 0.00 16 GLY A C 10
ATOM 11790 O O . GLY A 1 19 ? 12.447 11.311 -11.777 1.00 0.00 16 GLY A O 10
ATOM 11794 N N . THR A 1 20 ? 10.369 11.621 -12.654 1.00 0.00 17 THR A N 10
ATOM 11795 C CA . THR A 1 20 ? 9.641 11.632 -11.373 1.00 0.00 17 THR A CA 10
ATOM 11796 C C . THR A 1 20 ? 9.300 10.192 -10.918 1.00 0.00 17 THR A C 10
ATOM 11797 O O . THR A 1 20 ? 9.033 9.952 -9.734 1.00 0.00 17 THR A O 10
ATOM 11808 N N . ALA A 1 21 ? 9.328 9.238 -11.872 1.00 0.00 18 ALA A N 10
ATOM 11809 C CA . ALA A 1 21 ? 8.894 7.847 -11.647 1.00 0.00 18 ALA A CA 10
ATOM 11810 C C . ALA A 1 21 ? 10.070 6.880 -11.823 1.00 0.00 18 ALA A C 10
ATOM 11811 O O . ALA A 1 21 ? 10.574 6.707 -12.937 1.00 0.00 18 ALA A O 10
ATOM 11818 N N . LYS A 1 22 ? 10.508 6.274 -10.711 1.00 0.00 19 LYS A N 10
ATOM 11819 C CA . LYS A 1 22 ? 11.509 5.193 -10.712 1.00 0.00 19 LYS A CA 10
ATOM 11820 C C . LYS A 1 22 ? 10.973 3.975 -11.488 1.00 0.00 19 LYS A C 10
ATOM 11821 O O . LYS A 1 22 ? 9.778 3.672 -11.399 1.00 0.00 19 LYS A O 10
ATOM 11840 N N . THR A 1 23 ? 11.876 3.288 -12.222 1.00 0.00 20 THR A N 10
ATOM 11841 C CA . THR A 1 23 ? 11.537 2.129 -13.090 1.00 0.00 20 THR A CA 10
ATOM 11842 C C . THR A 1 23 ? 10.729 1.053 -12.326 1.00 0.00 20 THR A C 10
ATOM 11843 O O . THR A 1 23 ? 9.834 0.402 -12.889 1.00 0.00 20 THR A O 10
ATOM 11854 N N . ASN A 1 24 ? 11.082 0.894 -11.038 1.00 0.00 21 ASN A N 10
ATOM 11855 C CA . ASN A 1 24 ? 10.307 0.144 -10.044 1.00 0.00 21 ASN A CA 10
ATOM 11856 C C . ASN A 1 24 ? 9.941 1.107 -8.908 1.00 0.00 21 ASN A C 10
ATOM 11857 O O . ASN A 1 24 ? 10.813 1.788 -8.373 1.00 0.00 21 ASN A O 10
ATOM 11868 N N . VAL A 1 25 ? 8.643 1.183 -8.591 1.00 0.00 22 VAL A N 10
ATOM 11869 C CA . VAL A 1 25 ? 8.082 2.079 -7.552 1.00 0.00 22 VAL A CA 10
ATOM 11870 C C . VAL A 1 25 ? 7.371 1.221 -6.484 1.00 0.00 22 VAL A C 10
ATOM 11871 O O . VAL A 1 25 ? 6.960 0.085 -6.788 1.00 0.00 22 VAL A O 10
ATOM 11884 N N . TRP A 1 26 ? 7.230 1.730 -5.230 1.00 0.00 23 TRP A N 10
ATOM 11885 C CA . TRP A 1 26 ? 6.564 0.987 -4.149 1.00 0.00 23 TRP A CA 10
ATOM 11886 C C . TRP A 1 26 ? 5.049 1.030 -4.406 1.00 0.00 23 TRP A C 10
ATOM 11887 O O . TRP A 1 26 ? 4.463 2.116 -4.532 1.00 0.00 23 TRP A O 10
ATOM 11908 N N . VAL A 1 27 ? 4.440 -0.148 -4.502 1.00 0.00 24 VAL A N 10
ATOM 11909 C CA . VAL A 1 27 ? 3.004 -0.275 -4.730 1.00 0.00 24 VAL A CA 10
ATOM 11910 C C . VAL A 1 27 ? 2.316 -0.605 -3.400 1.00 0.00 24 VAL A C 10
ATOM 11911 O O . VAL A 1 27 ? 2.807 -1.429 -2.616 1.00 0.00 24 VAL A O 10
ATOM 11924 N N . LEU A 1 28 ? 1.172 0.040 -3.183 1.00 0.00 25 LEU A N 10
ATOM 11925 C CA . LEU A 1 28 ? 0.279 -0.203 -2.066 1.00 0.00 25 LEU A CA 10
ATOM 11926 C C . LEU A 1 28 ? -1.032 -0.721 -2.640 1.00 0.00 25 LEU A C 10
ATOM 11927 O O . LEU A 1 28 ? -1.810 0.038 -3.209 1.00 0.00 25 LEU A O 10
ATOM 11943 N N . GLU A 1 29 ? -1.249 -2.011 -2.486 1.00 0.00 26 GLU A N 10
ATOM 11944 C CA . GLU A 1 29 ? -2.533 -2.629 -2.830 1.00 0.00 26 GLU A CA 10
ATOM 11945 C C . GLU A 1 29 ? -3.229 -2.952 -1.529 1.00 0.00 26 GLU A C 10
ATOM 11946 O O . GLU A 1 29 ? -2.591 -3.400 -0.599 1.00 0.00 26 GLU A O 10
ATOM 11958 N N . PHE A 1 30 ? -4.524 -2.700 -1.449 1.00 0.00 27 PHE A N 10
ATOM 11959 C CA . PHE A 1 30 ? -5.302 -3.021 -0.251 1.00 0.00 27 PHE A CA 10
ATOM 11960 C C . PHE A 1 30 ? -6.685 -3.477 -0.620 1.00 0.00 27 PHE A C 10
ATOM 11961 O O . PHE A 1 30 ? -7.210 -3.081 -1.660 1.00 0.00 27 PHE A O 10
ATOM 11978 N N . ASP A 1 31 ? -7.281 -4.278 0.261 1.00 0.00 28 ASP A N 10
ATOM 11979 C CA . ASP A 1 31 ? -8.706 -4.553 0.236 1.00 0.00 28 ASP A CA 10
ATOM 11980 C C . ASP A 1 31 ? -9.435 -3.232 0.502 1.00 0.00 28 ASP A C 10
ATOM 11981 O O . ASP A 1 31 ? -9.400 -2.723 1.627 1.00 0.00 28 ASP A O 10
ATOM 11990 N N . ALA A 1 32 ? -9.971 -2.635 -0.571 1.00 0.00 29 ALA A N 10
ATOM 11991 C CA . ALA A 1 32 ? -10.618 -1.323 -0.517 1.00 0.00 29 ALA A CA 10
ATOM 11992 C C . ALA A 1 32 ? -11.735 -1.320 0.532 1.00 0.00 29 ALA A C 10
ATOM 11993 O O . ALA A 1 32 ? -12.650 -2.140 0.470 1.00 0.00 29 ALA A O 10
ATOM 12000 N N . GLU A 1 33 ? -11.638 -0.386 1.495 1.00 0.00 30 GLU A N 10
ATOM 12001 C CA . GLU A 1 33 ? -12.564 -0.282 2.644 1.00 0.00 30 GLU A CA 10
ATOM 12002 C C . GLU A 1 33 ? -13.974 0.210 2.229 1.00 0.00 30 GLU A C 10
ATOM 12003 O O . GLU A 1 33 ? -14.853 0.383 3.082 1.00 0.00 30 GLU A O 10
ATOM 12015 N N . VAL A 1 34 ? -14.178 0.406 0.916 1.00 0.00 31 VAL A N 10
ATOM 12016 C CA . VAL A 1 34 ? -15.441 0.874 0.341 1.00 0.00 31 VAL A CA 10
ATOM 12017 C C . VAL A 1 34 ? -16.357 -0.349 0.040 1.00 0.00 31 VAL A C 10
ATOM 12018 O O . VAL A 1 34 ? -15.878 -1.359 -0.490 1.00 0.00 31 VAL A O 10
ATOM 12031 N N . PRO A 1 35 ? -17.672 -0.313 0.447 1.00 0.00 32 PRO A N 10
ATOM 12032 C CA . PRO A 1 35 ? -18.653 -1.374 0.102 1.00 0.00 32 PRO A CA 10
ATOM 12033 C C . PRO A 1 35 ? -19.190 -1.214 -1.338 1.00 0.00 32 PRO A C 10
ATOM 12034 O O . PRO A 1 35 ? -18.567 -0.564 -2.188 1.00 0.00 32 PRO A O 10
ATOM 12045 N N . ARG A 1 36 ? -20.359 -1.828 -1.591 1.00 0.00 33 ARG A N 10
ATOM 12046 C CA . ARG A 1 36 ? -21.073 -1.724 -2.880 1.00 0.00 33 ARG A CA 10
ATOM 12047 C C . ARG A 1 36 ? -21.637 -0.300 -3.109 1.00 0.00 33 ARG A C 10
ATOM 12048 O O . ARG A 1 36 ? -22.053 0.043 -4.225 1.00 0.00 33 ARG A O 10
ATOM 12069 N N . LYS A 1 37 ? -21.676 0.505 -2.027 1.00 0.00 34 LYS A N 10
ATOM 12070 C CA . LYS A 1 37 ? -22.067 1.918 -2.087 1.00 0.00 34 LYS A CA 10
ATOM 12071 C C . LYS A 1 37 ? -20.919 2.748 -2.690 1.00 0.00 34 LYS A C 10
ATOM 12072 O O . LYS A 1 37 ? -20.032 3.229 -1.978 1.00 0.00 34 LYS A O 10
ATOM 12091 N N . ILE A 1 38 ? -20.926 2.828 -4.026 1.00 0.00 35 ILE A N 10
ATOM 12092 C CA . ILE A 1 38 ? -19.980 3.625 -4.832 1.00 0.00 35 ILE A CA 10
ATOM 12093 C C . ILE A 1 38 ? -20.782 4.589 -5.740 1.00 0.00 35 ILE A C 10
ATOM 12094 O O . ILE A 1 38 ? -21.959 4.850 -5.458 1.00 0.00 35 ILE A O 10
ATOM 12110 N N . ASP A 1 39 ? -20.153 5.140 -6.804 1.00 0.00 36 ASP A N 10
ATOM 12111 C CA . ASP A 1 39 ? -20.876 5.959 -7.808 1.00 0.00 36 ASP A CA 10
ATOM 12112 C C . ASP A 1 39 ? -21.958 5.111 -8.526 1.00 0.00 36 ASP A C 10
ATOM 12113 O O . ASP A 1 39 ? -21.618 4.138 -9.212 1.00 0.00 36 ASP A O 10
ATOM 12122 N N . PRO A 1 40 ? -23.285 5.476 -8.395 1.00 0.00 37 PRO A N 10
ATOM 12123 C CA . PRO A 1 40 ? -24.407 4.664 -8.945 1.00 0.00 37 PRO A CA 10
ATOM 12124 C C . PRO A 1 40 ? -24.428 4.615 -10.498 1.00 0.00 37 PRO A C 10
ATOM 12125 O O . PRO A 1 40 ? -25.252 3.919 -11.097 1.00 0.00 37 PRO A O 10
ATOM 12136 N N . ILE A 1 41 ? -23.522 5.386 -11.124 1.00 0.00 38 ILE A N 10
ATOM 12137 C CA . ILE A 1 41 ? -23.221 5.297 -12.564 1.00 0.00 38 ILE A CA 10
ATOM 12138 C C . ILE A 1 41 ? -22.716 3.878 -12.915 1.00 0.00 38 ILE A C 10
ATOM 12139 O O . ILE A 1 41 ? -23.227 3.229 -13.835 1.00 0.00 38 ILE A O 10
ATOM 12155 N N . MET A 1 42 ? -21.730 3.410 -12.135 1.00 0.00 39 MET A N 10
ATOM 12156 C CA . MET A 1 42 ? -21.002 2.149 -12.390 1.00 0.00 39 MET A CA 10
ATOM 12157 C C . MET A 1 42 ? -21.437 1.027 -11.424 1.00 0.00 39 MET A C 10
ATOM 12158 O O . MET A 1 42 ? -20.821 -0.045 -11.404 1.00 0.00 39 MET A O 10
ATOM 12172 N N . GLY A 1 43 ? -22.500 1.271 -10.638 1.00 0.00 40 GLY A N 10
ATOM 12173 C CA . GLY A 1 43 ? -23.003 0.272 -9.699 1.00 0.00 40 GLY A CA 10
ATOM 12174 C C . GLY A 1 43 ? -24.296 0.690 -9.025 1.00 0.00 40 GLY A C 10
ATOM 12175 O O . GLY A 1 43 ? -25.065 1.458 -9.600 1.00 0.00 40 GLY A O 10
ATOM 12179 N N . TYR A 1 44 ? -24.524 0.162 -7.806 1.00 0.00 41 TYR A N 10
ATOM 12180 C CA . TYR A 1 44 ? -25.758 0.382 -7.012 1.00 0.00 41 TYR A CA 10
ATOM 12181 C C . TYR A 1 44 ? -26.995 -0.113 -7.800 1.00 0.00 41 TYR A C 10
ATOM 12182 O O . TYR A 1 44 ? -28.039 0.548 -7.876 1.00 0.00 41 TYR A O 10
ATOM 12200 N N . THR A 1 45 ? -26.839 -1.314 -8.377 1.00 0.00 42 THR A N 10
ATOM 12201 C CA . THR A 1 45 ? -27.831 -1.954 -9.249 1.00 0.00 42 THR A CA 10
ATOM 12202 C C . THR A 1 45 ? -27.443 -3.458 -9.394 1.00 0.00 42 THR A C 10
ATOM 12203 O O . THR A 1 45 ? -26.881 -4.028 -8.444 1.00 0.00 42 THR A O 10
ATOM 12214 N N . SER A 1 46 ? -27.771 -4.111 -10.541 1.00 0.00 43 SER A N 10
ATOM 12215 C CA . SER A 1 46 ? -27.289 -5.480 -10.863 1.00 0.00 43 SER A CA 10
ATOM 12216 C C . SER A 1 46 ? -25.744 -5.544 -10.784 1.00 0.00 43 SER A C 10
ATOM 12217 O O . SER A 1 46 ? -25.177 -6.512 -10.260 1.00 0.00 43 SER A O 10
ATOM 12225 N N . SER A 1 47 ? -25.084 -4.493 -11.308 1.00 0.00 44 SER A N 10
ATOM 12226 C CA . SER A 1 47 ? -23.653 -4.250 -11.086 1.00 0.00 44 SER A CA 10
ATOM 12227 C C . SER A 1 47 ? -23.467 -3.827 -9.614 1.00 0.00 44 SER A C 10
ATOM 12228 O O . SER A 1 47 ? -23.879 -2.729 -9.220 1.00 0.00 44 SER A O 10
ATOM 12236 N N . SER A 1 48 ? -22.908 -4.733 -8.802 1.00 0.00 45 SER A N 10
ATOM 12237 C CA . SER A 1 48 ? -22.757 -4.539 -7.356 1.00 0.00 45 SER A CA 10
ATOM 12238 C C . SER A 1 48 ? -21.497 -5.271 -6.879 1.00 0.00 45 SER A C 10
ATOM 12239 O O . SER A 1 48 ? -21.547 -6.462 -6.559 1.00 0.00 45 SER A O 10
ATOM 12247 N N . ASP A 1 49 ? -20.357 -4.567 -6.901 1.00 0.00 46 ASP A N 10
ATOM 12248 C CA . ASP A 1 49 ? -19.069 -5.131 -6.467 1.00 0.00 46 ASP A CA 10
ATOM 12249 C C . ASP A 1 49 ? -18.967 -5.102 -4.933 1.00 0.00 46 ASP A C 10
ATOM 12250 O O . ASP A 1 49 ? -19.403 -4.133 -4.308 1.00 0.00 46 ASP A O 10
ATOM 12259 N N . MET A 1 50 ? -18.400 -6.174 -4.346 1.00 0.00 47 MET A N 10
ATOM 12260 C CA . MET A 1 50 ? -18.254 -6.309 -2.883 1.00 0.00 47 MET A CA 10
ATOM 12261 C C . MET A 1 50 ? -17.292 -5.217 -2.372 1.00 0.00 47 MET A C 10
ATOM 12262 O O . MET A 1 50 ? -17.673 -4.325 -1.603 1.00 0.00 47 MET A O 10
ATOM 12276 N N . LYS A 1 51 ? -16.050 -5.326 -2.855 1.00 0.00 48 LYS A N 10
ATOM 12277 C CA . LYS A 1 51 ? -14.949 -4.388 -2.607 1.00 0.00 48 LYS A CA 10
ATOM 12278 C C . LYS A 1 51 ? -13.773 -4.868 -3.466 1.00 0.00 48 LYS A C 10
ATOM 12279 O O . LYS A 1 51 ? -13.447 -6.065 -3.461 1.00 0.00 48 LYS A O 10
ATOM 12298 N N . GLN A 1 52 ? -13.180 -3.970 -4.260 1.00 0.00 49 GLN A N 10
ATOM 12299 C CA . GLN A 1 52 ? -12.026 -4.321 -5.116 1.00 0.00 49 GLN A CA 10
ATOM 12300 C C . GLN A 1 52 ? -10.712 -4.103 -4.335 1.00 0.00 49 GLN A C 10
ATOM 12301 O O . GLN A 1 52 ? -10.731 -3.877 -3.121 1.00 0.00 49 GLN A O 10
ATOM 12315 N N . GLN A 1 53 ? -9.570 -4.212 -5.031 1.00 0.00 50 GLN A N 10
ATOM 12316 C CA . GLN A 1 53 ? -8.241 -3.918 -4.475 1.00 0.00 50 GLN A CA 10
ATOM 12317 C C . GLN A 1 53 ? -7.522 -2.938 -5.402 1.00 0.00 50 GLN A C 10
ATOM 12318 O O . GLN A 1 53 ? -6.973 -3.336 -6.439 1.00 0.00 50 GLN A O 10
ATOM 12332 N N . VAL A 1 54 ? -7.591 -1.642 -5.064 1.00 0.00 51 VAL A N 10
ATOM 12333 C CA . VAL A 1 54 ? -6.906 -0.572 -5.799 1.00 0.00 51 VAL A CA 10
ATOM 12334 C C . VAL A 1 54 ? -5.435 -0.476 -5.374 1.00 0.00 51 VAL A C 10
ATOM 12335 O O . VAL A 1 54 ? -5.032 -1.021 -4.334 1.00 0.00 51 VAL A O 10
ATOM 12348 N N . LYS A 1 55 ? -4.658 0.260 -6.181 1.00 0.00 52 LYS A N 10
ATOM 12349 C CA . LYS A 1 55 ? -3.215 0.402 -5.952 1.00 0.00 52 LYS A CA 10
ATOM 12350 C C . LYS A 1 55 ? -2.763 1.863 -6.058 1.00 0.00 52 LYS A C 10
ATOM 12351 O O . LYS A 1 55 ? -3.171 2.603 -6.959 1.00 0.00 52 LYS A O 10
ATOM 12370 N N . LEU A 1 56 ? -1.922 2.255 -5.097 1.00 0.00 53 LEU A N 10
ATOM 12371 C CA . LEU A 1 56 ? -1.331 3.587 -4.994 1.00 0.00 53 LEU A CA 10
ATOM 12372 C C . LEU A 1 56 ? 0.192 3.425 -5.124 1.00 0.00 53 LEU A C 10
ATOM 12373 O O . LEU A 1 56 ? 0.747 2.459 -4.619 1.00 0.00 53 LEU A O 10
ATOM 12389 N N . THR A 1 57 ? 0.857 4.368 -5.787 1.00 0.00 54 THR A N 10
ATOM 12390 C CA . THR A 1 57 ? 2.312 4.306 -6.016 1.00 0.00 54 THR A CA 10
ATOM 12391 C C . THR A 1 57 ? 3.005 5.461 -5.265 1.00 0.00 54 THR A C 10
ATOM 12392 O O . THR A 1 57 ? 2.584 6.617 -5.368 1.00 0.00 54 THR A O 10
ATOM 12403 N N . PHE A 1 58 ? 4.044 5.118 -4.475 1.00 0.00 55 PHE A N 10
ATOM 12404 C CA . PHE A 1 58 ? 4.800 6.071 -3.633 1.00 0.00 55 PHE A CA 10
ATOM 12405 C C . PHE A 1 58 ? 6.312 5.829 -3.786 1.00 0.00 55 PHE A C 10
ATOM 12406 O O . PHE A 1 58 ? 6.737 4.718 -4.121 1.00 0.00 55 PHE A O 10
ATOM 12423 N N . GLU A 1 59 ? 7.101 6.880 -3.493 1.00 0.00 56 GLU A N 10
ATOM 12424 C CA . GLU A 1 59 ? 8.577 6.823 -3.592 1.00 0.00 56 GLU A CA 10
ATOM 12425 C C . GLU A 1 59 ? 9.173 5.831 -2.573 1.00 0.00 56 GLU A C 10
ATOM 12426 O O . GLU A 1 59 ? 10.206 5.207 -2.831 1.00 0.00 56 GLU A O 10
ATOM 12438 N N . THR A 1 60 ? 8.501 5.691 -1.415 1.00 0.00 57 THR A N 10
ATOM 12439 C CA . THR A 1 60 ? 8.975 4.856 -0.298 1.00 0.00 57 THR A CA 10
ATOM 12440 C C . THR A 1 60 ? 7.832 4.014 0.281 1.00 0.00 57 THR A C 10
ATOM 12441 O O . THR A 1 60 ? 6.648 4.287 0.041 1.00 0.00 57 THR A O 10
ATOM 12452 N N . GLN A 1 61 ? 8.232 2.997 1.059 1.00 0.00 58 GLN A N 10
ATOM 12453 C CA . GLN A 1 61 ? 7.337 2.191 1.911 1.00 0.00 58 GLN A CA 10
ATOM 12454 C C . GLN A 1 61 ? 6.610 3.078 2.926 1.00 0.00 58 GLN A C 10
ATOM 12455 O O . GLN A 1 61 ? 5.419 2.886 3.177 1.00 0.00 58 GLN A O 10
ATOM 12469 N N . GLU A 1 62 ? 7.378 4.031 3.500 1.00 0.00 59 GLU A N 10
ATOM 12470 C CA . GLU A 1 62 ? 6.931 4.928 4.595 1.00 0.00 59 GLU A CA 10
ATOM 12471 C C . GLU A 1 62 ? 5.579 5.591 4.265 1.00 0.00 59 GLU A C 10
ATOM 12472 O O . GLU A 1 62 ? 4.675 5.634 5.099 1.00 0.00 59 GLU A O 10
ATOM 12484 N N . GLN A 1 63 ? 5.481 6.094 3.023 1.00 0.00 60 GLN A N 10
ATOM 12485 C CA . GLN A 1 63 ? 4.303 6.825 2.522 1.00 0.00 60 GLN A CA 10
ATOM 12486 C C . GLN A 1 63 ? 3.096 5.886 2.280 1.00 0.00 60 GLN A C 10
ATOM 12487 O O . GLN A 1 63 ? 1.943 6.307 2.431 1.00 0.00 60 GLN A O 10
ATOM 12501 N N . ALA A 1 64 ? 3.361 4.609 1.934 1.00 0.00 61 ALA A N 10
ATOM 12502 C CA . ALA A 1 64 ? 2.309 3.623 1.609 1.00 0.00 61 ALA A CA 10
ATOM 12503 C C . ALA A 1 64 ? 1.670 3.056 2.886 1.00 0.00 61 ALA A C 10
ATOM 12504 O O . ALA A 1 64 ? 0.446 2.885 2.969 1.00 0.00 61 ALA A O 10
ATOM 12511 N N . GLU A 1 65 ? 2.527 2.795 3.886 1.00 0.00 62 GLU A N 10
ATOM 12512 C CA . GLU A 1 65 ? 2.070 2.309 5.198 1.00 0.00 62 GLU A CA 10
ATOM 12513 C C . GLU A 1 65 ? 1.337 3.416 5.968 1.00 0.00 62 GLU A C 10
ATOM 12514 O O . GLU A 1 65 ? 0.327 3.148 6.618 1.00 0.00 62 GLU A O 10
ATOM 12526 N N . ALA A 1 66 ? 1.855 4.660 5.875 1.00 0.00 63 ALA A N 10
ATOM 12527 C CA . ALA A 1 66 ? 1.243 5.855 6.501 1.00 0.00 63 ALA A CA 10
ATOM 12528 C C . ALA A 1 66 ? -0.227 6.057 6.076 1.00 0.00 63 ALA A C 10
ATOM 12529 O O . ALA A 1 66 ? -1.065 6.469 6.891 1.00 0.00 63 ALA A O 10
ATOM 12536 N N . TYR A 1 67 ? -0.523 5.744 4.794 1.00 0.00 64 TYR A N 10
ATOM 12537 C CA . TYR A 1 67 ? -1.884 5.845 4.236 1.00 0.00 64 TYR A CA 10
ATOM 12538 C C . TYR A 1 67 ? -2.813 4.813 4.903 1.00 0.00 64 TYR A C 10
ATOM 12539 O O . TYR A 1 67 ? -3.893 5.166 5.398 1.00 0.00 64 TYR A O 10
ATOM 12557 N N . ALA A 1 68 ? -2.413 3.526 4.836 1.00 0.00 65 ALA A N 10
ATOM 12558 C CA . ALA A 1 68 ? -3.146 2.391 5.434 1.00 0.00 65 ALA A CA 10
ATOM 12559 C C . ALA A 1 68 ? -3.476 2.634 6.929 1.00 0.00 65 ALA A C 10
ATOM 12560 O O . ALA A 1 68 ? -4.615 2.446 7.353 1.00 0.00 65 ALA A O 10
ATOM 12567 N N . GLN A 1 69 ? -2.463 3.086 7.689 1.00 0.00 66 GLN A N 10
ATOM 12568 C CA . GLN A 1 69 ? -2.586 3.410 9.131 1.00 0.00 66 GLN A CA 10
ATOM 12569 C C . GLN A 1 69 ? -3.638 4.506 9.379 1.00 0.00 66 GLN A C 10
ATOM 12570 O O . GLN A 1 69 ? -4.465 4.381 10.294 1.00 0.00 66 GLN A O 10
ATOM 12584 N N . ARG A 1 70 ? -3.596 5.575 8.556 1.00 0.00 67 ARG A N 10
ATOM 12585 C CA . ARG A 1 70 ? -4.576 6.685 8.564 1.00 0.00 67 ARG A CA 10
ATOM 12586 C C . ARG A 1 70 ? -6.021 6.159 8.420 1.00 0.00 67 ARG A C 10
ATOM 12587 O O . ARG A 1 70 ? -6.942 6.659 9.080 1.00 0.00 67 ARG A O 10
ATOM 12608 N N . LYS A 1 71 ? -6.206 5.136 7.564 1.00 0.00 68 LYS A N 10
ATOM 12609 C CA . LYS A 1 71 ? -7.521 4.522 7.304 1.00 0.00 68 LYS A CA 10
ATOM 12610 C C . LYS A 1 71 ? -7.897 3.508 8.404 1.00 0.00 68 LYS A C 10
ATOM 12611 O O . LYS A 1 71 ? -9.085 3.276 8.653 1.00 0.00 68 LYS A O 10
ATOM 12630 N N . GLY A 1 72 ? -6.876 2.914 9.055 1.00 0.00 69 GLY A N 10
ATOM 12631 C CA . GLY A 1 72 ? -7.073 1.795 9.984 1.00 0.00 69 GLY A CA 10
ATOM 12632 C C . GLY A 1 72 ? -6.802 0.433 9.332 1.00 0.00 69 GLY A C 10
ATOM 12633 O O . GLY A 1 72 ? -6.978 -0.618 9.964 1.00 0.00 69 GLY A O 10
ATOM 12637 N N . ILE A 1 73 ? -6.402 0.466 8.045 1.00 0.00 70 ILE A N 10
ATOM 12638 C CA . ILE A 1 73 ? -6.085 -0.757 7.283 1.00 0.00 70 ILE A CA 10
ATOM 12639 C C . ILE A 1 73 ? -4.778 -1.405 7.826 1.00 0.00 70 ILE A C 10
ATOM 12640 O O . ILE A 1 73 ? -3.678 -0.860 7.676 1.00 0.00 70 ILE A O 10
ATOM 12656 N N . GLU A 1 74 ? -4.988 -2.544 8.533 1.00 0.00 71 GLU A N 10
ATOM 12657 C CA . GLU A 1 74 ? -3.862 -3.426 8.967 1.00 0.00 71 GLU A CA 10
ATOM 12658 C C . GLU A 1 74 ? -3.012 -3.800 7.734 1.00 0.00 71 GLU A C 10
ATOM 12659 O O . GLU A 1 74 ? -3.575 -4.005 6.668 1.00 0.00 71 GLU A O 10
ATOM 12671 N N . TYR A 1 75 ? -1.677 -3.917 7.860 1.00 0.00 72 TYR A N 10
ATOM 12672 C CA . TYR A 1 75 ? -0.804 -4.024 6.667 1.00 0.00 72 TYR A CA 10
ATOM 12673 C C . TYR A 1 75 ? 0.441 -4.898 6.908 1.00 0.00 72 TYR A C 10
ATOM 12674 O O . TYR A 1 75 ? 0.944 -4.985 8.034 1.00 0.00 72 TYR A O 10
ATOM 12692 N N . ARG A 1 76 ? 0.913 -5.564 5.836 1.00 0.00 73 ARG A N 10
ATOM 12693 C CA . ARG A 1 76 ? 2.186 -6.307 5.809 1.00 0.00 73 ARG A CA 10
ATOM 12694 C C . ARG A 1 76 ? 3.195 -5.585 4.901 1.00 0.00 73 ARG A C 10
ATOM 12695 O O . ARG A 1 76 ? 2.896 -5.292 3.738 1.00 0.00 73 ARG A O 10
ATOM 12716 N N . VAL A 1 77 ? 4.379 -5.294 5.461 1.00 0.00 74 VAL A N 10
ATOM 12717 C CA . VAL A 1 77 ? 5.518 -4.726 4.718 1.00 0.00 74 VAL A CA 10
ATOM 12718 C C . VAL A 1 77 ? 6.366 -5.874 4.168 1.00 0.00 74 VAL A C 10
ATOM 12719 O O . VAL A 1 77 ? 6.899 -6.688 4.934 1.00 0.00 74 VAL A O 10
ATOM 12732 N N . ILE A 1 78 ? 6.472 -5.930 2.844 1.00 0.00 75 ILE A N 10
ATOM 12733 C CA . ILE A 1 78 ? 7.131 -6.999 2.101 1.00 0.00 75 ILE A CA 10
ATOM 12734 C C . ILE A 1 78 ? 8.245 -6.376 1.234 1.00 0.00 75 ILE A C 10
ATOM 12735 O O . ILE A 1 78 ? 7.981 -5.533 0.371 1.00 0.00 75 ILE A O 10
ATOM 12751 N N . LEU A 1 79 ? 9.489 -6.776 1.522 1.00 0.00 76 LEU A N 10
ATOM 12752 C CA . LEU A 1 79 ? 10.697 -6.217 0.901 1.00 0.00 76 LEU A CA 10
ATOM 12753 C C . LEU A 1 79 ? 10.842 -6.638 -0.582 1.00 0.00 76 LEU A C 10
ATOM 12754 O O . LEU A 1 79 ? 10.442 -7.745 -0.954 1.00 0.00 76 LEU A O 10
ATOM 12770 N N . PRO A 1 80 ? 11.435 -5.750 -1.443 1.00 0.00 77 PRO A N 10
ATOM 12771 C CA . PRO A 1 80 ? 11.659 -6.034 -2.882 1.00 0.00 77 PRO A CA 10
ATOM 12772 C C . PRO A 1 80 ? 12.890 -6.927 -3.142 1.00 0.00 77 PRO A C 10
ATOM 12773 O O . PRO A 1 80 ? 13.599 -7.324 -2.207 1.00 0.00 77 PRO A O 10
ATOM 12784 N N . LYS A 1 81 ? 13.146 -7.204 -4.441 1.00 0.00 78 LYS A N 10
ATOM 12785 C CA . LYS A 1 81 ? 14.360 -7.922 -4.902 1.00 0.00 78 LYS A CA 10
ATOM 12786 C C . LYS A 1 81 ? 15.620 -7.073 -4.606 1.00 0.00 78 LYS A C 10
ATOM 12787 O O . LYS A 1 81 ? 16.697 -7.607 -4.323 1.00 0.00 78 LYS A O 10
ATOM 12806 N N . GLU A 1 82 ? 15.437 -5.740 -4.645 1.00 0.00 79 GLU A N 10
ATOM 12807 C CA . GLU A 1 82 ? 16.512 -4.743 -4.471 1.00 0.00 79 GLU A CA 10
ATOM 12808 C C . GLU A 1 82 ? 16.742 -4.404 -2.978 1.00 0.00 79 GLU A C 10
ATOM 12809 O O . GLU A 1 82 ? 17.482 -3.465 -2.664 1.00 0.00 79 GLU A O 10
ATOM 12821 N N . ALA A 1 83 ? 16.119 -5.175 -2.064 1.00 0.00 80 ALA A N 10
ATOM 12822 C CA . ALA A 1 83 ? 16.332 -5.023 -0.607 1.00 0.00 80 ALA A CA 10
ATOM 12823 C C . ALA A 1 83 ? 17.782 -5.403 -0.220 1.00 0.00 80 ALA A C 10
ATOM 12824 O O . ALA A 1 83 ? 18.309 -4.925 0.791 1.00 0.00 80 ALA A O 10
ATOM 12831 N N . MET A 1 4 ? -10.215 -2.286 6.506 1.00 0.00 1 MET A N 11
ATOM 12832 C CA . MET A 1 4 ? -9.605 -2.592 5.199 1.00 0.00 1 MET A CA 11
ATOM 12833 C C . MET A 1 4 ? -8.196 -3.136 5.409 1.00 0.00 1 MET A C 11
ATOM 12834 O O . MET A 1 4 ? -7.588 -2.909 6.459 1.00 0.00 1 MET A O 11
ATOM 12848 N N . SER A 1 5 ? -7.663 -3.805 4.380 1.00 0.00 2 SER A N 11
ATOM 12849 C CA . SER A 1 5 ? -6.424 -4.598 4.474 1.00 0.00 2 SER A CA 11
ATOM 12850 C C . SER A 1 5 ? -5.529 -4.241 3.281 1.00 0.00 2 SER A C 11
ATOM 12851 O O . SER A 1 5 ? -6.030 -3.682 2.310 1.00 0.00 2 SER A O 11
ATOM 12859 N N . ALA A 1 6 ? -4.226 -4.613 3.327 1.00 0.00 3 ALA A N 11
ATOM 12860 C CA . ALA A 1 6 ? -3.301 -4.289 2.209 1.00 0.00 3 ALA A CA 11
ATOM 12861 C C . ALA A 1 6 ? -2.050 -5.157 2.197 1.00 0.00 3 ALA A C 11
ATOM 12862 O O . ALA A 1 6 ? -1.636 -5.708 3.227 1.00 0.00 3 ALA A O 11
ATOM 12869 N N . LYS A 1 7 ? -1.465 -5.283 0.994 1.00 0.00 4 LYS A N 11
ATOM 12870 C CA . LYS A 1 7 ? -0.088 -5.734 0.801 1.00 0.00 4 LYS A CA 11
ATOM 12871 C C . LYS A 1 7 ? 0.733 -4.545 0.242 1.00 0.00 4 LYS A C 11
ATOM 12872 O O . LYS A 1 7 ? 0.368 -3.937 -0.771 1.00 0.00 4 LYS A O 11
ATOM 12891 N N . ILE A 1 8 ? 1.813 -4.199 0.953 1.00 0.00 5 ILE A N 11
ATOM 12892 C CA . ILE A 1 8 ? 2.777 -3.171 0.532 1.00 0.00 5 ILE A CA 11
ATOM 12893 C C . ILE A 1 8 ? 4.012 -3.916 0.061 1.00 0.00 5 ILE A C 11
ATOM 12894 O O . ILE A 1 8 ? 4.505 -4.769 0.773 1.00 0.00 5 ILE A O 11
ATOM 12910 N N . TYR A 1 9 ? 4.470 -3.619 -1.138 1.00 0.00 6 TYR A N 11
ATOM 12911 C CA . TYR A 1 9 ? 5.620 -4.289 -1.750 1.00 0.00 6 TYR A CA 11
ATOM 12912 C C . TYR A 1 9 ? 6.352 -3.309 -2.663 1.00 0.00 6 TYR A C 11
ATOM 12913 O O . TYR A 1 9 ? 5.926 -2.174 -2.833 1.00 0.00 6 TYR A O 11
ATOM 12931 N N . ARG A 1 10 ? 7.461 -3.765 -3.229 1.00 0.00 7 ARG A N 11
ATOM 12932 C CA . ARG A 1 10 ? 8.216 -3.008 -4.234 1.00 0.00 7 ARG A CA 11
ATOM 12933 C C . ARG A 1 10 ? 8.697 -4.017 -5.292 1.00 0.00 7 ARG A C 11
ATOM 12934 O O . ARG A 1 10 ? 9.716 -4.690 -5.101 1.00 0.00 7 ARG A O 11
ATOM 12955 N N . PRO A 1 11 ? 7.931 -4.158 -6.408 1.00 0.00 8 PRO A N 11
ATOM 12956 C CA . PRO A 1 11 ? 8.060 -5.303 -7.332 1.00 0.00 8 PRO A CA 11
ATOM 12957 C C . PRO A 1 11 ? 9.202 -5.173 -8.360 1.00 0.00 8 PRO A C 11
ATOM 12958 O O . PRO A 1 11 ? 9.952 -4.187 -8.373 1.00 0.00 8 PRO A O 11
ATOM 12969 N N . ALA A 1 12 ? 9.334 -6.216 -9.200 1.00 0.00 9 ALA A N 11
ATOM 12970 C CA . ALA A 1 12 ? 10.237 -6.214 -10.363 1.00 0.00 9 ALA A CA 11
ATOM 12971 C C . ALA A 1 12 ? 9.528 -5.614 -11.589 1.00 0.00 9 ALA A C 11
ATOM 12972 O O . ALA A 1 12 ? 10.182 -5.209 -12.550 1.00 0.00 9 ALA A O 11
ATOM 12979 N N . LYS A 1 13 ? 8.179 -5.616 -11.552 1.00 0.00 10 LYS A N 11
ATOM 12980 C CA . LYS A 1 13 ? 7.324 -4.982 -12.568 1.00 0.00 10 LYS A CA 11
ATOM 12981 C C . LYS A 1 13 ? 5.927 -4.736 -11.983 1.00 0.00 10 LYS A C 11
ATOM 12982 O O . LYS A 1 13 ? 5.493 -5.436 -11.059 1.00 0.00 10 LYS A O 11
ATOM 13001 N N . THR A 1 14 ? 5.239 -3.761 -12.562 1.00 0.00 11 THR A N 11
ATOM 13002 C CA . THR A 1 14 ? 3.901 -3.312 -12.123 1.00 0.00 11 THR A CA 11
ATOM 13003 C C . THR A 1 14 ? 3.328 -2.374 -13.214 1.00 0.00 11 THR A C 11
ATOM 13004 O O . THR A 1 14 ? 3.772 -2.447 -14.376 1.00 0.00 11 THR A O 11
ATOM 13015 N N . ALA A 1 15 ? 2.319 -1.546 -12.868 1.00 0.00 12 ALA A N 11
ATOM 13016 C CA . ALA A 1 15 ? 1.832 -0.459 -13.736 1.00 0.00 12 ALA A CA 11
ATOM 13017 C C . ALA A 1 15 ? 3.016 0.462 -14.105 1.00 0.00 12 ALA A C 11
ATOM 13018 O O . ALA A 1 15 ? 3.489 1.238 -13.268 1.00 0.00 12 ALA A O 11
ATOM 13025 N N . MET A 1 16 ? 3.519 0.309 -15.347 1.00 0.00 13 MET A N 11
ATOM 13026 C CA . MET A 1 16 ? 4.732 1.002 -15.821 1.00 0.00 13 MET A CA 11
ATOM 13027 C C . MET A 1 16 ? 4.475 2.517 -15.959 1.00 0.00 13 MET A C 11
ATOM 13028 O O . MET A 1 16 ? 3.960 2.987 -16.978 1.00 0.00 13 MET A O 11
ATOM 13042 N N . GLN A 1 17 ? 4.799 3.263 -14.884 1.00 0.00 14 GLN A N 11
ATOM 13043 C CA . GLN A 1 17 ? 4.525 4.709 -14.770 1.00 0.00 14 GLN A CA 11
ATOM 13044 C C . GLN A 1 17 ? 5.847 5.492 -14.684 1.00 0.00 14 GLN A C 11
ATOM 13045 O O . GLN A 1 17 ? 6.185 6.263 -15.590 1.00 0.00 14 GLN A O 11
ATOM 13059 N N . SER A 1 18 ? 6.615 5.234 -13.612 1.00 0.00 15 SER A N 11
ATOM 13060 C CA . SER A 1 18 ? 7.864 5.954 -13.302 1.00 0.00 15 SER A CA 11
ATOM 13061 C C . SER A 1 18 ? 8.932 4.946 -12.840 1.00 0.00 15 SER A C 11
ATOM 13062 O O . SER A 1 18 ? 8.942 4.525 -11.675 1.00 0.00 15 SER A O 11
ATOM 13070 N N . GLY A 1 19 ? 9.799 4.539 -13.783 1.00 0.00 16 GLY A N 11
ATOM 13071 C CA . GLY A 1 19 ? 10.749 3.448 -13.560 1.00 0.00 16 GLY A CA 11
ATOM 13072 C C . GLY A 1 19 ? 10.032 2.107 -13.554 1.00 0.00 16 GLY A C 11
ATOM 13073 O O . GLY A 1 19 ? 9.935 1.444 -14.596 1.00 0.00 16 GLY A O 11
ATOM 13077 N N . THR A 1 20 ? 9.519 1.731 -12.360 1.00 0.00 17 THR A N 11
ATOM 13078 C CA . THR A 1 20 ? 8.559 0.618 -12.146 1.00 0.00 17 THR A CA 11
ATOM 13079 C C . THR A 1 20 ? 8.992 -0.733 -12.779 1.00 0.00 17 THR A C 11
ATOM 13080 O O . THR A 1 20 ? 8.150 -1.594 -13.069 1.00 0.00 17 THR A O 11
ATOM 13091 N N . ALA A 1 21 ? 10.320 -0.935 -12.916 1.00 0.00 18 ALA A N 11
ATOM 13092 C CA . ALA A 1 21 ? 10.895 -2.182 -13.447 1.00 0.00 18 ALA A CA 11
ATOM 13093 C C . ALA A 1 21 ? 12.303 -2.422 -12.853 1.00 0.00 18 ALA A C 11
ATOM 13094 O O . ALA A 1 21 ? 12.438 -3.162 -11.870 1.00 0.00 18 ALA A O 11
ATOM 13101 N N . LYS A 1 22 ? 13.340 -1.774 -13.444 1.00 0.00 19 LYS A N 11
ATOM 13102 C CA . LYS A 1 22 ? 14.739 -1.866 -12.961 1.00 0.00 19 LYS A CA 11
ATOM 13103 C C . LYS A 1 22 ? 14.865 -1.082 -11.650 1.00 0.00 19 LYS A C 11
ATOM 13104 O O . LYS A 1 22 ? 15.216 -1.635 -10.606 1.00 0.00 19 LYS A O 11
ATOM 13123 N N . THR A 1 23 ? 14.583 0.220 -11.735 1.00 0.00 20 THR A N 11
ATOM 13124 C CA . THR A 1 23 ? 14.286 1.052 -10.571 1.00 0.00 20 THR A CA 11
ATOM 13125 C C . THR A 1 23 ? 12.771 1.013 -10.365 1.00 0.00 20 THR A C 11
ATOM 13126 O O . THR A 1 23 ? 12.017 0.955 -11.341 1.00 0.00 20 THR A O 11
ATOM 13137 N N . ASN A 1 24 ? 12.327 1.016 -9.109 1.00 0.00 21 ASN A N 11
ATOM 13138 C CA . ASN A 1 24 ? 10.895 0.897 -8.789 1.00 0.00 21 ASN A CA 11
ATOM 13139 C C . ASN A 1 24 ? 10.597 1.698 -7.520 1.00 0.00 21 ASN A C 11
ATOM 13140 O O . ASN A 1 24 ? 11.516 2.072 -6.786 1.00 0.00 21 ASN A O 11
ATOM 13151 N N . VAL A 1 25 ? 9.321 2.009 -7.312 1.00 0.00 22 VAL A N 11
ATOM 13152 C CA . VAL A 1 25 ? 8.811 2.611 -6.064 1.00 0.00 22 VAL A CA 11
ATOM 13153 C C . VAL A 1 25 ? 7.940 1.577 -5.337 1.00 0.00 22 VAL A C 11
ATOM 13154 O O . VAL A 1 25 ? 7.701 0.481 -5.863 1.00 0.00 22 VAL A O 11
ATOM 13167 N N . TRP A 1 26 ? 7.444 1.913 -4.145 1.00 0.00 23 TRP A N 11
ATOM 13168 C CA . TRP A 1 26 ? 6.651 1.007 -3.322 1.00 0.00 23 TRP A CA 11
ATOM 13169 C C . TRP A 1 26 ? 5.181 1.116 -3.738 1.00 0.00 23 TRP A C 11
ATOM 13170 O O . TRP A 1 26 ? 4.607 2.209 -3.765 1.00 0.00 23 TRP A O 11
ATOM 13191 N N . VAL A 1 27 ? 4.597 -0.029 -4.058 1.00 0.00 24 VAL A N 11
ATOM 13192 C CA . VAL A 1 27 ? 3.198 -0.114 -4.452 1.00 0.00 24 VAL A CA 11
ATOM 13193 C C . VAL A 1 27 ? 2.384 -0.597 -3.245 1.00 0.00 24 VAL A C 11
ATOM 13194 O O . VAL A 1 27 ? 2.781 -1.540 -2.555 1.00 0.00 24 VAL A O 11
ATOM 13207 N N . LEU A 1 28 ? 1.232 0.046 -3.022 1.00 0.00 25 LEU A N 11
ATOM 13208 C CA . LEU A 1 28 ? 0.304 -0.287 -1.954 1.00 0.00 25 LEU A CA 11
ATOM 13209 C C . LEU A 1 28 ? -0.969 -0.743 -2.655 1.00 0.00 25 LEU A C 11
ATOM 13210 O O . LEU A 1 28 ? -1.677 0.071 -3.243 1.00 0.00 25 LEU A O 11
ATOM 13226 N N . GLU A 1 29 ? -1.222 -2.034 -2.582 1.00 0.00 26 GLU A N 11
ATOM 13227 C CA . GLU A 1 29 ? -2.461 -2.603 -3.127 1.00 0.00 26 GLU A CA 11
ATOM 13228 C C . GLU A 1 29 ? -3.319 -2.962 -1.931 1.00 0.00 26 GLU A C 11
ATOM 13229 O O . GLU A 1 29 ? -2.802 -3.556 -0.979 1.00 0.00 26 GLU A O 11
ATOM 13241 N N . PHE A 1 30 ? -4.619 -2.630 -1.960 1.00 0.00 27 PHE A N 11
ATOM 13242 C CA . PHE A 1 30 ? -5.491 -2.848 -0.793 1.00 0.00 27 PHE A CA 11
ATOM 13243 C C . PHE A 1 30 ? -6.919 -3.212 -1.174 1.00 0.00 27 PHE A C 11
ATOM 13244 O O . PHE A 1 30 ? -7.397 -2.833 -2.243 1.00 0.00 27 PHE A O 11
ATOM 13261 N N . ASP A 1 31 ? -7.581 -3.947 -0.264 1.00 0.00 28 ASP A N 11
ATOM 13262 C CA . ASP A 1 31 ? -9.038 -4.117 -0.260 1.00 0.00 28 ASP A CA 11
ATOM 13263 C C . ASP A 1 31 ? -9.690 -2.735 -0.076 1.00 0.00 28 ASP A C 11
ATOM 13264 O O . ASP A 1 31 ? -9.681 -2.187 1.039 1.00 0.00 28 ASP A O 11
ATOM 13273 N N . ALA A 1 32 ? -10.165 -2.156 -1.192 1.00 0.00 29 ALA A N 11
ATOM 13274 C CA . ALA A 1 32 ? -10.611 -0.759 -1.290 1.00 0.00 29 ALA A CA 11
ATOM 13275 C C . ALA A 1 32 ? -11.662 -0.367 -0.230 1.00 0.00 29 ALA A C 11
ATOM 13276 O O . ALA A 1 32 ? -12.586 -1.131 0.063 1.00 0.00 29 ALA A O 11
ATOM 13283 N N . GLU A 1 33 ? -11.518 0.865 0.299 1.00 0.00 30 GLU A N 11
ATOM 13284 C CA . GLU A 1 33 ? -12.428 1.448 1.308 1.00 0.00 30 GLU A CA 11
ATOM 13285 C C . GLU A 1 33 ? -13.646 2.133 0.645 1.00 0.00 30 GLU A C 11
ATOM 13286 O O . GLU A 1 33 ? -14.256 3.038 1.230 1.00 0.00 30 GLU A O 11
ATOM 13298 N N . VAL A 1 34 ? -14.011 1.660 -0.564 1.00 0.00 31 VAL A N 11
ATOM 13299 C CA . VAL A 1 34 ? -15.166 2.171 -1.306 1.00 0.00 31 VAL A CA 11
ATOM 13300 C C . VAL A 1 34 ? -16.470 1.841 -0.522 1.00 0.00 31 VAL A C 11
ATOM 13301 O O . VAL A 1 34 ? -16.712 0.673 -0.188 1.00 0.00 31 VAL A O 11
ATOM 13314 N N . PRO A 1 35 ? -17.297 2.875 -0.167 1.00 0.00 32 PRO A N 11
ATOM 13315 C CA . PRO A 1 35 ? -18.479 2.692 0.707 1.00 0.00 32 PRO A CA 11
ATOM 13316 C C . PRO A 1 35 ? -19.680 2.054 -0.021 1.00 0.00 32 PRO A C 11
ATOM 13317 O O . PRO A 1 35 ? -19.597 1.704 -1.207 1.00 0.00 32 PRO A O 11
ATOM 13328 N N . ARG A 1 36 ? -20.804 1.932 0.712 1.00 0.00 33 ARG A N 11
ATOM 13329 C CA . ARG A 1 36 ? -22.071 1.387 0.179 1.00 0.00 33 ARG A CA 11
ATOM 13330 C C . ARG A 1 36 ? -22.686 2.322 -0.888 1.00 0.00 33 ARG A C 11
ATOM 13331 O O . ARG A 1 36 ? -23.567 1.911 -1.645 1.00 0.00 33 ARG A O 11
ATOM 13352 N N . LYS A 1 37 ? -22.187 3.576 -0.950 1.00 0.00 34 LYS A N 11
ATOM 13353 C CA . LYS A 1 37 ? -22.614 4.589 -1.935 1.00 0.00 34 LYS A CA 11
ATOM 13354 C C . LYS A 1 37 ? -21.993 4.348 -3.339 1.00 0.00 34 LYS A C 11
ATOM 13355 O O . LYS A 1 37 ? -21.773 5.315 -4.087 1.00 0.00 34 LYS A O 11
ATOM 13374 N N . ILE A 1 38 ? -21.721 3.068 -3.700 1.00 0.00 35 ILE A N 11
ATOM 13375 C CA . ILE A 1 38 ? -21.348 2.696 -5.070 1.00 0.00 35 ILE A CA 11
ATOM 13376 C C . ILE A 1 38 ? -22.505 3.043 -6.028 1.00 0.00 35 ILE A C 11
ATOM 13377 O O . ILE A 1 38 ? -23.646 2.590 -5.840 1.00 0.00 35 ILE A O 11
ATOM 13393 N N . ASP A 1 39 ? -22.193 3.881 -7.021 1.00 0.00 36 ASP A N 11
ATOM 13394 C CA . ASP A 1 39 ? -23.186 4.450 -7.939 1.00 0.00 36 ASP A CA 11
ATOM 13395 C C . ASP A 1 39 ? -23.769 3.341 -8.834 1.00 0.00 36 ASP A C 11
ATOM 13396 O O . ASP A 1 39 ? -22.998 2.601 -9.458 1.00 0.00 36 ASP A O 11
ATOM 13405 N N . PRO A 1 40 ? -25.137 3.202 -8.901 1.00 0.00 37 PRO A N 11
ATOM 13406 C CA . PRO A 1 40 ? -25.834 2.197 -9.764 1.00 0.00 37 PRO A CA 11
ATOM 13407 C C . PRO A 1 40 ? -25.369 2.239 -11.240 1.00 0.00 37 PRO A C 11
ATOM 13408 O O . PRO A 1 40 ? -25.426 1.230 -11.948 1.00 0.00 37 PRO A O 11
ATOM 13419 N N . ILE A 1 41 ? -24.903 3.422 -11.676 1.00 0.00 38 ILE A N 11
ATOM 13420 C CA . ILE A 1 41 ? -24.416 3.644 -13.044 1.00 0.00 38 ILE A CA 11
ATOM 13421 C C . ILE A 1 41 ? -22.936 3.212 -13.140 1.00 0.00 38 ILE A C 11
ATOM 13422 O O . ILE A 1 41 ? -22.575 2.391 -13.987 1.00 0.00 38 ILE A O 11
ATOM 13438 N N . MET A 1 42 ? -22.089 3.756 -12.236 1.00 0.00 39 MET A N 11
ATOM 13439 C CA . MET A 1 42 ? -20.626 3.509 -12.228 1.00 0.00 39 MET A CA 11
ATOM 13440 C C . MET A 1 42 ? -20.156 3.132 -10.806 1.00 0.00 39 MET A C 11
ATOM 13441 O O . MET A 1 42 ? -20.033 3.994 -9.939 1.00 0.00 39 MET A O 11
ATOM 13455 N N . GLY A 1 43 ? -19.906 1.834 -10.581 1.00 0.00 40 GLY A N 11
ATOM 13456 C CA . GLY A 1 43 ? -19.488 1.320 -9.268 1.00 0.00 40 GLY A CA 11
ATOM 13457 C C . GLY A 1 43 ? -20.247 0.055 -8.909 1.00 0.00 40 GLY A C 11
ATOM 13458 O O . GLY A 1 43 ? -19.677 -0.914 -8.386 1.00 0.00 40 GLY A O 11
ATOM 13462 N N . TYR A 1 44 ? -21.549 0.078 -9.200 1.00 0.00 41 TYR A N 11
ATOM 13463 C CA . TYR A 1 44 ? -22.441 -1.068 -9.030 1.00 0.00 41 TYR A CA 11
ATOM 13464 C C . TYR A 1 44 ? -22.800 -1.619 -10.417 1.00 0.00 41 TYR A C 11
ATOM 13465 O O . TYR A 1 44 ? -23.651 -1.055 -11.119 1.00 0.00 41 TYR A O 11
ATOM 13483 N N . THR A 1 45 ? -22.106 -2.697 -10.825 1.00 0.00 42 THR A N 11
ATOM 13484 C CA . THR A 1 45 ? -22.357 -3.406 -12.102 1.00 0.00 42 THR A CA 11
ATOM 13485 C C . THR A 1 45 ? -22.418 -4.924 -11.849 1.00 0.00 42 THR A C 11
ATOM 13486 O O . THR A 1 45 ? -22.046 -5.391 -10.761 1.00 0.00 42 THR A O 11
ATOM 13497 N N . SER A 1 46 ? -22.905 -5.687 -12.851 1.00 0.00 43 SER A N 11
ATOM 13498 C CA . SER A 1 46 ? -22.983 -7.162 -12.779 1.00 0.00 43 SER A CA 11
ATOM 13499 C C . SER A 1 46 ? -21.565 -7.767 -12.700 1.00 0.00 43 SER A C 11
ATOM 13500 O O . SER A 1 46 ? -21.238 -8.503 -11.756 1.00 0.00 43 SER A O 11
ATOM 13508 N N . SER A 1 47 ? -20.721 -7.421 -13.685 1.00 0.00 44 SER A N 11
ATOM 13509 C CA . SER A 1 47 ? -19.298 -7.782 -13.688 1.00 0.00 44 SER A CA 11
ATOM 13510 C C . SER A 1 47 ? -18.522 -6.769 -12.830 1.00 0.00 44 SER A C 11
ATOM 13511 O O . SER A 1 47 ? -18.019 -5.754 -13.329 1.00 0.00 44 SER A O 11
ATOM 13519 N N . SER A 1 48 ? -18.516 -7.038 -11.523 1.00 0.00 45 SER A N 11
ATOM 13520 C CA . SER A 1 48 ? -17.811 -6.242 -10.512 1.00 0.00 45 SER A CA 11
ATOM 13521 C C . SER A 1 48 ? -17.718 -7.085 -9.229 1.00 0.00 45 SER A C 11
ATOM 13522 O O . SER A 1 48 ? -18.141 -8.251 -9.206 1.00 0.00 45 SER A O 11
ATOM 13530 N N . ASP A 1 49 ? -17.154 -6.507 -8.170 1.00 0.00 46 ASP A N 11
ATOM 13531 C CA . ASP A 1 49 ? -17.051 -7.172 -6.856 1.00 0.00 46 ASP A CA 11
ATOM 13532 C C . ASP A 1 49 ? -17.882 -6.381 -5.821 1.00 0.00 46 ASP A C 11
ATOM 13533 O O . ASP A 1 49 ? -18.552 -5.403 -6.175 1.00 0.00 46 ASP A O 11
ATOM 13542 N N . MET A 1 50 ? -17.867 -6.830 -4.556 1.00 0.00 47 MET A N 11
ATOM 13543 C CA . MET A 1 50 ? -18.359 -6.043 -3.414 1.00 0.00 47 MET A CA 11
ATOM 13544 C C . MET A 1 50 ? -17.508 -4.756 -3.269 1.00 0.00 47 MET A C 11
ATOM 13545 O O . MET A 1 50 ? -18.034 -3.656 -3.068 1.00 0.00 47 MET A O 11
ATOM 13559 N N . LYS A 1 51 ? -16.176 -4.937 -3.404 1.00 0.00 48 LYS A N 11
ATOM 13560 C CA . LYS A 1 51 ? -15.176 -3.848 -3.390 1.00 0.00 48 LYS A CA 11
ATOM 13561 C C . LYS A 1 51 ? -13.939 -4.293 -4.199 1.00 0.00 48 LYS A C 11
ATOM 13562 O O . LYS A 1 51 ? -13.544 -5.463 -4.150 1.00 0.00 48 LYS A O 11
ATOM 13581 N N . GLN A 1 52 ? -13.342 -3.356 -4.945 1.00 0.00 49 GLN A N 11
ATOM 13582 C CA . GLN A 1 52 ? -12.157 -3.617 -5.797 1.00 0.00 49 GLN A CA 11
ATOM 13583 C C . GLN A 1 52 ? -10.858 -3.684 -4.962 1.00 0.00 49 GLN A C 11
ATOM 13584 O O . GLN A 1 52 ? -10.888 -3.547 -3.735 1.00 0.00 49 GLN A O 11
ATOM 13598 N N . GLN A 1 53 ? -9.722 -3.919 -5.646 1.00 0.00 50 GLN A N 11
ATOM 13599 C CA . GLN A 1 53 ? -8.379 -3.883 -5.028 1.00 0.00 50 GLN A CA 11
ATOM 13600 C C . GLN A 1 53 ? -7.473 -2.961 -5.875 1.00 0.00 50 GLN A C 11
ATOM 13601 O O . GLN A 1 53 ? -6.864 -3.372 -6.868 1.00 0.00 50 GLN A O 11
ATOM 13615 N N . VAL A 1 54 ? -7.466 -1.672 -5.510 1.00 0.00 51 VAL A N 11
ATOM 13616 C CA . VAL A 1 54 ? -6.766 -0.605 -6.245 1.00 0.00 51 VAL A CA 11
ATOM 13617 C C . VAL A 1 54 ? -5.343 -0.398 -5.661 1.00 0.00 51 VAL A C 11
ATOM 13618 O O . VAL A 1 54 ? -5.042 -0.881 -4.558 1.00 0.00 51 VAL A O 11
ATOM 13631 N N . LYS A 1 55 ? -4.481 0.332 -6.406 1.00 0.00 52 LYS A N 11
ATOM 13632 C CA . LYS A 1 55 ? -3.067 0.483 -6.014 1.00 0.00 52 LYS A CA 11
ATOM 13633 C C . LYS A 1 55 ? -2.588 1.937 -6.151 1.00 0.00 52 LYS A C 11
ATOM 13634 O O . LYS A 1 55 ? -2.947 2.644 -7.096 1.00 0.00 52 LYS A O 11
ATOM 13653 N N . LEU A 1 56 ? -1.773 2.347 -5.168 1.00 0.00 53 LEU A N 11
ATOM 13654 C CA . LEU A 1 56 ? -1.129 3.675 -5.100 1.00 0.00 53 LEU A CA 11
ATOM 13655 C C . LEU A 1 56 ? 0.392 3.461 -5.074 1.00 0.00 53 LEU A C 11
ATOM 13656 O O . LEU A 1 56 ? 0.860 2.413 -4.635 1.00 0.00 53 LEU A O 11
ATOM 13672 N N . THR A 1 57 ? 1.153 4.449 -5.556 1.00 0.00 54 THR A N 11
ATOM 13673 C CA . THR A 1 57 ? 2.630 4.375 -5.603 1.00 0.00 54 THR A CA 11
ATOM 13674 C C . THR A 1 57 ? 3.257 5.485 -4.738 1.00 0.00 54 THR A C 11
ATOM 13675 O O . THR A 1 57 ? 2.824 6.638 -4.787 1.00 0.00 54 THR A O 11
ATOM 13686 N N . PHE A 1 58 ? 4.252 5.106 -3.918 1.00 0.00 55 PHE A N 11
ATOM 13687 C CA . PHE A 1 58 ? 4.953 5.991 -2.970 1.00 0.00 55 PHE A CA 11
ATOM 13688 C C . PHE A 1 58 ? 6.464 5.749 -3.103 1.00 0.00 55 PHE A C 11
ATOM 13689 O O . PHE A 1 58 ? 6.877 4.619 -3.347 1.00 0.00 55 PHE A O 11
ATOM 13706 N N . GLU A 1 59 ? 7.285 6.793 -2.903 1.00 0.00 56 GLU A N 11
ATOM 13707 C CA . GLU A 1 59 ? 8.744 6.720 -3.156 1.00 0.00 56 GLU A CA 11
ATOM 13708 C C . GLU A 1 59 ? 9.469 5.845 -2.109 1.00 0.00 56 GLU A C 11
ATOM 13709 O O . GLU A 1 59 ? 10.550 5.317 -2.384 1.00 0.00 56 GLU A O 11
ATOM 13721 N N . THR A 1 60 ? 8.867 5.713 -0.909 1.00 0.00 57 THR A N 11
ATOM 13722 C CA . THR A 1 60 ? 9.414 4.895 0.198 1.00 0.00 57 THR A CA 11
ATOM 13723 C C . THR A 1 60 ? 8.285 4.085 0.851 1.00 0.00 57 THR A C 11
ATOM 13724 O O . THR A 1 60 ? 7.095 4.408 0.678 1.00 0.00 57 THR A O 11
ATOM 13735 N N . GLN A 1 61 ? 8.668 3.045 1.626 1.00 0.00 58 GLN A N 11
ATOM 13736 C CA . GLN A 1 61 ? 7.711 2.236 2.407 1.00 0.00 58 GLN A CA 11
ATOM 13737 C C . GLN A 1 61 ? 7.035 3.089 3.492 1.00 0.00 58 GLN A C 11
ATOM 13738 O O . GLN A 1 61 ? 5.855 2.899 3.761 1.00 0.00 58 GLN A O 11
ATOM 13752 N N . GLU A 1 62 ? 7.806 4.032 4.090 1.00 0.00 59 GLU A N 11
ATOM 13753 C CA . GLU A 1 62 ? 7.307 4.981 5.113 1.00 0.00 59 GLU A CA 11
ATOM 13754 C C . GLU A 1 62 ? 6.031 5.702 4.643 1.00 0.00 59 GLU A C 11
ATOM 13755 O O . GLU A 1 62 ? 5.030 5.738 5.354 1.00 0.00 59 GLU A O 11
ATOM 13767 N N . GLN A 1 63 ? 6.088 6.236 3.412 1.00 0.00 60 GLN A N 11
ATOM 13768 C CA . GLN A 1 63 ? 4.994 7.021 2.818 1.00 0.00 60 GLN A CA 11
ATOM 13769 C C . GLN A 1 63 ? 3.773 6.132 2.502 1.00 0.00 60 GLN A C 11
ATOM 13770 O O . GLN A 1 63 ? 2.635 6.604 2.548 1.00 0.00 60 GLN A O 11
ATOM 13784 N N . ALA A 1 64 ? 4.011 4.833 2.207 1.00 0.00 61 ALA A N 11
ATOM 13785 C CA . ALA A 1 64 ? 2.941 3.859 1.940 1.00 0.00 61 ALA A CA 11
ATOM 13786 C C . ALA A 1 64 ? 2.293 3.381 3.248 1.00 0.00 61 ALA A C 11
ATOM 13787 O O . ALA A 1 64 ? 1.066 3.309 3.361 1.00 0.00 61 ALA A O 11
ATOM 13794 N N . GLU A 1 65 ? 3.136 3.136 4.262 1.00 0.00 62 GLU A N 11
ATOM 13795 C CA . GLU A 1 65 ? 2.679 2.470 5.493 1.00 0.00 62 GLU A CA 11
ATOM 13796 C C . GLU A 1 65 ? 1.920 3.472 6.361 1.00 0.00 62 GLU A C 11
ATOM 13797 O O . GLU A 1 65 ? 0.826 3.176 6.806 1.00 0.00 62 GLU A O 11
ATOM 13809 N N . ALA A 1 66 ? 2.474 4.696 6.498 1.00 0.00 63 ALA A N 11
ATOM 13810 C CA . ALA A 1 66 ? 1.862 5.808 7.246 1.00 0.00 63 ALA A CA 11
ATOM 13811 C C . ALA A 1 66 ? 0.535 6.265 6.622 1.00 0.00 63 ALA A C 11
ATOM 13812 O O . ALA A 1 66 ? -0.329 6.786 7.332 1.00 0.00 63 ALA A O 11
ATOM 13819 N N . TYR A 1 67 ? 0.381 6.064 5.295 1.00 0.00 64 TYR A N 11
ATOM 13820 C CA . TYR A 1 67 ? -0.893 6.298 4.592 1.00 0.00 64 TYR A CA 11
ATOM 13821 C C . TYR A 1 67 ? -1.951 5.318 5.128 1.00 0.00 64 TYR A C 11
ATOM 13822 O O . TYR A 1 67 ? -3.037 5.730 5.564 1.00 0.00 64 TYR A O 11
ATOM 13840 N N . ALA A 1 68 ? -1.610 4.017 5.075 1.00 0.00 65 ALA A N 11
ATOM 13841 C CA . ALA A 1 68 ? -2.455 2.916 5.555 1.00 0.00 65 ALA A CA 11
ATOM 13842 C C . ALA A 1 68 ? -2.843 3.091 7.044 1.00 0.00 65 ALA A C 11
ATOM 13843 O O . ALA A 1 68 ? -4.002 2.934 7.399 1.00 0.00 65 ALA A O 11
ATOM 13850 N N . GLN A 1 69 ? -1.862 3.456 7.892 1.00 0.00 66 GLN A N 11
ATOM 13851 C CA . GLN A 1 69 ? -2.056 3.663 9.353 1.00 0.00 66 GLN A CA 11
ATOM 13852 C C . GLN A 1 69 ? -3.079 4.784 9.611 1.00 0.00 66 GLN A C 11
ATOM 13853 O O . GLN A 1 69 ? -3.959 4.651 10.465 1.00 0.00 66 GLN A O 11
ATOM 13867 N N . ARG A 1 70 ? -2.934 5.892 8.850 1.00 0.00 67 ARG A N 11
ATOM 13868 C CA . ARG A 1 70 ? -3.796 7.095 8.927 1.00 0.00 67 ARG A CA 11
ATOM 13869 C C . ARG A 1 70 ? -5.254 6.754 8.564 1.00 0.00 67 ARG A C 11
ATOM 13870 O O . ARG A 1 70 ? -6.194 7.372 9.067 1.00 0.00 67 ARG A O 11
ATOM 13891 N N . LYS A 1 71 ? -5.416 5.760 7.675 1.00 0.00 68 LYS A N 11
ATOM 13892 C CA . LYS A 1 71 ? -6.728 5.250 7.237 1.00 0.00 68 LYS A CA 11
ATOM 13893 C C . LYS A 1 71 ? -7.232 4.143 8.192 1.00 0.00 68 LYS A C 11
ATOM 13894 O O . LYS A 1 71 ? -8.436 3.878 8.263 1.00 0.00 68 LYS A O 11
ATOM 13913 N N . GLY A 1 72 ? -6.290 3.512 8.922 1.00 0.00 69 GLY A N 11
ATOM 13914 C CA . GLY A 1 72 ? -6.580 2.336 9.749 1.00 0.00 69 GLY A CA 11
ATOM 13915 C C . GLY A 1 72 ? -6.357 1.019 9.002 1.00 0.00 69 GLY A C 11
ATOM 13916 O O . GLY A 1 72 ? -6.584 -0.059 9.567 1.00 0.00 69 GLY A O 11
ATOM 13920 N N . ILE A 1 73 ? -5.961 1.120 7.708 1.00 0.00 70 ILE A N 11
ATOM 13921 C CA . ILE A 1 73 ? -5.712 -0.056 6.850 1.00 0.00 70 ILE A CA 11
ATOM 13922 C C . ILE A 1 73 ? -4.585 -0.935 7.453 1.00 0.00 70 ILE A C 11
ATOM 13923 O O . ILE A 1 73 ? -3.416 -0.539 7.506 1.00 0.00 70 ILE A O 11
ATOM 13939 N N . GLU A 1 74 ? -5.017 -2.112 7.941 1.00 0.00 71 GLU A N 11
ATOM 13940 C CA . GLU A 1 74 ? -4.069 -3.159 8.378 1.00 0.00 71 GLU A CA 11
ATOM 13941 C C . GLU A 1 74 ? -3.267 -3.627 7.142 1.00 0.00 71 GLU A C 11
ATOM 13942 O O . GLU A 1 74 ? -3.853 -3.852 6.081 1.00 0.00 71 GLU A O 11
ATOM 13954 N N . TYR A 1 75 ? -1.937 -3.755 7.251 1.00 0.00 72 TYR A N 11
ATOM 13955 C CA . TYR A 1 75 ? -1.083 -4.012 6.078 1.00 0.00 72 TYR A CA 11
ATOM 13956 C C . TYR A 1 75 ? 0.024 -5.007 6.417 1.00 0.00 72 TYR A C 11
ATOM 13957 O O . TYR A 1 75 ? 0.447 -5.121 7.574 1.00 0.00 72 TYR A O 11
ATOM 13975 N N . ARG A 1 76 ? 0.474 -5.730 5.388 1.00 0.00 73 ARG A N 11
ATOM 13976 C CA . ARG A 1 76 ? 1.648 -6.602 5.456 1.00 0.00 73 ARG A CA 11
ATOM 13977 C C . ARG A 1 76 ? 2.684 -6.082 4.462 1.00 0.00 73 ARG A C 11
ATOM 13978 O O . ARG A 1 76 ? 2.405 -6.026 3.263 1.00 0.00 73 ARG A O 11
ATOM 13999 N N . VAL A 1 77 ? 3.844 -5.646 4.970 1.00 0.00 74 VAL A N 11
ATOM 14000 C CA . VAL A 1 77 ? 4.969 -5.223 4.121 1.00 0.00 74 VAL A CA 11
ATOM 14001 C C . VAL A 1 77 ? 5.786 -6.447 3.647 1.00 0.00 74 VAL A C 11
ATOM 14002 O O . VAL A 1 77 ? 6.092 -7.357 4.423 1.00 0.00 74 VAL A O 11
ATOM 14015 N N . ILE A 1 78 ? 6.064 -6.461 2.339 1.00 0.00 75 ILE A N 11
ATOM 14016 C CA . ILE A 1 78 ? 6.890 -7.452 1.648 1.00 0.00 75 ILE A CA 11
ATOM 14017 C C . ILE A 1 78 ? 8.130 -6.705 1.140 1.00 0.00 75 ILE A C 11
ATOM 14018 O O . ILE A 1 78 ? 8.013 -5.588 0.614 1.00 0.00 75 ILE A O 11
ATOM 14034 N N . LEU A 1 79 ? 9.303 -7.318 1.314 1.00 0.00 76 LEU A N 11
ATOM 14035 C CA . LEU A 1 79 ? 10.590 -6.725 0.924 1.00 0.00 76 LEU A CA 11
ATOM 14036 C C . LEU A 1 79 ? 10.681 -6.500 -0.602 1.00 0.00 76 LEU A C 11
ATOM 14037 O O . LEU A 1 79 ? 10.027 -7.221 -1.371 1.00 0.00 76 LEU A O 11
ATOM 14053 N N . PRO A 1 80 ? 11.491 -5.493 -1.065 1.00 0.00 77 PRO A N 11
ATOM 14054 C CA . PRO A 1 80 ? 11.648 -5.200 -2.508 1.00 0.00 77 PRO A CA 11
ATOM 14055 C C . PRO A 1 80 ? 12.351 -6.348 -3.269 1.00 0.00 77 PRO A C 11
ATOM 14056 O O . PRO A 1 80 ? 13.004 -7.198 -2.651 1.00 0.00 77 PRO A O 11
ATOM 14067 N N . LYS A 1 81 ? 12.223 -6.354 -4.617 1.00 0.00 78 LYS A N 11
ATOM 14068 C CA . LYS A 1 81 ? 12.817 -7.403 -5.485 1.00 0.00 78 LYS A CA 11
ATOM 14069 C C . LYS A 1 81 ? 14.355 -7.455 -5.329 1.00 0.00 78 LYS A C 11
ATOM 14070 O O . LYS A 1 81 ? 14.974 -8.516 -5.448 1.00 0.00 78 LYS A O 11
ATOM 14089 N N . GLU A 1 82 ? 14.940 -6.282 -5.031 1.00 0.00 79 GLU A N 11
ATOM 14090 C CA . GLU A 1 82 ? 16.387 -6.097 -4.892 1.00 0.00 79 GLU A CA 11
ATOM 14091 C C . GLU A 1 82 ? 16.754 -5.843 -3.416 1.00 0.00 79 GLU A C 11
ATOM 14092 O O . GLU A 1 82 ? 17.743 -5.165 -3.131 1.00 0.00 79 GLU A O 11
ATOM 14104 N N . ALA A 1 83 ? 15.966 -6.428 -2.479 1.00 0.00 80 ALA A N 11
ATOM 14105 C CA . ALA A 1 83 ? 16.252 -6.371 -1.016 1.00 0.00 80 ALA A CA 11
ATOM 14106 C C . ALA A 1 83 ? 17.609 -7.026 -0.673 1.00 0.00 80 ALA A C 11
ATOM 14107 O O . ALA A 1 83 ? 18.203 -6.743 0.374 1.00 0.00 80 ALA A O 11
ATOM 14114 N N . MET A 1 4 ? -9.734 -6.381 5.031 1.00 0.00 1 MET A N 12
ATOM 14115 C CA . MET A 1 4 ? -9.084 -5.222 4.387 1.00 0.00 1 MET A CA 12
ATOM 14116 C C . MET A 1 4 ? -7.634 -5.111 4.901 1.00 0.00 1 MET A C 12
ATOM 14117 O O . MET A 1 4 ? -7.374 -4.453 5.917 1.00 0.00 1 MET A O 12
ATOM 14131 N N . SER A 1 5 ? -6.706 -5.813 4.222 1.00 0.00 2 SER A N 12
ATOM 14132 C CA . SER A 1 5 ? -5.277 -5.878 4.596 1.00 0.00 2 SER A CA 12
ATOM 14133 C C . SER A 1 5 ? -4.420 -5.376 3.420 1.00 0.00 2 SER A C 12
ATOM 14134 O O . SER A 1 5 ? -4.586 -5.846 2.288 1.00 0.00 2 SER A O 12
ATOM 14142 N N . ALA A 1 6 ? -3.539 -4.402 3.698 1.00 0.00 3 ALA A N 12
ATOM 14143 C CA . ALA A 1 6 ? -2.676 -3.763 2.692 1.00 0.00 3 ALA A CA 12
ATOM 14144 C C . ALA A 1 6 ? -1.267 -4.351 2.772 1.00 0.00 3 ALA A C 12
ATOM 14145 O O . ALA A 1 6 ? -0.746 -4.583 3.854 1.00 0.00 3 ALA A O 12
ATOM 14152 N N . LYS A 1 7 ? -0.671 -4.629 1.618 1.00 0.00 4 LYS A N 12
ATOM 14153 C CA . LYS A 1 7 ? 0.697 -5.129 1.509 1.00 0.00 4 LYS A CA 12
ATOM 14154 C C . LYS A 1 7 ? 1.530 -4.058 0.783 1.00 0.00 4 LYS A C 12
ATOM 14155 O O . LYS A 1 7 ? 1.150 -3.576 -0.294 1.00 0.00 4 LYS A O 12
ATOM 14174 N N . ILE A 1 8 ? 2.628 -3.643 1.421 1.00 0.00 5 ILE A N 12
ATOM 14175 C CA . ILE A 1 8 ? 3.537 -2.637 0.874 1.00 0.00 5 ILE A CA 12
ATOM 14176 C C . ILE A 1 8 ? 4.769 -3.387 0.405 1.00 0.00 5 ILE A C 12
ATOM 14177 O O . ILE A 1 8 ? 5.409 -4.055 1.194 1.00 0.00 5 ILE A O 12
ATOM 14193 N N . TYR A 1 9 ? 5.089 -3.261 -0.866 1.00 0.00 6 TYR A N 12
ATOM 14194 C CA . TYR A 1 9 ? 6.217 -3.963 -1.492 1.00 0.00 6 TYR A CA 12
ATOM 14195 C C . TYR A 1 9 ? 6.788 -3.079 -2.587 1.00 0.00 6 TYR A C 12
ATOM 14196 O O . TYR A 1 9 ? 6.224 -2.047 -2.897 1.00 0.00 6 TYR A O 12
ATOM 14214 N N . ARG A 1 10 ? 7.912 -3.483 -3.157 1.00 0.00 7 ARG A N 12
ATOM 14215 C CA . ARG A 1 10 ? 8.545 -2.756 -4.266 1.00 0.00 7 ARG A CA 12
ATOM 14216 C C . ARG A 1 10 ? 9.056 -3.800 -5.269 1.00 0.00 7 ARG A C 12
ATOM 14217 O O . ARG A 1 10 ? 10.156 -4.346 -5.099 1.00 0.00 7 ARG A O 12
ATOM 14238 N N . PRO A 1 11 ? 8.237 -4.127 -6.318 1.00 0.00 8 PRO A N 12
ATOM 14239 C CA . PRO A 1 11 ? 8.497 -5.267 -7.207 1.00 0.00 8 PRO A CA 12
ATOM 14240 C C . PRO A 1 11 ? 9.433 -4.926 -8.392 1.00 0.00 8 PRO A C 12
ATOM 14241 O O . PRO A 1 11 ? 9.540 -3.767 -8.816 1.00 0.00 8 PRO A O 12
ATOM 14252 N N . ALA A 1 12 ? 10.122 -5.965 -8.895 1.00 0.00 9 ALA A N 12
ATOM 14253 C CA . ALA A 1 12 ? 10.959 -5.895 -10.111 1.00 0.00 9 ALA A CA 12
ATOM 14254 C C . ALA A 1 12 ? 10.122 -6.139 -11.384 1.00 0.00 9 ALA A C 12
ATOM 14255 O O . ALA A 1 12 ? 10.581 -5.875 -12.501 1.00 0.00 9 ALA A O 12
ATOM 14262 N N . LYS A 1 13 ? 8.885 -6.645 -11.191 1.00 0.00 10 LYS A N 12
ATOM 14263 C CA . LYS A 1 13 ? 7.936 -6.945 -12.293 1.00 0.00 10 LYS A CA 12
ATOM 14264 C C . LYS A 1 13 ? 7.256 -5.659 -12.824 1.00 0.00 10 LYS A C 12
ATOM 14265 O O . LYS A 1 13 ? 6.415 -5.731 -13.730 1.00 0.00 10 LYS A O 12
ATOM 14284 N N . THR A 1 14 ? 7.599 -4.497 -12.219 1.00 0.00 11 THR A N 12
ATOM 14285 C CA . THR A 1 14 ? 7.120 -3.172 -12.658 1.00 0.00 11 THR A CA 12
ATOM 14286 C C . THR A 1 14 ? 7.423 -2.913 -14.154 1.00 0.00 11 THR A C 12
ATOM 14287 O O . THR A 1 14 ? 8.456 -3.338 -14.673 1.00 0.00 11 THR A O 12
ATOM 14298 N N . ALA A 1 15 ? 6.491 -2.227 -14.829 1.00 0.00 12 ALA A N 12
ATOM 14299 C CA . ALA A 1 15 ? 6.631 -1.826 -16.239 1.00 0.00 12 ALA A CA 12
ATOM 14300 C C . ALA A 1 15 ? 7.344 -0.468 -16.329 1.00 0.00 12 ALA A C 12
ATOM 14301 O O . ALA A 1 15 ? 7.858 0.033 -15.318 1.00 0.00 12 ALA A O 12
ATOM 14308 N N . MET A 1 16 ? 7.404 0.100 -17.558 1.00 0.00 13 MET A N 12
ATOM 14309 C CA . MET A 1 16 ? 7.911 1.471 -17.815 1.00 0.00 13 MET A CA 12
ATOM 14310 C C . MET A 1 16 ? 9.382 1.641 -17.356 1.00 0.00 13 MET A C 12
ATOM 14311 O O . MET A 1 16 ? 9.829 2.757 -17.065 1.00 0.00 13 MET A O 12
ATOM 14325 N N . GLN A 1 17 ? 10.131 0.519 -17.319 1.00 0.00 14 GLN A N 12
ATOM 14326 C CA . GLN A 1 17 ? 11.500 0.485 -16.791 1.00 0.00 14 GLN A CA 12
ATOM 14327 C C . GLN A 1 17 ? 12.501 1.120 -17.779 1.00 0.00 14 GLN A C 12
ATOM 14328 O O . GLN A 1 17 ? 12.896 0.499 -18.771 1.00 0.00 14 GLN A O 12
ATOM 14342 N N . SER A 1 18 ? 12.855 2.389 -17.504 1.00 0.00 15 SER A N 12
ATOM 14343 C CA . SER A 1 18 ? 13.884 3.141 -18.240 1.00 0.00 15 SER A CA 12
ATOM 14344 C C . SER A 1 18 ? 15.158 3.247 -17.364 1.00 0.00 15 SER A C 12
ATOM 14345 O O . SER A 1 18 ? 15.249 2.587 -16.320 1.00 0.00 15 SER A O 12
ATOM 14353 N N . GLY A 1 19 ? 16.143 4.062 -17.799 1.00 0.00 16 GLY A N 12
ATOM 14354 C CA . GLY A 1 19 ? 17.408 4.240 -17.067 1.00 0.00 16 GLY A CA 12
ATOM 14355 C C . GLY A 1 19 ? 17.263 5.124 -15.825 1.00 0.00 16 GLY A C 12
ATOM 14356 O O . GLY A 1 19 ? 17.681 6.287 -15.830 1.00 0.00 16 GLY A O 12
ATOM 14360 N N . THR A 1 20 ? 16.652 4.558 -14.772 1.00 0.00 17 THR A N 12
ATOM 14361 C CA . THR A 1 20 ? 16.455 5.214 -13.466 1.00 0.00 17 THR A CA 12
ATOM 14362 C C . THR A 1 20 ? 16.141 4.142 -12.401 1.00 0.00 17 THR A C 12
ATOM 14363 O O . THR A 1 20 ? 15.619 3.071 -12.732 1.00 0.00 17 THR A O 12
ATOM 14374 N N . ALA A 1 21 ? 16.477 4.426 -11.129 1.00 0.00 18 ALA A N 12
ATOM 14375 C CA . ALA A 1 21 ? 16.216 3.508 -9.995 1.00 0.00 18 ALA A CA 12
ATOM 14376 C C . ALA A 1 21 ? 14.748 3.613 -9.532 1.00 0.00 18 ALA A C 12
ATOM 14377 O O . ALA A 1 21 ? 14.239 2.712 -8.847 1.00 0.00 18 ALA A O 12
ATOM 14384 N N . LYS A 1 22 ? 14.087 4.719 -9.946 1.00 0.00 19 LYS A N 12
ATOM 14385 C CA . LYS A 1 22 ? 12.675 5.027 -9.617 1.00 0.00 19 LYS A CA 12
ATOM 14386 C C . LYS A 1 22 ? 11.705 3.964 -10.183 1.00 0.00 19 LYS A C 12
ATOM 14387 O O . LYS A 1 22 ? 10.600 3.790 -9.653 1.00 0.00 19 LYS A O 12
ATOM 14406 N N . THR A 1 23 ? 12.156 3.245 -11.236 1.00 0.00 20 THR A N 12
ATOM 14407 C CA . THR A 1 23 ? 11.372 2.221 -11.977 1.00 0.00 20 THR A CA 12
ATOM 14408 C C . THR A 1 23 ? 10.662 1.212 -11.054 1.00 0.00 20 THR A C 12
ATOM 14409 O O . THR A 1 23 ? 9.520 0.818 -11.300 1.00 0.00 20 THR A O 12
ATOM 14420 N N . ASN A 1 24 ? 11.366 0.791 -10.006 1.00 0.00 21 ASN A N 12
ATOM 14421 C CA . ASN A 1 24 ? 10.792 -0.047 -8.954 1.00 0.00 21 ASN A CA 12
ATOM 14422 C C . ASN A 1 24 ? 10.128 0.888 -7.944 1.00 0.00 21 ASN A C 12
ATOM 14423 O O . ASN A 1 24 ? 10.792 1.446 -7.080 1.00 0.00 21 ASN A O 12
ATOM 14434 N N . VAL A 1 25 ? 8.833 1.143 -8.136 1.00 0.00 22 VAL A N 12
ATOM 14435 C CA . VAL A 1 25 ? 8.047 1.978 -7.206 1.00 0.00 22 VAL A CA 12
ATOM 14436 C C . VAL A 1 25 ? 7.450 1.096 -6.097 1.00 0.00 22 VAL A C 12
ATOM 14437 O O . VAL A 1 25 ? 7.213 -0.103 -6.322 1.00 0.00 22 VAL A O 12
ATOM 14450 N N . TRP A 1 26 ? 7.222 1.664 -4.891 1.00 0.00 23 TRP A N 12
ATOM 14451 C CA . TRP A 1 26 ? 6.602 0.927 -3.792 1.00 0.00 23 TRP A CA 12
ATOM 14452 C C . TRP A 1 26 ? 5.096 0.863 -4.075 1.00 0.00 23 TRP A C 12
ATOM 14453 O O . TRP A 1 26 ? 4.425 1.892 -4.128 1.00 0.00 23 TRP A O 12
ATOM 14474 N N . VAL A 1 27 ? 4.594 -0.345 -4.275 1.00 0.00 24 VAL A N 12
ATOM 14475 C CA . VAL A 1 27 ? 3.182 -0.540 -4.583 1.00 0.00 24 VAL A CA 12
ATOM 14476 C C . VAL A 1 27 ? 2.441 -0.979 -3.311 1.00 0.00 24 VAL A C 12
ATOM 14477 O O . VAL A 1 27 ? 2.939 -1.796 -2.530 1.00 0.00 24 VAL A O 12
ATOM 14490 N N . LEU A 1 28 ? 1.237 -0.422 -3.149 1.00 0.00 25 LEU A N 12
ATOM 14491 C CA . LEU A 1 28 ? 0.347 -0.660 -2.024 1.00 0.00 25 LEU A CA 12
ATOM 14492 C C . LEU A 1 28 ? -0.904 -1.326 -2.583 1.00 0.00 25 LEU A C 12
ATOM 14493 O O . LEU A 1 28 ? -1.715 -0.675 -3.231 1.00 0.00 25 LEU A O 12
ATOM 14509 N N . GLU A 1 29 ? -1.038 -2.613 -2.338 1.00 0.00 26 GLU A N 12
ATOM 14510 C CA . GLU A 1 29 ? -2.209 -3.374 -2.806 1.00 0.00 26 GLU A CA 12
ATOM 14511 C C . GLU A 1 29 ? -2.980 -3.843 -1.588 1.00 0.00 26 GLU A C 12
ATOM 14512 O O . GLU A 1 29 ? -2.391 -4.396 -0.671 1.00 0.00 26 GLU A O 12
ATOM 14524 N N . PHE A 1 30 ? -4.296 -3.664 -1.594 1.00 0.00 27 PHE A N 12
ATOM 14525 C CA . PHE A 1 30 ? -5.177 -4.075 -0.504 1.00 0.00 27 PHE A CA 12
ATOM 14526 C C . PHE A 1 30 ? -6.490 -4.545 -1.071 1.00 0.00 27 PHE A C 12
ATOM 14527 O O . PHE A 1 30 ? -6.903 -4.093 -2.145 1.00 0.00 27 PHE A O 12
ATOM 14544 N N . ASP A 1 31 ? -7.168 -5.410 -0.325 1.00 0.00 28 ASP A N 12
ATOM 14545 C CA . ASP A 1 31 ? -8.532 -5.806 -0.624 1.00 0.00 28 ASP A CA 12
ATOM 14546 C C . ASP A 1 31 ? -9.451 -4.741 -0.013 1.00 0.00 28 ASP A C 12
ATOM 14547 O O . ASP A 1 31 ? -9.379 -4.446 1.183 1.00 0.00 28 ASP A O 12
ATOM 14556 N N . ALA A 1 32 ? -10.283 -4.158 -0.872 1.00 0.00 29 ALA A N 12
ATOM 14557 C CA . ALA A 1 32 ? -11.108 -2.996 -0.530 1.00 0.00 29 ALA A CA 12
ATOM 14558 C C . ALA A 1 32 ? -12.465 -3.498 -0.074 1.00 0.00 29 ALA A C 12
ATOM 14559 O O . ALA A 1 32 ? -13.187 -4.100 -0.873 1.00 0.00 29 ALA A O 12
ATOM 14566 N N . GLU A 1 33 ? -12.784 -3.272 1.214 1.00 0.00 30 GLU A N 12
ATOM 14567 C CA . GLU A 1 33 ? -14.042 -3.718 1.840 1.00 0.00 30 GLU A CA 12
ATOM 14568 C C . GLU A 1 33 ? -15.221 -2.820 1.382 1.00 0.00 30 GLU A C 12
ATOM 14569 O O . GLU A 1 33 ? -15.859 -2.115 2.173 1.00 0.00 30 GLU A O 12
ATOM 14581 N N . VAL A 1 34 ? -15.510 -2.873 0.078 1.00 0.00 31 VAL A N 12
ATOM 14582 C CA . VAL A 1 34 ? -16.535 -2.047 -0.572 1.00 0.00 31 VAL A CA 12
ATOM 14583 C C . VAL A 1 34 ? -17.648 -2.981 -1.101 1.00 0.00 31 VAL A C 12
ATOM 14584 O O . VAL A 1 34 ? -17.346 -3.983 -1.774 1.00 0.00 31 VAL A O 12
ATOM 14597 N N . PRO A 1 35 ? -18.952 -2.723 -0.744 1.00 0.00 32 PRO A N 12
ATOM 14598 C CA . PRO A 1 35 ? -20.083 -3.551 -1.222 1.00 0.00 32 PRO A CA 12
ATOM 14599 C C . PRO A 1 35 ? -20.388 -3.309 -2.713 1.00 0.00 32 PRO A C 12
ATOM 14600 O O . PRO A 1 35 ? -19.813 -2.413 -3.350 1.00 0.00 32 PRO A O 12
ATOM 14611 N N . ARG A 1 36 ? -21.334 -4.099 -3.238 1.00 0.00 33 ARG A N 12
ATOM 14612 C CA . ARG A 1 36 ? -21.764 -4.041 -4.655 1.00 0.00 33 ARG A CA 12
ATOM 14613 C C . ARG A 1 36 ? -22.551 -2.750 -4.987 1.00 0.00 33 ARG A C 12
ATOM 14614 O O . ARG A 1 36 ? -22.979 -2.559 -6.134 1.00 0.00 33 ARG A O 12
ATOM 14635 N N . LYS A 1 37 ? -22.753 -1.896 -3.959 1.00 0.00 34 LYS A N 12
ATOM 14636 C CA . LYS A 1 37 ? -23.361 -0.564 -4.091 1.00 0.00 34 LYS A CA 12
ATOM 14637 C C . LYS A 1 37 ? -22.530 0.339 -5.034 1.00 0.00 34 LYS A C 12
ATOM 14638 O O . LYS A 1 37 ? -21.571 0.995 -4.606 1.00 0.00 34 LYS A O 12
ATOM 14657 N N . ILE A 1 38 ? -22.877 0.303 -6.328 1.00 0.00 35 ILE A N 12
ATOM 14658 C CA . ILE A 1 38 ? -22.322 1.211 -7.348 1.00 0.00 35 ILE A CA 12
ATOM 14659 C C . ILE A 1 38 ? -23.023 2.574 -7.218 1.00 0.00 35 ILE A C 12
ATOM 14660 O O . ILE A 1 38 ? -24.214 2.634 -6.892 1.00 0.00 35 ILE A O 12
ATOM 14676 N N . ASP A 1 39 ? -22.286 3.660 -7.480 1.00 0.00 36 ASP A N 12
ATOM 14677 C CA . ASP A 1 39 ? -22.772 5.034 -7.281 1.00 0.00 36 ASP A CA 12
ATOM 14678 C C . ASP A 1 39 ? -22.813 5.775 -8.635 1.00 0.00 36 ASP A C 12
ATOM 14679 O O . ASP A 1 39 ? -21.948 5.519 -9.476 1.00 0.00 36 ASP A O 12
ATOM 14688 N N . PRO A 1 40 ? -23.835 6.669 -8.890 1.00 0.00 37 PRO A N 12
ATOM 14689 C CA . PRO A 1 40 ? -23.913 7.520 -10.123 1.00 0.00 37 PRO A CA 12
ATOM 14690 C C . PRO A 1 40 ? -22.609 8.307 -10.462 1.00 0.00 37 PRO A C 12
ATOM 14691 O O . PRO A 1 40 ? -22.404 8.690 -11.618 1.00 0.00 37 PRO A O 12
ATOM 14702 N N . ILE A 1 41 ? -21.752 8.563 -9.448 1.00 0.00 38 ILE A N 12
ATOM 14703 C CA . ILE A 1 41 ? -20.419 9.179 -9.662 1.00 0.00 38 ILE A CA 12
ATOM 14704 C C . ILE A 1 41 ? -19.450 8.131 -10.245 1.00 0.00 38 ILE A C 12
ATOM 14705 O O . ILE A 1 41 ? -18.901 8.312 -11.340 1.00 0.00 38 ILE A O 12
ATOM 14721 N N . MET A 1 42 ? -19.272 7.026 -9.502 1.00 0.00 39 MET A N 12
ATOM 14722 C CA . MET A 1 42 ? -18.315 5.959 -9.845 1.00 0.00 39 MET A CA 12
ATOM 14723 C C . MET A 1 42 ? -19.073 4.754 -10.449 1.00 0.00 39 MET A C 12
ATOM 14724 O O . MET A 1 42 ? -19.545 3.864 -9.730 1.00 0.00 39 MET A O 12
ATOM 14738 N N . GLY A 1 43 ? -19.211 4.764 -11.789 1.00 0.00 40 GLY A N 12
ATOM 14739 C CA . GLY A 1 43 ? -20.028 3.777 -12.508 1.00 0.00 40 GLY A CA 12
ATOM 14740 C C . GLY A 1 43 ? -19.284 2.495 -12.876 1.00 0.00 40 GLY A C 12
ATOM 14741 O O . GLY A 1 43 ? -19.476 1.955 -13.974 1.00 0.00 40 GLY A O 12
ATOM 14745 N N . TYR A 1 44 ? -18.445 1.995 -11.954 1.00 0.00 41 TYR A N 12
ATOM 14746 C CA . TYR A 1 44 ? -17.660 0.770 -12.167 1.00 0.00 41 TYR A CA 12
ATOM 14747 C C . TYR A 1 44 ? -18.550 -0.469 -11.958 1.00 0.00 41 TYR A C 12
ATOM 14748 O O . TYR A 1 44 ? -18.832 -0.854 -10.818 1.00 0.00 41 TYR A O 12
ATOM 14766 N N . THR A 1 45 ? -19.036 -1.060 -13.062 1.00 0.00 42 THR A N 12
ATOM 14767 C CA . THR A 1 45 ? -19.711 -2.372 -13.035 1.00 0.00 42 THR A CA 12
ATOM 14768 C C . THR A 1 45 ? -18.663 -3.517 -13.028 1.00 0.00 42 THR A C 12
ATOM 14769 O O . THR A 1 45 ? -18.989 -4.689 -12.789 1.00 0.00 42 THR A O 12
ATOM 14780 N N . SER A 1 46 ? -17.395 -3.144 -13.303 1.00 0.00 43 SER A N 12
ATOM 14781 C CA . SER A 1 46 ? -16.223 -4.033 -13.210 1.00 0.00 43 SER A CA 12
ATOM 14782 C C . SER A 1 46 ? -15.841 -4.328 -11.740 1.00 0.00 43 SER A C 12
ATOM 14783 O O . SER A 1 46 ? -14.957 -5.157 -11.478 1.00 0.00 43 SER A O 12
ATOM 14791 N N . SER A 1 47 ? -16.495 -3.613 -10.794 1.00 0.00 44 SER A N 12
ATOM 14792 C CA . SER A 1 47 ? -16.381 -3.867 -9.350 1.00 0.00 44 SER A CA 12
ATOM 14793 C C . SER A 1 47 ? -16.675 -5.354 -9.028 1.00 0.00 44 SER A C 12
ATOM 14794 O O . SER A 1 47 ? -17.751 -5.867 -9.358 1.00 0.00 44 SER A O 12
ATOM 14802 N N . SER A 1 48 ? -15.692 -6.016 -8.398 1.00 0.00 45 SER A N 12
ATOM 14803 C CA . SER A 1 48 ? -15.696 -7.467 -8.157 1.00 0.00 45 SER A CA 12
ATOM 14804 C C . SER A 1 48 ? -16.802 -7.893 -7.170 1.00 0.00 45 SER A C 12
ATOM 14805 O O . SER A 1 48 ? -17.245 -7.093 -6.342 1.00 0.00 45 SER A O 12
ATOM 14813 N N . ASP A 1 49 ? -17.236 -9.165 -7.283 1.00 0.00 46 ASP A N 12
ATOM 14814 C CA . ASP A 1 49 ? -18.224 -9.774 -6.366 1.00 0.00 46 ASP A CA 12
ATOM 14815 C C . ASP A 1 49 ? -17.641 -9.894 -4.952 1.00 0.00 46 ASP A C 12
ATOM 14816 O O . ASP A 1 49 ? -18.333 -9.666 -3.953 1.00 0.00 46 ASP A O 12
ATOM 14825 N N . MET A 1 50 ? -16.351 -10.255 -4.893 1.00 0.00 47 MET A N 12
ATOM 14826 C CA . MET A 1 50 ? -15.563 -10.240 -3.653 1.00 0.00 47 MET A CA 12
ATOM 14827 C C . MET A 1 50 ? -15.029 -8.817 -3.405 1.00 0.00 47 MET A C 12
ATOM 14828 O O . MET A 1 50 ? -15.099 -7.955 -4.295 1.00 0.00 47 MET A O 12
ATOM 14842 N N . LYS A 1 51 ? -14.511 -8.570 -2.188 1.00 0.00 48 LYS A N 12
ATOM 14843 C CA . LYS A 1 51 ? -13.929 -7.259 -1.809 1.00 0.00 48 LYS A CA 12
ATOM 14844 C C . LYS A 1 51 ? -12.675 -6.965 -2.700 1.00 0.00 48 LYS A C 12
ATOM 14845 O O . LYS A 1 51 ? -11.590 -7.498 -2.486 1.00 0.00 48 LYS A O 12
ATOM 14864 N N . GLN A 1 52 ? -12.896 -6.139 -3.746 1.00 0.00 49 GLN A N 12
ATOM 14865 C CA . GLN A 1 52 ? -11.954 -5.938 -4.883 1.00 0.00 49 GLN A CA 12
ATOM 14866 C C . GLN A 1 52 ? -10.562 -5.419 -4.426 1.00 0.00 49 GLN A C 12
ATOM 14867 O O . GLN A 1 52 ? -10.459 -4.416 -3.721 1.00 0.00 49 GLN A O 12
ATOM 14881 N N . GLN A 1 53 ? -9.496 -6.115 -4.849 1.00 0.00 50 GLN A N 12
ATOM 14882 C CA . GLN A 1 53 ? -8.116 -5.775 -4.460 1.00 0.00 50 GLN A CA 12
ATOM 14883 C C . GLN A 1 53 ? -7.545 -4.698 -5.414 1.00 0.00 50 GLN A C 12
ATOM 14884 O O . GLN A 1 53 ? -7.038 -4.996 -6.503 1.00 0.00 50 GLN A O 12
ATOM 14898 N N . VAL A 1 54 ? -7.713 -3.418 -5.038 1.00 0.00 51 VAL A N 12
ATOM 14899 C CA . VAL A 1 54 ? -7.187 -2.267 -5.793 1.00 0.00 51 VAL A CA 12
ATOM 14900 C C . VAL A 1 54 ? -5.764 -1.922 -5.309 1.00 0.00 51 VAL A C 12
ATOM 14901 O O . VAL A 1 54 ? -5.350 -2.356 -4.222 1.00 0.00 51 VAL A O 12
ATOM 14914 N N . LYS A 1 55 ? -5.025 -1.127 -6.108 1.00 0.00 52 LYS A N 12
ATOM 14915 C CA . LYS A 1 55 ? -3.618 -0.811 -5.794 1.00 0.00 52 LYS A CA 12
ATOM 14916 C C . LYS A 1 55 ? -3.243 0.633 -6.181 1.00 0.00 52 LYS A C 12
ATOM 14917 O O . LYS A 1 55 ? -3.705 1.177 -7.186 1.00 0.00 52 LYS A O 12
ATOM 14936 N N . LEU A 1 56 ? -2.417 1.220 -5.309 1.00 0.00 53 LEU A N 12
ATOM 14937 C CA . LEU A 1 56 ? -1.875 2.583 -5.405 1.00 0.00 53 LEU A CA 12
ATOM 14938 C C . LEU A 1 56 ? -0.338 2.463 -5.446 1.00 0.00 53 LEU A C 12
ATOM 14939 O O . LEU A 1 56 ? 0.206 1.429 -5.080 1.00 0.00 53 LEU A O 12
ATOM 14955 N N . THR A 1 57 ? 0.350 3.496 -5.933 1.00 0.00 54 THR A N 12
ATOM 14956 C CA . THR A 1 57 ? 1.832 3.525 -5.972 1.00 0.00 54 THR A CA 12
ATOM 14957 C C . THR A 1 57 ? 2.372 4.790 -5.275 1.00 0.00 54 THR A C 12
ATOM 14958 O O . THR A 1 57 ? 1.889 5.901 -5.514 1.00 0.00 54 THR A O 12
ATOM 14969 N N . PHE A 1 58 ? 3.357 4.584 -4.380 1.00 0.00 55 PHE A N 12
ATOM 14970 C CA . PHE A 1 58 ? 4.018 5.638 -3.585 1.00 0.00 55 PHE A CA 12
ATOM 14971 C C . PHE A 1 58 ? 5.542 5.493 -3.724 1.00 0.00 55 PHE A C 12
ATOM 14972 O O . PHE A 1 58 ? 6.042 4.389 -3.952 1.00 0.00 55 PHE A O 12
ATOM 14989 N N . GLU A 1 59 ? 6.271 6.610 -3.555 1.00 0.00 56 GLU A N 12
ATOM 14990 C CA . GLU A 1 59 ? 7.742 6.650 -3.738 1.00 0.00 56 GLU A CA 12
ATOM 14991 C C . GLU A 1 59 ? 8.487 5.896 -2.617 1.00 0.00 56 GLU A C 12
ATOM 14992 O O . GLU A 1 59 ? 9.608 5.425 -2.822 1.00 0.00 56 GLU A O 12
ATOM 15004 N N . THR A 1 60 ? 7.860 5.787 -1.434 1.00 0.00 57 THR A N 12
ATOM 15005 C CA . THR A 1 60 ? 8.455 5.084 -0.279 1.00 0.00 57 THR A CA 12
ATOM 15006 C C . THR A 1 60 ? 7.432 4.151 0.385 1.00 0.00 57 THR A C 12
ATOM 15007 O O . THR A 1 60 ? 6.214 4.290 0.183 1.00 0.00 57 THR A O 12
ATOM 15018 N N . GLN A 1 61 ? 7.965 3.214 1.191 1.00 0.00 58 GLN A N 12
ATOM 15019 C CA . GLN A 1 61 ? 7.171 2.351 2.085 1.00 0.00 58 GLN A CA 12
ATOM 15020 C C . GLN A 1 61 ? 6.356 3.191 3.071 1.00 0.00 58 GLN A C 12
ATOM 15021 O O . GLN A 1 61 ? 5.169 2.933 3.277 1.00 0.00 58 GLN A O 12
ATOM 15035 N N . GLU A 1 62 ? 7.028 4.206 3.642 1.00 0.00 59 GLU A N 12
ATOM 15036 C CA . GLU A 1 62 ? 6.470 5.108 4.662 1.00 0.00 59 GLU A CA 12
ATOM 15037 C C . GLU A 1 62 ? 5.155 5.766 4.201 1.00 0.00 59 GLU A C 12
ATOM 15038 O O . GLU A 1 62 ? 4.196 5.833 4.963 1.00 0.00 59 GLU A O 12
ATOM 15050 N N . GLN A 1 63 ? 5.126 6.230 2.939 1.00 0.00 60 GLN A N 12
ATOM 15051 C CA . GLN A 1 63 ? 3.951 6.920 2.358 1.00 0.00 60 GLN A CA 12
ATOM 15052 C C . GLN A 1 63 ? 2.778 5.945 2.108 1.00 0.00 60 GLN A C 12
ATOM 15053 O O . GLN A 1 63 ? 1.613 6.338 2.205 1.00 0.00 60 GLN A O 12
ATOM 15067 N N . ALA A 1 64 ? 3.098 4.672 1.818 1.00 0.00 61 ALA A N 12
ATOM 15068 C CA . ALA A 1 64 ? 2.088 3.640 1.492 1.00 0.00 61 ALA A CA 12
ATOM 15069 C C . ALA A 1 64 ? 1.442 3.083 2.771 1.00 0.00 61 ALA A C 12
ATOM 15070 O O . ALA A 1 64 ? 0.226 2.852 2.830 1.00 0.00 61 ALA A O 12
ATOM 15077 N N . GLU A 1 65 ? 2.281 2.921 3.804 1.00 0.00 62 GLU A N 12
ATOM 15078 C CA . GLU A 1 65 ? 1.823 2.409 5.101 1.00 0.00 62 GLU A CA 12
ATOM 15079 C C . GLU A 1 65 ? 1.074 3.486 5.884 1.00 0.00 62 GLU A C 12
ATOM 15080 O O . GLU A 1 65 ? 0.104 3.171 6.564 1.00 0.00 62 GLU A O 12
ATOM 15092 N N . ALA A 1 66 ? 1.529 4.757 5.797 1.00 0.00 63 ALA A N 12
ATOM 15093 C CA . ALA A 1 66 ? 0.866 5.912 6.436 1.00 0.00 63 ALA A CA 12
ATOM 15094 C C . ALA A 1 66 ? -0.511 6.185 5.824 1.00 0.00 63 ALA A C 12
ATOM 15095 O O . ALA A 1 66 ? -1.415 6.657 6.517 1.00 0.00 63 ALA A O 12
ATOM 15102 N N . TYR A 1 67 ? -0.651 5.894 4.513 1.00 0.00 64 TYR A N 12
ATOM 15103 C CA . TYR A 1 67 ? -1.941 6.006 3.812 1.00 0.00 64 TYR A CA 12
ATOM 15104 C C . TYR A 1 67 ? -2.920 4.969 4.383 1.00 0.00 64 TYR A C 12
ATOM 15105 O O . TYR A 1 67 ? -4.063 5.300 4.729 1.00 0.00 64 TYR A O 12
ATOM 15123 N N . ALA A 1 68 ? -2.460 3.705 4.438 1.00 0.00 65 ALA A N 12
ATOM 15124 C CA . ALA A 1 68 ? -3.194 2.578 5.039 1.00 0.00 65 ALA A CA 12
ATOM 15125 C C . ALA A 1 68 ? -3.605 2.883 6.504 1.00 0.00 65 ALA A C 12
ATOM 15126 O O . ALA A 1 68 ? -4.745 2.672 6.880 1.00 0.00 65 ALA A O 12
ATOM 15133 N N . GLN A 1 69 ? -2.662 3.428 7.292 1.00 0.00 66 GLN A N 12
ATOM 15134 C CA . GLN A 1 69 ? -2.865 3.785 8.717 1.00 0.00 66 GLN A CA 12
ATOM 15135 C C . GLN A 1 69 ? -3.927 4.885 8.880 1.00 0.00 66 GLN A C 12
ATOM 15136 O O . GLN A 1 69 ? -4.770 4.807 9.780 1.00 0.00 66 GLN A O 12
ATOM 15150 N N . ARG A 1 70 ? -3.867 5.909 8.007 1.00 0.00 67 ARG A N 12
ATOM 15151 C CA . ARG A 1 70 ? -4.846 7.016 7.932 1.00 0.00 67 ARG A CA 12
ATOM 15152 C C . ARG A 1 70 ? -6.275 6.469 7.737 1.00 0.00 67 ARG A C 12
ATOM 15153 O O . ARG A 1 70 ? -7.249 7.006 8.278 1.00 0.00 67 ARG A O 12
ATOM 15174 N N . LYS A 1 71 ? -6.375 5.382 6.946 1.00 0.00 68 LYS A N 12
ATOM 15175 C CA . LYS A 1 71 ? -7.651 4.724 6.626 1.00 0.00 68 LYS A CA 12
ATOM 15176 C C . LYS A 1 71 ? -8.007 3.647 7.669 1.00 0.00 68 LYS A C 12
ATOM 15177 O O . LYS A 1 71 ? -9.168 3.238 7.767 1.00 0.00 68 LYS A O 12
ATOM 15196 N N . GLY A 1 72 ? -7.004 3.179 8.439 1.00 0.00 69 GLY A N 12
ATOM 15197 C CA . GLY A 1 72 ? -7.184 2.100 9.420 1.00 0.00 69 GLY A CA 12
ATOM 15198 C C . GLY A 1 72 ? -6.819 0.724 8.867 1.00 0.00 69 GLY A C 12
ATOM 15199 O O . GLY A 1 72 ? -6.874 -0.271 9.600 1.00 0.00 69 GLY A O 12
ATOM 15203 N N . ILE A 1 73 ? -6.459 0.686 7.562 1.00 0.00 70 ILE A N 12
ATOM 15204 C CA . ILE A 1 73 ? -6.099 -0.560 6.864 1.00 0.00 70 ILE A CA 12
ATOM 15205 C C . ILE A 1 73 ? -4.855 -1.189 7.535 1.00 0.00 70 ILE A C 12
ATOM 15206 O O . ILE A 1 73 ? -3.749 -0.624 7.491 1.00 0.00 70 ILE A O 12
ATOM 15222 N N . GLU A 1 74 ? -5.124 -2.320 8.213 1.00 0.00 71 GLU A N 12
ATOM 15223 C CA . GLU A 1 74 ? -4.043 -3.165 8.769 1.00 0.00 71 GLU A CA 12
ATOM 15224 C C . GLU A 1 74 ? -3.069 -3.539 7.631 1.00 0.00 71 GLU A C 12
ATOM 15225 O O . GLU A 1 74 ? -3.529 -3.852 6.534 1.00 0.00 71 GLU A O 12
ATOM 15237 N N . TYR A 1 75 ? -1.743 -3.531 7.866 1.00 0.00 72 TYR A N 12
ATOM 15238 C CA . TYR A 1 75 ? -0.766 -3.651 6.770 1.00 0.00 72 TYR A CA 12
ATOM 15239 C C . TYR A 1 75 ? 0.426 -4.535 7.157 1.00 0.00 72 TYR A C 12
ATOM 15240 O O . TYR A 1 75 ? 0.820 -4.596 8.325 1.00 0.00 72 TYR A O 12
ATOM 15258 N N . ARG A 1 76 ? 0.969 -5.244 6.161 1.00 0.00 73 ARG A N 12
ATOM 15259 C CA . ARG A 1 76 ? 2.240 -5.971 6.246 1.00 0.00 73 ARG A CA 12
ATOM 15260 C C . ARG A 1 76 ? 3.178 -5.442 5.146 1.00 0.00 73 ARG A C 12
ATOM 15261 O O . ARG A 1 76 ? 2.754 -5.235 4.008 1.00 0.00 73 ARG A O 12
ATOM 15282 N N . VAL A 1 77 ? 4.457 -5.223 5.499 1.00 0.00 74 VAL A N 12
ATOM 15283 C CA . VAL A 1 77 ? 5.475 -4.714 4.563 1.00 0.00 74 VAL A CA 12
ATOM 15284 C C . VAL A 1 77 ? 6.436 -5.850 4.149 1.00 0.00 74 VAL A C 12
ATOM 15285 O O . VAL A 1 77 ? 6.798 -6.713 4.960 1.00 0.00 74 VAL A O 12
ATOM 15298 N N . ILE A 1 78 ? 6.765 -5.870 2.854 1.00 0.00 75 ILE A N 12
ATOM 15299 C CA . ILE A 1 78 ? 7.703 -6.796 2.219 1.00 0.00 75 ILE A CA 12
ATOM 15300 C C . ILE A 1 78 ? 8.835 -5.943 1.605 1.00 0.00 75 ILE A C 12
ATOM 15301 O O . ILE A 1 78 ? 8.566 -4.897 0.994 1.00 0.00 75 ILE A O 12
ATOM 15317 N N . LEU A 1 79 ? 10.083 -6.385 1.784 1.00 0.00 76 LEU A N 12
ATOM 15318 C CA . LEU A 1 79 ? 11.270 -5.691 1.262 1.00 0.00 76 LEU A CA 12
ATOM 15319 C C . LEU A 1 79 ? 11.397 -5.867 -0.272 1.00 0.00 76 LEU A C 12
ATOM 15320 O O . LEU A 1 79 ? 10.895 -6.857 -0.822 1.00 0.00 76 LEU A O 12
ATOM 15336 N N . PRO A 1 80 ? 12.070 -4.903 -0.995 1.00 0.00 77 PRO A N 12
ATOM 15337 C CA . PRO A 1 80 ? 12.285 -5.017 -2.453 1.00 0.00 77 PRO A CA 12
ATOM 15338 C C . PRO A 1 80 ? 13.296 -6.131 -2.803 1.00 0.00 77 PRO A C 12
ATOM 15339 O O . PRO A 1 80 ? 13.962 -6.676 -1.912 1.00 0.00 77 PRO A O 12
ATOM 15350 N N . LYS A 1 81 ? 13.429 -6.409 -4.120 1.00 0.00 78 LYS A N 12
ATOM 15351 C CA . LYS A 1 81 ? 14.230 -7.541 -4.662 1.00 0.00 78 LYS A CA 12
ATOM 15352 C C . LYS A 1 81 ? 15.714 -7.525 -4.210 1.00 0.00 78 LYS A C 12
ATOM 15353 O O . LYS A 1 81 ? 16.367 -8.570 -4.197 1.00 0.00 78 LYS A O 12
ATOM 15372 N N . GLU A 1 82 ? 16.236 -6.336 -3.849 1.00 0.00 79 GLU A N 12
ATOM 15373 C CA . GLU A 1 82 ? 17.610 -6.184 -3.319 1.00 0.00 79 GLU A CA 12
ATOM 15374 C C . GLU A 1 82 ? 17.585 -5.822 -1.814 1.00 0.00 79 GLU A C 12
ATOM 15375 O O . GLU A 1 82 ? 18.320 -6.421 -1.021 1.00 0.00 79 GLU A O 12
ATOM 15387 N N . ALA A 1 83 ? 16.719 -4.850 -1.445 1.00 0.00 80 ALA A N 12
ATOM 15388 C CA . ALA A 1 83 ? 16.543 -4.344 -0.060 1.00 0.00 80 ALA A CA 12
ATOM 15389 C C . ALA A 1 83 ? 17.849 -3.827 0.593 1.00 0.00 80 ALA A C 12
ATOM 15390 O O . ALA A 1 83 ? 17.892 -3.625 1.807 1.00 0.00 80 ALA A O 12
ATOM 15397 N N . MET A 1 4 ? -10.026 -5.450 6.475 1.00 0.00 1 MET A N 13
ATOM 15398 C CA . MET A 1 4 ? -9.338 -4.613 5.464 1.00 0.00 1 MET A CA 13
ATOM 15399 C C . MET A 1 4 ? -7.833 -4.641 5.755 1.00 0.00 1 MET A C 13
ATOM 15400 O O . MET A 1 4 ? -7.371 -4.024 6.718 1.00 0.00 1 MET A O 13
ATOM 15414 N N . SER A 1 5 ? -7.079 -5.384 4.933 1.00 0.00 2 SER A N 13
ATOM 15415 C CA . SER A 1 5 ? -5.633 -5.614 5.121 1.00 0.00 2 SER A CA 13
ATOM 15416 C C . SER A 1 5 ? -4.843 -5.083 3.910 1.00 0.00 2 SER A C 13
ATOM 15417 O O . SER A 1 5 ? -5.150 -5.433 2.762 1.00 0.00 2 SER A O 13
ATOM 15425 N N . ALA A 1 6 ? -3.854 -4.211 4.175 1.00 0.00 3 ALA A N 13
ATOM 15426 C CA . ALA A 1 6 ? -3.050 -3.551 3.132 1.00 0.00 3 ALA A CA 13
ATOM 15427 C C . ALA A 1 6 ? -1.703 -4.272 2.974 1.00 0.00 3 ALA A C 13
ATOM 15428 O O . ALA A 1 6 ? -1.075 -4.657 3.957 1.00 0.00 3 ALA A O 13
ATOM 15435 N N . LYS A 1 7 ? -1.292 -4.501 1.731 1.00 0.00 4 LYS A N 13
ATOM 15436 C CA . LYS A 1 7 ? 0.003 -5.085 1.389 1.00 0.00 4 LYS A CA 13
ATOM 15437 C C . LYS A 1 7 ? 0.860 -3.964 0.790 1.00 0.00 4 LYS A C 13
ATOM 15438 O O . LYS A 1 7 ? 0.405 -3.225 -0.092 1.00 0.00 4 LYS A O 13
ATOM 15457 N N . ILE A 1 8 ? 2.061 -3.770 1.337 1.00 0.00 5 ILE A N 13
ATOM 15458 C CA . ILE A 1 8 ? 3.029 -2.821 0.778 1.00 0.00 5 ILE A CA 13
ATOM 15459 C C . ILE A 1 8 ? 4.124 -3.639 0.127 1.00 0.00 5 ILE A C 13
ATOM 15460 O O . ILE A 1 8 ? 4.780 -4.415 0.797 1.00 0.00 5 ILE A O 13
ATOM 15476 N N . TYR A 1 9 ? 4.325 -3.441 -1.156 1.00 0.00 6 TYR A N 13
ATOM 15477 C CA . TYR A 1 9 ? 5.331 -4.165 -1.937 1.00 0.00 6 TYR A CA 13
ATOM 15478 C C . TYR A 1 9 ? 5.903 -3.220 -2.980 1.00 0.00 6 TYR A C 13
ATOM 15479 O O . TYR A 1 9 ? 5.420 -2.110 -3.134 1.00 0.00 6 TYR A O 13
ATOM 15497 N N . ARG A 1 10 ? 6.926 -3.668 -3.682 1.00 0.00 7 ARG A N 13
ATOM 15498 C CA . ARG A 1 10 ? 7.548 -2.891 -4.763 1.00 0.00 7 ARG A CA 13
ATOM 15499 C C . ARG A 1 10 ? 7.908 -3.874 -5.884 1.00 0.00 7 ARG A C 13
ATOM 15500 O O . ARG A 1 10 ? 8.955 -4.528 -5.836 1.00 0.00 7 ARG A O 13
ATOM 15521 N N . PRO A 1 11 ? 7.000 -4.029 -6.890 1.00 0.00 8 PRO A N 13
ATOM 15522 C CA . PRO A 1 11 ? 7.099 -5.081 -7.915 1.00 0.00 8 PRO A CA 13
ATOM 15523 C C . PRO A 1 11 ? 7.864 -4.627 -9.172 1.00 0.00 8 PRO A C 13
ATOM 15524 O O . PRO A 1 11 ? 8.039 -3.428 -9.411 1.00 0.00 8 PRO A O 13
ATOM 15535 N N . ALA A 1 12 ? 8.328 -5.607 -9.957 1.00 0.00 9 ALA A N 13
ATOM 15536 C CA . ALA A 1 12 ? 8.938 -5.366 -11.278 1.00 0.00 9 ALA A CA 13
ATOM 15537 C C . ALA A 1 12 ? 7.842 -5.104 -12.329 1.00 0.00 9 ALA A C 13
ATOM 15538 O O . ALA A 1 12 ? 8.053 -4.352 -13.290 1.00 0.00 9 ALA A O 13
ATOM 15545 N N . LYS A 1 13 ? 6.665 -5.730 -12.117 1.00 0.00 10 LYS A N 13
ATOM 15546 C CA . LYS A 1 13 ? 5.478 -5.559 -12.973 1.00 0.00 10 LYS A CA 13
ATOM 15547 C C . LYS A 1 13 ? 4.217 -5.387 -12.107 1.00 0.00 10 LYS A C 13
ATOM 15548 O O . LYS A 1 13 ? 4.089 -6.012 -11.049 1.00 0.00 10 LYS A O 13
ATOM 15567 N N . THR A 1 14 ? 3.294 -4.555 -12.601 1.00 0.00 11 THR A N 13
ATOM 15568 C CA . THR A 1 14 ? 2.070 -4.142 -11.882 1.00 0.00 11 THR A CA 13
ATOM 15569 C C . THR A 1 14 ? 1.223 -3.266 -12.825 1.00 0.00 11 THR A C 13
ATOM 15570 O O . THR A 1 14 ? 1.514 -3.179 -14.030 1.00 0.00 11 THR A O 13
ATOM 15581 N N . ALA A 1 15 ? 0.160 -2.639 -12.287 1.00 0.00 12 ALA A N 13
ATOM 15582 C CA . ALA A 1 15 ? -0.538 -1.545 -12.967 1.00 0.00 12 ALA A CA 13
ATOM 15583 C C . ALA A 1 15 ? 0.454 -0.378 -13.151 1.00 0.00 12 ALA A C 13
ATOM 15584 O O . ALA A 1 15 ? 0.786 0.321 -12.185 1.00 0.00 12 ALA A O 13
ATOM 15591 N N . MET A 1 16 ? 0.954 -0.215 -14.391 1.00 0.00 13 MET A N 13
ATOM 15592 C CA . MET A 1 16 ? 2.023 0.756 -14.742 1.00 0.00 13 MET A CA 13
ATOM 15593 C C . MET A 1 16 ? 1.450 2.181 -14.977 1.00 0.00 13 MET A C 13
ATOM 15594 O O . MET A 1 16 ? 1.897 2.918 -15.862 1.00 0.00 13 MET A O 13
ATOM 15608 N N . GLN A 1 17 ? 0.474 2.559 -14.141 1.00 0.00 14 GLN A N 13
ATOM 15609 C CA . GLN A 1 17 ? -0.164 3.883 -14.139 1.00 0.00 14 GLN A CA 13
ATOM 15610 C C . GLN A 1 17 ? -0.017 4.506 -12.742 1.00 0.00 14 GLN A C 13
ATOM 15611 O O . GLN A 1 17 ? 0.293 3.790 -11.772 1.00 0.00 14 GLN A O 13
ATOM 15625 N N . SER A 1 18 ? -0.255 5.834 -12.666 1.00 0.00 15 SER A N 13
ATOM 15626 C CA . SER A 1 18 ? -0.111 6.654 -11.449 1.00 0.00 15 SER A CA 13
ATOM 15627 C C . SER A 1 18 ? 1.382 6.792 -11.062 1.00 0.00 15 SER A C 13
ATOM 15628 O O . SER A 1 18 ? 1.970 7.874 -11.204 1.00 0.00 15 SER A O 13
ATOM 15636 N N . GLY A 1 19 ? 1.994 5.681 -10.613 1.00 0.00 16 GLY A N 13
ATOM 15637 C CA . GLY A 1 19 ? 3.419 5.638 -10.290 1.00 0.00 16 GLY A CA 13
ATOM 15638 C C . GLY A 1 19 ? 4.288 5.300 -11.492 1.00 0.00 16 GLY A C 13
ATOM 15639 O O . GLY A 1 19 ? 4.927 4.238 -11.540 1.00 0.00 16 GLY A O 13
ATOM 15643 N N . THR A 1 20 ? 4.308 6.211 -12.472 1.00 0.00 17 THR A N 13
ATOM 15644 C CA . THR A 1 20 ? 5.131 6.083 -13.690 1.00 0.00 17 THR A CA 13
ATOM 15645 C C . THR A 1 20 ? 6.498 6.777 -13.481 1.00 0.00 17 THR A C 13
ATOM 15646 O O . THR A 1 20 ? 6.911 7.644 -14.266 1.00 0.00 17 THR A O 13
ATOM 15657 N N . ALA A 1 21 ? 7.190 6.372 -12.402 1.00 0.00 18 ALA A N 13
ATOM 15658 C CA . ALA A 1 21 ? 8.505 6.917 -12.023 1.00 0.00 18 ALA A CA 13
ATOM 15659 C C . ALA A 1 21 ? 9.626 6.220 -12.814 1.00 0.00 18 ALA A C 13
ATOM 15660 O O . ALA A 1 21 ? 9.390 5.187 -13.453 1.00 0.00 18 ALA A O 13
ATOM 15667 N N . LYS A 1 22 ? 10.847 6.778 -12.737 1.00 0.00 19 LYS A N 13
ATOM 15668 C CA . LYS A 1 22 ? 12.031 6.246 -13.455 1.00 0.00 19 LYS A CA 13
ATOM 15669 C C . LYS A 1 22 ? 12.353 4.812 -12.980 1.00 0.00 19 LYS A C 13
ATOM 15670 O O . LYS A 1 22 ? 12.659 3.925 -13.783 1.00 0.00 19 LYS A O 13
ATOM 15689 N N . THR A 1 23 ? 12.261 4.617 -11.662 1.00 0.00 20 THR A N 13
ATOM 15690 C CA . THR A 1 23 ? 12.392 3.305 -11.011 1.00 0.00 20 THR A CA 13
ATOM 15691 C C . THR A 1 23 ? 10.998 2.745 -10.663 1.00 0.00 20 THR A C 13
ATOM 15692 O O . THR A 1 23 ? 9.994 3.472 -10.721 1.00 0.00 20 THR A O 13
ATOM 15703 N N . ASN A 1 24 ? 10.949 1.449 -10.313 1.00 0.00 21 ASN A N 13
ATOM 15704 C CA . ASN A 1 24 ? 9.751 0.830 -9.717 1.00 0.00 21 ASN A CA 13
ATOM 15705 C C . ASN A 1 24 ? 9.512 1.453 -8.333 1.00 0.00 21 ASN A C 13
ATOM 15706 O O . ASN A 1 24 ? 10.465 1.716 -7.605 1.00 0.00 21 ASN A O 13
ATOM 15717 N N . VAL A 1 25 ? 8.242 1.728 -8.004 1.00 0.00 22 VAL A N 13
ATOM 15718 C CA . VAL A 1 25 ? 7.851 2.352 -6.719 1.00 0.00 22 VAL A CA 13
ATOM 15719 C C . VAL A 1 25 ? 7.051 1.361 -5.867 1.00 0.00 22 VAL A C 13
ATOM 15720 O O . VAL A 1 25 ? 6.719 0.258 -6.331 1.00 0.00 22 VAL A O 13
ATOM 15733 N N . TRP A 1 26 ? 6.713 1.757 -4.627 1.00 0.00 23 TRP A N 13
ATOM 15734 C CA . TRP A 1 26 ? 6.000 0.913 -3.672 1.00 0.00 23 TRP A CA 13
ATOM 15735 C C . TRP A 1 26 ? 4.491 1.035 -3.936 1.00 0.00 23 TRP A C 13
ATOM 15736 O O . TRP A 1 26 ? 3.922 2.127 -3.882 1.00 0.00 23 TRP A O 13
ATOM 15757 N N . VAL A 1 27 ? 3.875 -0.106 -4.214 1.00 0.00 24 VAL A N 13
ATOM 15758 C CA . VAL A 1 27 ? 2.443 -0.176 -4.477 1.00 0.00 24 VAL A CA 13
ATOM 15759 C C . VAL A 1 27 ? 1.740 -0.662 -3.201 1.00 0.00 24 VAL A C 13
ATOM 15760 O O . VAL A 1 27 ? 2.208 -1.602 -2.541 1.00 0.00 24 VAL A O 13
ATOM 15773 N N . LEU A 1 28 ? 0.616 -0.011 -2.875 1.00 0.00 25 LEU A N 13
ATOM 15774 C CA . LEU A 1 28 ? -0.192 -0.282 -1.689 1.00 0.00 25 LEU A CA 13
ATOM 15775 C C . LEU A 1 28 ? -1.572 -0.764 -2.146 1.00 0.00 25 LEU A C 13
ATOM 15776 O O . LEU A 1 28 ? -2.385 0.029 -2.617 1.00 0.00 25 LEU A O 13
ATOM 15792 N N . GLU A 1 29 ? -1.812 -2.062 -1.990 1.00 0.00 26 GLU A N 13
ATOM 15793 C CA . GLU A 1 29 ? -3.099 -2.676 -2.374 1.00 0.00 26 GLU A CA 13
ATOM 15794 C C . GLU A 1 29 ? -3.815 -3.133 -1.107 1.00 0.00 26 GLU A C 13
ATOM 15795 O O . GLU A 1 29 ? -3.206 -3.781 -0.267 1.00 0.00 26 GLU A O 13
ATOM 15807 N N . PHE A 1 30 ? -5.114 -2.839 -0.969 1.00 0.00 27 PHE A N 13
ATOM 15808 C CA . PHE A 1 30 ? -5.887 -3.182 0.238 1.00 0.00 27 PHE A CA 13
ATOM 15809 C C . PHE A 1 30 ? -7.328 -3.528 -0.120 1.00 0.00 27 PHE A C 13
ATOM 15810 O O . PHE A 1 30 ? -7.831 -3.094 -1.164 1.00 0.00 27 PHE A O 13
ATOM 15827 N N . ASP A 1 31 ? -7.974 -4.313 0.758 1.00 0.00 28 ASP A N 13
ATOM 15828 C CA . ASP A 1 31 ? -9.428 -4.527 0.723 1.00 0.00 28 ASP A CA 13
ATOM 15829 C C . ASP A 1 31 ? -10.101 -3.162 0.937 1.00 0.00 28 ASP A C 13
ATOM 15830 O O . ASP A 1 31 ? -10.199 -2.694 2.082 1.00 0.00 28 ASP A O 13
ATOM 15839 N N . ALA A 1 32 ? -10.511 -2.519 -0.176 1.00 0.00 29 ALA A N 13
ATOM 15840 C CA . ALA A 1 32 ? -10.993 -1.127 -0.136 1.00 0.00 29 ALA A CA 13
ATOM 15841 C C . ALA A 1 32 ? -12.320 -1.035 0.616 1.00 0.00 29 ALA A C 13
ATOM 15842 O O . ALA A 1 32 ? -13.167 -1.924 0.478 1.00 0.00 29 ALA A O 13
ATOM 15849 N N . GLU A 1 33 ? -12.467 0.031 1.430 1.00 0.00 30 GLU A N 13
ATOM 15850 C CA . GLU A 1 33 ? -13.671 0.280 2.251 1.00 0.00 30 GLU A CA 13
ATOM 15851 C C . GLU A 1 33 ? -14.839 0.786 1.368 1.00 0.00 30 GLU A C 13
ATOM 15852 O O . GLU A 1 33 ? -15.342 1.909 1.517 1.00 0.00 30 GLU A O 13
ATOM 15864 N N . VAL A 1 34 ? -15.282 -0.087 0.462 1.00 0.00 31 VAL A N 13
ATOM 15865 C CA . VAL A 1 34 ? -16.321 0.209 -0.521 1.00 0.00 31 VAL A CA 13
ATOM 15866 C C . VAL A 1 34 ? -17.108 -1.097 -0.793 1.00 0.00 31 VAL A C 13
ATOM 15867 O O . VAL A 1 34 ? -16.508 -2.113 -1.176 1.00 0.00 31 VAL A O 13
ATOM 15880 N N . PRO A 1 35 ? -18.452 -1.125 -0.515 1.00 0.00 32 PRO A N 13
ATOM 15881 C CA . PRO A 1 35 ? -19.285 -2.334 -0.717 1.00 0.00 32 PRO A CA 13
ATOM 15882 C C . PRO A 1 35 ? -19.638 -2.532 -2.201 1.00 0.00 32 PRO A C 13
ATOM 15883 O O . PRO A 1 35 ? -18.923 -2.063 -3.086 1.00 0.00 32 PRO A O 13
ATOM 15894 N N . ARG A 1 36 ? -20.743 -3.248 -2.457 1.00 0.00 33 ARG A N 13
ATOM 15895 C CA . ARG A 1 36 ? -21.319 -3.397 -3.811 1.00 0.00 33 ARG A CA 13
ATOM 15896 C C . ARG A 1 36 ? -21.623 -2.023 -4.470 1.00 0.00 33 ARG A C 13
ATOM 15897 O O . ARG A 1 36 ? -21.752 -1.926 -5.692 1.00 0.00 33 ARG A O 13
ATOM 15918 N N . LYS A 1 37 ? -21.769 -0.978 -3.628 1.00 0.00 34 LYS A N 13
ATOM 15919 C CA . LYS A 1 37 ? -21.917 0.416 -4.069 1.00 0.00 34 LYS A CA 13
ATOM 15920 C C . LYS A 1 37 ? -20.531 0.964 -4.469 1.00 0.00 34 LYS A C 13
ATOM 15921 O O . LYS A 1 37 ? -19.910 1.734 -3.730 1.00 0.00 34 LYS A O 13
ATOM 15940 N N . ILE A 1 38 ? -20.030 0.483 -5.623 1.00 0.00 35 ILE A N 13
ATOM 15941 C CA . ILE A 1 38 ? -18.743 0.915 -6.201 1.00 0.00 35 ILE A CA 13
ATOM 15942 C C . ILE A 1 38 ? -18.982 2.020 -7.256 1.00 0.00 35 ILE A C 13
ATOM 15943 O O . ILE A 1 38 ? -20.109 2.521 -7.396 1.00 0.00 35 ILE A O 13
ATOM 15959 N N . ASP A 1 39 ? -17.920 2.389 -7.993 1.00 0.00 36 ASP A N 13
ATOM 15960 C CA . ASP A 1 39 ? -17.978 3.436 -9.033 1.00 0.00 36 ASP A CA 13
ATOM 15961 C C . ASP A 1 39 ? -18.994 3.072 -10.152 1.00 0.00 36 ASP A C 13
ATOM 15962 O O . ASP A 1 39 ? -18.834 2.037 -10.807 1.00 0.00 36 ASP A O 13
ATOM 15971 N N . PRO A 1 40 ? -20.037 3.940 -10.415 1.00 0.00 37 PRO A N 13
ATOM 15972 C CA . PRO A 1 40 ? -21.089 3.655 -11.436 1.00 0.00 37 PRO A CA 13
ATOM 15973 C C . PRO A 1 40 ? -20.533 3.642 -12.883 1.00 0.00 37 PRO A C 13
ATOM 15974 O O . PRO A 1 40 ? -21.233 3.248 -13.822 1.00 0.00 37 PRO A O 13
ATOM 15985 N N . ILE A 1 41 ? -19.269 4.090 -13.026 1.00 0.00 38 ILE A N 13
ATOM 15986 C CA . ILE A 1 41 ? -18.493 4.012 -14.276 1.00 0.00 38 ILE A CA 13
ATOM 15987 C C . ILE A 1 41 ? -18.413 2.547 -14.763 1.00 0.00 38 ILE A C 13
ATOM 15988 O O . ILE A 1 41 ? -18.587 2.261 -15.950 1.00 0.00 38 ILE A O 13
ATOM 16004 N N . MET A 1 42 ? -18.172 1.632 -13.809 1.00 0.00 39 MET A N 13
ATOM 16005 C CA . MET A 1 42 ? -18.054 0.179 -14.059 1.00 0.00 39 MET A CA 13
ATOM 16006 C C . MET A 1 42 ? -19.122 -0.580 -13.240 1.00 0.00 39 MET A C 13
ATOM 16007 O O . MET A 1 42 ? -18.950 -1.762 -12.906 1.00 0.00 39 MET A O 13
ATOM 16021 N N . GLY A 1 43 ? -20.250 0.104 -12.969 1.00 0.00 40 GLY A N 13
ATOM 16022 C CA . GLY A 1 43 ? -21.282 -0.402 -12.057 1.00 0.00 40 GLY A CA 13
ATOM 16023 C C . GLY A 1 43 ? -22.315 -1.328 -12.701 1.00 0.00 40 GLY A C 13
ATOM 16024 O O . GLY A 1 43 ? -23.213 -1.817 -12.002 1.00 0.00 40 GLY A O 13
ATOM 16028 N N . TYR A 1 44 ? -22.214 -1.554 -14.030 1.00 0.00 41 TYR A N 13
ATOM 16029 C CA . TYR A 1 44 ? -23.139 -2.443 -14.763 1.00 0.00 41 TYR A CA 13
ATOM 16030 C C . TYR A 1 44 ? -22.842 -3.917 -14.417 1.00 0.00 41 TYR A C 13
ATOM 16031 O O . TYR A 1 44 ? -22.094 -4.602 -15.120 1.00 0.00 41 TYR A O 13
ATOM 16049 N N . THR A 1 45 ? -23.404 -4.360 -13.285 1.00 0.00 42 THR A N 13
ATOM 16050 C CA . THR A 1 45 ? -23.246 -5.716 -12.750 1.00 0.00 42 THR A CA 13
ATOM 16051 C C . THR A 1 45 ? -24.184 -5.864 -11.536 1.00 0.00 42 THR A C 13
ATOM 16052 O O . THR A 1 45 ? -24.040 -5.135 -10.544 1.00 0.00 42 THR A O 13
ATOM 16063 N N . SER A 1 46 ? -25.184 -6.769 -11.650 1.00 0.00 43 SER A N 13
ATOM 16064 C CA . SER A 1 46 ? -26.224 -6.964 -10.614 1.00 0.00 43 SER A CA 13
ATOM 16065 C C . SER A 1 46 ? -25.600 -7.368 -9.260 1.00 0.00 43 SER A C 13
ATOM 16066 O O . SER A 1 46 ? -25.938 -6.802 -8.215 1.00 0.00 43 SER A O 13
ATOM 16074 N N . SER A 1 47 ? -24.690 -8.348 -9.306 1.00 0.00 44 SER A N 13
ATOM 16075 C CA . SER A 1 47 ? -23.836 -8.720 -8.179 1.00 0.00 44 SER A CA 13
ATOM 16076 C C . SER A 1 47 ? -22.448 -8.089 -8.397 1.00 0.00 44 SER A C 13
ATOM 16077 O O . SER A 1 47 ? -21.638 -8.610 -9.169 1.00 0.00 44 SER A O 13
ATOM 16085 N N . SER A 1 48 ? -22.213 -6.933 -7.756 1.00 0.00 45 SER A N 13
ATOM 16086 C CA . SER A 1 48 ? -20.931 -6.205 -7.825 1.00 0.00 45 SER A CA 13
ATOM 16087 C C . SER A 1 48 ? -19.913 -6.790 -6.815 1.00 0.00 45 SER A C 13
ATOM 16088 O O . SER A 1 48 ? -20.211 -7.775 -6.124 1.00 0.00 45 SER A O 13
ATOM 16096 N N . ASP A 1 49 ? -18.705 -6.196 -6.758 1.00 0.00 46 ASP A N 13
ATOM 16097 C CA . ASP A 1 49 ? -17.671 -6.572 -5.772 1.00 0.00 46 ASP A CA 13
ATOM 16098 C C . ASP A 1 49 ? -18.138 -6.210 -4.354 1.00 0.00 46 ASP A C 13
ATOM 16099 O O . ASP A 1 49 ? -18.626 -5.102 -4.131 1.00 0.00 46 ASP A O 13
ATOM 16108 N N . MET A 1 50 ? -18.015 -7.169 -3.411 1.00 0.00 47 MET A N 13
ATOM 16109 C CA . MET A 1 50 ? -18.220 -6.908 -1.967 1.00 0.00 47 MET A CA 13
ATOM 16110 C C . MET A 1 50 ? -17.192 -5.875 -1.480 1.00 0.00 47 MET A C 13
ATOM 16111 O O . MET A 1 50 ? -17.497 -5.026 -0.647 1.00 0.00 47 MET A O 13
ATOM 16125 N N . LYS A 1 51 ? -15.967 -6.002 -2.017 1.00 0.00 48 LYS A N 13
ATOM 16126 C CA . LYS A 1 51 ? -14.894 -5.017 -1.874 1.00 0.00 48 LYS A CA 13
ATOM 16127 C C . LYS A 1 51 ? -13.921 -5.206 -3.054 1.00 0.00 48 LYS A C 13
ATOM 16128 O O . LYS A 1 51 ? -13.565 -6.345 -3.395 1.00 0.00 48 LYS A O 13
ATOM 16147 N N . GLN A 1 52 ? -13.546 -4.100 -3.712 1.00 0.00 49 GLN A N 13
ATOM 16148 C CA . GLN A 1 52 ? -12.550 -4.117 -4.803 1.00 0.00 49 GLN A CA 13
ATOM 16149 C C . GLN A 1 52 ? -11.169 -3.734 -4.235 1.00 0.00 49 GLN A C 13
ATOM 16150 O O . GLN A 1 52 ? -10.990 -2.637 -3.718 1.00 0.00 49 GLN A O 13
ATOM 16164 N N . GLN A 1 53 ? -10.209 -4.675 -4.290 1.00 0.00 50 GLN A N 13
ATOM 16165 C CA . GLN A 1 53 ? -8.830 -4.442 -3.820 1.00 0.00 50 GLN A CA 13
ATOM 16166 C C . GLN A 1 53 ? -8.116 -3.492 -4.796 1.00 0.00 50 GLN A C 13
ATOM 16167 O O . GLN A 1 53 ? -7.555 -3.928 -5.810 1.00 0.00 50 GLN A O 13
ATOM 16181 N N . VAL A 1 54 ? -8.202 -2.181 -4.505 1.00 0.00 51 VAL A N 13
ATOM 16182 C CA . VAL A 1 54 ? -7.590 -1.114 -5.312 1.00 0.00 51 VAL A CA 13
ATOM 16183 C C . VAL A 1 54 ? -6.157 -0.851 -4.829 1.00 0.00 51 VAL A C 13
ATOM 16184 O O . VAL A 1 54 ? -5.765 -1.311 -3.747 1.00 0.00 51 VAL A O 13
ATOM 16197 N N . LYS A 1 55 ? -5.397 -0.077 -5.618 1.00 0.00 52 LYS A N 13
ATOM 16198 C CA . LYS A 1 55 ? -3.981 0.172 -5.316 1.00 0.00 52 LYS A CA 13
ATOM 16199 C C . LYS A 1 55 ? -3.588 1.640 -5.534 1.00 0.00 52 LYS A C 13
ATOM 16200 O O . LYS A 1 55 ? -4.129 2.341 -6.399 1.00 0.00 52 LYS A O 13
ATOM 16219 N N . LEU A 1 56 ? -2.637 2.072 -4.699 1.00 0.00 53 LEU A N 13
ATOM 16220 C CA . LEU A 1 56 ? -2.020 3.405 -4.726 1.00 0.00 53 LEU A CA 13
ATOM 16221 C C . LEU A 1 56 ? -0.520 3.204 -4.984 1.00 0.00 53 LEU A C 13
ATOM 16222 O O . LEU A 1 56 ? 0.006 2.125 -4.717 1.00 0.00 53 LEU A O 13
ATOM 16238 N N . THR A 1 57 ? 0.174 4.213 -5.513 1.00 0.00 54 THR A N 13
ATOM 16239 C CA . THR A 1 57 ? 1.631 4.158 -5.729 1.00 0.00 54 THR A CA 13
ATOM 16240 C C . THR A 1 57 ? 2.325 5.316 -4.994 1.00 0.00 54 THR A C 13
ATOM 16241 O O . THR A 1 57 ? 1.935 6.476 -5.139 1.00 0.00 54 THR A O 13
ATOM 16252 N N . PHE A 1 58 ? 3.347 4.973 -4.202 1.00 0.00 55 PHE A N 13
ATOM 16253 C CA . PHE A 1 58 ? 4.135 5.904 -3.374 1.00 0.00 55 PHE A CA 13
ATOM 16254 C C . PHE A 1 58 ? 5.626 5.676 -3.667 1.00 0.00 55 PHE A C 13
ATOM 16255 O O . PHE A 1 58 ? 6.019 4.558 -4.008 1.00 0.00 55 PHE A O 13
ATOM 16272 N N . GLU A 1 59 ? 6.452 6.726 -3.497 1.00 0.00 56 GLU A N 13
ATOM 16273 C CA . GLU A 1 59 ? 7.909 6.642 -3.765 1.00 0.00 56 GLU A CA 13
ATOM 16274 C C . GLU A 1 59 ? 8.607 5.683 -2.776 1.00 0.00 56 GLU A C 13
ATOM 16275 O O . GLU A 1 59 ? 9.566 4.985 -3.136 1.00 0.00 56 GLU A O 13
ATOM 16287 N N . THR A 1 60 ? 8.096 5.644 -1.528 1.00 0.00 57 THR A N 13
ATOM 16288 C CA . THR A 1 60 ? 8.711 4.894 -0.421 1.00 0.00 57 THR A CA 13
ATOM 16289 C C . THR A 1 60 ? 7.647 4.092 0.350 1.00 0.00 57 THR A C 13
ATOM 16290 O O . THR A 1 60 ? 6.446 4.404 0.291 1.00 0.00 57 THR A O 13
ATOM 16301 N N . GLN A 1 61 ? 8.126 3.064 1.073 1.00 0.00 58 GLN A N 13
ATOM 16302 C CA . GLN A 1 61 ? 7.313 2.230 1.988 1.00 0.00 58 GLN A CA 13
ATOM 16303 C C . GLN A 1 61 ? 6.653 3.076 3.076 1.00 0.00 58 GLN A C 13
ATOM 16304 O O . GLN A 1 61 ? 5.474 2.903 3.380 1.00 0.00 58 GLN A O 13
ATOM 16318 N N . GLU A 1 62 ? 7.462 3.977 3.642 1.00 0.00 59 GLU A N 13
ATOM 16319 C CA . GLU A 1 62 ? 7.060 4.936 4.691 1.00 0.00 59 GLU A CA 13
ATOM 16320 C C . GLU A 1 62 ? 5.781 5.719 4.327 1.00 0.00 59 GLU A C 13
ATOM 16321 O O . GLU A 1 62 ? 4.916 5.914 5.177 1.00 0.00 59 GLU A O 13
ATOM 16333 N N . GLN A 1 63 ? 5.685 6.179 3.067 1.00 0.00 60 GLN A N 13
ATOM 16334 C CA . GLN A 1 63 ? 4.517 6.940 2.574 1.00 0.00 60 GLN A CA 13
ATOM 16335 C C . GLN A 1 63 ? 3.262 6.043 2.424 1.00 0.00 60 GLN A C 13
ATOM 16336 O O . GLN A 1 63 ? 2.133 6.517 2.619 1.00 0.00 60 GLN A O 13
ATOM 16350 N N . ALA A 1 64 ? 3.456 4.749 2.098 1.00 0.00 61 ALA A N 13
ATOM 16351 C CA . ALA A 1 64 ? 2.340 3.789 1.925 1.00 0.00 61 ALA A CA 13
ATOM 16352 C C . ALA A 1 64 ? 1.762 3.362 3.284 1.00 0.00 61 ALA A C 13
ATOM 16353 O O . ALA A 1 64 ? 0.539 3.254 3.450 1.00 0.00 61 ALA A O 13
ATOM 16360 N N . GLU A 1 65 ? 2.667 3.148 4.254 1.00 0.00 62 GLU A N 13
ATOM 16361 C CA . GLU A 1 65 ? 2.274 2.784 5.625 1.00 0.00 62 GLU A CA 13
ATOM 16362 C C . GLU A 1 65 ? 1.665 3.985 6.352 1.00 0.00 62 GLU A C 13
ATOM 16363 O O . GLU A 1 65 ? 0.783 3.802 7.177 1.00 0.00 62 GLU A O 13
ATOM 16375 N N . ALA A 1 66 ? 2.162 5.205 6.051 1.00 0.00 63 ALA A N 13
ATOM 16376 C CA . ALA A 1 66 ? 1.586 6.459 6.570 1.00 0.00 63 ALA A CA 13
ATOM 16377 C C . ALA A 1 66 ? 0.098 6.580 6.218 1.00 0.00 63 ALA A C 13
ATOM 16378 O O . ALA A 1 66 ? -0.707 6.979 7.059 1.00 0.00 63 ALA A O 13
ATOM 16385 N N . TYR A 1 67 ? -0.254 6.194 4.976 1.00 0.00 64 TYR A N 13
ATOM 16386 C CA . TYR A 1 67 ? -1.634 6.231 4.482 1.00 0.00 64 TYR A CA 13
ATOM 16387 C C . TYR A 1 67 ? -2.500 5.208 5.235 1.00 0.00 64 TYR A C 13
ATOM 16388 O O . TYR A 1 67 ? -3.506 5.576 5.845 1.00 0.00 64 TYR A O 13
ATOM 16406 N N . ALA A 1 68 ? -2.107 3.918 5.162 1.00 0.00 65 ALA A N 13
ATOM 16407 C CA . ALA A 1 68 ? -2.784 2.793 5.833 1.00 0.00 65 ALA A CA 13
ATOM 16408 C C . ALA A 1 68 ? -3.025 3.053 7.346 1.00 0.00 65 ALA A C 13
ATOM 16409 O O . ALA A 1 68 ? -4.147 2.937 7.820 1.00 0.00 65 ALA A O 13
ATOM 16416 N N . GLN A 1 69 ? -1.956 3.442 8.065 1.00 0.00 66 GLN A N 13
ATOM 16417 C CA . GLN A 1 69 ? -1.993 3.688 9.530 1.00 0.00 66 GLN A CA 13
ATOM 16418 C C . GLN A 1 69 ? -2.921 4.850 9.888 1.00 0.00 66 GLN A C 13
ATOM 16419 O O . GLN A 1 69 ? -3.644 4.781 10.889 1.00 0.00 66 GLN A O 13
ATOM 16433 N N . ARG A 1 70 ? -2.895 5.918 9.070 1.00 0.00 67 ARG A N 13
ATOM 16434 C CA . ARG A 1 70 ? -3.799 7.080 9.179 1.00 0.00 67 ARG A CA 13
ATOM 16435 C C . ARG A 1 70 ? -5.274 6.631 9.167 1.00 0.00 67 ARG A C 13
ATOM 16436 O O . ARG A 1 70 ? -6.108 7.186 9.887 1.00 0.00 67 ARG A O 13
ATOM 16457 N N . LYS A 1 71 ? -5.568 5.597 8.353 1.00 0.00 68 LYS A N 13
ATOM 16458 C CA . LYS A 1 71 ? -6.931 5.053 8.186 1.00 0.00 68 LYS A CA 13
ATOM 16459 C C . LYS A 1 71 ? -7.221 3.917 9.196 1.00 0.00 68 LYS A C 13
ATOM 16460 O O . LYS A 1 71 ? -8.388 3.606 9.458 1.00 0.00 68 LYS A O 13
ATOM 16479 N N . GLY A 1 72 ? -6.149 3.310 9.755 1.00 0.00 69 GLY A N 13
ATOM 16480 C CA . GLY A 1 72 ? -6.271 2.167 10.670 1.00 0.00 69 GLY A CA 13
ATOM 16481 C C . GLY A 1 72 ? -6.091 0.817 9.973 1.00 0.00 69 GLY A C 13
ATOM 16482 O O . GLY A 1 72 ? -6.234 -0.232 10.614 1.00 0.00 69 GLY A O 13
ATOM 16486 N N . ILE A 1 73 ? -5.811 0.854 8.649 1.00 0.00 70 ILE A N 13
ATOM 16487 C CA . ILE A 1 73 ? -5.633 -0.376 7.840 1.00 0.00 70 ILE A CA 13
ATOM 16488 C C . ILE A 1 73 ? -4.392 -1.172 8.329 1.00 0.00 70 ILE A C 13
ATOM 16489 O O . ILE A 1 73 ? -3.242 -0.737 8.149 1.00 0.00 70 ILE A O 13
ATOM 16505 N N . GLU A 1 74 ? -4.689 -2.319 8.975 1.00 0.00 71 GLU A N 13
ATOM 16506 C CA . GLU A 1 74 ? -3.626 -3.293 9.342 1.00 0.00 71 GLU A CA 13
ATOM 16507 C C . GLU A 1 74 ? -2.855 -3.706 8.068 1.00 0.00 71 GLU A C 13
ATOM 16508 O O . GLU A 1 74 ? -3.482 -3.921 7.030 1.00 0.00 71 GLU A O 13
ATOM 16520 N N . TYR A 1 75 ? -1.518 -3.834 8.133 1.00 0.00 72 TYR A N 13
ATOM 16521 C CA . TYR A 1 75 ? -0.693 -4.019 6.927 1.00 0.00 72 TYR A CA 13
ATOM 16522 C C . TYR A 1 75 ? 0.543 -4.879 7.227 1.00 0.00 72 TYR A C 13
ATOM 16523 O O . TYR A 1 75 ? 1.011 -4.937 8.371 1.00 0.00 72 TYR A O 13
ATOM 16541 N N . ARG A 1 76 ? 1.042 -5.568 6.192 1.00 0.00 73 ARG A N 13
ATOM 16542 C CA . ARG A 1 76 ? 2.337 -6.266 6.221 1.00 0.00 73 ARG A CA 13
ATOM 16543 C C . ARG A 1 76 ? 3.099 -5.929 4.921 1.00 0.00 73 ARG A C 13
ATOM 16544 O O . ARG A 1 76 ? 2.484 -5.736 3.863 1.00 0.00 73 ARG A O 13
ATOM 16565 N N . VAL A 1 77 ? 4.440 -5.854 5.018 1.00 0.00 74 VAL A N 13
ATOM 16566 C CA . VAL A 1 77 ? 5.316 -5.416 3.914 1.00 0.00 74 VAL A CA 13
ATOM 16567 C C . VAL A 1 77 ? 6.085 -6.603 3.287 1.00 0.00 74 VAL A C 13
ATOM 16568 O O . VAL A 1 77 ? 6.504 -7.543 3.974 1.00 0.00 74 VAL A O 13
ATOM 16581 N N . ILE A 1 78 ? 6.207 -6.552 1.956 1.00 0.00 75 ILE A N 13
ATOM 16582 C CA . ILE A 1 78 ? 6.995 -7.468 1.134 1.00 0.00 75 ILE A CA 13
ATOM 16583 C C . ILE A 1 78 ? 8.214 -6.674 0.610 1.00 0.00 75 ILE A C 13
ATOM 16584 O O . ILE A 1 78 ? 8.080 -5.483 0.285 1.00 0.00 75 ILE A O 13
ATOM 16600 N N . LEU A 1 79 ? 9.392 -7.321 0.548 1.00 0.00 76 LEU A N 13
ATOM 16601 C CA . LEU A 1 79 ? 10.629 -6.684 0.050 1.00 0.00 76 LEU A CA 13
ATOM 16602 C C . LEU A 1 79 ? 10.520 -6.329 -1.457 1.00 0.00 76 LEU A C 13
ATOM 16603 O O . LEU A 1 79 ? 9.781 -6.994 -2.196 1.00 0.00 76 LEU A O 13
ATOM 16619 N N . PRO A 1 80 ? 11.244 -5.260 -1.929 1.00 0.00 77 PRO A N 13
ATOM 16620 C CA . PRO A 1 80 ? 11.210 -4.835 -3.349 1.00 0.00 77 PRO A CA 13
ATOM 16621 C C . PRO A 1 80 ? 11.849 -5.852 -4.328 1.00 0.00 77 PRO A C 13
ATOM 16622 O O . PRO A 1 80 ? 12.521 -6.806 -3.919 1.00 0.00 77 PRO A O 13
ATOM 16633 N N . LYS A 1 81 ? 11.642 -5.596 -5.633 1.00 0.00 78 LYS A N 13
ATOM 16634 C CA . LYS A 1 81 ? 12.237 -6.384 -6.735 1.00 0.00 78 LYS A CA 13
ATOM 16635 C C . LYS A 1 81 ? 13.760 -6.149 -6.836 1.00 0.00 78 LYS A C 13
ATOM 16636 O O . LYS A 1 81 ? 14.486 -6.950 -7.432 1.00 0.00 78 LYS A O 13
ATOM 16655 N N . GLU A 1 82 ? 14.209 -5.023 -6.266 1.00 0.00 79 GLU A N 13
ATOM 16656 C CA . GLU A 1 82 ? 15.622 -4.609 -6.248 1.00 0.00 79 GLU A CA 13
ATOM 16657 C C . GLU A 1 82 ? 16.291 -4.923 -4.893 1.00 0.00 79 GLU A C 13
ATOM 16658 O O . GLU A 1 82 ? 17.439 -4.523 -4.652 1.00 0.00 79 GLU A O 13
ATOM 16670 N N . ALA A 1 83 ? 15.573 -5.676 -4.023 1.00 0.00 80 ALA A N 13
ATOM 16671 C CA . ALA A 1 83 ? 16.114 -6.179 -2.743 1.00 0.00 80 ALA A CA 13
ATOM 16672 C C . ALA A 1 83 ? 17.097 -7.326 -3.014 1.00 0.00 80 ALA A C 13
ATOM 16673 O O . ALA A 1 83 ? 16.735 -8.503 -2.946 1.00 0.00 80 ALA A O 13
ATOM 16680 N N . MET A 1 4 ? -10.368 -3.246 4.537 1.00 0.00 1 MET A N 14
ATOM 16681 C CA . MET A 1 4 ? -9.232 -3.147 3.588 1.00 0.00 1 MET A CA 14
ATOM 16682 C C . MET A 1 4 ? -7.962 -3.713 4.236 1.00 0.00 1 MET A C 14
ATOM 16683 O O . MET A 1 4 ? -7.710 -3.478 5.416 1.00 0.00 1 MET A O 14
ATOM 16697 N N . SER A 1 5 ? -7.158 -4.441 3.445 1.00 0.00 2 SER A N 14
ATOM 16698 C CA . SER A 1 5 ? -5.936 -5.119 3.916 1.00 0.00 2 SER A CA 14
ATOM 16699 C C . SER A 1 5 ? -4.825 -4.859 2.887 1.00 0.00 2 SER A C 14
ATOM 16700 O O . SER A 1 5 ? -4.880 -5.381 1.768 1.00 0.00 2 SER A O 14
ATOM 16708 N N . ALA A 1 6 ? -3.865 -3.993 3.253 1.00 0.00 3 ALA A N 14
ATOM 16709 C CA . ALA A 1 6 ? -2.903 -3.407 2.294 1.00 0.00 3 ALA A CA 14
ATOM 16710 C C . ALA A 1 6 ? -1.544 -4.127 2.359 1.00 0.00 3 ALA A C 14
ATOM 16711 O O . ALA A 1 6 ? -1.075 -4.478 3.429 1.00 0.00 3 ALA A O 14
ATOM 16718 N N . LYS A 1 7 ? -0.953 -4.400 1.193 1.00 0.00 4 LYS A N 14
ATOM 16719 C CA . LYS A 1 7 ? 0.390 -4.981 1.070 1.00 0.00 4 LYS A CA 14
ATOM 16720 C C . LYS A 1 7 ? 1.332 -3.900 0.516 1.00 0.00 4 LYS A C 14
ATOM 16721 O O . LYS A 1 7 ? 0.983 -3.194 -0.442 1.00 0.00 4 LYS A O 14
ATOM 16740 N N . ILE A 1 8 ? 2.498 -3.735 1.148 1.00 0.00 5 ILE A N 14
ATOM 16741 C CA . ILE A 1 8 ? 3.527 -2.788 0.686 1.00 0.00 5 ILE A CA 14
ATOM 16742 C C . ILE A 1 8 ? 4.729 -3.576 0.207 1.00 0.00 5 ILE A C 14
ATOM 16743 O O . ILE A 1 8 ? 5.287 -4.359 0.958 1.00 0.00 5 ILE A O 14
ATOM 16759 N N . TYR A 1 9 ? 5.121 -3.343 -1.028 1.00 0.00 6 TYR A N 14
ATOM 16760 C CA . TYR A 1 9 ? 6.246 -4.032 -1.657 1.00 0.00 6 TYR A CA 14
ATOM 16761 C C . TYR A 1 9 ? 6.883 -3.108 -2.689 1.00 0.00 6 TYR A C 14
ATOM 16762 O O . TYR A 1 9 ? 6.379 -2.028 -2.946 1.00 0.00 6 TYR A O 14
ATOM 16780 N N . ARG A 1 10 ? 7.981 -3.562 -3.276 1.00 0.00 7 ARG A N 14
ATOM 16781 C CA . ARG A 1 10 ? 8.645 -2.842 -4.384 1.00 0.00 7 ARG A CA 14
ATOM 16782 C C . ARG A 1 10 ? 9.041 -3.872 -5.457 1.00 0.00 7 ARG A C 14
ATOM 16783 O O . ARG A 1 10 ? 10.066 -4.551 -5.323 1.00 0.00 7 ARG A O 14
ATOM 16804 N N . PRO A 1 11 ? 8.199 -4.036 -6.526 1.00 0.00 8 PRO A N 14
ATOM 16805 C CA . PRO A 1 11 ? 8.352 -5.122 -7.521 1.00 0.00 8 PRO A CA 14
ATOM 16806 C C . PRO A 1 11 ? 9.459 -4.828 -8.556 1.00 0.00 8 PRO A C 14
ATOM 16807 O O . PRO A 1 11 ? 9.979 -3.710 -8.613 1.00 0.00 8 PRO A O 14
ATOM 16818 N N . ALA A 1 12 ? 9.841 -5.861 -9.334 1.00 0.00 9 ALA A N 14
ATOM 16819 C CA . ALA A 1 12 ? 10.856 -5.740 -10.400 1.00 0.00 9 ALA A CA 14
ATOM 16820 C C . ALA A 1 12 ? 10.305 -4.933 -11.583 1.00 0.00 9 ALA A C 14
ATOM 16821 O O . ALA A 1 12 ? 11.031 -4.169 -12.228 1.00 0.00 9 ALA A O 14
ATOM 16828 N N . LYS A 1 13 ? 9.007 -5.124 -11.861 1.00 0.00 10 LYS A N 14
ATOM 16829 C CA . LYS A 1 13 ? 8.259 -4.313 -12.828 1.00 0.00 10 LYS A CA 14
ATOM 16830 C C . LYS A 1 13 ? 7.148 -3.569 -12.084 1.00 0.00 10 LYS A C 14
ATOM 16831 O O . LYS A 1 13 ? 6.301 -4.180 -11.431 1.00 0.00 10 LYS A O 14
ATOM 16850 N N . THR A 1 14 ? 7.198 -2.242 -12.184 1.00 0.00 11 THR A N 14
ATOM 16851 C CA . THR A 1 14 ? 6.313 -1.315 -11.468 1.00 0.00 11 THR A CA 14
ATOM 16852 C C . THR A 1 14 ? 5.582 -0.419 -12.485 1.00 0.00 11 THR A C 14
ATOM 16853 O O . THR A 1 14 ? 6.237 0.251 -13.290 1.00 0.00 11 THR A O 14
ATOM 16864 N N . ALA A 1 15 ? 4.238 -0.423 -12.462 1.00 0.00 12 ALA A N 14
ATOM 16865 C CA . ALA A 1 15 ? 3.421 0.435 -13.347 1.00 0.00 12 ALA A CA 14
ATOM 16866 C C . ALA A 1 15 ? 3.366 1.876 -12.795 1.00 0.00 12 ALA A C 14
ATOM 16867 O O . ALA A 1 15 ? 3.435 2.081 -11.576 1.00 0.00 12 ALA A O 14
ATOM 16874 N N . MET A 1 16 ? 3.261 2.872 -13.694 1.00 0.00 13 MET A N 14
ATOM 16875 C CA . MET A 1 16 ? 3.185 4.293 -13.303 1.00 0.00 13 MET A CA 14
ATOM 16876 C C . MET A 1 16 ? 1.706 4.715 -13.150 1.00 0.00 13 MET A C 14
ATOM 16877 O O . MET A 1 16 ? 0.900 4.555 -14.077 1.00 0.00 13 MET A O 14
ATOM 16891 N N . GLN A 1 17 ? 1.341 5.181 -11.946 1.00 0.00 14 GLN A N 14
ATOM 16892 C CA . GLN A 1 17 ? -0.025 5.647 -11.644 1.00 0.00 14 GLN A CA 14
ATOM 16893 C C . GLN A 1 17 ? -0.211 7.097 -12.133 1.00 0.00 14 GLN A C 14
ATOM 16894 O O . GLN A 1 17 ? -1.294 7.472 -12.584 1.00 0.00 14 GLN A O 14
ATOM 16908 N N . SER A 1 18 ? 0.866 7.901 -12.051 1.00 0.00 15 SER A N 14
ATOM 16909 C CA . SER A 1 18 ? 0.863 9.300 -12.527 1.00 0.00 15 SER A CA 14
ATOM 16910 C C . SER A 1 18 ? 2.298 9.709 -12.911 1.00 0.00 15 SER A C 14
ATOM 16911 O O . SER A 1 18 ? 2.859 10.681 -12.381 1.00 0.00 15 SER A O 14
ATOM 16919 N N . GLY A 1 19 ? 2.891 8.934 -13.843 1.00 0.00 16 GLY A N 14
ATOM 16920 C CA . GLY A 1 19 ? 4.294 9.121 -14.253 1.00 0.00 16 GLY A CA 14
ATOM 16921 C C . GLY A 1 19 ? 5.264 8.839 -13.109 1.00 0.00 16 GLY A C 14
ATOM 16922 O O . GLY A 1 19 ? 6.328 9.453 -13.005 1.00 0.00 16 GLY A O 14
ATOM 16926 N N . THR A 1 20 ? 4.880 7.872 -12.267 1.00 0.00 17 THR A N 14
ATOM 16927 C CA . THR A 1 20 ? 5.519 7.595 -10.973 1.00 0.00 17 THR A CA 14
ATOM 16928 C C . THR A 1 20 ? 6.416 6.337 -11.007 1.00 0.00 17 THR A C 14
ATOM 16929 O O . THR A 1 20 ? 6.722 5.769 -9.955 1.00 0.00 17 THR A O 14
ATOM 16940 N N . ALA A 1 21 ? 6.873 5.925 -12.204 1.00 0.00 18 ALA A N 14
ATOM 16941 C CA . ALA A 1 21 ? 7.734 4.734 -12.351 1.00 0.00 18 ALA A CA 14
ATOM 16942 C C . ALA A 1 21 ? 8.827 4.979 -13.407 1.00 0.00 18 ALA A C 14
ATOM 16943 O O . ALA A 1 21 ? 8.619 4.733 -14.601 1.00 0.00 18 ALA A O 14
ATOM 16950 N N . LYS A 1 22 ? 9.969 5.530 -12.954 1.00 0.00 19 LYS A N 14
ATOM 16951 C CA . LYS A 1 22 ? 11.183 5.680 -13.783 1.00 0.00 19 LYS A CA 14
ATOM 16952 C C . LYS A 1 22 ? 11.961 4.352 -13.804 1.00 0.00 19 LYS A C 14
ATOM 16953 O O . LYS A 1 22 ? 12.467 3.928 -14.847 1.00 0.00 19 LYS A O 14
ATOM 16972 N N . THR A 1 23 ? 12.031 3.701 -12.627 1.00 0.00 20 THR A N 14
ATOM 16973 C CA . THR A 1 23 ? 12.628 2.371 -12.451 1.00 0.00 20 THR A CA 14
ATOM 16974 C C . THR A 1 23 ? 11.675 1.520 -11.586 1.00 0.00 20 THR A C 14
ATOM 16975 O O . THR A 1 23 ? 10.874 0.750 -12.122 1.00 0.00 20 THR A O 14
ATOM 16986 N N . ASN A 1 24 ? 11.723 1.715 -10.253 1.00 0.00 21 ASN A N 14
ATOM 16987 C CA . ASN A 1 24 ? 10.871 0.998 -9.283 1.00 0.00 21 ASN A CA 14
ATOM 16988 C C . ASN A 1 24 ? 10.537 1.934 -8.110 1.00 0.00 21 ASN A C 14
ATOM 16989 O O . ASN A 1 24 ? 11.422 2.596 -7.566 1.00 0.00 21 ASN A O 14
ATOM 17000 N N . VAL A 1 25 ? 9.257 2.003 -7.749 1.00 0.00 22 VAL A N 14
ATOM 17001 C CA . VAL A 1 25 ? 8.791 2.617 -6.488 1.00 0.00 22 VAL A CA 14
ATOM 17002 C C . VAL A 1 25 ? 7.999 1.567 -5.706 1.00 0.00 22 VAL A C 14
ATOM 17003 O O . VAL A 1 25 ? 7.776 0.450 -6.210 1.00 0.00 22 VAL A O 14
ATOM 17016 N N . TRP A 1 26 ? 7.552 1.911 -4.495 1.00 0.00 23 TRP A N 14
ATOM 17017 C CA . TRP A 1 26 ? 6.838 0.989 -3.619 1.00 0.00 23 TRP A CA 14
ATOM 17018 C C . TRP A 1 26 ? 5.342 1.049 -3.969 1.00 0.00 23 TRP A C 14
ATOM 17019 O O . TRP A 1 26 ? 4.763 2.134 -4.062 1.00 0.00 23 TRP A O 14
ATOM 17040 N N . VAL A 1 27 ? 4.745 -0.122 -4.162 1.00 0.00 24 VAL A N 14
ATOM 17041 C CA . VAL A 1 27 ? 3.321 -0.221 -4.495 1.00 0.00 24 VAL A CA 14
ATOM 17042 C C . VAL A 1 27 ? 2.529 -0.604 -3.234 1.00 0.00 24 VAL A C 14
ATOM 17043 O O . VAL A 1 27 ? 2.953 -1.474 -2.460 1.00 0.00 24 VAL A O 14
ATOM 17056 N N . LEU A 1 28 ? 1.375 0.055 -3.048 1.00 0.00 25 LEU A N 14
ATOM 17057 C CA . LEU A 1 28 ? 0.448 -0.192 -1.951 1.00 0.00 25 LEU A CA 14
ATOM 17058 C C . LEU A 1 28 ? -0.848 -0.721 -2.566 1.00 0.00 25 LEU A C 14
ATOM 17059 O O . LEU A 1 28 ? -1.619 0.040 -3.145 1.00 0.00 25 LEU A O 14
ATOM 17075 N N . GLU A 1 29 ? -1.066 -2.023 -2.422 1.00 0.00 26 GLU A N 14
ATOM 17076 C CA . GLU A 1 29 ? -2.218 -2.703 -3.041 1.00 0.00 26 GLU A CA 14
ATOM 17077 C C . GLU A 1 29 ? -3.081 -3.295 -1.937 1.00 0.00 26 GLU A C 14
ATOM 17078 O O . GLU A 1 29 ? -2.576 -4.032 -1.111 1.00 0.00 26 GLU A O 14
ATOM 17090 N N . PHE A 1 30 ? -4.390 -3.050 -1.956 1.00 0.00 27 PHE A N 14
ATOM 17091 C CA . PHE A 1 30 ? -5.285 -3.468 -0.861 1.00 0.00 27 PHE A CA 14
ATOM 17092 C C . PHE A 1 30 ? -6.593 -4.021 -1.391 1.00 0.00 27 PHE A C 14
ATOM 17093 O O . PHE A 1 30 ? -7.014 -3.682 -2.502 1.00 0.00 27 PHE A O 14
ATOM 17110 N N . ASP A 1 31 ? -7.232 -4.873 -0.571 1.00 0.00 28 ASP A N 14
ATOM 17111 C CA . ASP A 1 31 ? -8.599 -5.331 -0.783 1.00 0.00 28 ASP A CA 14
ATOM 17112 C C . ASP A 1 31 ? -9.570 -4.150 -0.657 1.00 0.00 28 ASP A C 14
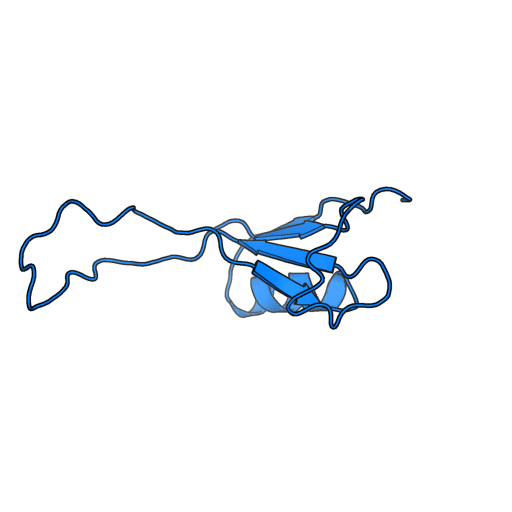ATOM 17113 O O . ASP A 1 31 ? -9.958 -3.762 0.452 1.00 0.00 28 ASP A O 14
ATOM 17122 N N . ALA A 1 32 ? -9.897 -3.561 -1.808 1.00 0.00 29 ALA A N 14
ATOM 17123 C CA . ALA A 1 32 ? -10.814 -2.433 -1.889 1.00 0.00 29 ALA A CA 14
ATOM 17124 C C . ALA A 1 32 ? -12.250 -2.935 -1.690 1.00 0.00 29 ALA A C 14
ATOM 17125 O O . ALA A 1 32 ? -12.844 -3.533 -2.606 1.00 0.00 29 ALA A O 14
ATOM 17132 N N . GLU A 1 33 ? -12.751 -2.755 -0.458 1.00 0.00 30 GLU A N 14
ATOM 17133 C CA . GLU A 1 33 ? -14.090 -3.191 -0.064 1.00 0.00 30 GLU A CA 14
ATOM 17134 C C . GLU A 1 33 ? -15.168 -2.367 -0.793 1.00 0.00 30 GLU A C 14
ATOM 17135 O O . GLU A 1 33 ? -15.500 -1.239 -0.407 1.00 0.00 30 GLU A O 14
ATOM 17147 N N . VAL A 1 34 ? -15.668 -2.929 -1.901 1.00 0.00 31 VAL A N 14
ATOM 17148 C CA . VAL A 1 34 ? -16.765 -2.349 -2.681 1.00 0.00 31 VAL A CA 14
ATOM 17149 C C . VAL A 1 34 ? -18.026 -3.245 -2.533 1.00 0.00 31 VAL A C 14
ATOM 17150 O O . VAL A 1 34 ? -18.110 -4.326 -3.122 1.00 0.00 31 VAL A O 14
ATOM 17163 N N . PRO A 1 35 ? -18.990 -2.853 -1.637 1.00 0.00 32 PRO A N 14
ATOM 17164 C CA . PRO A 1 35 ? -20.309 -3.517 -1.525 1.00 0.00 32 PRO A CA 14
ATOM 17165 C C . PRO A 1 35 ? -21.288 -2.961 -2.583 1.00 0.00 32 PRO A C 14
ATOM 17166 O O . PRO A 1 35 ? -20.886 -2.654 -3.714 1.00 0.00 32 PRO A O 14
ATOM 17177 N N . ARG A 1 36 ? -22.573 -2.848 -2.211 1.00 0.00 33 ARG A N 14
ATOM 17178 C CA . ARG A 1 36 ? -23.619 -2.184 -3.036 1.00 0.00 33 ARG A CA 14
ATOM 17179 C C . ARG A 1 36 ? -23.282 -0.705 -3.408 1.00 0.00 33 ARG A C 14
ATOM 17180 O O . ARG A 1 36 ? -24.038 -0.083 -4.155 1.00 0.00 33 ARG A O 14
ATOM 17201 N N . LYS A 1 37 ? -22.148 -0.164 -2.884 1.00 0.00 34 LYS A N 14
ATOM 17202 C CA . LYS A 1 37 ? -21.624 1.178 -3.237 1.00 0.00 34 LYS A CA 14
ATOM 17203 C C . LYS A 1 37 ? -21.307 1.343 -4.735 1.00 0.00 34 LYS A C 14
ATOM 17204 O O . LYS A 1 37 ? -20.930 2.445 -5.155 1.00 0.00 34 LYS A O 14
ATOM 17223 N N . ILE A 1 38 ? -21.396 0.245 -5.515 1.00 0.00 35 ILE A N 14
ATOM 17224 C CA . ILE A 1 38 ? -21.423 0.323 -6.986 1.00 0.00 35 ILE A CA 14
ATOM 17225 C C . ILE A 1 38 ? -22.574 1.268 -7.431 1.00 0.00 35 ILE A C 14
ATOM 17226 O O . ILE A 1 38 ? -23.751 0.903 -7.415 1.00 0.00 35 ILE A O 14
ATOM 17242 N N . ASP A 1 39 ? -22.195 2.525 -7.732 1.00 0.00 36 ASP A N 14
ATOM 17243 C CA . ASP A 1 39 ? -23.134 3.637 -7.977 1.00 0.00 36 ASP A CA 14
ATOM 17244 C C . ASP A 1 39 ? -24.134 3.304 -9.104 1.00 0.00 36 ASP A C 14
ATOM 17245 O O . ASP A 1 39 ? -23.720 2.795 -10.138 1.00 0.00 36 ASP A O 14
ATOM 17254 N N . PRO A 1 40 ? -25.475 3.577 -8.912 1.00 0.00 37 PRO A N 14
ATOM 17255 C CA . PRO A 1 40 ? -26.499 3.440 -9.991 1.00 0.00 37 PRO A CA 14
ATOM 17256 C C . PRO A 1 40 ? -26.176 4.295 -11.242 1.00 0.00 37 PRO A C 14
ATOM 17257 O O . PRO A 1 40 ? -26.765 4.092 -12.308 1.00 0.00 37 PRO A O 14
ATOM 17268 N N . ILE A 1 41 ? -25.237 5.248 -11.081 1.00 0.00 38 ILE A N 14
ATOM 17269 C CA . ILE A 1 41 ? -24.664 6.036 -12.184 1.00 0.00 38 ILE A CA 14
ATOM 17270 C C . ILE A 1 41 ? -23.963 5.101 -13.204 1.00 0.00 38 ILE A C 14
ATOM 17271 O O . ILE A 1 41 ? -24.050 5.299 -14.419 1.00 0.00 38 ILE A O 14
ATOM 17287 N N . MET A 1 42 ? -23.263 4.074 -12.679 1.00 0.00 39 MET A N 14
ATOM 17288 C CA . MET A 1 42 ? -22.635 3.001 -13.481 1.00 0.00 39 MET A CA 14
ATOM 17289 C C . MET A 1 42 ? -23.337 1.667 -13.176 1.00 0.00 39 MET A C 14
ATOM 17290 O O . MET A 1 42 ? -23.030 1.022 -12.163 1.00 0.00 39 MET A O 14
ATOM 17304 N N . GLY A 1 43 ? -24.299 1.280 -14.038 1.00 0.00 40 GLY A N 14
ATOM 17305 C CA . GLY A 1 43 ? -25.058 0.035 -13.867 1.00 0.00 40 GLY A CA 14
ATOM 17306 C C . GLY A 1 43 ? -24.177 -1.213 -13.912 1.00 0.00 40 GLY A C 14
ATOM 17307 O O . GLY A 1 43 ? -23.794 -1.672 -14.995 1.00 0.00 40 GLY A O 14
ATOM 17311 N N . TYR A 1 44 ? -23.846 -1.748 -12.720 1.00 0.00 41 TYR A N 14
ATOM 17312 C CA . TYR A 1 44 ? -22.970 -2.930 -12.562 1.00 0.00 41 TYR A CA 14
ATOM 17313 C C . TYR A 1 44 ? -23.654 -3.981 -11.651 1.00 0.00 41 TYR A C 14
ATOM 17314 O O . TYR A 1 44 ? -23.031 -4.960 -11.222 1.00 0.00 41 TYR A O 14
ATOM 17332 N N . THR A 1 45 ? -24.973 -3.812 -11.435 1.00 0.00 42 THR A N 14
ATOM 17333 C CA . THR A 1 45 ? -25.771 -4.659 -10.525 1.00 0.00 42 THR A CA 14
ATOM 17334 C C . THR A 1 45 ? -25.971 -6.100 -11.060 1.00 0.00 42 THR A C 14
ATOM 17335 O O . THR A 1 45 ? -26.487 -6.962 -10.343 1.00 0.00 42 THR A O 14
ATOM 17346 N N . SER A 1 46 ? -25.571 -6.340 -12.322 1.00 0.00 43 SER A N 14
ATOM 17347 C CA . SER A 1 46 ? -25.592 -7.677 -12.945 1.00 0.00 43 SER A CA 14
ATOM 17348 C C . SER A 1 46 ? -24.499 -8.605 -12.357 1.00 0.00 43 SER A C 14
ATOM 17349 O O . SER A 1 46 ? -24.575 -9.833 -12.511 1.00 0.00 43 SER A O 14
ATOM 17357 N N . SER A 1 47 ? -23.477 -8.016 -11.691 1.00 0.00 44 SER A N 14
ATOM 17358 C CA . SER A 1 47 ? -22.390 -8.771 -11.041 1.00 0.00 44 SER A CA 14
ATOM 17359 C C . SER A 1 47 ? -21.959 -8.080 -9.730 1.00 0.00 44 SER A C 14
ATOM 17360 O O . SER A 1 47 ? -21.305 -7.033 -9.757 1.00 0.00 44 SER A O 14
ATOM 17368 N N . SER A 1 48 ? -22.372 -8.655 -8.581 1.00 0.00 45 SER A N 14
ATOM 17369 C CA . SER A 1 48 ? -21.906 -8.227 -7.248 1.00 0.00 45 SER A CA 14
ATOM 17370 C C . SER A 1 48 ? -20.718 -9.114 -6.845 1.00 0.00 45 SER A C 14
ATOM 17371 O O . SER A 1 48 ? -20.889 -10.199 -6.270 1.00 0.00 45 SER A O 14
ATOM 17379 N N . ASP A 1 49 ? -19.516 -8.680 -7.243 1.00 0.00 46 ASP A N 14
ATOM 17380 C CA . ASP A 1 49 ? -18.264 -9.394 -6.957 1.00 0.00 46 ASP A CA 14
ATOM 17381 C C . ASP A 1 49 ? -17.786 -9.087 -5.537 1.00 0.00 46 ASP A C 14
ATOM 17382 O O . ASP A 1 49 ? -17.987 -7.969 -5.032 1.00 0.00 46 ASP A O 14
ATOM 17391 N N . MET A 1 50 ? -17.170 -10.092 -4.893 1.00 0.00 47 MET A N 14
ATOM 17392 C CA . MET A 1 50 ? -16.638 -9.960 -3.532 1.00 0.00 47 MET A CA 14
ATOM 17393 C C . MET A 1 50 ? -15.361 -9.116 -3.558 1.00 0.00 47 MET A C 14
ATOM 17394 O O . MET A 1 50 ? -14.246 -9.644 -3.730 1.00 0.00 47 MET A O 14
ATOM 17408 N N . LYS A 1 51 ? -15.566 -7.791 -3.408 1.00 0.00 48 LYS A N 14
ATOM 17409 C CA . LYS A 1 51 ? -14.504 -6.778 -3.338 1.00 0.00 48 LYS A CA 14
ATOM 17410 C C . LYS A 1 51 ? -13.658 -6.740 -4.637 1.00 0.00 48 LYS A C 14
ATOM 17411 O O . LYS A 1 51 ? -14.012 -7.354 -5.655 1.00 0.00 48 LYS A O 14
ATOM 17430 N N . GLN A 1 52 ? -12.555 -5.988 -4.581 1.00 0.00 49 GLN A N 14
ATOM 17431 C CA . GLN A 1 52 ? -11.546 -5.918 -5.652 1.00 0.00 49 GLN A CA 14
ATOM 17432 C C . GLN A 1 52 ? -10.181 -5.595 -5.012 1.00 0.00 49 GLN A C 14
ATOM 17433 O O . GLN A 1 52 ? -10.058 -5.623 -3.783 1.00 0.00 49 GLN A O 14
ATOM 17447 N N . GLN A 1 53 ? -9.168 -5.298 -5.836 1.00 0.00 50 GLN A N 14
ATOM 17448 C CA . GLN A 1 53 ? -7.857 -4.844 -5.347 1.00 0.00 50 GLN A CA 14
ATOM 17449 C C . GLN A 1 53 ? -7.334 -3.733 -6.265 1.00 0.00 50 GLN A C 14
ATOM 17450 O O . GLN A 1 53 ? -7.123 -3.944 -7.468 1.00 0.00 50 GLN A O 14
ATOM 17464 N N . VAL A 1 54 ? -7.220 -2.510 -5.726 1.00 0.00 51 VAL A N 14
ATOM 17465 C CA . VAL A 1 54 ? -6.590 -1.368 -6.404 1.00 0.00 51 VAL A CA 14
ATOM 17466 C C . VAL A 1 54 ? -5.244 -1.053 -5.734 1.00 0.00 51 VAL A C 14
ATOM 17467 O O . VAL A 1 54 ? -4.969 -1.523 -4.619 1.00 0.00 51 VAL A O 14
ATOM 17480 N N . LYS A 1 55 ? -4.427 -0.226 -6.410 1.00 0.00 52 LYS A N 14
ATOM 17481 C CA . LYS A 1 55 ? -3.053 0.046 -5.968 1.00 0.00 52 LYS A CA 14
ATOM 17482 C C . LYS A 1 55 ? -2.600 1.492 -6.238 1.00 0.00 52 LYS A C 14
ATOM 17483 O O . LYS A 1 55 ? -3.057 2.165 -7.168 1.00 0.00 52 LYS A O 14
ATOM 17502 N N . LEU A 1 56 ? -1.697 1.943 -5.357 1.00 0.00 53 LEU A N 14
ATOM 17503 C CA . LEU A 1 56 ? -1.090 3.282 -5.369 1.00 0.00 53 LEU A CA 14
ATOM 17504 C C . LEU A 1 56 ? 0.433 3.101 -5.474 1.00 0.00 53 LEU A C 14
ATOM 17505 O O . LEU A 1 56 ? 0.947 2.026 -5.170 1.00 0.00 53 LEU A O 14
ATOM 17521 N N . THR A 1 57 ? 1.145 4.134 -5.921 1.00 0.00 54 THR A N 14
ATOM 17522 C CA . THR A 1 57 ? 2.613 4.151 -5.998 1.00 0.00 54 THR A CA 14
ATOM 17523 C C . THR A 1 57 ? 3.178 5.327 -5.178 1.00 0.00 54 THR A C 14
ATOM 17524 O O . THR A 1 57 ? 2.734 6.466 -5.323 1.00 0.00 54 THR A O 14
ATOM 17535 N N . PHE A 1 58 ? 4.154 5.014 -4.318 1.00 0.00 55 PHE A N 14
ATOM 17536 C CA . PHE A 1 58 ? 4.859 5.970 -3.447 1.00 0.00 55 PHE A CA 14
ATOM 17537 C C . PHE A 1 58 ? 6.361 5.743 -3.608 1.00 0.00 55 PHE A C 14
ATOM 17538 O O . PHE A 1 58 ? 6.779 4.606 -3.805 1.00 0.00 55 PHE A O 14
ATOM 17555 N N . GLU A 1 59 ? 7.168 6.806 -3.462 1.00 0.00 56 GLU A N 14
ATOM 17556 C CA . GLU A 1 59 ? 8.637 6.733 -3.678 1.00 0.00 56 GLU A CA 14
ATOM 17557 C C . GLU A 1 59 ? 9.293 5.832 -2.617 1.00 0.00 56 GLU A C 14
ATOM 17558 O O . GLU A 1 59 ? 10.304 5.174 -2.881 1.00 0.00 56 GLU A O 14
ATOM 17570 N N . THR A 1 60 ? 8.672 5.791 -1.419 1.00 0.00 57 THR A N 14
ATOM 17571 C CA . THR A 1 60 ? 9.178 5.053 -0.249 1.00 0.00 57 THR A CA 14
ATOM 17572 C C . THR A 1 60 ? 8.043 4.231 0.391 1.00 0.00 57 THR A C 14
ATOM 17573 O O . THR A 1 60 ? 6.855 4.526 0.188 1.00 0.00 57 THR A O 14
ATOM 17584 N N . GLN A 1 61 ? 8.438 3.206 1.176 1.00 0.00 58 GLN A N 14
ATOM 17585 C CA . GLN A 1 61 ? 7.516 2.412 2.012 1.00 0.00 58 GLN A CA 14
ATOM 17586 C C . GLN A 1 61 ? 6.799 3.304 3.033 1.00 0.00 58 GLN A C 14
ATOM 17587 O O . GLN A 1 61 ? 5.603 3.134 3.278 1.00 0.00 58 GLN A O 14
ATOM 17601 N N . GLU A 1 62 ? 7.574 4.239 3.618 1.00 0.00 59 GLU A N 14
ATOM 17602 C CA . GLU A 1 62 ? 7.108 5.173 4.657 1.00 0.00 59 GLU A CA 14
ATOM 17603 C C . GLU A 1 62 ? 5.811 5.896 4.250 1.00 0.00 59 GLU A C 14
ATOM 17604 O O . GLU A 1 62 ? 4.882 5.989 5.046 1.00 0.00 59 GLU A O 14
ATOM 17616 N N . GLN A 1 63 ? 5.767 6.390 3.004 1.00 0.00 60 GLN A N 14
ATOM 17617 C CA . GLN A 1 63 ? 4.612 7.134 2.472 1.00 0.00 60 GLN A CA 14
ATOM 17618 C C . GLN A 1 63 ? 3.369 6.217 2.321 1.00 0.00 60 GLN A C 14
ATOM 17619 O O . GLN A 1 63 ? 2.234 6.677 2.495 1.00 0.00 60 GLN A O 14
ATOM 17633 N N . ALA A 1 64 ? 3.590 4.925 2.014 1.00 0.00 61 ALA A N 14
ATOM 17634 C CA . ALA A 1 64 ? 2.498 3.936 1.842 1.00 0.00 61 ALA A CA 14
ATOM 17635 C C . ALA A 1 64 ? 1.903 3.512 3.198 1.00 0.00 61 ALA A C 14
ATOM 17636 O O . ALA A 1 64 ? 0.675 3.416 3.359 1.00 0.00 61 ALA A O 14
ATOM 17643 N N . GLU A 1 65 ? 2.799 3.278 4.172 1.00 0.00 62 GLU A N 14
ATOM 17644 C CA . GLU A 1 65 ? 2.403 2.799 5.506 1.00 0.00 62 GLU A CA 14
ATOM 17645 C C . GLU A 1 65 ? 1.775 3.907 6.343 1.00 0.00 62 GLU A C 14
ATOM 17646 O O . GLU A 1 65 ? 0.821 3.645 7.064 1.00 0.00 62 GLU A O 14
ATOM 17658 N N . ALA A 1 66 ? 2.310 5.138 6.258 1.00 0.00 63 ALA A N 14
ATOM 17659 C CA . ALA A 1 66 ? 1.768 6.311 6.965 1.00 0.00 63 ALA A CA 14
ATOM 17660 C C . ALA A 1 66 ? 0.336 6.632 6.515 1.00 0.00 63 ALA A C 14
ATOM 17661 O O . ALA A 1 66 ? -0.471 7.135 7.304 1.00 0.00 63 ALA A O 14
ATOM 17668 N N . TYR A 1 67 ? 0.036 6.331 5.236 1.00 0.00 64 TYR A N 14
ATOM 17669 C CA . TYR A 1 67 ? -1.319 6.457 4.698 1.00 0.00 64 TYR A CA 14
ATOM 17670 C C . TYR A 1 67 ? -2.235 5.419 5.378 1.00 0.00 64 TYR A C 14
ATOM 17671 O O . TYR A 1 67 ? -3.239 5.794 5.981 1.00 0.00 64 TYR A O 14
ATOM 17689 N N . ALA A 1 68 ? -1.862 4.129 5.288 1.00 0.00 65 ALA A N 14
ATOM 17690 C CA . ALA A 1 68 ? -2.625 3.002 5.871 1.00 0.00 65 ALA A CA 14
ATOM 17691 C C . ALA A 1 68 ? -2.911 3.197 7.383 1.00 0.00 65 ALA A C 14
ATOM 17692 O O . ALA A 1 68 ? -4.037 3.014 7.832 1.00 0.00 65 ALA A O 14
ATOM 17699 N N . GLN A 1 69 ? -1.876 3.608 8.130 1.00 0.00 66 GLN A N 14
ATOM 17700 C CA . GLN A 1 69 ? -1.940 3.853 9.589 1.00 0.00 66 GLN A CA 14
ATOM 17701 C C . GLN A 1 69 ? -2.938 4.978 9.914 1.00 0.00 66 GLN A C 14
ATOM 17702 O O . GLN A 1 69 ? -3.730 4.857 10.853 1.00 0.00 66 GLN A O 14
ATOM 17716 N N . ARG A 1 70 ? -2.880 6.065 9.121 1.00 0.00 67 ARG A N 14
ATOM 17717 C CA . ARG A 1 70 ? -3.788 7.228 9.219 1.00 0.00 67 ARG A CA 14
ATOM 17718 C C . ARG A 1 70 ? -5.263 6.811 9.072 1.00 0.00 67 ARG A C 14
ATOM 17719 O O . ARG A 1 70 ? -6.156 7.385 9.702 1.00 0.00 67 ARG A O 14
ATOM 17740 N N . LYS A 1 71 ? -5.503 5.793 8.230 1.00 0.00 68 LYS A N 14
ATOM 17741 C CA . LYS A 1 71 ? -6.861 5.313 7.917 1.00 0.00 68 LYS A CA 14
ATOM 17742 C C . LYS A 1 71 ? -7.277 4.170 8.861 1.00 0.00 68 LYS A C 14
ATOM 17743 O O . LYS A 1 71 ? -8.468 3.848 8.966 1.00 0.00 68 LYS A O 14
ATOM 17762 N N . GLY A 1 72 ? -6.277 3.567 9.539 1.00 0.00 69 GLY A N 14
ATOM 17763 C CA . GLY A 1 72 ? -6.493 2.376 10.368 1.00 0.00 69 GLY A CA 14
ATOM 17764 C C . GLY A 1 72 ? -6.357 1.069 9.579 1.00 0.00 69 GLY A C 14
ATOM 17765 O O . GLY A 1 72 ? -6.566 -0.011 10.140 1.00 0.00 69 GLY A O 14
ATOM 17769 N N . ILE A 1 73 ? -6.033 1.184 8.267 1.00 0.00 70 ILE A N 14
ATOM 17770 C CA . ILE A 1 73 ? -5.880 0.023 7.365 1.00 0.00 70 ILE A CA 14
ATOM 17771 C C . ILE A 1 73 ? -4.802 -0.951 7.894 1.00 0.00 70 ILE A C 14
ATOM 17772 O O . ILE A 1 73 ? -3.620 -0.597 8.011 1.00 0.00 70 ILE A O 14
ATOM 17788 N N . GLU A 1 74 ? -5.284 -2.160 8.251 1.00 0.00 71 GLU A N 14
ATOM 17789 C CA . GLU A 1 74 ? -4.370 -3.282 8.562 1.00 0.00 71 GLU A CA 14
ATOM 17790 C C . GLU A 1 74 ? -3.468 -3.535 7.335 1.00 0.00 71 GLU A C 14
ATOM 17791 O O . GLU A 1 74 ? -3.975 -3.611 6.205 1.00 0.00 71 GLU A O 14
ATOM 17803 N N . TYR A 1 75 ? -2.141 -3.644 7.528 1.00 0.00 72 TYR A N 14
ATOM 17804 C CA . TYR A 1 75 ? -1.215 -3.797 6.401 1.00 0.00 72 TYR A CA 14
ATOM 17805 C C . TYR A 1 75 ? -0.048 -4.725 6.757 1.00 0.00 72 TYR A C 14
ATOM 17806 O O . TYR A 1 75 ? 0.387 -4.794 7.910 1.00 0.00 72 TYR A O 14
ATOM 17824 N N . ARG A 1 76 ? 0.434 -5.442 5.741 1.00 0.00 73 ARG A N 14
ATOM 17825 C CA . ARG A 1 76 ? 1.642 -6.263 5.817 1.00 0.00 73 ARG A CA 14
ATOM 17826 C C . ARG A 1 76 ? 2.681 -5.727 4.833 1.00 0.00 73 ARG A C 14
ATOM 17827 O O . ARG A 1 76 ? 2.405 -5.582 3.642 1.00 0.00 73 ARG A O 14
ATOM 17848 N N . VAL A 1 77 ? 3.856 -5.390 5.361 1.00 0.00 74 VAL A N 14
ATOM 17849 C CA . VAL A 1 77 ? 5.027 -5.057 4.548 1.00 0.00 74 VAL A CA 14
ATOM 17850 C C . VAL A 1 77 ? 5.689 -6.358 4.067 1.00 0.00 74 VAL A C 14
ATOM 17851 O O . VAL A 1 77 ? 6.026 -7.233 4.873 1.00 0.00 74 VAL A O 14
ATOM 17864 N N . ILE A 1 78 ? 5.839 -6.474 2.751 1.00 0.00 75 ILE A N 14
ATOM 17865 C CA . ILE A 1 78 ? 6.629 -7.507 2.095 1.00 0.00 75 ILE A CA 14
ATOM 17866 C C . ILE A 1 78 ? 7.872 -6.794 1.564 1.00 0.00 75 ILE A C 14
ATOM 17867 O O . ILE A 1 78 ? 7.747 -5.831 0.790 1.00 0.00 75 ILE A O 14
ATOM 17883 N N . LEU A 1 79 ? 9.057 -7.223 2.014 1.00 0.00 76 LEU A N 14
ATOM 17884 C CA . LEU A 1 79 ? 10.323 -6.672 1.529 1.00 0.00 76 LEU A CA 14
ATOM 17885 C C . LEU A 1 79 ? 10.440 -6.864 0.001 1.00 0.00 76 LEU A C 14
ATOM 17886 O O . LEU A 1 79 ? 9.886 -7.831 -0.541 1.00 0.00 76 LEU A O 14
ATOM 17902 N N . PRO A 1 80 ? 11.141 -5.945 -0.721 1.00 0.00 77 PRO A N 14
ATOM 17903 C CA . PRO A 1 80 ? 11.266 -6.026 -2.189 1.00 0.00 77 PRO A CA 14
ATOM 17904 C C . PRO A 1 80 ? 12.062 -7.267 -2.639 1.00 0.00 77 PRO A C 14
ATOM 17905 O O . PRO A 1 80 ? 12.778 -7.886 -1.837 1.00 0.00 77 PRO A O 14
ATOM 17916 N N . LYS A 1 81 ? 11.927 -7.605 -3.930 1.00 0.00 78 LYS A N 14
ATOM 17917 C CA . LYS A 1 81 ? 12.635 -8.739 -4.570 1.00 0.00 78 LYS A CA 14
ATOM 17918 C C . LYS A 1 81 ? 14.168 -8.611 -4.403 1.00 0.00 78 LYS A C 14
ATOM 17919 O O . LYS A 1 81 ? 14.877 -9.606 -4.317 1.00 0.00 78 LYS A O 14
ATOM 17938 N N . GLU A 1 82 ? 14.636 -7.351 -4.339 1.00 0.00 79 GLU A N 14
ATOM 17939 C CA . GLU A 1 82 ? 16.059 -6.997 -4.281 1.00 0.00 79 GLU A CA 14
ATOM 17940 C C . GLU A 1 82 ? 16.644 -7.235 -2.870 1.00 0.00 79 GLU A C 14
ATOM 17941 O O . GLU A 1 82 ? 17.848 -7.468 -2.724 1.00 0.00 79 GLU A O 14
ATOM 17953 N N . ALA A 1 83 ? 15.766 -7.217 -1.838 1.00 0.00 80 ALA A N 14
ATOM 17954 C CA . ALA A 1 83 ? 16.170 -7.332 -0.420 1.00 0.00 80 ALA A CA 14
ATOM 17955 C C . ALA A 1 83 ? 16.624 -8.763 -0.053 1.00 0.00 80 ALA A C 14
ATOM 17956 O O . ALA A 1 83 ? 17.184 -8.974 1.027 1.00 0.00 80 ALA A O 14
ATOM 17963 N N . MET A 1 4 ? -10.227 -2.755 5.649 1.00 0.00 1 MET A N 15
ATOM 17964 C CA . MET A 1 4 ? -9.544 -2.854 4.332 1.00 0.00 1 MET A CA 15
ATOM 17965 C C . MET A 1 4 ? -8.098 -3.262 4.564 1.00 0.00 1 MET A C 15
ATOM 17966 O O . MET A 1 4 ? -7.482 -2.800 5.526 1.00 0.00 1 MET A O 15
ATOM 17980 N N . SER A 1 5 ? -7.524 -4.066 3.664 1.00 0.00 2 SER A N 15
ATOM 17981 C CA . SER A 1 5 ? -6.202 -4.682 3.869 1.00 0.00 2 SER A CA 15
ATOM 17982 C C . SER A 1 5 ? -5.234 -4.162 2.811 1.00 0.00 2 SER A C 15
ATOM 17983 O O . SER A 1 5 ? -5.433 -4.393 1.610 1.00 0.00 2 SER A O 15
ATOM 17991 N N . ALA A 1 6 ? -4.190 -3.461 3.261 1.00 0.00 3 ALA A N 15
ATOM 17992 C CA . ALA A 1 6 ? -3.262 -2.750 2.378 1.00 0.00 3 ALA A CA 15
ATOM 17993 C C . ALA A 1 6 ? -1.986 -3.565 2.202 1.00 0.00 3 ALA A C 15
ATOM 17994 O O . ALA A 1 6 ? -1.324 -3.902 3.167 1.00 0.00 3 ALA A O 15
ATOM 18001 N N . LYS A 1 7 ? -1.634 -3.871 0.957 1.00 0.00 4 LYS A N 15
ATOM 18002 C CA . LYS A 1 7 ? -0.439 -4.642 0.640 1.00 0.00 4 LYS A CA 15
ATOM 18003 C C . LYS A 1 7 ? 0.586 -3.673 0.038 1.00 0.00 4 LYS A C 15
ATOM 18004 O O . LYS A 1 7 ? 0.324 -2.998 -0.966 1.00 0.00 4 LYS A O 15
ATOM 18023 N N . ILE A 1 8 ? 1.728 -3.565 0.716 1.00 0.00 5 ILE A N 15
ATOM 18024 C CA . ILE A 1 8 ? 2.807 -2.656 0.346 1.00 0.00 5 ILE A CA 15
ATOM 18025 C C . ILE A 1 8 ? 3.914 -3.488 -0.272 1.00 0.00 5 ILE A C 15
ATOM 18026 O O . ILE A 1 8 ? 4.461 -4.363 0.378 1.00 0.00 5 ILE A O 15
ATOM 18042 N N . TYR A 1 9 ? 4.260 -3.182 -1.507 1.00 0.00 6 TYR A N 15
ATOM 18043 C CA . TYR A 1 9 ? 5.257 -3.929 -2.271 1.00 0.00 6 TYR A CA 15
ATOM 18044 C C . TYR A 1 9 ? 5.902 -2.994 -3.280 1.00 0.00 6 TYR A C 15
ATOM 18045 O O . TYR A 1 9 ? 5.517 -1.846 -3.394 1.00 0.00 6 TYR A O 15
ATOM 18063 N N . ARG A 1 10 ? 6.865 -3.521 -4.011 1.00 0.00 7 ARG A N 15
ATOM 18064 C CA . ARG A 1 10 ? 7.617 -2.751 -5.015 1.00 0.00 7 ARG A CA 15
ATOM 18065 C C . ARG A 1 10 ? 7.913 -3.675 -6.202 1.00 0.00 7 ARG A C 15
ATOM 18066 O O . ARG A 1 10 ? 8.838 -4.488 -6.136 1.00 0.00 7 ARG A O 15
ATOM 18087 N N . PRO A 1 11 ? 7.081 -3.611 -7.290 1.00 0.00 8 PRO A N 15
ATOM 18088 C CA . PRO A 1 11 ? 7.203 -4.529 -8.444 1.00 0.00 8 PRO A CA 15
ATOM 18089 C C . PRO A 1 11 ? 8.533 -4.339 -9.197 1.00 0.00 8 PRO A C 15
ATOM 18090 O O . PRO A 1 11 ? 8.920 -3.203 -9.487 1.00 0.00 8 PRO A O 15
ATOM 18101 N N . ALA A 1 12 ? 9.222 -5.459 -9.492 1.00 0.00 9 ALA A N 15
ATOM 18102 C CA . ALA A 1 12 ? 10.441 -5.474 -10.324 1.00 0.00 9 ALA A CA 15
ATOM 18103 C C . ALA A 1 12 ? 10.133 -4.962 -11.741 1.00 0.00 9 ALA A C 15
ATOM 18104 O O . ALA A 1 12 ? 10.968 -4.323 -12.385 1.00 0.00 9 ALA A O 15
ATOM 18111 N N . LYS A 1 13 ? 8.913 -5.270 -12.196 1.00 0.00 10 LYS A N 15
ATOM 18112 C CA . LYS A 1 13 ? 8.343 -4.742 -13.437 1.00 0.00 10 LYS A CA 15
ATOM 18113 C C . LYS A 1 13 ? 6.814 -4.717 -13.283 1.00 0.00 10 LYS A C 15
ATOM 18114 O O . LYS A 1 13 ? 6.245 -5.546 -12.557 1.00 0.00 10 LYS A O 15
ATOM 18133 N N . THR A 1 14 ? 6.159 -3.756 -13.947 1.00 0.00 11 THR A N 15
ATOM 18134 C CA . THR A 1 14 ? 4.732 -3.464 -13.728 1.00 0.00 11 THR A CA 15
ATOM 18135 C C . THR A 1 14 ? 4.111 -2.780 -14.965 1.00 0.00 11 THR A C 15
ATOM 18136 O O . THR A 1 14 ? 4.804 -2.500 -15.947 1.00 0.00 11 THR A O 15
ATOM 18147 N N . ALA A 1 15 ? 2.790 -2.540 -14.901 1.00 0.00 12 ALA A N 15
ATOM 18148 C CA . ALA A 1 15 ? 2.028 -1.838 -15.956 1.00 0.00 12 ALA A CA 15
ATOM 18149 C C . ALA A 1 15 ? 1.971 -0.311 -15.697 1.00 0.00 12 ALA A C 15
ATOM 18150 O O . ALA A 1 15 ? 1.361 0.427 -16.479 1.00 0.00 12 ALA A O 15
ATOM 18157 N N . MET A 1 16 ? 2.600 0.146 -14.588 1.00 0.00 13 MET A N 15
ATOM 18158 C CA . MET A 1 16 ? 2.667 1.579 -14.225 1.00 0.00 13 MET A CA 15
ATOM 18159 C C . MET A 1 16 ? 3.489 2.361 -15.275 1.00 0.00 13 MET A C 15
ATOM 18160 O O . MET A 1 16 ? 4.723 2.381 -15.205 1.00 0.00 13 MET A O 15
ATOM 18174 N N . GLN A 1 17 ? 2.799 2.950 -16.269 1.00 0.00 14 GLN A N 15
ATOM 18175 C CA . GLN A 1 17 ? 3.441 3.769 -17.310 1.00 0.00 14 GLN A CA 15
ATOM 18176 C C . GLN A 1 17 ? 3.784 5.151 -16.734 1.00 0.00 14 GLN A C 15
ATOM 18177 O O . GLN A 1 17 ? 2.899 6.005 -16.580 1.00 0.00 14 GLN A O 15
ATOM 18191 N N . SER A 1 18 ? 5.071 5.347 -16.408 1.00 0.00 15 SER A N 15
ATOM 18192 C CA . SER A 1 18 ? 5.550 6.535 -15.687 1.00 0.00 15 SER A CA 15
ATOM 18193 C C . SER A 1 18 ? 7.063 6.727 -15.936 1.00 0.00 15 SER A C 15
ATOM 18194 O O . SER A 1 18 ? 7.669 5.994 -16.733 1.00 0.00 15 SER A O 15
ATOM 18202 N N . GLY A 1 19 ? 7.675 7.711 -15.241 1.00 0.00 16 GLY A N 15
ATOM 18203 C CA . GLY A 1 19 ? 9.119 7.973 -15.345 1.00 0.00 16 GLY A CA 15
ATOM 18204 C C . GLY A 1 19 ? 9.958 7.102 -14.408 1.00 0.00 16 GLY A C 15
ATOM 18205 O O . GLY A 1 19 ? 10.979 7.554 -13.877 1.00 0.00 16 GLY A O 15
ATOM 18209 N N . THR A 1 20 ? 9.524 5.845 -14.203 1.00 0.00 17 THR A N 15
ATOM 18210 C CA . THR A 1 20 ? 10.228 4.873 -13.362 1.00 0.00 17 THR A CA 15
ATOM 18211 C C . THR A 1 20 ? 11.259 4.094 -14.209 1.00 0.00 17 THR A C 15
ATOM 18212 O O . THR A 1 20 ? 11.001 2.970 -14.667 1.00 0.00 17 THR A O 15
ATOM 18223 N N . ALA A 1 21 ? 12.404 4.749 -14.472 1.00 0.00 18 ALA A N 15
ATOM 18224 C CA . ALA A 1 21 ? 13.522 4.165 -15.235 1.00 0.00 18 ALA A CA 15
ATOM 18225 C C . ALA A 1 21 ? 14.511 3.490 -14.272 1.00 0.00 18 ALA A C 15
ATOM 18226 O O . ALA A 1 21 ? 15.013 4.153 -13.352 1.00 0.00 18 ALA A O 15
ATOM 18233 N N . LYS A 1 22 ? 14.746 2.178 -14.489 1.00 0.00 19 LYS A N 15
ATOM 18234 C CA . LYS A 1 22 ? 15.675 1.338 -13.704 1.00 0.00 19 LYS A CA 15
ATOM 18235 C C . LYS A 1 22 ? 15.152 1.121 -12.265 1.00 0.00 19 LYS A C 15
ATOM 18236 O O . LYS A 1 22 ? 14.687 0.027 -11.927 1.00 0.00 19 LYS A O 15
ATOM 18255 N N . THR A 1 23 ? 15.222 2.173 -11.430 1.00 0.00 20 THR A N 15
ATOM 18256 C CA . THR A 1 23 ? 14.720 2.131 -10.057 1.00 0.00 20 THR A CA 15
ATOM 18257 C C . THR A 1 23 ? 13.184 2.196 -10.044 1.00 0.00 20 THR A C 15
ATOM 18258 O O . THR A 1 23 ? 12.578 3.059 -10.688 1.00 0.00 20 THR A O 15
ATOM 18269 N N . ASN A 1 24 ? 12.582 1.259 -9.309 1.00 0.00 21 ASN A N 15
ATOM 18270 C CA . ASN A 1 24 ? 11.125 1.069 -9.238 1.00 0.00 21 ASN A CA 15
ATOM 18271 C C . ASN A 1 24 ? 10.502 1.956 -8.143 1.00 0.00 21 ASN A C 15
ATOM 18272 O O . ASN A 1 24 ? 11.192 2.745 -7.496 1.00 0.00 21 ASN A O 15
ATOM 18283 N N . VAL A 1 25 ? 9.190 1.813 -7.950 1.00 0.00 22 VAL A N 15
ATOM 18284 C CA . VAL A 1 25 ? 8.428 2.550 -6.931 1.00 0.00 22 VAL A CA 15
ATOM 18285 C C . VAL A 1 25 ? 7.563 1.551 -6.152 1.00 0.00 22 VAL A C 15
ATOM 18286 O O . VAL A 1 25 ? 7.246 0.465 -6.675 1.00 0.00 22 VAL A O 15
ATOM 18299 N N . TRP A 1 26 ? 7.176 1.889 -4.910 1.00 0.00 23 TRP A N 15
ATOM 18300 C CA . TRP A 1 26 ? 6.353 1.022 -4.067 1.00 0.00 23 TRP A CA 15
ATOM 18301 C C . TRP A 1 26 ? 4.879 1.265 -4.414 1.00 0.00 23 TRP A C 15
ATOM 18302 O O . TRP A 1 26 ? 4.457 2.415 -4.533 1.00 0.00 23 TRP A O 15
ATOM 18323 N N . VAL A 1 27 ? 4.114 0.188 -4.593 1.00 0.00 24 VAL A N 15
ATOM 18324 C CA . VAL A 1 27 ? 2.662 0.280 -4.762 1.00 0.00 24 VAL A CA 15
ATOM 18325 C C . VAL A 1 27 ? 1.995 -0.111 -3.437 1.00 0.00 24 VAL A C 15
ATOM 18326 O O . VAL A 1 27 ? 2.389 -1.090 -2.791 1.00 0.00 24 VAL A O 15
ATOM 18339 N N . LEU A 1 28 ? 0.975 0.659 -3.069 1.00 0.00 25 LEU A N 15
ATOM 18340 C CA . LEU A 1 28 ? 0.135 0.433 -1.906 1.00 0.00 25 LEU A CA 15
ATOM 18341 C C . LEU A 1 28 ? -1.249 0.159 -2.486 1.00 0.00 25 LEU A C 15
ATOM 18342 O O . LEU A 1 28 ? -1.919 1.073 -2.952 1.00 0.00 25 LEU A O 15
ATOM 18358 N N . GLU A 1 29 ? -1.659 -1.091 -2.437 1.00 0.00 26 GLU A N 15
ATOM 18359 C CA . GLU A 1 29 ? -2.944 -1.512 -3.004 1.00 0.00 26 GLU A CA 15
ATOM 18360 C C . GLU A 1 29 ? -3.809 -2.028 -1.867 1.00 0.00 26 GLU A C 15
ATOM 18361 O O . GLU A 1 29 ? -3.359 -2.864 -1.098 1.00 0.00 26 GLU A O 15
ATOM 18373 N N . PHE A 1 30 ? -5.058 -1.573 -1.777 1.00 0.00 27 PHE A N 15
ATOM 18374 C CA . PHE A 1 30 ? -5.994 -1.996 -0.737 1.00 0.00 27 PHE A CA 15
ATOM 18375 C C . PHE A 1 30 ? -7.406 -2.043 -1.281 1.00 0.00 27 PHE A C 15
ATOM 18376 O O . PHE A 1 30 ? -7.709 -1.447 -2.328 1.00 0.00 27 PHE A O 15
ATOM 18393 N N . ASP A 1 31 ? -8.241 -2.818 -0.582 1.00 0.00 28 ASP A N 15
ATOM 18394 C CA . ASP A 1 31 ? -9.690 -2.852 -0.807 1.00 0.00 28 ASP A CA 15
ATOM 18395 C C . ASP A 1 31 ? -10.228 -1.412 -0.710 1.00 0.00 28 ASP A C 15
ATOM 18396 O O . ASP A 1 31 ? -10.229 -0.857 0.388 1.00 0.00 28 ASP A O 15
ATOM 18405 N N . ALA A 1 32 ? -10.570 -0.789 -1.866 1.00 0.00 29 ALA A N 15
ATOM 18406 C CA . ALA A 1 32 ? -11.058 0.607 -1.960 1.00 0.00 29 ALA A CA 15
ATOM 18407 C C . ALA A 1 32 ? -12.034 0.962 -0.825 1.00 0.00 29 ALA A C 15
ATOM 18408 O O . ALA A 1 32 ? -13.037 0.266 -0.628 1.00 0.00 29 ALA A O 15
ATOM 18415 N N . GLU A 1 33 ? -11.678 2.014 -0.063 1.00 0.00 30 GLU A N 15
ATOM 18416 C CA . GLU A 1 33 ? -12.451 2.489 1.095 1.00 0.00 30 GLU A CA 15
ATOM 18417 C C . GLU A 1 33 ? -13.774 3.146 0.636 1.00 0.00 30 GLU A C 15
ATOM 18418 O O . GLU A 1 33 ? -13.919 4.374 0.580 1.00 0.00 30 GLU A O 15
ATOM 18430 N N . VAL A 1 34 ? -14.719 2.276 0.276 1.00 0.00 31 VAL A N 15
ATOM 18431 C CA . VAL A 1 34 ? -16.045 2.638 -0.219 1.00 0.00 31 VAL A CA 15
ATOM 18432 C C . VAL A 1 34 ? -17.028 1.532 0.230 1.00 0.00 31 VAL A C 15
ATOM 18433 O O . VAL A 1 34 ? -16.683 0.339 0.165 1.00 0.00 31 VAL A O 15
ATOM 18446 N N . PRO A 1 35 ? -18.232 1.897 0.778 1.00 0.00 32 PRO A N 15
ATOM 18447 C CA . PRO A 1 35 ? -19.294 0.909 1.102 1.00 0.00 32 PRO A CA 15
ATOM 18448 C C . PRO A 1 35 ? -19.904 0.282 -0.170 1.00 0.00 32 PRO A C 15
ATOM 18449 O O . PRO A 1 35 ? -19.392 0.479 -1.281 1.00 0.00 32 PRO A O 15
ATOM 18460 N N . ARG A 1 36 ? -21.024 -0.446 -0.009 1.00 0.00 33 ARG A N 15
ATOM 18461 C CA . ARG A 1 36 ? -21.735 -1.070 -1.150 1.00 0.00 33 ARG A CA 15
ATOM 18462 C C . ARG A 1 36 ? -22.446 -0.020 -2.049 1.00 0.00 33 ARG A C 15
ATOM 18463 O O . ARG A 1 36 ? -23.156 -0.383 -2.993 1.00 0.00 33 ARG A O 15
ATOM 18484 N N . LYS A 1 37 ? -22.267 1.274 -1.714 1.00 0.00 34 LYS A N 15
ATOM 18485 C CA . LYS A 1 37 ? -22.656 2.407 -2.557 1.00 0.00 34 LYS A CA 15
ATOM 18486 C C . LYS A 1 37 ? -21.720 2.473 -3.782 1.00 0.00 34 LYS A C 15
ATOM 18487 O O . LYS A 1 37 ? -20.776 3.276 -3.832 1.00 0.00 34 LYS A O 15
ATOM 18506 N N . ILE A 1 38 ? -21.962 1.563 -4.729 1.00 0.00 35 ILE A N 15
ATOM 18507 C CA . ILE A 1 38 ? -21.179 1.409 -5.970 1.00 0.00 35 ILE A CA 15
ATOM 18508 C C . ILE A 1 38 ? -22.131 1.491 -7.172 1.00 0.00 35 ILE A C 15
ATOM 18509 O O . ILE A 1 38 ? -23.353 1.405 -6.996 1.00 0.00 35 ILE A O 15
ATOM 18525 N N . ASP A 1 39 ? -21.576 1.663 -8.385 1.00 0.00 36 ASP A N 15
ATOM 18526 C CA . ASP A 1 39 ? -22.371 1.658 -9.624 1.00 0.00 36 ASP A CA 15
ATOM 18527 C C . ASP A 1 39 ? -22.939 0.245 -9.879 1.00 0.00 36 ASP A C 15
ATOM 18528 O O . ASP A 1 39 ? -22.161 -0.697 -10.040 1.00 0.00 36 ASP A O 15
ATOM 18537 N N . PRO A 1 40 ? -24.304 0.062 -9.902 1.00 0.00 37 PRO A N 15
ATOM 18538 C CA . PRO A 1 40 ? -24.932 -1.233 -10.282 1.00 0.00 37 PRO A CA 15
ATOM 18539 C C . PRO A 1 40 ? -24.578 -1.652 -11.733 1.00 0.00 37 PRO A C 15
ATOM 18540 O O . PRO A 1 40 ? -24.728 -2.820 -12.108 1.00 0.00 37 PRO A O 15
ATOM 18551 N N . ILE A 1 41 ? -24.119 -0.667 -12.533 1.00 0.00 38 ILE A N 15
ATOM 18552 C CA . ILE A 1 41 ? -23.618 -0.879 -13.904 1.00 0.00 38 ILE A CA 15
ATOM 18553 C C . ILE A 1 41 ? -22.344 -1.755 -13.894 1.00 0.00 38 ILE A C 15
ATOM 18554 O O . ILE A 1 41 ? -22.215 -2.696 -14.682 1.00 0.00 38 ILE A O 15
ATOM 18570 N N . MET A 1 42 ? -21.403 -1.424 -12.990 1.00 0.00 39 MET A N 15
ATOM 18571 C CA . MET A 1 42 ? -20.071 -2.078 -12.912 1.00 0.00 39 MET A CA 15
ATOM 18572 C C . MET A 1 42 ? -19.916 -2.864 -11.596 1.00 0.00 39 MET A C 15
ATOM 18573 O O . MET A 1 42 ? -18.802 -3.285 -11.239 1.00 0.00 39 MET A O 15
ATOM 18587 N N . GLY A 1 43 ? -21.048 -3.105 -10.910 1.00 0.00 40 GLY A N 15
ATOM 18588 C CA . GLY A 1 43 ? -21.064 -3.761 -9.597 1.00 0.00 40 GLY A CA 15
ATOM 18589 C C . GLY A 1 43 ? -21.090 -5.280 -9.681 1.00 0.00 40 GLY A C 15
ATOM 18590 O O . GLY A 1 43 ? -21.867 -5.936 -8.983 1.00 0.00 40 GLY A O 15
ATOM 18594 N N . TYR A 1 44 ? -20.213 -5.832 -10.536 1.00 0.00 41 TYR A N 15
ATOM 18595 C CA . TYR A 1 44 ? -20.024 -7.286 -10.696 1.00 0.00 41 TYR A CA 15
ATOM 18596 C C . TYR A 1 44 ? -18.664 -7.558 -11.372 1.00 0.00 41 TYR A C 15
ATOM 18597 O O . TYR A 1 44 ? -17.969 -8.513 -11.018 1.00 0.00 41 TYR A O 15
ATOM 18615 N N . THR A 1 45 ? -18.295 -6.690 -12.335 1.00 0.00 42 THR A N 15
ATOM 18616 C CA . THR A 1 45 ? -16.997 -6.742 -13.031 1.00 0.00 42 THR A CA 15
ATOM 18617 C C . THR A 1 45 ? -15.904 -6.025 -12.200 1.00 0.00 42 THR A C 15
ATOM 18618 O O . THR A 1 45 ? -15.048 -6.679 -11.594 1.00 0.00 42 THR A O 15
ATOM 18629 N N . SER A 1 46 ? -15.984 -4.683 -12.148 1.00 0.00 43 SER A N 15
ATOM 18630 C CA . SER A 1 46 ? -14.999 -3.829 -11.460 1.00 0.00 43 SER A CA 15
ATOM 18631 C C . SER A 1 46 ? -15.133 -3.976 -9.940 1.00 0.00 43 SER A C 15
ATOM 18632 O O . SER A 1 46 ? -14.139 -4.094 -9.215 1.00 0.00 43 SER A O 15
ATOM 18640 N N . SER A 1 47 ? -16.388 -3.967 -9.471 1.00 0.00 44 SER A N 15
ATOM 18641 C CA . SER A 1 47 ? -16.722 -4.188 -8.068 1.00 0.00 44 SER A CA 15
ATOM 18642 C C . SER A 1 47 ? -17.349 -5.584 -7.925 1.00 0.00 44 SER A C 15
ATOM 18643 O O . SER A 1 47 ? -18.570 -5.741 -7.956 1.00 0.00 44 SER A O 15
ATOM 18651 N N . SER A 1 48 ? -16.480 -6.606 -7.842 1.00 0.00 45 SER A N 15
ATOM 18652 C CA . SER A 1 48 ? -16.886 -8.015 -7.701 1.00 0.00 45 SER A CA 15
ATOM 18653 C C . SER A 1 48 ? -17.568 -8.284 -6.336 1.00 0.00 45 SER A C 15
ATOM 18654 O O . SER A 1 48 ? -18.340 -9.240 -6.194 1.00 0.00 45 SER A O 15
ATOM 18662 N N . ASP A 1 49 ? -17.266 -7.431 -5.345 1.00 0.00 46 ASP A N 15
ATOM 18663 C CA . ASP A 1 49 ? -17.826 -7.516 -3.983 1.00 0.00 46 ASP A CA 15
ATOM 18664 C C . ASP A 1 49 ? -18.384 -6.126 -3.568 1.00 0.00 46 ASP A C 15
ATOM 18665 O O . ASP A 1 49 ? -18.823 -5.364 -4.440 1.00 0.00 46 ASP A O 15
ATOM 18674 N N . MET A 1 50 ? -18.382 -5.812 -2.250 1.00 0.00 47 MET A N 15
ATOM 18675 C CA . MET A 1 50 ? -18.812 -4.497 -1.699 1.00 0.00 47 MET A CA 15
ATOM 18676 C C . MET A 1 50 ? -18.110 -3.299 -2.383 1.00 0.00 47 MET A C 15
ATOM 18677 O O . MET A 1 50 ? -18.675 -2.204 -2.482 1.00 0.00 47 MET A O 15
ATOM 18691 N N . LYS A 1 51 ? -16.901 -3.547 -2.889 1.00 0.00 48 LYS A N 15
ATOM 18692 C CA . LYS A 1 51 ? -15.961 -2.503 -3.310 1.00 0.00 48 LYS A CA 15
ATOM 18693 C C . LYS A 1 51 ? -15.075 -3.014 -4.457 1.00 0.00 48 LYS A C 15
ATOM 18694 O O . LYS A 1 51 ? -15.299 -4.104 -5.003 1.00 0.00 48 LYS A O 15
ATOM 18713 N N . GLN A 1 52 ? -14.068 -2.209 -4.814 1.00 0.00 49 GLN A N 15
ATOM 18714 C CA . GLN A 1 52 ? -13.058 -2.560 -5.830 1.00 0.00 49 GLN A CA 15
ATOM 18715 C C . GLN A 1 52 ? -11.661 -2.432 -5.205 1.00 0.00 49 GLN A C 15
ATOM 18716 O O . GLN A 1 52 ? -11.530 -2.481 -3.976 1.00 0.00 49 GLN A O 15
ATOM 18730 N N . GLN A 1 53 ? -10.615 -2.304 -6.036 1.00 0.00 50 GLN A N 15
ATOM 18731 C CA . GLN A 1 53 ? -9.239 -2.048 -5.558 1.00 0.00 50 GLN A CA 15
ATOM 18732 C C . GLN A 1 53 ? -8.848 -0.575 -5.811 1.00 0.00 50 GLN A C 15
ATOM 18733 O O . GLN A 1 53 ? -9.406 0.093 -6.698 1.00 0.00 50 GLN A O 15
ATOM 18747 N N . VAL A 1 54 ? -7.908 -0.081 -5.002 1.00 0.00 51 VAL A N 15
ATOM 18748 C CA . VAL A 1 54 ? -7.309 1.261 -5.153 1.00 0.00 51 VAL A CA 15
ATOM 18749 C C . VAL A 1 54 ? -5.803 1.166 -4.890 1.00 0.00 51 VAL A C 15
ATOM 18750 O O . VAL A 1 54 ? -5.373 0.389 -4.033 1.00 0.00 51 VAL A O 15
ATOM 18763 N N . LYS A 1 55 ? -4.999 1.932 -5.643 1.00 0.00 52 LYS A N 15
ATOM 18764 C CA . LYS A 1 55 ? -3.535 1.868 -5.552 1.00 0.00 52 LYS A CA 15
ATOM 18765 C C . LYS A 1 55 ? -2.889 3.262 -5.583 1.00 0.00 52 LYS A C 15
ATOM 18766 O O . LYS A 1 55 ? -3.241 4.120 -6.398 1.00 0.00 52 LYS A O 15
ATOM 18785 N N . LEU A 1 56 ? -1.954 3.459 -4.642 1.00 0.00 53 LEU A N 15
ATOM 18786 C CA . LEU A 1 56 ? -1.152 4.682 -4.487 1.00 0.00 53 LEU A CA 15
ATOM 18787 C C . LEU A 1 56 ? 0.327 4.294 -4.653 1.00 0.00 53 LEU A C 15
ATOM 18788 O O . LEU A 1 56 ? 0.697 3.166 -4.347 1.00 0.00 53 LEU A O 15
ATOM 18804 N N . THR A 1 57 ? 1.179 5.209 -5.132 1.00 0.00 54 THR A N 15
ATOM 18805 C CA . THR A 1 57 ? 2.624 4.933 -5.300 1.00 0.00 54 THR A CA 15
ATOM 18806 C C . THR A 1 57 ? 3.477 5.873 -4.427 1.00 0.00 54 THR A C 15
ATOM 18807 O O . THR A 1 57 ? 3.254 7.083 -4.413 1.00 0.00 54 THR A O 15
ATOM 18818 N N . PHE A 1 58 ? 4.461 5.295 -3.693 1.00 0.00 55 PHE A N 15
ATOM 18819 C CA . PHE A 1 58 ? 5.360 6.008 -2.757 1.00 0.00 55 PHE A CA 15
ATOM 18820 C C . PHE A 1 58 ? 6.807 5.569 -3.024 1.00 0.00 55 PHE A C 15
ATOM 18821 O O . PHE A 1 58 ? 7.044 4.422 -3.406 1.00 0.00 55 PHE A O 15
ATOM 18838 N N . GLU A 1 59 ? 7.769 6.472 -2.781 1.00 0.00 56 GLU A N 15
ATOM 18839 C CA . GLU A 1 59 ? 9.203 6.221 -3.070 1.00 0.00 56 GLU A CA 15
ATOM 18840 C C . GLU A 1 59 ? 9.802 5.152 -2.129 1.00 0.00 56 GLU A C 15
ATOM 18841 O O . GLU A 1 59 ? 10.744 4.443 -2.508 1.00 0.00 56 GLU A O 15
ATOM 18853 N N . THR A 1 60 ? 9.238 5.043 -0.908 1.00 0.00 57 THR A N 15
ATOM 18854 C CA . THR A 1 60 ? 9.715 4.101 0.130 1.00 0.00 57 THR A CA 15
ATOM 18855 C C . THR A 1 60 ? 8.529 3.358 0.788 1.00 0.00 57 THR A C 15
ATOM 18856 O O . THR A 1 60 ? 7.373 3.801 0.695 1.00 0.00 57 THR A O 15
ATOM 18867 N N . GLN A 1 61 ? 8.849 2.232 1.460 1.00 0.00 58 GLN A N 15
ATOM 18868 C CA . GLN A 1 61 ? 7.892 1.479 2.298 1.00 0.00 58 GLN A CA 15
ATOM 18869 C C . GLN A 1 61 ? 7.365 2.347 3.445 1.00 0.00 58 GLN A C 15
ATOM 18870 O O . GLN A 1 61 ? 6.168 2.330 3.736 1.00 0.00 58 GLN A O 15
ATOM 18884 N N . GLU A 1 62 ? 8.286 3.096 4.076 1.00 0.00 59 GLU A N 15
ATOM 18885 C CA . GLU A 1 62 ? 7.999 3.923 5.260 1.00 0.00 59 GLU A CA 15
ATOM 18886 C C . GLU A 1 62 ? 6.879 4.944 4.986 1.00 0.00 59 GLU A C 15
ATOM 18887 O O . GLU A 1 62 ? 6.059 5.211 5.863 1.00 0.00 59 GLU A O 15
ATOM 18899 N N . GLN A 1 63 ? 6.859 5.510 3.766 1.00 0.00 60 GLN A N 15
ATOM 18900 C CA . GLN A 1 63 ? 5.824 6.475 3.344 1.00 0.00 60 GLN A CA 15
ATOM 18901 C C . GLN A 1 63 ? 4.470 5.777 3.094 1.00 0.00 60 GLN A C 15
ATOM 18902 O O . GLN A 1 63 ? 3.414 6.361 3.350 1.00 0.00 60 GLN A O 15
ATOM 18916 N N . ALA A 1 64 ? 4.501 4.521 2.620 1.00 0.00 61 ALA A N 15
ATOM 18917 C CA . ALA A 1 64 ? 3.273 3.770 2.286 1.00 0.00 61 ALA A CA 15
ATOM 18918 C C . ALA A 1 64 ? 2.575 3.281 3.567 1.00 0.00 61 ALA A C 15
ATOM 18919 O O . ALA A 1 64 ? 1.345 3.333 3.691 1.00 0.00 61 ALA A O 15
ATOM 18926 N N . GLU A 1 65 ? 3.388 2.850 4.537 1.00 0.00 62 GLU A N 15
ATOM 18927 C CA . GLU A 1 65 ? 2.861 2.417 5.841 1.00 0.00 62 GLU A CA 15
ATOM 18928 C C . GLU A 1 65 ? 2.419 3.614 6.675 1.00 0.00 62 GLU A C 15
ATOM 18929 O O . GLU A 1 65 ? 1.481 3.490 7.448 1.00 0.00 62 GLU A O 15
ATOM 18941 N N . ALA A 1 66 ? 3.100 4.767 6.519 1.00 0.00 63 ALA A N 15
ATOM 18942 C CA . ALA A 1 66 ? 2.708 6.034 7.164 1.00 0.00 63 ALA A CA 15
ATOM 18943 C C . ALA A 1 66 ? 1.252 6.409 6.842 1.00 0.00 63 ALA A C 15
ATOM 18944 O O . ALA A 1 66 ? 0.532 6.926 7.702 1.00 0.00 63 ALA A O 15
ATOM 18951 N N . TYR A 1 67 ? 0.836 6.138 5.588 1.00 0.00 64 TYR A N 15
ATOM 18952 C CA . TYR A 1 67 ? -0.534 6.371 5.118 1.00 0.00 64 TYR A CA 15
ATOM 18953 C C . TYR A 1 67 ? -1.521 5.453 5.863 1.00 0.00 64 TYR A C 15
ATOM 18954 O O . TYR A 1 67 ? -2.475 5.931 6.495 1.00 0.00 64 TYR A O 15
ATOM 18972 N N . ALA A 1 68 ? -1.308 4.131 5.730 1.00 0.00 65 ALA A N 15
ATOM 18973 C CA . ALA A 1 68 ? -2.153 3.087 6.335 1.00 0.00 65 ALA A CA 15
ATOM 18974 C C . ALA A 1 68 ? -2.323 3.265 7.864 1.00 0.00 65 ALA A C 15
ATOM 18975 O O . ALA A 1 68 ? -3.443 3.250 8.368 1.00 0.00 65 ALA A O 15
ATOM 18982 N N . GLN A 1 69 ? -1.201 3.468 8.576 1.00 0.00 66 GLN A N 15
ATOM 18983 C CA . GLN A 1 69 ? -1.166 3.615 10.053 1.00 0.00 66 GLN A CA 15
ATOM 18984 C C . GLN A 1 69 ? -1.949 4.857 10.509 1.00 0.00 66 GLN A C 15
ATOM 18985 O O . GLN A 1 69 ? -2.633 4.817 11.535 1.00 0.00 66 GLN A O 15
ATOM 18999 N N . ARG A 1 70 ? -1.823 5.965 9.745 1.00 0.00 67 ARG A N 15
ATOM 19000 C CA . ARG A 1 70 ? -2.578 7.219 9.963 1.00 0.00 67 ARG A CA 15
ATOM 19001 C C . ARG A 1 70 ? -4.094 6.958 10.013 1.00 0.00 67 ARG A C 15
ATOM 19002 O O . ARG A 1 70 ? -4.817 7.553 10.814 1.00 0.00 67 ARG A O 15
ATOM 19023 N N . LYS A 1 71 ? -4.547 6.041 9.158 1.00 0.00 68 LYS A N 15
ATOM 19024 C CA . LYS A 1 71 ? -5.974 5.718 9.015 1.00 0.00 68 LYS A CA 15
ATOM 19025 C C . LYS A 1 71 ? -6.386 4.541 9.905 1.00 0.00 68 LYS A C 15
ATOM 19026 O O . LYS A 1 71 ? -7.581 4.351 10.164 1.00 0.00 68 LYS A O 15
ATOM 19045 N N . GLY A 1 72 ? -5.399 3.752 10.372 1.00 0.00 69 GLY A N 15
ATOM 19046 C CA . GLY A 1 72 ? -5.675 2.510 11.098 1.00 0.00 69 GLY A CA 15
ATOM 19047 C C . GLY A 1 72 ? -5.834 1.312 10.156 1.00 0.00 69 GLY A C 15
ATOM 19048 O O . GLY A 1 72 ? -6.232 0.230 10.601 1.00 0.00 69 GLY A O 15
ATOM 19052 N N . ILE A 1 73 ? -5.563 1.529 8.845 1.00 0.00 70 ILE A N 15
ATOM 19053 C CA . ILE A 1 73 ? -5.636 0.464 7.831 1.00 0.00 70 ILE A CA 15
ATOM 19054 C C . ILE A 1 73 ? -4.640 -0.678 8.165 1.00 0.00 70 ILE A C 15
ATOM 19055 O O . ILE A 1 73 ? -3.415 -0.480 8.186 1.00 0.00 70 ILE A O 15
ATOM 19071 N N . GLU A 1 74 ? -5.250 -1.833 8.489 1.00 0.00 71 GLU A N 15
ATOM 19072 C CA . GLU A 1 74 ? -4.471 -3.079 8.647 1.00 0.00 71 GLU A CA 15
ATOM 19073 C C . GLU A 1 74 ? -3.693 -3.344 7.341 1.00 0.00 71 GLU A C 15
ATOM 19074 O O . GLU A 1 74 ? -4.288 -3.308 6.251 1.00 0.00 71 GLU A O 15
ATOM 19086 N N . TYR A 1 75 ? -2.376 -3.608 7.419 1.00 0.00 72 TYR A N 15
ATOM 19087 C CA . TYR A 1 75 ? -1.532 -3.694 6.215 1.00 0.00 72 TYR A CA 15
ATOM 19088 C C . TYR A 1 75 ? -0.491 -4.821 6.328 1.00 0.00 72 TYR A C 15
ATOM 19089 O O . TYR A 1 75 ? 0.070 -5.068 7.398 1.00 0.00 72 TYR A O 15
ATOM 19107 N N . ARG A 1 76 ? -0.284 -5.522 5.209 1.00 0.00 73 ARG A N 15
ATOM 19108 C CA . ARG A 1 76 ? 0.776 -6.507 5.031 1.00 0.00 73 ARG A CA 15
ATOM 19109 C C . ARG A 1 76 ? 1.877 -5.900 4.154 1.00 0.00 73 ARG A C 15
ATOM 19110 O O . ARG A 1 76 ? 1.607 -5.445 3.043 1.00 0.00 73 ARG A O 15
ATOM 19131 N N . VAL A 1 77 ? 3.104 -5.867 4.670 1.00 0.00 74 VAL A N 15
ATOM 19132 C CA . VAL A 1 77 ? 4.283 -5.526 3.868 1.00 0.00 74 VAL A CA 15
ATOM 19133 C C . VAL A 1 77 ? 4.794 -6.795 3.159 1.00 0.00 74 VAL A C 15
ATOM 19134 O O . VAL A 1 77 ? 4.987 -7.832 3.796 1.00 0.00 74 VAL A O 15
ATOM 19147 N N . ILE A 1 78 ? 4.930 -6.704 1.837 1.00 0.00 75 ILE A N 15
ATOM 19148 C CA . ILE A 1 78 ? 5.584 -7.698 0.980 1.00 0.00 75 ILE A CA 15
ATOM 19149 C C . ILE A 1 78 ? 6.918 -7.086 0.513 1.00 0.00 75 ILE A C 15
ATOM 19150 O O . ILE A 1 78 ? 6.930 -5.976 -0.042 1.00 0.00 75 ILE A O 15
ATOM 19166 N N . LEU A 1 79 ? 8.030 -7.796 0.749 1.00 0.00 76 LEU A N 15
ATOM 19167 C CA . LEU A 1 79 ? 9.358 -7.329 0.342 1.00 0.00 76 LEU A CA 15
ATOM 19168 C C . LEU A 1 79 ? 9.590 -7.560 -1.168 1.00 0.00 76 LEU A C 15
ATOM 19169 O O . LEU A 1 79 ? 9.175 -8.589 -1.712 1.00 0.00 76 LEU A O 15
ATOM 19185 N N . PRO A 1 80 ? 10.258 -6.593 -1.864 1.00 0.00 77 PRO A N 15
ATOM 19186 C CA . PRO A 1 80 ? 10.607 -6.713 -3.295 1.00 0.00 77 PRO A CA 15
ATOM 19187 C C . PRO A 1 80 ? 11.913 -7.501 -3.531 1.00 0.00 77 PRO A C 15
ATOM 19188 O O . PRO A 1 80 ? 12.471 -8.086 -2.601 1.00 0.00 77 PRO A O 15
ATOM 19199 N N . LYS A 1 81 ? 12.404 -7.464 -4.790 1.00 0.00 78 LYS A N 15
ATOM 19200 C CA . LYS A 1 81 ? 13.655 -8.141 -5.209 1.00 0.00 78 LYS A CA 15
ATOM 19201 C C . LYS A 1 81 ? 14.914 -7.501 -4.571 1.00 0.00 78 LYS A C 15
ATOM 19202 O O . LYS A 1 81 ? 16.002 -8.078 -4.629 1.00 0.00 78 LYS A O 15
ATOM 19221 N N . GLU A 1 82 ? 14.746 -6.310 -3.974 1.00 0.00 79 GLU A N 15
ATOM 19222 C CA . GLU A 1 82 ? 15.837 -5.533 -3.360 1.00 0.00 79 GLU A CA 15
ATOM 19223 C C . GLU A 1 82 ? 15.696 -5.548 -1.814 1.00 0.00 79 GLU A C 15
ATOM 19224 O O . GLU A 1 82 ? 16.551 -6.128 -1.128 1.00 0.00 79 GLU A O 15
ATOM 19236 N N . ALA A 1 83 ? 14.602 -4.935 -1.292 1.00 0.00 80 ALA A N 15
ATOM 19237 C CA . ALA A 1 83 ? 14.194 -4.966 0.131 1.00 0.00 80 ALA A CA 15
ATOM 19238 C C . ALA A 1 83 ? 15.219 -4.291 1.068 1.00 0.00 80 ALA A C 15
ATOM 19239 O O . ALA A 1 83 ? 15.024 -3.140 1.477 1.00 0.00 80 ALA A O 15
ATOM 19246 N N . MET A 1 4 ? -9.822 -2.312 6.223 1.00 0.00 1 MET A N 16
ATOM 19247 C CA . MET A 1 4 ? -9.106 -2.331 4.923 1.00 0.00 1 MET A CA 16
ATOM 19248 C C . MET A 1 4 ? -7.776 -3.058 5.120 1.00 0.00 1 MET A C 16
ATOM 19249 O O . MET A 1 4 ? -7.154 -2.908 6.167 1.00 0.00 1 MET A O 16
ATOM 19263 N N . SER A 1 5 ? -7.303 -3.763 4.084 1.00 0.00 2 SER A N 16
ATOM 19264 C CA . SER A 1 5 ? -6.186 -4.722 4.216 1.00 0.00 2 SER A CA 16
ATOM 19265 C C . SER A 1 5 ? -5.192 -4.504 3.071 1.00 0.00 2 SER A C 16
ATOM 19266 O O . SER A 1 5 ? -5.407 -4.975 1.945 1.00 0.00 2 SER A O 16
ATOM 19274 N N . ALA A 1 6 ? -4.146 -3.718 3.354 1.00 0.00 3 ALA A N 16
ATOM 19275 C CA . ALA A 1 6 ? -3.184 -3.269 2.329 1.00 0.00 3 ALA A CA 16
ATOM 19276 C C . ALA A 1 6 ? -1.944 -4.158 2.350 1.00 0.00 3 ALA A C 16
ATOM 19277 O O . ALA A 1 6 ? -1.573 -4.693 3.383 1.00 0.00 3 ALA A O 16
ATOM 19284 N N . LYS A 1 7 ? -1.374 -4.390 1.181 1.00 0.00 4 LYS A N 16
ATOM 19285 C CA . LYS A 1 7 ? -0.060 -4.997 1.014 1.00 0.00 4 LYS A CA 16
ATOM 19286 C C . LYS A 1 7 ? 0.850 -3.919 0.408 1.00 0.00 4 LYS A C 16
ATOM 19287 O O . LYS A 1 7 ? 0.512 -3.309 -0.613 1.00 0.00 4 LYS A O 16
ATOM 19306 N N . ILE A 1 8 ? 1.975 -3.659 1.072 1.00 0.00 5 ILE A N 16
ATOM 19307 C CA . ILE A 1 8 ? 2.945 -2.649 0.635 1.00 0.00 5 ILE A CA 16
ATOM 19308 C C . ILE A 1 8 ? 4.146 -3.392 0.091 1.00 0.00 5 ILE A C 16
ATOM 19309 O O . ILE A 1 8 ? 4.775 -4.142 0.815 1.00 0.00 5 ILE A O 16
ATOM 19325 N N . TYR A 1 9 ? 4.478 -3.145 -1.162 1.00 0.00 6 TYR A N 16
ATOM 19326 C CA . TYR A 1 9 ? 5.534 -3.869 -1.864 1.00 0.00 6 TYR A CA 16
ATOM 19327 C C . TYR A 1 9 ? 6.171 -2.947 -2.878 1.00 0.00 6 TYR A C 16
ATOM 19328 O O . TYR A 1 9 ? 5.733 -1.824 -3.060 1.00 0.00 6 TYR A O 16
ATOM 19346 N N . ARG A 1 10 ? 7.216 -3.434 -3.519 1.00 0.00 7 ARG A N 16
ATOM 19347 C CA . ARG A 1 10 ? 7.887 -2.708 -4.597 1.00 0.00 7 ARG A CA 16
ATOM 19348 C C . ARG A 1 10 ? 7.945 -3.632 -5.824 1.00 0.00 7 ARG A C 16
ATOM 19349 O O . ARG A 1 10 ? 8.769 -4.555 -5.867 1.00 0.00 7 ARG A O 16
ATOM 19370 N N . PRO A 1 11 ? 7.013 -3.436 -6.806 1.00 0.00 8 PRO A N 16
ATOM 19371 C CA . PRO A 1 11 ? 6.852 -4.349 -7.958 1.00 0.00 8 PRO A CA 16
ATOM 19372 C C . PRO A 1 11 ? 8.031 -4.276 -8.950 1.00 0.00 8 PRO A C 16
ATOM 19373 O O . PRO A 1 11 ? 8.412 -3.190 -9.412 1.00 0.00 8 PRO A O 16
ATOM 19384 N N . ALA A 1 12 ? 8.611 -5.448 -9.244 1.00 0.00 9 ALA A N 16
ATOM 19385 C CA . ALA A 1 12 ? 9.602 -5.619 -10.311 1.00 0.00 9 ALA A CA 16
ATOM 19386 C C . ALA A 1 12 ? 8.902 -5.480 -11.676 1.00 0.00 9 ALA A C 16
ATOM 19387 O O . ALA A 1 12 ? 9.378 -4.766 -12.567 1.00 0.00 9 ALA A O 16
ATOM 19394 N N . LYS A 1 13 ? 7.761 -6.182 -11.820 1.00 0.00 10 LYS A N 16
ATOM 19395 C CA . LYS A 1 13 ? 6.857 -6.012 -12.970 1.00 0.00 10 LYS A CA 16
ATOM 19396 C C . LYS A 1 13 ? 5.816 -4.921 -12.634 1.00 0.00 10 LYS A C 16
ATOM 19397 O O . LYS A 1 13 ? 5.034 -5.064 -11.684 1.00 0.00 10 LYS A O 16
ATOM 19416 N N . THR A 1 14 ? 5.840 -3.826 -13.405 1.00 0.00 11 THR A N 16
ATOM 19417 C CA . THR A 1 14 ? 4.970 -2.660 -13.186 1.00 0.00 11 THR A CA 16
ATOM 19418 C C . THR A 1 14 ? 4.837 -1.843 -14.485 1.00 0.00 11 THR A C 16
ATOM 19419 O O . THR A 1 14 ? 5.607 -2.044 -15.436 1.00 0.00 11 THR A O 16
ATOM 19430 N N . ALA A 1 15 ? 3.843 -0.937 -14.518 1.00 0.00 12 ALA A N 16
ATOM 19431 C CA . ALA A 1 15 ? 3.654 0.012 -15.623 1.00 0.00 12 ALA A CA 16
ATOM 19432 C C . ALA A 1 15 ? 4.846 0.982 -15.658 1.00 0.00 12 ALA A C 16
ATOM 19433 O O . ALA A 1 15 ? 4.933 1.906 -14.832 1.00 0.00 12 ALA A O 16
ATOM 19440 N N . MET A 1 16 ? 5.791 0.711 -16.576 1.00 0.00 13 MET A N 16
ATOM 19441 C CA . MET A 1 16 ? 7.050 1.462 -16.690 1.00 0.00 13 MET A CA 16
ATOM 19442 C C . MET A 1 16 ? 6.778 2.935 -17.053 1.00 0.00 13 MET A C 16
ATOM 19443 O O . MET A 1 16 ? 6.023 3.225 -17.990 1.00 0.00 13 MET A O 16
ATOM 19457 N N . GLN A 1 17 ? 7.355 3.854 -16.257 1.00 0.00 14 GLN A N 16
ATOM 19458 C CA . GLN A 1 17 ? 7.289 5.301 -16.518 1.00 0.00 14 GLN A CA 16
ATOM 19459 C C . GLN A 1 17 ? 8.044 5.607 -17.825 1.00 0.00 14 GLN A C 16
ATOM 19460 O O . GLN A 1 17 ? 7.453 6.113 -18.789 1.00 0.00 14 GLN A O 16
ATOM 19474 N N . SER A 1 18 ? 9.347 5.268 -17.828 1.00 0.00 15 SER A N 16
ATOM 19475 C CA . SER A 1 18 ? 10.246 5.430 -18.984 1.00 0.00 15 SER A CA 16
ATOM 19476 C C . SER A 1 18 ? 11.638 4.901 -18.607 1.00 0.00 15 SER A C 16
ATOM 19477 O O . SER A 1 18 ? 12.244 4.120 -19.348 1.00 0.00 15 SER A O 16
ATOM 19485 N N . GLY A 1 19 ? 12.137 5.349 -17.443 1.00 0.00 16 GLY A N 16
ATOM 19486 C CA . GLY A 1 19 ? 13.482 4.991 -16.961 1.00 0.00 16 GLY A CA 16
ATOM 19487 C C . GLY A 1 19 ? 14.209 6.193 -16.386 1.00 0.00 16 GLY A C 16
ATOM 19488 O O . GLY A 1 19 ? 15.123 6.041 -15.565 1.00 0.00 16 GLY A O 16
ATOM 19492 N N . THR A 1 20 ? 13.802 7.398 -16.839 1.00 0.00 17 THR A N 16
ATOM 19493 C CA . THR A 1 20 ? 14.327 8.679 -16.326 1.00 0.00 17 THR A CA 16
ATOM 19494 C C . THR A 1 20 ? 13.904 8.908 -14.852 1.00 0.00 17 THR A C 16
ATOM 19495 O O . THR A 1 20 ? 14.640 9.524 -14.075 1.00 0.00 17 THR A O 16
ATOM 19506 N N . ALA A 1 21 ? 12.710 8.401 -14.488 1.00 0.00 18 ALA A N 16
ATOM 19507 C CA . ALA A 1 21 ? 12.232 8.360 -13.095 1.00 0.00 18 ALA A CA 16
ATOM 19508 C C . ALA A 1 21 ? 12.589 7.002 -12.462 1.00 0.00 18 ALA A C 16
ATOM 19509 O O . ALA A 1 21 ? 13.156 6.136 -13.135 1.00 0.00 18 ALA A O 16
ATOM 19516 N N . LYS A 1 22 ? 12.230 6.815 -11.180 1.00 0.00 19 LYS A N 16
ATOM 19517 C CA . LYS A 1 22 ? 12.625 5.618 -10.396 1.00 0.00 19 LYS A CA 16
ATOM 19518 C C . LYS A 1 22 ? 11.985 4.319 -10.939 1.00 0.00 19 LYS A C 16
ATOM 19519 O O . LYS A 1 22 ? 12.568 3.245 -10.779 1.00 0.00 19 LYS A O 16
ATOM 19538 N N . THR A 1 23 ? 10.800 4.461 -11.578 1.00 0.00 20 THR A N 16
ATOM 19539 C CA . THR A 1 23 ? 9.976 3.366 -12.160 1.00 0.00 20 THR A CA 16
ATOM 19540 C C . THR A 1 23 ? 9.526 2.334 -11.094 1.00 0.00 20 THR A C 16
ATOM 19541 O O . THR A 1 23 ? 8.330 2.269 -10.760 1.00 0.00 20 THR A O 16
ATOM 19552 N N . ASN A 1 24 ? 10.475 1.537 -10.563 1.00 0.00 21 ASN A N 16
ATOM 19553 C CA . ASN A 1 24 ? 10.219 0.650 -9.419 1.00 0.00 21 ASN A CA 16
ATOM 19554 C C . ASN A 1 24 ? 10.095 1.505 -8.145 1.00 0.00 21 ASN A C 16
ATOM 19555 O O . ASN A 1 24 ? 11.093 1.841 -7.503 1.00 0.00 21 ASN A O 16
ATOM 19566 N N . VAL A 1 25 ? 8.867 1.945 -7.875 1.00 0.00 22 VAL A N 16
ATOM 19567 C CA . VAL A 1 25 ? 8.494 2.644 -6.633 1.00 0.00 22 VAL A CA 16
ATOM 19568 C C . VAL A 1 25 ? 7.657 1.688 -5.777 1.00 0.00 22 VAL A C 16
ATOM 19569 O O . VAL A 1 25 ? 7.333 0.586 -6.234 1.00 0.00 22 VAL A O 16
ATOM 19582 N N . TRP A 1 26 ? 7.283 2.078 -4.552 1.00 0.00 23 TRP A N 16
ATOM 19583 C CA . TRP A 1 26 ? 6.529 1.214 -3.640 1.00 0.00 23 TRP A CA 16
ATOM 19584 C C . TRP A 1 26 ? 5.018 1.387 -3.900 1.00 0.00 23 TRP A C 16
ATOM 19585 O O . TRP A 1 26 ? 4.497 2.504 -3.883 1.00 0.00 23 TRP A O 16
ATOM 19606 N N . VAL A 1 27 ? 4.341 0.268 -4.146 1.00 0.00 24 VAL A N 16
ATOM 19607 C CA . VAL A 1 27 ? 2.886 0.262 -4.348 1.00 0.00 24 VAL A CA 16
ATOM 19608 C C . VAL A 1 27 ? 2.180 -0.211 -3.071 1.00 0.00 24 VAL A C 16
ATOM 19609 O O . VAL A 1 27 ? 2.611 -1.169 -2.428 1.00 0.00 24 VAL A O 16
ATOM 19622 N N . LEU A 1 28 ? 1.070 0.462 -2.750 1.00 0.00 25 LEU A N 16
ATOM 19623 C CA . LEU A 1 28 ? 0.199 0.128 -1.633 1.00 0.00 25 LEU A CA 16
ATOM 19624 C C . LEU A 1 28 ? -1.120 -0.277 -2.266 1.00 0.00 25 LEU A C 16
ATOM 19625 O O . LEU A 1 28 ? -1.848 0.571 -2.783 1.00 0.00 25 LEU A O 16
ATOM 19641 N N . GLU A 1 29 ? -1.410 -1.571 -2.237 1.00 0.00 26 GLU A N 16
ATOM 19642 C CA . GLU A 1 29 ? -2.621 -2.121 -2.842 1.00 0.00 26 GLU A CA 16
ATOM 19643 C C . GLU A 1 29 ? -3.474 -2.721 -1.739 1.00 0.00 26 GLU A C 16
ATOM 19644 O O . GLU A 1 29 ? -2.984 -3.541 -0.984 1.00 0.00 26 GLU A O 16
ATOM 19656 N N . PHE A 1 30 ? -4.757 -2.382 -1.694 1.00 0.00 27 PHE A N 16
ATOM 19657 C CA . PHE A 1 30 ? -5.671 -2.822 -0.630 1.00 0.00 27 PHE A CA 16
ATOM 19658 C C . PHE A 1 30 ? -7.017 -3.140 -1.233 1.00 0.00 27 PHE A C 16
ATOM 19659 O O . PHE A 1 30 ? -7.375 -2.565 -2.247 1.00 0.00 27 PHE A O 16
ATOM 19676 N N . ASP A 1 31 ? -7.775 -4.013 -0.576 1.00 0.00 28 ASP A N 16
ATOM 19677 C CA . ASP A 1 31 ? -9.177 -4.253 -0.916 1.00 0.00 28 ASP A CA 16
ATOM 19678 C C . ASP A 1 31 ? -10.022 -3.314 -0.055 1.00 0.00 28 ASP A C 16
ATOM 19679 O O . ASP A 1 31 ? -9.830 -3.258 1.170 1.00 0.00 28 ASP A O 16
ATOM 19688 N N . ALA A 1 32 ? -10.922 -2.556 -0.694 1.00 0.00 29 ALA A N 16
ATOM 19689 C CA . ALA A 1 32 ? -11.798 -1.618 0.021 1.00 0.00 29 ALA A CA 16
ATOM 19690 C C . ALA A 1 32 ? -12.991 -2.328 0.656 1.00 0.00 29 ALA A C 16
ATOM 19691 O O . ALA A 1 32 ? -13.392 -3.416 0.241 1.00 0.00 29 ALA A O 16
ATOM 19698 N N . GLU A 1 33 ? -13.564 -1.651 1.643 1.00 0.00 30 GLU A N 16
ATOM 19699 C CA . GLU A 1 33 ? -14.745 -2.099 2.396 1.00 0.00 30 GLU A CA 16
ATOM 19700 C C . GLU A 1 33 ? -16.057 -1.840 1.609 1.00 0.00 30 GLU A C 16
ATOM 19701 O O . GLU A 1 33 ? -17.151 -1.992 2.167 1.00 0.00 30 GLU A O 16
ATOM 19713 N N . VAL A 1 34 ? -15.927 -1.416 0.325 1.00 0.00 31 VAL A N 16
ATOM 19714 C CA . VAL A 1 34 ? -17.065 -1.238 -0.604 1.00 0.00 31 VAL A CA 16
ATOM 19715 C C . VAL A 1 34 ? -18.033 -2.466 -0.602 1.00 0.00 31 VAL A C 16
ATOM 19716 O O . VAL A 1 34 ? -17.583 -3.613 -0.720 1.00 0.00 31 VAL A O 16
ATOM 19729 N N . PRO A 1 35 ? -19.375 -2.244 -0.401 1.00 0.00 32 PRO A N 16
ATOM 19730 C CA . PRO A 1 35 ? -20.384 -3.327 -0.472 1.00 0.00 32 PRO A CA 16
ATOM 19731 C C . PRO A 1 35 ? -20.614 -3.807 -1.917 1.00 0.00 32 PRO A C 16
ATOM 19732 O O . PRO A 1 35 ? -20.143 -3.179 -2.881 1.00 0.00 32 PRO A O 16
ATOM 19743 N N . ARG A 1 36 ? -21.359 -4.917 -2.050 1.00 0.00 33 ARG A N 16
ATOM 19744 C CA . ARG A 1 36 ? -21.762 -5.469 -3.360 1.00 0.00 33 ARG A CA 16
ATOM 19745 C C . ARG A 1 36 ? -22.661 -4.474 -4.122 1.00 0.00 33 ARG A C 16
ATOM 19746 O O . ARG A 1 36 ? -22.689 -4.476 -5.352 1.00 0.00 33 ARG A O 16
ATOM 19767 N N . LYS A 1 37 ? -23.371 -3.620 -3.362 1.00 0.00 34 LYS A N 16
ATOM 19768 C CA . LYS A 1 37 ? -24.289 -2.618 -3.909 1.00 0.00 34 LYS A CA 16
ATOM 19769 C C . LYS A 1 37 ? -23.489 -1.409 -4.446 1.00 0.00 34 LYS A C 16
ATOM 19770 O O . LYS A 1 37 ? -23.041 -0.554 -3.673 1.00 0.00 34 LYS A O 16
ATOM 19789 N N . ILE A 1 38 ? -23.281 -1.390 -5.775 1.00 0.00 35 ILE A N 16
ATOM 19790 C CA . ILE A 1 38 ? -22.524 -0.334 -6.487 1.00 0.00 35 ILE A CA 16
ATOM 19791 C C . ILE A 1 38 ? -23.398 0.297 -7.591 1.00 0.00 35 ILE A C 16
ATOM 19792 O O . ILE A 1 38 ? -24.560 -0.096 -7.763 1.00 0.00 35 ILE A O 16
ATOM 19808 N N . ASP A 1 39 ? -22.839 1.285 -8.325 1.00 0.00 36 ASP A N 16
ATOM 19809 C CA . ASP A 1 39 ? -23.572 2.023 -9.381 1.00 0.00 36 ASP A CA 16
ATOM 19810 C C . ASP A 1 39 ? -24.058 1.070 -10.495 1.00 0.00 36 ASP A C 16
ATOM 19811 O O . ASP A 1 39 ? -23.245 0.372 -11.090 1.00 0.00 36 ASP A O 16
ATOM 19820 N N . PRO A 1 40 ? -25.399 1.036 -10.783 1.00 0.00 37 PRO A N 16
ATOM 19821 C CA . PRO A 1 40 ? -26.000 0.213 -11.881 1.00 0.00 37 PRO A CA 16
ATOM 19822 C C . PRO A 1 40 ? -25.384 0.476 -13.275 1.00 0.00 37 PRO A C 16
ATOM 19823 O O . PRO A 1 40 ? -25.423 -0.398 -14.147 1.00 0.00 37 PRO A O 16
ATOM 19834 N N . ILE A 1 41 ? -24.836 1.686 -13.476 1.00 0.00 38 ILE A N 16
ATOM 19835 C CA . ILE A 1 41 ? -24.341 2.136 -14.785 1.00 0.00 38 ILE A CA 16
ATOM 19836 C C . ILE A 1 41 ? -22.918 1.587 -15.046 1.00 0.00 38 ILE A C 16
ATOM 19837 O O . ILE A 1 41 ? -22.762 0.539 -15.685 1.00 0.00 38 ILE A O 16
ATOM 19853 N N . MET A 1 42 ? -21.886 2.267 -14.501 1.00 0.00 39 MET A N 16
ATOM 19854 C CA . MET A 1 42 ? -20.470 1.937 -14.782 1.00 0.00 39 MET A CA 16
ATOM 19855 C C . MET A 1 42 ? -19.884 0.960 -13.740 1.00 0.00 39 MET A C 16
ATOM 19856 O O . MET A 1 42 ? -18.697 0.630 -13.804 1.00 0.00 39 MET A O 16
ATOM 19870 N N . GLY A 1 43 ? -20.732 0.482 -12.801 1.00 0.00 40 GLY A N 16
ATOM 19871 C CA . GLY A 1 43 ? -20.313 -0.494 -11.773 1.00 0.00 40 GLY A CA 16
ATOM 19872 C C . GLY A 1 43 ? -19.955 -1.871 -12.336 1.00 0.00 40 GLY A C 16
ATOM 19873 O O . GLY A 1 43 ? -19.365 -2.700 -11.626 1.00 0.00 40 GLY A O 16
ATOM 19877 N N . TYR A 1 44 ? -20.325 -2.117 -13.614 1.00 0.00 41 TYR A N 16
ATOM 19878 C CA . TYR A 1 44 ? -19.898 -3.312 -14.376 1.00 0.00 41 TYR A CA 16
ATOM 19879 C C . TYR A 1 44 ? -18.359 -3.402 -14.414 1.00 0.00 41 TYR A C 16
ATOM 19880 O O . TYR A 1 44 ? -17.779 -4.494 -14.354 1.00 0.00 41 TYR A O 16
ATOM 19898 N N . THR A 1 45 ? -17.722 -2.227 -14.507 1.00 0.00 42 THR A N 16
ATOM 19899 C CA . THR A 1 45 ? -16.277 -2.061 -14.384 1.00 0.00 42 THR A CA 16
ATOM 19900 C C . THR A 1 45 ? -15.977 -1.291 -13.079 1.00 0.00 42 THR A C 16
ATOM 19901 O O . THR A 1 45 ? -16.103 -0.061 -13.024 1.00 0.00 42 THR A O 16
ATOM 19912 N N . SER A 1 46 ? -15.596 -2.042 -12.029 1.00 0.00 43 SER A N 16
ATOM 19913 C CA . SER A 1 46 ? -15.368 -1.511 -10.662 1.00 0.00 43 SER A CA 16
ATOM 19914 C C . SER A 1 46 ? -14.199 -0.497 -10.610 1.00 0.00 43 SER A C 16
ATOM 19915 O O . SER A 1 46 ? -14.055 0.236 -9.622 1.00 0.00 43 SER A O 16
ATOM 19923 N N . SER A 1 47 ? -13.367 -0.476 -11.673 1.00 0.00 44 SER A N 16
ATOM 19924 C CA . SER A 1 47 ? -12.260 0.475 -11.822 1.00 0.00 44 SER A CA 16
ATOM 19925 C C . SER A 1 47 ? -12.796 1.922 -11.965 1.00 0.00 44 SER A C 16
ATOM 19926 O O . SER A 1 47 ? -13.020 2.410 -13.079 1.00 0.00 44 SER A O 16
ATOM 19934 N N . SER A 1 48 ? -13.039 2.580 -10.817 1.00 0.00 45 SER A N 16
ATOM 19935 C CA . SER A 1 48 ? -13.649 3.926 -10.754 1.00 0.00 45 SER A CA 16
ATOM 19936 C C . SER A 1 48 ? -13.098 4.717 -9.552 1.00 0.00 45 SER A C 16
ATOM 19937 O O . SER A 1 48 ? -12.173 4.262 -8.876 1.00 0.00 45 SER A O 16
ATOM 19945 N N . ASP A 1 49 ? -13.671 5.915 -9.307 1.00 0.00 46 ASP A N 16
ATOM 19946 C CA . ASP A 1 49 ? -13.375 6.736 -8.111 1.00 0.00 46 ASP A CA 16
ATOM 19947 C C . ASP A 1 49 ? -14.057 6.161 -6.863 1.00 0.00 46 ASP A C 16
ATOM 19948 O O . ASP A 1 49 ? -13.697 6.531 -5.741 1.00 0.00 46 ASP A O 16
ATOM 19957 N N . MET A 1 50 ? -15.072 5.289 -7.060 1.00 0.00 47 MET A N 16
ATOM 19958 C CA . MET A 1 50 ? -15.626 4.465 -5.968 1.00 0.00 47 MET A CA 16
ATOM 19959 C C . MET A 1 50 ? -14.514 3.591 -5.366 1.00 0.00 47 MET A C 16
ATOM 19960 O O . MET A 1 50 ? -13.695 3.029 -6.115 1.00 0.00 47 MET A O 16
ATOM 19974 N N . LYS A 1 51 ? -14.477 3.527 -4.025 1.00 0.00 48 LYS A N 16
ATOM 19975 C CA . LYS A 1 51 ? -13.561 2.647 -3.280 1.00 0.00 48 LYS A CA 16
ATOM 19976 C C . LYS A 1 51 ? -13.598 1.203 -3.837 1.00 0.00 48 LYS A C 16
ATOM 19977 O O . LYS A 1 51 ? -14.665 0.656 -4.113 1.00 0.00 48 LYS A O 16
ATOM 19996 N N . GLN A 1 52 ? -12.405 0.634 -4.032 1.00 0.00 49 GLN A N 16
ATOM 19997 C CA . GLN A 1 52 ? -12.205 -0.674 -4.680 1.00 0.00 49 GLN A CA 16
ATOM 19998 C C . GLN A 1 52 ? -10.843 -1.254 -4.236 1.00 0.00 49 GLN A C 16
ATOM 19999 O O . GLN A 1 52 ? -10.276 -0.815 -3.227 1.00 0.00 49 GLN A O 16
ATOM 20013 N N . GLN A 1 53 ? -10.326 -2.241 -4.991 1.00 0.00 50 GLN A N 16
ATOM 20014 C CA . GLN A 1 53 ? -8.996 -2.820 -4.754 1.00 0.00 50 GLN A CA 16
ATOM 20015 C C . GLN A 1 53 ? -7.862 -1.860 -5.241 1.00 0.00 50 GLN A C 16
ATOM 20016 O O . GLN A 1 53 ? -6.990 -2.250 -6.025 1.00 0.00 50 GLN A O 16
ATOM 20030 N N . VAL A 1 54 ? -7.840 -0.606 -4.714 1.00 0.00 51 VAL A N 16
ATOM 20031 C CA . VAL A 1 54 ? -7.016 0.512 -5.232 1.00 0.00 51 VAL A CA 16
ATOM 20032 C C . VAL A 1 54 ? -5.501 0.282 -5.003 1.00 0.00 51 VAL A C 16
ATOM 20033 O O . VAL A 1 54 ? -5.103 -0.498 -4.135 1.00 0.00 51 VAL A O 16
ATOM 20046 N N . LYS A 1 55 ? -4.684 1.021 -5.776 1.00 0.00 52 LYS A N 16
ATOM 20047 C CA . LYS A 1 55 ? -3.230 1.073 -5.577 1.00 0.00 52 LYS A CA 16
ATOM 20048 C C . LYS A 1 55 ? -2.745 2.532 -5.580 1.00 0.00 52 LYS A C 16
ATOM 20049 O O . LYS A 1 55 ? -3.210 3.357 -6.373 1.00 0.00 52 LYS A O 16
ATOM 20068 N N . LEU A 1 56 ? -1.850 2.846 -4.637 1.00 0.00 53 LEU A N 16
ATOM 20069 C CA . LEU A 1 56 ? -1.201 4.165 -4.513 1.00 0.00 53 LEU A CA 16
ATOM 20070 C C . LEU A 1 56 ? 0.312 3.957 -4.647 1.00 0.00 53 LEU A C 16
ATOM 20071 O O . LEU A 1 56 ? 0.827 2.945 -4.184 1.00 0.00 53 LEU A O 16
ATOM 20087 N N . THR A 1 57 ? 1.028 4.898 -5.263 1.00 0.00 54 THR A N 16
ATOM 20088 C CA . THR A 1 57 ? 2.484 4.798 -5.464 1.00 0.00 54 THR A CA 16
ATOM 20089 C C . THR A 1 57 ? 3.201 5.852 -4.608 1.00 0.00 54 THR A C 16
ATOM 20090 O O . THR A 1 57 ? 2.845 7.034 -4.642 1.00 0.00 54 THR A O 16
ATOM 20101 N N . PHE A 1 58 ? 4.194 5.407 -3.836 1.00 0.00 55 PHE A N 16
ATOM 20102 C CA . PHE A 1 58 ? 4.985 6.237 -2.916 1.00 0.00 55 PHE A CA 16
ATOM 20103 C C . PHE A 1 58 ? 6.472 6.068 -3.247 1.00 0.00 55 PHE A C 16
ATOM 20104 O O . PHE A 1 58 ? 6.868 5.047 -3.829 1.00 0.00 55 PHE A O 16
ATOM 20121 N N . GLU A 1 59 ? 7.291 7.065 -2.874 1.00 0.00 56 GLU A N 16
ATOM 20122 C CA . GLU A 1 59 ? 8.755 7.048 -3.054 1.00 0.00 56 GLU A CA 16
ATOM 20123 C C . GLU A 1 59 ? 9.411 5.887 -2.280 1.00 0.00 56 GLU A C 16
ATOM 20124 O O . GLU A 1 59 ? 10.298 5.204 -2.797 1.00 0.00 56 GLU A O 16
ATOM 20136 N N . THR A 1 60 ? 8.934 5.672 -1.044 1.00 0.00 57 THR A N 16
ATOM 20137 C CA . THR A 1 60 ? 9.507 4.702 -0.098 1.00 0.00 57 THR A CA 16
ATOM 20138 C C . THR A 1 60 ? 8.382 3.914 0.594 1.00 0.00 57 THR A C 16
ATOM 20139 O O . THR A 1 60 ? 7.199 4.288 0.514 1.00 0.00 57 THR A O 16
ATOM 20150 N N . GLN A 1 61 ? 8.781 2.833 1.291 1.00 0.00 58 GLN A N 16
ATOM 20151 C CA . GLN A 1 61 ? 7.876 2.027 2.132 1.00 0.00 58 GLN A CA 16
ATOM 20152 C C . GLN A 1 61 ? 7.327 2.867 3.284 1.00 0.00 58 GLN A C 16
ATOM 20153 O O . GLN A 1 61 ? 6.161 2.731 3.651 1.00 0.00 58 GLN A O 16
ATOM 20167 N N . GLU A 1 62 ? 8.194 3.746 3.827 1.00 0.00 59 GLU A N 16
ATOM 20168 C CA . GLU A 1 62 ? 7.888 4.579 4.997 1.00 0.00 59 GLU A CA 16
ATOM 20169 C C . GLU A 1 62 ? 6.666 5.473 4.756 1.00 0.00 59 GLU A C 16
ATOM 20170 O O . GLU A 1 62 ? 5.834 5.651 5.645 1.00 0.00 59 GLU A O 16
ATOM 20182 N N . GLN A 1 63 ? 6.583 6.044 3.552 1.00 0.00 60 GLN A N 16
ATOM 20183 C CA . GLN A 1 63 ? 5.476 6.925 3.160 1.00 0.00 60 GLN A CA 16
ATOM 20184 C C . GLN A 1 63 ? 4.155 6.143 2.982 1.00 0.00 60 GLN A C 16
ATOM 20185 O O . GLN A 1 63 ? 3.073 6.685 3.215 1.00 0.00 60 GLN A O 16
ATOM 20199 N N . ALA A 1 64 ? 4.261 4.864 2.596 1.00 0.00 61 ALA A N 16
ATOM 20200 C CA . ALA A 1 64 ? 3.094 3.987 2.386 1.00 0.00 61 ALA A CA 16
ATOM 20201 C C . ALA A 1 64 ? 2.536 3.492 3.730 1.00 0.00 61 ALA A C 16
ATOM 20202 O O . ALA A 1 64 ? 1.322 3.464 3.946 1.00 0.00 61 ALA A O 16
ATOM 20209 N N . GLU A 1 65 ? 3.449 3.139 4.644 1.00 0.00 62 GLU A N 16
ATOM 20210 C CA . GLU A 1 65 ? 3.076 2.593 5.961 1.00 0.00 62 GLU A CA 16
ATOM 20211 C C . GLU A 1 65 ? 2.517 3.698 6.866 1.00 0.00 62 GLU A C 16
ATOM 20212 O O . GLU A 1 65 ? 1.556 3.464 7.594 1.00 0.00 62 GLU A O 16
ATOM 20224 N N . ALA A 1 66 ? 3.113 4.906 6.792 1.00 0.00 63 ALA A N 16
ATOM 20225 C CA . ALA A 1 66 ? 2.595 6.114 7.468 1.00 0.00 63 ALA A CA 16
ATOM 20226 C C . ALA A 1 66 ? 1.165 6.459 7.017 1.00 0.00 63 ALA A C 16
ATOM 20227 O O . ALA A 1 66 ? 0.359 6.917 7.827 1.00 0.00 63 ALA A O 16
ATOM 20234 N N . TYR A 1 67 ? 0.873 6.227 5.721 1.00 0.00 64 TYR A N 16
ATOM 20235 C CA . TYR A 1 67 ? -0.468 6.429 5.154 1.00 0.00 64 TYR A CA 16
ATOM 20236 C C . TYR A 1 67 ? -1.462 5.451 5.795 1.00 0.00 64 TYR A C 16
ATOM 20237 O O . TYR A 1 67 ? -2.472 5.871 6.370 1.00 0.00 64 TYR A O 16
ATOM 20255 N N . ALA A 1 68 ? -1.166 4.144 5.663 1.00 0.00 65 ALA A N 16
ATOM 20256 C CA . ALA A 1 68 ? -2.009 3.042 6.155 1.00 0.00 65 ALA A CA 16
ATOM 20257 C C . ALA A 1 68 ? -2.352 3.188 7.652 1.00 0.00 65 ALA A C 16
ATOM 20258 O O . ALA A 1 68 ? -3.517 3.128 8.025 1.00 0.00 65 ALA A O 16
ATOM 20265 N N . GLN A 1 69 ? -1.322 3.420 8.484 1.00 0.00 66 GLN A N 16
ATOM 20266 C CA . GLN A 1 69 ? -1.470 3.579 9.954 1.00 0.00 66 GLN A CA 16
ATOM 20267 C C . GLN A 1 69 ? -2.378 4.774 10.295 1.00 0.00 66 GLN A C 16
ATOM 20268 O O . GLN A 1 69 ? -3.217 4.685 11.195 1.00 0.00 66 GLN A O 16
ATOM 20282 N N . ARG A 1 70 ? -2.188 5.890 9.569 1.00 0.00 67 ARG A N 16
ATOM 20283 C CA . ARG A 1 70 ? -2.966 7.135 9.720 1.00 0.00 67 ARG A CA 16
ATOM 20284 C C . ARG A 1 70 ? -4.457 6.900 9.410 1.00 0.00 67 ARG A C 16
ATOM 20285 O O . ARG A 1 70 ? -5.328 7.569 9.964 1.00 0.00 67 ARG A O 16
ATOM 20306 N N . LYS A 1 71 ? -4.731 5.943 8.512 1.00 0.00 68 LYS A N 16
ATOM 20307 C CA . LYS A 1 71 ? -6.106 5.567 8.121 1.00 0.00 68 LYS A CA 16
ATOM 20308 C C . LYS A 1 71 ? -6.626 4.384 8.968 1.00 0.00 68 LYS A C 16
ATOM 20309 O O . LYS A 1 71 ? -7.824 4.102 8.970 1.00 0.00 68 LYS A O 16
ATOM 20328 N N . GLY A 1 72 ? -5.705 3.700 9.681 1.00 0.00 69 GLY A N 16
ATOM 20329 C CA . GLY A 1 72 ? -6.040 2.495 10.449 1.00 0.00 69 GLY A CA 16
ATOM 20330 C C . GLY A 1 72 ? -5.957 1.214 9.618 1.00 0.00 69 GLY A C 16
ATOM 20331 O O . GLY A 1 72 ? -6.282 0.129 10.116 1.00 0.00 69 GLY A O 16
ATOM 20335 N N . ILE A 1 73 ? -5.555 1.360 8.337 1.00 0.00 70 ILE A N 16
ATOM 20336 C CA . ILE A 1 73 ? -5.396 0.225 7.412 1.00 0.00 70 ILE A CA 16
ATOM 20337 C C . ILE A 1 73 ? -4.305 -0.762 7.918 1.00 0.00 70 ILE A C 16
ATOM 20338 O O . ILE A 1 73 ? -3.119 -0.421 8.016 1.00 0.00 70 ILE A O 16
ATOM 20354 N N . GLU A 1 74 ? -4.799 -1.955 8.304 1.00 0.00 71 GLU A N 16
ATOM 20355 C CA . GLU A 1 74 ? -3.896 -3.099 8.605 1.00 0.00 71 GLU A CA 16
ATOM 20356 C C . GLU A 1 74 ? -3.098 -3.447 7.323 1.00 0.00 71 GLU A C 16
ATOM 20357 O O . GLU A 1 74 ? -3.696 -3.525 6.244 1.00 0.00 71 GLU A O 16
ATOM 20369 N N . TYR A 1 75 ? -1.762 -3.641 7.413 1.00 0.00 72 TYR A N 16
ATOM 20370 C CA . TYR A 1 75 ? -0.919 -3.801 6.207 1.00 0.00 72 TYR A CA 16
ATOM 20371 C C . TYR A 1 75 ? 0.146 -4.899 6.370 1.00 0.00 72 TYR A C 16
ATOM 20372 O O . TYR A 1 75 ? 0.706 -5.095 7.450 1.00 0.00 72 TYR A O 16
ATOM 20390 N N . ARG A 1 76 ? 0.401 -5.617 5.273 1.00 0.00 73 ARG A N 16
ATOM 20391 C CA . ARG A 1 76 ? 1.460 -6.620 5.156 1.00 0.00 73 ARG A CA 16
ATOM 20392 C C . ARG A 1 76 ? 2.544 -6.079 4.211 1.00 0.00 73 ARG A C 16
ATOM 20393 O O . ARG A 1 76 ? 2.287 -5.915 3.019 1.00 0.00 73 ARG A O 16
ATOM 20414 N N . VAL A 1 77 ? 3.730 -5.755 4.745 1.00 0.00 74 VAL A N 16
ATOM 20415 C CA . VAL A 1 77 ? 4.863 -5.304 3.915 1.00 0.00 74 VAL A CA 16
ATOM 20416 C C . VAL A 1 77 ? 5.633 -6.512 3.337 1.00 0.00 74 VAL A C 16
ATOM 20417 O O . VAL A 1 77 ? 5.987 -7.456 4.056 1.00 0.00 74 VAL A O 16
ATOM 20430 N N . ILE A 1 78 ? 5.835 -6.468 2.017 1.00 0.00 75 ILE A N 16
ATOM 20431 C CA . ILE A 1 78 ? 6.658 -7.400 1.248 1.00 0.00 75 ILE A CA 16
ATOM 20432 C C . ILE A 1 78 ? 7.760 -6.553 0.597 1.00 0.00 75 ILE A C 16
ATOM 20433 O O . ILE A 1 78 ? 7.469 -5.552 -0.054 1.00 0.00 75 ILE A O 16
ATOM 20449 N N . LEU A 1 79 ? 9.018 -6.930 0.801 1.00 0.00 76 LEU A N 16
ATOM 20450 C CA . LEU A 1 79 ? 10.161 -6.231 0.199 1.00 0.00 76 LEU A CA 16
ATOM 20451 C C . LEU A 1 79 ? 10.294 -6.610 -1.294 1.00 0.00 76 LEU A C 16
ATOM 20452 O O . LEU A 1 79 ? 9.744 -7.642 -1.710 1.00 0.00 76 LEU A O 16
ATOM 20468 N N . PRO A 1 80 ? 11.007 -5.785 -2.141 1.00 0.00 77 PRO A N 16
ATOM 20469 C CA . PRO A 1 80 ? 11.262 -6.146 -3.558 1.00 0.00 77 PRO A CA 16
ATOM 20470 C C . PRO A 1 80 ? 12.082 -7.453 -3.667 1.00 0.00 77 PRO A C 16
ATOM 20471 O O . PRO A 1 80 ? 12.685 -7.901 -2.683 1.00 0.00 77 PRO A O 16
ATOM 20482 N N . LYS A 1 81 ? 12.135 -8.012 -4.881 1.00 0.00 78 LYS A N 16
ATOM 20483 C CA . LYS A 1 81 ? 12.674 -9.376 -5.161 1.00 0.00 78 LYS A CA 16
ATOM 20484 C C . LYS A 1 81 ? 14.213 -9.539 -4.965 1.00 0.00 78 LYS A C 16
ATOM 20485 O O . LYS A 1 81 ? 14.781 -10.564 -5.363 1.00 0.00 78 LYS A O 16
ATOM 20504 N N . GLU A 1 82 ? 14.868 -8.546 -4.344 1.00 0.00 79 GLU A N 16
ATOM 20505 C CA . GLU A 1 82 ? 16.325 -8.540 -4.111 1.00 0.00 79 GLU A CA 16
ATOM 20506 C C . GLU A 1 82 ? 16.679 -7.866 -2.764 1.00 0.00 79 GLU A C 16
ATOM 20507 O O . GLU A 1 82 ? 17.847 -7.580 -2.494 1.00 0.00 79 GLU A O 16
ATOM 20519 N N . ALA A 1 83 ? 15.674 -7.659 -1.896 1.00 0.00 80 ALA A N 16
ATOM 20520 C CA . ALA A 1 83 ? 15.852 -6.933 -0.616 1.00 0.00 80 ALA A CA 16
ATOM 20521 C C . ALA A 1 83 ? 15.827 -7.876 0.603 1.00 0.00 80 ALA A C 16
ATOM 20522 O O . ALA A 1 83 ? 15.698 -7.416 1.744 1.00 0.00 80 ALA A O 16
ATOM 20529 N N . MET A 1 4 ? -9.915 -5.360 6.698 1.00 0.00 1 MET A N 17
ATOM 20530 C CA . MET A 1 4 ? -9.150 -5.685 5.469 1.00 0.00 1 MET A CA 17
ATOM 20531 C C . MET A 1 4 ? -7.659 -5.460 5.735 1.00 0.00 1 MET A C 17
ATOM 20532 O O . MET A 1 4 ? -7.303 -4.643 6.590 1.00 0.00 1 MET A O 17
ATOM 20546 N N . SER A 1 5 ? -6.783 -6.165 4.993 1.00 0.00 2 SER A N 17
ATOM 20547 C CA . SER A 1 5 ? -5.323 -6.113 5.195 1.00 0.00 2 SER A CA 17
ATOM 20548 C C . SER A 1 5 ? -4.617 -5.704 3.893 1.00 0.00 2 SER A C 17
ATOM 20549 O O . SER A 1 5 ? -4.859 -6.307 2.837 1.00 0.00 2 SER A O 17
ATOM 20557 N N . ALA A 1 6 ? -3.773 -4.664 3.971 1.00 0.00 3 ALA A N 17
ATOM 20558 C CA . ALA A 1 6 ? -3.046 -4.123 2.810 1.00 0.00 3 ALA A CA 17
ATOM 20559 C C . ALA A 1 6 ? -1.604 -4.630 2.810 1.00 0.00 3 ALA A C 17
ATOM 20560 O O . ALA A 1 6 ? -0.977 -4.707 3.857 1.00 0.00 3 ALA A O 17
ATOM 20567 N N . LYS A 1 7 ? -1.088 -4.983 1.636 1.00 0.00 4 LYS A N 17
ATOM 20568 C CA . LYS A 1 7 ? 0.291 -5.435 1.464 1.00 0.00 4 LYS A CA 17
ATOM 20569 C C . LYS A 1 7 ? 1.052 -4.300 0.759 1.00 0.00 4 LYS A C 17
ATOM 20570 O O . LYS A 1 7 ? 0.585 -3.755 -0.250 1.00 0.00 4 LYS A O 17
ATOM 20589 N N . ILE A 1 8 ? 2.178 -3.889 1.345 1.00 0.00 5 ILE A N 17
ATOM 20590 C CA . ILE A 1 8 ? 3.055 -2.882 0.749 1.00 0.00 5 ILE A CA 17
ATOM 20591 C C . ILE A 1 8 ? 4.294 -3.592 0.244 1.00 0.00 5 ILE A C 17
ATOM 20592 O O . ILE A 1 8 ? 4.975 -4.274 1.004 1.00 0.00 5 ILE A O 17
ATOM 20608 N N . TYR A 1 9 ? 4.555 -3.434 -1.034 1.00 0.00 6 TYR A N 17
ATOM 20609 C CA . TYR A 1 9 ? 5.709 -4.015 -1.698 1.00 0.00 6 TYR A CA 17
ATOM 20610 C C . TYR A 1 9 ? 6.153 -3.064 -2.802 1.00 0.00 6 TYR A C 17
ATOM 20611 O O . TYR A 1 9 ? 5.524 -2.038 -3.026 1.00 0.00 6 TYR A O 17
ATOM 20629 N N . ARG A 1 10 ? 7.241 -3.405 -3.468 1.00 0.00 7 ARG A N 17
ATOM 20630 C CA . ARG A 1 10 ? 7.740 -2.647 -4.624 1.00 0.00 7 ARG A CA 17
ATOM 20631 C C . ARG A 1 10 ? 8.264 -3.670 -5.641 1.00 0.00 7 ARG A C 17
ATOM 20632 O O . ARG A 1 10 ? 9.393 -4.158 -5.509 1.00 0.00 7 ARG A O 17
ATOM 20653 N N . PRO A 1 11 ? 7.425 -4.055 -6.647 1.00 0.00 8 PRO A N 17
ATOM 20654 C CA . PRO A 1 11 ? 7.733 -5.172 -7.564 1.00 0.00 8 PRO A CA 17
ATOM 20655 C C . PRO A 1 11 ? 8.814 -4.811 -8.601 1.00 0.00 8 PRO A C 17
ATOM 20656 O O . PRO A 1 11 ? 9.370 -3.706 -8.585 1.00 0.00 8 PRO A O 17
ATOM 20667 N N . ALA A 1 12 ? 9.131 -5.776 -9.474 1.00 0.00 9 ALA A N 17
ATOM 20668 C CA . ALA A 1 12 ? 10.099 -5.587 -10.571 1.00 0.00 9 ALA A CA 17
ATOM 20669 C C . ALA A 1 12 ? 9.391 -5.153 -11.878 1.00 0.00 9 ALA A C 17
ATOM 20670 O O . ALA A 1 12 ? 10.041 -4.994 -12.918 1.00 0.00 9 ALA A O 17
ATOM 20677 N N . LYS A 1 13 ? 8.055 -4.959 -11.806 1.00 0.00 10 LYS A N 17
ATOM 20678 C CA . LYS A 1 13 ? 7.244 -4.427 -12.922 1.00 0.00 10 LYS A CA 17
ATOM 20679 C C . LYS A 1 13 ? 6.068 -3.592 -12.386 1.00 0.00 10 LYS A C 17
ATOM 20680 O O . LYS A 1 13 ? 5.627 -3.775 -11.256 1.00 0.00 10 LYS A O 17
ATOM 20699 N N . THR A 1 14 ? 5.550 -2.701 -13.236 1.00 0.00 11 THR A N 17
ATOM 20700 C CA . THR A 1 14 ? 4.325 -1.909 -12.976 1.00 0.00 11 THR A CA 17
ATOM 20701 C C . THR A 1 14 ? 3.554 -1.792 -14.305 1.00 0.00 11 THR A C 17
ATOM 20702 O O . THR A 1 14 ? 2.364 -2.113 -14.387 1.00 0.00 11 THR A O 17
ATOM 20713 N N . ALA A 1 15 ? 4.288 -1.336 -15.335 1.00 0.00 12 ALA A N 17
ATOM 20714 C CA . ALA A 1 15 ? 3.854 -1.317 -16.740 1.00 0.00 12 ALA A CA 17
ATOM 20715 C C . ALA A 1 15 ? 5.119 -1.157 -17.598 1.00 0.00 12 ALA A C 17
ATOM 20716 O O . ALA A 1 15 ? 5.523 -2.067 -18.333 1.00 0.00 12 ALA A O 17
ATOM 20723 N N . MET A 1 16 ? 5.750 0.019 -17.446 1.00 0.00 13 MET A N 17
ATOM 20724 C CA . MET A 1 16 ? 7.126 0.327 -17.906 1.00 0.00 13 MET A CA 17
ATOM 20725 C C . MET A 1 16 ? 7.738 1.306 -16.882 1.00 0.00 13 MET A C 17
ATOM 20726 O O . MET A 1 16 ? 6.997 1.882 -16.061 1.00 0.00 13 MET A O 17
ATOM 20740 N N . GLN A 1 17 ? 9.071 1.488 -16.912 1.00 0.00 14 GLN A N 17
ATOM 20741 C CA . GLN A 1 17 ? 9.766 2.432 -16.010 1.00 0.00 14 GLN A CA 17
ATOM 20742 C C . GLN A 1 17 ? 9.443 3.879 -16.443 1.00 0.00 14 GLN A C 17
ATOM 20743 O O . GLN A 1 17 ? 10.126 4.451 -17.304 1.00 0.00 14 GLN A O 17
ATOM 20757 N N . SER A 1 18 ? 8.346 4.425 -15.887 1.00 0.00 15 SER A N 17
ATOM 20758 C CA . SER A 1 18 ? 7.855 5.771 -16.211 1.00 0.00 15 SER A CA 17
ATOM 20759 C C . SER A 1 18 ? 6.921 6.246 -15.091 1.00 0.00 15 SER A C 17
ATOM 20760 O O . SER A 1 18 ? 6.076 5.474 -14.613 1.00 0.00 15 SER A O 17
ATOM 20768 N N . GLY A 1 19 ? 7.076 7.520 -14.688 1.00 0.00 16 GLY A N 17
ATOM 20769 C CA . GLY A 1 19 ? 6.306 8.096 -13.583 1.00 0.00 16 GLY A CA 17
ATOM 20770 C C . GLY A 1 19 ? 6.649 7.465 -12.235 1.00 0.00 16 GLY A C 17
ATOM 20771 O O . GLY A 1 19 ? 5.792 7.354 -11.357 1.00 0.00 16 GLY A O 17
ATOM 20775 N N . THR A 1 20 ? 7.918 7.035 -12.090 1.00 0.00 17 THR A N 17
ATOM 20776 C CA . THR A 1 20 ? 8.420 6.342 -10.894 1.00 0.00 17 THR A CA 17
ATOM 20777 C C . THR A 1 20 ? 9.614 7.116 -10.292 1.00 0.00 17 THR A C 17
ATOM 20778 O O . THR A 1 20 ? 10.437 7.673 -11.035 1.00 0.00 17 THR A O 17
ATOM 20789 N N . ALA A 1 21 ? 9.690 7.155 -8.940 1.00 0.00 18 ALA A N 17
ATOM 20790 C CA . ALA A 1 21 ? 10.817 7.774 -8.205 1.00 0.00 18 ALA A CA 17
ATOM 20791 C C . ALA A 1 21 ? 12.146 7.075 -8.543 1.00 0.00 18 ALA A C 17
ATOM 20792 O O . ALA A 1 21 ? 13.180 7.726 -8.698 1.00 0.00 18 ALA A O 17
ATOM 20799 N N . LYS A 1 22 ? 12.088 5.737 -8.639 1.00 0.00 19 LYS A N 17
ATOM 20800 C CA . LYS A 1 22 ? 13.227 4.899 -9.048 1.00 0.00 19 LYS A CA 17
ATOM 20801 C C . LYS A 1 22 ? 12.686 3.535 -9.504 1.00 0.00 19 LYS A C 17
ATOM 20802 O O . LYS A 1 22 ? 11.917 2.930 -8.766 1.00 0.00 19 LYS A O 17
ATOM 20821 N N . THR A 1 23 ? 13.086 3.090 -10.716 1.00 0.00 20 THR A N 17
ATOM 20822 C CA . THR A 1 23 ? 12.692 1.789 -11.324 1.00 0.00 20 THR A CA 17
ATOM 20823 C C . THR A 1 23 ? 11.151 1.554 -11.298 1.00 0.00 20 THR A C 17
ATOM 20824 O O . THR A 1 23 ? 10.446 1.884 -12.261 1.00 0.00 20 THR A O 17
ATOM 20835 N N . ASN A 1 24 ? 10.641 1.012 -10.173 1.00 0.00 21 ASN A N 17
ATOM 20836 C CA . ASN A 1 24 ? 9.209 0.775 -9.944 1.00 0.00 21 ASN A CA 17
ATOM 20837 C C . ASN A 1 24 ? 8.807 1.481 -8.654 1.00 0.00 21 ASN A C 17
ATOM 20838 O O . ASN A 1 24 ? 9.638 1.701 -7.767 1.00 0.00 21 ASN A O 17
ATOM 20849 N N . VAL A 1 25 ? 7.537 1.824 -8.547 1.00 0.00 22 VAL A N 17
ATOM 20850 C CA . VAL A 1 25 ? 6.981 2.439 -7.328 1.00 0.00 22 VAL A CA 17
ATOM 20851 C C . VAL A 1 25 ? 6.505 1.366 -6.347 1.00 0.00 22 VAL A C 17
ATOM 20852 O O . VAL A 1 25 ? 6.435 0.171 -6.685 1.00 0.00 22 VAL A O 17
ATOM 20865 N N . TRP A 1 26 ? 6.168 1.809 -5.129 1.00 0.00 23 TRP A N 17
ATOM 20866 C CA . TRP A 1 26 ? 5.668 0.944 -4.070 1.00 0.00 23 TRP A CA 17
ATOM 20867 C C . TRP A 1 26 ? 4.161 0.776 -4.285 1.00 0.00 23 TRP A C 17
ATOM 20868 O O . TRP A 1 26 ? 3.414 1.759 -4.321 1.00 0.00 23 TRP A O 17
ATOM 20889 N N . VAL A 1 27 ? 3.741 -0.471 -4.431 1.00 0.00 24 VAL A N 17
ATOM 20890 C CA . VAL A 1 27 ? 2.342 -0.773 -4.705 1.00 0.00 24 VAL A CA 17
ATOM 20891 C C . VAL A 1 27 ? 1.650 -1.225 -3.408 1.00 0.00 24 VAL A C 17
ATOM 20892 O O . VAL A 1 27 ? 2.215 -1.988 -2.617 1.00 0.00 24 VAL A O 17
ATOM 20905 N N . LEU A 1 28 ? 0.417 -0.738 -3.224 1.00 0.00 25 LEU A N 17
ATOM 20906 C CA . LEU A 1 28 ? -0.407 -0.989 -2.052 1.00 0.00 25 LEU A CA 17
ATOM 20907 C C . LEU A 1 28 ? -1.648 -1.734 -2.526 1.00 0.00 25 LEU A C 17
ATOM 20908 O O . LEU A 1 28 ? -2.543 -1.142 -3.118 1.00 0.00 25 LEU A O 17
ATOM 20924 N N . GLU A 1 29 ? -1.682 -3.029 -2.249 1.00 0.00 26 GLU A N 17
ATOM 20925 C CA . GLU A 1 29 ? -2.762 -3.914 -2.703 1.00 0.00 26 GLU A CA 17
ATOM 20926 C C . GLU A 1 29 ? -3.475 -4.463 -1.477 1.00 0.00 26 GLU A C 17
ATOM 20927 O O . GLU A 1 29 ? -2.832 -4.991 -0.586 1.00 0.00 26 GLU A O 17
ATOM 20939 N N . PHE A 1 30 ? -4.800 -4.378 -1.446 1.00 0.00 27 PHE A N 17
ATOM 20940 C CA . PHE A 1 30 ? -5.605 -4.816 -0.299 1.00 0.00 27 PHE A CA 17
ATOM 20941 C C . PHE A 1 30 ? -6.903 -5.424 -0.774 1.00 0.00 27 PHE A C 17
ATOM 20942 O O . PHE A 1 30 ? -7.353 -5.133 -1.890 1.00 0.00 27 PHE A O 17
ATOM 20959 N N . ASP A 1 31 ? -7.501 -6.275 0.076 1.00 0.00 28 ASP A N 17
ATOM 20960 C CA . ASP A 1 31 ? -8.865 -6.753 -0.130 1.00 0.00 28 ASP A CA 17
ATOM 20961 C C . ASP A 1 31 ? -9.797 -5.543 -0.113 1.00 0.00 28 ASP A C 17
ATOM 20962 O O . ASP A 1 31 ? -10.011 -4.940 0.944 1.00 0.00 28 ASP A O 17
ATOM 20971 N N . ALA A 1 32 ? -10.272 -5.166 -1.304 1.00 0.00 29 ALA A N 17
ATOM 20972 C CA . ALA A 1 32 ? -11.005 -3.923 -1.531 1.00 0.00 29 ALA A CA 17
ATOM 20973 C C . ALA A 1 32 ? -12.221 -3.803 -0.599 1.00 0.00 29 ALA A C 17
ATOM 20974 O O . ALA A 1 32 ? -13.066 -4.695 -0.555 1.00 0.00 29 ALA A O 17
ATOM 20981 N N . GLU A 1 33 ? -12.280 -2.692 0.154 1.00 0.00 30 GLU A N 17
ATOM 20982 C CA . GLU A 1 33 ? -13.436 -2.346 1.004 1.00 0.00 30 GLU A CA 17
ATOM 20983 C C . GLU A 1 33 ? -14.492 -1.574 0.178 1.00 0.00 30 GLU A C 17
ATOM 20984 O O . GLU A 1 33 ? -15.283 -0.791 0.722 1.00 0.00 30 GLU A O 17
ATOM 20996 N N . VAL A 1 34 ? -14.539 -1.855 -1.137 1.00 0.00 31 VAL A N 17
ATOM 20997 C CA . VAL A 1 34 ? -15.380 -1.125 -2.088 1.00 0.00 31 VAL A CA 17
ATOM 20998 C C . VAL A 1 34 ? -16.231 -2.116 -2.928 1.00 0.00 31 VAL A C 17
ATOM 20999 O O . VAL A 1 34 ? -15.687 -3.061 -3.519 1.00 0.00 31 VAL A O 17
ATOM 21012 N N . PRO A 1 35 ? -17.593 -1.964 -2.916 1.00 0.00 32 PRO A N 17
ATOM 21013 C CA . PRO A 1 35 ? -18.489 -2.630 -3.882 1.00 0.00 32 PRO A CA 17
ATOM 21014 C C . PRO A 1 35 ? -18.646 -1.776 -5.160 1.00 0.00 32 PRO A C 17
ATOM 21015 O O . PRO A 1 35 ? -17.706 -1.094 -5.579 1.00 0.00 32 PRO A O 17
ATOM 21026 N N . ARG A 1 36 ? -19.825 -1.861 -5.794 1.00 0.00 33 ARG A N 17
ATOM 21027 C CA . ARG A 1 36 ? -20.228 -0.949 -6.895 1.00 0.00 33 ARG A CA 17
ATOM 21028 C C . ARG A 1 36 ? -20.153 0.544 -6.480 1.00 0.00 33 ARG A C 17
ATOM 21029 O O . ARG A 1 36 ? -19.931 1.413 -7.330 1.00 0.00 33 ARG A O 17
ATOM 21050 N N . LYS A 1 37 ? -20.373 0.825 -5.172 1.00 0.00 34 LYS A N 17
ATOM 21051 C CA . LYS A 1 37 ? -20.339 2.193 -4.637 1.00 0.00 34 LYS A CA 17
ATOM 21052 C C . LYS A 1 37 ? -18.876 2.630 -4.468 1.00 0.00 34 LYS A C 17
ATOM 21053 O O . LYS A 1 37 ? -18.244 2.376 -3.432 1.00 0.00 34 LYS A O 17
ATOM 21072 N N . ILE A 1 38 ? -18.346 3.247 -5.530 1.00 0.00 35 ILE A N 17
ATOM 21073 C CA . ILE A 1 38 ? -16.918 3.557 -5.671 1.00 0.00 35 ILE A CA 17
ATOM 21074 C C . ILE A 1 38 ? -16.603 5.020 -5.312 1.00 0.00 35 ILE A C 17
ATOM 21075 O O . ILE A 1 38 ? -17.469 5.893 -5.422 1.00 0.00 35 ILE A O 17
ATOM 21091 N N . ASP A 1 39 ? -15.358 5.276 -4.872 1.00 0.00 36 ASP A N 17
ATOM 21092 C CA . ASP A 1 39 ? -14.855 6.648 -4.654 1.00 0.00 36 ASP A CA 17
ATOM 21093 C C . ASP A 1 39 ? -14.517 7.310 -6.004 1.00 0.00 36 ASP A C 17
ATOM 21094 O O . ASP A 1 39 ? -14.041 6.626 -6.914 1.00 0.00 36 ASP A O 17
ATOM 21103 N N . PRO A 1 40 ? -14.728 8.660 -6.150 1.00 0.00 37 PRO A N 17
ATOM 21104 C CA . PRO A 1 40 ? -14.298 9.411 -7.364 1.00 0.00 37 PRO A CA 17
ATOM 21105 C C . PRO A 1 40 ? -12.750 9.513 -7.481 1.00 0.00 37 PRO A C 17
ATOM 21106 O O . PRO A 1 40 ? -12.224 10.030 -8.477 1.00 0.00 37 PRO A O 17
ATOM 21117 N N . ILE A 1 41 ? -12.038 9.031 -6.436 1.00 0.00 38 ILE A N 17
ATOM 21118 C CA . ILE A 1 41 ? -10.572 8.916 -6.437 1.00 0.00 38 ILE A CA 17
ATOM 21119 C C . ILE A 1 41 ? -10.129 7.903 -7.523 1.00 0.00 38 ILE A C 17
ATOM 21120 O O . ILE A 1 41 ? -9.674 8.301 -8.604 1.00 0.00 38 ILE A O 17
ATOM 21136 N N . MET A 1 42 ? -10.323 6.599 -7.236 1.00 0.00 39 MET A N 17
ATOM 21137 C CA . MET A 1 42 ? -9.940 5.501 -8.142 1.00 0.00 39 MET A CA 17
ATOM 21138 C C . MET A 1 42 ? -11.160 5.117 -8.991 1.00 0.00 39 MET A C 17
ATOM 21139 O O . MET A 1 42 ? -11.207 5.400 -10.192 1.00 0.00 39 MET A O 17
ATOM 21153 N N . GLY A 1 43 ? -12.143 4.468 -8.336 1.00 0.00 40 GLY A N 17
ATOM 21154 C CA . GLY A 1 43 ? -13.445 4.191 -8.934 1.00 0.00 40 GLY A CA 17
ATOM 21155 C C . GLY A 1 43 ? -13.422 3.272 -10.142 1.00 0.00 40 GLY A C 17
ATOM 21156 O O . GLY A 1 43 ? -14.353 3.306 -10.957 1.00 0.00 40 GLY A O 17
ATOM 21160 N N . TYR A 1 44 ? -12.378 2.428 -10.256 1.00 0.00 41 TYR A N 17
ATOM 21161 C CA . TYR A 1 44 ? -12.214 1.521 -11.412 1.00 0.00 41 TYR A CA 17
ATOM 21162 C C . TYR A 1 44 ? -12.776 0.112 -11.108 1.00 0.00 41 TYR A C 17
ATOM 21163 O O . TYR A 1 44 ? -12.570 -0.824 -11.893 1.00 0.00 41 TYR A O 17
ATOM 21181 N N . THR A 1 45 ? -13.510 -0.022 -9.980 1.00 0.00 42 THR A N 17
ATOM 21182 C CA . THR A 1 45 ? -14.199 -1.270 -9.598 1.00 0.00 42 THR A CA 17
ATOM 21183 C C . THR A 1 45 ? -15.564 -1.355 -10.335 1.00 0.00 42 THR A C 17
ATOM 21184 O O . THR A 1 45 ? -16.644 -1.335 -9.729 1.00 0.00 42 THR A O 17
ATOM 21195 N N . SER A 1 46 ? -15.480 -1.390 -11.685 1.00 0.00 43 SER A N 17
ATOM 21196 C CA . SER A 1 46 ? -16.641 -1.521 -12.586 1.00 0.00 43 SER A CA 17
ATOM 21197 C C . SER A 1 46 ? -17.192 -2.963 -12.583 1.00 0.00 43 SER A C 17
ATOM 21198 O O . SER A 1 46 ? -18.279 -3.220 -13.115 1.00 0.00 43 SER A O 17
ATOM 21206 N N . SER A 1 47 ? -16.404 -3.887 -11.997 1.00 0.00 44 SER A N 17
ATOM 21207 C CA . SER A 1 47 ? -16.770 -5.298 -11.793 1.00 0.00 44 SER A CA 17
ATOM 21208 C C . SER A 1 47 ? -18.095 -5.421 -11.011 1.00 0.00 44 SER A C 17
ATOM 21209 O O . SER A 1 47 ? -18.962 -6.225 -11.372 1.00 0.00 44 SER A O 17
ATOM 21217 N N . SER A 1 48 ? -18.216 -4.608 -9.928 1.00 0.00 45 SER A N 17
ATOM 21218 C CA . SER A 1 48 ? -19.421 -4.531 -9.062 1.00 0.00 45 SER A CA 17
ATOM 21219 C C . SER A 1 48 ? -19.703 -5.877 -8.333 1.00 0.00 45 SER A C 17
ATOM 21220 O O . SER A 1 48 ? -20.757 -6.060 -7.719 1.00 0.00 45 SER A O 17
ATOM 21228 N N . ASP A 1 49 ? -18.729 -6.798 -8.365 1.00 0.00 46 ASP A N 17
ATOM 21229 C CA . ASP A 1 49 ? -18.911 -8.181 -7.900 1.00 0.00 46 ASP A CA 17
ATOM 21230 C C . ASP A 1 49 ? -18.508 -8.301 -6.414 1.00 0.00 46 ASP A C 17
ATOM 21231 O O . ASP A 1 49 ? -17.396 -8.745 -6.095 1.00 0.00 46 ASP A O 17
ATOM 21240 N N . MET A 1 50 ? -19.421 -7.832 -5.528 1.00 0.00 47 MET A N 17
ATOM 21241 C CA . MET A 1 50 ? -19.249 -7.810 -4.050 1.00 0.00 47 MET A CA 17
ATOM 21242 C C . MET A 1 50 ? -18.065 -6.900 -3.638 1.00 0.00 47 MET A C 17
ATOM 21243 O O . MET A 1 50 ? -18.274 -5.812 -3.101 1.00 0.00 47 MET A O 17
ATOM 21257 N N . LYS A 1 51 ? -16.835 -7.399 -3.848 1.00 0.00 48 LYS A N 17
ATOM 21258 C CA . LYS A 1 51 ? -15.583 -6.625 -3.731 1.00 0.00 48 LYS A CA 17
ATOM 21259 C C . LYS A 1 51 ? -14.440 -7.415 -4.390 1.00 0.00 48 LYS A C 17
ATOM 21260 O O . LYS A 1 51 ? -14.431 -8.653 -4.362 1.00 0.00 48 LYS A O 17
ATOM 21279 N N . GLN A 1 52 ? -13.499 -6.697 -5.012 1.00 0.00 49 GLN A N 17
ATOM 21280 C CA . GLN A 1 52 ? -12.277 -7.292 -5.588 1.00 0.00 49 GLN A CA 17
ATOM 21281 C C . GLN A 1 52 ? -11.103 -7.063 -4.610 1.00 0.00 49 GLN A C 17
ATOM 21282 O O . GLN A 1 52 ? -11.313 -6.985 -3.395 1.00 0.00 49 GLN A O 17
ATOM 21296 N N . GLN A 1 53 ? -9.867 -7.021 -5.132 1.00 0.00 50 GLN A N 17
ATOM 21297 C CA . GLN A 1 53 ? -8.696 -6.514 -4.403 1.00 0.00 50 GLN A CA 17
ATOM 21298 C C . GLN A 1 53 ? -8.069 -5.391 -5.238 1.00 0.00 50 GLN A C 17
ATOM 21299 O O . GLN A 1 53 ? -7.395 -5.674 -6.239 1.00 0.00 50 GLN A O 17
ATOM 21313 N N . VAL A 1 54 ? -8.334 -4.112 -4.889 1.00 0.00 51 VAL A N 17
ATOM 21314 C CA . VAL A 1 54 ? -7.786 -2.957 -5.623 1.00 0.00 51 VAL A CA 17
ATOM 21315 C C . VAL A 1 54 ? -6.353 -2.637 -5.159 1.00 0.00 51 VAL A C 17
ATOM 21316 O O . VAL A 1 54 ? -5.910 -3.093 -4.092 1.00 0.00 51 VAL A O 17
ATOM 21329 N N . LYS A 1 55 ? -5.653 -1.838 -5.978 1.00 0.00 52 LYS A N 17
ATOM 21330 C CA . LYS A 1 55 ? -4.262 -1.473 -5.694 1.00 0.00 52 LYS A CA 17
ATOM 21331 C C . LYS A 1 55 ? -3.929 -0.052 -6.165 1.00 0.00 52 LYS A C 17
ATOM 21332 O O . LYS A 1 55 ? -4.402 0.412 -7.206 1.00 0.00 52 LYS A O 17
ATOM 21351 N N . LEU A 1 56 ? -3.102 0.615 -5.349 1.00 0.00 53 LEU A N 17
ATOM 21352 C CA . LEU A 1 56 ? -2.651 2.002 -5.528 1.00 0.00 53 LEU A CA 17
ATOM 21353 C C . LEU A 1 56 ? -1.131 1.987 -5.725 1.00 0.00 53 LEU A C 17
ATOM 21354 O O . LEU A 1 56 ? -0.473 1.019 -5.352 1.00 0.00 53 LEU A O 17
ATOM 21370 N N . THR A 1 57 ? -0.565 3.040 -6.327 1.00 0.00 54 THR A N 17
ATOM 21371 C CA . THR A 1 57 ? 0.888 3.200 -6.494 1.00 0.00 54 THR A CA 17
ATOM 21372 C C . THR A 1 57 ? 1.376 4.520 -5.856 1.00 0.00 54 THR A C 17
ATOM 21373 O O . THR A 1 57 ? 0.757 5.574 -6.036 1.00 0.00 54 THR A O 17
ATOM 21384 N N . PHE A 1 58 ? 2.479 4.427 -5.093 1.00 0.00 55 PHE A N 17
ATOM 21385 C CA . PHE A 1 58 ? 3.093 5.567 -4.370 1.00 0.00 55 PHE A CA 17
ATOM 21386 C C . PHE A 1 58 ? 4.618 5.550 -4.565 1.00 0.00 55 PHE A C 17
ATOM 21387 O O . PHE A 1 58 ? 5.195 4.485 -4.740 1.00 0.00 55 PHE A O 17
ATOM 21404 N N . GLU A 1 59 ? 5.264 6.732 -4.483 1.00 0.00 56 GLU A N 17
ATOM 21405 C CA . GLU A 1 59 ? 6.733 6.871 -4.653 1.00 0.00 56 GLU A CA 17
ATOM 21406 C C . GLU A 1 59 ? 7.500 6.102 -3.559 1.00 0.00 56 GLU A C 17
ATOM 21407 O O . GLU A 1 59 ? 8.588 5.565 -3.808 1.00 0.00 56 GLU A O 17
ATOM 21419 N N . THR A 1 60 ? 6.894 6.038 -2.355 1.00 0.00 57 THR A N 17
ATOM 21420 C CA . THR A 1 60 ? 7.513 5.442 -1.158 1.00 0.00 57 THR A CA 17
ATOM 21421 C C . THR A 1 60 ? 6.517 4.542 -0.409 1.00 0.00 57 THR A C 17
ATOM 21422 O O . THR A 1 60 ? 5.292 4.637 -0.598 1.00 0.00 57 THR A O 17
ATOM 21433 N N . GLN A 1 61 ? 7.083 3.678 0.454 1.00 0.00 58 GLN A N 17
ATOM 21434 C CA . GLN A 1 61 ? 6.338 2.855 1.425 1.00 0.00 58 GLN A CA 17
ATOM 21435 C C . GLN A 1 61 ? 5.515 3.741 2.368 1.00 0.00 58 GLN A C 17
ATOM 21436 O O . GLN A 1 61 ? 4.366 3.426 2.689 1.00 0.00 58 GLN A O 17
ATOM 21450 N N . GLU A 1 62 ? 6.155 4.844 2.799 1.00 0.00 59 GLU A N 17
ATOM 21451 C CA . GLU A 1 62 ? 5.599 5.835 3.737 1.00 0.00 59 GLU A CA 17
ATOM 21452 C C . GLU A 1 62 ? 4.189 6.301 3.336 1.00 0.00 59 GLU A C 17
ATOM 21453 O O . GLU A 1 62 ? 3.293 6.373 4.173 1.00 0.00 59 GLU A O 17
ATOM 21465 N N . GLN A 1 63 ? 4.030 6.648 2.052 1.00 0.00 60 GLN A N 17
ATOM 21466 C CA . GLN A 1 63 ? 2.763 7.155 1.499 1.00 0.00 60 GLN A CA 17
ATOM 21467 C C . GLN A 1 63 ? 1.680 6.053 1.448 1.00 0.00 60 GLN A C 17
ATOM 21468 O O . GLN A 1 63 ? 0.484 6.347 1.581 1.00 0.00 60 GLN A O 17
ATOM 21482 N N . ALA A 1 64 ? 2.104 4.786 1.267 1.00 0.00 61 ALA A N 17
ATOM 21483 C CA . ALA A 1 64 ? 1.181 3.635 1.184 1.00 0.00 61 ALA A CA 17
ATOM 21484 C C . ALA A 1 64 ? 0.643 3.255 2.572 1.00 0.00 61 ALA A C 17
ATOM 21485 O O . ALA A 1 64 ? -0.554 2.975 2.738 1.00 0.00 61 ALA A O 17
ATOM 21492 N N . GLU A 1 65 ? 1.550 3.260 3.566 1.00 0.00 62 GLU A N 17
ATOM 21493 C CA . GLU A 1 65 ? 1.195 2.929 4.955 1.00 0.00 62 GLU A CA 17
ATOM 21494 C C . GLU A 1 65 ? 0.378 4.040 5.601 1.00 0.00 62 GLU A C 17
ATOM 21495 O O . GLU A 1 65 ? -0.542 3.755 6.351 1.00 0.00 62 GLU A O 17
ATOM 21507 N N . ALA A 1 66 ? 0.730 5.304 5.319 1.00 0.00 63 ALA A N 17
ATOM 21508 C CA . ALA A 1 66 ? -0.022 6.468 5.810 1.00 0.00 63 ALA A CA 17
ATOM 21509 C C . ALA A 1 66 ? -1.463 6.494 5.266 1.00 0.00 63 ALA A C 17
ATOM 21510 O O . ALA A 1 66 ? -2.369 6.953 5.964 1.00 0.00 63 ALA A O 17
ATOM 21517 N N . TYR A 1 67 ? -1.662 6.005 4.020 1.00 0.00 64 TYR A N 17
ATOM 21518 C CA . TYR A 1 67 ? -3.009 5.866 3.429 1.00 0.00 64 TYR A CA 17
ATOM 21519 C C . TYR A 1 67 ? -3.814 4.810 4.203 1.00 0.00 64 TYR A C 17
ATOM 21520 O O . TYR A 1 67 ? -4.926 5.084 4.672 1.00 0.00 64 TYR A O 17
ATOM 21538 N N . ALA A 1 68 ? -3.254 3.586 4.284 1.00 0.00 65 ALA A N 17
ATOM 21539 C CA . ALA A 1 68 ? -3.857 2.440 4.978 1.00 0.00 65 ALA A CA 17
ATOM 21540 C C . ALA A 1 68 ? -4.236 2.784 6.440 1.00 0.00 65 ALA A C 17
ATOM 21541 O O . ALA A 1 68 ? -5.360 2.550 6.853 1.00 0.00 65 ALA A O 17
ATOM 21548 N N . GLN A 1 69 ? -3.294 3.390 7.180 1.00 0.00 66 GLN A N 17
ATOM 21549 C CA . GLN A 1 69 ? -3.476 3.763 8.602 1.00 0.00 66 GLN A CA 17
ATOM 21550 C C . GLN A 1 69 ? -4.574 4.832 8.770 1.00 0.00 66 GLN A C 17
ATOM 21551 O O . GLN A 1 69 ? -5.360 4.764 9.721 1.00 0.00 66 GLN A O 17
ATOM 21565 N N . ARG A 1 70 ? -4.611 5.821 7.852 1.00 0.00 67 ARG A N 17
ATOM 21566 C CA . ARG A 1 70 ? -5.671 6.852 7.758 1.00 0.00 67 ARG A CA 17
ATOM 21567 C C . ARG A 1 70 ? -7.067 6.203 7.617 1.00 0.00 67 ARG A C 17
ATOM 21568 O O . ARG A 1 70 ? -8.063 6.719 8.132 1.00 0.00 67 ARG A O 17
ATOM 21589 N N . LYS A 1 71 ? -7.117 5.073 6.899 1.00 0.00 68 LYS A N 17
ATOM 21590 C CA . LYS A 1 71 ? -8.351 4.301 6.671 1.00 0.00 68 LYS A CA 17
ATOM 21591 C C . LYS A 1 71 ? -8.606 3.317 7.833 1.00 0.00 68 LYS A C 17
ATOM 21592 O O . LYS A 1 71 ? -9.748 2.903 8.061 1.00 0.00 68 LYS A O 17
ATOM 21611 N N . GLY A 1 72 ? -7.536 2.949 8.566 1.00 0.00 69 GLY A N 17
ATOM 21612 C CA . GLY A 1 72 ? -7.601 1.907 9.598 1.00 0.00 69 GLY A CA 17
ATOM 21613 C C . GLY A 1 72 ? -7.192 0.531 9.065 1.00 0.00 69 GLY A C 17
ATOM 21614 O O . GLY A 1 72 ? -7.213 -0.456 9.813 1.00 0.00 69 GLY A O 17
ATOM 21618 N N . ILE A 1 73 ? -6.856 0.475 7.756 1.00 0.00 70 ILE A N 17
ATOM 21619 C CA . ILE A 1 73 ? -6.403 -0.768 7.118 1.00 0.00 70 ILE A CA 17
ATOM 21620 C C . ILE A 1 73 ? -5.047 -1.199 7.732 1.00 0.00 70 ILE A C 17
ATOM 21621 O O . ILE A 1 73 ? -4.011 -0.539 7.557 1.00 0.00 70 ILE A O 17
ATOM 21637 N N . GLU A 1 74 ? -5.145 -2.279 8.524 1.00 0.00 71 GLU A N 17
ATOM 21638 C CA . GLU A 1 74 ? -3.940 -2.994 9.013 1.00 0.00 71 GLU A CA 17
ATOM 21639 C C . GLU A 1 74 ? -3.072 -3.400 7.793 1.00 0.00 71 GLU A C 17
ATOM 21640 O O . GLU A 1 74 ? -3.620 -3.834 6.777 1.00 0.00 71 GLU A O 17
ATOM 21652 N N . TYR A 1 75 ? -1.733 -3.286 7.881 1.00 0.00 72 TYR A N 17
ATOM 21653 C CA . TYR A 1 75 ? -0.851 -3.485 6.710 1.00 0.00 72 TYR A CA 17
ATOM 21654 C C . TYR A 1 75 ? 0.388 -4.329 7.068 1.00 0.00 72 TYR A C 17
ATOM 21655 O O . TYR A 1 75 ? 0.923 -4.240 8.177 1.00 0.00 72 TYR A O 17
ATOM 21673 N N . ARG A 1 76 ? 0.828 -5.138 6.102 1.00 0.00 73 ARG A N 17
ATOM 21674 C CA . ARG A 1 76 ? 2.071 -5.913 6.164 1.00 0.00 73 ARG A CA 17
ATOM 21675 C C . ARG A 1 76 ? 2.991 -5.446 5.029 1.00 0.00 73 ARG A C 17
ATOM 21676 O O . ARG A 1 76 ? 2.558 -5.369 3.878 1.00 0.00 73 ARG A O 17
ATOM 21697 N N . VAL A 1 77 ? 4.253 -5.138 5.362 1.00 0.00 74 VAL A N 17
ATOM 21698 C CA . VAL A 1 77 ? 5.258 -4.698 4.379 1.00 0.00 74 VAL A CA 17
ATOM 21699 C C . VAL A 1 77 ? 6.197 -5.864 4.059 1.00 0.00 74 VAL A C 17
ATOM 21700 O O . VAL A 1 77 ? 6.678 -6.553 4.968 1.00 0.00 74 VAL A O 17
ATOM 21713 N N . ILE A 1 78 ? 6.425 -6.076 2.760 1.00 0.00 75 ILE A N 17
ATOM 21714 C CA . ILE A 1 78 ? 7.339 -7.078 2.217 1.00 0.00 75 ILE A CA 17
ATOM 21715 C C . ILE A 1 78 ? 8.464 -6.310 1.505 1.00 0.00 75 ILE A C 17
ATOM 21716 O O . ILE A 1 78 ? 8.184 -5.500 0.606 1.00 0.00 75 ILE A O 17
ATOM 21732 N N . LEU A 1 79 ? 9.720 -6.534 1.932 1.00 0.00 76 LEU A N 17
ATOM 21733 C CA . LEU A 1 79 ? 10.888 -5.864 1.350 1.00 0.00 76 LEU A CA 17
ATOM 21734 C C . LEU A 1 79 ? 11.052 -6.221 -0.144 1.00 0.00 76 LEU A C 17
ATOM 21735 O O . LEU A 1 79 ? 10.863 -7.379 -0.530 1.00 0.00 76 LEU A O 17
ATOM 21751 N N . PRO A 1 80 ? 11.368 -5.212 -1.004 1.00 0.00 77 PRO A N 17
ATOM 21752 C CA . PRO A 1 80 ? 11.525 -5.405 -2.459 1.00 0.00 77 PRO A CA 17
ATOM 21753 C C . PRO A 1 80 ? 12.898 -5.960 -2.878 1.00 0.00 77 PRO A C 17
ATOM 21754 O O . PRO A 1 80 ? 13.790 -6.173 -2.051 1.00 0.00 77 PRO A O 17
ATOM 21765 N N . LYS A 1 81 ? 13.034 -6.151 -4.203 1.00 0.00 78 LYS A N 17
ATOM 21766 C CA . LYS A 1 81 ? 14.267 -6.642 -4.857 1.00 0.00 78 LYS A CA 17
ATOM 21767 C C . LYS A 1 81 ? 15.472 -5.683 -4.659 1.00 0.00 78 LYS A C 17
ATOM 21768 O O . LYS A 1 81 ? 16.623 -6.110 -4.741 1.00 0.00 78 LYS A O 17
ATOM 21787 N N . GLU A 1 82 ? 15.190 -4.395 -4.377 1.00 0.00 79 GLU A N 17
ATOM 21788 C CA . GLU A 1 82 ? 16.221 -3.387 -4.031 1.00 0.00 79 GLU A CA 17
ATOM 21789 C C . GLU A 1 82 ? 15.839 -2.699 -2.706 1.00 0.00 79 GLU A C 17
ATOM 21790 O O . GLU A 1 82 ? 15.759 -1.466 -2.599 1.00 0.00 79 GLU A O 17
ATOM 21802 N N . ALA A 1 83 ? 15.606 -3.544 -1.686 1.00 0.00 80 ALA A N 17
ATOM 21803 C CA . ALA A 1 83 ? 15.271 -3.111 -0.315 1.00 0.00 80 ALA A CA 17
ATOM 21804 C C . ALA A 1 83 ? 16.390 -2.262 0.299 1.00 0.00 80 ALA A C 17
ATOM 21805 O O . ALA A 1 83 ? 16.132 -1.235 0.944 1.00 0.00 80 ALA A O 17
ATOM 21812 N N . MET A 1 4 ? -10.276 -2.944 4.069 1.00 0.00 1 MET A N 18
ATOM 21813 C CA . MET A 1 4 ? -9.024 -2.664 3.337 1.00 0.00 1 MET A CA 18
ATOM 21814 C C . MET A 1 4 ? -7.853 -3.340 4.051 1.00 0.00 1 MET A C 18
ATOM 21815 O O . MET A 1 4 ? -7.677 -3.172 5.263 1.00 0.00 1 MET A O 18
ATOM 21829 N N . SER A 1 5 ? -7.066 -4.108 3.291 1.00 0.00 2 SER A N 18
ATOM 21830 C CA . SER A 1 5 ? -5.841 -4.759 3.768 1.00 0.00 2 SER A CA 18
ATOM 21831 C C . SER A 1 5 ? -4.728 -4.363 2.799 1.00 0.00 2 SER A C 18
ATOM 21832 O O . SER A 1 5 ? -4.776 -4.737 1.622 1.00 0.00 2 SER A O 18
ATOM 21840 N N . ALA A 1 6 ? -3.763 -3.569 3.275 1.00 0.00 3 ALA A N 18
ATOM 21841 C CA . ALA A 1 6 ? -2.756 -2.936 2.408 1.00 0.00 3 ALA A CA 18
ATOM 21842 C C . ALA A 1 6 ? -1.462 -3.750 2.445 1.00 0.00 3 ALA A C 18
ATOM 21843 O O . ALA A 1 6 ? -0.954 -4.075 3.511 1.00 0.00 3 ALA A O 18
ATOM 21850 N N . LYS A 1 7 ? -0.954 -4.112 1.275 1.00 0.00 4 LYS A N 18
ATOM 21851 C CA . LYS A 1 7 ? 0.308 -4.839 1.136 1.00 0.00 4 LYS A CA 18
ATOM 21852 C C . LYS A 1 7 ? 1.323 -3.867 0.534 1.00 0.00 4 LYS A C 18
ATOM 21853 O O . LYS A 1 7 ? 1.077 -3.263 -0.520 1.00 0.00 4 LYS A O 18
ATOM 21872 N N . ILE A 1 8 ? 2.433 -3.655 1.252 1.00 0.00 5 ILE A N 18
ATOM 21873 C CA . ILE A 1 8 ? 3.480 -2.735 0.816 1.00 0.00 5 ILE A CA 18
ATOM 21874 C C . ILE A 1 8 ? 4.602 -3.600 0.290 1.00 0.00 5 ILE A C 18
ATOM 21875 O O . ILE A 1 8 ? 5.190 -4.366 1.041 1.00 0.00 5 ILE A O 18
ATOM 21891 N N . TYR A 1 9 ? 4.931 -3.424 -0.969 1.00 0.00 6 TYR A N 18
ATOM 21892 C CA . TYR A 1 9 ? 5.977 -4.195 -1.636 1.00 0.00 6 TYR A CA 18
ATOM 21893 C C . TYR A 1 9 ? 6.697 -3.278 -2.606 1.00 0.00 6 TYR A C 18
ATOM 21894 O O . TYR A 1 9 ? 6.336 -2.123 -2.748 1.00 0.00 6 TYR A O 18
ATOM 21912 N N . ARG A 1 10 ? 7.723 -3.796 -3.243 1.00 0.00 7 ARG A N 18
ATOM 21913 C CA . ARG A 1 10 ? 8.524 -3.041 -4.197 1.00 0.00 7 ARG A CA 18
ATOM 21914 C C . ARG A 1 10 ? 8.911 -3.985 -5.334 1.00 0.00 7 ARG A C 18
ATOM 21915 O O . ARG A 1 10 ? 9.802 -4.830 -5.160 1.00 0.00 7 ARG A O 18
ATOM 21936 N N . PRO A 1 11 ? 8.200 -3.909 -6.500 1.00 0.00 8 PRO A N 18
ATOM 21937 C CA . PRO A 1 11 ? 8.453 -4.809 -7.624 1.00 0.00 8 PRO A CA 18
ATOM 21938 C C . PRO A 1 11 ? 9.776 -4.447 -8.321 1.00 0.00 8 PRO A C 18
ATOM 21939 O O . PRO A 1 11 ? 9.993 -3.283 -8.674 1.00 0.00 8 PRO A O 18
ATOM 21950 N N . ALA A 1 12 ? 10.661 -5.437 -8.493 1.00 0.00 9 ALA A N 18
ATOM 21951 C CA . ALA A 1 12 ? 11.879 -5.273 -9.306 1.00 0.00 9 ALA A CA 18
ATOM 21952 C C . ALA A 1 12 ? 11.493 -5.077 -10.793 1.00 0.00 9 ALA A C 18
ATOM 21953 O O . ALA A 1 12 ? 12.168 -4.369 -11.542 1.00 0.00 9 ALA A O 18
ATOM 21960 N N . LYS A 1 13 ? 10.348 -5.681 -11.164 1.00 0.00 10 LYS A N 18
ATOM 21961 C CA . LYS A 1 13 ? 9.795 -5.653 -12.529 1.00 0.00 10 LYS A CA 18
ATOM 21962 C C . LYS A 1 13 ? 8.877 -4.428 -12.778 1.00 0.00 10 LYS A C 18
ATOM 21963 O O . LYS A 1 13 ? 8.245 -4.354 -13.839 1.00 0.00 10 LYS A O 18
ATOM 21982 N N . THR A 1 14 ? 8.780 -3.479 -11.806 1.00 0.00 11 THR A N 18
ATOM 21983 C CA . THR A 1 14 ? 7.901 -2.286 -11.951 1.00 0.00 11 THR A CA 18
ATOM 21984 C C . THR A 1 14 ? 8.431 -1.332 -13.044 1.00 0.00 11 THR A C 18
ATOM 21985 O O . THR A 1 14 ? 7.651 -0.622 -13.697 1.00 0.00 11 THR A O 18
ATOM 21996 N N . ALA A 1 15 ? 9.760 -1.353 -13.232 1.00 0.00 12 ALA A N 18
ATOM 21997 C CA . ALA A 1 15 ? 10.475 -0.544 -14.229 1.00 0.00 12 ALA A CA 18
ATOM 21998 C C . ALA A 1 15 ? 11.866 -1.154 -14.476 1.00 0.00 12 ALA A C 18
ATOM 21999 O O . ALA A 1 15 ? 12.344 -1.966 -13.668 1.00 0.00 12 ALA A O 18
ATOM 22006 N N . MET A 1 16 ? 12.494 -0.766 -15.605 1.00 0.00 13 MET A N 18
ATOM 22007 C CA . MET A 1 16 ? 13.837 -1.246 -15.994 1.00 0.00 13 MET A CA 18
ATOM 22008 C C . MET A 1 16 ? 14.894 -0.789 -14.956 1.00 0.00 13 MET A C 18
ATOM 22009 O O . MET A 1 16 ? 15.208 0.399 -14.850 1.00 0.00 13 MET A O 18
ATOM 22023 N N . GLN A 1 17 ? 15.384 -1.754 -14.153 1.00 0.00 14 GLN A N 18
ATOM 22024 C CA . GLN A 1 17 ? 16.385 -1.515 -13.099 1.00 0.00 14 GLN A CA 18
ATOM 22025 C C . GLN A 1 17 ? 17.711 -1.023 -13.705 1.00 0.00 14 GLN A C 18
ATOM 22026 O O . GLN A 1 17 ? 18.489 -1.814 -14.247 1.00 0.00 14 GLN A O 18
ATOM 22040 N N . SER A 1 18 ? 17.947 0.295 -13.606 1.00 0.00 15 SER A N 18
ATOM 22041 C CA . SER A 1 18 ? 19.095 0.979 -14.244 1.00 0.00 15 SER A CA 18
ATOM 22042 C C . SER A 1 18 ? 20.315 1.032 -13.293 1.00 0.00 15 SER A C 18
ATOM 22043 O O . SER A 1 18 ? 21.155 1.941 -13.389 1.00 0.00 15 SER A O 18
ATOM 22051 N N . GLY A 1 19 ? 20.427 0.023 -12.405 1.00 0.00 16 GLY A N 18
ATOM 22052 C CA . GLY A 1 19 ? 21.479 -0.016 -11.388 1.00 0.00 16 GLY A CA 18
ATOM 22053 C C . GLY A 1 19 ? 21.303 1.058 -10.322 1.00 0.00 16 GLY A C 18
ATOM 22054 O O . GLY A 1 19 ? 22.284 1.565 -9.764 1.00 0.00 16 GLY A O 18
ATOM 22058 N N . THR A 1 20 ? 20.035 1.391 -10.036 1.00 0.00 17 THR A N 18
ATOM 22059 C CA . THR A 1 20 ? 19.665 2.442 -9.079 1.00 0.00 17 THR A CA 18
ATOM 22060 C C . THR A 1 20 ? 18.393 2.037 -8.311 1.00 0.00 17 THR A C 18
ATOM 22061 O O . THR A 1 20 ? 17.600 1.199 -8.776 1.00 0.00 17 THR A O 18
ATOM 22072 N N . ALA A 1 21 ? 18.219 2.650 -7.132 1.00 0.00 18 ALA A N 18
ATOM 22073 C CA . ALA A 1 21 ? 17.058 2.435 -6.263 1.00 0.00 18 ALA A CA 18
ATOM 22074 C C . ALA A 1 21 ? 15.809 3.139 -6.824 1.00 0.00 18 ALA A C 18
ATOM 22075 O O . ALA A 1 21 ? 14.694 2.674 -6.611 1.00 0.00 18 ALA A O 18
ATOM 22082 N N . LYS A 1 22 ? 16.019 4.253 -7.554 1.00 0.00 19 LYS A N 18
ATOM 22083 C CA . LYS A 1 22 ? 14.918 5.097 -8.086 1.00 0.00 19 LYS A CA 18
ATOM 22084 C C . LYS A 1 22 ? 14.003 4.315 -9.068 1.00 0.00 19 LYS A C 18
ATOM 22085 O O . LYS A 1 22 ? 12.781 4.504 -9.062 1.00 0.00 19 LYS A O 18
ATOM 22104 N N . THR A 1 23 ? 14.600 3.409 -9.874 1.00 0.00 20 THR A N 18
ATOM 22105 C CA . THR A 1 23 ? 13.856 2.602 -10.880 1.00 0.00 20 THR A CA 18
ATOM 22106 C C . THR A 1 23 ? 12.942 1.531 -10.237 1.00 0.00 20 THR A C 18
ATOM 22107 O O . THR A 1 23 ? 12.191 0.844 -10.936 1.00 0.00 20 THR A O 18
ATOM 22118 N N . ASN A 1 24 ? 13.020 1.392 -8.909 1.00 0.00 21 ASN A N 18
ATOM 22119 C CA . ASN A 1 24 ? 12.094 0.560 -8.129 1.00 0.00 21 ASN A CA 18
ATOM 22120 C C . ASN A 1 24 ? 11.515 1.404 -6.992 1.00 0.00 21 ASN A C 18
ATOM 22121 O O . ASN A 1 24 ? 12.228 1.797 -6.069 1.00 0.00 21 ASN A O 18
ATOM 22132 N N . VAL A 1 25 ? 10.229 1.722 -7.089 1.00 0.00 22 VAL A N 18
ATOM 22133 C CA . VAL A 1 25 ? 9.480 2.407 -6.020 1.00 0.00 22 VAL A CA 18
ATOM 22134 C C . VAL A 1 25 ? 8.556 1.398 -5.333 1.00 0.00 22 VAL A C 18
ATOM 22135 O O . VAL A 1 25 ? 8.315 0.299 -5.867 1.00 0.00 22 VAL A O 18
ATOM 22148 N N . TRP A 1 26 ? 8.033 1.760 -4.157 1.00 0.00 23 TRP A N 18
ATOM 22149 C CA . TRP A 1 26 ? 7.190 0.892 -3.340 1.00 0.00 23 TRP A CA 18
ATOM 22150 C C . TRP A 1 26 ? 5.719 1.106 -3.734 1.00 0.00 23 TRP A C 18
ATOM 22151 O O . TRP A 1 26 ? 5.251 2.238 -3.842 1.00 0.00 23 TRP A O 18
ATOM 22172 N N . VAL A 1 27 ? 5.025 -0.002 -3.948 1.00 0.00 24 VAL A N 18
ATOM 22173 C CA . VAL A 1 27 ? 3.597 0.025 -4.279 1.00 0.00 24 VAL A CA 18
ATOM 22174 C C . VAL A 1 27 ? 2.776 -0.286 -3.013 1.00 0.00 24 VAL A C 18
ATOM 22175 O O . VAL A 1 27 ? 3.137 -1.165 -2.224 1.00 0.00 24 VAL A O 18
ATOM 22188 N N . LEU A 1 28 ? 1.665 0.453 -2.851 1.00 0.00 25 LEU A N 18
ATOM 22189 C CA . LEU A 1 28 ? 0.677 0.272 -1.790 1.00 0.00 25 LEU A CA 18
ATOM 22190 C C . LEU A 1 28 ? -0.567 -0.239 -2.496 1.00 0.00 25 LEU A C 18
ATOM 22191 O O . LEU A 1 28 ? -1.264 0.518 -3.174 1.00 0.00 25 LEU A O 18
ATOM 22207 N N . GLU A 1 29 ? -0.829 -1.521 -2.341 1.00 0.00 26 GLU A N 18
ATOM 22208 C CA . GLU A 1 29 ? -1.914 -2.218 -3.033 1.00 0.00 26 GLU A CA 18
ATOM 22209 C C . GLU A 1 29 ? -2.880 -2.687 -1.948 1.00 0.00 26 GLU A C 18
ATOM 22210 O O . GLU A 1 29 ? -2.463 -3.417 -1.055 1.00 0.00 26 GLU A O 18
ATOM 22222 N N . PHE A 1 30 ? -4.159 -2.331 -2.017 1.00 0.00 27 PHE A N 18
ATOM 22223 C CA . PHE A 1 30 ? -5.111 -2.659 -0.943 1.00 0.00 27 PHE A CA 18
ATOM 22224 C C . PHE A 1 30 ? -6.464 -3.057 -1.497 1.00 0.00 27 PHE A C 18
ATOM 22225 O O . PHE A 1 30 ? -6.848 -2.622 -2.584 1.00 0.00 27 PHE A O 18
ATOM 22242 N N . ASP A 1 31 ? -7.180 -3.875 -0.712 1.00 0.00 28 ASP A N 18
ATOM 22243 C CA . ASP A 1 31 ? -8.581 -4.224 -0.938 1.00 0.00 28 ASP A CA 18
ATOM 22244 C C . ASP A 1 31 ? -9.461 -2.956 -0.927 1.00 0.00 28 ASP A C 18
ATOM 22245 O O . ASP A 1 31 ? -9.915 -2.504 0.128 1.00 0.00 28 ASP A O 18
ATOM 22254 N N . ALA A 1 32 ? -9.642 -2.374 -2.114 1.00 0.00 29 ALA A N 18
ATOM 22255 C CA . ALA A 1 32 ? -10.355 -1.110 -2.301 1.00 0.00 29 ALA A CA 18
ATOM 22256 C C . ALA A 1 32 ? -11.871 -1.322 -2.210 1.00 0.00 29 ALA A C 18
ATOM 22257 O O . ALA A 1 32 ? -12.521 -1.668 -3.206 1.00 0.00 29 ALA A O 18
ATOM 22264 N N . GLU A 1 33 ? -12.409 -1.152 -0.987 1.00 0.00 30 GLU A N 18
ATOM 22265 C CA . GLU A 1 33 ? -13.857 -1.212 -0.707 1.00 0.00 30 GLU A CA 18
ATOM 22266 C C . GLU A 1 33 ? -14.535 0.124 -1.104 1.00 0.00 30 GLU A C 18
ATOM 22267 O O . GLU A 1 33 ? -15.106 0.849 -0.272 1.00 0.00 30 GLU A O 18
ATOM 22279 N N . VAL A 1 34 ? -14.449 0.436 -2.405 1.00 0.00 31 VAL A N 18
ATOM 22280 C CA . VAL A 1 34 ? -14.994 1.666 -2.992 1.00 0.00 31 VAL A CA 18
ATOM 22281 C C . VAL A 1 34 ? -16.543 1.653 -2.914 1.00 0.00 31 VAL A C 18
ATOM 22282 O O . VAL A 1 34 ? -17.166 0.683 -3.337 1.00 0.00 31 VAL A O 18
ATOM 22295 N N . PRO A 1 35 ? -17.186 2.680 -2.294 1.00 0.00 32 PRO A N 18
ATOM 22296 C CA . PRO A 1 35 ? -18.661 2.806 -2.314 1.00 0.00 32 PRO A CA 18
ATOM 22297 C C . PRO A 1 35 ? -19.150 3.329 -3.685 1.00 0.00 32 PRO A C 18
ATOM 22298 O O . PRO A 1 35 ? -18.906 4.481 -4.055 1.00 0.00 32 PRO A O 18
ATOM 22309 N N . ARG A 1 36 ? -19.794 2.451 -4.448 1.00 0.00 33 ARG A N 18
ATOM 22310 C CA . ARG A 1 36 ? -20.286 2.770 -5.802 1.00 0.00 33 ARG A CA 18
ATOM 22311 C C . ARG A 1 36 ? -21.767 3.138 -5.722 1.00 0.00 33 ARG A C 18
ATOM 22312 O O . ARG A 1 36 ? -22.219 4.080 -6.385 1.00 0.00 33 ARG A O 18
ATOM 22333 N N . LYS A 1 37 ? -22.487 2.368 -4.873 1.00 0.00 34 LYS A N 18
ATOM 22334 C CA . LYS A 1 37 ? -23.911 2.565 -4.560 1.00 0.00 34 LYS A CA 18
ATOM 22335 C C . LYS A 1 37 ? -24.770 2.432 -5.829 1.00 0.00 34 LYS A C 18
ATOM 22336 O O . LYS A 1 37 ? -24.983 3.419 -6.541 1.00 0.00 34 LYS A O 18
ATOM 22355 N N . ILE A 1 38 ? -25.223 1.194 -6.121 1.00 0.00 35 ILE A N 18
ATOM 22356 C CA . ILE A 1 38 ? -25.946 0.880 -7.367 1.00 0.00 35 ILE A CA 18
ATOM 22357 C C . ILE A 1 38 ? -27.260 1.694 -7.472 1.00 0.00 35 ILE A C 18
ATOM 22358 O O . ILE A 1 38 ? -28.004 1.844 -6.497 1.00 0.00 35 ILE A O 18
ATOM 22374 N N . ASP A 1 39 ? -27.469 2.283 -8.653 1.00 0.00 36 ASP A N 18
ATOM 22375 C CA . ASP A 1 39 ? -28.574 3.218 -8.935 1.00 0.00 36 ASP A CA 18
ATOM 22376 C C . ASP A 1 39 ? -29.450 2.624 -10.066 1.00 0.00 36 ASP A C 18
ATOM 22377 O O . ASP A 1 39 ? -28.931 1.833 -10.863 1.00 0.00 36 ASP A O 18
ATOM 22386 N N . PRO A 1 40 ? -30.795 2.921 -10.125 1.00 0.00 37 PRO A N 18
ATOM 22387 C CA . PRO A 1 40 ? -31.681 2.540 -11.265 1.00 0.00 37 PRO A CA 18
ATOM 22388 C C . PRO A 1 40 ? -31.052 2.774 -12.671 1.00 0.00 37 PRO A C 18
ATOM 22389 O O . PRO A 1 40 ? -31.246 1.960 -13.585 1.00 0.00 37 PRO A O 18
ATOM 22400 N N . ILE A 1 41 ? -30.287 3.873 -12.821 1.00 0.00 38 ILE A N 18
ATOM 22401 C CA . ILE A 1 41 ? -29.653 4.248 -14.111 1.00 0.00 38 ILE A CA 18
ATOM 22402 C C . ILE A 1 41 ? -28.463 3.314 -14.433 1.00 0.00 38 ILE A C 18
ATOM 22403 O O . ILE A 1 41 ? -28.172 3.049 -15.612 1.00 0.00 38 ILE A O 18
ATOM 22419 N N . MET A 1 42 ? -27.784 2.810 -13.377 1.00 0.00 39 MET A N 18
ATOM 22420 C CA . MET A 1 42 ? -26.718 1.786 -13.527 1.00 0.00 39 MET A CA 18
ATOM 22421 C C . MET A 1 42 ? -27.305 0.495 -14.129 1.00 0.00 39 MET A C 18
ATOM 22422 O O . MET A 1 42 ? -26.753 -0.067 -15.081 1.00 0.00 39 MET A O 18
ATOM 22436 N N . GLY A 1 43 ? -28.416 0.022 -13.536 1.00 0.00 40 GLY A N 18
ATOM 22437 C CA . GLY A 1 43 ? -29.221 -1.078 -14.100 1.00 0.00 40 GLY A CA 18
ATOM 22438 C C . GLY A 1 43 ? -28.668 -2.493 -13.868 1.00 0.00 40 GLY A C 18
ATOM 22439 O O . GLY A 1 43 ? -29.446 -3.443 -13.713 1.00 0.00 40 GLY A O 18
ATOM 22443 N N . TYR A 1 44 ? -27.328 -2.632 -13.823 1.00 0.00 41 TYR A N 18
ATOM 22444 C CA . TYR A 1 44 ? -26.628 -3.942 -13.835 1.00 0.00 41 TYR A CA 18
ATOM 22445 C C . TYR A 1 44 ? -26.534 -4.560 -12.407 1.00 0.00 41 TYR A C 18
ATOM 22446 O O . TYR A 1 44 ? -25.498 -5.098 -12.009 1.00 0.00 41 TYR A O 18
ATOM 22464 N N . THR A 1 45 ? -27.669 -4.558 -11.683 1.00 0.00 42 THR A N 18
ATOM 22465 C CA . THR A 1 45 ? -27.745 -4.982 -10.271 1.00 0.00 42 THR A CA 18
ATOM 22466 C C . THR A 1 45 ? -27.335 -6.472 -10.089 1.00 0.00 42 THR A C 18
ATOM 22467 O O . THR A 1 45 ? -26.873 -6.860 -9.018 1.00 0.00 42 THR A O 18
ATOM 22478 N N . SER A 1 46 ? -27.507 -7.291 -11.146 1.00 0.00 43 SER A N 18
ATOM 22479 C CA . SER A 1 46 ? -27.066 -8.705 -11.145 1.00 0.00 43 SER A CA 18
ATOM 22480 C C . SER A 1 46 ? -25.528 -8.811 -11.281 1.00 0.00 43 SER A C 18
ATOM 22481 O O . SER A 1 46 ? -24.883 -9.588 -10.566 1.00 0.00 43 SER A O 18
ATOM 22489 N N . SER A 1 47 ? -24.946 -7.999 -12.188 1.00 0.00 44 SER A N 18
ATOM 22490 C CA . SER A 1 47 ? -23.493 -8.031 -12.494 1.00 0.00 44 SER A CA 18
ATOM 22491 C C . SER A 1 47 ? -22.692 -7.022 -11.654 1.00 0.00 44 SER A C 18
ATOM 22492 O O . SER A 1 47 ? -21.500 -6.794 -11.912 1.00 0.00 44 SER A O 18
ATOM 22500 N N . SER A 1 48 ? -23.346 -6.431 -10.646 1.00 0.00 45 SER A N 18
ATOM 22501 C CA . SER A 1 48 ? -22.691 -5.539 -9.690 1.00 0.00 45 SER A CA 18
ATOM 22502 C C . SER A 1 48 ? -21.782 -6.372 -8.759 1.00 0.00 45 SER A C 18
ATOM 22503 O O . SER A 1 48 ? -22.237 -6.948 -7.760 1.00 0.00 45 SER A O 18
ATOM 22511 N N . ASP A 1 49 ? -20.507 -6.483 -9.151 1.00 0.00 46 ASP A N 18
ATOM 22512 C CA . ASP A 1 49 ? -19.515 -7.327 -8.469 1.00 0.00 46 ASP A CA 18
ATOM 22513 C C . ASP A 1 49 ? -19.026 -6.675 -7.170 1.00 0.00 46 ASP A C 18
ATOM 22514 O O . ASP A 1 49 ? -19.349 -5.515 -6.872 1.00 0.00 46 ASP A O 18
ATOM 22523 N N . MET A 1 50 ? -18.245 -7.448 -6.405 1.00 0.00 47 MET A N 18
ATOM 22524 C CA . MET A 1 50 ? -17.679 -7.015 -5.117 1.00 0.00 47 MET A CA 18
ATOM 22525 C C . MET A 1 50 ? -16.561 -5.971 -5.321 1.00 0.00 47 MET A C 18
ATOM 22526 O O . MET A 1 50 ? -16.207 -5.631 -6.454 1.00 0.00 47 MET A O 18
ATOM 22540 N N . LYS A 1 51 ? -16.017 -5.483 -4.197 1.00 0.00 48 LYS A N 18
ATOM 22541 C CA . LYS A 1 51 ? -14.875 -4.545 -4.173 1.00 0.00 48 LYS A CA 18
ATOM 22542 C C . LYS A 1 51 ? -13.646 -5.115 -4.921 1.00 0.00 48 LYS A C 18
ATOM 22543 O O . LYS A 1 51 ? -13.404 -6.335 -4.922 1.00 0.00 48 LYS A O 18
ATOM 22562 N N . GLN A 1 52 ? -12.900 -4.215 -5.572 1.00 0.00 49 GLN A N 18
ATOM 22563 C CA . GLN A 1 52 ? -11.647 -4.548 -6.277 1.00 0.00 49 GLN A CA 18
ATOM 22564 C C . GLN A 1 52 ? -10.439 -4.187 -5.392 1.00 0.00 49 GLN A C 18
ATOM 22565 O O . GLN A 1 52 ? -10.588 -3.988 -4.182 1.00 0.00 49 GLN A O 18
ATOM 22579 N N . GLN A 1 53 ? -9.243 -4.139 -5.996 1.00 0.00 50 GLN A N 18
ATOM 22580 C CA . GLN A 1 53 ? -8.008 -3.759 -5.307 1.00 0.00 50 GLN A CA 18
ATOM 22581 C C . GLN A 1 53 ? -7.190 -2.822 -6.214 1.00 0.00 50 GLN A C 18
ATOM 22582 O O . GLN A 1 53 ? -6.842 -3.185 -7.344 1.00 0.00 50 GLN A O 18
ATOM 22596 N N . VAL A 1 54 ? -6.968 -1.572 -5.757 1.00 0.00 51 VAL A N 18
ATOM 22597 C CA . VAL A 1 54 ? -6.218 -0.541 -6.498 1.00 0.00 51 VAL A CA 18
ATOM 22598 C C . VAL A 1 54 ? -4.831 -0.320 -5.874 1.00 0.00 51 VAL A C 18
ATOM 22599 O O . VAL A 1 54 ? -4.560 -0.764 -4.745 1.00 0.00 51 VAL A O 18
ATOM 22612 N N . LYS A 1 55 ? -3.976 0.419 -6.607 1.00 0.00 52 LYS A N 18
ATOM 22613 C CA . LYS A 1 55 ? -2.560 0.579 -6.238 1.00 0.00 52 LYS A CA 18
ATOM 22614 C C . LYS A 1 55 ? -2.095 2.044 -6.322 1.00 0.00 52 LYS A C 18
ATOM 22615 O O . LYS A 1 55 ? -2.473 2.805 -7.219 1.00 0.00 52 LYS A O 18
ATOM 22634 N N . LEU A 1 56 ? -1.239 2.389 -5.359 1.00 0.00 53 LEU A N 18
ATOM 22635 C CA . LEU A 1 56 ? -0.588 3.693 -5.214 1.00 0.00 53 LEU A CA 18
ATOM 22636 C C . LEU A 1 56 ? 0.922 3.460 -5.320 1.00 0.00 53 LEU A C 18
ATOM 22637 O O . LEU A 1 56 ? 1.384 2.349 -5.047 1.00 0.00 53 LEU A O 18
ATOM 22653 N N . THR A 1 57 ? 1.704 4.457 -5.740 1.00 0.00 54 THR A N 18
ATOM 22654 C CA . THR A 1 57 ? 3.170 4.374 -5.769 1.00 0.00 54 THR A CA 18
ATOM 22655 C C . THR A 1 57 ? 3.782 5.492 -4.902 1.00 0.00 54 THR A C 18
ATOM 22656 O O . THR A 1 57 ? 3.390 6.664 -4.991 1.00 0.00 54 THR A O 18
ATOM 22667 N N . PHE A 1 58 ? 4.718 5.083 -4.037 1.00 0.00 55 PHE A N 18
ATOM 22668 C CA . PHE A 1 58 ? 5.475 5.943 -3.120 1.00 0.00 55 PHE A CA 18
ATOM 22669 C C . PHE A 1 58 ? 6.971 5.639 -3.288 1.00 0.00 55 PHE A C 18
ATOM 22670 O O . PHE A 1 58 ? 7.334 4.526 -3.674 1.00 0.00 55 PHE A O 18
ATOM 22687 N N . GLU A 1 59 ? 7.821 6.627 -2.988 1.00 0.00 56 GLU A N 18
ATOM 22688 C CA . GLU A 1 59 ? 9.288 6.486 -3.110 1.00 0.00 56 GLU A CA 18
ATOM 22689 C C . GLU A 1 59 ? 9.855 5.472 -2.090 1.00 0.00 56 GLU A C 18
ATOM 22690 O O . GLU A 1 59 ? 10.823 4.760 -2.384 1.00 0.00 56 GLU A O 18
ATOM 22702 N N . THR A 1 60 ? 9.224 5.400 -0.902 1.00 0.00 57 THR A N 18
ATOM 22703 C CA . THR A 1 60 ? 9.695 4.562 0.220 1.00 0.00 57 THR A CA 18
ATOM 22704 C C . THR A 1 60 ? 8.533 3.781 0.858 1.00 0.00 57 THR A C 18
ATOM 22705 O O . THR A 1 60 ? 7.356 4.145 0.695 1.00 0.00 57 THR A O 18
ATOM 22716 N N . GLN A 1 61 ? 8.902 2.706 1.594 1.00 0.00 58 GLN A N 18
ATOM 22717 C CA . GLN A 1 61 ? 7.965 1.884 2.392 1.00 0.00 58 GLN A CA 18
ATOM 22718 C C . GLN A 1 61 ? 7.240 2.731 3.441 1.00 0.00 58 GLN A C 18
ATOM 22719 O O . GLN A 1 61 ? 6.023 2.622 3.594 1.00 0.00 58 GLN A O 18
ATOM 22733 N N . GLU A 1 62 ? 8.023 3.574 4.140 1.00 0.00 59 GLU A N 18
ATOM 22734 C CA . GLU A 1 62 ? 7.543 4.474 5.212 1.00 0.00 59 GLU A CA 18
ATOM 22735 C C . GLU A 1 62 ? 6.323 5.314 4.786 1.00 0.00 59 GLU A C 18
ATOM 22736 O O . GLU A 1 62 ? 5.369 5.446 5.545 1.00 0.00 59 GLU A O 18
ATOM 22748 N N . GLN A 1 63 ? 6.354 5.845 3.553 1.00 0.00 60 GLN A N 18
ATOM 22749 C CA . GLN A 1 63 ? 5.279 6.708 3.016 1.00 0.00 60 GLN A CA 18
ATOM 22750 C C . GLN A 1 63 ? 3.987 5.911 2.712 1.00 0.00 60 GLN A C 18
ATOM 22751 O O . GLN A 1 63 ? 2.879 6.454 2.831 1.00 0.00 60 GLN A O 18
ATOM 22765 N N . ALA A 1 64 ? 4.136 4.623 2.340 1.00 0.00 61 ALA A N 18
ATOM 22766 C CA . ALA A 1 64 ? 3.002 3.742 1.980 1.00 0.00 61 ALA A CA 18
ATOM 22767 C C . ALA A 1 64 ? 2.322 3.166 3.239 1.00 0.00 61 ALA A C 18
ATOM 22768 O O . ALA A 1 64 ? 1.085 3.084 3.327 1.00 0.00 61 ALA A O 18
ATOM 22775 N N . GLU A 1 65 ? 3.169 2.806 4.218 1.00 0.00 62 GLU A N 18
ATOM 22776 C CA . GLU A 1 65 ? 2.701 2.198 5.475 1.00 0.00 62 GLU A CA 18
ATOM 22777 C C . GLU A 1 65 ? 2.089 3.249 6.405 1.00 0.00 62 GLU A C 18
ATOM 22778 O O . GLU A 1 65 ? 1.081 2.971 7.041 1.00 0.00 62 GLU A O 18
ATOM 22790 N N . ALA A 1 66 ? 2.700 4.453 6.475 1.00 0.00 63 ALA A N 18
ATOM 22791 C CA . ALA A 1 66 ? 2.202 5.572 7.303 1.00 0.00 63 ALA A CA 18
ATOM 22792 C C . ALA A 1 66 ? 0.873 6.124 6.767 1.00 0.00 63 ALA A C 18
ATOM 22793 O O . ALA A 1 66 ? 0.088 6.695 7.527 1.00 0.00 63 ALA A O 18
ATOM 22800 N N . TYR A 1 67 ? 0.641 5.950 5.449 1.00 0.00 64 TYR A N 18
ATOM 22801 C CA . TYR A 1 67 ? -0.648 6.275 4.818 1.00 0.00 64 TYR A CA 18
ATOM 22802 C C . TYR A 1 67 ? -1.732 5.338 5.375 1.00 0.00 64 TYR A C 18
ATOM 22803 O O . TYR A 1 67 ? -2.784 5.798 5.841 1.00 0.00 64 TYR A O 18
ATOM 22821 N N . ALA A 1 68 ? -1.452 4.022 5.312 1.00 0.00 65 ALA A N 18
ATOM 22822 C CA . ALA A 1 68 ? -2.320 2.966 5.861 1.00 0.00 65 ALA A CA 18
ATOM 22823 C C . ALA A 1 68 ? -2.623 3.206 7.364 1.00 0.00 65 ALA A C 18
ATOM 22824 O O . ALA A 1 68 ? -3.774 3.165 7.778 1.00 0.00 65 ALA A O 18
ATOM 22831 N N . GLN A 1 69 ? -1.568 3.521 8.141 1.00 0.00 66 GLN A N 18
ATOM 22832 C CA . GLN A 1 69 ? -1.651 3.797 9.598 1.00 0.00 66 GLN A CA 18
ATOM 22833 C C . GLN A 1 69 ? -2.596 4.970 9.888 1.00 0.00 66 GLN A C 18
ATOM 22834 O O . GLN A 1 69 ? -3.450 4.885 10.774 1.00 0.00 66 GLN A O 18
ATOM 22848 N N . ARG A 1 70 ? -2.416 6.062 9.127 1.00 0.00 67 ARG A N 18
ATOM 22849 C CA . ARG A 1 70 ? -3.190 7.318 9.243 1.00 0.00 67 ARG A CA 18
ATOM 22850 C C . ARG A 1 70 ? -4.693 7.079 9.019 1.00 0.00 67 ARG A C 18
ATOM 22851 O O . ARG A 1 70 ? -5.541 7.747 9.617 1.00 0.00 67 ARG A O 18
ATOM 22872 N N . LYS A 1 71 ? -4.994 6.100 8.153 1.00 0.00 68 LYS A N 18
ATOM 22873 C CA . LYS A 1 71 ? -6.373 5.726 7.802 1.00 0.00 68 LYS A CA 18
ATOM 22874 C C . LYS A 1 71 ? -6.879 4.556 8.673 1.00 0.00 68 LYS A C 18
ATOM 22875 O O . LYS A 1 71 ? -8.075 4.246 8.663 1.00 0.00 68 LYS A O 18
ATOM 22894 N N . GLY A 1 72 ? -5.953 3.900 9.408 1.00 0.00 69 GLY A N 18
ATOM 22895 C CA . GLY A 1 72 ? -6.287 2.740 10.254 1.00 0.00 69 GLY A CA 18
ATOM 22896 C C . GLY A 1 72 ? -6.148 1.408 9.513 1.00 0.00 69 GLY A C 18
ATOM 22897 O O . GLY A 1 72 ? -6.313 0.342 10.122 1.00 0.00 69 GLY A O 18
ATOM 22901 N N . ILE A 1 73 ? -5.850 1.492 8.191 1.00 0.00 70 ILE A N 18
ATOM 22902 C CA . ILE A 1 73 ? -5.739 0.319 7.301 1.00 0.00 70 ILE A CA 18
ATOM 22903 C C . ILE A 1 73 ? -4.676 -0.676 7.829 1.00 0.00 70 ILE A C 18
ATOM 22904 O O . ILE A 1 73 ? -3.475 -0.359 7.911 1.00 0.00 70 ILE A O 18
ATOM 22920 N N . GLU A 1 74 ? -5.195 -1.851 8.229 1.00 0.00 71 GLU A N 18
ATOM 22921 C CA . GLU A 1 74 ? -4.329 -2.996 8.574 1.00 0.00 71 GLU A CA 18
ATOM 22922 C C . GLU A 1 74 ? -3.411 -3.302 7.369 1.00 0.00 71 GLU A C 18
ATOM 22923 O O . GLU A 1 74 ? -3.888 -3.326 6.223 1.00 0.00 71 GLU A O 18
ATOM 22935 N N . TYR A 1 75 ? -2.102 -3.514 7.603 1.00 0.00 72 TYR A N 18
ATOM 22936 C CA . TYR A 1 75 ? -1.140 -3.689 6.515 1.00 0.00 72 TYR A CA 18
ATOM 22937 C C . TYR A 1 75 ? -0.080 -4.730 6.888 1.00 0.00 72 TYR A C 18
ATOM 22938 O O . TYR A 1 75 ? 0.224 -4.918 8.071 1.00 0.00 72 TYR A O 18
ATOM 22956 N N . ARG A 1 76 ? 0.439 -5.431 5.872 1.00 0.00 73 ARG A N 18
ATOM 22957 C CA . ARG A 1 76 ? 1.592 -6.344 6.000 1.00 0.00 73 ARG A CA 18
ATOM 22958 C C . ARG A 1 76 ? 2.555 -6.035 4.829 1.00 0.00 73 ARG A C 18
ATOM 22959 O O . ARG A 1 76 ? 2.103 -5.771 3.711 1.00 0.00 73 ARG A O 18
ATOM 22980 N N . VAL A 1 77 ? 3.880 -6.065 5.085 1.00 0.00 74 VAL A N 18
ATOM 22981 C CA . VAL A 1 77 ? 4.903 -5.679 4.081 1.00 0.00 74 VAL A CA 18
ATOM 22982 C C . VAL A 1 77 ? 5.595 -6.925 3.481 1.00 0.00 74 VAL A C 18
ATOM 22983 O O . VAL A 1 77 ? 5.842 -7.916 4.177 1.00 0.00 74 VAL A O 18
ATOM 22996 N N . ILE A 1 78 ? 5.838 -6.871 2.163 1.00 0.00 75 ILE A N 18
ATOM 22997 C CA . ILE A 1 78 ? 6.629 -7.848 1.412 1.00 0.00 75 ILE A CA 18
ATOM 22998 C C . ILE A 1 78 ? 7.946 -7.154 1.013 1.00 0.00 75 ILE A C 18
ATOM 22999 O O . ILE A 1 78 ? 7.923 -6.103 0.356 1.00 0.00 75 ILE A O 18
ATOM 23015 N N . LEU A 1 79 ? 9.085 -7.723 1.428 1.00 0.00 76 LEU A N 18
ATOM 23016 C CA . LEU A 1 79 ? 10.411 -7.158 1.133 1.00 0.00 76 LEU A CA 18
ATOM 23017 C C . LEU A 1 79 ? 10.823 -7.434 -0.336 1.00 0.00 76 LEU A C 18
ATOM 23018 O O . LEU A 1 79 ? 10.505 -8.500 -0.881 1.00 0.00 76 LEU A O 18
ATOM 23034 N N . PRO A 1 80 ? 11.503 -6.451 -1.011 1.00 0.00 77 PRO A N 18
ATOM 23035 C CA . PRO A 1 80 ? 11.949 -6.591 -2.417 1.00 0.00 77 PRO A CA 18
ATOM 23036 C C . PRO A 1 80 ? 13.201 -7.479 -2.565 1.00 0.00 77 PRO A C 18
ATOM 23037 O O . PRO A 1 80 ? 13.672 -8.075 -1.587 1.00 0.00 77 PRO A O 18
ATOM 23048 N N . LYS A 1 81 ? 13.730 -7.543 -3.807 1.00 0.00 78 LYS A N 18
ATOM 23049 C CA . LYS A 1 81 ? 14.881 -8.408 -4.155 1.00 0.00 78 LYS A CA 18
ATOM 23050 C C . LYS A 1 81 ? 16.154 -7.951 -3.405 1.00 0.00 78 LYS A C 18
ATOM 23051 O O . LYS A 1 81 ? 16.981 -8.777 -3.012 1.00 0.00 78 LYS A O 18
ATOM 23070 N N . GLU A 1 82 ? 16.271 -6.623 -3.205 1.00 0.00 79 GLU A N 18
ATOM 23071 C CA . GLU A 1 82 ? 17.372 -6.004 -2.448 1.00 0.00 79 GLU A CA 18
ATOM 23072 C C . GLU A 1 82 ? 17.055 -6.064 -0.938 1.00 0.00 79 GLU A C 18
ATOM 23073 O O . GLU A 1 82 ? 17.853 -6.570 -0.147 1.00 0.00 79 GLU A O 18
ATOM 23085 N N . ALA A 1 83 ? 15.856 -5.547 -0.570 1.00 0.00 80 ALA A N 18
ATOM 23086 C CA . ALA A 1 83 ? 15.327 -5.507 0.816 1.00 0.00 80 ALA A CA 18
ATOM 23087 C C . ALA A 1 83 ? 16.203 -4.690 1.798 1.00 0.00 80 ALA A C 18
ATOM 23088 O O . ALA A 1 83 ? 15.925 -4.660 3.003 1.00 0.00 80 ALA A O 18
ATOM 23095 N N . MET A 1 4 ? -10.139 -3.741 7.304 1.00 0.00 1 MET A N 19
ATOM 23096 C CA . MET A 1 4 ? -9.386 -3.605 6.036 1.00 0.00 1 MET A CA 19
ATOM 23097 C C . MET A 1 4 ? -7.926 -4.004 6.265 1.00 0.00 1 MET A C 19
ATOM 23098 O O . MET A 1 4 ? -7.352 -3.719 7.321 1.00 0.00 1 MET A O 19
ATOM 23112 N N . SER A 1 5 ? -7.323 -4.627 5.249 1.00 0.00 2 SER A N 19
ATOM 23113 C CA . SER A 1 5 ? -6.006 -5.278 5.348 1.00 0.00 2 SER A CA 19
ATOM 23114 C C . SER A 1 5 ? -5.227 -4.984 4.056 1.00 0.00 2 SER A C 19
ATOM 23115 O O . SER A 1 5 ? -5.846 -4.587 3.072 1.00 0.00 2 SER A O 19
ATOM 23123 N N . ALA A 1 6 ? -3.895 -5.235 4.030 1.00 0.00 3 ALA A N 19
ATOM 23124 C CA . ALA A 1 6 ? -3.078 -4.839 2.857 1.00 0.00 3 ALA A CA 19
ATOM 23125 C C . ALA A 1 6 ? -1.741 -5.570 2.760 1.00 0.00 3 ALA A C 19
ATOM 23126 O O . ALA A 1 6 ? -1.216 -6.088 3.747 1.00 0.00 3 ALA A O 19
ATOM 23133 N N . LYS A 1 7 ? -1.227 -5.629 1.522 1.00 0.00 4 LYS A N 19
ATOM 23134 C CA . LYS A 1 7 ? 0.162 -5.980 1.205 1.00 0.00 4 LYS A CA 19
ATOM 23135 C C . LYS A 1 7 ? 0.881 -4.732 0.618 1.00 0.00 4 LYS A C 19
ATOM 23136 O O . LYS A 1 7 ? 0.383 -4.093 -0.313 1.00 0.00 4 LYS A O 19
ATOM 23155 N N . ILE A 1 8 ? 2.024 -4.372 1.216 1.00 0.00 5 ILE A N 19
ATOM 23156 C CA . ILE A 1 8 ? 2.935 -3.334 0.698 1.00 0.00 5 ILE A CA 19
ATOM 23157 C C . ILE A 1 8 ? 4.115 -4.042 0.055 1.00 0.00 5 ILE A C 19
ATOM 23158 O O . ILE A 1 8 ? 4.693 -4.941 0.660 1.00 0.00 5 ILE A O 19
ATOM 23174 N N . TYR A 1 9 ? 4.436 -3.660 -1.171 1.00 0.00 6 TYR A N 19
ATOM 23175 C CA . TYR A 1 9 ? 5.589 -4.173 -1.908 1.00 0.00 6 TYR A CA 19
ATOM 23176 C C . TYR A 1 9 ? 6.043 -3.135 -2.935 1.00 0.00 6 TYR A C 19
ATOM 23177 O O . TYR A 1 9 ? 5.481 -2.043 -3.020 1.00 0.00 6 TYR A O 19
ATOM 23195 N N . ARG A 1 10 ? 7.077 -3.481 -3.690 1.00 0.00 7 ARG A N 19
ATOM 23196 C CA . ARG A 1 10 ? 7.570 -2.668 -4.803 1.00 0.00 7 ARG A CA 19
ATOM 23197 C C . ARG A 1 10 ? 7.973 -3.639 -5.923 1.00 0.00 7 ARG A C 19
ATOM 23198 O O . ARG A 1 10 ? 9.044 -4.260 -5.842 1.00 0.00 7 ARG A O 19
ATOM 23219 N N . PRO A 1 11 ? 7.091 -3.835 -6.950 1.00 0.00 8 PRO A N 19
ATOM 23220 C CA . PRO A 1 11 ? 7.291 -4.868 -7.989 1.00 0.00 8 PRO A CA 19
ATOM 23221 C C . PRO A 1 11 ? 8.513 -4.572 -8.892 1.00 0.00 8 PRO A C 19
ATOM 23222 O O . PRO A 1 11 ? 8.612 -3.482 -9.479 1.00 0.00 8 PRO A O 19
ATOM 23233 N N . ALA A 1 12 ? 9.421 -5.564 -8.987 1.00 0.00 9 ALA A N 19
ATOM 23234 C CA . ALA A 1 12 ? 10.604 -5.516 -9.865 1.00 0.00 9 ALA A CA 19
ATOM 23235 C C . ALA A 1 12 ? 10.171 -5.455 -11.339 1.00 0.00 9 ALA A C 19
ATOM 23236 O O . ALA A 1 12 ? 10.805 -4.781 -12.147 1.00 0.00 9 ALA A O 19
ATOM 23243 N N . LYS A 1 13 ? 9.071 -6.170 -11.656 1.00 0.00 10 LYS A N 19
ATOM 23244 C CA . LYS A 1 13 ? 8.432 -6.144 -12.990 1.00 0.00 10 LYS A CA 19
ATOM 23245 C C . LYS A 1 13 ? 7.716 -4.791 -13.230 1.00 0.00 10 LYS A C 19
ATOM 23246 O O . LYS A 1 13 ? 7.590 -4.346 -14.376 1.00 0.00 10 LYS A O 19
ATOM 23265 N N . THR A 1 14 ? 7.255 -4.172 -12.116 1.00 0.00 11 THR A N 19
ATOM 23266 C CA . THR A 1 14 ? 6.511 -2.900 -12.091 1.00 0.00 11 THR A CA 19
ATOM 23267 C C . THR A 1 14 ? 5.119 -3.038 -12.750 1.00 0.00 11 THR A C 19
ATOM 23268 O O . THR A 1 14 ? 4.098 -3.088 -12.047 1.00 0.00 11 THR A O 19
ATOM 23279 N N . ALA A 1 15 ? 5.100 -3.114 -14.096 1.00 0.00 12 ALA A N 19
ATOM 23280 C CA . ALA A 1 15 ? 3.868 -3.249 -14.890 1.00 0.00 12 ALA A CA 19
ATOM 23281 C C . ALA A 1 15 ? 3.145 -4.568 -14.565 1.00 0.00 12 ALA A C 19
ATOM 23282 O O . ALA A 1 15 ? 3.755 -5.644 -14.617 1.00 0.00 12 ALA A O 19
ATOM 23289 N N . MET A 1 16 ? 1.863 -4.459 -14.184 1.00 0.00 13 MET A N 19
ATOM 23290 C CA . MET A 1 16 ? 0.992 -5.615 -13.893 1.00 0.00 13 MET A CA 19
ATOM 23291 C C . MET A 1 16 ? -0.013 -5.778 -15.040 1.00 0.00 13 MET A C 19
ATOM 23292 O O . MET A 1 16 ? -0.325 -6.899 -15.458 1.00 0.00 13 MET A O 19
ATOM 23306 N N . GLN A 1 17 ? -0.519 -4.626 -15.520 1.00 0.00 14 GLN A N 19
ATOM 23307 C CA . GLN A 1 17 ? -1.331 -4.531 -16.737 1.00 0.00 14 GLN A CA 19
ATOM 23308 C C . GLN A 1 17 ? -1.312 -3.069 -17.228 1.00 0.00 14 GLN A C 19
ATOM 23309 O O . GLN A 1 17 ? -2.160 -2.256 -16.833 1.00 0.00 14 GLN A O 19
ATOM 23323 N N . SER A 1 18 ? -0.292 -2.743 -18.046 1.00 0.00 15 SER A N 19
ATOM 23324 C CA . SER A 1 18 ? -0.099 -1.395 -18.625 1.00 0.00 15 SER A CA 19
ATOM 23325 C C . SER A 1 18 ? 0.962 -1.434 -19.745 1.00 0.00 15 SER A C 19
ATOM 23326 O O . SER A 1 18 ? 0.858 -0.691 -20.732 1.00 0.00 15 SER A O 19
ATOM 23334 N N . GLY A 1 19 ? 1.981 -2.303 -19.575 1.00 0.00 16 GLY A N 19
ATOM 23335 C CA . GLY A 1 19 ? 3.070 -2.433 -20.547 1.00 0.00 16 GLY A CA 19
ATOM 23336 C C . GLY A 1 19 ? 4.080 -1.295 -20.447 1.00 0.00 16 GLY A C 19
ATOM 23337 O O . GLY A 1 19 ? 4.455 -0.684 -21.459 1.00 0.00 16 GLY A O 19
ATOM 23341 N N . THR A 1 20 ? 4.500 -1.004 -19.210 1.00 0.00 17 THR A N 19
ATOM 23342 C CA . THR A 1 20 ? 5.478 0.051 -18.897 1.00 0.00 17 THR A CA 19
ATOM 23343 C C . THR A 1 20 ? 6.850 -0.566 -18.581 1.00 0.00 17 THR A C 19
ATOM 23344 O O . THR A 1 20 ? 6.966 -1.784 -18.372 1.00 0.00 17 THR A O 19
ATOM 23355 N N . ALA A 1 21 ? 7.888 0.291 -18.555 1.00 0.00 18 ALA A N 19
ATOM 23356 C CA . ALA A 1 21 ? 9.253 -0.114 -18.183 1.00 0.00 18 ALA A CA 19
ATOM 23357 C C . ALA A 1 21 ? 9.336 -0.383 -16.668 1.00 0.00 18 ALA A C 19
ATOM 23358 O O . ALA A 1 21 ? 8.486 0.089 -15.894 1.00 0.00 18 ALA A O 19
ATOM 23365 N N . LYS A 1 22 ? 10.370 -1.132 -16.253 1.00 0.00 19 LYS A N 19
ATOM 23366 C CA . LYS A 1 22 ? 10.597 -1.475 -14.841 1.00 0.00 19 LYS A CA 19
ATOM 23367 C C . LYS A 1 22 ? 11.207 -0.266 -14.096 1.00 0.00 19 LYS A C 19
ATOM 23368 O O . LYS A 1 22 ? 12.419 -0.194 -13.884 1.00 0.00 19 LYS A O 19
ATOM 23387 N N . THR A 1 23 ? 10.341 0.705 -13.755 1.00 0.00 20 THR A N 19
ATOM 23388 C CA . THR A 1 23 ? 10.730 1.920 -13.013 1.00 0.00 20 THR A CA 19
ATOM 23389 C C . THR A 1 23 ? 10.728 1.645 -11.496 1.00 0.00 20 THR A C 19
ATOM 23390 O O . THR A 1 23 ? 11.481 2.278 -10.741 1.00 0.00 20 THR A O 19
ATOM 23401 N N . ASN A 1 24 ? 9.878 0.674 -11.091 1.00 0.00 21 ASN A N 19
ATOM 23402 C CA . ASN A 1 24 ? 9.699 0.230 -9.699 1.00 0.00 21 ASN A CA 19
ATOM 23403 C C . ASN A 1 24 ? 9.156 1.371 -8.809 1.00 0.00 21 ASN A C 19
ATOM 23404 O O . ASN A 1 24 ? 9.909 2.209 -8.311 1.00 0.00 21 ASN A O 19
ATOM 23415 N N . VAL A 1 25 ? 7.833 1.404 -8.653 1.00 0.00 22 VAL A N 19
ATOM 23416 C CA . VAL A 1 25 ? 7.137 2.313 -7.725 1.00 0.00 22 VAL A CA 19
ATOM 23417 C C . VAL A 1 25 ? 6.460 1.447 -6.643 1.00 0.00 22 VAL A C 19
ATOM 23418 O O . VAL A 1 25 ? 6.053 0.309 -6.942 1.00 0.00 22 VAL A O 19
ATOM 23431 N N . TRP A 1 26 ? 6.366 1.943 -5.388 1.00 0.00 23 TRP A N 19
ATOM 23432 C CA . TRP A 1 26 ? 5.873 1.138 -4.255 1.00 0.00 23 TRP A CA 19
ATOM 23433 C C . TRP A 1 26 ? 4.353 1.027 -4.367 1.00 0.00 23 TRP A C 19
ATOM 23434 O O . TRP A 1 26 ? 3.665 2.035 -4.470 1.00 0.00 23 TRP A O 19
ATOM 23455 N N . VAL A 1 27 ? 3.843 -0.191 -4.358 1.00 0.00 24 VAL A N 19
ATOM 23456 C CA . VAL A 1 27 ? 2.403 -0.429 -4.438 1.00 0.00 24 VAL A CA 19
ATOM 23457 C C . VAL A 1 27 ? 1.852 -0.765 -3.046 1.00 0.00 24 VAL A C 19
ATOM 23458 O O . VAL A 1 27 ? 2.468 -1.524 -2.288 1.00 0.00 24 VAL A O 19
ATOM 23471 N N . LEU A 1 28 ? 0.674 -0.214 -2.741 1.00 0.00 25 LEU A N 19
ATOM 23472 C CA . LEU A 1 28 ? -0.130 -0.573 -1.585 1.00 0.00 25 LEU A CA 19
ATOM 23473 C C . LEU A 1 28 ? -1.417 -1.161 -2.140 1.00 0.00 25 LEU A C 19
ATOM 23474 O O . LEU A 1 28 ? -2.264 -0.441 -2.670 1.00 0.00 25 LEU A O 19
ATOM 23490 N N . GLU A 1 29 ? -1.524 -2.470 -2.032 1.00 0.00 26 GLU A N 19
ATOM 23491 C CA . GLU A 1 29 ? -2.707 -3.209 -2.470 1.00 0.00 26 GLU A CA 19
ATOM 23492 C C . GLU A 1 29 ? -3.466 -3.579 -1.207 1.00 0.00 26 GLU A C 19
ATOM 23493 O O . GLU A 1 29 ? -2.847 -4.069 -0.270 1.00 0.00 26 GLU A O 19
ATOM 23505 N N . PHE A 1 30 ? -4.788 -3.374 -1.162 1.00 0.00 27 PHE A N 19
ATOM 23506 C CA . PHE A 1 30 ? -5.568 -3.614 0.065 1.00 0.00 27 PHE A CA 19
ATOM 23507 C C . PHE A 1 30 ? -6.959 -4.148 -0.239 1.00 0.00 27 PHE A C 19
ATOM 23508 O O . PHE A 1 30 ? -7.536 -3.825 -1.279 1.00 0.00 27 PHE A O 19
ATOM 23525 N N . ASP A 1 31 ? -7.479 -4.963 0.698 1.00 0.00 28 ASP A N 19
ATOM 23526 C CA . ASP A 1 31 ? -8.891 -5.346 0.760 1.00 0.00 28 ASP A CA 19
ATOM 23527 C C . ASP A 1 31 ? -9.745 -4.086 0.914 1.00 0.00 28 ASP A C 19
ATOM 23528 O O . ASP A 1 31 ? -9.953 -3.591 2.034 1.00 0.00 28 ASP A O 19
ATOM 23537 N N . ALA A 1 32 ? -10.159 -3.545 -0.233 1.00 0.00 29 ALA A N 19
ATOM 23538 C CA . ALA A 1 32 ? -10.979 -2.344 -0.298 1.00 0.00 29 ALA A CA 19
ATOM 23539 C C . ALA A 1 32 ? -12.401 -2.672 0.130 1.00 0.00 29 ALA A C 19
ATOM 23540 O O . ALA A 1 32 ? -12.954 -3.700 -0.268 1.00 0.00 29 ALA A O 19
ATOM 23547 N N . GLU A 1 33 ? -12.967 -1.780 0.943 1.00 0.00 30 GLU A N 19
ATOM 23548 C CA . GLU A 1 33 ? -14.354 -1.857 1.421 1.00 0.00 30 GLU A CA 19
ATOM 23549 C C . GLU A 1 33 ? -15.365 -1.572 0.290 1.00 0.00 30 GLU A C 19
ATOM 23550 O O . GLU A 1 33 ? -16.554 -1.827 0.485 1.00 0.00 30 GLU A O 19
ATOM 23562 N N . VAL A 1 34 ? -14.845 -1.056 -0.869 1.00 0.00 31 VAL A N 19
ATOM 23563 C CA . VAL A 1 34 ? -15.615 -0.573 -2.054 1.00 0.00 31 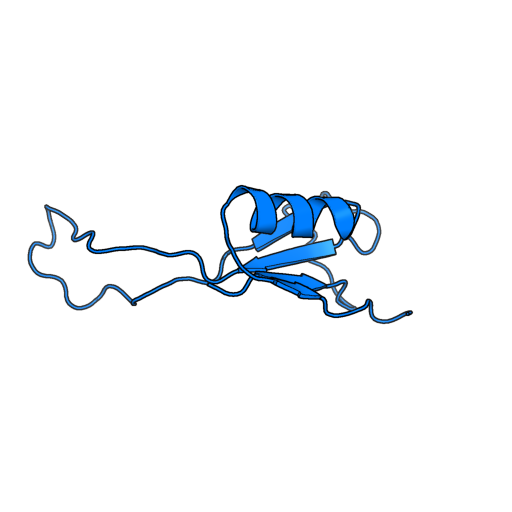VAL A CA 19
ATOM 23564 C C . VAL A 1 34 ? -17.052 -1.188 -2.184 1.00 0.00 31 VAL A C 19
ATOM 23565 O O . VAL A 1 34 ? -17.220 -2.344 -2.610 1.00 0.00 31 VAL A O 19
ATOM 23578 N N . PRO A 1 35 ? -18.100 -0.438 -1.688 1.00 0.00 32 PRO A N 19
ATOM 23579 C CA . PRO A 1 35 ? -19.509 -0.892 -1.699 1.00 0.00 32 PRO A CA 19
ATOM 23580 C C . PRO A 1 35 ? -20.216 -0.533 -3.018 1.00 0.00 32 PRO A C 19
ATOM 23581 O O . PRO A 1 35 ? -19.563 -0.273 -4.038 1.00 0.00 32 PRO A O 19
ATOM 23592 N N . ARG A 1 36 ? -21.558 -0.551 -2.983 1.00 0.00 33 ARG A N 19
ATOM 23593 C CA . ARG A 1 36 ? -22.396 -0.053 -4.085 1.00 0.00 33 ARG A CA 19
ATOM 23594 C C . ARG A 1 36 ? -22.180 1.471 -4.279 1.00 0.00 33 ARG A C 19
ATOM 23595 O O . ARG A 1 36 ? -22.271 1.972 -5.397 1.00 0.00 33 ARG A O 19
ATOM 23616 N N . LYS A 1 37 ? -21.893 2.189 -3.160 1.00 0.00 34 LYS A N 19
ATOM 23617 C CA . LYS A 1 37 ? -21.669 3.647 -3.156 1.00 0.00 34 LYS A CA 19
ATOM 23618 C C . LYS A 1 37 ? -20.287 3.987 -3.742 1.00 0.00 34 LYS A C 19
ATOM 23619 O O . LYS A 1 37 ? -19.286 4.055 -3.018 1.00 0.00 34 LYS A O 19
ATOM 23638 N N . ILE A 1 38 ? -20.254 4.148 -5.067 1.00 0.00 35 ILE A N 19
ATOM 23639 C CA . ILE A 1 38 ? -19.062 4.563 -5.831 1.00 0.00 35 ILE A CA 19
ATOM 23640 C C . ILE A 1 38 ? -19.493 5.598 -6.880 1.00 0.00 35 ILE A C 19
ATOM 23641 O O . ILE A 1 38 ? -20.580 6.180 -6.752 1.00 0.00 35 ILE A O 19
ATOM 23657 N N . ASP A 1 39 ? -18.631 5.849 -7.886 1.00 0.00 36 ASP A N 19
ATOM 23658 C CA . ASP A 1 39 ? -18.952 6.743 -9.016 1.00 0.00 36 ASP A CA 19
ATOM 23659 C C . ASP A 1 39 ? -20.299 6.337 -9.652 1.00 0.00 36 ASP A C 19
ATOM 23660 O O . ASP A 1 39 ? -20.439 5.178 -10.050 1.00 0.00 36 ASP A O 19
ATOM 23669 N N . PRO A 1 40 ? -21.298 7.282 -9.770 1.00 0.00 37 PRO A N 19
ATOM 23670 C CA . PRO A 1 40 ? -22.649 6.981 -10.337 1.00 0.00 37 PRO A CA 19
ATOM 23671 C C . PRO A 1 40 ? -22.589 6.434 -11.789 1.00 0.00 37 PRO A C 19
ATOM 23672 O O . PRO A 1 40 ? -23.566 5.869 -12.299 1.00 0.00 37 PRO A O 19
ATOM 23683 N N . ILE A 1 41 ? -21.429 6.632 -12.430 1.00 0.00 38 ILE A N 19
ATOM 23684 C CA . ILE A 1 41 ? -21.119 6.132 -13.772 1.00 0.00 38 ILE A CA 19
ATOM 23685 C C . ILE A 1 41 ? -20.929 4.596 -13.769 1.00 0.00 38 ILE A C 19
ATOM 23686 O O . ILE A 1 41 ? -21.535 3.889 -14.584 1.00 0.00 38 ILE A O 19
ATOM 23702 N N . MET A 1 42 ? -20.099 4.091 -12.833 1.00 0.00 39 MET A N 19
ATOM 23703 C CA . MET A 1 42 ? -19.631 2.682 -12.843 1.00 0.00 39 MET A CA 19
ATOM 23704 C C . MET A 1 42 ? -20.235 1.851 -11.693 1.00 0.00 39 MET A C 19
ATOM 23705 O O . MET A 1 42 ? -20.598 2.389 -10.650 1.00 0.00 39 MET A O 19
ATOM 23719 N N . GLY A 1 43 ? -20.339 0.523 -11.920 1.00 0.00 40 GLY A N 19
ATOM 23720 C CA . GLY A 1 43 ? -20.685 -0.446 -10.862 1.00 0.00 40 GLY A CA 19
ATOM 23721 C C . GLY A 1 43 ? -22.184 -0.621 -10.608 1.00 0.00 40 GLY A C 19
ATOM 23722 O O . GLY A 1 43 ? -22.591 -1.558 -9.910 1.00 0.00 40 GLY A O 19
ATOM 23726 N N . TYR A 1 44 ? -23.012 0.261 -11.182 1.00 0.00 41 TYR A N 19
ATOM 23727 C CA . TYR A 1 44 ? -24.484 0.197 -11.030 1.00 0.00 41 TYR A CA 19
ATOM 23728 C C . TYR A 1 44 ? -25.134 -0.633 -12.156 1.00 0.00 41 TYR A C 19
ATOM 23729 O O . TYR A 1 44 ? -26.367 -0.708 -12.248 1.00 0.00 41 TYR A O 19
ATOM 23747 N N . THR A 1 45 ? -24.294 -1.261 -13.001 1.00 0.00 42 THR A N 19
ATOM 23748 C CA . THR A 1 45 ? -24.736 -2.247 -14.004 1.00 0.00 42 THR A CA 19
ATOM 23749 C C . THR A 1 45 ? -25.277 -3.522 -13.322 1.00 0.00 42 THR A C 19
ATOM 23750 O O . THR A 1 45 ? -24.944 -3.796 -12.159 1.00 0.00 42 THR A O 19
ATOM 23761 N N . SER A 1 46 ? -26.079 -4.303 -14.073 1.00 0.00 43 SER A N 19
ATOM 23762 C CA . SER A 1 46 ? -26.698 -5.550 -13.585 1.00 0.00 43 SER A CA 19
ATOM 23763 C C . SER A 1 46 ? -25.622 -6.553 -13.111 1.00 0.00 43 SER A C 19
ATOM 23764 O O . SER A 1 46 ? -25.788 -7.226 -12.086 1.00 0.00 43 SER A O 19
ATOM 23772 N N . SER A 1 47 ? -24.512 -6.629 -13.865 1.00 0.00 44 SER A N 19
ATOM 23773 C CA . SER A 1 47 ? -23.328 -7.406 -13.473 1.00 0.00 44 SER A CA 19
ATOM 23774 C C . SER A 1 47 ? -22.329 -6.479 -12.737 1.00 0.00 44 SER A C 19
ATOM 23775 O O . SER A 1 47 ? -21.474 -5.837 -13.362 1.00 0.00 44 SER A O 19
ATOM 23783 N N . SER A 1 48 ? -22.518 -6.348 -11.413 1.00 0.00 45 SER A N 19
ATOM 23784 C CA . SER A 1 48 ? -21.631 -5.567 -10.533 1.00 0.00 45 SER A CA 19
ATOM 23785 C C . SER A 1 48 ? -20.687 -6.511 -9.775 1.00 0.00 45 SER A C 19
ATOM 23786 O O . SER A 1 48 ? -21.138 -7.504 -9.178 1.00 0.00 45 SER A O 19
ATOM 23794 N N . ASP A 1 49 ? -19.384 -6.202 -9.805 1.00 0.00 46 ASP A N 19
ATOM 23795 C CA . ASP A 1 49 ? -18.366 -6.972 -9.082 1.00 0.00 46 ASP A CA 19
ATOM 23796 C C . ASP A 1 49 ? -18.263 -6.425 -7.649 1.00 0.00 46 ASP A C 19
ATOM 23797 O O . ASP A 1 49 ? -18.263 -5.200 -7.452 1.00 0.00 46 ASP A O 19
ATOM 23806 N N . MET A 1 50 ? -18.200 -7.335 -6.658 1.00 0.00 47 MET A N 19
ATOM 23807 C CA . MET A 1 50 ? -18.168 -6.977 -5.220 1.00 0.00 47 MET A CA 19
ATOM 23808 C C . MET A 1 50 ? -16.815 -6.353 -4.821 1.00 0.00 47 MET A C 19
ATOM 23809 O O . MET A 1 50 ? -15.947 -6.110 -5.677 1.00 0.00 47 MET A O 19
ATOM 23823 N N . LYS A 1 51 ? -16.650 -6.081 -3.509 1.00 0.00 48 LYS A N 19
ATOM 23824 C CA . LYS A 1 51 ? -15.405 -5.510 -2.970 1.00 0.00 48 LYS A CA 19
ATOM 23825 C C . LYS A 1 51 ? -14.207 -6.445 -3.221 1.00 0.00 48 LYS A C 19
ATOM 23826 O O . LYS A 1 51 ? -14.337 -7.678 -3.156 1.00 0.00 48 LYS A O 19
ATOM 23845 N N . GLN A 1 52 ? -13.047 -5.835 -3.496 1.00 0.00 49 GLN A N 19
ATOM 23846 C CA . GLN A 1 52 ? -11.850 -6.540 -3.982 1.00 0.00 49 GLN A CA 19
ATOM 23847 C C . GLN A 1 52 ? -10.587 -5.751 -3.622 1.00 0.00 49 GLN A C 19
ATOM 23848 O O . GLN A 1 52 ? -10.670 -4.655 -3.055 1.00 0.00 49 GLN A O 19
ATOM 23862 N N . GLN A 1 53 ? -9.418 -6.314 -3.966 1.00 0.00 50 GLN A N 19
ATOM 23863 C CA . GLN A 1 53 ? -8.119 -5.693 -3.678 1.00 0.00 50 GLN A CA 19
ATOM 23864 C C . GLN A 1 53 ? -7.746 -4.699 -4.788 1.00 0.00 50 GLN A C 19
ATOM 23865 O O . GLN A 1 53 ? -7.371 -5.111 -5.895 1.00 0.00 50 GLN A O 19
ATOM 23879 N N . VAL A 1 54 ? -7.907 -3.395 -4.510 1.00 0.00 51 VAL A N 19
ATOM 23880 C CA . VAL A 1 54 ? -7.447 -2.305 -5.389 1.00 0.00 51 VAL A CA 19
ATOM 23881 C C . VAL A 1 54 ? -6.120 -1.756 -4.837 1.00 0.00 51 VAL A C 19
ATOM 23882 O O . VAL A 1 54 ? -5.734 -2.079 -3.701 1.00 0.00 51 VAL A O 19
ATOM 23895 N N . LYS A 1 55 ? -5.430 -0.918 -5.625 1.00 0.00 52 LYS A N 19
ATOM 23896 C CA . LYS A 1 55 ? -4.035 -0.551 -5.316 1.00 0.00 52 LYS A CA 19
ATOM 23897 C C . LYS A 1 55 ? -3.697 0.906 -5.673 1.00 0.00 52 LYS A C 19
ATOM 23898 O O . LYS A 1 55 ? -4.218 1.480 -6.631 1.00 0.00 52 LYS A O 19
ATOM 23917 N N . LEU A 1 56 ? -2.784 1.462 -4.869 1.00 0.00 53 LEU A N 19
ATOM 23918 C CA . LEU A 1 56 ? -2.270 2.839 -4.982 1.00 0.00 53 LEU A CA 19
ATOM 23919 C C . LEU A 1 56 ? -0.746 2.759 -5.180 1.00 0.00 53 LEU A C 19
ATOM 23920 O O . LEU A 1 56 ? -0.123 1.765 -4.794 1.00 0.00 53 LEU A O 19
ATOM 23936 N N . THR A 1 57 ? -0.153 3.795 -5.788 1.00 0.00 54 THR A N 19
ATOM 23937 C CA . THR A 1 57 ? 1.298 3.867 -6.035 1.00 0.00 54 THR A CA 19
ATOM 23938 C C . THR A 1 57 ? 1.909 5.076 -5.288 1.00 0.00 54 THR A C 19
ATOM 23939 O O . THR A 1 57 ? 1.387 6.193 -5.357 1.00 0.00 54 THR A O 19
ATOM 23950 N N . PHE A 1 58 ? 3.002 4.818 -4.554 1.00 0.00 55 PHE A N 19
ATOM 23951 C CA . PHE A 1 58 ? 3.694 5.787 -3.684 1.00 0.00 55 PHE A CA 19
ATOM 23952 C C . PHE A 1 58 ? 5.194 5.774 -4.007 1.00 0.00 55 PHE A C 19
ATOM 23953 O O . PHE A 1 58 ? 5.725 4.743 -4.435 1.00 0.00 55 PHE A O 19
ATOM 23970 N N . GLU A 1 59 ? 5.888 6.898 -3.765 1.00 0.00 56 GLU A N 19
ATOM 23971 C CA . GLU A 1 59 ? 7.329 7.033 -4.046 1.00 0.00 56 GLU A CA 19
ATOM 23972 C C . GLU A 1 59 ? 8.185 6.221 -3.049 1.00 0.00 56 GLU A C 19
ATOM 23973 O O . GLU A 1 59 ? 9.273 5.756 -3.403 1.00 0.00 56 GLU A O 19
ATOM 23985 N N . THR A 1 60 ? 7.683 6.052 -1.805 1.00 0.00 57 THR A N 19
ATOM 23986 C CA . THR A 1 60 ? 8.387 5.301 -0.733 1.00 0.00 57 THR A CA 19
ATOM 23987 C C . THR A 1 60 ? 7.409 4.380 0.021 1.00 0.00 57 THR A C 19
ATOM 23988 O O . THR A 1 60 ? 6.184 4.545 -0.077 1.00 0.00 57 THR A O 19
ATOM 23999 N N . GLN A 1 61 ? 7.979 3.406 0.768 1.00 0.00 58 GLN A N 19
ATOM 24000 C CA . GLN A 1 61 ? 7.225 2.530 1.693 1.00 0.00 58 GLN A CA 19
ATOM 24001 C C . GLN A 1 61 ? 6.479 3.362 2.733 1.00 0.00 58 GLN A C 19
ATOM 24002 O O . GLN A 1 61 ? 5.317 3.097 3.032 1.00 0.00 58 GLN 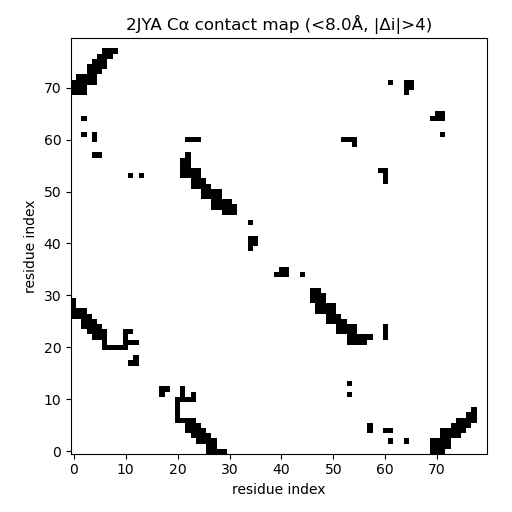A O 19
ATOM 24016 N N . GLU A 1 62 ? 7.199 4.356 3.275 1.00 0.00 59 GLU A N 19
ATOM 24017 C CA . GLU A 1 62 ? 6.740 5.218 4.364 1.00 0.00 59 GLU A CA 19
ATOM 24018 C C . GLU A 1 62 ? 5.425 5.931 4.017 1.00 0.00 59 GLU A C 19
ATOM 24019 O O . GLU A 1 62 ? 4.550 6.074 4.874 1.00 0.00 59 GLU A O 19
ATOM 24031 N N . GLN A 1 63 ? 5.302 6.367 2.756 1.00 0.00 60 GLN A N 19
ATOM 24032 C CA . GLN A 1 63 ? 4.073 6.976 2.224 1.00 0.00 60 GLN A CA 19
ATOM 24033 C C . GLN A 1 63 ? 2.897 5.969 2.216 1.00 0.00 60 GLN A C 19
ATOM 24034 O O . GLN A 1 63 ? 1.765 6.333 2.541 1.00 0.00 60 GLN A O 19
ATOM 24048 N N . ALA A 1 64 ? 3.185 4.700 1.863 1.00 0.00 61 ALA A N 19
ATOM 24049 C CA . ALA A 1 64 ? 2.164 3.634 1.759 1.00 0.00 61 ALA A CA 19
ATOM 24050 C C . ALA A 1 64 ? 1.699 3.151 3.146 1.00 0.00 61 ALA A C 19
ATOM 24051 O O . ALA A 1 64 ? 0.509 2.904 3.367 1.00 0.00 61 ALA A O 19
ATOM 24058 N N . GLU A 1 65 ? 2.664 3.033 4.073 1.00 0.00 62 GLU A N 19
ATOM 24059 C CA . GLU A 1 65 ? 2.418 2.459 5.402 1.00 0.00 62 GLU A CA 19
ATOM 24060 C C . GLU A 1 65 ? 1.703 3.454 6.306 1.00 0.00 62 GLU A C 19
ATOM 24061 O O . GLU A 1 65 ? 0.791 3.072 7.019 1.00 0.00 62 GLU A O 19
ATOM 24073 N N . ALA A 1 66 ? 2.132 4.731 6.281 1.00 0.00 63 ALA A N 19
ATOM 24074 C CA . ALA A 1 66 ? 1.519 5.800 7.079 1.00 0.00 63 ALA A CA 19
ATOM 24075 C C . ALA A 1 66 ? 0.110 6.135 6.578 1.00 0.00 63 ALA A C 19
ATOM 24076 O O . ALA A 1 66 ? -0.725 6.605 7.350 1.00 0.00 63 ALA A O 19
ATOM 24083 N N . TYR A 1 67 ? -0.144 5.897 5.269 1.00 0.00 64 TYR A N 19
ATOM 24084 C CA . TYR A 1 67 ? -1.489 6.020 4.681 1.00 0.00 64 TYR A CA 19
ATOM 24085 C C . TYR A 1 67 ? -2.398 4.968 5.327 1.00 0.00 64 TYR A C 19
ATOM 24086 O O . TYR A 1 67 ? -3.451 5.297 5.881 1.00 0.00 64 TYR A O 19
ATOM 24104 N N . ALA A 1 68 ? -1.945 3.702 5.262 1.00 0.00 65 ALA A N 19
ATOM 24105 C CA . ALA A 1 68 ? -2.628 2.543 5.844 1.00 0.00 65 ALA A CA 19
ATOM 24106 C C . ALA A 1 68 ? -2.903 2.736 7.360 1.00 0.00 65 ALA A C 19
ATOM 24107 O O . ALA A 1 68 ? -4.027 2.567 7.805 1.00 0.00 65 ALA A O 19
ATOM 24114 N N . GLN A 1 69 ? -1.872 3.158 8.114 1.00 0.00 66 GLN A N 19
ATOM 24115 C CA . GLN A 1 69 ? -1.940 3.379 9.580 1.00 0.00 66 GLN A CA 19
ATOM 24116 C C . GLN A 1 69 ? -2.982 4.453 9.939 1.00 0.00 66 GLN A C 19
ATOM 24117 O O . GLN A 1 69 ? -3.765 4.281 10.882 1.00 0.00 66 GLN A O 19
ATOM 24131 N N . ARG A 1 70 ? -2.983 5.556 9.173 1.00 0.00 67 ARG A N 19
ATOM 24132 C CA . ARG A 1 70 ? -3.913 6.696 9.342 1.00 0.00 67 ARG A CA 19
ATOM 24133 C C . ARG A 1 70 ? -5.380 6.276 9.084 1.00 0.00 67 ARG A C 19
ATOM 24134 O O . ARG A 1 70 ? -6.313 6.856 9.645 1.00 0.00 67 ARG A O 19
ATOM 24155 N N . LYS A 1 71 ? -5.556 5.249 8.233 1.00 0.00 68 LYS A N 19
ATOM 24156 C CA . LYS A 1 71 ? -6.885 4.681 7.909 1.00 0.00 68 LYS A CA 19
ATOM 24157 C C . LYS A 1 71 ? -7.213 3.474 8.821 1.00 0.00 68 LYS A C 19
ATOM 24158 O O . LYS A 1 71 ? -8.366 3.035 8.879 1.00 0.00 68 LYS A O 19
ATOM 24177 N N . GLY A 1 72 ? -6.184 2.958 9.533 1.00 0.00 69 GLY A N 19
ATOM 24178 C CA . GLY A 1 72 ? -6.324 1.763 10.382 1.00 0.00 69 GLY A CA 19
ATOM 24179 C C . GLY A 1 72 ? -6.058 0.452 9.631 1.00 0.00 69 GLY A C 19
ATOM 24180 O O . GLY A 1 72 ? -6.154 -0.632 10.221 1.00 0.00 69 GLY A O 19
ATOM 24184 N N . ILE A 1 73 ? -5.762 0.564 8.319 1.00 0.00 70 ILE A N 19
ATOM 24185 C CA . ILE A 1 73 ? -5.465 -0.603 7.461 1.00 0.00 70 ILE A CA 19
ATOM 24186 C C . ILE A 1 73 ? -4.178 -1.335 7.948 1.00 0.00 70 ILE A C 19
ATOM 24187 O O . ILE A 1 73 ? -3.068 -0.796 7.909 1.00 0.00 70 ILE A O 19
ATOM 24203 N N . GLU A 1 74 ? -4.422 -2.543 8.480 1.00 0.00 71 GLU A N 19
ATOM 24204 C CA . GLU A 1 74 ? -3.313 -3.470 8.831 1.00 0.00 71 GLU A CA 19
ATOM 24205 C C . GLU A 1 74 ? -2.584 -3.910 7.528 1.00 0.00 71 GLU A C 19
ATOM 24206 O O . GLU A 1 74 ? -3.243 -4.186 6.528 1.00 0.00 71 GLU A O 19
ATOM 24218 N N . TYR A 1 75 ? -1.234 -3.957 7.525 1.00 0.00 72 TYR A N 19
ATOM 24219 C CA . TYR A 1 75 ? -0.444 -4.149 6.278 1.00 0.00 72 TYR A CA 19
ATOM 24220 C C . TYR A 1 75 ? 0.773 -5.083 6.486 1.00 0.00 72 TYR A C 19
ATOM 24221 O O . TYR A 1 75 ? 1.332 -5.159 7.585 1.00 0.00 72 TYR A O 19
ATOM 24239 N N . ARG A 1 76 ? 1.155 -5.807 5.416 1.00 0.00 73 ARG A N 19
ATOM 24240 C CA . ARG A 1 76 ? 2.354 -6.673 5.384 1.00 0.00 73 ARG A CA 19
ATOM 24241 C C . ARG A 1 76 ? 3.430 -6.029 4.488 1.00 0.00 73 ARG A C 19
ATOM 24242 O O . ARG A 1 76 ? 3.259 -5.958 3.273 1.00 0.00 73 ARG A O 19
ATOM 24263 N N . VAL A 1 77 ? 4.535 -5.576 5.097 1.00 0.00 74 VAL A N 19
ATOM 24264 C CA . VAL A 1 77 ? 5.666 -4.955 4.377 1.00 0.00 74 VAL A CA 19
ATOM 24265 C C . VAL A 1 77 ? 6.546 -6.047 3.748 1.00 0.00 74 VAL A C 19
ATOM 24266 O O . VAL A 1 77 ? 7.102 -6.899 4.453 1.00 0.00 74 VAL A O 19
ATOM 24279 N N . ILE A 1 78 ? 6.633 -6.012 2.417 1.00 0.00 75 ILE A N 19
ATOM 24280 C CA . ILE A 1 78 ? 7.404 -6.947 1.590 1.00 0.00 75 ILE A CA 19
ATOM 24281 C C . ILE A 1 78 ? 8.399 -6.116 0.756 1.00 0.00 75 ILE A C 19
ATOM 24282 O O . ILE A 1 78 ? 8.033 -5.520 -0.261 1.00 0.00 75 ILE A O 19
ATOM 24298 N N . LEU A 1 79 ? 9.646 -6.030 1.242 1.00 0.00 76 LEU A N 19
ATOM 24299 C CA . LEU A 1 79 ? 10.690 -5.171 0.647 1.00 0.00 76 LEU A CA 19
ATOM 24300 C C . LEU A 1 79 ? 11.143 -5.673 -0.752 1.00 0.00 76 LEU A C 19
ATOM 24301 O O . LEU A 1 79 ? 11.175 -6.883 -0.989 1.00 0.00 76 LEU A O 19
ATOM 24317 N N . PRO A 1 80 ? 11.509 -4.738 -1.693 1.00 0.00 77 PRO A N 19
ATOM 24318 C CA . PRO A 1 80 ? 11.948 -5.093 -3.071 1.00 0.00 77 PRO A CA 19
ATOM 24319 C C . PRO A 1 80 ? 13.368 -5.709 -3.127 1.00 0.00 77 PRO A C 19
ATOM 24320 O O . PRO A 1 80 ? 14.073 -5.777 -2.116 1.00 0.00 77 PRO A O 19
ATOM 24331 N N . LYS A 1 81 ? 13.786 -6.085 -4.352 1.00 0.00 78 LYS A N 19
ATOM 24332 C CA . LYS A 1 81 ? 15.008 -6.886 -4.599 1.00 0.00 78 LYS A CA 19
ATOM 24333 C C . LYS A 1 81 ? 16.329 -6.166 -4.220 1.00 0.00 78 LYS A C 19
ATOM 24334 O O . LYS A 1 81 ? 17.338 -6.830 -3.965 1.00 0.00 78 LYS A O 19
ATOM 24353 N N . GLU A 1 82 ? 16.325 -4.818 -4.184 1.00 0.00 79 GLU A N 19
ATOM 24354 C CA . GLU A 1 82 ? 17.534 -4.023 -3.843 1.00 0.00 79 GLU A CA 19
ATOM 24355 C C . GLU A 1 82 ? 17.513 -3.553 -2.373 1.00 0.00 79 GLU A C 19
ATOM 24356 O O . GLU A 1 82 ? 18.532 -3.079 -1.858 1.00 0.00 79 GLU A O 19
ATOM 24368 N N . ALA A 1 83 ? 16.349 -3.690 -1.704 1.00 0.00 80 ALA A N 19
ATOM 24369 C CA . ALA A 1 83 ? 16.171 -3.246 -0.299 1.00 0.00 80 ALA A CA 19
ATOM 24370 C C . ALA A 1 83 ? 16.892 -4.179 0.688 1.00 0.00 80 ALA A C 19
ATOM 24371 O O . ALA A 1 83 ? 17.196 -3.782 1.820 1.00 0.00 80 ALA A O 19
ATOM 24378 N N . MET A 1 4 ? -10.201 -4.822 5.498 1.00 0.00 1 MET A N 20
ATOM 24379 C CA . MET A 1 4 ? -9.295 -4.445 4.395 1.00 0.00 1 MET A CA 20
ATOM 24380 C C . MET A 1 4 ? -7.852 -4.579 4.850 1.00 0.00 1 MET A C 20
ATOM 24381 O O . MET A 1 4 ? -7.472 -4.019 5.884 1.00 0.00 1 MET A O 20
ATOM 24395 N N . SER A 1 5 ? -7.052 -5.312 4.068 1.00 0.00 2 SER A N 20
ATOM 24396 C CA . SER A 1 5 ? -5.641 -5.602 4.380 1.00 0.00 2 SER A CA 20
ATOM 24397 C C . SER A 1 5 ? -4.756 -5.069 3.244 1.00 0.00 2 SER A C 20
ATOM 24398 O O . SER A 1 5 ? -4.929 -5.462 2.085 1.00 0.00 2 SER A O 20
ATOM 24406 N N . ALA A 1 6 ? -3.824 -4.165 3.583 1.00 0.00 3 ALA A N 20
ATOM 24407 C CA . ALA A 1 6 ? -2.973 -3.477 2.600 1.00 0.00 3 ALA A CA 20
ATOM 24408 C C . ALA A 1 6 ? -1.591 -4.118 2.568 1.00 0.00 3 ALA A C 20
ATOM 24409 O O . ALA A 1 6 ? -0.974 -4.303 3.609 1.00 0.00 3 ALA A O 20
ATOM 24416 N N . LYS A 1 7 ? -1.104 -4.477 1.382 1.00 0.00 4 LYS A N 20
ATOM 24417 C CA . LYS A 1 7 ? 0.240 -5.036 1.223 1.00 0.00 4 LYS A CA 20
ATOM 24418 C C . LYS A 1 7 ? 1.092 -3.974 0.528 1.00 0.00 4 LYS A C 20
ATOM 24419 O O . LYS A 1 7 ? 0.717 -3.461 -0.535 1.00 0.00 4 LYS A O 20
ATOM 24438 N N . ILE A 1 8 ? 2.205 -3.604 1.167 1.00 0.00 5 ILE A N 20
ATOM 24439 C CA . ILE A 1 8 ? 3.132 -2.618 0.625 1.00 0.00 5 ILE A CA 20
ATOM 24440 C C . ILE A 1 8 ? 4.373 -3.387 0.222 1.00 0.00 5 ILE A C 20
ATOM 24441 O O . ILE A 1 8 ? 5.010 -4.012 1.055 1.00 0.00 5 ILE A O 20
ATOM 24457 N N . TYR A 1 9 ? 4.717 -3.303 -1.042 1.00 0.00 6 TYR A N 20
ATOM 24458 C CA . TYR A 1 9 ? 5.787 -4.089 -1.638 1.00 0.00 6 TYR A CA 20
ATOM 24459 C C . TYR A 1 9 ? 6.415 -3.265 -2.745 1.00 0.00 6 TYR A C 20
ATOM 24460 O O . TYR A 1 9 ? 5.899 -2.216 -3.113 1.00 0.00 6 TYR A O 20
ATOM 24478 N N . ARG A 1 10 ? 7.521 -3.752 -3.266 1.00 0.00 7 ARG A N 20
ATOM 24479 C CA . ARG A 1 10 ? 8.220 -3.114 -4.377 1.00 0.00 7 ARG A CA 20
ATOM 24480 C C . ARG A 1 10 ? 8.692 -4.228 -5.323 1.00 0.00 7 ARG A C 20
ATOM 24481 O O . ARG A 1 10 ? 9.718 -4.871 -5.067 1.00 0.00 7 ARG A O 20
ATOM 24502 N N . PRO A 1 11 ? 7.904 -4.523 -6.406 1.00 0.00 8 PRO A N 20
ATOM 24503 C CA . PRO A 1 11 ? 8.180 -5.663 -7.299 1.00 0.00 8 PRO A CA 20
ATOM 24504 C C . PRO A 1 11 ? 9.393 -5.398 -8.219 1.00 0.00 8 PRO A C 20
ATOM 24505 O O . PRO A 1 11 ? 9.893 -4.266 -8.297 1.00 0.00 8 PRO A O 20
ATOM 24516 N N . ALA A 1 12 ? 9.890 -6.462 -8.871 1.00 0.00 9 ALA A N 20
ATOM 24517 C CA . ALA A 1 12 ? 10.987 -6.356 -9.853 1.00 0.00 9 ALA A CA 20
ATOM 24518 C C . ALA A 1 12 ? 10.486 -5.661 -11.126 1.00 0.00 9 ALA A C 20
ATOM 24519 O O . ALA A 1 12 ? 11.196 -4.846 -11.724 1.00 0.00 9 ALA A O 20
ATOM 24526 N N . LYS A 1 13 ? 9.248 -5.998 -11.517 1.00 0.00 10 LYS A N 20
ATOM 24527 C CA . LYS A 1 13 ? 8.544 -5.346 -12.631 1.00 0.00 10 LYS A CA 20
ATOM 24528 C C . LYS A 1 13 ? 7.802 -4.098 -12.134 1.00 0.00 10 LYS A C 20
ATOM 24529 O O . LYS A 1 13 ? 7.296 -4.073 -11.015 1.00 0.00 10 LYS A O 20
ATOM 24548 N N . THR A 1 14 ? 7.730 -3.096 -13.000 1.00 0.00 11 THR A N 20
ATOM 24549 C CA . THR A 1 14 ? 7.052 -1.800 -12.748 1.00 0.00 11 THR A CA 20
ATOM 24550 C C . THR A 1 14 ? 6.752 -1.127 -14.101 1.00 0.00 11 THR A C 20
ATOM 24551 O O . THR A 1 14 ? 6.916 -1.750 -15.160 1.00 0.00 11 THR A O 20
ATOM 24562 N N . ALA A 1 15 ? 6.273 0.127 -14.065 1.00 0.00 12 ALA A N 20
ATOM 24563 C CA . ALA A 1 15 ? 6.164 0.971 -15.265 1.00 0.00 12 ALA A CA 20
ATOM 24564 C C . ALA A 1 15 ? 7.551 1.554 -15.634 1.00 0.00 12 ALA A C 20
ATOM 24565 O O . ALA A 1 15 ? 8.556 1.284 -14.959 1.00 0.00 12 ALA A O 20
ATOM 24572 N N . MET A 1 16 ? 7.594 2.348 -16.711 1.00 0.00 13 MET A N 20
ATOM 24573 C CA . MET A 1 16 ? 8.844 2.918 -17.258 1.00 0.00 13 MET A CA 20
ATOM 24574 C C . MET A 1 16 ? 9.173 4.291 -16.618 1.00 0.00 13 MET A C 20
ATOM 24575 O O . MET A 1 16 ? 8.463 4.760 -15.714 1.00 0.00 13 MET A O 20
ATOM 24589 N N . GLN A 1 17 ? 10.271 4.918 -17.088 1.00 0.00 14 GLN A N 20
ATOM 24590 C CA . GLN A 1 17 ? 10.672 6.271 -16.661 1.00 0.00 14 GLN A CA 20
ATOM 24591 C C . GLN A 1 17 ? 9.642 7.291 -17.171 1.00 0.00 14 GLN A C 20
ATOM 24592 O O . GLN A 1 17 ? 9.537 7.520 -18.383 1.00 0.00 14 GLN A O 20
ATOM 24606 N N . SER A 1 18 ? 8.877 7.882 -16.243 1.00 0.00 15 SER A N 20
ATOM 24607 C CA . SER A 1 18 ? 7.733 8.731 -16.581 1.00 0.00 15 SER A CA 20
ATOM 24608 C C . SER A 1 18 ? 7.353 9.639 -15.398 1.00 0.00 15 SER A C 20
ATOM 24609 O O . SER A 1 18 ? 7.943 9.547 -14.311 1.00 0.00 15 SER A O 20
ATOM 24617 N N . GLY A 1 19 ? 6.357 10.512 -15.633 1.00 0.00 16 GLY A N 20
ATOM 24618 C CA . GLY A 1 19 ? 5.763 11.342 -14.583 1.00 0.00 16 GLY A CA 20
ATOM 24619 C C . GLY A 1 19 ? 4.842 10.539 -13.667 1.00 0.00 16 GLY A C 20
ATOM 24620 O O . GLY A 1 19 ? 4.606 10.933 -12.517 1.00 0.00 16 GLY A O 20
ATOM 24624 N N . THR A 1 20 ? 4.330 9.401 -14.183 1.00 0.00 17 THR A N 20
ATOM 24625 C CA . THR A 1 20 ? 3.443 8.496 -13.432 1.00 0.00 17 THR A CA 20
ATOM 24626 C C . THR A 1 20 ? 4.249 7.492 -12.568 1.00 0.00 17 THR A C 20
ATOM 24627 O O . THR A 1 20 ? 3.741 7.009 -11.551 1.00 0.00 17 THR A O 20
ATOM 24638 N N . ALA A 1 21 ? 5.511 7.191 -12.964 1.00 0.00 18 ALA A N 20
ATOM 24639 C CA . ALA A 1 21 ? 6.369 6.209 -12.250 1.00 0.00 18 ALA A CA 20
ATOM 24640 C C . ALA A 1 21 ? 7.843 6.654 -12.226 1.00 0.00 18 ALA A C 20
ATOM 24641 O O . ALA A 1 21 ? 8.424 6.966 -13.276 1.00 0.00 18 ALA A O 20
ATOM 24648 N N . LYS A 1 22 ? 8.445 6.655 -11.015 1.00 0.00 19 LYS A N 20
ATOM 24649 C CA . LYS A 1 22 ? 9.879 6.969 -10.795 1.00 0.00 19 LYS A CA 20
ATOM 24650 C C . LYS A 1 22 ? 10.738 5.701 -11.038 1.00 0.00 19 LYS A C 20
ATOM 24651 O O . LYS A 1 22 ? 11.461 5.249 -10.142 1.00 0.00 19 LYS A O 20
ATOM 24670 N N . THR A 1 23 ? 10.614 5.135 -12.264 1.00 0.00 20 THR A N 20
ATOM 24671 C CA . THR A 1 23 ? 11.333 3.921 -12.725 1.00 0.00 20 THR A CA 20
ATOM 24672 C C . THR A 1 23 ? 10.868 2.639 -11.969 1.00 0.00 20 THR A C 20
ATOM 24673 O O . THR A 1 23 ? 10.206 1.781 -12.560 1.00 0.00 20 THR A O 20
ATOM 24684 N N . ASN A 1 24 ? 11.209 2.526 -10.664 1.00 0.00 21 ASN A N 20
ATOM 24685 C CA . ASN A 1 24 ? 10.771 1.402 -9.800 1.00 0.00 21 ASN A CA 20
ATOM 24686 C C . ASN A 1 24 ? 10.480 1.937 -8.390 1.00 0.00 21 ASN A C 20
ATOM 24687 O O . ASN A 1 24 ? 11.385 2.434 -7.712 1.00 0.00 21 ASN A O 20
ATOM 24698 N N . VAL A 1 25 ? 9.209 1.847 -7.970 1.00 0.00 22 VAL A N 20
ATOM 24699 C CA . VAL A 1 25 ? 8.729 2.362 -6.668 1.00 0.00 22 VAL A CA 20
ATOM 24700 C C . VAL A 1 25 ? 7.870 1.313 -5.957 1.00 0.00 22 VAL A C 20
ATOM 24701 O O . VAL A 1 25 ? 7.677 0.200 -6.472 1.00 0.00 22 VAL A O 20
ATOM 24714 N N . TRP A 1 26 ? 7.327 1.686 -4.786 1.00 0.00 23 TRP A N 20
ATOM 24715 C CA . TRP A 1 26 ? 6.563 0.803 -3.914 1.00 0.00 23 TRP A CA 20
ATOM 24716 C C . TRP A 1 26 ? 5.082 0.858 -4.325 1.00 0.00 23 TRP A C 20
ATOM 24717 O O . TRP A 1 26 ? 4.512 1.937 -4.472 1.00 0.00 23 TRP A O 20
ATOM 24738 N N . VAL A 1 27 ? 4.491 -0.317 -4.525 1.00 0.00 24 VAL A N 20
ATOM 24739 C CA . VAL A 1 27 ? 3.061 -0.435 -4.819 1.00 0.00 24 VAL A CA 20
ATOM 24740 C C . VAL A 1 27 ? 2.330 -0.857 -3.534 1.00 0.00 24 VAL A C 20
ATOM 24741 O O . VAL A 1 27 ? 2.806 -1.723 -2.792 1.00 0.00 24 VAL A O 20
ATOM 24754 N N . LEU A 1 28 ? 1.179 -0.226 -3.285 1.00 0.00 25 LEU A N 20
ATOM 24755 C CA . LEU A 1 28 ? 0.283 -0.549 -2.180 1.00 0.00 25 LEU A CA 20
ATOM 24756 C C . LEU A 1 28 ? -0.970 -1.117 -2.830 1.00 0.00 25 LEU A C 20
ATOM 24757 O O . LEU A 1 28 ? -1.728 -0.384 -3.446 1.00 0.00 25 LEU A O 20
ATOM 24773 N N . GLU A 1 29 ? -1.169 -2.415 -2.686 1.00 0.00 26 GLU A N 20
ATOM 24774 C CA . GLU A 1 29 ? -2.359 -3.089 -3.221 1.00 0.00 26 GLU A CA 20
ATOM 24775 C C . GLU A 1 29 ? -3.172 -3.593 -2.038 1.00 0.00 26 GLU A C 20
ATOM 24776 O O . GLU A 1 29 ? -2.607 -4.192 -1.125 1.00 0.00 26 GLU A O 20
ATOM 24788 N N . PHE A 1 30 ? -4.484 -3.354 -2.029 1.00 0.00 27 PHE A N 20
ATOM 24789 C CA . PHE A 1 30 ? -5.343 -3.770 -0.913 1.00 0.00 27 PHE A CA 20
ATOM 24790 C C . PHE A 1 30 ? -6.731 -4.201 -1.371 1.00 0.00 27 PHE A C 20
ATOM 24791 O O . PHE A 1 30 ? -7.200 -3.831 -2.459 1.00 0.00 27 PHE A O 20
ATOM 24808 N N . ASP A 1 31 ? -7.362 -5.003 -0.507 1.00 0.00 28 ASP A N 20
ATOM 24809 C CA . ASP A 1 31 ? -8.810 -5.221 -0.499 1.00 0.00 28 ASP A CA 20
ATOM 24810 C C . ASP A 1 31 ? -9.448 -3.844 -0.275 1.00 0.00 28 ASP A C 20
ATOM 24811 O O . ASP A 1 31 ? -9.236 -3.260 0.788 1.00 0.00 28 ASP A O 20
ATOM 24820 N N . ALA A 1 32 ? -10.115 -3.288 -1.294 1.00 0.00 29 ALA A N 20
ATOM 24821 C CA . ALA A 1 32 ? -10.555 -1.884 -1.298 1.00 0.00 29 ALA A CA 20
ATOM 24822 C C . ALA A 1 32 ? -11.446 -1.516 -0.100 1.00 0.00 29 ALA A C 20
ATOM 24823 O O . ALA A 1 32 ? -12.312 -2.288 0.322 1.00 0.00 29 ALA A O 20
ATOM 24830 N N . GLU A 1 33 ? -11.247 -0.277 0.387 1.00 0.00 30 GLU A N 20
ATOM 24831 C CA . GLU A 1 33 ? -12.029 0.327 1.491 1.00 0.00 30 GLU A CA 20
ATOM 24832 C C . GLU A 1 33 ? -13.412 0.830 1.001 1.00 0.00 30 GLU A C 20
ATOM 24833 O O . GLU A 1 33 ? -14.127 1.518 1.736 1.00 0.00 30 GLU A O 20
ATOM 24845 N N . VAL A 1 34 ? -13.789 0.438 -0.227 1.00 0.00 31 VAL A N 20
ATOM 24846 C CA . VAL A 1 34 ? -14.987 0.920 -0.921 1.00 0.00 31 VAL A CA 20
ATOM 24847 C C . VAL A 1 34 ? -15.453 -0.179 -1.917 1.00 0.00 31 VAL A C 20
ATOM 24848 O O . VAL A 1 34 ? -14.605 -0.863 -2.519 1.00 0.00 31 VAL A O 20
ATOM 24861 N N . PRO A 1 35 ? -16.797 -0.430 -2.065 1.00 0.00 32 PRO A N 20
ATOM 24862 C CA . PRO A 1 35 ? -17.326 -1.289 -3.152 1.00 0.00 32 PRO A CA 20
ATOM 24863 C C . PRO A 1 35 ? -17.237 -0.588 -4.524 1.00 0.00 32 PRO A C 20
ATOM 24864 O O . PRO A 1 35 ? -16.659 0.500 -4.646 1.00 0.00 32 PRO A O 20
ATOM 24875 N N . ARG A 1 36 ? -17.796 -1.238 -5.553 1.00 0.00 33 ARG A N 20
ATOM 24876 C CA . ARG A 1 36 ? -18.039 -0.607 -6.869 1.00 0.00 33 ARG A CA 20
ATOM 24877 C C . ARG A 1 36 ? -19.027 0.579 -6.714 1.00 0.00 33 ARG A C 20
ATOM 24878 O O . ARG A 1 36 ? -18.994 1.549 -7.476 1.00 0.00 33 ARG A O 20
ATOM 24899 N N . LYS A 1 37 ? -19.900 0.459 -5.691 1.00 0.00 34 LYS A N 20
ATOM 24900 C CA . LYS A 1 37 ? -21.034 1.344 -5.475 1.00 0.00 34 LYS A CA 20
ATOM 24901 C C . LYS A 1 37 ? -20.592 2.635 -4.762 1.00 0.00 34 LYS A C 20
ATOM 24902 O O . LYS A 1 37 ? -20.419 2.660 -3.537 1.00 0.00 34 LYS A O 20
ATOM 24921 N N . ILE A 1 38 ? -20.329 3.671 -5.565 1.00 0.00 35 ILE A N 20
ATOM 24922 C CA . ILE A 1 38 ? -20.285 5.069 -5.114 1.00 0.00 35 ILE A CA 20
ATOM 24923 C C . ILE A 1 38 ? -21.659 5.686 -5.488 1.00 0.00 35 ILE A C 20
ATOM 24924 O O . ILE A 1 38 ? -22.653 5.426 -4.793 1.00 0.00 35 ILE A O 20
ATOM 24940 N N . ASP A 1 39 ? -21.739 6.455 -6.587 1.00 0.00 36 ASP A N 20
ATOM 24941 C CA . ASP A 1 39 ? -22.993 6.642 -7.338 1.00 0.00 36 ASP A CA 20
ATOM 24942 C C . ASP A 1 39 ? -23.272 5.362 -8.166 1.00 0.00 36 ASP A C 20
ATOM 24943 O O . ASP A 1 39 ? -22.334 4.596 -8.447 1.00 0.00 36 ASP A O 20
ATOM 24952 N N . PRO A 1 40 ? -24.557 5.095 -8.584 1.00 0.00 37 PRO A N 20
ATOM 24953 C CA . PRO A 1 40 ? -24.896 3.918 -9.446 1.00 0.00 37 PRO A CA 20
ATOM 24954 C C . PRO A 1 40 ? -24.246 3.967 -10.862 1.00 0.00 37 PRO A C 20
ATOM 24955 O O . PRO A 1 40 ? -24.373 3.012 -11.639 1.00 0.00 37 PRO A O 20
ATOM 24966 N N . ILE A 1 41 ? -23.554 5.093 -11.158 1.00 0.00 38 ILE A N 20
ATOM 24967 C CA . ILE A 1 41 ? -22.806 5.328 -12.416 1.00 0.00 38 ILE A CA 20
ATOM 24968 C C . ILE A 1 41 ? -21.780 4.203 -12.706 1.00 0.00 38 ILE A C 20
ATOM 24969 O O . ILE A 1 41 ? -21.594 3.819 -13.871 1.00 0.00 38 ILE A O 20
ATOM 24985 N N . MET A 1 42 ? -21.134 3.660 -11.648 1.00 0.00 39 MET A N 20
ATOM 24986 C CA . MET A 1 42 ? -20.151 2.554 -11.786 1.00 0.00 39 MET A CA 20
ATOM 24987 C C . MET A 1 42 ? -20.851 1.172 -11.876 1.00 0.00 39 MET A C 20
ATOM 24988 O O . MET A 1 42 ? -20.721 0.320 -10.986 1.00 0.00 39 MET A O 20
ATOM 25002 N N . GLY A 1 43 ? -21.643 1.009 -12.959 1.00 0.00 40 GLY A N 20
ATOM 25003 C CA . GLY A 1 43 ? -22.253 -0.266 -13.342 1.00 0.00 40 GLY A CA 20
ATOM 25004 C C . GLY A 1 43 ? -23.276 -0.830 -12.358 1.00 0.00 40 GLY A C 20
ATOM 25005 O O . GLY A 1 43 ? -23.718 -1.974 -12.545 1.00 0.00 40 GLY A O 20
ATOM 25009 N N . TYR A 1 44 ? -23.681 -0.008 -11.348 1.00 0.00 41 TYR A N 20
ATOM 25010 C CA . TYR A 1 44 ? -24.519 -0.428 -10.194 1.00 0.00 41 TYR A CA 20
ATOM 25011 C C . TYR A 1 44 ? -23.784 -1.515 -9.368 1.00 0.00 41 TYR A C 20
ATOM 25012 O O . TYR A 1 44 ? -23.287 -1.239 -8.268 1.00 0.00 41 TYR A O 20
ATOM 25030 N N . THR A 1 45 ? -23.728 -2.742 -9.925 1.00 0.00 42 THR A N 20
ATOM 25031 C CA . THR A 1 45 ? -22.906 -3.851 -9.413 1.00 0.00 42 THR A CA 20
ATOM 25032 C C . THR A 1 45 ? -22.524 -4.793 -10.579 1.00 0.00 42 THR A C 20
ATOM 25033 O O . THR A 1 45 ? -23.393 -5.374 -11.242 1.00 0.00 42 THR A O 20
ATOM 25044 N N . SER A 1 46 ? -21.213 -4.901 -10.843 1.00 0.00 43 SER A N 20
ATOM 25045 C CA . SER A 1 46 ? -20.672 -5.688 -11.959 1.00 0.00 43 SER A CA 20
ATOM 25046 C C . SER A 1 46 ? -20.761 -7.207 -11.676 1.00 0.00 43 SER A C 20
ATOM 25047 O O . SER A 1 46 ? -21.243 -7.977 -12.523 1.00 0.00 43 SER A O 20
ATOM 25055 N N . SER A 1 47 ? -20.299 -7.623 -10.480 1.00 0.00 44 SER A N 20
ATOM 25056 C CA . SER A 1 47 ? -20.240 -9.039 -10.086 1.00 0.00 44 SER A CA 20
ATOM 25057 C C . SER A 1 47 ? -20.361 -9.180 -8.548 1.00 0.00 44 SER A C 20
ATOM 25058 O O . SER A 1 47 ? -19.557 -9.880 -7.914 1.00 0.00 44 SER A O 20
ATOM 25066 N N . SER A 1 48 ? -21.395 -8.519 -7.970 1.00 0.00 45 SER A N 20
ATOM 25067 C CA . SER A 1 48 ? -21.700 -8.559 -6.517 1.00 0.00 45 SER A CA 20
ATOM 25068 C C . SER A 1 48 ? -20.476 -8.104 -5.698 1.00 0.00 45 SER A C 20
ATOM 25069 O O . SER A 1 48 ? -19.999 -8.802 -4.789 1.00 0.00 45 SER A O 20
ATOM 25077 N N . ASP A 1 49 ? -19.977 -6.919 -6.054 1.00 0.00 46 ASP A N 20
ATOM 25078 C CA . ASP A 1 49 ? -18.678 -6.415 -5.591 1.00 0.00 46 ASP A CA 20
ATOM 25079 C C . ASP A 1 49 ? -18.858 -5.690 -4.250 1.00 0.00 46 ASP A C 20
ATOM 25080 O O . ASP A 1 49 ? -19.028 -4.465 -4.213 1.00 0.00 46 ASP A O 20
ATOM 25089 N N . MET A 1 50 ? -18.864 -6.470 -3.148 1.00 0.00 47 MET A N 20
ATOM 25090 C CA . MET A 1 50 ? -18.925 -5.925 -1.766 1.00 0.00 47 MET A CA 20
ATOM 25091 C C . MET A 1 50 ? -17.727 -4.987 -1.517 1.00 0.00 47 MET A C 20
ATOM 25092 O O . MET A 1 50 ? -17.818 -4.011 -0.763 1.00 0.00 47 MET A O 20
ATOM 25106 N N . LYS A 1 51 ? -16.615 -5.315 -2.179 1.00 0.00 48 LYS A N 20
ATOM 25107 C CA . LYS A 1 51 ? -15.450 -4.440 -2.331 1.00 0.00 48 LYS A CA 20
ATOM 25108 C C . LYS A 1 51 ? -14.838 -4.694 -3.721 1.00 0.00 48 LYS A C 20
ATOM 25109 O O . LYS A 1 51 ? -15.066 -5.750 -4.329 1.00 0.00 48 LYS A O 20
ATOM 25128 N N . GLN A 1 52 ? -14.092 -3.715 -4.227 1.00 0.00 49 GLN A N 20
ATOM 25129 C CA . GLN A 1 52 ? -13.279 -3.873 -5.449 1.00 0.00 49 GLN A CA 20
ATOM 25130 C C . GLN A 1 52 ? -11.808 -4.104 -5.031 1.00 0.00 49 GLN A C 20
ATOM 25131 O O . GLN A 1 52 ? -11.543 -4.518 -3.890 1.00 0.00 49 GLN A O 20
ATOM 25145 N N . GLN A 1 53 ? -10.858 -3.887 -5.950 1.00 0.00 50 GLN A N 20
ATOM 25146 C CA . GLN A 1 53 ? -9.421 -3.824 -5.619 1.00 0.00 50 GLN A CA 20
ATOM 25147 C C . GLN A 1 53 ? -8.886 -2.443 -6.013 1.00 0.00 50 GLN A C 20
ATOM 25148 O O . GLN A 1 53 ? -9.376 -1.834 -6.975 1.00 0.00 50 GLN A O 20
ATOM 25162 N N . VAL A 1 54 ? -7.940 -1.919 -5.223 1.00 0.00 51 VAL A N 20
ATOM 25163 C CA . VAL A 1 54 ? -7.283 -0.621 -5.486 1.00 0.00 51 VAL A CA 20
ATOM 25164 C C . VAL A 1 54 ? -5.764 -0.778 -5.283 1.00 0.00 51 VAL A C 20
ATOM 25165 O O . VAL A 1 54 ? -5.317 -1.563 -4.435 1.00 0.00 51 VAL A O 20
ATOM 25178 N N . LYS A 1 55 ? -4.992 -0.027 -6.088 1.00 0.00 52 LYS A N 20
ATOM 25179 C CA . LYS A 1 55 ? -3.537 0.056 -5.922 1.00 0.00 52 LYS A CA 20
ATOM 25180 C C . LYS A 1 55 ? -3.035 1.490 -6.116 1.00 0.00 52 LYS A C 20
ATOM 25181 O O . LYS A 1 55 ? -3.444 2.191 -7.041 1.00 0.00 52 LYS A O 20
ATOM 25200 N N . LEU A 1 56 ? -2.162 1.901 -5.195 1.00 0.00 53 LEU A N 20
ATOM 25201 C CA . LEU A 1 56 ? -1.475 3.195 -5.208 1.00 0.00 53 LEU A CA 20
ATOM 25202 C C . LEU A 1 56 ? 0.025 2.928 -5.434 1.00 0.00 53 LEU A C 20
ATOM 25203 O O . LEU A 1 56 ? 0.492 1.804 -5.235 1.00 0.00 53 LEU A O 20
ATOM 25219 N N . THR A 1 57 ? 0.768 3.937 -5.884 1.00 0.00 54 THR A N 20
ATOM 25220 C CA . THR A 1 57 ? 2.237 3.882 -5.948 1.00 0.00 54 THR A CA 20
ATOM 25221 C C . THR A 1 57 ? 2.845 5.084 -5.202 1.00 0.00 54 THR A C 20
ATOM 25222 O O . THR A 1 57 ? 2.446 6.237 -5.412 1.00 0.00 54 THR A O 20
ATOM 25233 N N . PHE A 1 58 ? 3.800 4.779 -4.311 1.00 0.00 55 PHE A N 20
ATO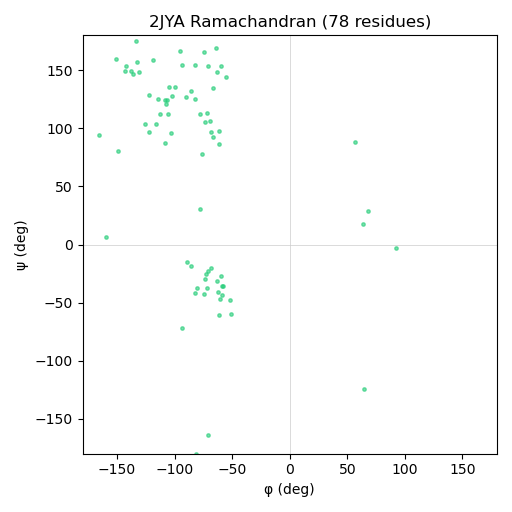M 25234 C CA . PHE A 1 58 ? 4.530 5.744 -3.477 1.00 0.00 55 PHE A CA 20
ATOM 25235 C C . PHE A 1 58 ? 6.035 5.518 -3.665 1.00 0.00 55 PHE A C 20
ATOM 25236 O O . PHE A 1 58 ? 6.465 4.384 -3.910 1.00 0.00 55 PHE A O 20
ATOM 25253 N N . GLU A 1 59 ? 6.833 6.585 -3.522 1.00 0.00 56 GLU A N 20
ATOM 25254 C CA . GLU A 1 59 ? 8.294 6.544 -3.742 1.00 0.00 56 GLU A CA 20
ATOM 25255 C C . GLU A 1 59 ? 9.020 5.792 -2.613 1.00 0.00 56 GLU A C 20
ATOM 25256 O O . GLU A 1 59 ? 10.088 5.213 -2.835 1.00 0.00 56 GLU A O 20
ATOM 25268 N N . THR A 1 60 ? 8.407 5.777 -1.417 1.00 0.00 57 THR A N 20
ATOM 25269 C CA . THR A 1 60 ? 8.940 5.069 -0.240 1.00 0.00 57 THR A CA 20
ATOM 25270 C C . THR A 1 60 ? 7.840 4.201 0.380 1.00 0.00 57 THR A C 20
ATOM 25271 O O . THR A 1 60 ? 6.639 4.444 0.153 1.00 0.00 57 THR A O 20
ATOM 25282 N N . GLN A 1 61 ? 8.260 3.201 1.171 1.00 0.00 58 GLN A N 20
ATOM 25283 C CA . GLN A 1 61 ? 7.352 2.389 1.988 1.00 0.00 58 GLN A CA 20
ATOM 25284 C C . GLN A 1 61 ? 6.642 3.262 3.031 1.00 0.00 58 GLN A C 20
ATOM 25285 O O . GLN A 1 61 ? 5.457 3.085 3.270 1.00 0.00 58 GLN A O 20
ATOM 25299 N N . GLU A 1 62 ? 7.403 4.220 3.609 1.00 0.00 59 GLU A N 20
ATOM 25300 C CA . GLU A 1 62 ? 6.920 5.104 4.696 1.00 0.00 59 GLU A CA 20
ATOM 25301 C C . GLU A 1 62 ? 5.636 5.855 4.297 1.00 0.00 59 GLU A C 20
ATOM 25302 O O . GLU A 1 62 ? 4.714 5.970 5.102 1.00 0.00 59 GLU A O 20
ATOM 25314 N N . GLN A 1 63 ? 5.586 6.337 3.041 1.00 0.00 60 GLN A N 20
ATOM 25315 C CA . GLN A 1 63 ? 4.418 7.068 2.502 1.00 0.00 60 GLN A CA 20
ATOM 25316 C C . GLN A 1 63 ? 3.193 6.136 2.343 1.00 0.00 60 GLN A C 20
ATOM 25317 O O . GLN A 1 63 ? 2.047 6.569 2.520 1.00 0.00 60 GLN A O 20
ATOM 25331 N N . ALA A 1 64 ? 3.440 4.847 2.029 1.00 0.00 61 ALA A N 20
ATOM 25332 C CA . ALA A 1 64 ? 2.381 3.858 1.759 1.00 0.00 61 ALA A CA 20
ATOM 25333 C C . ALA A 1 64 ? 1.799 3.291 3.065 1.00 0.00 61 ALA A C 20
ATOM 25334 O O . ALA A 1 64 ? 0.581 3.161 3.220 1.00 0.00 61 ALA A O 20
ATOM 25341 N N . GLU A 1 65 ? 2.688 3.019 4.018 1.00 0.00 62 GLU A N 20
ATOM 25342 C CA . GLU A 1 65 ? 2.272 2.501 5.324 1.00 0.00 62 GLU A CA 20
ATOM 25343 C C . GLU A 1 65 ? 1.551 3.596 6.111 1.00 0.00 62 GLU A C 20
ATOM 25344 O O . GLU A 1 65 ? 0.569 3.314 6.782 1.00 0.00 62 GLU A O 20
ATOM 25356 N N . ALA A 1 66 ? 2.051 4.847 6.005 1.00 0.00 63 ALA A N 20
ATOM 25357 C CA . ALA A 1 66 ? 1.409 6.027 6.615 1.00 0.00 63 ALA A CA 20
ATOM 25358 C C . ALA A 1 66 ? 0.001 6.283 6.040 1.00 0.00 63 ALA A C 20
ATOM 25359 O O . ALA A 1 66 ? -0.856 6.807 6.750 1.00 0.00 63 ALA A O 20
ATOM 25366 N N . TYR A 1 67 ? -0.229 5.915 4.753 1.00 0.00 64 TYR A N 20
ATOM 25367 C CA . TYR A 1 67 ? -1.571 5.977 4.126 1.00 0.00 64 TYR A CA 20
ATOM 25368 C C . TYR A 1 67 ? -2.523 5.013 4.855 1.00 0.00 64 TYR A C 20
ATOM 25369 O O . TYR A 1 67 ? -3.562 5.431 5.380 1.00 0.00 64 TYR A O 20
ATOM 25387 N N . ALA A 1 68 ? -2.150 3.716 4.859 1.00 0.00 65 ALA A N 20
ATOM 25388 C CA . ALA A 1 68 ? -2.918 2.638 5.503 1.00 0.00 65 ALA A CA 20
ATOM 25389 C C . ALA A 1 68 ? -3.189 2.943 6.997 1.00 0.00 65 ALA A C 20
ATOM 25390 O O . ALA A 1 68 ? -4.304 2.792 7.469 1.00 0.00 65 ALA A O 20
ATOM 25397 N N . GLN A 1 69 ? -2.157 3.431 7.701 1.00 0.00 66 GLN A N 20
ATOM 25398 C CA . GLN A 1 69 ? -2.219 3.771 9.139 1.00 0.00 66 GLN A CA 20
ATOM 25399 C C . GLN A 1 69 ? -3.171 4.951 9.407 1.00 0.00 66 GLN A C 20
ATOM 25400 O O . GLN A 1 69 ? -3.932 4.919 10.377 1.00 0.00 66 GLN A O 20
ATOM 25414 N N . ARG A 1 70 ? -3.109 5.993 8.552 1.00 0.00 67 ARG A N 20
ATOM 25415 C CA . ARG A 1 70 ? -4.035 7.152 8.569 1.00 0.00 67 ARG A CA 20
ATOM 25416 C C . ARG A 1 70 ? -5.496 6.682 8.459 1.00 0.00 67 ARG A C 20
ATOM 25417 O O . ARG A 1 70 ? -6.390 7.226 9.118 1.00 0.00 67 ARG A O 20
ATOM 25438 N N . LYS A 1 71 ? -5.713 5.647 7.632 1.00 0.00 68 LYS A N 20
ATOM 25439 C CA . LYS A 1 71 ? -7.041 5.063 7.381 1.00 0.00 68 LYS A CA 20
ATOM 25440 C C . LYS A 1 71 ? -7.435 4.095 8.514 1.00 0.00 68 LYS A C 20
ATOM 25441 O O . LYS A 1 71 ? -8.627 3.887 8.774 1.00 0.00 68 LYS A O 20
ATOM 25460 N N . GLY A 1 72 ? -6.418 3.515 9.185 1.00 0.00 69 GLY A N 20
ATOM 25461 C CA . GLY A 1 72 ? -6.614 2.415 10.134 1.00 0.00 69 GLY A CA 20
ATOM 25462 C C . GLY A 1 72 ? -6.415 1.039 9.488 1.00 0.00 69 GLY A C 20
ATOM 25463 O O . GLY A 1 72 ? -6.466 0.022 10.186 1.00 0.00 69 GLY A O 20
ATOM 25467 N N . ILE A 1 73 ? -6.204 1.023 8.146 1.00 0.00 70 ILE A N 20
ATOM 25468 C CA . ILE A 1 73 ? -6.035 -0.223 7.365 1.00 0.00 70 ILE A CA 20
ATOM 25469 C C . ILE A 1 73 ? -4.818 -1.031 7.882 1.00 0.00 70 ILE A C 20
ATOM 25470 O O . ILE A 1 73 ? -3.664 -0.588 7.795 1.00 0.00 70 ILE A O 20
ATOM 25486 N N . GLU A 1 74 ? -5.164 -2.187 8.473 1.00 0.00 71 GLU A N 20
ATOM 25487 C CA . GLU A 1 74 ? -4.153 -3.209 8.842 1.00 0.00 71 GLU A CA 20
ATOM 25488 C C . GLU A 1 74 ? -3.296 -3.536 7.596 1.00 0.00 71 GLU A C 20
ATOM 25489 O O . GLU A 1 74 ? -3.848 -3.712 6.501 1.00 0.00 71 GLU A O 20
ATOM 25501 N N . TYR A 1 75 ? -1.960 -3.620 7.741 1.00 0.00 72 TYR A N 20
ATOM 25502 C CA . TYR A 1 75 ? -1.062 -3.724 6.587 1.00 0.00 72 TYR A CA 20
ATOM 25503 C C . TYR A 1 75 ? 0.124 -4.657 6.887 1.00 0.00 72 TYR A C 20
ATOM 25504 O O . TYR A 1 75 ? 0.593 -4.733 8.029 1.00 0.00 72 TYR A O 20
ATOM 25522 N N . ARG A 1 76 ? 0.578 -5.380 5.853 1.00 0.00 73 ARG A N 20
ATOM 25523 C CA . ARG A 1 76 ? 1.754 -6.264 5.907 1.00 0.00 73 ARG A CA 20
ATOM 25524 C C . ARG A 1 76 ? 2.709 -5.843 4.774 1.00 0.00 73 ARG A C 20
ATOM 25525 O O . ARG A 1 76 ? 2.359 -5.954 3.596 1.00 0.00 73 ARG A O 20
ATOM 25546 N N . VAL A 1 77 ? 3.891 -5.327 5.144 1.00 0.00 74 VAL A N 20
ATOM 25547 C CA . VAL A 1 77 ? 4.933 -4.927 4.173 1.00 0.00 74 VAL A CA 20
ATOM 25548 C C . VAL A 1 77 ? 5.803 -6.138 3.760 1.00 0.00 74 VAL A C 20
ATOM 25549 O O . VAL A 1 77 ? 6.110 -7.008 4.578 1.00 0.00 74 VAL A O 20
ATOM 25562 N N . ILE A 1 78 ? 6.141 -6.197 2.461 1.00 0.00 75 ILE A N 20
ATOM 25563 C CA . ILE A 1 78 ? 7.020 -7.203 1.855 1.00 0.00 75 ILE A CA 20
ATOM 25564 C C . ILE A 1 78 ? 8.269 -6.468 1.330 1.00 0.00 75 ILE A C 20
ATOM 25565 O O . ILE A 1 78 ? 8.147 -5.486 0.582 1.00 0.00 75 ILE A O 20
ATOM 25581 N N . LEU A 1 79 ? 9.456 -6.931 1.747 1.00 0.00 76 LEU A N 20
ATOM 25582 C CA . LEU A 1 79 ? 10.733 -6.366 1.301 1.00 0.00 76 LEU A CA 20
ATOM 25583 C C . LEU A 1 79 ? 10.977 -6.688 -0.196 1.00 0.00 76 LEU A C 20
ATOM 25584 O O . LEU A 1 79 ? 10.606 -7.775 -0.661 1.00 0.00 76 LEU A O 20
ATOM 25600 N N . PRO A 1 80 ? 11.598 -5.749 -0.969 1.00 0.00 77 PRO A N 20
ATOM 25601 C CA . PRO A 1 80 ? 11.877 -5.951 -2.405 1.00 0.00 77 PRO A CA 20
ATOM 25602 C C . PRO A 1 80 ? 13.115 -6.833 -2.657 1.00 0.00 77 PRO A C 20
ATOM 25603 O O . PRO A 1 80 ? 13.808 -7.244 -1.717 1.00 0.00 77 PRO A O 20
ATOM 25614 N N . LYS A 1 81 ? 13.382 -7.103 -3.952 1.00 0.00 78 LYS A N 20
ATOM 25615 C CA . LYS A 1 81 ? 14.613 -7.792 -4.405 1.00 0.00 78 LYS A CA 20
ATOM 25616 C C . LYS A 1 81 ? 15.858 -6.909 -4.142 1.00 0.00 78 LYS A C 20
ATOM 25617 O O . LYS A 1 81 ? 16.991 -7.389 -4.163 1.00 0.00 78 LYS A O 20
ATOM 25636 N N . GLU A 1 82 ? 15.600 -5.612 -3.906 1.00 0.00 79 GLU A N 20
ATOM 25637 C CA . GLU A 1 82 ? 16.607 -4.589 -3.602 1.00 0.00 79 GLU A CA 20
ATOM 25638 C C . GLU A 1 82 ? 16.429 -4.113 -2.134 1.00 0.00 79 GLU A C 20
ATOM 25639 O O . GLU A 1 82 ? 16.531 -2.931 -1.820 1.00 0.00 79 GLU A O 20
ATOM 25651 N N . ALA A 1 83 ? 16.169 -5.062 -1.221 1.00 0.00 80 ALA A N 20
ATOM 25652 C CA . ALA A 1 83 ? 15.903 -4.757 0.208 1.00 0.00 80 ALA A CA 20
ATOM 25653 C C . ALA A 1 83 ? 17.135 -4.164 0.933 1.00 0.00 80 ALA A C 20
ATOM 25654 O O . ALA A 1 83 ? 16.987 -3.452 1.936 1.00 0.00 80 ALA A O 20
#

CATH classification: 3.30.160.190

Foldseek 3Di:
DEKEKEWEPDDDDVDPQDPGTFIKIKDQAPDFLDDPCPSVVHDDNTPTDIDMDTDRDSCVRVVVCVVVVHHYDYDYYPVD

Nearest PDB structures (foldseek):
  2jya-assembly1_A  TM=7.202E-01  e=4.696E-12  Agrobacterium fabrum str. C58
  8qby-assembly1_Q  TM=6.176E-01  e=3.702E-07  Paracoccus denitrificans PD1222
  2lju-assembly1_A  TM=5.471E-01  e=1.158E-05  Ehrlichia chaffeensis str. Arkansas
  7zmg-assembly1_Y  TM=6.082E-01  e=9.393E-05  Thermochaetoides thermophila DSM 1495
  6gcs-assembly1_Y  TM=5.696E-01  e=1.060E-02  Yarrowia lipolytica

Solvent-accessible surface area: 6383 Å² total; per-residue (Å²): 90,70,0,86,0,37,50,35,81,180,19,34,109,117,112,55,90,29,192,110,38,20,29,1,0,25,15,36,13,112,52,83,237,145,108,57,120,160,134,27,229,28,123,109,57,109,149,93,90,125,60,90,64,50,48,155,56,35,108,90,0,31,49,57,0,101,215,131,57,23,113,83,176,29,82,119,24,120,104,98